Protein 3TMK (pdb70)

GO terms:
  GO:0004798 dTMP kinase activity (F, IDA)
  GO:0005634 nucleus (C, IDA)
  GO:0005737 cytoplasm (C, IDA)
  GO:0004550 nucleoside diphosphate kinase activity (F, IDA)
  GO:0006227 dUDP biosynthetic process (P, IDA)
  GO:0006233 dTDP biosynthetic process (P, IDA)
  GO:0006235 dTTP biosynthetic process (P, IDA)
  GO:0120136 dUMP kinase activity (F, IDA)
  GO:0004798 dTMP kinase activity (F, IGI)
  GO:0006233 dTDP biosynthetic process (P, IGI)
  GO:0004798 dTMP kinase activity (F, IMP)
  GO:0004550 nucleoside diphosphate kinase activity (F, IMP)
  GO:0006233 dTDP biosynthetic process (P, IMP)
  GO:0006235 dTTP biosynthetic process (P, IMP)
  GO:0005515 protein binding (F, IPI)

CATH classification: 3.40.50.300

Foldseek 3Di:
DDFFAFEEEEEEFALLCQVVLLVVVQVVQPDLEEEEEPPPLPDPLSVLLVCVWAPVVDDDDLVRSLLSSLVSCVVCQVVVLVSRLVRGYYYYYDDLLLSLLLSQLVVPPPNHSVVSNVSQFPGFDGQAYEYADEPDFLPPVRQPDPPGTDQSDRVSSVSSNVSSCVVVVCVVVVPDPSYHYDYCYPNDSVRVSVVVCVSVVVSRVDGDDSPDTDTD/DAFFAFEEEEAEFAQLCLVVLLVVVQVVQPPQAEEEEPPPLPDPLSVLLVCQFQPPVNDDDLVGSLLSRLVSVVVCQVVVVVSRRVRGYYYYYDDQLLSQLLSQLVVDPPSHSVNSNVSQFPGFDGQAYEYEDEPCLVCSCVPPPQPSTDCRDSVSSVSSNVSSCVVVCCVVVVPPPRYYYHYCYPHDPVVVSVVVCVSPVVSRPDQPDNNDTDTD/DDAFAFEEEEEEFPPLCQVVLLVVVQVVQPDLEEEEEPPPLPDPLNVLLVCVWAPVPDDDDLVRSLLSSLVSQVVCQVVVLVSRLVRGYYYYYDDLLLSLLLSQLVVPPPSHSVNSNVSQWVGWDGQAYEYEDEPARTDQNDRVRSVRSVVVSVVVVVVCVVVVDPRYDYHYCYPHDSVRVSVVVCVSVVVSRVDHHHSPDTDTD/DWAFEEEEEEFAQLCLVVLLVVVQVVQPPQEEEEEPPPLPDPLSVLLVCQFQPPVNDDDLVGSLLSSLVSCVVCQVVVLVSRLVRGYYYYYDDLLLSQLLSQLVVDPPSHSVSSNVSQFPGFDGQAYEYEDEDPLVVSCVDPPQPSTDQRDSVSSVSSNVSSVVVVVCVVVVPDPRYYYHYCYPHDSVVVSVVVCVSPVVSRPDDDPSPDTDTD/DFFAFEEEEEEFALLCLVVLLVVVQVVQPDLEEEEEPVPLPDPLSVLLVCVWQPVVDDDDLVRSLLSSLVSCVVCQVVVLVSRLVRGYYYYYDDLLCSLLLSQLVVPPPSHSVNSNVSQFPGWDGQAYEYADEPCFLPPPSHPDDRGTDQSDRVSSVSSNVSSCVVVVCVVVVPDPSYHYDYCYPHDSVRVSVVVCVSVVVSRVDGDDSPDTDGD/DAFFAFEEEEEEFFQLCLVVLLVVVQVVQPPQEEEEEPPPLPDPLSVLLVCQFQPPVSDDDLVGSLLSSLVSVVVCQVVVLVSRLVRGYYYYYDDLLLSQLLSCLVVDPPSHSVVSNVSQFVGFDGQAYEYEDEPPLPVSLVDPPQVSTDQRDSVSSVSSVVSSCVVVCVVVVVPDPRYHYHYCYPHDSVVVSVVVCVSPVVSRVDGHHSPDTDTD/DFWAFEEEEEEFALQCLVVLLVVVQVVQPDLEEEEEPPPLPDPLSVLLVCVFAPVVNDDDLVRSLLSRLVSCVVCQVVVLVSRLVRGYYYYYDDLLLSQLLSQLVVDPPNHSVVSNVSQFVGWDGQAYEYADEPQFLPPPSHPDPPGTDQSDRVSSVSSNVSSCVVVVCVVVVPDPSYDYHYCYPHDPVRVSVVVCVSVVVSRVDGDPSPDTDTD/DFAFEEEEEEFAQLCLVVLLVVVQVVQPPQEEEEEPPPLPDPLSVLLVCQFQPVVNDDDLVGSLLSRLVSVVVCQVVVLVSRLVRGYYYYYDDLLLSLLLSQLVVDPPSHSVNSNVSQFPGFDGQAYEYEDEPPLVVSCPPPCQVRTDQRDSVSSVSSNVSSCVVVVCVVVVPDPRYHYHYCYPHDPVVVSVVVCVSPVVSRPPDDDSPDTDTD

Nearest PDB structures (foldseek):
  3tmk-assembly4_G  TM=9.838E-01  e=5.000E-41  Saccharomyces cerevisiae
  2tmk-assembly1_B  TM=9.975E-01  e=2.117E-38  Saccharomyces cerevisiae
  3tmk-assembly2_C  TM=9.965E-01  e=6.604E-38  Saccharomyces cerevisiae
  5uiv-assembly1_A-2  TM=9.120E-01  e=4.526E-24  Candida albicans SC5314
  7fgq-assembly1_A-2  TM=9.319E-01  e=2.616E-17  Brugia malayi

Organism: Saccharomyces cerevisiae (strain ATCC 204508 / S288c) (NCBI:txid559292)

Radius of gyration: 52.02 Å; Cα contacts (8 Å, |Δi|>4): 2870; chains: 8; bounding box: 58×91×172 Å

Solvent-accessible surface area: 75178 Å² total; per-residue (Å²): 166,115,22,14,1,24,1,0,0,1,1,0,10,27,22,6,22,14,53,50,6,2,44,38,2,50,140,82,25,88,124,74,4,66,66,26,95,5,22,40,85,100,38,126,3,0,24,10,0,47,62,7,10,79,62,111,76,34,147,30,31,36,23,0,0,1,0,0,30,0,0,0,5,16,47,20,15,102,130,3,81,128,10,2,54,102,26,49,18,3,0,0,1,29,1,1,3,10,8,2,0,19,5,17,11,48,65,39,146,47,5,86,31,99,16,0,51,38,0,0,40,32,0,4,46,6,34,8,2,0,4,1,23,12,128,46,87,19,30,108,99,66,108,112,39,195,79,57,50,57,24,27,53,61,159,26,5,70,108,0,64,110,17,0,58,110,22,1,78,97,20,64,217,148,65,24,166,35,12,41,68,10,77,13,14,137,63,45,94,140,92,8,28,65,54,5,65,137,38,0,92,68,36,43,95,80,99,26,58,42,112,111,26,61,103,39,197,185,36,21,3,16,2,0,0,0,0,0,4,20,75,14,34,12,63,54,7,1,42,37,4,50,137,83,25,87,126,70,6,71,66,27,92,3,22,43,84,101,38,136,3,0,25,10,0,48,59,8,11,73,59,129,81,28,154,25,26,39,23,0,1,0,1,0,27,0,0,1,6,19,50,24,16,114,101,4,85,99,6,0,104,102,20,54,25,3,0,0,3,30,2,0,3,10,7,1,0,17,4,17,10,27,50,37,146,56,5,82,28,82,18,0,39,44,0,0,42,32,0,2,38,4,40,6,2,0,12,1,26,10,119,48,9,64,66,10,18,125,117,107,41,35,42,113,37,83,19,12,61,71,122,25,1,64,70,0,20,80,12,0,91,129,8,3,84,95,34,60,195,181,50,28,171,32,14,43,82,6,78,15,29,146,54,47,96,111,20,9,18,3,19,4,40,55,38,0,42,74,37,42,83,70,47,118,75,162,37,113,32,50,96,40,200,161,12,10,1,23,0,0,0,0,1,0,9,30,180,16,36,13,58,53,7,2,45,38,2,49,142,82,23,90,127,70,3,75,70,23,96,4,21,41,82,98,34,126,4,0,26,9,0,50,63,8,10,76,67,95,80,33,146,29,32,39,22,0,0,0,0,0,27,0,0,0,6,14,47,22,13,98,141,4,78,126,12,1,64,95,26,56,22,3,0,0,2,34,1,0,2,10,8,0,0,17,5,16,18,54,67,37,144,50,5,86,38,85,16,0,16,38,1,0,40,31,0,4,17,6,33,5,1,0,2,1,14,16,132,133,144,62,54,25,50,43,125,71,30,26,77,56,0,41,91,14,0,61,123,2,1,41,73,6,65,169,129,58,24,175,27,23,47,69,9,66,15,27,126,66,41,86,130,88,8,39,64,56,3,71,134,38,0,87,71,37,33,96,79,82,32,76,65,128,114,29,61,107,33,65,17,3,15,0,0,0,1,0,0,3,20,72,13,30,12,63,54,7,2,44,39,4,55,143,83,25,83,132,71,6,67,66,27,88,3,19,47,82,94,38,134,3,0,23,9,0,49,58,8,10,71,69,114,82,27,152,26,25,39,20,0,0,0,0,0,27,0,0,1,6,19,50,26,17,112,106,3,84,98,4,0,47,94,28,46,24,2,0,0,3,27,1,1,3,11,8,1,0,17,4,16,9,49,69,38,146,54,4,86,28,86,19,0,40,47,0,0,41,32,0,3,43,4,33,7,2,0,15,1,20,11,117,33,27,74,51,10,27,82,112,104,37,36,47,111,40,73,20,11,69,74,148,24,3,60,92,0,30,71,12,0,101,126,8,1,80,87,32,58,193,176,52,27,167,31,13,43,84,7,78,16,28,153,54,44,97,114,21,8,23,4,20,4,40,52,39,0,43,72,37,36,93,86,132,38,84,85,112,106,22,47,102,38,156,29,12,1,19,0,0,0,0,0,0,5,24,22,9,25,11,55,53,10,2,45,37,3,48,131,82,27,85,131,74,6,74,67,24,92,4,22,44,86,96,38,130,4,0,25,9,0,51,59,7,10,80,62,109,81,32,156,30,26,38,23,0,1,2,0,0,27,0,0,1,7,16,45,21,16,100,139,2,82,116,10,0,53,95,24,56,19,2,0,0,1,27,1,2,3,10,8,1,0,17,5,16,9,31,24,40,141,51,4,88,30,98,17,0,46,37,1,0,41,32,0,5,42,6,32,6,1,0,5,1,24,10,130,69,26,24,24,106,100,80,73,95,46,110,69,72,44,60,23,23,62,70,164,30,0,67,97,0,51,111,19,0,58,108,19,0,72,102,18,66,216,155,67,20,166,32,12,43,64,9,76,15,31,145,48,41,94,118,25,9,20,3,20,5,40,59,34,0,47,69,36,43,98,78,122,29,58,51,117,108,23,56,103,41,106,67,16,12,3,22,1,0,0,1,0,0,3,20,71,15,34,13,62,53,7,2,43,41,3,51,138,78,22,85,131,51,5,65,62,23,96,4,20,46,82,99,34,133,2,0,26,10,0,51,56,5,10,75,58,120,77,25,149,26,25,39,22,0,0,0,0,0,26,0,0,1,7,14,49,24,15,103,107,6,83,109,6,0,47,85,14,55,23,3,0,0,3,30,1,0,2,9,7,1,0,19,3,17,10,50,69,35,147,53,5,84,25,84,18,0,38,44,1,0,42,32,0,3,40,6,32,7,1,0,2,1,6,11,112,56,15,96,53,9,30,87,117,101,43,30,46,109,37,72,19,10,72,64,150,27,1,61,87,0,29,92,14,0,72,132,7,0,79,96,33,60,194,177,51,26,169,31,14,43,71,8,72,16,30,154,69,45,99,135,89,8,29,61,51,5,70,136,36,0,87,76,38,33,99,84,114,31,85,32,110,132,38,62,101,35,122,32,13,1,23,1,0,0,0,1,0,5,29,26,9,22,12,55,55,8,1,41,38,4,49,133,82,27,86,128,78,5,65,66,22,98,5,22,47,85,93,38,129,4,0,23,11,0,51,68,8,10,80,63,112,80,25,146,30,33,37,20,0,1,1,0,0,30,0,0,0,6,19,44,20,15,112,138,3,78,127,11,2,60,98,26,51,18,2,0,0,1,30,1,1,4,9,8,2,0,17,5,16,10,49,67,36,146,52,4,86,29,101,17,0,50,35,1,0,41,32,0,4,50,7,31,4,2,0,4,1,18,11,118,60,26,16,35,129,69,90,113,109,46,116,74,84,48,56,20,27,65,74,162,32,0,63,117,0,44,112,20,0,57,112,19,0,76,98,19,63,217,151,64,27,168,34,14,45,66,10,80,14,24,145,52,43,94,120,28,10,19,3,21,6,40,56,36,0,46,70,37,40,96,83,109,27,70,72,123,114,24,54,100,40,65,16,2,14,1,0,0,0,0,0,4,20,82,15,35,15,64,56,5,1,47,37,3,53,140,86,23,84,131,70,6,74,66,25,91,4,16,42,81,100,38,142,2,0,25,9,0,53,61,8,10,70,67,122,78,28,150,26,31,38,23,0,0,2,0,0,30,0,0,1,5,20,47,27,16,114,104,4,80,99,5,1,53,96,26,51,24,3,0,0,3,31,1,1,4,9,8,0,0,19,4,15,11,34,15,36,97,53,5,83,31,84,19,0,41,46,1,0,40,31,0,3,47,7,33,8,1,0,12,1,17,11,113,52,9,70,51,10,26,77,56,92,35,41,49,105,36,85,20,11,67,82,125,26,0,67,79,0,27,77,12,0,98,122,8,2,81,90,31,61,192,180,54,26,171,31,12,46,83,8,72,16,26,143,67,44,96,135,90,9,28,61,46,4,72,133,36,0,82,73,35,37,92,92,127,35,90,65,111,112,30,51,95,40

Structure (mmCIF, N/CA/C/O backbone):
data_3TMK
#
_entry.id   3TMK
#
_cell.length_a   72.570
_cell.length_b   87.320
_cell.length_c   155.020
_cell.angle_alpha   90.00
_cell.angle_beta   90.10
_cell.angle_gamma   90.00
#
_symmetry.space_group_name_H-M   'P 1 21 1'
#
loop_
_entity.id
_entity.type
_entity.pdbx_description
1 polymer 'THYMIDYLATE KINASE'
2 non-polymer "P1-(5'-ADENOSYL)P5-(5'-THYMIDYL)PENTAPHOSPHATE"
3 water water
#
loop_
_atom_site.group_PDB
_atom_site.id
_atom_site.type_symbol
_atom_site.label_atom_id
_atom_site.label_alt_id
_atom_site.label_comp_id
_atom_site.label_asym_id
_atom_site.label_entity_id
_atom_site.label_seq_id
_atom_site.pdbx_PDB_ins_code
_atom_site.Cartn_x
_atom_site.Cartn_y
_atom_site.Cartn_z
_atom_site.occupancy
_atom_site.B_iso_or_equiv
_atom_site.auth_seq_id
_atom_site.auth_comp_id
_atom_site.auth_asym_id
_atom_site.auth_atom_id
_atom_site.pdbx_PDB_model_num
ATOM 1 N N . MET A 1 1 ? 27.083 24.916 152.867 1.00 54.71 1 MET A N 1
ATOM 2 C CA . MET A 1 1 ? 25.944 25.883 152.838 1.00 55.07 1 MET A CA 1
ATOM 3 C C . MET A 1 1 ? 24.762 25.384 151.993 1.00 54.17 1 MET A C 1
ATOM 4 O O . MET A 1 1 ? 24.872 24.389 151.265 1.00 54.48 1 MET A O 1
ATOM 9 N N . MET A 1 2 ? 23.633 26.082 152.102 1.00 52.91 2 MET A N 1
ATOM 10 C CA . MET A 1 2 ? 22.426 25.738 151.354 1.00 52.16 2 MET A CA 1
ATOM 11 C C . MET A 1 2 ? 21.918 24.320 151.633 1.00 49.66 2 MET A C 1
ATOM 12 O O . MET A 1 2 ? 22.326 23.668 152.603 1.00 50.78 2 MET A O 1
ATOM 17 N N . GLY A 1 3 ? 21.005 23.863 150.781 1.00 45.77 3 GLY A N 1
ATOM 18 C CA . GLY A 1 3 ? 20.456 22.527 150.910 1.00 40.87 3 GLY A CA 1
ATOM 19 C C . GLY A 1 3 ? 19.071 22.375 150.303 1.00 37.61 3 GLY A C 1
ATOM 20 O O . GLY A 1 3 ? 18.309 23.345 150.171 1.00 38.33 3 GLY A O 1
ATOM 21 N N . ARG A 1 4 ? 18.740 21.139 149.951 1.00 33.40 4 ARG A N 1
ATOM 22 C CA . ARG A 1 4 ? 17.447 20.820 149.365 1.00 30.00 4 ARG A CA 1
ATOM 23 C C . ARG A 1 4 ? 16.777 19.709 150.193 1.00 29.15 4 ARG A C 1
ATOM 24 O O . ARG A 1 4 ? 17.447 19.043 150.998 1.00 27.76 4 ARG A O 1
ATOM 32 N N . GLY A 1 5 ? 15.471 19.498 149.990 1.00 26.68 5 GLY A N 1
ATOM 33 C CA . GLY A 1 5 ? 14.771 18.438 150.706 1.00 23.30 5 GLY A CA 1
ATOM 34 C C . GLY A 1 5 ? 15.354 17.077 150.361 1.00 22.65 5 GLY A C 1
ATOM 35 O O . GLY A 1 5 ? 16.208 16.962 149.488 1.00 23.19 5 GLY A O 1
ATOM 36 N N . LYS A 1 6 ? 14.910 16.029 151.041 1.00 21.75 6 LYS A N 1
ATOM 37 C CA . LYS A 1 6 ? 15.414 14.687 150.769 1.00 19.90 6 LYS A CA 1
ATOM 38 C C . LYS A 1 6 ? 14.314 13.847 150.135 1.00 19.25 6 LYS A C 1
ATOM 39 O O . LYS A 1 6 ? 13.126 14.025 150.425 1.00 20.51 6 LYS A O 1
ATOM 45 N N . LEU A 1 7 ? 14.711 12.918 149.279 1.00 17.38 7 LEU A N 1
ATOM 46 C CA . LEU A 1 7 ? 13.758 12.042 148.632 1.00 17.44 7 LEU A CA 1
ATOM 47 C C . LEU A 1 7 ? 13.866 10.705 149.333 1.00 15.64 7 LEU A C 1
ATOM 48 O O . LEU A 1 7 ? 14.867 10.017 149.189 1.00 16.12 7 LEU A O 1
ATOM 53 N N . ILE A 1 8 ? 12.831 10.340 150.085 1.00 15.46 8 ILE A N 1
ATOM 54 C CA . ILE A 1 8 ? 12.819 9.078 150.807 1.00 13.80 8 ILE A CA 1
ATOM 55 C C . ILE A 1 8 ? 11.946 8.064 150.093 1.00 12.60 8 ILE A C 1
ATOM 56 O O . ILE A 1 8 ? 10.744 8.266 149.939 1.00 13.09 8 ILE A O 1
ATOM 61 N N . LEU A 1 9 ? 12.546 6.958 149.676 1.00 11.36 9 LEU A N 1
ATOM 62 C CA . LEU A 1 9 ? 11.802 5.938 148.967 1.00 11.79 9 LEU A CA 1
ATOM 63 C C . LEU A 1 9 ? 11.595 4.672 149.770 1.00 11.83 9 LEU A C 1
ATOM 64 O O . LEU A 1 9 ? 12.534 4.154 150.365 1.00 12.83 9 LEU A O 1
ATOM 69 N N . ILE A 1 10 ? 10.362 4.178 149.779 1.00 11.83 10 ILE A N 1
ATOM 70 C CA . ILE A 1 10 ? 10.050 2.931 150.457 1.00 12.07 10 ILE A CA 1
ATOM 71 C C . ILE A 1 10 ? 9.612 1.991 149.355 1.00 12.56 10 ILE A C 1
ATOM 72 O O . ILE A 1 10 ? 8.765 2.344 148.533 1.00 11.65 10 ILE A O 1
ATOM 77 N N . GLU A 1 11 ? 10.213 0.806 149.336 1.00 13.13 11 GLU A N 1
ATOM 78 C CA . GLU A 1 11 ? 9.901 -0.201 148.337 1.00 13.81 11 GLU A CA 1
ATOM 79 C C . GLU A 1 11 ? 9.615 -1.492 149.052 1.00 14.69 11 GLU A C 1
ATOM 80 O O . GLU A 1 11 ? 9.776 -1.592 150.272 1.00 16.02 11 GLU A O 1
ATOM 86 N N . GLY A 1 12 ? 9.189 -2.487 148.293 1.00 13.58 12 GLY A N 1
ATOM 87 C CA . GLY A 1 12 ? 8.902 -3.773 148.889 1.00 15.06 12 GLY A CA 1
ATOM 88 C C . GLY A 1 12 ? 7.848 -4.453 148.069 1.00 15.41 12 GLY A C 1
ATOM 89 O O . GLY A 1 12 ? 7.285 -3.841 147.161 1.00 16.55 12 GLY A O 1
ATOM 90 N N . LEU A 1 13 ? 7.582 -5.711 148.381 1.00 16.90 13 LEU A N 1
ATOM 91 C CA . LEU A 1 13 ? 6.578 -6.464 147.666 1.00 16.17 13 LEU A CA 1
ATOM 92 C C . LEU A 1 13 ? 5.206 -5.923 148.028 1.00 16.81 13 LEU A C 1
ATOM 93 O O . LEU A 1 13 ? 5.087 -4.935 148.754 1.00 15.70 13 LEU A O 1
ATOM 98 N N . ASP A 1 14 ? 4.167 -6.543 147.482 1.00 17.65 14 ASP A N 1
ATOM 99 C CA . ASP A 1 14 ? 2.811 -6.114 147.770 1.00 17.96 14 ASP A CA 1
ATOM 100 C C . ASP A 1 14 ? 2.524 -6.637 149.155 1.00 17.26 14 ASP A C 1
ATOM 101 O O . ASP A 1 14 ? 3.215 -7.542 149.613 1.00 17.24 14 ASP A O 1
ATOM 106 N N . ARG A 1 15 ? 1.513 -6.066 149.810 1.00 18.11 15 ARG A N 1
ATOM 107 C CA . ARG A 1 15 ? 1.086 -6.502 151.142 1.00 17.59 15 ARG A CA 1
ATOM 108 C C . ARG A 1 15 ? 2.221 -6.491 152.170 1.00 16.59 15 ARG A C 1
ATOM 109 O O . ARG A 1 15 ? 2.447 -7.485 152.846 1.00 16.54 15 ARG A O 1
ATOM 117 N N . THR A 1 16 ? 2.942 -5.375 152.267 1.00 17.03 16 THR A N 1
ATOM 118 C CA . THR A 1 16 ? 4.019 -5.242 153.251 1.00 16.50 16 THR A CA 1
ATOM 119 C C . THR A 1 16 ? 3.914 -3.916 154.018 1.00 16.29 16 THR A C 1
ATOM 120 O O . THR A 1 16 ? 4.908 -3.439 154.582 1.00 17.96 16 THR A O 1
ATOM 124 N N . GLY A 1 17 ? 2.724 -3.315 154.009 1.00 14.42 17 GLY A N 1
ATOM 125 C CA . GLY A 1 17 ? 2.487 -2.071 154.723 1.00 13.21 17 GLY A CA 1
ATOM 126 C C . GLY A 1 17 ? 3.130 -0.794 154.244 1.00 14.13 17 GLY A C 1
ATOM 127 O O . GLY A 1 17 ? 3.151 0.198 154.985 1.00 14.63 17 GLY A O 1
ATOM 128 N N . LYS A 1 18 ? 3.620 -0.756 153.008 1.00 14.02 18 LYS A N 1
ATOM 129 C CA . LYS A 1 18 ? 4.280 0.469 152.537 1.00 11.53 18 LYS A CA 1
ATOM 130 C C . LYS A 1 18 ? 3.456 1.736 152.531 1.00 11.06 18 LYS A C 1
ATOM 131 O O . LYS A 1 18 ? 3.951 2.796 152.914 1.00 12.18 18 LYS A O 1
ATOM 137 N N . THR A 1 19 ? 2.208 1.665 152.077 1.00 11.80 19 THR A N 1
ATOM 138 C CA . THR A 1 19 ? 1.377 2.871 152.057 1.00 11.08 19 THR A CA 1
ATOM 139 C C . THR A 1 19 ? 1.207 3.350 153.495 1.00 11.11 19 THR A C 1
ATOM 140 O O . THR A 1 19 ? 1.248 4.545 153.767 1.00 9.37 19 THR A O 1
ATOM 144 N N . THR A 1 20 ? 1.011 2.384 154.387 1.00 13.86 20 THR A N 1
ATOM 145 C CA . THR A 1 20 ? 0.808 2.623 155.817 1.00 15.69 20 THR A CA 1
ATOM 146 C C . THR A 1 20 ? 1.980 3.416 156.375 1.00 15.10 20 THR A C 1
ATOM 147 O O . THR A 1 20 ? 1.821 4.524 156.878 1.00 15.90 20 THR A O 1
ATOM 151 N N . GLN A 1 21 ? 3.168 2.841 156.262 1.00 15.83 21 GLN A N 1
ATOM 152 C CA . GLN A 1 21 ? 4.368 3.481 156.767 1.00 14.68 21 GLN A CA 1
ATOM 153 C C . GLN A 1 21 ? 4.645 4.836 156.135 1.00 14.42 21 GLN A C 1
ATOM 154 O O . GLN A 1 21 ? 5.108 5.775 156.809 1.00 12.69 21 GLN A O 1
ATOM 160 N N . CYS A 1 22 ? 4.341 4.959 154.846 1.00 15.23 22 CYS A N 1
ATOM 161 C CA . CYS A 1 22 ? 4.581 6.210 154.124 1.00 15.02 22 CYS A CA 1
ATOM 162 C C . CYS A 1 22 ? 3.707 7.335 154.649 1.00 15.23 22 CYS A C 1
ATOM 163 O O . CYS A 1 22 ? 4.159 8.464 154.810 1.00 16.40 22 CYS A O 1
ATOM 166 N N . ASN A 1 23 ? 2.446 7.027 154.913 1.00 17.13 23 ASN A N 1
ATOM 167 C CA . ASN A 1 23 ? 1.512 8.029 155.435 1.00 18.83 23 ASN A CA 1
ATOM 168 C C . ASN A 1 23 ? 1.981 8.484 156.825 1.00 17.88 23 ASN A C 1
ATOM 169 O O . ASN A 1 23 ? 1.905 9.661 157.180 1.00 19.13 23 ASN A O 1
ATOM 174 N N . ILE A 1 24 ? 2.476 7.530 157.599 1.00 18.77 24 ILE A N 1
ATOM 175 C CA . ILE A 1 24 ? 2.985 7.810 158.934 1.00 17.50 24 ILE A CA 1
ATOM 176 C C . ILE A 1 24 ? 4.184 8.749 158.782 1.00 18.09 24 ILE A C 1
ATOM 177 O O . ILE A 1 24 ? 4.195 9.856 159.316 1.00 19.35 24 ILE A O 1
ATOM 182 N N . LEU A 1 25 ? 5.178 8.324 158.014 1.00 18.80 25 LEU A N 1
ATOM 183 C CA . LEU A 1 25 ? 6.365 9.142 157.830 1.00 19.63 25 LEU A CA 1
ATOM 184 C C . LEU A 1 25 ? 6.012 10.508 157.278 1.00 20.34 25 LEU A C 1
ATOM 185 O O . LEU A 1 25 ? 6.575 11.531 157.689 1.00 21.42 25 LEU A O 1
ATOM 190 N N . TYR A 1 26 ? 5.074 10.535 156.343 1.00 20.03 26 TYR A N 1
ATOM 191 C CA . TYR A 1 26 ? 4.655 11.796 155.756 1.00 18.86 26 TYR A CA 1
ATOM 192 C C . TYR A 1 26 ? 4.007 12.707 156.809 1.00 19.65 26 TYR A C 1
ATOM 193 O O . TYR A 1 26 ? 4.283 13.908 156.862 1.00 18.55 26 TYR A O 1
ATOM 202 N N . LYS A 1 27 ? 3.131 12.144 157.641 1.00 21.96 27 LYS A N 1
ATOM 203 C CA . LYS A 1 27 ? 2.472 12.941 158.689 1.00 23.67 27 LYS A CA 1
ATOM 204 C C . LYS A 1 27 ? 3.536 13.512 159.652 1.00 23.69 27 LYS A C 1
ATOM 205 O O . LYS A 1 27 ? 3.489 14.675 160.046 1.00 23.04 27 LYS A O 1
ATOM 211 N N . LYS A 1 28 ? 4.492 12.654 160.001 1.00 24.82 28 LYS A N 1
ATOM 212 C CA . LYS A 1 28 ? 5.614 12.962 160.878 1.00 24.33 28 LYS A CA 1
ATOM 213 C C . LYS A 1 28 ? 6.463 14.125 160.347 1.00 25.60 28 LYS A C 1
ATOM 214 O O . LYS A 1 28 ? 6.883 15.006 161.116 1.00 25.31 28 LYS A O 1
ATOM 220 N N . LEU A 1 29 ? 6.717 14.133 159.034 1.00 25.75 29 LEU A N 1
ATOM 221 C CA . LEU A 1 29 ? 7.563 15.158 158.405 1.00 24.68 29 LEU A CA 1
ATOM 222 C C . LEU A 1 29 ? 6.848 16.421 157.956 1.00 24.92 29 LEU A C 1
ATOM 223 O O . LEU A 1 29 ? 7.491 17.397 157.548 1.00 25.36 29 LEU A O 1
ATOM 228 N N . GLN A 1 30 ? 5.524 16.418 158.024 1.00 26.10 30 GLN A N 1
ATOM 229 C CA . GLN A 1 30 ? 4.775 17.599 157.612 1.00 27.69 30 GLN A CA 1
ATOM 230 C C . GLN A 1 30 ? 5.146 18.749 158.548 1.00 28.56 30 GLN A C 1
ATOM 231 O O . GLN A 1 30 ? 5.593 18.528 159.679 1.00 28.70 30 GLN A O 1
ATOM 237 N N . PRO A 1 31 ? 4.974 19.996 158.087 1.00 30.08 31 PRO A N 1
ATOM 238 C CA . PRO A 1 31 ? 4.236 20.358 156.874 1.00 30.84 31 PRO A CA 1
ATOM 239 C C . PRO A 1 31 ? 5.152 20.402 155.644 1.00 31.16 31 PRO A C 1
ATOM 240 O O . PRO A 1 31 ? 4.685 20.307 154.511 1.00 32.16 31 PRO A O 1
ATOM 244 N N . ASN A 1 32 ? 6.451 20.551 155.893 1.00 31.44 32 ASN A N 1
ATOM 245 C CA . ASN A 1 32 ? 7.468 20.627 154.845 1.00 30.64 32 ASN A CA 1
ATOM 246 C C . ASN A 1 32 ? 7.763 19.267 154.218 1.00 29.31 32 ASN A C 1
ATOM 247 O O . ASN A 1 32 ? 8.911 18.824 154.187 1.00 28.99 32 ASN A O 1
ATOM 252 N N . CYS A 1 33 ? 6.731 18.612 153.711 1.00 26.58 33 CYS A N 1
ATOM 253 C CA . CYS A 1 33 ? 6.899 17.293 153.134 1.00 25.02 33 CYS A CA 1
ATOM 254 C C . CYS A 1 33 ? 5.815 17.033 152.108 1.00 24.79 33 CYS A C 1
ATOM 255 O O . CYS A 1 33 ? 4.729 17.617 152.174 1.00 25.37 33 CYS A O 1
ATOM 258 N N . LYS A 1 34 ? 6.122 16.161 151.154 1.00 23.75 34 LYS A N 1
ATOM 259 C CA . LYS A 1 34 ? 5.162 15.785 150.123 1.00 22.25 34 LYS A CA 1
ATOM 260 C C . LYS A 1 34 ? 5.123 14.281 150.133 1.00 20.16 34 LYS A C 1
ATOM 261 O O . LYS A 1 34 ? 6.076 13.632 150.582 1.00 20.69 34 LYS A O 1
ATOM 267 N N . LEU A 1 35 ? 4.018 13.724 149.660 1.00 17.87 35 LEU A N 1
ATOM 268 C CA . LEU A 1 35 ? 3.884 12.285 149.601 1.00 17.57 35 LEU A CA 1
ATOM 269 C C . LEU A 1 35 ? 3.602 11.939 148.147 1.00 17.38 35 LEU A C 1
ATOM 270 O O . LEU A 1 35 ? 2.884 12.664 147.463 1.00 17.20 35 LEU A O 1
ATOM 275 N N . LEU A 1 36 ? 4.173 10.844 147.667 1.00 18.22 36 LEU A N 1
ATOM 276 C CA . LEU A 1 36 ? 3.951 10.431 146.283 1.00 17.75 36 LEU A CA 1
ATOM 277 C C . LEU A 1 36 ? 3.913 8.923 146.215 1.00 16.08 36 LEU A C 1
ATOM 278 O O . LEU A 1 36 ? 4.674 8.246 146.880 1.00 15.66 36 LEU A O 1
ATOM 283 N N . LYS A 1 37 ? 3.011 8.397 145.400 1.00 17.22 37 LYS A N 1
ATOM 284 C CA . LYS A 1 37 ? 2.847 6.962 145.269 1.00 16.12 37 LYS A CA 1
ATOM 285 C C . LYS A 1 37 ? 2.801 6.568 143.799 1.00 15.83 37 LYS A C 1
ATOM 286 O O . LYS A 1 37 ? 2.090 7.176 143.023 1.00 15.12 37 LYS A O 1
ATOM 292 N N . PHE A 1 38 ? 3.568 5.553 143.433 1.00 16.21 38 PHE A N 1
ATOM 293 C CA . PHE A 1 38 ? 3.601 5.055 142.065 1.00 13.95 38 PHE A CA 1
ATOM 294 C C . PHE A 1 38 ? 3.062 3.637 142.144 1.00 13.48 38 PHE A C 1
ATOM 295 O O . PHE A 1 38 ? 3.388 2.910 143.074 1.00 12.11 38 PHE A O 1
ATOM 303 N N . PRO A 1 39 ? 2.229 3.225 141.167 1.00 13.44 39 PRO A N 1
ATOM 304 C CA . PRO A 1 39 ? 1.792 4.091 140.069 1.00 13.41 39 PRO A CA 1
ATOM 305 C C . PRO A 1 39 ? 0.929 5.237 140.520 1.00 14.27 39 PRO A C 1
ATOM 306 O O . PRO A 1 39 ? 0.158 5.106 141.463 1.00 16.13 39 PRO A O 1
ATOM 310 N N . GLU A 1 40 ? 1.076 6.371 139.853 1.00 13.77 40 GLU A N 1
ATOM 311 C CA . GLU A 1 40 ? 0.286 7.555 140.138 1.00 15.71 40 GLU A CA 1
ATOM 312 C C . GLU A 1 40 ? -0.910 7.482 139.170 1.00 16.42 40 GLU A C 1
ATOM 313 O O . GLU A 1 40 ? -0.870 8.033 138.056 1.00 16.78 40 GLU A O 1
ATOM 319 N N . ARG A 1 41 ? -1.953 6.782 139.617 1.00 14.73 41 ARG A N 1
ATOM 320 C CA . ARG A 1 41 ? -3.169 6.523 138.844 1.00 12.98 41 ARG A CA 1
ATOM 321 C C . ARG A 1 41 ? -4.087 7.676 138.452 1.00 12.25 41 ARG A C 1
ATOM 322 O O . ARG A 1 41 ? -5.073 7.455 137.745 1.00 12.50 41 ARG A O 1
ATOM 330 N N . SER A 1 42 ? -3.773 8.894 138.877 1.00 11.00 42 SER A N 1
ATOM 331 C CA . SER A 1 42 ? -4.630 10.031 138.573 1.00 11.75 42 SER A CA 1
ATOM 332 C C . SER A 1 42 ? -4.456 10.660 137.182 1.00 11.92 42 SER A C 1
ATOM 333 O O . SER A 1 42 ? -5.285 11.462 136.753 1.00 11.42 42 SER A O 1
ATOM 336 N N . THR A 1 43 ? -3.382 10.317 136.480 1.00 13.40 43 THR A N 1
ATOM 337 C CA . THR A 1 43 ? -3.158 10.881 135.138 1.00 12.44 43 THR A CA 1
ATOM 338 C C . THR A 1 43 ? -3.707 9.910 134.107 1.00 12.10 43 THR A C 1
ATOM 339 O O . THR A 1 43 ? -4.074 8.787 134.435 1.00 13.12 43 THR A O 1
ATOM 343 N N . ARG A 1 44 ? -3.767 10.325 132.855 1.00 13.37 44 ARG A N 1
ATOM 344 C CA . ARG A 1 44 ? -4.290 9.418 131.836 1.00 13.40 44 ARG A CA 1
ATOM 345 C C . ARG A 1 44 ? -3.438 8.173 131.712 1.00 11.33 44 ARG A C 1
ATOM 346 O O . ARG A 1 44 ? -3.965 7.078 131.599 1.00 12.02 44 ARG A O 1
ATOM 354 N N . ILE A 1 45 ? -2.119 8.335 131.709 1.00 11.73 45 ILE A N 1
ATOM 355 C CA . ILE A 1 45 ? -1.245 7.169 131.637 1.00 11.14 45 ILE A CA 1
ATOM 356 C C . ILE A 1 45 ? -1.485 6.361 132.902 1.00 11.00 45 ILE A C 1
ATOM 357 O O . ILE A 1 45 ? -1.523 5.133 132.862 1.00 12.84 45 ILE A O 1
ATOM 362 N N . GLY A 1 46 ? -1.654 7.060 134.024 1.00 12.04 46 GLY A N 1
ATOM 363 C CA . GLY A 1 46 ? -1.889 6.371 135.283 1.00 11.57 46 GLY A CA 1
ATOM 364 C C . GLY A 1 46 ? -3.175 5.567 135.238 1.00 11.31 46 GLY A C 1
ATOM 365 O O . GLY A 1 46 ? -3.231 4.448 135.742 1.00 11.91 46 GLY A O 1
ATOM 366 N N . GLY A 1 47 ? -4.213 6.143 134.624 1.00 12.54 47 GLY A N 1
ATOM 367 C CA . GLY A 1 47 ? -5.489 5.447 134.509 1.00 10.32 47 GLY A CA 1
ATOM 368 C C . GLY A 1 47 ? -5.351 4.140 133.759 1.00 10.37 47 GLY A C 1
ATOM 369 O O . GLY A 1 47 ? -5.967 3.115 134.108 1.00 10.39 47 GLY A O 1
ATOM 370 N N . LEU A 1 48 ? -4.526 4.162 132.716 1.00 9.21 48 LEU A N 1
ATOM 371 C CA . LEU A 1 48 ? -4.288 2.959 131.924 1.00 9.47 48 LEU A CA 1
ATOM 372 C C . LEU A 1 48 ? -3.610 1.869 132.775 1.00 10.66 48 LEU A C 1
ATOM 373 O O . LEU A 1 48 ? -3.937 0.672 132.687 1.00 9.62 48 LEU A O 1
ATOM 378 N N . ILE A 1 49 ? -2.642 2.281 133.588 1.00 11.98 49 ILE A N 1
ATOM 379 C CA . ILE A 1 49 ? -1.947 1.325 134.454 1.00 12.03 49 ILE A CA 1
ATOM 380 C C . ILE A 1 49 ? -2.981 0.772 135.455 1.00 12.46 49 ILE A C 1
ATOM 381 O O . ILE A 1 49 ? -3.034 -0.422 135.726 1.00 15.17 49 ILE A O 1
ATOM 386 N N . ASN A 1 50 ? -3.809 1.675 135.977 1.00 13.23 50 ASN A N 1
ATOM 387 C CA . ASN A 1 50 ? -4.856 1.330 136.926 1.00 12.78 50 ASN A CA 1
ATOM 388 C C . ASN A 1 50 ? -5.774 0.258 136.346 1.00 13.73 50 ASN A C 1
ATOM 389 O O . ASN A 1 50 ? -5.997 -0.791 136.969 1.00 13.30 50 ASN A O 1
ATOM 394 N N . GLU A 1 51 ? -6.298 0.502 135.140 1.00 15.34 51 GLU A N 1
ATOM 395 C CA . GLU A 1 51 ? -7.191 -0.476 134.492 1.00 14.63 51 GLU A CA 1
ATOM 396 C C . GLU A 1 51 ? -6.528 -1.839 134.365 1.00 13.37 51 GLU A C 1
ATOM 397 O O . GLU A 1 51 ? -7.153 -2.880 134.587 1.00 13.06 51 GLU A O 1
ATOM 403 N N . TYR A 1 52 ? -5.253 -1.815 133.994 1.00 13.38 52 TYR A N 1
ATOM 404 C CA . TYR A 1 52 ? -4.461 -3.023 133.820 1.00 11.62 52 TYR A CA 1
ATOM 405 C C . TYR A 1 52 ? -4.360 -3.801 135.130 1.00 12.19 52 TYR A C 1
ATOM 406 O O . TYR A 1 52 ? -4.573 -5.012 135.170 1.00 10.73 52 TYR A O 1
ATOM 415 N N . LEU A 1 53 ? -4.051 -3.083 136.205 1.00 12.31 53 LEU A N 1
ATOM 416 C CA . LEU A 1 53 ? -3.869 -3.702 137.519 1.00 13.73 53 LEU A CA 1
ATOM 417 C C . LEU A 1 53 ? -5.143 -4.221 138.134 1.00 14.75 53 LEU A C 1
ATOM 418 O O . LEU A 1 53 ? -5.184 -5.328 138.655 1.00 14.86 53 LEU A O 1
ATOM 423 N N . THR A 1 54 ? -6.189 -3.410 138.061 1.00 18.03 54 THR A N 1
ATOM 424 C CA . THR A 1 54 ? -7.471 -3.754 138.653 1.00 18.35 54 THR A CA 1
ATOM 425 C C . THR A 1 54 ? -8.315 -4.712 137.831 1.00 20.43 54 THR A C 1
ATOM 426 O O . THR A 1 54 ? -9.146 -5.429 138.384 1.00 20.78 54 THR A O 1
ATOM 430 N N . ASP A 1 55 ? -8.118 -4.730 136.514 1.00 21.62 55 ASP A N 1
ATOM 431 C CA . ASP A 1 55 ? -8.898 -5.629 135.652 1.00 22.87 55 ASP A CA 1
ATOM 432 C C . ASP A 1 55 ? -7.955 -6.568 134.897 1.00 24.69 55 ASP A C 1
ATOM 433 O O . ASP A 1 55 ? -7.316 -6.168 133.922 1.00 24.46 55 ASP A O 1
ATOM 438 N N . ASP A 1 56 ? -7.860 -7.813 135.346 1.00 26.09 56 ASP A N 1
ATOM 439 C CA . ASP A 1 56 ? -6.957 -8.739 134.690 1.00 29.03 56 ASP A CA 1
ATOM 440 C C . ASP A 1 56 ? -7.427 -9.175 133.297 1.00 29.65 56 ASP A C 1
ATOM 441 O O . ASP A 1 56 ? -6.901 -10.134 132.737 1.00 30.34 56 ASP A O 1
ATOM 446 N N . SER A 1 57 ? -8.404 -8.459 132.740 1.00 29.93 57 SER A N 1
ATOM 447 C CA . SER A 1 57 ? -8.905 -8.761 131.401 1.00 29.02 57 SER A CA 1
ATOM 448 C C . SER A 1 57 ? -8.412 -7.691 130.438 1.00 28.59 57 SER A C 1
ATOM 449 O O . SER A 1 57 ? -8.368 -7.896 129.226 1.00 30.24 57 SER A O 1
ATOM 452 N N . PHE A 1 58 ? -8.060 -6.533 130.978 1.00 26.19 58 PHE A N 1
ATOM 453 C CA . PHE A 1 58 ? -7.539 -5.453 130.158 1.00 25.16 58 PHE A CA 1
ATOM 454 C C . PHE A 1 58 ? -6.239 -5.989 129.562 1.00 26.02 58 PHE A C 1
ATOM 455 O O . PHE A 1 58 ? -5.326 -6.374 130.289 1.00 25.64 58 PHE A O 1
ATOM 463 N N . GLN A 1 59 ? -6.165 -6.022 128.237 1.00 26.33 59 GLN A N 1
ATOM 464 C CA . GLN A 1 59 ? -4.990 -6.544 127.534 1.00 25.66 59 GLN A CA 1
ATOM 465 C C . GLN A 1 59 ? -3.928 -5.515 127.222 1.00 23.20 59 GLN A C 1
ATOM 466 O O . GLN A 1 59 ? -4.205 -4.423 126.714 1.00 22.26 59 GLN A O 1
ATOM 472 N N . LEU A 1 60 ? -2.694 -5.892 127.506 1.00 20.71 60 LEU A N 1
ATOM 473 C CA . LEU A 1 60 ? -1.563 -5.014 127.270 1.00 20.43 60 LEU A CA 1
ATOM 474 C C . LEU A 1 60 ? -0.371 -5.934 127.331 1.00 18.97 60 LEU A C 1
ATOM 475 O O . LEU A 1 60 ? -0.324 -6.816 128.184 1.00 19.68 60 LEU A O 1
ATOM 480 N N . SER A 1 61 ? 0.568 -5.764 126.405 1.00 17.52 61 SER A N 1
ATOM 481 C CA . SER A 1 61 ? 1.771 -6.597 126.384 1.00 16.04 61 SER A CA 1
ATOM 482 C C . SER A 1 61 ? 2.698 -6.217 127.544 1.00 14.59 61 SER A C 1
ATOM 483 O O . SER A 1 61 ? 2.661 -5.090 128.038 1.00 14.33 61 SER A O 1
ATOM 486 N N . ASP A 1 62 ? 3.530 -7.157 127.969 1.00 13.30 62 ASP A N 1
ATOM 487 C CA . ASP A 1 62 ? 4.468 -6.891 129.058 1.00 11.68 62 ASP A CA 1
ATOM 488 C C . ASP A 1 62 ? 5.305 -5.639 128.820 1.00 12.51 62 ASP A C 1
ATOM 489 O O . ASP A 1 62 ? 5.488 -4.813 129.730 1.00 11.96 62 ASP A O 1
ATOM 494 N N . GLN A 1 63 ? 5.801 -5.476 127.587 1.00 11.83 63 GLN A N 1
ATOM 495 C CA . GLN A 1 63 ? 6.644 -4.328 127.258 1.00 9.45 63 GLN A CA 1
ATOM 496 C C . GLN A 1 63 ? 5.883 -3.020 127.265 1.00 10.69 63 GLN A C 1
ATOM 497 O O . GLN A 1 63 ? 6.409 -1.987 127.694 1.00 12.77 63 GLN A O 1
ATOM 503 N N . ALA A 1 64 ? 4.637 -3.041 126.790 1.00 13.12 64 ALA A N 1
ATOM 504 C CA . ALA A 1 64 ? 3.835 -1.813 126.759 1.00 11.83 64 ALA A CA 1
ATOM 505 C C . ALA A 1 64 ? 3.467 -1.347 128.172 1.00 11.37 64 ALA A C 1
ATOM 506 O O . ALA A 1 64 ? 3.565 -0.156 128.470 1.00 10.45 64 ALA A O 1
ATOM 508 N N . ILE A 1 65 ? 3.040 -2.268 129.038 1.00 11.88 65 ILE A N 1
ATOM 509 C CA . ILE A 1 65 ? 2.685 -1.873 130.407 1.00 12.96 65 ILE A CA 1
ATOM 510 C C . ILE A 1 65 ? 3.956 -1.399 131.129 1.00 13.29 65 ILE A C 1
ATOM 511 O O . ILE A 1 65 ? 3.941 -0.388 131.848 1.00 15.23 65 ILE A O 1
ATOM 516 N N . HIS A 1 66 ? 5.059 -2.105 130.903 1.00 12.45 66 HIS A N 1
ATOM 517 C CA . HIS A 1 66 ? 6.319 -1.718 131.507 1.00 13.36 66 HIS A CA 1
ATOM 518 C C . HIS A 1 66 ? 6.669 -0.266 131.206 1.00 14.42 66 HIS A C 1
ATOM 519 O O . HIS A 1 66 ? 7.006 0.506 132.117 1.00 15.87 66 HIS A O 1
ATOM 526 N N . LEU A 1 67 ? 6.582 0.116 129.927 1.00 13.52 67 LEU A N 1
ATOM 527 C CA . LEU A 1 67 ? 6.933 1.466 129.525 1.00 11.45 67 LEU A CA 1
ATOM 528 C C . LEU A 1 67 ? 5.944 2.476 130.042 1.00 11.28 67 LEU A C 1
ATOM 529 O O . LEU A 1 67 ? 6.283 3.641 130.229 1.00 10.45 67 LEU A O 1
ATOM 534 N N . LEU A 1 68 ? 4.713 2.043 130.290 1.00 11.51 68 LEU A N 1
ATOM 535 C CA . LEU A 1 68 ? 3.723 2.975 130.817 1.00 10.78 68 LEU A CA 1
ATOM 536 C C . LEU A 1 68 ? 4.102 3.303 132.268 1.00 9.69 68 LEU A C 1
ATOM 537 O O . LEU A 1 68 ? 4.010 4.453 132.697 1.00 9.66 68 LEU A O 1
ATOM 542 N N . PHE A 1 69 ? 4.499 2.277 133.019 1.00 10.40 69 PHE A N 1
ATOM 543 C CA . PHE A 1 69 ? 4.891 2.476 134.426 1.00 10.24 69 PHE A CA 1
ATOM 544 C C . PHE A 1 69 ? 6.021 3.489 134.486 1.00 11.56 69 PHE A C 1
ATOM 545 O O . PHE A 1 69 ? 6.018 4.382 135.339 1.00 10.74 69 PHE A O 1
ATOM 553 N N . SER A 1 70 ? 6.978 3.358 133.563 1.00 11.35 70 SER A N 1
ATOM 554 C CA . SER A 1 70 ? 8.100 4.289 133.503 1.00 10.71 70 SER A CA 1
ATOM 555 C C . SER A 1 70 ? 7.716 5.705 133.000 1.00 10.83 70 SER A C 1
ATOM 556 O O . SER A 1 70 ? 8.278 6.709 133.457 1.00 11.69 70 SER A O 1
ATOM 559 N N . ALA A 1 71 ? 6.765 5.809 132.065 1.00 11.25 71 ALA A N 1
ATOM 560 C CA . ALA A 1 71 ? 6.356 7.131 131.578 1.00 9.62 71 ALA A CA 1
ATOM 561 C C . ALA A 1 71 ? 5.607 7.848 132.710 1.00 10.33 71 ALA A C 1
ATOM 562 O O . ALA A 1 71 ? 5.634 9.074 132.825 1.00 9.30 71 ALA A O 1
ATOM 564 N N . ASN A 1 72 ? 4.915 7.061 133.525 1.00 11.53 72 ASN A N 1
ATOM 565 C CA . ASN A 1 72 ? 4.168 7.584 134.678 1.00 11.86 72 ASN A CA 1
ATOM 566 C C . ASN A 1 72 ? 5.152 8.350 135.613 1.00 11.27 72 ASN A C 1
ATOM 567 O O . ASN A 1 72 ? 4.827 9.400 136.149 1.00 13.54 72 ASN A O 1
ATOM 572 N N . ARG A 1 73 ? 6.362 7.842 135.799 1.00 12.02 73 ARG A N 1
ATOM 573 C CA . ARG A 1 73 ? 7.314 8.580 136.634 1.00 11.67 73 ARG A CA 1
ATOM 574 C C . ARG A 1 73 ? 7.844 9.812 135.901 1.00 12.15 73 ARG A C 1
ATOM 575 O O . ARG A 1 73 ? 7.981 10.888 136.497 1.00 11.05 73 ARG A O 1
ATOM 583 N N . TRP A 1 74 ? 8.135 9.670 134.602 1.00 11.85 74 TRP A N 1
ATOM 584 C CA . TRP A 1 74 ? 8.680 10.795 133.831 1.00 10.50 74 TRP A CA 1
ATOM 585 C C . TRP A 1 74 ? 7.712 11.938 133.743 1.00 12.17 74 TRP A C 1
ATOM 586 O O . TRP A 1 74 ? 8.113 13.102 133.604 1.00 12.81 74 TRP A O 1
ATOM 597 N N . GLU A 1 75 ? 6.422 11.636 133.835 1.00 13.19 75 GLU A N 1
ATOM 598 C CA . GLU A 1 75 ? 5.473 12.725 133.717 1.00 14.96 75 GLU A CA 1
ATOM 599 C C . GLU A 1 75 ? 5.367 13.496 135.011 1.00 16.55 75 GLU A C 1
ATOM 600 O O . GLU A 1 75 ? 4.810 14.593 135.041 1.00 15.54 75 GLU A O 1
ATOM 606 N N . ILE A 1 76 ? 5.949 12.940 136.073 1.00 19.09 76 ILE A N 1
ATOM 607 C CA . ILE A 1 76 ? 5.908 13.573 137.389 1.00 20.24 76 ILE A CA 1
ATOM 608 C C . ILE A 1 76 ? 7.264 14.054 137.930 1.00 20.30 76 ILE A C 1
ATOM 609 O O . ILE A 1 76 ? 7.309 14.981 138.724 1.00 21.49 76 ILE A O 1
ATOM 614 N N . VAL A 1 77 ? 8.360 13.445 137.486 1.00 21.08 77 VAL A N 1
ATOM 615 C CA . VAL A 1 77 ? 9.699 13.772 137.978 1.00 20.47 77 VAL A CA 1
ATOM 616 C C . VAL A 1 77 ? 10.143 15.234 138.010 1.00 21.76 77 VAL A C 1
ATOM 617 O O . VAL A 1 77 ? 11.007 15.615 138.813 1.00 20.50 77 VAL A O 1
ATOM 621 N N . ASP A 1 78 ? 9.566 16.071 137.161 1.00 20.77 78 ASP A N 1
ATOM 622 C CA . ASP A 1 78 ? 9.964 17.462 137.178 1.00 22.54 78 ASP A CA 1
ATOM 623 C C . ASP A 1 78 ? 9.393 18.173 138.407 1.00 23.20 78 ASP A C 1
ATOM 624 O O . ASP A 1 78 ? 10.031 19.066 138.958 1.00 22.37 78 ASP A O 1
ATOM 629 N N . LYS A 1 79 ? 8.189 17.796 138.828 1.00 23.20 79 LYS A N 1
ATOM 630 C CA . LYS A 1 79 ? 7.590 18.406 140.023 1.00 23.42 79 LYS A CA 1
ATOM 631 C C . LYS A 1 79 ? 8.386 17.930 141.252 1.00 22.13 79 LYS A C 1
ATOM 632 O O . LYS A 1 79 ? 8.696 18.709 142.153 1.00 22.60 79 LYS A O 1
ATOM 638 N N . ILE A 1 80 ? 8.712 16.642 141.274 1.00 19.79 80 ILE A N 1
ATOM 639 C CA . ILE A 1 80 ? 9.490 16.080 142.351 1.00 18.47 80 ILE A CA 1
ATOM 640 C C . ILE A 1 80 ? 10.726 16.953 142.566 1.00 21.27 80 ILE A C 1
ATOM 641 O O . ILE A 1 80 ? 10.946 17.469 143.670 1.00 20.81 80 ILE A O 1
ATOM 646 N N . LYS A 1 81 ? 11.513 17.140 141.505 1.00 22.19 81 LYS A N 1
ATOM 647 C CA . LYS A 1 81 ? 12.736 17.936 141.573 1.00 24.00 81 LYS A CA 1
ATOM 648 C C . LYS A 1 81 ? 12.517 19.386 141.995 1.00 25.30 81 LYS A C 1
ATOM 649 O O . LYS A 1 81 ? 13.355 19.983 142.673 1.00 25.49 81 LYS A O 1
ATOM 655 N N . LYS A 1 82 ? 11.391 19.954 141.584 1.00 26.41 82 LYS A N 1
ATOM 656 C CA . LYS A 1 82 ? 11.047 21.326 141.931 1.00 27.86 82 LYS A CA 1
ATOM 657 C C . LYS A 1 82 ? 10.791 21.432 143.443 1.00 27.62 82 LYS A C 1
ATOM 658 O O . LYS A 1 82 ? 11.180 22.407 144.102 1.00 27.28 82 LYS A O 1
ATOM 664 N N . ASP A 1 83 ? 10.124 20.418 143.981 1.00 27.25 83 ASP A N 1
ATOM 665 C CA . ASP A 1 83 ? 9.824 20.368 145.400 1.00 26.34 83 ASP A CA 1
ATOM 666 C C . ASP A 1 83 ? 11.113 20.214 146.191 1.00 26.23 83 ASP A C 1
ATOM 667 O O . ASP A 1 83 ? 11.371 20.968 147.125 1.00 27.16 83 ASP A O 1
ATOM 672 N N . LEU A 1 84 ? 11.926 19.239 145.812 1.00 26.27 84 LEU A N 1
ATOM 673 C CA . LEU A 1 84 ? 13.189 19.015 146.503 1.00 26.31 84 LEU A CA 1
ATOM 674 C C . LEU A 1 84 ? 14.010 20.292 146.559 1.00 27.32 84 LEU A C 1
ATOM 675 O O . LEU A 1 84 ? 14.596 20.618 147.597 1.00 27.65 84 LEU A O 1
ATOM 680 N N . LEU A 1 85 ? 14.051 21.021 145.449 1.00 27.60 85 LEU A N 1
ATOM 681 C CA . LEU A 1 85 ? 14.828 22.259 145.405 1.00 28.90 85 LEU A CA 1
ATOM 682 C C . LEU A 1 85 ? 14.199 23.361 146.249 1.00 29.18 85 LEU A C 1
ATOM 683 O O . LEU A 1 85 ? 14.884 24.303 146.658 1.00 29.27 85 LEU A O 1
ATOM 688 N N . GLU A 1 86 ? 12.898 23.246 146.500 1.00 29.71 86 GLU A N 1
ATOM 689 C CA . GLU A 1 86 ? 12.191 24.226 147.311 1.00 29.12 86 GLU A CA 1
ATOM 690 C C . GLU A 1 86 ? 12.433 23.871 148.778 1.00 29.22 86 GLU A C 1
ATOM 691 O O . GLU A 1 86 ? 11.876 24.489 149.694 1.00 29.71 86 GLU A O 1
ATOM 697 N N . GLY A 1 87 ? 13.273 22.861 148.984 1.00 28.25 87 GLY A N 1
ATOM 698 C CA . GLY A 1 87 ? 13.619 22.442 150.326 1.00 28.42 87 GLY A CA 1
ATOM 699 C C . GLY A 1 87 ? 12.677 21.436 150.939 1.00 28.25 87 GLY A C 1
ATOM 700 O O . GLY A 1 87 ? 12.942 20.942 152.041 1.00 29.18 87 GLY A O 1
ATOM 701 N N . LYS A 1 88 ? 11.578 21.129 150.253 1.00 27.45 88 LYS A N 1
ATOM 702 C CA . LYS A 1 88 ? 10.624 20.161 150.792 1.00 25.59 88 LYS A CA 1
ATOM 703 C C . LYS A 1 88 ? 11.199 18.764 150.743 1.00 24.33 88 LYS A C 1
ATOM 704 O O . LYS A 1 88 ? 12.080 18.461 149.940 1.00 23.96 88 LYS A O 1
ATOM 710 N N . ASN A 1 89 ? 10.716 17.918 151.639 1.00 22.52 89 ASN A N 1
ATOM 711 C CA . ASN A 1 89 ? 11.164 16.552 151.670 1.00 20.60 89 ASN A CA 1
ATOM 712 C C . ASN A 1 89 ? 10.073 15.762 150.968 1.00 19.20 89 ASN A C 1
ATOM 713 O O . ASN A 1 89 ? 8.919 16.211 150.900 1.00 17.87 89 ASN A O 1
ATOM 718 N N . ILE A 1 90 ? 10.434 14.606 150.422 1.00 18.61 90 ILE A N 1
ATOM 719 C CA . ILE A 1 90 ? 9.456 13.776 149.717 1.00 17.69 90 ILE A CA 1
ATOM 720 C C . ILE A 1 90 ? 9.536 12.332 150.150 1.00 16.83 90 ILE A C 1
ATOM 721 O O . ILE A 1 90 ? 10.613 11.723 150.176 1.00 18.93 90 ILE A O 1
ATOM 726 N N . VAL A 1 91 ? 8.382 11.792 150.511 1.00 16.72 91 VAL A N 1
ATOM 727 C CA . VAL A 1 91 ? 8.287 10.406 150.913 1.00 15.59 91 VAL A CA 1
ATOM 728 C C . VAL A 1 91 ? 7.592 9.803 149.711 1.00 15.74 91 VAL A C 1
ATOM 729 O O . VAL A 1 91 ? 6.538 10.293 149.296 1.00 15.93 91 VAL A O 1
ATOM 733 N N . MET A 1 92 ? 8.187 8.750 149.165 1.00 16.13 92 MET A N 1
ATOM 734 C CA . MET A 1 92 ? 7.680 8.113 147.963 1.00 14.98 92 MET A CA 1
ATOM 735 C C . MET A 1 92 ? 7.525 6.631 148.168 1.00 14.59 92 MET A C 1
ATOM 736 O O . MET A 1 92 ? 8.418 5.968 148.704 1.00 14.81 92 MET A O 1
ATOM 741 N N . ASP A 1 93 ? 6.381 6.114 147.728 1.00 13.02 93 ASP A N 1
ATOM 742 C CA . ASP A 1 93 ? 6.043 4.700 147.834 1.00 13.44 93 ASP A CA 1
ATOM 743 C C . ASP A 1 93 ? 6.199 4.084 146.430 1.00 13.96 93 ASP A C 1
ATOM 744 O O . ASP A 1 93 ? 5.421 4.397 145.508 1.00 14.81 93 ASP A O 1
ATOM 749 N N . ARG A 1 94 ? 7.203 3.220 146.279 1.00 13.45 94 ARG A N 1
ATOM 750 C CA . ARG A 1 94 ? 7.487 2.562 145.013 1.00 12.15 94 ARG A CA 1
ATOM 751 C C . ARG A 1 94 ? 8.116 3.521 143.993 1.00 12.40 94 ARG A C 1
ATOM 752 O O . ARG A 1 94 ? 7.799 4.718 143.965 1.00 12.51 94 ARG A O 1
ATOM 760 N N . TYR A 1 95 ? 9.005 2.988 143.151 1.00 12.52 95 TYR A N 1
ATOM 761 C CA . TYR A 1 95 ? 9.707 3.797 142.148 1.00 11.41 95 TYR A CA 1
ATOM 762 C C . TYR A 1 95 ? 10.371 2.882 141.099 1.00 11.01 95 TYR A C 1
ATOM 763 O O . TYR A 1 95 ? 9.839 1.829 140.740 1.00 10.08 95 TYR A O 1
ATOM 772 N N . VAL A 1 96 ? 11.544 3.282 140.623 1.00 11.75 96 VAL A N 1
ATOM 773 C CA . VAL A 1 96 ? 12.257 2.497 139.620 1.00 11.44 96 VAL A CA 1
ATOM 774 C C . VAL A 1 96 ? 12.524 1.042 140.018 1.00 12.55 96 VAL A C 1
ATOM 775 O O . VAL A 1 96 ? 12.473 0.143 139.168 1.00 12.86 96 VAL A O 1
ATOM 779 N N . TYR A 1 97 ? 12.815 0.792 141.294 1.00 11.20 97 TYR A N 1
ATOM 780 C CA . TYR A 1 97 ? 13.086 -0.561 141.728 1.00 8.33 97 TYR A CA 1
ATOM 781 C C . TYR A 1 97 ? 11.894 -1.467 141.492 1.00 9.77 97 TYR A C 1
ATOM 782 O O . TYR A 1 97 ? 12.036 -2.599 141.027 1.00 10.74 97 TYR A O 1
ATOM 791 N N . SER A 1 98 ? 10.708 -0.988 141.830 1.00 11.42 98 SER A N 1
ATOM 792 C CA . SER A 1 98 ? 9.496 -1.776 141.606 1.00 11.65 98 SER A CA 1
ATOM 793 C C . SER A 1 98 ? 9.334 -1.945 140.074 1.00 10.92 98 SER A C 1
ATOM 794 O O . SER A 1 98 ? 8.976 -3.016 139.594 1.00 11.16 98 SER A O 1
ATOM 797 N N . GLY A 1 99 ? 9.603 -0.872 139.326 1.00 12.42 99 GLY A N 1
ATOM 798 C CA . GLY A 1 99 ? 9.480 -0.917 137.869 1.00 12.92 99 GLY A CA 1
ATOM 799 C C . GLY A 1 99 ? 10.243 -2.078 137.264 1.00 13.24 99 GLY A C 1
ATOM 800 O O . GLY A 1 99 ? 9.667 -2.920 136.564 1.00 14.13 99 GLY A O 1
ATOM 801 N N . VAL A 1 100 ? 11.543 -2.139 137.550 1.00 13.21 100 VAL A N 1
ATOM 802 C CA . VAL A 1 100 ? 12.401 -3.209 137.045 1.00 12.79 100 VAL A CA 1
ATOM 803 C C . VAL A 1 100 ? 12.059 -4.584 137.584 1.00 14.04 100 VAL A C 1
ATOM 804 O O . VAL A 1 100 ? 11.918 -5.549 136.819 1.00 14.69 100 VAL A O 1
ATOM 808 N N . ALA A 1 101 ? 11.911 -4.682 138.907 1.00 14.77 101 ALA A N 1
ATOM 809 C CA . ALA A 1 101 ? 11.640 -5.968 139.543 1.00 13.13 101 ALA A CA 1
ATOM 810 C C . ALA A 1 101 ? 10.365 -6.684 139.119 1.00 11.49 101 ALA A C 1
ATOM 811 O O . ALA A 1 101 ? 10.370 -7.888 138.857 1.00 10.83 101 ALA A O 1
ATOM 813 N N . TYR A 1 102 ? 9.262 -5.959 139.050 1.00 13.12 102 TYR A N 1
ATOM 814 C CA . TYR A 1 102 ? 8.013 -6.611 138.691 1.00 13.52 102 TYR A CA 1
ATOM 815 C C . TYR A 1 102 ? 7.992 -7.093 137.246 1.00 13.21 102 TYR A C 1
ATOM 816 O O . TYR A 1 102 ? 7.495 -8.198 136.969 1.00 11.64 102 TYR A O 1
ATOM 825 N N . SER A 1 103 ? 8.540 -6.290 136.334 1.00 12.73 103 SER A N 1
ATOM 826 C CA . SER A 1 103 ? 8.558 -6.699 134.931 1.00 12.63 103 SER A CA 1
ATOM 827 C C . SER A 1 103 ? 9.552 -7.823 134.690 1.00 12.45 103 SER A C 1
ATOM 828 O O . SER A 1 103 ? 9.221 -8.821 134.063 1.00 14.16 103 SER A O 1
ATOM 831 N N . ALA A 1 104 ? 10.768 -7.685 135.211 1.00 14.05 104 ALA A N 1
ATOM 832 C CA . ALA A 1 104 ? 11.791 -8.714 135.009 1.00 14.09 104 ALA A CA 1
ATOM 833 C C . ALA A 1 104 ? 11.436 -10.061 135.647 1.00 15.00 104 ALA A C 1
ATOM 834 O O . ALA A 1 104 ? 11.914 -11.123 135.223 1.00 13.11 104 ALA A O 1
ATOM 836 N N . ALA A 1 105 ? 10.583 -10.032 136.664 1.00 16.49 105 ALA A N 1
ATOM 837 C CA . ALA A 1 105 ? 10.179 -11.269 137.325 1.00 16.63 105 ALA A CA 1
ATOM 838 C C . ALA A 1 105 ? 9.343 -12.132 136.381 1.00 17.25 105 ALA A C 1
ATOM 839 O O . ALA A 1 105 ? 9.238 -13.355 136.553 1.00 17.31 105 ALA A O 1
ATOM 841 N N . LYS A 1 106 ? 8.735 -11.486 135.391 1.00 17.51 106 LYS A N 1
ATOM 842 C CA . LYS A 1 106 ? 7.894 -12.196 134.441 1.00 16.62 106 LYS A CA 1
ATOM 843 C C . LYS A 1 106 ? 8.694 -13.159 133.583 1.00 17.06 106 LYS A C 1
ATOM 844 O O . LYS A 1 106 ? 8.162 -14.157 133.109 1.00 16.95 106 LYS A O 1
ATOM 850 N N . GLY A 1 107 ? 9.975 -12.874 133.385 1.00 16.98 107 GLY A N 1
ATOM 851 C CA . GLY A 1 107 ? 10.785 -13.775 132.584 1.00 17.71 107 GLY A CA 1
ATOM 852 C C . GLY A 1 107 ? 10.386 -13.766 131.116 1.00 18.54 107 GLY A C 1
ATOM 853 O O . GLY A 1 107 ? 10.511 -14.779 130.434 1.00 18.06 107 GLY A O 1
ATOM 854 N N . THR A 1 108 ? 9.897 -12.622 130.638 1.00 18.03 108 THR A N 1
ATOM 855 C CA . THR A 1 108 ? 9.490 -12.475 129.246 1.00 16.96 108 THR A CA 1
ATOM 856 C C . THR A 1 108 ? 10.735 -12.236 128.394 1.00 17.57 108 THR A C 1
ATOM 857 O O . THR A 1 108 ? 11.574 -11.387 128.713 1.00 16.07 108 THR A O 1
ATOM 861 N N . ASN A 1 109 ? 10.847 -12.991 127.304 1.00 18.82 109 ASN A N 1
ATOM 862 C CA . ASN A 1 109 ? 11.995 -12.882 126.406 1.00 19.30 109 ASN A CA 1
ATOM 863 C C . ASN A 1 109 ? 12.384 -11.447 126.093 1.00 17.56 109 ASN A C 1
ATOM 864 O O . ASN A 1 109 ? 11.549 -10.639 125.691 1.00 17.90 109 ASN A O 1
ATOM 869 N N . GLY A 1 110 ? 13.657 -11.127 126.298 1.00 16.26 110 GLY A N 1
ATOM 870 C CA . GLY A 1 110 ? 14.152 -9.787 126.019 1.00 15.23 110 GLY A CA 1
ATOM 871 C C . GLY A 1 110 ? 13.932 -8.778 127.144 1.00 17.07 110 GLY A C 1
ATOM 872 O O . GLY A 1 110 ? 14.544 -7.691 127.154 1.00 15.36 110 GLY A O 1
ATOM 873 N N . MET A 1 111 ? 13.062 -9.125 128.095 1.00 17.55 111 MET A N 1
ATOM 874 C CA . MET A 1 111 ? 12.784 -8.222 129.207 1.00 18.01 111 MET A CA 1
ATOM 875 C C . MET A 1 111 ? 13.544 -8.643 130.462 1.00 18.90 111 MET A C 1
ATOM 876 O O . MET A 1 111 ? 12.969 -9.181 131.426 1.00 18.17 111 MET A O 1
ATOM 881 N N . ASP A 1 112 ? 14.854 -8.415 130.417 1.00 18.51 112 ASP A N 1
ATOM 882 C CA . ASP A 1 112 ? 15.732 -8.727 131.531 1.00 17.61 112 ASP A CA 1
ATOM 883 C C . ASP A 1 112 ? 15.992 -7.460 132.336 1.00 15.92 112 ASP A C 1
ATOM 884 O O . ASP A 1 112 ? 15.660 -6.356 131.902 1.00 16.22 112 ASP A O 1
ATOM 889 N N . LEU A 1 113 ? 16.569 -7.617 133.519 1.00 16.17 113 LEU A N 1
ATOM 890 C CA . LEU A 1 113 ? 16.844 -6.469 134.391 1.00 14.48 113 LEU A CA 1
ATOM 891 C C . LEU A 1 113 ? 17.323 -5.246 133.620 1.00 13.34 113 LEU A C 1
ATOM 892 O O . LEU A 1 113 ? 16.793 -4.151 133.764 1.00 12.02 113 LEU A O 1
ATOM 897 N N . ASP A 1 114 ? 18.349 -5.450 132.801 1.00 14.33 114 ASP A N 1
ATOM 898 C CA . ASP A 1 114 ? 18.936 -4.383 132.010 1.00 15.73 114 ASP A CA 1
ATOM 899 C C . ASP A 1 114 ? 17.971 -3.693 131.063 1.00 14.19 114 ASP A C 1
ATOM 900 O O . ASP A 1 114 ? 17.933 -2.465 131.005 1.00 15.26 114 ASP A O 1
ATOM 905 N N . TRP A 1 115 ? 17.206 -4.477 130.307 1.00 13.72 115 TRP A N 1
ATOM 906 C CA . TRP A 1 115 ? 16.237 -3.873 129.399 1.00 12.77 115 TRP A CA 1
ATOM 907 C C . TRP A 1 115 ? 15.220 -3.104 130.239 1.00 10.79 115 TRP A C 1
ATOM 908 O O . TRP A 1 115 ? 14.909 -1.944 129.959 1.00 9.13 115 TRP A O 1
ATOM 919 N N . CYS A 1 116 ? 14.717 -3.746 131.290 1.00 11.40 116 CYS A N 1
ATOM 920 C CA . CYS A 1 116 ? 13.697 -3.117 132.141 1.00 11.94 116 CYS A CA 1
ATOM 921 C C . CYS A 1 116 ? 14.111 -1.810 132.770 1.00 12.13 116 CYS A C 1
ATOM 922 O O . CYS A 1 116 ? 13.271 -0.926 132.983 1.00 12.89 116 CYS A O 1
ATOM 925 N N . LEU A 1 117 ? 15.407 -1.666 133.042 1.00 12.46 117 LEU A N 1
ATOM 926 C CA . LEU A 1 117 ? 15.902 -0.443 133.666 1.00 11.93 117 LEU A CA 1
ATOM 927 C C . LEU A 1 117 ? 16.076 0.742 132.739 1.00 11.45 117 LEU A C 1
ATOM 928 O O . LEU A 1 117 ? 15.870 1.885 133.154 1.00 11.58 117 LEU A O 1
ATOM 933 N N . GLN A 1 118 ? 16.438 0.488 131.479 1.00 10.46 118 GLN A N 1
ATOM 934 C CA . GLN A 1 118 ? 16.689 1.579 130.512 1.00 10.34 118 GLN A CA 1
ATOM 935 C C . GLN A 1 118 ? 15.709 2.748 130.410 1.00 9.86 118 GLN A C 1
ATOM 936 O O . GLN A 1 118 ? 16.123 3.910 130.415 1.00 9.43 118 GLN A O 1
ATOM 942 N N . PRO A 1 119 ? 14.396 2.470 130.302 1.00 10.01 119 PRO A N 1
ATOM 943 C CA . PRO A 1 119 ? 13.436 3.581 130.228 1.00 9.75 119 PRO A CA 1
ATOM 944 C C . PRO A 1 119 ? 13.508 4.533 131.413 1.00 11.89 119 PRO A C 1
ATOM 945 O O . PRO A 1 119 ? 13.144 5.702 131.279 1.00 9.31 119 PRO A O 1
ATOM 949 N N . ASP A 1 120 ? 13.957 4.028 132.572 1.00 11.42 120 ASP A N 1
ATOM 950 C CA . ASP A 1 120 ? 14.041 4.854 133.797 1.00 12.81 120 ASP A CA 1
ATOM 951 C C . ASP A 1 120 ? 15.375 5.562 133.940 1.00 11.77 120 ASP A C 1
ATOM 952 O O . ASP A 1 120 ? 15.525 6.462 134.752 1.00 13.35 120 ASP A O 1
ATOM 957 N N . VAL A 1 121 ? 16.351 5.159 133.140 1.00 11.94 121 VAL A N 1
ATOM 958 C CA . VAL A 1 121 ? 17.661 5.783 133.194 1.00 10.17 121 VAL A CA 1
ATOM 959 C C . VAL A 1 121 ? 17.519 7.276 132.980 1.00 11.55 121 VAL A C 1
ATOM 960 O O . VAL A 1 121 ? 16.835 7.712 132.056 1.00 11.96 121 VAL A O 1
ATOM 964 N N . GLY A 1 122 ? 18.153 8.066 133.855 1.00 10.60 122 GLY A N 1
ATOM 965 C CA . GLY A 1 122 ? 18.055 9.517 133.778 1.00 8.16 122 GLY A CA 1
ATOM 966 C C . GLY A 1 122 ? 17.124 10.106 134.842 1.00 8.85 122 GLY A C 1
ATOM 967 O O . GLY A 1 122 ? 17.057 11.318 135.044 1.00 8.93 122 GLY A O 1
ATOM 968 N N . LEU A 1 123 ? 16.381 9.243 135.518 1.00 11.10 123 LEU A N 1
ATOM 969 C CA . LEU A 1 123 ? 15.466 9.694 136.559 1.00 13.65 123 LEU A CA 1
ATOM 970 C C . LEU A 1 123 ? 16.257 9.892 137.848 1.00 15.37 123 LEU A C 1
ATOM 971 O O . LEU A 1 123 ? 17.227 9.177 138.109 1.00 15.11 123 LEU A O 1
ATOM 976 N N . LEU A 1 124 ? 15.827 10.870 138.640 1.00 17.62 124 LEU A N 1
ATOM 977 C CA . LEU A 1 124 ? 16.426 11.190 139.930 1.00 18.52 124 LEU A CA 1
ATOM 978 C C . LEU A 1 124 ? 16.466 9.953 140.829 1.00 18.08 124 LEU A C 1
ATOM 979 O O . LEU A 1 124 ? 15.482 9.218 140.913 1.00 19.25 124 LEU A O 1
ATOM 984 N N . LYS A 1 125 ? 17.601 9.709 141.488 1.00 17.89 125 LYS A N 1
ATOM 985 C CA . LYS A 1 125 ? 17.731 8.573 142.411 1.00 16.44 125 LYS A CA 1
ATOM 986 C C . LYS A 1 125 ? 17.279 9.063 143.802 1.00 16.38 125 LYS A C 1
ATOM 987 O O . LYS A 1 125 ? 17.552 10.197 144.184 1.00 16.32 125 LYS A O 1
ATOM 993 N N . PRO A 1 126 ? 16.589 8.219 144.571 1.00 15.51 126 PRO A N 1
ATOM 994 C CA . PRO A 1 126 ? 16.172 8.700 145.900 1.00 17.04 126 PRO A CA 1
ATOM 995 C C . PRO A 1 126 ? 17.384 8.789 146.838 1.00 16.24 126 PRO A C 1
ATOM 996 O O . PRO A 1 126 ? 18.335 7.992 146.720 1.00 14.74 126 PRO A O 1
ATOM 1000 N N . ASP A 1 127 ? 17.341 9.738 147.770 1.00 16.82 127 ASP A N 1
ATOM 1001 C CA . ASP A 1 127 ? 18.438 9.923 148.715 1.00 16.13 127 ASP A CA 1
ATOM 1002 C C . ASP A 1 127 ? 18.582 8.724 149.632 1.00 16.30 127 ASP A C 1
ATOM 1003 O O . ASP A 1 127 ? 19.687 8.363 150.024 1.00 17.05 127 ASP A O 1
ATOM 1008 N N . LEU A 1 128 ? 17.464 8.085 149.952 1.00 16.13 128 LEU A N 1
ATOM 1009 C CA . LEU A 1 128 ? 17.481 6.896 150.789 1.00 15.16 128 LEU A CA 1
ATOM 1010 C C . LEU A 1 128 ? 16.384 5.951 150.294 1.00 13.07 128 LEU A C 1
ATOM 1011 O O . LEU A 1 128 ? 15.272 6.369 149.970 1.00 12.86 128 LEU A O 1
ATOM 1016 N N . THR A 1 129 ? 16.717 4.675 150.215 1.00 13.53 129 THR A N 1
ATOM 1017 C CA . THR A 1 129 ? 15.764 3.685 149.765 1.00 14.76 129 THR A CA 1
ATOM 1018 C C . THR A 1 129 ? 15.638 2.598 150.798 1.00 14.23 129 THR A C 1
ATOM 1019 O O . THR A 1 129 ? 16.593 1.856 151.062 1.00 15.59 129 THR A O 1
ATOM 1023 N N . LEU A 1 130 ? 14.443 2.517 151.377 1.00 14.47 130 LEU A N 1
ATOM 1024 C CA . LEU A 1 130 ? 14.138 1.513 152.382 1.00 15.21 130 LEU A CA 1
ATOM 1025 C C . LEU A 1 130 ? 13.396 0.370 151.689 1.00 14.99 130 LEU A C 1
ATOM 1026 O O . LEU A 1 130 ? 12.390 0.591 151.014 1.00 14.29 130 LEU A O 1
ATOM 1031 N N . PHE A 1 131 ? 13.891 -0.847 151.835 1.00 14.71 131 PHE A N 1
ATOM 1032 C CA . PHE A 1 131 ? 13.217 -1.979 151.239 1.00 16.12 131 PHE A CA 1
ATOM 1033 C C . PHE A 1 131 ? 12.580 -2.816 152.345 1.00 17.23 131 PHE A C 1
ATOM 1034 O O . PHE A 1 131 ? 13.277 -3.511 153.086 1.00 15.76 131 PHE A O 1
ATOM 1042 N N . LEU A 1 132 ? 11.257 -2.754 152.453 1.00 18.15 132 LEU A N 1
ATOM 1043 C CA . LEU A 1 132 ? 10.549 -3.522 153.467 1.00 19.14 132 LEU A CA 1
ATOM 1044 C C . LEU A 1 132 ? 10.473 -4.967 153.008 1.00 20.60 132 LEU A C 1
ATOM 1045 O O . LEU A 1 132 ? 9.662 -5.318 152.159 1.00 22.46 132 LEU A O 1
ATOM 1050 N N . SER A 1 133 ? 11.334 -5.800 153.580 1.00 21.51 133 SER A N 1
ATOM 1051 C CA . SER A 1 133 ? 11.409 -7.206 153.227 1.00 22.97 133 SER A CA 1
ATOM 1052 C C . SER A 1 133 ? 10.640 -8.104 154.174 1.00 25.21 133 SER A C 1
ATOM 1053 O O . SER A 1 133 ? 10.509 -7.811 155.358 1.00 26.28 133 SER A O 1
ATOM 1056 N N . THR A 1 134 ? 10.150 -9.219 153.650 1.00 27.42 134 THR A N 1
ATOM 1057 C CA . THR A 1 134 ? 9.370 -10.157 154.445 1.00 29.10 134 THR A CA 1
ATOM 1058 C C . THR A 1 134 ? 9.450 -11.569 153.882 1.00 31.63 134 THR A C 1
ATOM 1059 O O . THR A 1 134 ? 9.675 -11.769 152.686 1.00 32.69 134 THR A O 1
ATOM 1063 N N . GLN A 1 135 ? 9.274 -12.556 154.745 1.00 34.41 135 GLN A N 1
ATOM 1064 C CA . GLN A 1 135 ? 9.301 -13.937 154.295 1.00 37.82 135 GLN A CA 1
ATOM 1065 C C . GLN A 1 135 ? 7.862 -14.467 154.304 1.00 38.49 135 GLN A C 1
ATOM 1066 O O . GLN A 1 135 ? 7.616 -15.676 154.239 1.00 38.46 135 GLN A O 1
ATOM 1072 N N . ASP A 1 136 ? 6.910 -13.540 154.365 1.00 39.94 136 ASP A N 1
ATOM 1073 C CA . ASP A 1 136 ? 5.504 -13.906 154.390 1.00 40.89 136 ASP A CA 1
ATOM 1074 C C . ASP A 1 136 ? 4.804 -13.789 153.040 1.00 41.22 136 ASP A C 1
ATOM 1075 O O . ASP A 1 136 ? 4.257 -12.739 152.681 1.00 40.45 136 ASP A O 1
ATOM 1080 N N . VAL A 1 137 ? 4.835 -14.906 152.315 1.00 41.62 137 VAL A N 1
ATOM 1081 C CA . VAL A 1 137 ? 4.229 -15.068 150.998 1.00 41.69 137 VAL A CA 1
ATOM 1082 C C . VAL A 1 137 ? 3.419 -13.869 150.460 1.00 41.65 137 VAL A C 1
ATOM 1083 O O . VAL A 1 137 ? 3.936 -12.758 150.375 1.00 41.68 137 VAL A O 1
ATOM 1087 N N . ASP A 1 138 ? 2.170 -14.106 150.066 1.00 41.58 138 ASP A N 1
ATOM 1088 C CA . ASP A 1 138 ? 1.280 -13.058 149.529 1.00 41.11 138 ASP A CA 1
ATOM 1089 C C . ASP A 1 138 ? 0.846 -12.172 150.697 1.00 41.65 138 ASP A C 1
ATOM 1090 O O . ASP A 1 138 ? 0.909 -10.938 150.641 1.00 41.79 138 ASP A O 1
ATOM 1095 N N . ASN A 1 139 ? 0.402 -12.847 151.754 1.00 42.74 139 ASN A N 1
ATOM 1096 C CA . ASN A 1 139 ? -0.063 -12.233 153.005 1.00 42.42 139 ASN A CA 1
ATOM 1097 C C . ASN A 1 139 ? -1.484 -11.687 152.937 1.00 40.88 139 ASN A C 1
ATOM 1098 O O . ASN A 1 139 ? -1.704 -10.502 152.657 1.00 39.46 139 ASN A O 1
ATOM 1103 N N . ASN A 1 140 ? -2.441 -12.572 153.207 1.00 40.21 140 ASN A N 1
ATOM 1104 C CA . ASN A 1 140 ? -3.851 -12.221 153.195 1.00 41.10 140 ASN A CA 1
ATOM 1105 C C . ASN A 1 140 ? -4.117 -11.094 154.184 1.00 41.16 140 ASN A C 1
ATOM 1106 O O . ASN A 1 140 ? -4.902 -10.187 153.905 1.00 41.18 140 ASN A O 1
ATOM 1111 N N . ALA A 1 141 ? -3.444 -11.154 155.332 1.00 41.51 141 ALA A N 1
ATOM 1112 C CA . ALA A 1 141 ? -3.614 -10.160 156.388 1.00 40.96 141 ALA A CA 1
ATOM 1113 C C . ALA A 1 141 ? -3.102 -8.758 156.060 1.00 41.00 141 ALA A C 1
ATOM 1114 O O . ALA A 1 141 ? -3.140 -7.868 156.916 1.00 41.04 141 ALA A O 1
ATOM 1116 N N . GLU A 1 142 ? -2.640 -8.555 154.829 1.00 41.67 142 GLU A N 1
ATOM 1117 C CA . GLU A 1 142 ? -2.128 -7.249 154.406 1.00 42.65 142 GLU A CA 1
ATOM 1118 C C . GLU A 1 142 ? -2.726 -6.757 153.088 1.00 43.22 142 GLU A C 1
ATOM 1119 O O . GLU A 1 142 ? -2.163 -5.854 152.452 1.00 44.73 142 GLU A O 1
ATOM 1125 N N . LYS A 1 143 ? -3.842 -7.347 152.664 1.00 42.73 143 LYS A N 1
ATOM 1126 C CA . LYS A 1 143 ? -4.470 -6.928 151.417 1.00 41.68 143 LYS A CA 1
ATOM 1127 C C . LYS A 1 143 ? -4.855 -5.464 151.546 1.00 41.56 143 LYS A C 1
ATOM 1128 O O . LYS A 1 143 ? -5.479 -5.064 152.528 1.00 40.47 143 LYS A O 1
ATOM 1134 N N . SER A 1 144 ? -4.474 -4.669 150.550 1.00 41.90 144 SER A N 1
ATOM 1135 C CA . SER A 1 144 ? -4.784 -3.241 150.541 1.00 41.87 144 SER A CA 1
ATOM 1136 C C . SER A 1 144 ? -6.082 -2.936 149.766 1.00 43.42 144 SER A C 1
ATOM 1137 O O . SER A 1 144 ? -6.245 -1.845 149.203 1.00 43.88 144 SER A O 1
ATOM 1140 N N . GLY A 1 145 ? -7.005 -3.896 149.742 1.00 44.05 145 GLY A N 1
ATOM 1141 C CA . GLY A 1 145 ? -8.254 -3.693 149.029 1.00 44.54 145 GLY A CA 1
ATOM 1142 C C . GLY A 1 145 ? -8.913 -4.976 148.546 1.00 45.90 145 GLY A C 1
ATOM 1143 O O . GLY A 1 145 ? -8.406 -6.087 148.779 1.00 46.51 145 GLY A O 1
ATOM 1144 N N . PHE A 1 146 ? -10.037 -4.807 147.848 1.00 46.29 146 PHE A N 1
ATOM 1145 C CA . PHE A 1 146 ? -10.857 -5.903 147.308 1.00 46.20 146 PHE A CA 1
ATOM 1146 C C . PHE A 1 146 ? -10.330 -6.682 146.108 1.00 46.11 146 PHE A C 1
ATOM 1147 O O . PHE A 1 146 ? -9.473 -6.210 145.359 1.00 46.16 146 PHE A O 1
ATOM 1155 N N . GLY A 1 147 ? -10.895 -7.878 145.939 1.00 45.67 147 GLY A N 1
ATOM 1156 C CA . GLY A 1 147 ? -10.550 -8.765 144.839 1.00 44.80 147 GLY A CA 1
ATOM 1157 C C . GLY A 1 147 ? -9.081 -9.072 144.618 1.00 43.90 147 GLY A C 1
ATOM 1158 O O . GLY A 1 147 ? -8.729 -10.194 144.218 1.00 44.44 147 GLY A O 1
ATOM 1159 N N . ASP A 1 148 ? -8.234 -8.074 144.877 1.00 42.07 148 ASP A N 1
ATOM 1160 C CA . ASP A 1 148 ? -6.781 -8.162 144.711 1.00 40.13 148 ASP A CA 1
ATOM 1161 C C . ASP A 1 148 ? -6.359 -8.095 143.222 1.00 37.94 148 ASP A C 1
ATOM 1162 O O . ASP A 1 148 ? -6.775 -8.896 142.372 1.00 37.30 148 ASP A O 1
ATOM 1167 N N . GLU A 1 149 ? -5.563 -7.074 142.929 1.00 34.96 149 GLU A N 1
ATOM 1168 C CA . GLU A 1 149 ? -5.060 -6.797 141.595 1.00 31.92 149 GLU A CA 1
ATOM 1169 C C . GLU A 1 149 ? -4.245 -7.899 140.897 1.00 30.89 149 GLU A C 1
ATOM 1170 O O . GLU A 1 149 ? -3.864 -8.909 141.493 1.00 30.54 149 GLU A O 1
ATOM 1176 N N . ARG A 1 150 ? -3.992 -7.665 139.612 1.00 29.68 150 ARG A N 1
ATOM 1177 C CA . ARG A 1 150 ? -3.263 -8.555 138.698 1.00 27.67 150 ARG A CA 1
ATOM 1178 C C . ARG A 1 150 ? -2.028 -9.321 139.195 1.00 26.28 150 ARG A C 1
ATOM 1179 O O . ARG A 1 150 ? -1.914 -10.526 138.971 1.00 25.07 150 ARG A O 1
ATOM 1187 N N . TYR A 1 151 ? -1.101 -8.617 139.846 1.00 25.17 151 TYR A N 1
ATOM 1188 C CA . TYR A 1 151 ? 0.143 -9.230 140.334 1.00 24.95 151 TYR A CA 1
ATOM 1189 C C . TYR A 1 151 ? 0.072 -9.974 141.680 1.00 25.26 151 TYR A C 1
ATOM 1190 O O . TYR A 1 151 ? 0.994 -10.721 142.034 1.00 24.87 151 TYR A O 1
ATOM 1199 N N . GLU A 1 152 ? -1.021 -9.774 142.417 1.00 26.68 152 GLU A N 1
ATOM 1200 C CA . GLU A 1 152 ? -1.204 -10.398 143.731 1.00 26.94 152 GLU A CA 1
ATOM 1201 C C . GLU A 1 152 ? -1.500 -11.881 143.712 1.00 27.26 152 GLU A C 1
ATOM 1202 O O . GLU A 1 152 ? -2.622 -12.309 143.988 1.00 27.41 152 GLU A O 1
ATOM 1208 N N . THR A 1 153 ? -0.473 -12.653 143.374 1.00 27.89 153 THR A N 1
ATOM 1209 C CA . THR A 1 153 ? -0.545 -14.107 143.352 1.00 28.67 153 THR A CA 1
ATOM 1210 C C . THR A 1 153 ? 0.682 -14.526 144.156 1.00 28.49 153 THR A C 1
ATOM 1211 O O . THR A 1 153 ? 1.678 -13.800 144.200 1.00 27.96 153 THR A O 1
ATOM 1215 N N . VAL A 1 154 ? 0.606 -15.677 144.811 1.00 28.08 154 VAL A N 1
ATOM 1216 C CA . VAL A 1 154 ? 1.723 -16.151 145.604 1.00 27.68 154 VAL A CA 1
ATOM 1217 C C . VAL A 1 154 ? 2.888 -16.526 144.712 1.00 27.22 154 VAL A C 1
ATOM 1218 O O . VAL A 1 154 ? 4.039 -16.214 145.031 1.00 27.28 154 VAL A O 1
ATOM 1222 N N . LYS A 1 155 ? 2.585 -17.188 143.594 1.00 26.45 155 LYS A N 1
ATOM 1223 C CA . LYS A 1 155 ? 3.607 -17.626 142.643 1.00 25.25 155 LYS A CA 1
ATOM 1224 C C . LYS A 1 155 ? 4.381 -16.469 142.028 1.00 24.03 155 LYS A C 1
ATOM 1225 O O . LYS A 1 155 ? 5.606 -16.491 141.988 1.00 24.92 155 LYS A O 1
ATOM 1231 N N . PHE A 1 156 ? 3.670 -15.460 141.541 1.00 22.15 156 PHE A N 1
ATOM 1232 C CA . PHE A 1 156 ? 4.333 -14.314 140.934 1.00 21.92 156 PHE A CA 1
ATOM 1233 C C . PHE A 1 156 ? 5.054 -13.459 141.966 1.00 22.56 156 PHE A C 1
ATOM 1234 O O . PHE A 1 156 ? 6.183 -13.016 141.737 1.00 22.96 156 PHE A O 1
ATOM 1242 N N . GLN A 1 157 ? 4.379 -13.209 143.088 1.00 23.61 157 GLN A N 1
ATOM 1243 C CA . GLN A 1 157 ? 4.943 -12.406 144.173 1.00 23.71 157 GLN A CA 1
ATOM 1244 C C . GLN A 1 157 ? 6.251 -13.053 144.627 1.00 23.19 157 GLN A C 1
ATOM 1245 O O . GLN A 1 157 ? 7.204 -12.362 145.015 1.00 23.16 157 GLN A O 1
ATOM 1251 N N . GLU A 1 158 ? 6.284 -14.380 144.560 1.00 23.29 158 GLU A N 1
ATOM 1252 C CA . GLU A 1 158 ? 7.459 -15.145 144.932 1.00 25.13 158 GLU A CA 1
ATOM 1253 C C . GLU A 1 158 ? 8.576 -14.853 143.917 1.00 24.93 158 GLU A C 1
ATOM 1254 O O . GLU A 1 158 ? 9.748 -14.765 144.286 1.00 24.39 158 GLU A O 1
ATOM 1260 N N . LYS A 1 159 ? 8.203 -14.671 142.648 1.00 23.46 159 LYS A N 1
ATOM 1261 C CA . LYS A 1 159 ? 9.162 -14.368 141.578 1.00 21.18 159 LYS A CA 1
ATOM 1262 C C . LYS A 1 159 ? 9.761 -12.970 141.746 1.00 19.00 159 LYS A C 1
ATOM 1263 O O . LYS A 1 159 ? 10.978 -12.763 141.627 1.00 18.54 159 LYS A O 1
ATOM 1269 N N . VAL A 1 160 ? 8.891 -11.997 141.976 1.00 17.13 160 VAL A N 1
ATOM 1270 C CA . VAL A 1 160 ? 9.326 -10.621 142.170 1.00 16.23 160 VAL A CA 1
ATOM 1271 C C . VAL A 1 160 ? 10.227 -10.527 143.405 1.00 17.84 160 VAL A C 1
ATOM 1272 O O . VAL A 1 160 ? 11.074 -9.639 143.500 1.00 17.42 160 VAL A O 1
ATOM 1276 N N . LYS A 1 161 ? 10.030 -11.441 144.356 1.00 19.21 161 LYS A N 1
ATOM 1277 C CA . LYS A 1 161 ? 10.847 -11.463 145.563 1.00 22.14 161 LYS A CA 1
ATOM 1278 C C . LYS A 1 161 ? 12.317 -11.641 145.166 1.00 22.18 161 LYS A C 1
ATOM 1279 O O . LYS A 1 161 ? 13.174 -10.823 145.522 1.00 20.89 161 LYS A O 1
ATOM 1285 N N . GLN A 1 162 ? 12.598 -12.709 144.417 1.00 22.73 162 GLN A N 1
ATOM 1286 C CA . GLN A 1 162 ? 13.964 -12.988 143.959 1.00 24.48 162 GLN A CA 1
ATOM 1287 C C . GLN A 1 162 ? 14.525 -11.813 143.190 1.00 23.87 162 GLN A C 1
ATOM 1288 O O . GLN A 1 162 ? 15.599 -11.300 143.509 1.00 24.16 162 GLN A O 1
ATOM 1294 N N . THR A 1 163 ? 13.788 -11.392 142.164 1.00 22.97 163 THR A N 1
ATOM 1295 C CA . THR A 1 163 ? 14.216 -10.277 141.332 1.00 22.01 163 THR A CA 1
ATOM 1296 C C . THR A 1 163 ? 14.540 -9.031 142.143 1.00 21.68 163 THR A C 1
ATOM 1297 O O . THR A 1 163 ? 15.470 -8.292 141.821 1.00 20.86 163 THR A O 1
ATOM 1301 N N . PHE A 1 164 ? 13.752 -8.781 143.182 1.00 21.87 164 PHE A N 1
ATOM 1302 C CA . PHE A 1 164 ? 13.975 -7.609 144.028 1.00 22.09 164 PHE A CA 1
ATOM 1303 C C . PHE A 1 164 ? 15.333 -7.733 144.716 1.00 22.59 164 PHE A C 1
ATOM 1304 O O . PHE A 1 164 ? 16.100 -6.776 144.786 1.00 22.23 164 PHE A O 1
ATOM 1312 N N . MET A 1 165 ? 15.633 -8.928 145.207 1.00 24.71 165 MET A N 1
ATOM 1313 C CA . MET A 1 165 ? 16.907 -9.155 145.882 1.00 26.27 165 MET A CA 1
ATOM 1314 C C . MET A 1 165 ? 18.061 -9.035 144.878 1.00 25.53 165 MET A C 1
ATOM 1315 O O . MET A 1 165 ? 19.010 -8.267 145.088 1.00 25.03 165 MET A O 1
ATOM 1320 N N . LYS A 1 166 ? 17.969 -9.782 143.783 1.00 25.08 166 LYS A N 1
ATOM 1321 C CA . LYS A 1 166 ? 19.006 -9.746 142.763 1.00 25.27 166 LYS A CA 1
ATOM 1322 C C . LYS A 1 166 ? 19.322 -8.328 142.326 1.00 24.09 166 LYS A C 1
ATOM 1323 O O . LYS A 1 166 ? 20.482 -7.942 142.254 1.00 25.46 166 LYS A O 1
ATOM 1329 N N . LEU A 1 167 ? 18.292 -7.547 142.033 1.00 23.27 167 LEU A N 1
ATOM 1330 C CA . LEU A 1 167 ? 18.500 -6.174 141.592 1.00 23.20 167 LEU A CA 1
ATOM 1331 C C . LEU A 1 167 ? 19.130 -5.284 142.660 1.00 24.10 167 LEU A C 1
ATOM 1332 O O . LEU A 1 167 ? 19.995 -4.457 142.362 1.00 23.82 167 LEU A O 1
ATOM 1337 N N . LEU A 1 168 ? 18.689 -5.442 143.908 1.00 24.45 168 LEU A N 1
ATOM 1338 C CA . LEU A 1 168 ? 19.213 -4.618 145.000 1.00 25.37 168 LEU A CA 1
ATOM 1339 C C . LEU A 1 168 ? 20.627 -5.029 145.367 1.00 26.31 168 LEU A C 1
ATOM 1340 O O . LEU A 1 168 ? 21.492 -4.172 145.567 1.00 25.93 168 LEU A O 1
ATOM 1345 N N . ASP A 1 169 ? 20.866 -6.336 145.450 1.00 27.21 169 ASP A N 1
ATOM 1346 C CA . ASP A 1 169 ? 22.202 -6.811 145.780 1.00 29.83 169 ASP A CA 1
ATOM 1347 C C . ASP A 1 169 ? 23.168 -6.218 144.783 1.00 30.48 169 ASP A C 1
ATOM 1348 O O . ASP A 1 169 ? 24.253 -5.759 145.142 1.00 30.09 169 ASP A O 1
ATOM 1353 N N . LYS A 1 170 ? 22.754 -6.230 143.522 1.00 31.42 170 LYS A N 1
ATOM 1354 C CA . LYS A 1 170 ? 23.569 -5.693 142.452 1.00 32.94 170 LYS A CA 1
ATOM 1355 C C . LYS A 1 170 ? 23.958 -4.241 142.725 1.00 32.75 170 LYS A C 1
ATOM 1356 O O . LYS A 1 170 ? 25.132 -3.937 142.939 1.00 32.49 170 LYS A O 1
ATOM 1362 N N . GLU A 1 171 ? 22.974 -3.346 142.730 1.00 33.15 171 GLU A N 1
ATOM 1363 C CA . GLU A 1 171 ? 23.261 -1.943 142.964 1.00 33.52 171 GLU A CA 1
ATOM 1364 C C . GLU A 1 171 ? 23.939 -1.681 144.313 1.00 33.96 171 GLU A C 1
ATOM 1365 O O . GLU A 1 171 ? 24.607 -0.661 144.488 1.00 32.71 171 GLU A O 1
ATOM 1371 N N . ILE A 1 172 ? 23.776 -2.598 145.262 1.00 34.15 172 ILE A N 1
ATOM 1372 C CA . ILE A 1 172 ? 24.400 -2.438 146.571 1.00 35.03 172 ILE A CA 1
ATOM 1373 C C . ILE A 1 172 ? 25.872 -2.792 146.426 1.00 35.83 172 ILE A C 1
ATOM 1374 O O . ILE A 1 172 ? 26.751 -1.941 146.579 1.00 35.77 172 ILE A O 1
ATOM 1379 N N . ARG A 1 173 ? 26.130 -4.059 146.127 1.00 36.97 173 ARG A N 1
ATOM 1380 C CA . ARG A 1 173 ? 27.488 -4.542 145.941 1.00 37.88 173 ARG A CA 1
ATOM 1381 C C . ARG A 1 173 ? 28.172 -3.731 144.832 1.00 37.43 173 ARG A C 1
ATOM 1382 O O . ARG A 1 173 ? 29.372 -3.875 144.589 1.00 37.87 173 ARG A O 1
ATOM 1390 N N . LYS A 1 174 ? 27.394 -2.872 144.178 1.00 36.72 174 LYS A N 1
ATOM 1391 C CA . LYS A 1 174 ? 27.869 -2.019 143.098 1.00 35.52 174 LYS A CA 1
ATOM 1392 C C . LYS A 1 174 ? 28.350 -0.680 143.643 1.00 34.86 174 LYS A C 1
ATOM 1393 O O . LYS A 1 174 ? 28.838 0.163 142.893 1.00 34.53 174 LYS A O 1
ATOM 1399 N N . GLY A 1 175 ? 28.184 -0.472 144.946 1.00 34.74 175 GLY A N 1
ATOM 1400 C CA . GLY A 1 175 ? 28.622 0.778 145.551 1.00 34.69 175 GLY A CA 1
ATOM 1401 C C . GLY A 1 175 ? 27.544 1.711 146.084 1.00 34.18 175 GLY A C 1
ATOM 1402 O O . GLY A 1 175 ? 27.840 2.836 146.501 1.00 33.81 175 GLY A O 1
ATOM 1403 N N . ASP A 1 176 ? 26.291 1.266 146.071 1.00 33.79 176 ASP A N 1
ATOM 1404 C CA . ASP A 1 176 ? 25.208 2.103 146.571 1.00 33.31 176 ASP A CA 1
ATOM 1405 C C . ASP A 1 176 ? 24.846 1.697 147.989 1.00 33.18 176 ASP A C 1
ATOM 1406 O O . ASP A 1 176 ? 24.387 0.577 148.233 1.00 32.54 176 ASP A O 1
ATOM 1411 N N . GLU A 1 177 ? 25.058 2.609 148.929 1.00 34.02 177 GLU A N 1
ATOM 1412 C CA . GLU A 1 177 ? 24.763 2.326 150.327 1.00 34.12 177 GLU A CA 1
ATOM 1413 C C . GLU A 1 177 ? 23.581 3.146 150.842 1.00 32.92 177 GLU A C 1
ATOM 1414 O O . GLU A 1 177 ? 23.385 3.260 152.054 1.00 33.69 177 GLU A O 1
ATOM 1420 N N . SER A 1 178 ? 22.801 3.713 149.920 1.00 29.66 178 SER A N 1
ATOM 1421 C CA . SER A 1 178 ? 21.624 4.500 150.275 1.00 25.86 178 SER A CA 1
ATOM 1422 C C . SER A 1 178 ? 20.439 3.551 150.307 1.00 24.02 178 SER A C 1
ATOM 1423 O O . SER A 1 178 ? 19.300 3.966 150.473 1.00 23.90 178 SER A O 1
ATOM 1426 N N . ILE A 1 179 ? 20.724 2.266 150.158 1.00 22.86 179 ILE A N 1
ATOM 1427 C CA . ILE A 1 179 ? 19.684 1.250 150.162 1.00 22.89 179 ILE A CA 1
ATOM 1428 C C . ILE A 1 179 ? 19.716 0.408 151.443 1.00 23.31 179 ILE A C 1
ATOM 1429 O O . ILE A 1 179 ? 20.726 -0.240 151.739 1.00 23.05 179 ILE A O 1
ATOM 1434 N N . THR A 1 180 ? 18.620 0.408 152.201 1.00 22.68 180 THR A N 1
ATOM 1435 C CA . THR A 1 180 ? 18.582 -0.380 153.430 1.00 21.19 180 THR A CA 1
ATOM 1436 C C . THR A 1 180 ? 17.466 -1.411 153.401 1.00 20.52 180 THR A C 1
ATOM 1437 O O . THR A 1 180 ? 16.318 -1.072 153.145 1.00 20.85 180 THR A O 1
ATOM 1441 N N . ILE A 1 181 ? 17.799 -2.672 153.646 1.00 20.52 181 ILE A N 1
ATOM 1442 C CA . ILE A 1 181 ? 16.780 -3.711 153.686 1.00 22.67 181 ILE A CA 1
ATOM 1443 C C . ILE A 1 181 ? 16.292 -3.821 155.127 1.00 24.02 181 ILE A C 1
ATOM 1444 O O . ILE A 1 181 ? 17.107 -3.923 156.040 1.00 25.64 181 ILE A O 1
ATOM 1449 N N . VAL A 1 182 ? 14.978 -3.802 155.330 1.00 23.45 182 VAL A N 1
ATOM 1450 C CA . VAL A 1 182 ? 14.398 -3.896 156.666 1.00 22.53 182 VAL A CA 1
ATOM 1451 C C . VAL A 1 182 ? 13.465 -5.091 156.753 1.00 23.02 182 VAL A C 1
ATOM 1452 O O . VAL A 1 182 ? 12.450 -5.138 156.052 1.00 24.19 182 VAL A O 1
ATOM 1456 N N . ASP A 1 183 ? 13.790 -6.054 157.608 1.00 22.74 183 ASP A N 1
ATOM 1457 C CA . ASP A 1 183 ? 12.923 -7.207 157.744 1.00 23.88 183 ASP A CA 1
ATOM 1458 C C . ASP A 1 183 ? 11.722 -6.776 158.550 1.00 24.20 183 ASP A C 1
ATOM 1459 O O . ASP A 1 183 ? 11.863 -6.230 159.647 1.00 25.51 183 ASP A O 1
ATOM 1464 N N . VAL A 1 184 ? 10.535 -7.002 157.998 1.00 23.71 184 VAL A N 1
ATOM 1465 C CA . VAL A 1 184 ? 9.313 -6.613 158.672 1.00 21.93 184 VAL A CA 1
ATOM 1466 C C . VAL A 1 184 ? 8.458 -7.821 158.949 1.00 22.88 184 VAL A C 1
ATOM 1467 O O . VAL A 1 184 ? 7.293 -7.682 159.313 1.00 24.36 184 VAL A O 1
ATOM 1471 N N . THR A 1 185 ? 9.027 -9.007 158.775 1.00 22.87 185 THR A N 1
ATOM 1472 C CA . THR A 1 185 ? 8.282 -10.229 159.036 1.00 24.32 185 THR A CA 1
ATOM 1473 C C . THR A 1 185 ? 7.729 -10.235 160.463 1.00 25.44 185 THR A C 1
ATOM 1474 O O . THR A 1 185 ? 8.470 -10.099 161.429 1.00 25.43 185 THR A O 1
ATOM 1478 N N . ASN A 1 186 ? 6.413 -10.372 160.578 1.00 27.79 186 ASN A N 1
ATOM 1479 C CA . ASN A 1 186 ? 5.723 -10.412 161.871 1.00 29.24 186 ASN A CA 1
ATOM 1480 C C . ASN A 1 186 ? 5.773 -9.135 162.705 1.00 28.82 186 ASN A C 1
ATOM 1481 O O . ASN A 1 186 ? 5.455 -9.165 163.901 1.00 30.88 186 ASN A O 1
ATOM 1486 N N . LYS A 1 187 ? 6.151 -8.011 162.107 1.00 25.95 187 LYS A N 1
ATOM 1487 C CA . LYS A 1 187 ? 6.224 -6.792 162.882 1.00 23.04 187 LYS A CA 1
ATOM 1488 C C . LYS A 1 187 ? 4.992 -5.940 162.694 1.00 23.70 187 LYS A C 1
ATOM 1489 O O . LYS A 1 187 ? 4.510 -5.769 161.582 1.00 23.97 187 LYS A O 1
ATOM 1495 N N . GLY A 1 188 ? 4.487 -5.407 163.799 1.00 23.48 188 GLY A N 1
ATOM 1496 C CA . GLY A 1 188 ? 3.310 -4.567 163.765 1.00 20.73 188 GLY A CA 1
ATOM 1497 C C . GLY A 1 188 ? 3.674 -3.198 163.255 1.00 20.21 188 GLY A C 1
ATOM 1498 O O . GLY A 1 188 ? 4.852 -2.873 163.119 1.00 20.27 188 GLY A O 1
ATOM 1499 N N . ILE A 1 189 ? 2.649 -2.392 162.996 1.00 20.92 189 ILE A N 1
ATOM 1500 C CA . ILE A 1 189 ? 2.792 -1.043 162.455 1.00 21.90 189 ILE A CA 1
ATOM 1501 C C . ILE A 1 189 ? 3.695 -0.085 163.233 1.00 23.62 189 ILE A C 1
ATOM 1502 O O . ILE A 1 189 ? 4.506 0.654 162.646 1.00 22.47 189 ILE A O 1
ATOM 1507 N N . GLN A 1 190 ? 3.542 -0.080 164.555 1.00 23.12 190 GLN A N 1
ATOM 1508 C CA . GLN A 1 190 ? 4.347 0.795 165.402 1.00 23.25 190 GLN A CA 1
ATOM 1509 C C . GLN A 1 190 ? 5.792 0.316 165.388 1.00 20.21 190 GLN A C 1
ATOM 1510 O O . GLN A 1 190 ? 6.710 1.108 165.317 1.00 20.02 190 GLN A O 1
ATOM 1516 N N . GLU A 1 191 ? 5.981 -0.992 165.431 1.00 18.90 191 GLU A N 1
ATOM 1517 C CA . GLU A 1 191 ? 7.314 -1.547 165.409 1.00 19.46 191 GLU A CA 1
ATOM 1518 C C . GLU A 1 191 ? 8.002 -1.183 164.101 1.00 20.65 191 GLU A C 1
ATOM 1519 O O . GLU A 1 191 ? 9.076 -0.579 164.103 1.00 19.60 191 GLU A O 1
ATOM 1525 N N . VAL A 1 192 ? 7.381 -1.541 162.979 1.00 19.32 192 VAL A N 1
ATOM 1526 C CA . VAL A 1 192 ? 7.984 -1.238 161.692 1.00 16.68 192 VAL A CA 1
ATOM 1527 C C . VAL A 1 192 ? 8.230 0.258 161.611 1.00 16.68 192 VAL A C 1
ATOM 1528 O O . VAL A 1 192 ? 9.247 0.696 161.085 1.00 17.60 192 VAL A O 1
ATOM 1532 N N . GLU A 1 193 ? 7.329 1.055 162.169 1.00 16.00 193 GLU A N 1
ATOM 1533 C CA . GLU A 1 193 ? 7.508 2.500 162.120 1.00 16.44 193 GLU A CA 1
ATOM 1534 C C . GLU A 1 193 ? 8.762 2.973 162.844 1.00 17.65 193 GLU A C 1
ATOM 1535 O O . GLU A 1 193 ? 9.429 3.931 162.426 1.00 17.42 193 GLU A O 1
ATOM 1541 N N . ALA A 1 194 ? 9.054 2.314 163.960 1.00 17.59 194 ALA A N 1
ATOM 1542 C CA . ALA A 1 194 ? 10.206 2.660 164.777 1.00 17.57 194 ALA A CA 1
ATOM 1543 C C . ALA A 1 194 ? 11.484 2.306 164.020 1.00 17.40 194 ALA A C 1
ATOM 1544 O O . ALA A 1 194 ? 12.451 3.076 164.020 1.00 16.54 194 ALA A O 1
ATOM 1546 N N . LEU A 1 195 ? 11.459 1.133 163.378 1.00 18.36 195 LEU A N 1
ATOM 1547 C CA . LEU A 1 195 ? 12.575 0.613 162.585 1.00 18.94 195 LEU A CA 1
ATOM 1548 C C . LEU A 1 195 ? 12.897 1.548 161.421 1.00 18.41 195 LEU A C 1
ATOM 1549 O O . LEU A 1 195 ? 14.056 1.769 161.087 1.00 20.75 195 LEU A O 1
ATOM 1554 N N . ILE A 1 196 ? 11.864 2.124 160.828 1.00 18.49 196 ILE A N 1
ATOM 1555 C CA . ILE A 1 196 ? 12.041 3.029 159.702 1.00 17.99 196 ILE A CA 1
ATOM 1556 C C . ILE A 1 196 ? 12.606 4.387 160.104 1.00 19.31 196 ILE A C 1
ATOM 1557 O O . ILE A 1 196 ? 13.493 4.918 159.424 1.00 18.29 196 ILE A O 1
ATOM 1562 N N . TRP A 1 197 ? 12.093 4.963 161.194 1.00 18.62 197 TRP A N 1
ATOM 1563 C CA . TRP A 1 197 ? 12.595 6.256 161.645 1.00 17.27 197 TRP A CA 1
ATOM 1564 C C . TRP A 1 197 ? 14.069 6.128 162.077 1.00 17.32 197 TRP A C 1
ATOM 1565 O O . TRP A 1 197 ? 14.845 7.061 161.927 1.00 16.11 197 TRP A O 1
ATOM 1576 N N . GLN A 1 198 ? 14.464 4.968 162.595 1.00 18.09 198 GLN A N 1
ATOM 1577 C CA . GLN A 1 198 ? 15.853 4.780 163.012 1.00 19.49 198 GLN A CA 1
ATOM 1578 C C . GLN A 1 198 ? 16.770 4.967 161.793 1.00 20.76 198 GLN A C 1
ATOM 1579 O O . GLN A 1 198 ? 17.908 5.434 161.915 1.00 18.99 198 GLN A O 1
ATOM 1585 N N . ILE A 1 199 ? 16.260 4.602 160.616 1.00 18.82 199 ILE A N 1
ATOM 1586 C CA . ILE A 1 199 ? 17.033 4.722 159.386 1.00 18.37 199 ILE A CA 1
ATOM 1587 C C . ILE A 1 199 ? 16.878 6.095 158.750 1.00 17.39 199 ILE A C 1
ATOM 1588 O O . ILE A 1 199 ? 17.853 6.719 158.348 1.00 19.64 199 ILE A O 1
ATOM 1593 N N . VAL A 1 200 ? 15.652 6.585 158.699 1.00 16.86 200 VAL A N 1
ATOM 1594 C CA . VAL A 1 200 ? 15.379 7.869 158.087 1.00 15.71 200 VAL A CA 1
ATOM 1595 C C . VAL A 1 200 ? 15.863 9.075 158.849 1.00 16.64 200 VAL A C 1
ATOM 1596 O O . VAL A 1 200 ? 16.415 9.990 158.253 1.00 16.42 200 VAL A O 1
ATOM 1600 N N . GLU A 1 201 ? 15.653 9.110 160.162 1.00 17.21 201 GLU A N 1
ATOM 1601 C CA . GLU A 1 201 ? 16.036 10.299 160.920 1.00 17.44 201 GLU A CA 1
ATOM 1602 C C . GLU A 1 201 ? 17.430 10.835 160.604 1.00 17.33 201 GLU A C 1
ATOM 1603 O O . GLU A 1 201 ? 17.607 12.025 160.343 1.00 15.98 201 GLU A O 1
ATOM 1609 N N . PRO A 1 202 ? 18.436 9.961 160.609 1.00 18.48 202 PRO A N 1
ATOM 1610 C CA . PRO A 1 202 ? 19.818 10.421 160.413 1.00 20.08 202 PRO A CA 1
ATOM 1611 C C . PRO A 1 202 ? 20.004 11.077 159.033 1.00 22.34 202 PRO A C 1
ATOM 1612 O O . PRO A 1 202 ? 20.706 12.094 158.891 1.00 23.25 202 PRO A O 1
ATOM 1616 N N . VAL A 1 203 ? 19.359 10.502 158.023 1.00 21.86 203 VAL A N 1
ATOM 1617 C CA . VAL A 1 203 ? 19.459 11.028 156.673 1.00 22.64 203 VAL A CA 1
ATOM 1618 C C . VAL A 1 203 ? 18.884 12.430 156.577 1.00 23.06 203 VAL A C 1
ATOM 1619 O O . VAL A 1 203 ? 19.423 13.277 155.871 1.00 23.34 203 VAL A O 1
ATOM 1623 N N . LEU A 1 204 ? 17.800 12.691 157.300 1.00 24.25 204 LEU A N 1
ATOM 1624 C CA . LEU A 1 204 ? 17.185 14.012 157.250 1.00 25.86 204 LEU A CA 1
ATOM 1625 C C . LEU A 1 204 ? 18.077 15.123 157.784 1.00 28.19 204 LEU A C 1
ATOM 1626 O O . LEU A 1 204 ? 17.942 16.280 157.375 1.00 28.48 204 LEU A O 1
ATOM 1631 N N . SER A 1 205 ? 18.980 14.782 158.706 1.00 29.58 205 SER A N 1
ATOM 1632 C CA . SER A 1 205 ? 19.876 15.780 159.303 1.00 31.39 205 SER A CA 1
ATOM 1633 C C . SER A 1 205 ? 21.111 16.014 158.440 1.00 32.51 205 SER A C 1
ATOM 1634 O O . SER A 1 205 ? 21.686 17.108 158.438 1.00 32.03 205 SER A O 1
ATOM 1637 N N . THR A 1 206 ? 21.512 14.972 157.716 1.00 32.65 206 THR A N 1
ATOM 1638 C CA . THR A 1 206 ? 22.669 15.032 156.839 1.00 34.41 206 THR A CA 1
ATOM 1639 C C . THR A 1 206 ? 22.450 16.111 155.781 1.00 35.91 206 THR A C 1
ATOM 1640 O O . THR A 1 206 ? 21.349 16.244 155.239 1.00 37.62 206 THR A O 1
ATOM 1644 N N . HIS A 1 207 ? 23.503 16.878 155.500 1.00 36.68 207 HIS A N 1
ATOM 1645 C CA . HIS A 1 207 ? 23.452 17.974 154.527 1.00 37.14 207 HIS A CA 1
ATOM 1646 C C . HIS A 1 207 ? 23.656 17.517 153.082 1.00 36.86 207 HIS A C 1
ATOM 1647 O O . HIS A 1 207 ? 24.466 16.625 152.796 1.00 35.51 207 HIS A O 1
ATOM 1654 N N . ILE A 1 208 ? 22.913 18.143 152.175 1.00 37.38 208 ILE A N 1
ATOM 1655 C CA . ILE A 1 208 ? 22.989 17.823 150.750 1.00 38.18 208 ILE A CA 1
ATOM 1656 C C . ILE A 1 208 ? 23.041 19.125 149.953 1.00 39.93 208 ILE A C 1
ATOM 1657 O O . ILE A 1 208 ? 22.206 20.021 150.157 1.00 40.76 208 ILE A O 1
ATOM 1662 N N . ASP A 1 209 ? 24.016 19.239 149.052 1.00 41.06 209 ASP A N 1
ATOM 1663 C CA . ASP A 1 209 ? 24.122 20.442 148.234 1.00 41.76 209 ASP A CA 1
ATOM 1664 C C . ASP A 1 209 ? 22.907 20.609 147.329 1.00 41.83 209 ASP A C 1
ATOM 1665 O O . ASP A 1 209 ? 22.661 19.814 146.421 1.00 42.19 209 ASP A O 1
ATOM 1670 N N . HIS A 1 210 ? 22.134 21.643 147.625 1.00 42.21 210 HIS A N 1
ATOM 1671 C CA . HIS A 1 210 ? 20.924 21.979 146.897 1.00 43.32 210 HIS A CA 1
ATOM 1672 C C . HIS A 1 210 ? 21.035 21.684 145.400 1.00 43.25 210 HIS A C 1
ATOM 1673 O O . HIS A 1 210 ? 20.049 21.339 144.744 1.00 44.19 210 HIS A O 1
ATOM 1680 N N . ASP A 1 211 ? 22.248 21.801 144.873 1.00 41.85 211 ASP A N 1
ATOM 1681 C CA . ASP A 1 211 ? 22.518 21.586 143.451 1.00 40.88 211 ASP A CA 1
ATOM 1682 C C . ASP A 1 211 ? 23.055 20.190 143.125 1.00 39.34 211 ASP A C 1
ATOM 1683 O O . ASP A 1 211 ? 23.551 19.973 142.022 1.00 39.54 211 ASP A O 1
ATOM 1688 N N . LYS A 1 212 ? 22.966 19.245 144.057 1.00 36.40 212 LYS A N 1
ATOM 1689 C CA . LYS A 1 212 ? 23.516 17.916 143.802 1.00 33.79 212 LYS A CA 1
ATOM 1690 C C . LYS A 1 212 ? 22.530 16.750 143.801 1.00 32.16 212 LYS A C 1
ATOM 1691 O O . LYS A 1 212 ? 21.812 16.519 144.783 1.00 31.35 212 LYS A O 1
ATOM 1697 N N . PHE A 1 213 ? 22.531 16.000 142.699 1.00 29.79 213 PHE A N 1
ATOM 1698 C CA . PHE A 1 213 ? 21.651 14.853 142.541 1.00 27.37 213 PHE A CA 1
ATOM 1699 C C . PHE A 1 213 ? 22.360 13.656 141.944 1.00 26.93 213 PHE A C 1
ATOM 1700 O O . PHE A 1 213 ? 23.431 13.770 141.345 1.00 27.06 213 PHE A O 1
ATOM 1708 N N . SER A 1 214 ? 21.721 12.506 142.106 1.00 25.33 214 SER A N 1
ATOM 1709 C CA . SER A 1 214 ? 22.201 11.244 141.577 1.00 25.01 214 SER A CA 1
ATOM 1710 C C . SER A 1 214 ? 21.108 10.773 140.611 1.00 22.60 214 SER A C 1
ATOM 1711 O O . SER A 1 214 ? 19.925 11.081 140.795 1.00 23.12 214 SER A O 1
ATOM 1714 N N . PHE A 1 215 ? 21.482 10.015 139.594 1.00 20.76 215 PHE A N 1
ATOM 1715 C CA . PHE A 1 215 ? 20.483 9.557 138.631 1.00 17.61 215 PHE A CA 1
ATOM 1716 C C . PHE A 1 215 ? 20.641 8.109 138.298 1.00 16.73 215 PHE A C 1
ATOM 1717 O O . PHE A 1 215 ? 21.701 7.524 138.519 1.00 16.35 215 PHE A O 1
ATOM 1725 N N . PHE A 1 216 ? 19.573 7.530 137.757 1.00 17.22 216 PHE A N 1
ATOM 1726 C CA . PHE A 1 216 ? 19.588 6.130 137.345 1.00 16.40 216 PHE A CA 1
ATOM 1727 C C . PHE A 1 216 ? 20.264 5.972 135.969 1.00 15.46 216 PHE A C 1
ATOM 1728 O O . PHE A 1 216 ? 20.308 6.970 135.225 1.00 12.75 216 PHE A O 1
ATOM 1737 N N . MET B 1 1 ? 10.841 -18.904 96.392 1.00 23.64 1 MET B N 1
ATOM 1738 C CA . MET B 1 1 ? 10.198 -20.098 97.025 1.00 23.26 1 MET B CA 1
ATOM 1739 C C . MET B 1 1 ? 9.222 -19.618 98.097 1.00 22.81 1 MET B C 1
ATOM 1740 O O . MET B 1 1 ? 9.238 -18.452 98.466 1.00 22.90 1 MET B O 1
ATOM 1745 N N . MET B 1 2 ? 8.366 -20.518 98.570 1.00 23.43 2 MET B N 1
ATOM 1746 C CA . MET B 1 2 ? 7.387 -20.202 99.612 1.00 24.57 2 MET B CA 1
ATOM 1747 C C . MET B 1 2 ? 8.119 -19.926 100.939 1.00 23.96 2 MET B C 1
ATOM 1748 O O . MET B 1 2 ? 9.095 -20.596 101.255 1.00 26.14 2 MET B O 1
ATOM 1753 N N . GLY B 1 3 ? 7.661 -18.948 101.710 1.00 21.91 3 GLY B N 1
ATOM 1754 C CA . GLY B 1 3 ? 8.321 -18.658 102.970 1.00 21.03 3 GLY B CA 1
ATOM 1755 C C . GLY B 1 3 ? 7.586 -17.560 103.710 1.00 20.93 3 GLY B C 1
ATOM 1756 O O . GLY B 1 3 ? 6.403 -17.346 103.459 1.00 22.07 3 GLY B O 1
ATOM 1757 N N . ARG B 1 4 ? 8.262 -16.852 104.615 1.00 20.50 4 ARG B N 1
ATOM 1758 C CA . ARG B 1 4 ? 7.586 -15.787 105.349 1.00 19.61 4 ARG B CA 1
ATOM 1759 C C . ARG B 1 4 ? 7.540 -14.483 104.557 1.00 19.53 4 ARG B C 1
ATOM 1760 O O . ARG B 1 4 ? 8.384 -14.229 103.693 1.00 19.70 4 ARG B O 1
ATOM 1768 N N . GLY B 1 5 ? 6.537 -13.664 104.863 1.00 18.33 5 GLY B N 1
ATOM 1769 C CA . GLY B 1 5 ? 6.397 -12.385 104.214 1.00 16.47 5 GLY B CA 1
ATOM 1770 C C . GLY B 1 5 ? 7.565 -11.520 104.613 1.00 16.12 5 GLY B C 1
ATOM 1771 O O . GLY B 1 5 ? 8.372 -11.899 105.462 1.00 16.96 5 GLY B O 1
ATOM 1772 N N . LYS B 1 6 ? 7.662 -10.353 103.999 1.00 15.39 6 LYS B N 1
ATOM 1773 C CA . LYS B 1 6 ? 8.748 -9.429 104.280 1.00 16.63 6 LYS B CA 1
ATOM 1774 C C . LYS B 1 6 ? 8.187 -8.166 104.921 1.00 16.47 6 LYS B C 1
ATOM 1775 O O . LYS B 1 6 ? 7.116 -7.692 104.541 1.00 14.80 6 LYS B O 1
ATOM 1781 N N . LEU B 1 7 ? 8.915 -7.618 105.886 1.00 15.04 7 LEU B N 1
ATOM 1782 C CA . LEU B 1 7 ? 8.483 -6.406 106.563 1.00 14.94 7 LEU B CA 1
ATOM 1783 C C . LEU B 1 7 ? 9.186 -5.231 105.906 1.00 15.48 7 LEU B C 1
ATOM 1784 O O . LEU B 1 7 ? 10.381 -5.043 106.089 1.00 13.59 7 LEU B O 1
ATOM 1789 N N . ILE B 1 8 ? 8.432 -4.429 105.157 1.00 15.37 8 ILE B N 1
ATOM 1790 C CA . ILE B 1 8 ? 8.991 -3.286 104.441 1.00 15.23 8 ILE B CA 1
ATOM 1791 C C . ILE B 1 8 ? 8.624 -1.976 105.093 1.00 14.26 8 ILE B C 1
ATOM 1792 O O . ILE B 1 8 ? 7.440 -1.632 105.227 1.00 12.37 8 ILE B O 1
ATOM 1797 N N . LEU B 1 9 ? 9.651 -1.210 105.431 1.00 13.07 9 LEU B N 1
ATOM 1798 C CA . LEU B 1 9 ? 9.443 0.054 106.102 1.00 11.82 9 LEU B CA 1
ATOM 1799 C C . LEU B 1 9 ? 9.789 1.285 105.305 1.00 10.48 9 LEU B C 1
ATOM 1800 O O . LEU B 1 9 ? 10.831 1.358 104.676 1.00 11.33 9 LEU B O 1
ATOM 1805 N N . ILE B 1 10 ? 8.910 2.272 105.359 1.00 10.87 10 ILE B N 1
ATOM 1806 C CA . ILE B 1 10 ? 9.151 3.530 104.688 1.00 10.99 10 ILE B CA 1
ATOM 1807 C C . ILE B 1 10 ? 9.232 4.585 105.791 1.00 10.81 10 ILE B C 1
ATOM 1808 O O . ILE B 1 10 ? 8.301 4.723 106.583 1.00 9.54 10 ILE B O 1
ATOM 1813 N N . GLU B 1 11 ? 10.341 5.317 105.826 1.00 10.71 11 GLU B N 1
ATOM 1814 C CA . GLU B 1 11 ? 10.576 6.375 106.812 1.00 11.55 11 GLU B CA 1
ATOM 1815 C C . GLU B 1 11 ? 10.822 7.709 106.134 1.00 12.99 11 GLU B C 1
ATOM 1816 O O . GLU B 1 11 ? 11.071 7.775 104.932 1.00 13.94 11 GLU B O 1
ATOM 1822 N N . GLY B 1 12 ? 10.767 8.782 106.912 1.00 13.04 12 GLY B N 1
ATOM 1823 C CA . GLY B 1 12 ? 11.004 10.092 106.362 1.00 12.63 12 GLY B CA 1
ATOM 1824 C C . GLY B 1 12 ? 10.421 11.162 107.249 1.00 14.44 12 GLY B C 1
ATOM 1825 O O . GLY B 1 12 ? 9.770 10.863 108.246 1.00 15.09 12 GLY B O 1
ATOM 1826 N N . LEU B 1 13 ? 10.673 12.416 106.905 1.00 13.58 13 LEU B N 1
ATOM 1827 C CA . LEU B 1 13 ? 10.138 13.533 107.651 1.00 14.14 13 LEU B CA 1
ATOM 1828 C C . LEU B 1 13 ? 8.640 13.628 107.352 1.00 16.07 13 LEU B C 1
ATOM 1829 O O . LEU B 1 13 ? 8.059 12.756 106.687 1.00 15.61 13 LEU B O 1
ATOM 1834 N N . ASP B 1 14 ? 8.010 14.681 107.856 1.00 17.13 14 ASP B N 1
ATOM 1835 C CA . ASP B 1 14 ? 6.593 14.881 107.629 1.00 17.94 14 ASP B CA 1
ATOM 1836 C C . ASP B 1 14 ? 6.419 15.415 106.208 1.00 18.74 14 ASP B C 1
ATOM 1837 O O . ASP B 1 14 ? 7.265 16.152 105.704 1.00 18.50 14 ASP B O 1
ATOM 1842 N N . ARG B 1 15 ? 5.326 15.022 105.563 1.00 19.09 15 ARG B N 1
ATOM 1843 C CA . ARG B 1 15 ? 5.037 15.459 104.201 1.00 19.01 15 ARG B CA 1
ATOM 1844 C C . ARG B 1 15 ? 6.142 15.071 103.227 1.00 18.69 15 ARG B C 1
ATOM 1845 O O . ARG B 1 15 ? 6.762 15.930 102.610 1.00 18.63 15 ARG B O 1
ATOM 1853 N N . THR B 1 16 ? 6.399 13.775 103.117 1.00 18.06 16 THR B N 1
ATOM 1854 C CA . THR B 1 16 ? 7.400 13.277 102.183 1.00 17.43 16 THR B CA 1
ATOM 1855 C C . THR B 1 16 ? 6.770 12.128 101.392 1.00 16.67 16 THR B C 1
ATOM 1856 O O . THR B 1 16 ? 7.472 11.236 100.909 1.00 17.64 16 THR B O 1
ATOM 1860 N N . GLY B 1 17 ? 5.434 12.163 101.301 1.00 16.99 17 GLY B N 1
ATOM 1861 C CA . GLY B 1 17 ? 4.665 11.165 100.567 1.00 15.49 17 GLY B CA 1
ATOM 1862 C C . GLY B 1 17 ? 4.691 9.733 101.053 1.00 14.93 17 GLY B C 1
ATOM 1863 O O . GLY B 1 17 ? 4.388 8.830 100.289 1.00 14.13 17 GLY B O 1
ATOM 1864 N N . LYS B 1 18 ? 5.024 9.510 102.322 1.00 15.29 18 LYS B N 1
ATOM 1865 C CA . LYS B 1 18 ? 5.091 8.151 102.856 1.00 14.28 18 LYS B CA 1
ATOM 1866 C C . LYS B 1 18 ? 3.755 7.439 102.837 1.00 13.85 18 LYS B C 1
ATOM 1867 O O . LYS B 1 18 ? 3.666 6.306 102.379 1.00 14.67 18 LYS B O 1
ATOM 1873 N N . THR B 1 19 ? 2.718 8.091 103.346 1.00 14.12 19 THR B N 1
ATOM 1874 C CA . THR B 1 19 ? 1.398 7.472 103.374 1.00 15.15 19 THR B CA 1
ATOM 1875 C C . THR B 1 19 ? 1.054 7.053 101.949 1.00 14.49 19 THR B C 1
ATOM 1876 O O . THR B 1 19 ? 0.706 5.894 101.684 1.00 13.90 19 THR B O 1
ATOM 1880 N N . THR B 1 20 ? 1.177 8.021 101.046 1.00 15.59 20 THR B N 1
ATOM 1881 C CA . THR B 1 20 ? 0.919 7.852 99.615 1.00 16.24 20 THR B CA 1
ATOM 1882 C C . THR B 1 20 ? 1.614 6.622 99.035 1.00 14.73 20 THR B C 1
ATOM 1883 O O . THR B 1 20 ? 0.987 5.711 98.490 1.00 13.55 20 THR B O 1
ATOM 1887 N N . GLN B 1 21 ? 2.932 6.607 99.169 1.00 14.63 21 GLN B N 1
ATOM 1888 C CA . GLN B 1 21 ? 3.746 5.530 98.647 1.00 15.04 21 GLN B CA 1
ATOM 1889 C C . GLN B 1 21 ? 3.435 4.182 99.273 1.00 16.23 21 GLN B C 1
ATOM 1890 O O . GLN B 1 21 ? 3.438 3.147 98.584 1.00 15.13 21 GLN B O 1
ATOM 1896 N N . CYS B 1 22 ? 3.161 4.191 100.580 1.00 16.06 22 CYS B N 1
ATOM 1897 C CA . CYS B 1 22 ? 2.841 2.963 101.304 1.00 14.59 22 CYS B CA 1
ATOM 1898 C C . CYS B 1 22 ? 1.541 2.330 100.790 1.00 14.66 22 CYS B C 1
ATOM 1899 O O . CYS B 1 22 ? 1.436 1.116 100.647 1.00 14.37 22 CYS B O 1
ATOM 1902 N N . ASN B 1 23 ? 0.548 3.159 100.518 1.00 15.83 23 ASN B N 1
ATOM 1903 C CA . ASN B 1 23 ? -0.720 2.661 99.993 1.00 17.35 23 ASN B CA 1
ATOM 1904 C C . ASN B 1 23 ? -0.493 2.096 98.586 1.00 16.47 23 ASN B C 1
ATOM 1905 O O . ASN B 1 23 ? -0.971 1.015 98.257 1.00 17.89 23 ASN B O 1
ATOM 1910 N N . ILE B 1 24 ? 0.247 2.834 97.761 1.00 16.57 24 ILE B N 1
ATOM 1911 C CA . ILE B 1 24 ? 0.537 2.382 96.402 1.00 15.19 24 ILE B CA 1
ATOM 1912 C C . ILE B 1 24 ? 1.212 1.026 96.496 1.00 16.18 24 ILE B C 1
ATOM 1913 O O . ILE B 1 24 ? 0.763 0.036 95.909 1.00 15.19 24 ILE B O 1
ATOM 1918 N N . LEU B 1 25 ? 2.291 0.967 97.265 1.00 15.27 25 LEU B N 1
ATOM 1919 C CA . LEU B 1 25 ? 3.021 -0.287 97.398 1.00 14.79 25 LEU B CA 1
ATOM 1920 C C . LEU B 1 25 ? 2.126 -1.399 97.919 1.00 15.71 25 LEU B C 1
ATOM 1921 O O . LEU B 1 25 ? 2.164 -2.551 97.450 1.00 15.20 25 LEU B O 1
ATOM 1926 N N . TYR B 1 26 ? 1.321 -1.048 98.913 1.00 16.26 26 TYR B N 1
ATOM 1927 C CA . TYR B 1 26 ? 0.396 -1.985 99.541 1.00 15.90 26 TYR B CA 1
ATOM 1928 C C . TYR B 1 26 ? -0.603 -2.562 98.532 1.00 16.34 26 TYR B C 1
ATOM 1929 O O . TYR B 1 26 ? -0.857 -3.768 98.506 1.00 17.19 26 TYR B O 1
ATOM 1938 N N . LYS B 1 27 ? -1.197 -1.684 97.727 1.00 17.86 27 LYS B N 1
ATOM 1939 C CA . LYS B 1 27 ? -2.155 -2.126 96.718 1.00 18.02 27 LYS B CA 1
ATOM 1940 C C . LYS B 1 27 ? -1.426 -3.082 95.754 1.00 18.67 27 LYS B C 1
ATOM 1941 O O . LYS B 1 27 ? -1.944 -4.132 95.383 1.00 17.74 27 LYS B O 1
ATOM 1947 N N . LYS B 1 28 ? -0.193 -2.732 95.401 1.00 19.19 28 LYS B N 1
ATOM 1948 C CA . LYS B 1 28 ? 0.632 -3.550 94.508 1.00 20.08 28 LYS B CA 1
ATOM 1949 C C . LYS B 1 28 ? 0.804 -4.983 95.013 1.00 20.73 28 LYS B C 1
ATOM 1950 O O . LYS B 1 28 ? 0.733 -5.949 94.239 1.00 19.38 28 LYS B O 1
ATOM 1956 N N . LEU B 1 29 ? 1.038 -5.133 96.317 1.00 21.35 29 LEU B N 1
ATOM 1957 C CA . LEU B 1 29 ? 1.289 -6.461 96.871 1.00 21.36 29 LEU B CA 1
ATOM 1958 C C . LEU B 1 29 ? 0.081 -7.262 97.311 1.00 21.33 29 LEU B C 1
ATOM 1959 O O . LEU B 1 29 ? 0.214 -8.423 97.692 1.00 19.68 29 LEU B O 1
ATOM 1964 N N . GLN B 1 30 ? -1.099 -6.658 97.243 1.00 23.25 30 GLN B N 1
ATOM 1965 C CA . GLN B 1 30 ? -2.323 -7.357 97.640 1.00 24.91 30 GLN B CA 1
ATOM 1966 C C . GLN B 1 30 ? -2.601 -8.511 96.678 1.00 25.54 30 GLN B C 1
ATOM 1967 O O . GLN B 1 30 ? -2.222 -8.457 95.512 1.00 25.46 30 GLN B O 1
ATOM 1973 N N . PRO B 1 31 ? -3.255 -9.581 97.158 1.00 26.02 31 PRO B N 1
ATOM 1974 C CA . PRO B 1 31 ? -4.025 -9.647 98.405 1.00 26.11 31 PRO B CA 1
ATOM 1975 C C . PRO B 1 31 ? -3.159 -9.938 99.637 1.00 26.41 31 PRO B C 1
ATOM 1976 O O . PRO B 1 31 ? -3.441 -9.451 100.733 1.00 26.66 31 PRO B O 1
ATOM 1980 N N . ASN B 1 32 ? -2.108 -10.732 99.435 1.00 27.00 32 ASN B N 1
ATOM 1981 C CA . ASN B 1 32 ? -1.193 -11.152 100.500 1.00 26.77 32 ASN B CA 1
ATOM 1982 C C . ASN B 1 32 ? -0.268 -10.064 101.093 1.00 24.57 32 ASN B C 1
ATOM 1983 O O . ASN B 1 32 ? 0.960 -10.216 101.133 1.00 23.56 32 ASN B O 1
ATOM 1988 N N . CYS B 1 33 ? -0.854 -8.971 101.560 1.00 21.54 33 CYS B N 1
ATOM 1989 C CA . CYS B 1 33 ? -0.054 -7.899 102.134 1.00 20.72 33 CYS B CA 1
ATOM 1990 C C . CYS B 1 33 ? -0.896 -7.087 103.106 1.00 21.36 33 CYS B C 1
ATOM 1991 O O . CYS B 1 33 ? -2.102 -6.934 102.908 1.00 21.78 33 CYS B O 1
ATOM 1994 N N . LYS B 1 34 ? -0.255 -6.576 104.156 1.00 19.68 34 LYS B N 1
ATOM 1995 C CA . LYS B 1 34 ? -0.924 -5.761 105.160 1.00 18.68 34 LYS B CA 1
ATOM 1996 C C . LYS B 1 34 ? -0.275 -4.381 105.170 1.00 17.35 34 LYS B C 1
ATOM 1997 O O . LYS B 1 34 ? 0.872 -4.229 104.775 1.00 16.23 34 LYS B O 1
ATOM 2003 N N . LEU B 1 35 ? -1.015 -3.374 105.613 1.00 16.36 35 LEU B N 1
ATOM 2004 C CA . LEU B 1 35 ? -0.501 -2.014 105.675 1.00 16.82 35 LEU B CA 1
ATOM 2005 C C . LEU B 1 35 ? -0.574 -1.568 107.133 1.00 17.89 35 LEU B C 1
ATOM 2006 O O . LEU B 1 35 ? -1.615 -1.717 107.775 1.00 18.97 35 LEU B O 1
ATOM 2011 N N . LEU B 1 36 ? 0.514 -1.018 107.660 1.00 17.72 36 LEU B N 1
ATOM 2012 C CA . LEU B 1 36 ? 0.509 -0.582 109.051 1.00 17.06 36 LEU B CA 1
ATOM 2013 C C . LEU B 1 36 ? 1.133 0.784 109.115 1.00 15.41 36 LEU B C 1
ATOM 2014 O O . LEU B 1 36 ? 2.064 1.063 108.384 1.00 16.16 36 LEU B O 1
ATOM 2019 N N . LYS B 1 37 ? 0.602 1.647 109.967 1.00 13.66 37 LYS B N 1
ATOM 2020 C CA . LYS B 1 37 ? 1.128 2.979 110.100 1.00 13.14 37 LYS B CA 1
ATOM 2021 C C . LYS B 1 37 ? 1.324 3.316 111.569 1.00 13.92 37 LYS B C 1
ATOM 2022 O O . LYS B 1 37 ? 0.471 2.985 112.394 1.00 13.59 37 LYS B O 1
ATOM 2028 N N . PHE B 1 38 ? 2.451 3.955 111.890 1.00 13.49 38 PHE B N 1
ATOM 2029 C CA . PHE B 1 38 ? 2.774 4.361 113.268 1.00 11.57 38 PHE B CA 1
ATOM 2030 C C . PHE B 1 38 ? 2.967 5.858 113.287 1.00 12.37 38 PHE B C 1
ATOM 2031 O O . PHE B 1 38 ? 3.578 6.415 112.382 1.00 12.42 38 PHE B O 1
ATOM 2039 N N . PRO B 1 39 ? 2.451 6.538 114.331 1.00 13.54 39 PRO B N 1
ATOM 2040 C CA . PRO B 1 39 ? 1.659 5.956 115.423 1.00 12.50 39 PRO B CA 1
ATOM 2041 C C . PRO B 1 39 ? 0.304 5.370 115.015 1.00 13.94 39 PRO B C 1
ATOM 2042 O O . PRO B 1 39 ? -0.405 5.925 114.167 1.00 13.28 39 PRO B O 1
ATOM 2046 N N . GLU B 1 40 ? -0.023 4.236 115.615 1.00 13.24 40 GLU B N 1
ATOM 2047 C CA . GLU B 1 40 ? -1.287 3.560 115.408 1.00 14.25 40 GLU B CA 1
ATOM 2048 C C . GLU B 1 40 ? -2.234 4.244 116.421 1.00 15.25 40 GLU B C 1
ATOM 2049 O O . GLU B 1 40 ? -2.361 3.819 117.573 1.00 14.77 40 GLU B O 1
ATOM 2055 N N . ARG B 1 41 ? -2.881 5.318 115.981 1.00 13.38 41 ARG B N 1
ATOM 2056 C CA . ARG B 1 41 ? -3.733 6.115 116.844 1.00 13.38 41 ARG B CA 1
ATOM 2057 C C . ARG B 1 41 ? -5.058 5.538 117.321 1.00 14.62 41 ARG B C 1
ATOM 2058 O O . ARG B 1 41 ? -5.726 6.159 118.149 1.00 14.94 41 ARG B O 1
ATOM 2066 N N . SER B 1 42 ? -5.432 4.356 116.848 1.00 15.68 42 SER B N 1
ATOM 2067 C CA . SER B 1 42 ? -6.716 3.770 117.243 1.00 16.39 42 SER B CA 1
ATOM 2068 C C . SER B 1 42 ? -6.767 3.147 118.649 1.00 16.45 42 SER B C 1
ATOM 2069 O O . SER B 1 42 ? -7.858 2.948 119.199 1.00 16.87 42 SER B O 1
ATOM 2072 N N . THR B 1 43 ? -5.607 2.831 119.223 1.00 17.13 43 THR B N 1
ATOM 2073 C CA . THR B 1 43 ? -5.559 2.283 120.591 1.00 15.97 43 THR B CA 1
ATOM 2074 C C . THR B 1 43 ? -5.577 3.432 121.631 1.00 15.69 43 THR B C 1
ATOM 2075 O O . THR B 1 43 ? -5.430 4.615 121.269 1.00 15.44 43 THR B O 1
ATOM 2079 N N . ARG B 1 44 ? -5.768 3.081 122.912 1.00 14.79 44 ARG B N 1
ATOM 2080 C CA . ARG B 1 44 ? -5.802 4.073 124.012 1.00 14.27 44 ARG B CA 1
ATOM 2081 C C . ARG B 1 44 ? -4.489 4.799 124.060 1.00 10.95 44 ARG B C 1
ATOM 2082 O O . ARG B 1 44 ? -4.434 6.014 124.177 1.00 10.25 44 ARG B O 1
ATOM 2090 N N . ILE B 1 45 ? -3.414 4.032 123.999 1.00 11.00 45 ILE B N 1
ATOM 2091 C CA . ILE B 1 45 ? -2.102 4.637 123.992 1.00 12.20 45 ILE B CA 1
ATOM 2092 C C . ILE B 1 45 ? -2.041 5.495 122.726 1.00 13.37 45 ILE B C 1
ATOM 2093 O O . ILE B 1 45 ? -1.518 6.611 122.741 1.00 13.32 45 ILE B O 1
ATOM 2098 N N . GLY B 1 46 ? -2.612 4.971 121.638 1.00 14.75 46 GLY B N 1
ATOM 2099 C CA . GLY B 1 46 ? -2.604 5.683 120.378 1.00 14.04 46 GLY B CA 1
ATOM 2100 C C . GLY B 1 46 ? -3.360 6.971 120.490 1.00 12.30 46 GLY B C 1
ATOM 2101 O O . GLY B 1 46 ? -2.967 7.988 119.937 1.00 14.12 46 GLY B O 1
ATOM 2102 N N . GLY B 1 47 ? -4.456 6.929 121.225 1.00 12.37 47 GLY B N 1
ATOM 2103 C CA . GLY B 1 47 ? -5.252 8.128 121.389 1.00 12.27 47 GLY B CA 1
ATOM 2104 C C . GLY B 1 47 ? -4.551 9.238 122.128 1.00 13.44 47 GLY B C 1
ATOM 2105 O O . GLY B 1 47 ? -4.733 10.418 121.805 1.00 13.11 47 GLY B O 1
ATOM 2106 N N . LEU B 1 48 ? -3.756 8.880 123.138 1.00 12.85 48 LEU B N 1
ATOM 2107 C CA . LEU B 1 48 ? -3.039 9.892 123.902 1.00 11.32 48 LEU B CA 1
ATOM 2108 C C . LEU B 1 48 ? -1.995 10.527 123.004 1.00 11.76 48 LEU B C 1
ATOM 2109 O O . LEU B 1 48 ? -1.803 11.741 123.030 1.00 12.11 48 LEU B O 1
ATOM 2114 N N . ILE B 1 49 ? -1.317 9.693 122.214 1.00 14.04 49 ILE B N 1
ATOM 2115 C CA . ILE B 1 49 ? -0.302 10.156 121.256 1.00 13.92 49 ILE B CA 1
ATOM 2116 C C . ILE B 1 49 ? -0.949 11.150 120.275 1.00 14.76 49 ILE B C 1
ATOM 2117 O O . ILE B 1 49 ? -0.372 12.204 119.955 1.00 17.09 49 ILE B O 1
ATOM 2122 N N . ASN B 1 50 ? -2.152 10.820 119.801 1.00 15.23 50 ASN B N 1
ATOM 2123 C CA . ASN B 1 50 ? -2.842 11.704 118.879 1.00 15.25 50 ASN B CA 1
ATOM 2124 C C . ASN B 1 50 ? -3.127 13.044 119.517 1.00 15.70 50 ASN B C 1
ATOM 2125 O O . ASN B 1 50 ? -2.889 14.100 118.913 1.00 16.60 50 ASN B O 1
ATOM 2130 N N . GLU B 1 51 ? -3.658 13.015 120.734 1.00 16.31 51 GLU B N 1
ATOM 2131 C CA . GLU B 1 51 ? -3.947 14.264 121.458 1.00 17.25 51 GLU B CA 1
ATOM 2132 C C . GLU B 1 51 ? -2.678 15.110 121.613 1.00 16.18 51 GLU B C 1
ATOM 2133 O O . GLU B 1 51 ? -2.719 16.338 121.518 1.00 17.80 51 GLU B O 1
ATOM 2139 N N . TYR B 1 52 ? -1.556 14.440 121.861 1.00 15.14 52 TYR B N 1
ATOM 2140 C CA . TYR B 1 52 ? -0.276 15.116 122.026 1.00 14.29 52 TYR B CA 1
ATOM 2141 C C . TYR B 1 52 ? 0.130 15.827 120.714 1.00 14.77 52 TYR B C 1
ATOM 2142 O O . TYR B 1 52 ? 0.578 16.980 120.704 1.00 14.47 52 TYR B O 1
ATOM 2151 N N . LEU B 1 53 ? -0.039 15.124 119.601 1.00 15.04 53 LEU B N 1
ATOM 2152 C CA . LEU B 1 53 ? 0.312 15.662 118.286 1.00 14.12 53 LEU B CA 1
ATOM 2153 C C . LEU B 1 53 ? -0.626 16.759 117.785 1.00 15.60 53 LEU B C 1
ATOM 2154 O O . LEU B 1 53 ? -0.194 17.741 117.170 1.00 14.76 53 LEU B O 1
ATOM 2159 N N . THR B 1 54 ? -1.908 16.601 118.073 1.00 16.62 54 THR B N 1
ATOM 2160 C CA . THR B 1 54 ? -2.912 17.546 117.619 1.00 17.69 54 THR B CA 1
ATOM 2161 C C . THR B 1 54 ? -3.397 18.642 118.593 1.00 21.27 54 THR B C 1
ATOM 2162 O O . THR B 1 54 ? -4.014 19.616 118.154 1.00 22.22 54 THR B O 1
ATOM 2166 N N . ASP B 1 55 ? -3.111 18.515 119.892 1.00 22.17 55 ASP B N 1
ATOM 2167 C CA . ASP B 1 55 ? -3.571 19.510 120.873 1.00 23.64 55 ASP B CA 1
ATOM 2168 C C . ASP B 1 55 ? -2.474 20.090 121.776 1.00 24.97 55 ASP B C 1
ATOM 2169 O O . ASP B 1 55 ? -1.965 19.403 122.663 1.00 25.68 55 ASP B O 1
ATOM 2174 N N . ASP B 1 56 ? -2.136 21.361 121.571 1.00 26.91 56 ASP B N 1
ATOM 2175 C CA . ASP B 1 56 ? -1.086 22.019 122.351 1.00 29.02 56 ASP B CA 1
ATOM 2176 C C . ASP B 1 56 ? -1.403 22.125 123.846 1.00 28.66 56 ASP B C 1
ATOM 2177 O O . ASP B 1 56 ? -0.507 22.382 124.660 1.00 30.05 56 ASP B O 1
ATOM 2182 N N . SER B 1 57 ? -2.674 21.929 124.199 1.00 27.40 57 SER B N 1
ATOM 2183 C CA . SER B 1 57 ? -3.093 21.973 125.599 1.00 26.46 57 SER B CA 1
ATOM 2184 C C . SER B 1 57 ? -2.620 20.695 126.277 1.00 25.36 57 SER B C 1
ATOM 2185 O O . SER B 1 57 ? -2.352 20.679 127.478 1.00 25.57 57 SER B O 1
ATOM 2188 N N . PHE B 1 58 ? -2.507 19.621 125.498 1.00 24.22 58 PHE B N 1
ATOM 2189 C CA . PHE B 1 58 ? -2.049 18.344 126.027 1.00 23.39 58 PHE B CA 1
ATOM 2190 C C . PHE B 1 58 ? -0.565 18.389 126.384 1.00 23.90 58 PHE B C 1
ATOM 2191 O O . PHE B 1 58 ? 0.292 18.362 125.503 1.00 24.27 58 PHE B O 1
ATOM 2199 N N . GLN B 1 59 ? -0.272 18.470 127.681 1.00 24.71 59 GLN B N 1
ATOM 2200 C CA . GLN B 1 59 ? 1.106 18.515 128.176 1.00 24.03 59 GLN B CA 1
ATOM 2201 C C . GLN B 1 59 ? 1.572 17.142 128.622 1.00 22.00 59 GLN B C 1
ATOM 2202 O O . GLN B 1 59 ? 0.883 16.451 129.373 1.00 22.16 59 GLN B O 1
ATOM 2208 N N . LEU B 1 60 ? 2.743 16.747 128.150 1.00 19.75 60 LEU B N 1
ATOM 2209 C CA . LEU B 1 60 ? 3.332 15.467 128.507 1.00 18.01 60 LEU B CA 1
ATOM 2210 C C . LEU B 1 60 ? 4.827 15.662 128.317 1.00 17.60 60 LEU B C 1
ATOM 2211 O O . LEU B 1 60 ? 5.256 16.268 127.333 1.00 17.68 60 LEU B O 1
ATOM 2216 N N . SER B 1 61 ? 5.615 15.184 129.275 1.00 16.49 61 SER B N 1
ATOM 2217 C CA . SER B 1 61 ? 7.058 15.329 129.203 1.00 15.84 61 SER B CA 1
ATOM 2218 C C . SER B 1 61 ? 7.624 14.603 127.979 1.00 15.17 61 SER B C 1
ATOM 2219 O O . SER B 1 61 ? 7.049 13.619 127.510 1.00 15.89 61 SER B O 1
ATOM 2222 N N . ASP B 1 62 ? 8.751 15.103 127.469 1.00 14.77 62 ASP B N 1
ATOM 2223 C CA . ASP B 1 62 ? 9.409 14.506 126.319 1.00 13.35 62 ASP B CA 1
ATOM 2224 C C . ASP B 1 62 ? 9.668 13.013 126.521 1.00 13.52 62 ASP B C 1
ATOM 2225 O O . ASP B 1 62 ? 9.461 12.206 125.603 1.00 13.27 62 ASP B O 1
ATOM 2230 N N . GLN B 1 63 ? 10.110 12.636 127.722 1.00 11.98 63 GLN B N 1
ATOM 2231 C CA . GLN B 1 63 ? 10.421 11.232 127.994 1.00 10.48 63 GLN B CA 1
ATOM 2232 C C . GLN B 1 63 ? 9.168 10.394 128.022 1.00 10.97 63 GLN B C 1
ATOM 2233 O O . GLN B 1 63 ? 9.160 9.251 127.557 1.00 10.27 63 GLN B O 1
ATOM 2239 N N . ALA B 1 64 ? 8.106 10.964 128.581 1.00 10.27 64 ALA B N 1
ATOM 2240 C CA . ALA B 1 64 ? 6.835 10.251 128.669 1.00 10.78 64 ALA B CA 1
ATOM 2241 C C . ALA B 1 64 ? 6.232 9.954 127.281 1.00 10.63 64 ALA B C 1
ATOM 2242 O O . ALA B 1 64 ? 5.925 8.806 126.968 1.00 11.99 64 ALA B O 1
ATOM 2244 N N . ILE B 1 65 ? 6.047 10.985 126.464 1.00 10.96 65 ILE B N 1
ATOM 2245 C CA . ILE B 1 65 ? 5.471 10.782 125.132 1.00 12.67 65 ILE B CA 1
ATOM 2246 C C . ILE B 1 65 ? 6.393 9.845 124.360 1.00 13.84 65 ILE B C 1
ATOM 2247 O O . ILE B 1 65 ? 5.924 8.949 123.640 1.00 15.27 65 ILE B O 1
ATOM 2252 N N . HIS B 1 66 ? 7.704 10.017 124.539 1.00 12.75 66 HIS B N 1
ATOM 2253 C CA . HIS B 1 66 ? 8.647 9.146 123.865 1.00 12.78 66 HIS B CA 1
ATOM 2254 C C . HIS B 1 66 ? 8.418 7.662 124.156 1.00 12.33 66 HIS B C 1
ATOM 2255 O O . HIS B 1 66 ? 8.571 6.814 123.268 1.00 12.83 66 HIS B O 1
ATOM 2262 N N . LEU B 1 67 ? 8.068 7.342 125.403 1.00 12.67 67 LEU B N 1
ATOM 2263 C CA . LEU B 1 67 ? 7.832 5.955 125.804 1.00 11.30 67 LEU B CA 1
ATOM 2264 C C . LEU B 1 67 ? 6.453 5.469 125.344 1.00 10.37 67 LEU B C 1
ATOM 2265 O O . LEU B 1 67 ? 6.256 4.268 125.158 1.00 10.00 67 LEU B O 1
ATOM 2270 N N . LEU B 1 68 ? 5.497 6.389 125.179 1.00 10.18 68 LEU B N 1
ATOM 2271 C CA . LEU B 1 68 ? 4.165 6.011 124.684 1.00 10.59 68 LEU B CA 1
ATOM 2272 C C . LEU B 1 68 ? 4.327 5.562 123.217 1.00 10.41 68 LEU B C 1
ATOM 2273 O O . LEU B 1 68 ? 3.758 4.550 122.791 1.00 11.32 68 LEU B O 1
ATOM 2278 N N . PHE B 1 69 ? 5.110 6.322 122.457 1.00 10.26 69 PHE B N 1
ATOM 2279 C CA . PHE B 1 69 ? 5.370 5.991 121.057 1.00 9.76 69 PHE B CA 1
ATOM 2280 C C . PHE B 1 69 ? 5.929 4.579 120.937 1.00 9.60 69 PHE B C 1
ATOM 2281 O O . PHE B 1 69 ? 5.528 3.799 120.073 1.00 11.10 69 PHE B O 1
ATOM 2289 N N . SER B 1 70 ? 6.858 4.238 121.819 1.00 8.98 70 SER B N 1
ATOM 2290 C CA . SER B 1 70 ? 7.458 2.921 121.793 1.00 7.10 70 SER B CA 1
ATOM 2291 C C . SER B 1 70 ? 6.474 1.851 122.221 1.00 8.37 70 SER B C 1
ATOM 2292 O O . SER B 1 70 ? 6.386 0.791 121.609 1.00 9.17 70 SER B O 1
ATOM 2295 N N . ALA B 1 71 ? 5.714 2.127 123.276 1.00 10.62 71 ALA B N 1
ATOM 2296 C CA . ALA B 1 71 ? 4.726 1.155 123.769 1.00 10.54 71 ALA B CA 1
ATOM 2297 C C . ALA B 1 71 ? 3.690 0.861 122.677 1.00 9.55 71 ALA B C 1
ATOM 2298 O O . ALA B 1 71 ? 3.199 -0.255 122.559 1.00 9.45 71 ALA B O 1
ATOM 2300 N N . ASN B 1 72 ? 3.373 1.879 121.890 1.00 11.50 72 ASN B N 1
ATOM 2301 C CA . ASN B 1 72 ? 2.402 1.759 120.797 1.00 13.80 72 ASN B CA 1
ATOM 2302 C C . ASN B 1 72 ? 2.855 0.703 119.757 1.00 14.61 72 ASN B C 1
ATOM 2303 O O . ASN B 1 72 ? 2.030 0.033 119.148 1.00 14.86 72 ASN B O 1
ATOM 2308 N N . ARG B 1 73 ? 4.166 0.534 119.575 1.00 15.05 73 ARG B N 1
ATOM 2309 C CA . ARG B 1 73 ? 4.655 -0.479 118.649 1.00 14.61 73 ARG B CA 1
ATOM 2310 C C . ARG B 1 73 ? 4.597 -1.834 119.325 1.00 16.02 73 ARG B C 1
ATOM 2311 O O . ARG B 1 73 ? 4.236 -2.849 118.703 1.00 15.71 73 ARG B O 1
ATOM 2319 N N . TRP B 1 74 ? 4.943 -1.854 120.614 1.00 14.18 74 TRP B N 1
ATOM 2320 C CA . TRP B 1 74 ? 4.950 -3.089 121.379 1.00 13.35 74 TRP B CA 1
ATOM 2321 C C . TRP B 1 74 ? 3.553 -3.703 121.502 1.00 14.15 74 TRP B C 1
ATOM 2322 O O . TRP B 1 74 ? 3.429 -4.927 121.648 1.00 15.31 74 TRP B O 1
ATOM 2333 N N . GLU B 1 75 ? 2.499 -2.886 121.452 1.00 14.12 75 GLU B N 1
ATOM 2334 C CA . GLU B 1 75 ? 1.161 -3.452 121.552 1.00 16.05 75 GLU B CA 1
ATOM 2335 C C . GLU B 1 75 ? 0.694 -4.065 120.229 1.00 18.68 75 GLU B C 1
ATOM 2336 O O . GLU B 1 75 ? -0.357 -4.702 120.160 1.00 18.71 75 GLU B O 1
ATOM 2342 N N . ILE B 1 76 ? 1.504 -3.919 119.185 1.00 19.15 76 ILE B N 1
ATOM 2343 C CA . ILE B 1 76 ? 1.144 -4.442 117.869 1.00 19.40 76 ILE B CA 1
ATOM 2344 C C . ILE B 1 76 ? 2.114 -5.471 117.291 1.00 18.63 76 ILE B C 1
ATOM 2345 O O . ILE B 1 76 ? 1.742 -6.291 116.451 1.00 19.86 76 ILE B O 1
ATOM 2350 N N . VAL B 1 77 ? 3.354 -5.463 117.760 1.00 17.59 77 VAL B N 1
ATOM 2351 C CA . VAL B 1 77 ? 4.355 -6.367 117.215 1.00 15.77 77 VAL B CA 1
ATOM 2352 C C . VAL B 1 77 ? 4.044 -7.859 117.156 1.00 18.68 77 VAL B C 1
ATOM 2353 O O . VAL B 1 77 ? 4.547 -8.553 116.270 1.00 18.98 77 VAL B O 1
ATOM 2357 N N . ASP B 1 78 ? 3.243 -8.391 118.070 1.00 17.45 78 ASP B N 1
ATOM 2358 C CA . ASP B 1 78 ? 2.956 -9.815 117.984 1.00 18.01 78 ASP B CA 1
ATOM 2359 C C . ASP B 1 78 ? 2.154 -10.110 116.721 1.00 18.30 78 ASP B C 1
ATOM 2360 O O . ASP B 1 78 ? 2.296 -11.186 116.134 1.00 16.94 78 ASP B O 1
ATOM 2365 N N . LYS B 1 79 ? 1.298 -9.159 116.335 1.00 19.73 79 LYS B N 1
ATOM 2366 C CA . LYS B 1 79 ? 0.455 -9.280 115.144 1.00 20.24 79 LYS B CA 1
ATOM 2367 C C . LYS B 1 79 ? 1.361 -9.272 113.927 1.00 20.78 79 LYS B C 1
ATOM 2368 O O . LYS B 1 79 ? 1.247 -10.128 113.040 1.00 21.34 79 LYS B O 1
ATOM 2374 N N . ILE B 1 80 ? 2.258 -8.289 113.884 1.00 19.82 80 ILE B N 1
ATOM 2375 C CA . ILE B 1 80 ? 3.195 -8.172 112.780 1.00 17.81 80 ILE B CA 1
ATOM 2376 C C . ILE B 1 80 ? 3.879 -9.508 112.569 1.00 18.78 80 ILE B C 1
ATOM 2377 O O . ILE B 1 80 ? 3.823 -10.078 111.493 1.00 18.93 80 ILE B O 1
ATOM 2382 N N . LYS B 1 81 ? 4.504 -10.032 113.611 1.00 19.70 81 LYS B N 1
ATOM 2383 C CA . LYS B 1 81 ? 5.198 -11.302 113.499 1.00 20.71 81 LYS B CA 1
ATOM 2384 C C . LYS B 1 81 ? 4.308 -12.434 113.031 1.00 20.85 81 LYS B C 1
ATOM 2385 O O . LYS B 1 81 ? 4.704 -13.240 112.190 1.00 20.85 81 LYS B O 1
ATOM 2391 N N . LYS B 1 82 ? 3.107 -12.518 113.582 1.00 21.74 82 LYS B N 1
ATOM 2392 C CA . LYS B 1 82 ? 2.181 -13.584 113.189 1.00 21.24 82 LYS B CA 1
ATOM 2393 C C . LYS B 1 82 ? 1.795 -13.490 111.700 1.00 19.36 82 LYS B C 1
ATOM 2394 O O . LYS B 1 82 ? 1.745 -14.498 110.998 1.00 18.45 82 LYS B O 1
ATOM 2400 N N . ASP B 1 83 ? 1.521 -12.280 111.228 1.00 18.49 83 ASP B N 1
ATOM 2401 C CA . ASP B 1 83 ? 1.139 -12.070 109.829 1.00 17.95 83 ASP B CA 1
ATOM 2402 C C . ASP B 1 83 ? 2.266 -12.508 108.888 1.00 17.65 83 ASP B C 1
ATOM 2403 O O . ASP B 1 83 ? 2.033 -13.256 107.942 1.00 17.57 83 ASP B O 1
ATOM 2408 N N . LEU B 1 84 ? 3.486 -12.060 109.171 1.00 17.10 84 LEU B N 1
ATOM 2409 C CA . LEU B 1 84 ? 4.637 -12.424 108.373 1.00 17.30 84 LEU B CA 1
ATOM 2410 C C . LEU B 1 84 ? 4.796 -13.944 108.304 1.00 17.59 84 LEU B C 1
ATOM 2411 O O . LEU B 1 84 ? 5.009 -14.512 107.236 1.00 17.79 84 LEU B O 1
ATOM 2416 N N . LEU B 1 85 ? 4.680 -14.616 109.442 1.00 19.52 85 LEU B N 1
ATOM 2417 C CA . LEU B 1 85 ? 4.827 -16.064 109.465 1.00 19.28 85 LEU B CA 1
ATOM 2418 C C . LEU B 1 85 ? 3.731 -16.762 108.676 1.00 20.33 85 LEU B C 1
ATOM 2419 O O . LEU B 1 85 ? 3.898 -17.894 108.232 1.00 18.65 85 LEU B O 1
ATOM 2424 N N . GLU B 1 86 ? 2.606 -16.081 108.499 1.00 22.08 86 GLU B N 1
ATOM 2425 C CA . GLU B 1 86 ? 1.514 -16.647 107.727 1.00 24.02 86 GLU B CA 1
ATOM 2426 C C . GLU B 1 86 ? 1.833 -16.425 106.258 1.00 25.18 86 GLU B C 1
ATOM 2427 O O . GLU B 1 86 ? 1.102 -16.879 105.373 1.00 26.15 86 GLU B O 1
ATOM 2433 N N . GLY B 1 87 ? 2.928 -15.717 106.000 1.00 24.47 87 GLY B N 1
ATOM 2434 C CA . GLY B 1 87 ? 3.329 -15.477 104.628 1.00 22.60 87 GLY B CA 1
ATOM 2435 C C . GLY B 1 87 ? 2.938 -14.126 104.068 1.00 21.78 87 GLY B C 1
ATOM 2436 O O . GLY B 1 87 ? 3.221 -13.842 102.906 1.00 19.87 87 GLY B O 1
ATOM 2437 N N . LYS B 1 88 ? 2.305 -13.284 104.881 1.00 19.53 88 LYS B N 1
ATOM 2438 C CA . LYS B 1 88 ? 1.904 -11.964 104.417 1.00 18.26 88 LYS B CA 1
ATOM 2439 C C . LYS B 1 88 ? 2.982 -10.895 104.492 1.00 18.02 88 LYS B C 1
ATOM 2440 O O . LYS B 1 88 ? 3.647 -10.735 105.515 1.00 17.55 88 LYS B O 1
ATOM 2446 N N . ASN B 1 89 ? 3.165 -10.160 103.403 1.00 16.08 89 ASN B N 1
ATOM 2447 C CA . ASN B 1 89 ? 4.135 -9.081 103.428 1.00 17.66 89 ASN B CA 1
ATOM 2448 C C . ASN B 1 89 ? 3.449 -7.994 104.246 1.00 16.90 89 ASN B C 1
ATOM 2449 O O . ASN B 1 89 ? 2.235 -8.023 104.437 1.00 17.93 89 ASN B O 1
ATOM 2454 N N . ILE B 1 90 ? 4.224 -7.036 104.725 1.00 15.79 90 ILE B N 1
ATOM 2455 C CA . ILE B 1 90 ? 3.660 -5.942 105.489 1.00 13.87 90 ILE B CA 1
ATOM 2456 C C . ILE B 1 90 ? 4.392 -4.683 105.076 1.00 12.67 90 ILE B C 1
ATOM 2457 O O . ILE B 1 90 ? 5.623 -4.654 105.023 1.00 12.31 90 ILE B O 1
ATOM 2462 N N . VAL B 1 91 ? 3.626 -3.656 104.738 1.00 12.05 91 VAL B N 1
ATOM 2463 C CA . VAL B 1 91 ? 4.188 -2.375 104.372 1.00 12.10 91 VAL B CA 1
ATOM 2464 C C . VAL B 1 91 ? 3.906 -1.512 105.611 1.00 13.85 91 VAL B C 1
ATOM 2465 O O . VAL B 1 91 ? 2.758 -1.378 106.064 1.00 13.53 91 VAL B O 1
ATOM 2469 N N . MET B 1 92 ? 4.955 -0.932 106.164 1.00 14.01 92 MET B N 1
ATOM 2470 C CA . MET B 1 92 ? 4.805 -0.154 107.362 1.00 13.09 92 MET B CA 1
ATOM 2471 C C . MET B 1 92 ? 5.312 1.259 107.165 1.00 12.23 92 MET B C 1
ATOM 2472 O O . MET B 1 92 ? 6.380 1.477 106.588 1.00 13.24 92 MET B O 1
ATOM 2477 N N . ASP B 1 93 ? 4.521 2.216 107.630 1.00 10.30 93 ASP B N 1
ATOM 2478 C CA . ASP B 1 93 ? 4.831 3.625 107.514 1.00 10.99 93 ASP B CA 1
ATOM 2479 C C . ASP B 1 93 ? 5.297 4.142 108.864 1.00 12.91 93 ASP B C 1
ATOM 2480 O O . ASP B 1 93 ? 4.486 4.296 109.779 1.00 14.31 93 ASP B O 1
ATOM 2485 N N . ARG B 1 94 ? 6.596 4.418 108.974 1.00 12.25 94 ARG B N 1
ATOM 2486 C CA . ARG B 1 94 ? 7.215 4.917 110.213 1.00 10.31 94 ARG B CA 1
ATOM 2487 C C . ARG B 1 94 ? 7.369 3.790 111.212 1.00 9.27 94 ARG B C 1
ATOM 2488 O O . ARG B 1 94 ? 6.584 2.855 111.208 1.00 10.79 94 ARG B O 1
ATOM 2496 N N . TYR B 1 95 ? 8.382 3.872 112.074 1.00 10.17 95 TYR B N 1
ATOM 2497 C CA . TYR B 1 95 ? 8.637 2.810 113.050 1.00 7.69 95 TYR B CA 1
ATOM 2498 C C . TYR B 1 95 ? 9.692 3.297 114.064 1.00 9.28 95 TYR B C 1
ATOM 2499 O O . TYR B 1 95 ? 9.659 4.449 114.483 1.00 7.38 95 TYR B O 1
ATOM 2508 N N . VAL B 1 96 ? 10.618 2.414 114.432 1.00 8.97 96 VAL B N 1
ATOM 2509 C CA . VAL B 1 96 ? 11.662 2.729 115.403 1.00 10.09 96 VAL B CA 1
ATOM 2510 C C . VAL B 1 96 ? 12.574 3.901 115.072 1.00 12.71 96 VAL B C 1
ATOM 2511 O O . VAL B 1 96 ? 12.958 4.673 115.968 1.00 12.91 96 VAL B O 1
ATOM 2515 N N . TYR B 1 97 ? 12.931 4.051 113.795 1.00 11.60 97 TYR B N 1
ATOM 2516 C CA . TYR B 1 97 ? 13.809 5.144 113.412 1.00 10.24 97 TYR B CA 1
ATOM 2517 C C . TYR B 1 97 ? 13.098 6.467 113.622 1.00 11.43 97 TYR B C 1
ATOM 2518 O O . TYR B 1 97 ? 13.704 7.453 114.058 1.00 11.86 97 TYR B O 1
ATOM 2527 N N . SER B 1 98 ? 11.806 6.512 113.303 1.00 11.23 98 SER B N 1
ATOM 2528 C CA . SER B 1 98 ? 11.060 7.742 113.529 1.00 11.41 98 SER B CA 1
ATOM 2529 C C . SER B 1 98 ? 11.034 8.003 115.055 1.00 11.94 98 SER B C 1
ATOM 2530 O O . SER B 1 98 ? 11.138 9.143 115.493 1.00 10.86 98 SER B O 1
ATOM 2533 N N . GLY B 1 99 ? 10.880 6.938 115.851 1.00 12.37 99 GLY B N 1
ATOM 2534 C CA . GLY B 1 99 ? 10.858 7.099 117.308 1.00 13.75 99 GLY B CA 1
ATOM 2535 C C . GLY B 1 99 ? 12.120 7.754 117.863 1.00 12.34 99 GLY B C 1
ATOM 2536 O O . GLY B 1 99 ? 12.080 8.751 118.584 1.00 12.12 99 GLY B O 1
ATOM 2537 N N . VAL B 1 100 ? 13.260 7.184 117.513 1.00 12.33 100 VAL B N 1
ATOM 2538 C CA . VAL B 1 100 ? 14.534 7.709 117.960 1.00 12.79 100 VAL B CA 1
ATOM 2539 C C . VAL B 1 100 ? 14.816 9.127 117.447 1.00 14.90 100 VAL B C 1
ATOM 2540 O O . VAL B 1 100 ? 15.046 10.059 118.238 1.00 16.61 100 VAL B O 1
ATOM 2544 N N . ALA B 1 101 ? 14.793 9.300 116.126 1.00 15.71 101 ALA B N 1
ATOM 2545 C CA . ALA B 1 101 ? 15.104 10.588 115.515 1.00 14.82 101 ALA B CA 1
ATOM 2546 C C . ALA B 1 101 ? 14.260 11.772 115.972 1.00 15.04 101 ALA B C 1
ATOM 2547 O O . ALA B 1 101 ? 14.772 12.866 116.221 1.00 14.07 101 ALA B O 1
ATOM 2549 N N . TYR B 1 102 ? 12.956 11.571 116.084 1.00 15.52 102 TYR B N 1
ATOM 2550 C CA . TYR B 1 102 ? 12.102 12.679 116.489 1.00 15.23 102 TYR B CA 1
ATOM 2551 C C . TYR B 1 102 ? 12.351 13.147 117.901 1.00 14.08 102 TYR B C 1
ATOM 2552 O O . TYR B 1 102 ? 12.459 14.344 118.141 1.00 14.00 102 TYR B O 1
ATOM 2561 N N . SER B 1 103 ? 12.484 12.204 118.829 1.00 13.96 103 SER B N 1
ATOM 2562 C CA . SER B 1 103 ? 12.719 12.560 120.233 1.00 13.41 103 SER B CA 1
ATOM 2563 C C . SER B 1 103 ? 14.121 13.074 120.486 1.00 11.93 103 SER B C 1
ATOM 2564 O O . SER B 1 103 ? 14.279 14.073 121.174 1.00 13.22 103 SER B O 1
ATOM 2567 N N . ALA B 1 104 ? 15.133 1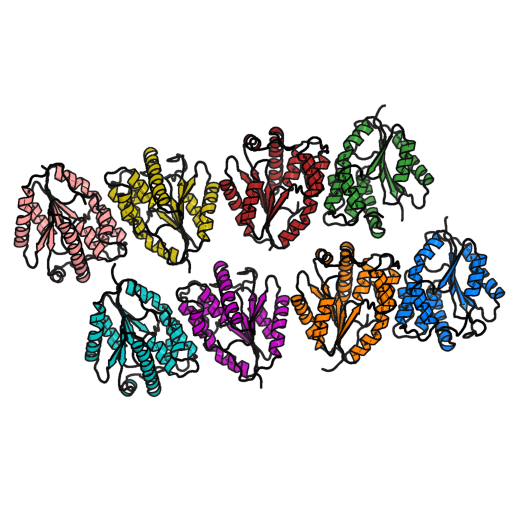2.408 119.924 1.00 12.79 104 ALA B N 1
ATOM 2568 C CA . ALA B 1 104 ? 16.519 12.837 120.098 1.00 12.45 104 ALA B CA 1
ATOM 2569 C C . ALA B 1 104 ? 16.790 14.174 119.418 1.00 14.07 104 ALA B C 1
ATOM 2570 O O . ALA B 1 104 ? 17.722 14.884 119.764 1.00 16.45 104 ALA B O 1
ATOM 2572 N N . ALA B 1 105 ? 15.966 14.538 118.453 1.00 14.54 105 ALA B N 1
ATOM 2573 C CA . ALA B 1 105 ? 16.134 15.802 117.761 1.00 14.59 105 ALA B CA 1
ATOM 2574 C C . ALA B 1 105 ? 15.869 16.965 118.714 1.00 15.88 105 ALA B C 1
ATOM 2575 O O . ALA B 1 105 ? 16.411 18.063 118.536 1.00 14.79 105 ALA B O 1
ATOM 2577 N N . LYS B 1 106 ? 15.027 16.712 119.719 1.00 16.42 106 LYS B N 1
ATOM 2578 C CA . LYS B 1 106 ? 14.642 17.718 120.714 1.00 15.39 106 LYS B CA 1
ATOM 2579 C C . LYS B 1 106 ? 15.813 18.306 121.503 1.00 15.12 106 LYS B C 1
ATOM 2580 O O . LYS B 1 106 ? 15.738 19.442 121.967 1.00 14.76 106 LYS B O 1
ATOM 2586 N N . GLY B 1 107 ? 16.890 17.533 121.644 1.00 15.64 107 GLY B N 1
ATOM 2587 C CA . GLY B 1 107 ? 18.056 18.010 122.375 1.00 17.44 107 GLY B CA 1
ATOM 2588 C C . GLY B 1 107 ? 17.810 18.044 123.876 1.00 18.35 107 GLY B C 1
ATOM 2589 O O . GLY B 1 107 ? 18.447 18.808 124.610 1.00 19.92 107 GLY B O 1
ATOM 2590 N N . THR B 1 108 ? 16.884 17.206 124.332 1.00 18.14 108 THR B N 1
ATOM 2591 C CA . THR B 1 108 ? 16.539 17.141 125.743 1.00 18.06 108 THR B CA 1
ATOM 2592 C C . THR B 1 108 ? 17.587 16.367 126.518 1.00 17.11 108 THR B C 1
ATOM 2593 O O . THR B 1 108 ? 17.948 15.254 126.146 1.00 16.39 108 THR B O 1
ATOM 2597 N N . ASN B 1 109 ? 18.063 16.973 127.599 1.00 18.13 109 ASN B N 1
ATOM 2598 C CA . ASN B 1 109 ? 19.069 16.366 128.467 1.00 19.65 109 ASN B CA 1
ATOM 2599 C C . ASN B 1 109 ? 18.864 14.879 128.718 1.00 17.90 109 ASN B C 1
ATOM 2600 O O . ASN B 1 109 ? 17.809 14.474 129.196 1.00 19.01 109 ASN B O 1
ATOM 2605 N N . GLY B 1 110 ? 19.874 14.070 128.418 1.00 15.53 110 GLY B N 1
ATOM 2606 C CA . GLY B 1 110 ? 19.753 12.642 128.631 1.00 13.70 110 GLY B CA 1
ATOM 2607 C C . GLY B 1 110 ? 18.976 11.868 127.579 1.00 14.42 110 GLY B C 1
ATOM 2608 O O . GLY B 1 110 ? 19.008 10.645 127.567 1.00 14.98 110 GLY B O 1
ATOM 2609 N N . MET B 1 111 ? 18.261 12.560 126.700 1.00 15.06 111 MET B N 1
ATOM 2610 C CA . MET B 1 111 ? 17.495 11.867 125.667 1.00 15.67 111 MET B CA 1
ATOM 2611 C C . MET B 1 111 ? 18.260 11.875 124.359 1.00 16.68 111 MET B C 1
ATOM 2612 O O . MET B 1 111 ? 17.903 12.612 123.426 1.00 16.73 111 MET B O 1
ATOM 2617 N N . ASP B 1 112 ? 19.309 11.059 124.305 1.00 17.02 112 ASP B N 1
ATOM 2618 C CA . ASP B 1 112 ? 20.150 10.966 123.118 1.00 17.31 112 ASP B CA 1
ATOM 2619 C C . ASP B 1 112 ? 19.764 9.761 122.265 1.00 16.41 112 ASP B C 1
ATOM 2620 O O . ASP B 1 112 ? 18.894 8.974 122.641 1.00 17.26 112 ASP B O 1
ATOM 2625 N N . LEU B 1 113 ? 20.420 9.623 121.116 1.00 16.17 113 LEU B N 1
ATOM 2626 C CA . LEU B 1 113 ? 20.124 8.539 120.204 1.00 14.61 113 LEU B CA 1
ATOM 2627 C C . LEU B 1 113 ? 20.054 7.210 120.920 1.00 14.19 113 LEU B C 1
ATOM 2628 O O . LEU B 1 113 ? 19.114 6.451 120.741 1.00 12.80 113 LEU B O 1
ATOM 2633 N N . ASP B 1 114 ? 21.044 6.925 121.752 1.00 14.93 114 ASP B N 1
ATOM 2634 C CA . ASP B 1 114 ? 21.057 5.645 122.452 1.00 15.20 114 ASP B CA 1
ATOM 2635 C C . ASP B 1 114 ? 19.964 5.471 123.497 1.00 13.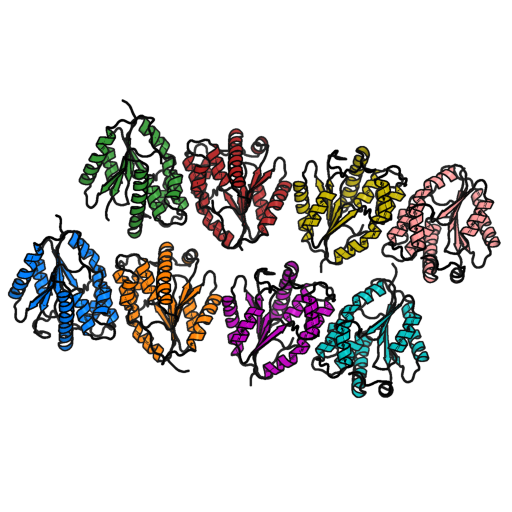42 114 ASP B C 1
ATOM 2636 O O . ASP B 1 114 ? 19.378 4.389 123.605 1.00 12.96 114 ASP B O 1
ATOM 2641 N N . TRP B 1 115 ? 19.695 6.525 124.265 1.00 14.02 115 TRP B N 1
ATOM 2642 C CA . TRP B 1 115 ? 18.652 6.446 125.290 1.00 14.33 115 TRP B CA 1
ATOM 2643 C C . TRP B 1 115 ? 17.329 6.219 124.582 1.00 13.37 115 TRP B C 1
ATOM 2644 O O . TRP B 1 115 ? 16.576 5.305 124.920 1.00 11.36 115 TRP B O 1
ATOM 2655 N N . CYS B 1 116 ? 17.082 7.062 123.577 1.00 13.23 116 CYS B N 1
ATOM 2656 C CA . CYS B 1 116 ? 15.859 7.009 122.777 1.00 12.09 116 CYS B CA 1
ATOM 2657 C C . CYS B 1 116 ? 15.580 5.649 122.166 1.00 10.46 116 CYS B C 1
ATOM 2658 O O . CYS B 1 116 ? 14.436 5.246 122.055 1.00 12.64 116 CYS B O 1
ATOM 2661 N N . LEU B 1 117 ? 16.625 4.925 121.801 1.00 11.43 117 LEU B N 1
ATOM 2662 C CA . LEU B 1 117 ? 16.467 3.609 121.213 1.00 11.78 117 LEU B CA 1
ATOM 2663 C C . LEU B 1 117 ? 16.123 2.455 122.160 1.00 12.58 117 LEU B C 1
ATOM 2664 O O . LEU B 1 117 ? 15.445 1.492 121.767 1.00 10.54 117 LEU B O 1
ATOM 2669 N N . GLN B 1 118 ? 16.594 2.533 123.406 1.00 11.58 118 GLN B N 1
ATOM 2670 C CA . GLN B 1 118 ? 16.374 1.447 124.355 1.00 9.49 118 GLN B CA 1
ATOM 2671 C C . GLN B 1 118 ? 14.989 0.804 124.482 1.00 8.96 118 GLN B C 1
ATOM 2672 O O . GLN B 1 118 ? 14.878 -0.424 124.442 1.00 7.92 118 GLN B O 1
ATOM 2678 N N . PRO B 1 119 ? 13.921 1.606 124.680 1.00 8.19 119 PRO B N 1
ATOM 2679 C CA . PRO B 1 119 ? 12.564 1.028 124.776 1.00 8.83 119 PRO B CA 1
ATOM 2680 C C . PRO B 1 119 ? 12.148 0.127 123.600 1.00 11.04 119 PRO B C 1
ATOM 2681 O O . PRO B 1 119 ? 11.387 -0.843 123.798 1.00 10.09 119 PRO B O 1
ATOM 2685 N N . ASP B 1 120 ? 12.656 0.457 122.400 1.00 11.75 120 ASP B N 1
ATOM 2686 C CA . ASP B 1 120 ? 12.402 -0.286 121.149 1.00 10.61 120 ASP B CA 1
ATOM 2687 C C . ASP B 1 120 ? 13.310 -1.514 120.981 1.00 11.46 120 ASP B C 1
ATOM 2688 O O . ASP B 1 120 ? 13.077 -2.384 120.125 1.00 12.85 120 ASP B O 1
ATOM 2693 N N . VAL B 1 121 ? 14.349 -1.613 121.806 1.00 12.19 121 VAL B N 1
ATOM 2694 C CA . VAL B 1 121 ? 15.240 -2.760 121.702 1.00 10.07 121 VAL B CA 1
ATOM 2695 C C . VAL B 1 121 ? 14.422 -4.021 121.903 1.00 10.70 121 VAL B C 1
ATOM 2696 O O . VAL B 1 121 ? 13.563 -4.067 122.761 1.00 13.54 121 VAL B O 1
ATOM 2700 N N . GLY B 1 122 ? 14.683 -5.042 121.096 1.00 11.15 122 GLY B N 1
ATOM 2701 C CA . GLY B 1 122 ? 13.927 -6.277 121.183 1.00 10.46 122 GLY B CA 1
ATOM 2702 C C . GLY B 1 122 ? 12.876 -6.377 120.087 1.00 11.29 122 GLY B C 1
ATOM 2703 O O . GLY B 1 122 ? 12.379 -7.470 119.792 1.00 9.56 122 GLY B O 1
ATOM 2704 N N . LEU B 1 123 ? 12.534 -5.238 119.484 1.00 12.36 123 LEU B N 1
ATOM 2705 C CA . LEU B 1 123 ? 11.514 -5.202 118.418 1.00 13.18 123 LEU B CA 1
ATOM 2706 C C . LEU B 1 123 ? 12.041 -5.743 117.088 1.00 13.85 123 LEU B C 1
ATOM 2707 O O . LEU B 1 123 ? 13.216 -5.604 116.771 1.00 14.63 123 LEU B O 1
ATOM 2712 N N . LEU B 1 124 ? 11.144 -6.352 116.319 1.00 15.44 124 LEU B N 1
ATOM 2713 C CA . LEU B 1 124 ? 11.452 -6.884 114.986 1.00 15.99 124 LEU B CA 1
ATOM 2714 C C . LEU B 1 124 ? 12.042 -5.779 114.101 1.00 14.79 124 LEU B C 1
ATOM 2715 O O . LEU B 1 124 ? 11.508 -4.669 114.043 1.00 15.55 124 LEU B O 1
ATOM 2720 N N . LYS B 1 125 ? 13.145 -6.082 113.428 1.00 15.68 125 LYS B N 1
ATOM 2721 C CA . LYS B 1 125 ? 13.772 -5.136 112.501 1.00 15.71 125 LYS B CA 1
ATOM 2722 C C . LYS B 1 125 ? 13.056 -5.364 111.135 1.00 14.53 125 LYS B C 1
ATOM 2723 O O . LYS B 1 125 ? 12.780 -6.513 110.758 1.00 13.00 125 LYS B O 1
ATOM 2729 N N . PRO B 1 126 ? 12.757 -4.292 110.382 1.00 14.51 126 PRO B N 1
ATOM 2730 C CA . PRO B 1 126 ? 12.234 -4.511 109.016 1.00 14.79 126 PRO B CA 1
ATOM 2731 C C . PRO B 1 126 ? 13.253 -5.185 108.104 1.00 14.66 126 PRO B C 1
ATOM 2732 O O . PRO B 1 126 ? 14.455 -4.974 108.234 1.00 14.85 126 PRO B O 1
ATOM 2736 N N . ASP B 1 127 ? 12.767 -5.999 107.177 1.00 15.24 127 ASP B N 1
ATOM 2737 C CA . ASP B 1 127 ? 13.652 -6.673 106.241 1.00 14.52 127 ASP B CA 1
ATOM 2738 C C . ASP B 1 127 ? 14.233 -5.617 105.306 1.00 12.73 127 ASP B C 1
ATOM 2739 O O . ASP B 1 127 ? 15.313 -5.783 104.761 1.00 13.20 127 ASP B O 1
ATOM 2744 N N . LEU B 1 128 ? 13.515 -4.516 105.140 1.00 13.15 128 LEU B N 1
ATOM 2745 C CA . LEU B 1 128 ? 13.988 -3.455 104.275 1.00 12.78 128 LEU B CA 1
ATOM 2746 C C . LEU B 1 128 ? 13.470 -2.134 104.745 1.00 10.87 128 LEU B C 1
ATOM 2747 O O . LEU B 1 128 ? 12.282 -1.993 105.021 1.00 12.56 128 LEU B O 1
ATOM 2752 N N . THR B 1 129 ? 14.357 -1.156 104.814 1.00 8.94 129 THR B N 1
ATOM 2753 C CA . THR B 1 129 ? 13.978 0.178 105.221 1.00 9.91 129 THR B CA 1
ATOM 2754 C C . THR B 1 129 ? 14.341 1.198 104.155 1.00 10.75 129 THR B C 1
ATOM 2755 O O . THR B 1 129 ? 15.503 1.310 103.782 1.00 12.36 129 THR B O 1
ATOM 2759 N N . LEU B 1 130 ? 13.345 1.945 103.684 1.00 11.64 130 LEU B N 1
ATOM 2760 C CA . LEU B 1 130 ? 13.555 2.976 102.686 1.00 13.11 130 LEU B CA 1
ATOM 2761 C C . LEU B 1 130 ? 13.312 4.310 103.352 1.00 11.75 130 LEU B C 1
ATOM 2762 O O . LEU B 1 130 ? 12.264 4.526 103.943 1.00 14.36 130 LEU B O 1
ATOM 2767 N N . PHE B 1 131 ? 14.277 5.206 103.252 1.00 10.90 131 PHE B N 1
ATOM 2768 C CA . PHE B 1 131 ? 14.161 6.529 103.830 1.00 10.85 131 PHE B CA 1
ATOM 2769 C C . PHE B 1 131 ? 13.949 7.531 102.698 1.00 13.56 131 PHE B C 1
ATOM 2770 O O . PHE B 1 131 ? 14.843 7.743 101.864 1.00 12.37 131 PHE B O 1
ATOM 2778 N N . LEU B 1 132 ? 12.772 8.152 102.670 1.00 13.69 132 LEU B N 1
ATOM 2779 C CA . LEU B 1 132 ? 12.462 9.135 101.643 1.00 15.18 132 LEU B CA 1
ATOM 2780 C C . LEU B 1 132 ? 13.046 10.438 102.109 1.00 16.10 132 LEU B C 1
ATOM 2781 O O . LEU B 1 132 ? 12.560 11.062 103.049 1.00 18.51 132 LEU B O 1
ATOM 2786 N N . SER B 1 133 ? 14.109 10.845 101.443 1.00 18.63 133 SER B N 1
ATOM 2787 C CA . SER B 1 133 ? 14.804 12.067 101.786 1.00 21.36 133 SER B CA 1
ATOM 2788 C C . SER B 1 133 ? 14.550 13.185 100.783 1.00 24.29 133 SER B C 1
ATOM 2789 O O . SER B 1 133 ? 14.543 12.965 99.561 1.00 24.19 133 SER B O 1
ATOM 2792 N N . THR B 1 134 ? 14.329 14.387 101.298 1.00 26.72 134 THR B N 1
ATOM 2793 C CA . THR B 1 134 ? 14.106 15.529 100.432 1.00 32.04 134 THR B CA 1
ATOM 2794 C C . THR B 1 134 ? 15.090 16.606 100.822 1.00 34.64 134 THR B C 1
ATOM 2795 O O . THR B 1 134 ? 15.503 16.702 101.975 1.00 35.29 134 THR B O 1
ATOM 2799 N N . GLN B 1 135 ? 15.475 17.430 99.869 1.00 37.57 135 GLN B N 1
ATOM 2800 C CA . GLN B 1 135 ? 16.411 18.468 100.216 1.00 40.62 135 GLN B CA 1
ATOM 2801 C C . GLN B 1 135 ? 15.677 19.769 100.489 1.00 41.73 135 GLN B C 1
ATOM 2802 O O . GLN B 1 135 ? 16.214 20.684 101.112 1.00 41.72 135 GLN B O 1
ATOM 2808 N N . ASP B 1 136 ? 14.426 19.818 100.044 1.00 43.72 136 ASP B N 1
ATOM 2809 C CA . ASP B 1 136 ? 13.577 20.988 100.210 1.00 45.38 136 ASP B CA 1
ATOM 2810 C C . ASP B 1 136 ? 12.650 20.823 101.413 1.00 46.24 136 ASP B C 1
ATOM 2811 O O . ASP B 1 136 ? 11.483 20.468 101.257 1.00 46.19 136 ASP B O 1
ATOM 2816 N N . VAL B 1 137 ? 13.166 21.065 102.617 1.00 46.99 137 VAL B N 1
ATOM 2817 C CA . VAL B 1 137 ? 12.328 20.945 103.806 1.00 47.53 137 VAL B CA 1
ATOM 2818 C C . VAL B 1 137 ? 11.464 22.207 103.875 1.00 47.90 137 VAL B C 1
ATOM 2819 O O . VAL B 1 137 ? 10.443 22.237 104.570 1.00 48.04 137 VAL B O 1
ATOM 2823 N N . ASP B 1 138 ? 11.868 23.235 103.124 1.00 48.11 138 ASP B N 1
ATOM 2824 C CA . ASP B 1 138 ? 11.145 24.509 103.082 1.00 48.11 138 ASP B CA 1
ATOM 2825 C C . ASP B 1 138 ? 9.773 24.383 102.406 1.00 48.01 138 ASP B C 1
ATOM 2826 O O . ASP B 1 138 ? 8.783 24.969 102.864 1.00 47.68 138 ASP B O 1
ATOM 2828 N N . ASN B 1 139 ? 9.714 23.625 101.317 1.00 47.56 139 ASN B N 1
ATOM 2829 C CA . ASN B 1 139 ? 8.455 23.441 100.614 1.00 47.56 139 ASN B CA 1
ATOM 2830 C C . ASN B 1 139 ? 7.619 22.369 101.314 1.00 48.08 139 ASN B C 1
ATOM 2831 O O . ASN B 1 139 ? 6.411 22.270 101.085 1.00 48.80 139 ASN B O 1
ATOM 2836 N N . ASN B 1 140 ? 8.267 21.567 102.165 1.00 48.18 140 ASN B N 1
ATOM 2837 C CA . ASN B 1 140 ? 7.588 20.506 102.925 1.00 46.77 140 ASN B CA 1
ATOM 2838 C C . ASN B 1 140 ? 6.548 21.170 103.812 1.00 45.75 140 ASN B C 1
ATOM 2839 O O . ASN B 1 140 ? 5.446 20.653 104.009 1.00 45.04 140 ASN B O 1
ATOM 2844 N N . ALA B 1 141 ? 6.927 22.328 104.338 1.00 45.37 141 ALA B N 1
ATOM 2845 C CA . ALA B 1 141 ? 6.070 23.114 105.203 1.00 45.75 141 ALA B CA 1
ATOM 2846 C C . ALA B 1 141 ? 5.048 23.922 104.389 1.00 46.23 141 ALA B C 1
ATOM 2847 O O . ALA B 1 141 ? 4.526 24.943 104.868 1.00 46.73 141 ALA B O 1
ATOM 2849 N N . GLU B 1 142 ? 4.760 23.466 103.169 1.00 45.72 142 GLU B N 1
ATOM 2850 C CA . GLU B 1 142 ? 3.804 24.158 102.298 1.00 46.03 142 GLU B CA 1
ATOM 2851 C C . GLU B 1 142 ? 2.538 23.342 102.152 1.00 45.05 142 GLU B C 1
ATOM 2852 O O . GLU B 1 142 ? 1.440 23.888 101.971 1.00 44.77 142 GLU B O 1
ATOM 2858 N N . LYS B 1 143 ? 2.707 22.027 102.221 1.00 43.70 143 LYS B N 1
ATOM 2859 C CA . LYS B 1 143 ? 1.588 21.111 102.108 1.00 42.09 143 LYS B CA 1
ATOM 2860 C C . LYS B 1 143 ? 0.437 21.661 102.952 1.00 40.87 143 LYS B C 1
ATOM 2861 O O . LYS B 1 143 ? 0.660 22.426 103.901 1.00 40.62 143 LYS B O 1
ATOM 2867 N N . SER B 1 144 ? -0.790 21.289 102.598 1.00 39.27 144 SER B N 1
ATOM 2868 C CA . SER B 1 144 ? -1.955 21.771 103.324 1.00 38.00 144 SER B CA 1
ATOM 2869 C C . SER B 1 144 ? -2.043 21.137 104.709 1.00 37.12 144 SER B C 1
ATOM 2870 O O . SER B 1 144 ? -1.777 19.942 104.874 1.00 36.45 144 SER B O 1
ATOM 2873 N N . GLY B 1 145 ? -2.422 21.948 105.697 1.00 35.51 145 GLY B N 1
ATOM 2874 C CA . GLY B 1 145 ? -2.558 21.466 107.061 1.00 33.67 145 GLY B CA 1
ATOM 2875 C C . GLY B 1 145 ? -1.233 21.442 107.792 1.00 32.42 145 GLY B C 1
ATOM 2876 O O . GLY B 1 145 ? -1.176 21.107 108.977 1.00 31.43 145 GLY B O 1
ATOM 2877 N N . PHE B 1 146 ? -0.159 21.802 107.093 1.00 30.86 146 PHE B N 1
ATOM 2878 C CA . PHE B 1 146 ? 1.148 21.786 107.729 1.00 28.19 146 PHE B CA 1
ATOM 2879 C C . PHE B 1 146 ? 1.289 22.857 108.787 1.00 27.86 146 PHE B C 1
ATOM 2880 O O . PHE B 1 146 ? 1.270 24.060 108.490 1.00 26.94 146 PHE B O 1
ATOM 2888 N N . GLY B 1 147 ? 1.460 22.396 110.025 1.00 27.62 147 GLY B N 1
ATOM 2889 C CA . GLY B 1 147 ? 1.605 23.295 111.155 1.00 24.92 147 GLY B CA 1
ATOM 2890 C C . GLY B 1 147 ? 0.608 22.874 112.216 1.00 24.57 147 GLY B C 1
ATOM 2891 O O . GLY B 1 147 ? 0.783 23.167 113.388 1.00 24.54 147 GLY B O 1
ATOM 2892 N N . ASP B 1 148 ? -0.443 22.175 111.793 1.00 23.76 148 ASP B N 1
ATOM 2893 C CA . ASP B 1 148 ? -1.479 21.717 112.707 1.00 22.47 148 ASP B CA 1
ATOM 2894 C C . ASP B 1 148 ? -0.977 20.722 113.751 1.00 21.90 148 ASP B C 1
ATOM 2895 O O . ASP B 1 148 ? -1.614 20.546 114.792 1.00 21.36 148 ASP B O 1
ATOM 2900 N N . GLU B 1 149 ? 0.133 20.043 113.474 1.00 20.51 149 GLU B N 1
ATOM 2901 C CA . GLU B 1 149 ? 0.641 19.077 114.441 1.00 19.54 149 GLU B CA 1
ATOM 2902 C C . GLU B 1 149 ? 1.843 19.671 115.159 1.00 19.33 149 GLU B C 1
ATOM 2903 O O . GLU B 1 149 ? 2.440 20.655 114.705 1.00 18.32 149 GLU B O 1
ATOM 2909 N N . ARG B 1 150 ? 2.186 19.065 116.286 1.00 19.47 150 ARG B N 1
ATOM 2910 C CA . ARG B 1 150 ? 3.257 19.568 117.128 1.00 19.32 150 ARG B CA 1
ATOM 2911 C C . ARG B 1 150 ? 4.625 19.686 116.491 1.00 18.34 150 ARG B C 1
ATOM 2912 O O . ARG B 1 150 ? 5.270 20.721 116.579 1.00 17.28 150 ARG B O 1
ATOM 2920 N N . TYR B 1 151 ? 5.068 18.621 115.851 1.00 18.56 151 TYR B N 1
ATOM 2921 C CA . TYR B 1 151 ? 6.391 18.609 115.255 1.00 18.09 151 TYR B CA 1
ATOM 2922 C C . TYR B 1 151 ? 6.475 19.290 113.893 1.00 19.79 151 TYR B C 1
ATOM 2923 O O . TYR B 1 151 ? 7.523 19.259 113.230 1.00 20.42 151 TYR B O 1
ATOM 2932 N N . GLU B 1 152 ? 5.384 19.930 113.495 1.00 19.00 152 GLU B N 1
ATOM 2933 C CA . GLU B 1 152 ? 5.327 20.594 112.207 1.00 19.80 152 GLU B CA 1
ATOM 2934 C C . GLU B 1 152 ? 5.759 22.049 112.157 1.00 19.27 152 GLU B C 1
ATOM 2935 O O . GLU B 1 152 ? 4.929 22.946 112.066 1.00 21.45 152 GLU B O 1
ATOM 2941 N N . THR B 1 153 ? 7.069 22.266 112.219 1.00 20.74 153 THR B N 1
ATOM 2942 C CA . THR B 1 153 ? 7.676 23.599 112.120 1.00 22.23 153 THR B CA 1
ATOM 2943 C C . THR B 1 153 ? 8.910 23.374 111.249 1.00 22.58 153 THR B C 1
ATOM 2944 O O . THR B 1 153 ? 9.576 22.337 111.359 1.00 22.40 153 THR B O 1
ATOM 2948 N N . VAL B 1 154 ? 9.222 24.331 110.385 1.00 23.42 154 VAL B N 1
ATOM 2949 C CA . VAL B 1 154 ? 10.390 24.170 109.537 1.00 22.85 154 VAL B CA 1
ATOM 2950 C C . VAL B 1 154 ? 11.640 23.967 110.387 1.00 21.84 154 VAL B C 1
ATOM 2951 O O . VAL B 1 154 ? 12.413 23.045 110.142 1.00 22.54 154 VAL B O 1
ATOM 2955 N N . LYS B 1 155 ? 11.828 24.798 111.405 1.00 22.08 155 LYS B N 1
ATOM 2956 C CA . LYS B 1 155 ? 13.006 24.670 112.252 1.00 22.05 155 LYS B CA 1
ATOM 2957 C C . LYS B 1 155 ? 13.162 23.314 112.935 1.00 20.73 155 LYS B C 1
ATOM 2958 O O . LYS B 1 155 ? 14.275 22.806 113.013 1.00 21.59 155 LYS B O 1
ATOM 2964 N N . PHE B 1 156 ? 12.076 22.717 113.422 1.00 18.99 156 PHE B N 1
ATOM 2965 C CA . PHE B 1 156 ? 12.190 21.414 114.087 1.00 17.93 156 PHE B CA 1
ATOM 2966 C C . PHE B 1 156 ? 12.394 20.300 113.071 1.00 18.49 156 PHE B C 1
ATOM 2967 O O . PHE B 1 156 ? 13.133 19.343 113.320 1.00 17.49 156 PHE B O 1
ATOM 2975 N N . GLN B 1 157 ? 11.729 20.409 111.921 1.00 19.29 157 GLN B N 1
ATOM 2976 C CA . GLN B 1 157 ? 11.898 19.382 110.897 1.00 19.95 157 GLN B CA 1
ATOM 2977 C C . GLN B 1 157 ? 13.387 19.404 110.518 1.00 20.85 157 GLN B C 1
ATOM 2978 O O . GLN B 1 157 ? 13.993 18.368 110.244 1.00 20.85 157 GLN B O 1
ATOM 2984 N N . GLU B 1 158 ? 13.979 20.593 110.536 1.00 22.28 158 GLU B N 1
ATOM 2985 C CA . GLU B 1 158 ? 15.403 20.730 110.246 1.00 23.63 158 GLU B CA 1
ATOM 2986 C C . GLU B 1 158 ? 16.204 19.836 111.200 1.00 22.92 158 GLU B C 1
ATOM 2987 O O . GLU B 1 158 ? 17.066 19.052 110.784 1.00 21.35 158 GLU B O 1
ATOM 2993 N N . LYS B 1 159 ? 15.904 19.959 112.487 1.00 23.00 159 LYS B N 1
ATOM 2994 C CA . LYS B 1 159 ? 16.587 19.173 113.509 1.00 21.80 159 LYS B CA 1
ATOM 2995 C C . LYS B 1 159 ? 16.350 17.677 113.312 1.00 20.40 159 LYS B C 1
ATOM 2996 O O . LYS B 1 159 ? 17.289 16.880 113.380 1.00 20.76 159 LYS B O 1
ATOM 3002 N N . VAL B 1 160 ? 15.102 17.290 113.059 1.00 18.44 160 VAL B N 1
ATOM 3003 C CA . VAL B 1 160 ? 14.787 15.886 112.846 1.00 15.88 160 VAL B CA 1
ATOM 3004 C C . VAL B 1 160 ? 15.615 15.349 111.664 1.00 16.35 160 VAL B C 1
ATOM 3005 O O . VAL B 1 160 ? 16.092 14.210 111.674 1.00 15.10 160 VAL B O 1
ATOM 3009 N N . LYS B 1 161 ? 15.783 16.177 110.637 1.00 18.15 161 LYS B N 1
ATOM 3010 C CA . LYS B 1 161 ? 16.553 15.773 109.458 1.00 19.60 161 LYS B CA 1
ATOM 3011 C C . LYS B 1 161 ? 17.980 15.376 109.854 1.00 19.10 161 LYS B C 1
ATOM 3012 O O . LYS B 1 161 ? 18.445 14.274 109.549 1.00 17.72 161 LYS B O 1
ATOM 3018 N N . GLN B 1 162 ? 18.666 16.285 110.537 1.00 19.39 162 GLN B N 1
ATOM 3019 C CA . GLN B 1 162 ? 20.022 16.030 110.996 1.00 21.27 162 GLN B CA 1
ATOM 3020 C C . GLN B 1 162 ? 20.116 14.769 111.839 1.00 20.62 162 GLN B C 1
ATOM 3021 O O . GLN B 1 162 ? 21.073 14.005 111.723 1.00 20.59 162 GLN B O 1
ATOM 3027 N N . THR B 1 163 ? 19.106 14.545 112.677 1.00 19.50 163 THR B N 1
ATOM 3028 C CA . THR B 1 163 ? 19.077 13.389 113.570 1.00 17.21 163 THR B CA 1
ATOM 3029 C C . THR B 1 163 ? 18.912 12.098 112.818 1.00 15.78 163 THR B C 1
ATOM 3030 O O . THR B 1 163 ? 19.582 11.097 113.107 1.00 14.29 163 THR B O 1
ATOM 3034 N N . PHE B 1 164 ? 17.995 12.124 111.856 1.00 14.86 164 PHE B N 1
ATOM 3035 C CA . PHE B 1 164 ? 17.719 10.958 111.025 1.00 13.67 164 PHE B CA 1
ATOM 3036 C C . PHE B 1 164 ? 19.012 10.568 110.280 1.00 13.95 164 PHE B C 1
ATOM 3037 O O . PHE B 1 164 ? 19.360 9.387 110.184 1.00 13.26 164 PHE B O 1
ATOM 3045 N N . MET B 1 165 ? 19.730 11.572 109.775 1.00 16.95 165 MET B N 1
ATOM 3046 C CA . MET B 1 165 ? 20.997 11.351 109.051 1.00 18.85 165 MET B CA 1
ATOM 3047 C C . MET B 1 165 ? 22.018 10.642 109.939 1.00 18.33 165 MET B C 1
ATOM 3048 O O . MET B 1 165 ? 22.613 9.638 109.536 1.00 17.59 165 MET B O 1
ATOM 3053 N N . LYS B 1 166 ? 22.206 11.185 111.149 1.00 17.76 166 LYS B N 1
ATOM 3054 C CA . LYS B 1 166 ? 23.126 10.640 112.158 1.00 16.43 166 LYS B CA 1
ATOM 3055 C C . LYS B 1 166 ? 22.771 9.196 112.437 1.00 14.42 166 LYS B C 1
ATOM 3056 O O . LYS B 1 166 ? 23.612 8.309 112.425 1.00 15.85 166 LYS B O 1
ATOM 3062 N N . LEU B 1 167 ? 21.495 8.979 112.704 1.00 13.40 167 LEU B N 1
ATOM 3063 C CA . LEU B 1 167 ? 21.002 7.660 113.041 1.00 13.79 167 LEU B CA 1
ATOM 3064 C C . LEU B 1 167 ? 21.128 6.622 111.911 1.00 14.51 167 LEU B C 1
ATOM 3065 O O . LEU B 1 167 ? 21.511 5.465 112.155 1.00 14.79 167 LEU B O 1
ATOM 3070 N N . LEU B 1 168 ? 20.790 7.000 110.682 1.00 13.91 168 LEU B N 1
ATOM 3071 C CA . LEU B 1 168 ? 20.917 6.032 109.580 1.00 14.48 168 LEU B CA 1
ATOM 3072 C C . LEU B 1 168 ? 22.397 5.780 109.259 1.00 12.51 168 LEU B C 1
ATOM 3073 O O . LEU B 1 168 ? 22.809 4.646 109.026 1.00 13.70 168 LEU B O 1
ATOM 3078 N N . ASP B 1 169 ? 23.190 6.847 109.270 1.00 13.39 169 ASP B N 1
ATOM 3079 C CA . ASP B 1 169 ? 24.629 6.746 109.029 1.00 14.09 169 ASP B CA 1
ATOM 3080 C C . ASP B 1 169 ? 25.242 5.717 109.988 1.00 14.73 169 ASP B C 1
ATOM 3081 O O . ASP B 1 169 ? 25.969 4.802 109.582 1.00 13.87 169 ASP B O 1
ATOM 3086 N N . LYS B 1 170 ? 24.935 5.871 111.273 1.00 15.54 170 LYS B N 1
ATOM 3087 C CA . LYS B 1 170 ? 25.434 4.967 112.303 1.00 15.33 170 LYS B CA 1
ATOM 3088 C C . LYS B 1 170 ? 25.044 3.527 111.984 1.00 14.49 170 LYS B C 1
ATOM 3089 O O . LYS B 1 170 ? 25.890 2.632 111.943 1.00 13.68 170 LYS B O 1
ATOM 3095 N N . GLU B 1 171 ? 23.755 3.301 111.746 1.00 14.56 171 GLU B N 1
ATOM 3096 C CA . GLU B 1 171 ? 23.257 1.963 111.445 1.00 13.67 171 GLU B CA 1
ATOM 3097 C C . GLU B 1 171 ? 23.811 1.402 110.141 1.00 13.02 171 GLU B C 1
ATOM 3098 O O . GLU B 1 171 ? 24.125 0.221 110.053 1.00 11.53 171 GLU B O 1
ATOM 3104 N N . ILE B 1 172 ? 23.918 2.239 109.120 1.00 13.27 172 ILE B N 1
ATOM 3105 C CA . ILE B 1 172 ? 24.443 1.732 107.858 1.00 14.72 172 ILE B CA 1
ATOM 3106 C C . ILE B 1 172 ? 25.931 1.375 108.018 1.00 15.35 172 ILE B C 1
ATOM 3107 O O . ILE B 1 172 ? 26.348 0.250 107.731 1.00 14.66 172 ILE B O 1
ATOM 3112 N N . ARG B 1 173 ? 26.720 2.336 108.493 1.00 15.30 173 ARG B N 1
ATOM 3113 C CA . ARG B 1 173 ? 28.147 2.117 108.645 1.00 14.90 173 ARG B CA 1
ATOM 3114 C C . ARG B 1 173 ? 28.438 0.977 109.600 1.00 15.37 173 ARG B C 1
ATOM 3115 O O . ARG B 1 173 ? 29.437 0.292 109.450 1.00 15.00 173 ARG B O 1
ATOM 3123 N N . LYS B 1 174 ? 27.558 0.756 110.573 1.00 16.42 174 LYS B N 1
ATOM 3124 C CA . LYS B 1 174 ? 27.745 -0.343 111.508 1.00 18.01 174 LYS B CA 1
ATOM 3125 C C . LYS B 1 174 ? 27.630 -1.655 110.746 1.00 18.39 174 LYS B C 1
ATOM 3126 O O . LYS B 1 174 ? 28.106 -2.705 111.197 1.00 17.62 174 LYS B O 1
ATOM 3132 N N . GLY B 1 175 ? 26.975 -1.594 109.587 1.00 19.14 175 GLY B N 1
ATOM 3133 C CA . GLY B 1 175 ? 26.830 -2.786 108.761 1.00 18.32 175 GLY B CA 1
ATOM 3134 C C . GLY B 1 175 ? 25.416 -3.161 108.345 1.00 19.34 175 GLY B C 1
ATOM 3135 O O . GLY B 1 175 ? 25.209 -4.228 107.756 1.00 20.13 175 GLY B O 1
ATOM 3136 N N . ASP B 1 176 ? 24.432 -2.322 108.648 1.00 17.99 176 ASP B N 1
ATOM 3137 C CA . ASP B 1 176 ? 23.070 -2.665 108.253 1.00 18.82 176 ASP B CA 1
ATOM 3138 C C . ASP B 1 176 ? 22.910 -2.372 106.764 1.00 17.85 176 ASP B C 1
ATOM 3139 O O . ASP B 1 176 ? 22.846 -1.215 106.352 1.00 15.76 176 ASP B O 1
ATOM 3144 N N . GLU B 1 177 ? 22.848 -3.423 105.962 1.00 19.19 177 GLU B N 1
ATOM 3145 C CA . GLU B 1 177 ? 22.704 -3.250 104.520 1.00 21.31 177 GLU B CA 1
ATOM 3146 C C . GLU B 1 177 ? 21.242 -3.170 104.042 1.00 21.66 177 GLU B C 1
ATOM 3147 O O . GLU B 1 177 ? 20.977 -2.911 102.867 1.00 22.56 177 GLU B O 1
ATOM 3153 N N . SER B 1 178 ? 20.300 -3.376 104.955 1.00 19.97 178 SER B N 1
ATOM 3154 C CA . SER B 1 178 ? 18.878 -3.348 104.618 1.00 18.97 178 SER B CA 1
ATOM 3155 C C . SER B 1 178 ? 18.266 -1.948 104.588 1.00 17.90 178 SER B C 1
ATOM 3156 O O . SER B 1 178 ? 17.048 -1.796 104.453 1.00 17.75 178 SER B O 1
ATOM 3159 N N . ILE B 1 179 ? 19.103 -0.929 104.702 1.00 16.53 179 ILE B N 1
ATOM 3160 C CA . ILE B 1 179 ? 18.637 0.441 104.728 1.00 15.41 179 ILE B CA 1
ATOM 3161 C C . ILE B 1 179 ? 19.012 1.178 103.453 1.00 16.83 179 ILE B C 1
ATOM 3162 O O . ILE B 1 179 ? 20.193 1.280 103.127 1.00 16.44 179 ILE B O 1
ATOM 3167 N N . THR B 1 180 ? 18.024 1.729 102.754 1.00 15.34 180 THR B N 1
ATOM 3168 C CA . THR B 1 180 ? 18.311 2.454 101.525 1.00 14.18 180 THR B CA 1
ATOM 3169 C C . THR B 1 180 ? 17.740 3.850 101.581 1.00 14.21 180 THR B C 1
ATOM 3170 O O . THR B 1 180 ? 16.593 4.036 101.950 1.00 14.92 180 THR B O 1
ATOM 3174 N N . ILE B 1 181 ? 18.544 4.840 101.234 1.00 13.82 181 ILE B N 1
ATOM 3175 C CA . ILE B 1 181 ? 18.074 6.210 101.229 1.00 15.27 181 ILE B CA 1
ATOM 3176 C C . ILE B 1 181 ? 17.594 6.552 99.824 1.00 18.25 181 ILE B C 1
ATOM 3177 O O . ILE B 1 181 ? 18.309 6.328 98.858 1.00 19.47 181 ILE B O 1
ATOM 3182 N N . VAL B 1 182 ? 16.388 7.092 99.711 1.00 18.14 182 VAL B N 1
ATOM 3183 C CA . VAL B 1 182 ? 15.834 7.431 98.417 1.00 17.05 182 VAL B CA 1
ATOM 3184 C C . VAL B 1 182 ? 15.606 8.911 98.322 1.00 17.83 182 VAL B C 1
ATOM 3185 O O . VAL B 1 182 ? 14.805 9.462 99.060 1.00 18.93 182 VAL B O 1
ATOM 3189 N N . ASP B 1 183 ? 16.318 9.558 97.413 1.00 18.17 183 ASP B N 1
ATOM 3190 C CA . ASP B 1 183 ? 16.162 10.983 97.213 1.00 20.65 183 ASP B CA 1
ATOM 3191 C C . ASP B 1 183 ? 14.869 11.236 96.456 1.00 21.64 183 ASP B C 1
ATOM 3192 O O . ASP B 1 183 ? 14.761 10.888 95.278 1.00 22.86 183 ASP B O 1
ATOM 3197 N N . VAL B 1 184 ? 13.900 11.851 97.129 1.00 21.51 184 VAL B N 1
ATOM 3198 C CA . VAL B 1 184 ? 12.609 12.144 96.523 1.00 20.36 184 VAL B CA 1
ATOM 3199 C C . VAL B 1 184 ? 12.443 13.635 96.250 1.00 21.16 184 VAL B C 1
ATOM 3200 O O . VAL B 1 184 ? 11.356 14.100 95.922 1.00 21.31 184 VAL B O 1
ATOM 3204 N N . THR B 1 185 ? 13.522 14.391 96.367 1.00 22.18 185 THR B N 1
ATOM 3205 C CA . THR B 1 185 ? 13.432 15.820 96.124 1.00 24.44 185 THR B CA 1
ATOM 3206 C C . THR B 1 185 ? 12.833 16.124 94.752 1.00 26.29 185 THR B C 1
ATOM 3207 O O . THR B 1 185 ? 13.305 15.623 93.729 1.00 27.66 185 THR B O 1
ATOM 3211 N N . ASN B 1 186 ? 11.783 16.941 94.752 1.00 28.38 186 ASN B N 1
ATOM 3212 C CA . ASN B 1 186 ? 11.071 17.365 93.540 1.00 28.97 186 ASN B CA 1
ATOM 3213 C C . ASN B 1 186 ? 10.649 16.280 92.555 1.00 27.84 186 ASN B C 1
ATOM 3214 O O . ASN B 1 186 ? 10.570 16.533 91.348 1.00 28.21 186 ASN B O 1
ATOM 3219 N N . LYS B 1 187 ? 10.377 15.084 93.063 1.00 25.22 187 LYS B N 1
ATOM 3220 C CA . LYS B 1 187 ? 9.951 13.987 92.218 1.00 24.05 187 LYS B CA 1
ATOM 3221 C C . LYS B 1 187 ? 8.468 13.689 92.481 1.00 24.89 187 LYS B C 1
ATOM 3222 O O . LYS B 1 187 ? 7.987 13.767 93.621 1.00 26.56 187 LYS B O 1
ATOM 3228 N N . GLY B 1 188 ? 7.742 13.359 91.420 1.00 23.07 188 GLY B N 1
ATOM 3229 C CA . GLY B 1 188 ? 6.326 13.084 91.553 1.00 20.81 188 GLY B CA 1
ATOM 3230 C C . GLY B 1 188 ? 6.018 11.718 92.098 1.00 18.78 188 GLY B C 1
ATOM 3231 O O . GLY B 1 188 ? 6.912 10.891 92.256 1.00 18.30 188 GLY B O 1
ATOM 3232 N N . ILE B 1 189 ? 4.738 11.479 92.362 1.00 18.47 189 ILE B N 1
ATOM 3233 C CA . ILE B 1 189 ? 4.298 10.214 92.930 1.00 18.21 189 ILE B CA 1
ATOM 3234 C C . ILE B 1 189 ? 4.714 9.003 92.115 1.00 19.23 189 ILE B C 1
ATOM 3235 O O . ILE B 1 189 ? 5.211 8.000 92.663 1.00 20.03 189 ILE B O 1
ATOM 3240 N N . GLN B 1 190 ? 4.514 9.079 90.804 1.00 21.05 190 GLN B N 1
ATOM 3241 C CA . GLN B 1 190 ? 4.861 7.953 89.945 1.00 21.55 190 GLN B CA 1
ATOM 3242 C C . GLN B 1 190 ? 6.347 7.689 89.846 1.00 18.69 190 GLN B C 1
ATOM 3243 O O . GLN B 1 190 ? 6.757 6.540 89.792 1.00 18.87 190 GLN B O 1
ATOM 3249 N N . GLU B 1 191 ? 7.154 8.740 89.806 1.00 18.00 191 GLU B N 1
ATOM 3250 C CA . GLU B 1 191 ? 8.589 8.527 89.727 1.00 19.19 191 GLU B CA 1
ATOM 3251 C C . GLU B 1 191 ? 9.035 7.906 91.050 1.00 19.29 191 GLU B C 1
ATOM 3252 O O . GLU B 1 191 ? 9.659 6.843 91.062 1.00 19.84 191 GLU B O 1
ATOM 3258 N N . VAL B 1 192 ? 8.710 8.562 92.165 1.00 17.96 192 VAL B N 1
ATOM 3259 C CA . VAL B 1 192 ? 9.070 8.022 93.477 1.00 16.79 192 VAL B CA 1
ATOM 3260 C C . VAL B 1 192 ? 8.556 6.580 93.563 1.00 15.78 192 VAL B C 1
ATOM 3261 O O . VAL B 1 192 ? 9.253 5.670 94.034 1.00 15.74 192 VAL B O 1
ATOM 3265 N N . GLU B 1 193 ? 7.337 6.350 93.088 1.00 14.36 193 GLU B N 1
ATOM 3266 C CA . GLU B 1 193 ? 6.823 4.987 93.120 1.00 14.32 193 GLU B CA 1
ATOM 3267 C C . GLU B 1 193 ? 7.758 4.031 92.389 1.00 13.29 193 GLU B C 1
ATOM 3268 O O . GLU B 1 193 ? 7.952 2.898 92.824 1.00 14.49 193 GLU B O 1
ATOM 3274 N N . ALA B 1 194 ? 8.322 4.489 91.272 1.00 12.98 194 ALA B N 1
ATOM 3275 C CA . ALA B 1 194 ? 9.218 3.659 90.456 1.00 13.89 194 ALA B CA 1
ATOM 3276 C C . ALA B 1 194 ? 10.528 3.427 91.193 1.00 13.30 194 ALA B C 1
ATOM 3277 O O . ALA B 1 194 ? 11.048 2.318 91.224 1.00 14.55 194 ALA B O 1
ATOM 3279 N N . LEU B 1 195 ? 11.057 4.485 91.791 1.00 14.96 195 LEU B N 1
ATOM 3280 C CA . LEU B 1 195 ? 12.302 4.366 92.547 1.00 16.50 195 LEU B CA 1
ATOM 3281 C C . LEU B 1 195 ? 12.151 3.375 93.698 1.00 15.03 195 LEU B C 1
ATOM 3282 O O . LEU B 1 195 ? 13.066 2.612 93.966 1.00 14.22 195 LEU B O 1
ATOM 3287 N N . ILE B 1 196 ? 10.989 3.363 94.352 1.00 15.95 196 ILE B N 1
ATOM 3288 C CA . ILE B 1 196 ? 10.770 2.456 95.485 1.00 15.98 196 ILE B CA 1
ATOM 3289 C C . ILE B 1 196 ? 10.651 1.007 95.071 1.00 17.65 196 ILE B C 1
ATOM 3290 O O . ILE B 1 196 ? 11.140 0.107 95.772 1.00 18.84 196 ILE B O 1
ATOM 3295 N N . TRP B 1 197 ? 10.006 0.769 93.931 1.00 17.21 197 TRP B N 1
ATOM 3296 C CA . TRP B 1 197 ? 9.837 -0.589 93.428 1.00 14.77 197 TRP B CA 1
ATOM 3297 C C . TRP B 1 197 ? 11.178 -1.219 93.070 1.00 13.85 197 TRP B C 1
ATOM 3298 O O . TRP B 1 197 ? 11.410 -2.405 93.311 1.00 12.27 197 TRP B O 1
ATOM 3309 N N . GLN B 1 198 ? 12.058 -0.404 92.492 1.00 16.09 198 GLN B N 1
ATOM 3310 C CA . GLN B 1 198 ? 13.392 -0.837 92.078 1.00 16.46 198 GLN B CA 1
ATOM 3311 C C . GLN B 1 198 ? 14.164 -1.440 93.268 1.00 15.92 198 GLN B C 1
ATOM 3312 O O . GLN B 1 198 ? 14.931 -2.401 93.126 1.00 15.59 198 GLN B O 1
ATOM 3318 N N . ILE B 1 199 ? 13.936 -0.878 94.446 1.00 15.43 199 ILE B N 1
ATOM 3319 C CA . ILE B 1 199 ? 14.585 -1.357 95.668 1.00 14.83 199 ILE B CA 1
ATOM 3320 C C . ILE B 1 199 ? 13.816 -2.524 96.287 1.00 13.65 199 ILE B C 1
ATOM 3321 O O . ILE B 1 199 ? 14.394 -3.551 96.677 1.00 12.13 199 ILE B O 1
ATOM 3326 N N . VAL B 1 200 ? 12.498 -2.383 96.333 1.00 13.46 200 VAL B N 1
ATOM 3327 C CA . VAL B 1 200 ? 11.649 -3.402 96.933 1.00 13.47 200 VAL B CA 1
ATOM 3328 C C . VAL B 1 200 ? 11.538 -4.719 96.188 1.00 15.83 200 VAL B C 1
ATOM 3329 O O . VAL B 1 200 ? 11.646 -5.790 96.784 1.00 15.91 200 VAL B O 1
ATOM 3333 N N . GLU B 1 201 ? 11.318 -4.653 94.880 1.00 16.37 201 GLU B N 1
ATOM 3334 C CA . GLU B 1 201 ? 11.140 -5.874 94.114 1.00 15.41 201 GLU B CA 1
ATOM 3335 C C . GLU B 1 201 ? 12.150 -6.966 94.406 1.00 14.27 201 GLU B C 1
ATOM 3336 O O . GLU B 1 201 ? 11.784 -8.095 94.708 1.00 15.26 201 GLU B O 1
ATOM 3342 N N . PRO B 1 202 ? 13.440 -6.665 94.269 1.00 13.93 202 PRO B N 1
ATOM 3343 C CA . PRO B 1 202 ? 14.424 -7.722 94.506 1.00 15.12 202 PRO B CA 1
ATOM 3344 C C . PRO B 1 202 ? 14.308 -8.396 95.885 1.00 17.41 202 PRO B C 1
ATOM 3345 O O . PRO B 1 202 ? 14.494 -9.609 96.007 1.00 17.84 202 PRO B O 1
ATOM 3349 N N . VAL B 1 203 ? 14.008 -7.610 96.920 1.00 17.73 203 VAL B N 1
ATOM 3350 C CA . VAL B 1 203 ? 13.896 -8.156 98.269 1.00 18.61 203 VAL B CA 1
ATOM 3351 C C . VAL B 1 203 ? 12.767 -9.160 98.397 1.00 19.29 203 VAL B C 1
ATOM 3352 O O . VAL B 1 203 ? 12.901 -10.157 99.105 1.00 18.46 203 VAL B O 1
ATOM 3356 N N . LEU B 1 204 ? 11.658 -8.907 97.703 1.00 20.60 204 LEU B N 1
ATOM 3357 C CA . LEU B 1 204 ? 10.509 -9.799 97.760 1.00 21.36 204 LEU B CA 1
ATOM 3358 C C . LEU B 1 204 ? 10.817 -11.199 97.284 1.00 23.31 204 LEU B C 1
ATOM 3359 O O . LEU B 1 204 ? 10.219 -12.172 97.753 1.00 22.80 204 LEU B O 1
ATOM 3364 N N . SER B 1 205 ? 11.754 -11.305 96.346 1.00 26.62 205 SER B N 1
ATOM 3365 C CA . SER B 1 205 ? 12.125 -12.604 95.770 1.00 30.72 205 SER B CA 1
ATOM 3366 C C . SER B 1 205 ? 13.154 -13.389 96.574 1.00 33.06 205 SER B C 1
ATOM 3367 O O . SER B 1 205 ? 13.163 -14.617 96.531 1.00 34.46 205 SER B O 1
ATOM 3370 N N . THR B 1 206 ? 14.022 -12.689 97.295 1.00 35.93 206 THR B N 1
ATOM 3371 C CA . THR B 1 206 ? 15.043 -13.351 98.101 1.00 38.92 206 THR B CA 1
ATOM 3372 C C . THR B 1 206 ? 14.424 -14.105 99.261 1.00 40.94 206 THR B C 1
ATOM 3373 O O . THR B 1 206 ? 13.253 -13.916 99.591 1.00 42.20 206 THR B O 1
ATOM 3377 N N . HIS B 1 207 ? 15.231 -14.955 99.883 1.00 42.98 207 HIS B N 1
ATOM 3378 C CA . HIS B 1 207 ? 14.792 -15.729 101.035 1.00 45.47 207 HIS B CA 1
ATOM 3379 C C . HIS B 1 207 ? 15.982 -16.067 101.927 1.00 45.99 207 HIS B C 1
ATOM 3380 O O . HIS B 1 207 ? 16.331 -17.236 102.104 1.00 46.05 207 HIS B O 1
ATOM 3387 N N . ILE B 1 208 ? 16.591 -15.026 102.488 1.00 46.93 208 ILE B N 1
ATOM 3388 C CA . ILE B 1 208 ? 17.752 -15.176 103.358 1.00 48.17 208 ILE B CA 1
ATOM 3389 C C . ILE B 1 208 ? 17.562 -16.214 104.489 1.00 48.75 208 ILE B C 1
ATOM 3390 O O . ILE B 1 208 ? 16.436 -16.493 104.931 1.00 49.26 208 ILE B O 1
ATOM 3395 N N . ASP B 1 209 ? 18.697 -16.776 104.918 1.00 48.64 209 ASP B N 1
ATOM 3396 C CA . ASP B 1 209 ? 18.829 -17.786 105.976 1.00 47.56 209 ASP B CA 1
ATOM 3397 C C . ASP B 1 209 ? 17.588 -18.258 106.717 1.00 45.55 209 ASP B C 1
ATOM 3398 O O . ASP B 1 209 ? 17.112 -17.598 107.646 1.00 44.93 209 ASP B O 1
ATOM 3403 N N . HIS B 1 210 ? 17.110 -19.433 106.323 1.00 43.34 210 HIS B N 1
ATOM 3404 C CA . HIS B 1 210 ? 15.935 -20.058 106.916 1.00 41.54 210 HIS B CA 1
ATOM 3405 C C . HIS B 1 210 ? 14.854 -19.081 107.380 1.00 38.45 210 HIS B C 1
ATOM 3406 O O . HIS B 1 210 ? 14.144 -19.343 108.352 1.00 39.08 210 HIS B O 1
ATOM 3413 N N . ASP B 1 211 ? 14.739 -17.955 106.682 1.00 35.04 211 ASP B N 1
ATOM 3414 C CA . ASP B 1 211 ? 13.717 -16.959 106.981 1.00 33.09 211 ASP B CA 1
ATOM 3415 C C . ASP B 1 211 ? 13.796 -16.340 108.386 1.00 32.79 211 ASP B C 1
ATOM 3416 O O . ASP B 1 211 ? 12.841 -15.688 108.835 1.00 32.36 211 ASP B O 1
ATOM 3421 N N . LYS B 1 212 ? 14.924 -16.535 109.074 1.00 31.89 212 LYS B N 1
ATOM 3422 C CA . LYS B 1 212 ? 15.129 -15.992 110.427 1.00 29.68 212 LYS B CA 1
ATOM 3423 C C . LYS B 1 212 ? 14.747 -14.504 110.555 1.00 27.57 212 LYS B C 1
ATOM 3424 O O . LYS B 1 212 ? 14.665 -13.772 109.558 1.00 26.27 212 LYS B O 1
ATOM 3430 N N . PHE B 1 213 ? 14.533 -14.060 111.792 1.00 24.40 213 PHE B N 1
ATOM 3431 C CA . PHE B 1 213 ? 14.170 -12.669 112.065 1.00 22.51 213 PHE B CA 1
ATOM 3432 C C . PHE B 1 213 ? 15.326 -11.869 112.652 1.00 21.06 213 PHE B C 1
ATOM 3433 O O . PHE B 1 213 ? 16.237 -12.413 113.263 1.00 21.10 213 PHE B O 1
ATOM 3441 N N . SER B 1 214 ? 15.278 -10.564 112.455 1.00 18.88 214 SER B N 1
ATOM 3442 C CA . SER B 1 214 ? 16.298 -9.698 112.989 1.00 20.02 214 SER B CA 1
ATOM 3443 C C . SER B 1 214 ? 15.592 -8.774 113.996 1.00 17.84 214 SER B C 1
ATOM 3444 O O . SER B 1 214 ? 14.398 -8.498 113.870 1.00 17.19 214 SER B O 1
ATOM 3447 N N . PHE B 1 215 ? 16.321 -8.293 114.996 1.00 17.22 215 PHE B N 1
ATOM 3448 C CA . PHE B 1 215 ? 15.706 -7.465 116.020 1.00 15.40 215 PHE B CA 1
ATOM 3449 C C . PHE B 1 215 ? 16.562 -6.275 116.347 1.00 16.08 215 PHE B C 1
ATOM 3450 O O . PHE B 1 215 ? 17.770 -6.290 116.124 1.00 17.79 215 PHE B O 1
ATOM 3458 N N . PHE B 1 216 ? 15.921 -5.230 116.857 1.00 14.49 216 PHE B N 1
ATOM 3459 C CA . PHE B 1 216 ? 16.609 -4.016 117.250 1.00 13.28 216 PHE B CA 1
ATOM 3460 C C . PHE B 1 216 ? 17.326 -4.284 118.590 1.00 12.87 216 PHE B C 1
ATOM 3461 O O . PHE B 1 216 ? 17.019 -5.312 119.225 1.00 11.20 216 PHE B O 1
ATOM 3470 N N . MET C 1 1 ? 35.731 68.735 136.143 1.00 39.90 1 MET C N 1
ATOM 3471 C CA . MET C 1 1 ? 34.742 69.818 135.871 1.00 39.87 1 MET C CA 1
ATOM 3472 C C . MET C 1 1 ? 33.508 69.274 135.156 1.00 40.25 1 MET C C 1
ATOM 3473 O O . MET C 1 1 ? 33.189 68.086 135.256 1.00 40.91 1 MET C O 1
ATOM 3478 N N . MET C 1 2 ? 32.821 70.155 134.436 1.00 40.37 2 MET C N 1
ATOM 3479 C CA . MET C 1 2 ? 31.628 69.781 133.683 1.00 39.94 2 MET C CA 1
ATOM 3480 C C . MET C 1 2 ? 31.938 68.918 132.449 1.00 39.69 2 MET C C 1
ATOM 3481 O O . MET C 1 2 ? 32.384 69.422 131.404 1.00 39.86 2 MET C O 1
ATOM 3486 N N . GLY C 1 3 ? 31.720 67.615 132.611 1.00 37.93 3 GLY C N 1
ATOM 3487 C CA . GLY C 1 3 ? 31.893 66.631 131.562 1.00 34.91 3 GLY C CA 1
ATOM 3488 C C . GLY C 1 3 ? 30.488 66.302 131.070 1.00 32.12 3 GLY C C 1
ATOM 3489 O O . GLY C 1 3 ? 29.602 67.152 131.116 1.00 31.61 3 GLY C O 1
ATOM 3490 N N . ARG C 1 4 ? 30.266 65.069 130.636 1.00 29.14 4 ARG C N 1
ATOM 3491 C CA . ARG C 1 4 ? 28.963 64.669 130.119 1.00 26.05 4 ARG C CA 1
ATOM 3492 C C . ARG C 1 4 ? 28.318 63.589 130.988 1.00 25.60 4 ARG C C 1
ATOM 3493 O O . ARG C 1 4 ? 28.976 63.027 131.882 1.00 25.83 4 ARG C O 1
ATOM 3501 N N . GLY C 1 5 ? 27.045 63.294 130.729 1.00 22.28 5 GLY C N 1
ATOM 3502 C CA . GLY C 1 5 ? 26.366 62.260 131.489 1.00 19.73 5 GLY C CA 1
ATOM 3503 C C . GLY C 1 5 ? 26.942 60.900 131.148 1.00 18.74 5 GLY C C 1
ATOM 3504 O O . GLY C 1 5 ? 27.765 60.789 130.242 1.00 19.79 5 GLY C O 1
ATOM 3505 N N . LYS C 1 6 ? 26.521 59.859 131.858 1.00 17.37 6 LYS C N 1
ATOM 3506 C CA . LYS C 1 6 ? 27.020 58.518 131.590 1.00 17.08 6 LYS C CA 1
ATOM 3507 C C . LYS C 1 6 ? 25.919 57.650 130.993 1.00 17.27 6 LYS C C 1
ATOM 3508 O O . LYS C 1 6 ? 24.720 57.818 131.276 1.00 16.24 6 LYS C O 1
ATOM 3514 N N . LEU C 1 7 ? 26.334 56.718 130.156 1.00 16.52 7 LEU C N 1
ATOM 3515 C CA . LEU C 1 7 ? 25.379 55.821 129.560 1.00 17.26 7 LEU C CA 1
ATOM 3516 C C . LEU C 1 7 ? 25.566 54.481 130.246 1.00 15.82 7 LEU C C 1
ATOM 3517 O O . LEU C 1 7 ? 26.616 53.840 130.119 1.00 14.14 7 LEU C O 1
ATOM 3522 N N . ILE C 1 8 ? 24.537 54.077 130.990 1.00 15.12 8 ILE C N 1
ATOM 3523 C CA . ILE C 1 8 ? 24.551 52.817 131.706 1.00 14.35 8 ILE C CA 1
ATOM 3524 C C . ILE C 1 8 ? 23.724 51.775 130.977 1.00 12.61 8 ILE C C 1
ATOM 3525 O O . ILE C 1 8 ? 22.515 51.929 130.839 1.00 11.69 8 ILE C O 1
ATOM 3530 N N . LEU C 1 9 ? 24.376 50.699 130.550 1.00 11.56 9 LEU C N 1
ATOM 3531 C CA . LEU C 1 9 ? 23.688 49.642 129.837 1.00 12.19 9 LEU C CA 1
ATOM 3532 C C . LEU C 1 9 ? 23.491 48.389 130.676 1.00 11.53 9 LEU C C 1
ATOM 3533 O O . LEU C 1 9 ? 24.427 47.892 131.294 1.00 11.39 9 LEU C O 1
ATOM 3538 N N . ILE C 1 10 ? 22.269 47.872 130.678 1.00 11.20 10 ILE C N 1
ATOM 3539 C CA . ILE C 1 10 ? 21.954 46.632 131.391 1.00 10.79 10 ILE C CA 1
ATOM 3540 C C . ILE C 1 10 ? 21.547 45.626 130.316 1.00 11.94 10 ILE C C 1
ATOM 3541 O O . ILE C 1 10 ? 20.638 45.895 129.514 1.00 11.20 10 ILE C O 1
ATOM 3546 N N . GLU C 1 11 ? 22.216 44.480 130.306 1.00 11.21 11 GLU C N 1
ATOM 3547 C CA . GLU C 1 11 ? 21.955 43.439 129.324 1.00 12.69 11 GLU C CA 1
ATOM 3548 C C . GLU C 1 11 ? 21.691 42.094 129.983 1.00 13.27 11 GLU C C 1
ATOM 3549 O O . GLU C 1 11 ? 21.854 41.945 131.191 1.00 14.84 11 GLU C O 1
ATOM 3555 N N . GLY C 1 12 ? 21.273 41.113 129.190 1.00 13.74 12 GLY C N 1
ATOM 3556 C CA . GLY C 1 12 ? 21.013 39.795 129.736 1.00 13.89 12 GLY C CA 1
ATOM 3557 C C . GLY C 1 12 ? 19.969 39.061 128.923 1.00 14.59 12 GLY C C 1
ATOM 3558 O O . GLY C 1 12 ? 19.378 39.631 128.019 1.00 15.02 12 GLY C O 1
ATOM 3559 N N . LEU C 1 13 ? 19.759 37.790 129.230 1.00 15.28 13 LEU C N 1
ATOM 3560 C CA . LEU C 1 13 ? 18.770 36.988 128.548 1.00 15.25 13 LEU C CA 1
ATOM 3561 C C . LEU C 1 13 ? 17.399 37.511 128.941 1.00 16.02 13 LEU C C 1
ATOM 3562 O O . LEU C 1 13 ? 17.287 38.499 129.666 1.00 14.94 13 LEU C O 1
ATOM 3567 N N . ASP C 1 14 ? 16.354 36.876 128.427 1.00 17.95 14 ASP C N 1
ATOM 3568 C CA . ASP C 1 14 ? 14.995 37.300 128.750 1.00 19.50 14 ASP C CA 1
ATOM 3569 C C . ASP C 1 14 ? 14.703 36.856 130.179 1.00 19.75 14 ASP C C 1
ATOM 3570 O O . ASP C 1 14 ? 15.425 36.028 130.729 1.00 17.90 14 ASP C O 1
ATOM 3575 N N . ARG C 1 15 ? 13.652 37.407 130.777 1.00 19.67 15 ARG C N 1
ATOM 3576 C CA . ARG C 1 15 ? 13.267 36.995 132.110 1.00 20.15 15 ARG C CA 1
ATOM 3577 C C . ARG C 1 15 ? 14.424 37.066 133.108 1.00 19.66 15 ARG C C 1
ATOM 3578 O O . ARG C 1 15 ? 14.724 36.088 133.782 1.00 19.58 15 ARG C O 1
ATOM 3586 N N . THR C 1 16 ? 15.095 38.206 133.182 1.00 19.00 16 THR C N 1
ATOM 3587 C CA . THR C 1 16 ? 16.172 38.370 134.153 1.00 19.14 16 THR C CA 1
ATOM 3588 C C . THR C 1 16 ? 15.980 39.693 134.907 1.00 18.23 16 THR C C 1
ATOM 3589 O O . THR C 1 16 ? 16.920 40.214 135.488 1.00 19.64 16 THR C O 1
ATOM 3593 N N . GLY C 1 17 ? 14.766 40.238 134.879 1.00 17.25 17 GLY C N 1
ATOM 3594 C CA . GLY C 1 17 ? 14.479 41.477 135.590 1.00 16.22 17 GLY C CA 1
ATOM 3595 C C . GLY C 1 17 ? 15.153 42.755 135.129 1.00 16.18 17 GLY C C 1
ATOM 3596 O O . GLY C 1 17 ? 15.264 43.723 135.892 1.00 16.36 17 GLY C O 1
ATOM 3597 N N . LYS C 1 18 ? 15.582 42.799 133.873 1.00 15.61 18 LYS C N 1
ATOM 3598 C CA . LYS C 1 18 ? 16.248 43.996 133.358 1.00 13.14 18 LYS C CA 1
ATOM 3599 C C . LYS C 1 18 ? 15.404 45.247 133.390 1.00 12.46 18 LYS C C 1
ATOM 3600 O O . LYS C 1 18 ? 15.885 46.315 133.794 1.00 10.90 18 LYS C O 1
ATOM 3606 N N . THR C 1 19 ? 14.150 45.136 132.947 1.00 11.35 19 THR C N 1
ATOM 3607 C CA . THR C 1 19 ? 13.282 46.306 132.925 1.00 12.95 19 THR C CA 1
ATOM 3608 C C . THR C 1 19 ? 13.037 46.783 134.358 1.00 11.97 19 THR C C 1
ATOM 3609 O O . THR C 1 19 ? 12.977 47.983 134.637 1.00 10.63 19 THR C O 1
ATOM 3613 N N . THR C 1 20 ? 12.898 45.813 135.249 1.00 12.69 20 THR C N 1
ATOM 3614 C CA . THR C 1 20 ? 12.672 46.105 136.657 1.00 15.37 20 THR C CA 1
ATOM 3615 C C . THR C 1 20 ? 13.848 46.912 137.215 1.00 14.31 20 THR C C 1
ATOM 3616 O O . THR C 1 20 ? 13.662 47.989 137.750 1.00 13.62 20 THR C O 1
ATOM 3620 N N . GLN C 1 21 ? 15.063 46.400 137.055 1.00 15.23 21 GLN C N 1
ATOM 3621 C CA . GLN C 1 21 ? 16.234 47.090 137.580 1.00 14.61 21 GLN C CA 1
ATOM 3622 C C . GLN C 1 21 ? 16.527 48.444 136.935 1.00 15.79 21 GLN C C 1
ATOM 3623 O O . GLN C 1 21 ? 17.046 49.362 137.591 1.00 14.77 21 GLN C O 1
ATOM 3629 N N . CYS C 1 22 ? 16.179 48.602 135.659 1.00 15.86 22 CYS C N 1
ATOM 3630 C CA . CYS C 1 22 ? 16.430 49.874 134.985 1.00 14.44 22 CYS C CA 1
ATOM 3631 C C . CYS C 1 22 ? 15.501 50.947 135.510 1.00 15.52 22 CYS C C 1
ATOM 3632 O O . CYS C 1 22 ? 15.889 52.110 135.669 1.00 15.96 22 CYS C O 1
ATOM 3635 N N . ASN C 1 23 ? 14.255 50.566 135.754 1.00 15.84 23 ASN C N 1
ATOM 3636 C CA . ASN C 1 23 ? 13.282 51.527 136.259 1.00 18.27 23 ASN C CA 1
ATOM 3637 C C . ASN C 1 23 ? 13.703 52.002 137.640 1.00 17.44 23 ASN C C 1
ATOM 3638 O O . ASN C 1 23 ? 13.546 53.168 137.974 1.00 17.74 23 ASN C O 1
ATOM 3643 N N . ILE C 1 24 ? 14.230 51.076 138.436 1.00 18.44 24 ILE C N 1
ATOM 3644 C CA . ILE C 1 24 ? 14.707 51.395 139.779 1.00 17.14 24 ILE C CA 1
ATOM 3645 C C . ILE C 1 24 ? 15.876 52.369 139.619 1.00 18.11 24 ILE C C 1
ATOM 3646 O O . ILE C 1 24 ? 15.831 53.501 140.098 1.00 19.62 24 ILE C O 1
ATOM 3651 N N . LEU C 1 25 ? 16.909 51.938 138.905 1.00 17.70 25 LEU C N 1
ATOM 3652 C CA . LEU C 1 25 ? 18.074 52.773 138.689 1.00 17.94 25 LEU C CA 1
ATOM 3653 C C . LEU C 1 25 ? 17.672 54.130 138.145 1.00 19.13 25 LEU C C 1
ATOM 3654 O O . LEU C 1 25 ? 18.163 55.174 138.576 1.00 20.28 25 LEU C O 1
ATOM 3659 N N . TYR C 1 26 ? 16.766 54.112 137.184 1.00 20.01 26 TYR C N 1
ATOM 3660 C CA . TYR C 1 26 ? 16.284 55.333 136.568 1.00 20.28 26 TYR C CA 1
ATOM 3661 C C . TYR C 1 26 ? 15.645 56.263 137.604 1.00 20.08 26 TYR C C 1
ATOM 3662 O O . TYR C 1 26 ? 15.946 57.452 137.653 1.00 19.70 26 TYR C O 1
ATOM 3671 N N . LYS C 1 27 ? 14.752 55.727 138.435 1.00 21.57 27 LYS C N 1
ATOM 3672 C CA . LYS C 1 27 ? 14.095 56.567 139.438 1.00 22.69 27 LYS C CA 1
ATOM 3673 C C . LYS C 1 27 ? 15.152 57.121 140.394 1.00 22.83 27 LYS C C 1
ATOM 3674 O O . LYS C 1 27 ? 15.136 58.300 140.734 1.00 21.95 27 LYS C O 1
ATOM 3680 N N . LYS C 1 28 ? 16.087 56.258 140.785 1.00 23.38 28 LYS C N 1
ATOM 3681 C CA . LYS C 1 28 ? 17.186 56.605 141.675 1.00 23.07 28 LYS C CA 1
ATOM 3682 C C . LYS C 1 28 ? 18.016 57.767 141.120 1.00 24.16 28 LYS C C 1
ATOM 3683 O O . LYS C 1 28 ? 18.415 58.667 141.860 1.00 24.71 28 LYS C O 1
ATOM 3689 N N . LEU C 1 29 ? 18.261 57.766 139.810 1.00 23.86 29 LEU C N 1
ATOM 3690 C CA . LEU C 1 29 ? 19.089 58.802 139.184 1.00 23.46 29 LEU C CA 1
ATOM 3691 C C . LEU C 1 29 ? 18.359 60.066 138.734 1.00 24.20 29 LEU C C 1
ATOM 3692 O O . LEU C 1 29 ? 18.987 61.070 138.366 1.00 22.86 29 LEU C O 1
ATOM 3697 N N . GLN C 1 30 ? 17.035 60.036 138.759 1.00 25.28 30 GLN C N 1
ATOM 3698 C CA . GLN C 1 30 ? 16.296 61.212 138.346 1.00 27.59 30 GLN C CA 1
ATOM 3699 C C . GLN C 1 30 ? 16.588 62.357 139.312 1.00 29.71 30 GLN C C 1
ATOM 3700 O O . GLN C 1 30 ? 16.989 62.140 140.470 1.00 31.52 30 GLN C O 1
ATOM 3706 N N . PRO C 1 31 ? 16.396 63.600 138.854 1.00 30.60 31 PRO C N 1
ATOM 3707 C CA . PRO C 1 31 ? 15.713 63.975 137.613 1.00 30.63 31 PRO C CA 1
ATOM 3708 C C . PRO C 1 31 ? 16.643 63.989 136.403 1.00 30.56 31 PRO C C 1
ATOM 3709 O O . PRO C 1 31 ? 16.192 63.871 135.256 1.00 32.18 31 PRO C O 1
ATOM 3713 N N . ASN C 1 32 ? 17.933 64.148 136.665 1.00 28.94 32 ASN C N 1
ATOM 3714 C CA . ASN C 1 32 ? 18.931 64.192 135.608 1.00 27.92 32 ASN C CA 1
ATOM 3715 C C . ASN C 1 32 ? 19.256 62.818 135.018 1.00 26.82 32 ASN C C 1
ATOM 3716 O O . ASN C 1 32 ? 20.408 62.387 134.992 1.00 26.58 32 ASN C O 1
ATOM 3721 N N . CYS C 1 33 ? 18.234 62.140 134.523 1.00 24.61 33 CYS C N 1
ATOM 3722 C CA . CYS C 1 33 ? 18.420 60.820 133.963 1.00 23.16 33 CYS C CA 1
ATOM 3723 C C . CYS C 1 33 ? 17.309 60.472 132.979 1.00 22.99 33 CYS C C 1
ATOM 3724 O O . CYS C 1 33 ? 16.147 60.860 133.162 1.00 22.49 33 CYS C O 1
ATOM 3727 N N . LYS C 1 34 ? 17.682 59.731 131.937 1.00 21.83 34 LYS C N 1
ATOM 3728 C CA . LYS C 1 34 ? 16.739 59.293 130.913 1.00 19.91 34 LYS C CA 1
ATOM 3729 C C . LYS C 1 34 ? 16.728 57.784 130.899 1.00 18.43 34 LYS C C 1
ATOM 3730 O O . LYS C 1 34 ? 17.716 57.154 131.244 1.00 18.47 34 LYS C O 1
ATOM 3736 N N . LEU C 1 35 ? 15.600 57.200 130.522 1.00 16.86 35 LEU C N 1
ATOM 3737 C CA . LEU C 1 35 ? 15.470 55.757 130.457 1.00 16.52 35 LEU C CA 1
ATOM 3738 C C . LEU C 1 35 ? 15.235 55.377 128.998 1.00 17.26 35 LEU C C 1
ATOM 3739 O O . LEU C 1 35 ? 14.427 56.006 128.319 1.00 17.30 35 LEU C O 1
ATOM 3744 N N . LEU C 1 36 ? 15.923 54.342 128.520 1.00 17.81 36 LEU C N 1
ATOM 3745 C CA . LEU C 1 36 ? 15.778 53.902 127.132 1.00 16.03 36 LEU C CA 1
ATOM 3746 C C . LEU C 1 36 ? 15.783 52.384 127.036 1.00 14.70 36 LEU C C 1
ATOM 3747 O O . LEU C 1 36 ? 16.627 51.711 127.602 1.00 14.13 36 LEU C O 1
ATOM 3752 N N . LYS C 1 37 ? 14.819 51.835 126.319 1.00 14.77 37 LYS C N 1
ATOM 3753 C CA . LYS C 1 37 ? 14.742 50.390 126.166 1.00 14.70 37 LYS C CA 1
ATOM 3754 C C . LYS C 1 37 ? 14.767 50.014 124.687 1.00 14.58 37 LYS C C 1
ATOM 3755 O O . LYS C 1 37 ? 14.138 50.673 123.880 1.00 14.24 37 LYS C O 1
ATOM 3761 N N . PHE C 1 38 ? 15.506 48.964 124.351 1.00 13.59 38 PHE C N 1
ATOM 3762 C CA . PHE C 1 38 ? 15.583 48.474 122.988 1.00 12.23 38 PHE C CA 1
ATOM 3763 C C . PHE C 1 38 ? 15.123 47.029 123.039 1.00 13.20 38 PHE C C 1
ATOM 3764 O O . PHE C 1 38 ? 15.492 46.294 123.952 1.00 12.37 38 PHE C O 1
ATOM 3772 N N . PRO C 1 39 ? 14.326 46.595 122.046 1.00 12.92 39 PRO C N 1
ATOM 3773 C CA . PRO C 1 39 ? 13.847 47.464 120.967 1.00 12.99 39 PRO C CA 1
ATOM 3774 C C . PRO C 1 39 ? 12.941 48.592 121.414 1.00 12.88 39 PRO C C 1
ATOM 3775 O O . PRO C 1 39 ? 12.132 48.422 122.327 1.00 14.76 39 PRO C O 1
ATOM 3779 N N . GLU C 1 40 ? 13.087 49.743 120.773 1.00 10.94 40 GLU C N 1
ATOM 3780 C CA . GLU C 1 40 ? 12.251 50.883 121.047 1.00 13.21 40 GLU C CA 1
ATOM 3781 C C . GLU C 1 40 ? 11.085 50.748 120.051 1.00 14.69 40 GLU C C 1
ATOM 3782 O O . GLU C 1 40 ? 11.166 51.205 118.909 1.00 15.74 40 GLU C O 1
ATOM 3788 N N . ARG C 1 41 ? 10.018 50.093 120.523 1.00 14.61 41 ARG C N 1
ATOM 3789 C CA . ARG C 1 41 ? 8.797 49.774 119.774 1.00 13.52 41 ARG C CA 1
ATOM 3790 C C . ARG C 1 41 ? 7.868 50.912 119.337 1.00 12.96 41 ARG C C 1
ATOM 3791 O O . ARG C 1 41 ? 6.887 50.692 118.618 1.00 12.57 41 ARG C O 1
ATOM 3799 N N . SER C 1 42 ? 8.195 52.125 119.753 1.00 12.43 42 SER C N 1
ATOM 3800 C CA . SER C 1 42 ? 7.394 53.303 119.457 1.00 12.57 42 SER C CA 1
ATOM 3801 C C . SER C 1 42 ? 7.536 53.885 118.038 1.00 13.06 42 SER C C 1
ATOM 3802 O O . SER C 1 42 ? 6.638 54.591 117.558 1.00 12.22 42 SER C O 1
ATOM 3805 N N . THR C 1 43 ? 8.662 53.607 117.384 1.00 12.06 43 THR C N 1
ATOM 3806 C CA . THR C 1 43 ? 8.907 54.109 116.024 1.00 13.19 43 THR C CA 1
ATOM 3807 C C . THR C 1 43 ? 8.304 53.174 114.967 1.00 13.08 43 THR C C 1
ATOM 3808 O O . THR C 1 43 ? 7.838 52.071 115.283 1.00 13.44 43 THR C O 1
ATOM 3812 N N . ARG C 1 44 ? 8.326 53.592 113.706 1.00 14.28 44 ARG C N 1
ATOM 3813 C CA . ARG C 1 44 ? 7.789 52.735 112.648 1.00 14.06 44 ARG C CA 1
ATOM 3814 C C . ARG C 1 44 ? 8.645 51.496 112.553 1.00 11.65 44 ARG C C 1
ATOM 3815 O O . ARG C 1 44 ? 8.136 50.374 112.442 1.00 12.41 44 ARG C O 1
ATOM 3823 N N . ILE C 1 45 ? 9.957 51.695 112.587 1.00 11.09 45 ILE C N 1
ATOM 3824 C CA . ILE C 1 45 ? 10.869 50.553 112.543 1.00 10.19 45 ILE C CA 1
ATOM 3825 C C . ILE C 1 45 ? 10.579 49.724 113.788 1.00 10.36 45 ILE C C 1
ATOM 3826 O O . ILE C 1 45 ? 10.520 48.493 113.738 1.00 11.25 45 ILE C O 1
ATOM 3831 N N . GLY C 1 46 ? 10.376 50.425 114.907 1.00 12.03 46 GLY C N 1
ATOM 3832 C CA . GLY C 1 46 ? 10.085 49.744 116.158 1.00 10.99 46 GLY C CA 1
ATOM 3833 C C . GLY C 1 46 ? 8.804 48.936 116.095 1.00 9.62 46 GLY C C 1
ATOM 3834 O O . GLY C 1 46 ? 8.752 47.832 116.642 1.00 10.85 46 GLY C O 1
ATOM 3835 N N . GLY C 1 47 ? 7.773 49.489 115.440 1.00 11.32 47 GLY C N 1
ATOM 3836 C CA . GLY C 1 47 ? 6.495 48.793 115.302 1.00 8.55 47 GLY C CA 1
ATOM 3837 C C . GLY C 1 47 ? 6.658 47.483 114.562 1.00 8.77 47 GLY C C 1
ATOM 3838 O O . GLY C 1 47 ? 6.037 46.464 114.911 1.00 7.38 47 GLY C O 1
ATOM 3839 N N . LEU C 1 48 ? 7.509 47.491 113.533 1.00 10.19 48 LEU C N 1
ATOM 3840 C CA . LEU C 1 48 ? 7.764 46.274 112.762 1.00 10.38 48 LEU C CA 1
ATOM 3841 C C . LEU C 1 48 ? 8.423 45.196 113.625 1.00 10.87 48 LEU C C 1
ATOM 3842 O O . LEU C 1 48 ? 8.076 44.005 113.541 1.00 11.48 48 LEU C O 1
ATOM 3847 N N . ILE C 1 49 ? 9.389 45.607 114.446 1.00 11.79 49 ILE C N 1
ATOM 3848 C CA . ILE C 1 49 ? 10.084 44.667 115.342 1.00 11.34 49 ILE C CA 1
ATOM 3849 C C . ILE C 1 49 ? 9.059 44.067 116.320 1.00 11.04 49 ILE C C 1
ATOM 3850 O O . ILE C 1 49 ? 8.998 42.850 116.528 1.00 11.70 49 ILE C O 1
ATOM 3855 N N . ASN C 1 50 ? 8.254 44.953 116.904 1.00 11.61 50 ASN C N 1
ATOM 3856 C CA . ASN C 1 50 ? 7.191 44.584 117.842 1.00 12.31 50 ASN C CA 1
ATOM 3857 C C . ASN C 1 50 ? 6.320 43.500 117.191 1.00 13.49 50 ASN C C 1
ATOM 3858 O O . ASN C 1 50 ? 6.138 42.403 117.744 1.00 13.96 50 ASN C O 1
ATOM 3863 N N . GLU C 1 51 ? 5.803 43.790 115.996 1.00 15.23 51 GLU C N 1
ATOM 3864 C CA . GLU C 1 51 ? 4.973 42.824 115.270 1.00 14.76 51 GLU C CA 1
ATOM 3865 C C . GLU C 1 51 ? 5.682 41.493 115.144 1.00 13.64 51 GLU C C 1
ATOM 3866 O O . GLU C 1 51 ? 5.097 40.445 115.372 1.00 15.35 51 GLU C O 1
ATOM 3872 N N . TYR C 1 52 ? 6.954 41.539 114.775 1.00 12.98 52 TYR C N 1
ATOM 3873 C CA . TYR C 1 52 ? 7.738 40.319 114.617 1.00 12.79 52 TYR C CA 1
ATOM 3874 C C . TYR C 1 52 ? 7.839 39.535 115.920 1.00 12.68 52 TYR C C 1
ATOM 3875 O O . TYR C 1 52 ? 7.716 38.310 115.942 1.00 12.57 52 TYR C O 1
ATOM 3884 N N . LEU C 1 53 ? 8.075 40.267 117.004 1.00 13.88 53 LEU C N 1
ATOM 3885 C CA . LEU C 1 53 ? 8.259 39.668 118.324 1.00 14.35 53 LEU C CA 1
ATOM 3886 C C . LEU C 1 53 ? 6.982 39.108 118.926 1.00 15.49 53 LEU C C 1
ATOM 3887 O O . LEU C 1 53 ? 6.960 37.983 119.435 1.00 16.85 53 LEU C O 1
ATOM 3892 N N . THR C 1 54 ? 5.914 39.893 118.848 1.00 16.76 54 THR C N 1
ATOM 3893 C CA . THR C 1 54 ? 4.647 39.502 119.427 1.00 17.44 54 THR C CA 1
ATOM 3894 C C . THR C 1 54 ? 3.811 38.539 118.608 1.00 19.38 54 THR C C 1
ATOM 3895 O O . THR C 1 54 ? 2.953 37.849 119.155 1.00 20.57 54 THR C O 1
ATOM 3899 N N . ASP C 1 55 ? 4.059 38.477 117.307 1.00 20.42 55 ASP C N 1
ATOM 3900 C CA . ASP C 1 55 ? 3.309 37.576 116.436 1.00 22.22 55 ASP C CA 1
ATOM 3901 C C . ASP C 1 55 ? 4.259 36.631 115.689 1.00 25.02 55 ASP C C 1
ATOM 3902 O O . ASP C 1 55 ? 4.903 37.034 114.721 1.00 23.96 55 ASP C O 1
ATOM 3907 N N . ASP C 1 56 ? 4.344 35.385 116.158 1.00 27.67 56 ASP C N 1
ATOM 3908 C CA . ASP C 1 56 ? 5.177 34.340 115.547 1.00 30.81 56 ASP C CA 1
ATOM 3909 C C . ASP C 1 56 ? 4.824 34.070 114.086 1.00 30.51 56 ASP C C 1
ATOM 3910 O O . ASP C 1 56 ? 5.487 33.261 113.434 1.00 30.18 56 ASP C O 1
ATOM 3915 N N . SER C 1 57 ? 3.758 34.694 113.594 1.00 30.25 57 SER C N 1
ATOM 3916 C CA . SER C 1 57 ? 3.311 34.487 112.216 1.00 29.77 57 SER C CA 1
ATOM 3917 C C . SER C 1 57 ? 3.793 35.578 111.274 1.00 28.71 57 SER C C 1
ATOM 3918 O O . SER C 1 57 ? 3.833 35.391 110.068 1.00 29.90 57 SER C O 1
ATOM 3921 N N . PHE C 1 58 ? 4.153 36.723 111.826 1.00 26.44 58 PHE C N 1
ATOM 3922 C CA . PHE C 1 58 ? 4.654 37.818 111.017 1.00 25.21 58 PHE C CA 1
ATOM 3923 C C . PHE C 1 58 ? 5.964 37.322 110.429 1.00 25.64 58 PHE C C 1
ATOM 3924 O O . PHE C 1 58 ? 6.878 36.951 111.167 1.00 25.93 58 PHE C O 1
ATOM 3932 N N . GLN C 1 59 ? 6.050 37.310 109.101 1.00 25.46 59 GLN C N 1
ATOM 3933 C CA . GLN C 1 59 ? 7.230 36.804 108.406 1.00 24.98 59 GLN C CA 1
ATOM 3934 C C . GLN C 1 59 ? 8.305 37.825 108.048 1.00 23.08 59 GLN C C 1
ATOM 3935 O O . GLN C 1 59 ? 8.037 38.885 107.460 1.00 20.84 59 GLN C O 1
ATOM 3941 N N . LEU C 1 60 ? 9.536 37.480 108.416 1.00 21.15 60 LEU C N 1
ATOM 3942 C CA . LEU C 1 60 ? 10.690 38.333 108.178 1.00 20.09 60 LEU C CA 1
ATOM 3943 C C . LEU C 1 60 ? 11.924 37.451 108.270 1.00 18.97 60 LEU C C 1
ATOM 3944 O O . LEU C 1 60 ? 12.043 36.651 109.203 1.00 19.17 60 LEU C O 1
ATOM 3949 N N . SER C 1 61 ? 12.816 37.568 107.287 1.00 15.57 61 SER C N 1
ATOM 3950 C CA . SER C 1 61 ? 14.051 36.791 107.267 1.00 13.91 61 SER C CA 1
ATOM 3951 C C . SER C 1 61 ? 14.936 37.190 108.456 1.00 13.20 61 SER C C 1
ATOM 3952 O O . SER C 1 61 ? 14.861 38.317 108.947 1.00 12.30 61 SER C O 1
ATOM 3955 N N . ASP C 1 62 ? 15.781 36.268 108.899 1.00 12.48 62 ASP C N 1
ATOM 3956 C CA . ASP C 1 62 ? 16.665 36.551 110.017 1.00 12.91 62 ASP C CA 1
ATOM 3957 C C . ASP C 1 62 ? 17.479 37.804 109.752 1.00 13.73 62 ASP C C 1
ATOM 3958 O O . ASP C 1 62 ? 17.629 38.650 110.649 1.00 14.22 62 ASP C O 1
ATOM 3963 N N . GLN C 1 63 ? 17.991 37.936 108.521 1.00 12.82 63 GLN C N 1
ATOM 3964 C CA . GLN C 1 63 ? 18.823 39.094 108.139 1.00 11.58 63 GLN C CA 1
ATOM 3965 C C . GLN C 1 63 ? 18.042 40.385 108.184 1.00 11.35 63 GLN C C 1
ATOM 3966 O O . GLN C 1 63 ? 18.525 41.409 108.673 1.00 11.52 63 GLN C O 1
ATOM 3972 N N . ALA C 1 64 ? 16.815 40.348 107.676 1.00 12.88 64 ALA C N 1
ATOM 3973 C CA . ALA C 1 64 ? 15.980 41.553 107.675 1.00 10.89 64 ALA C CA 1
ATOM 3974 C C . ALA C 1 64 ? 15.677 42.010 109.106 1.00 9.58 64 ALA C C 1
ATOM 3975 O O . ALA C 1 64 ? 15.872 43.174 109.435 1.00 8.10 64 ALA C O 1
ATOM 3977 N N . ILE C 1 65 ? 15.197 41.101 109.954 1.00 9.86 65 ILE C N 1
ATOM 3978 C CA . ILE C 1 65 ? 14.867 41.526 111.319 1.00 10.07 65 ILE C CA 1
ATOM 3979 C C . ILE C 1 65 ? 16.114 42.054 112.041 1.00 10.54 65 ILE C C 1
ATOM 3980 O O . ILE C 1 65 ? 16.066 43.103 112.677 1.00 11.00 65 ILE C O 1
ATOM 3985 N N . HIS C 1 66 ? 17.233 41.355 111.887 1.00 11.43 66 HIS C N 1
ATOM 3986 C CA . HIS C 1 66 ? 18.496 41.771 112.500 1.00 11.29 66 HIS C CA 1
ATOM 3987 C C . HIS C 1 66 ? 18.844 43.214 112.189 1.00 12.18 66 HIS C C 1
ATOM 3988 O O . HIS C 1 66 ? 19.210 43.991 113.085 1.00 12.36 66 HIS C O 1
ATOM 3995 N N . LEU C 1 67 ? 18.721 43.584 110.910 1.00 11.44 67 LEU C N 1
ATOM 3996 C CA . LEU C 1 67 ? 19.066 44.924 110.468 1.00 8.57 67 LEU C CA 1
ATOM 3997 C C . LEU C 1 67 ? 18.052 45.934 110.944 1.00 9.00 67 LEU C C 1
ATOM 3998 O O . LEU C 1 67 ? 18.371 47.105 111.071 1.00 9.47 67 LEU C O 1
ATOM 4003 N N . LEU C 1 68 ? 16.827 45.499 111.219 1.00 9.27 68 LEU C N 1
ATOM 4004 C CA . LEU C 1 68 ? 15.815 46.438 111.711 1.00 8.43 68 LEU C CA 1
ATOM 4005 C C . LEU C 1 68 ? 16.166 46.771 113.154 1.00 8.03 68 LEU C C 1
ATOM 4006 O O . LEU C 1 68 ? 16.058 47.920 113.573 1.00 8.67 68 LEU C O 1
ATOM 4011 N N . PHE C 1 69 ? 16.563 45.741 113.904 1.00 8.66 69 PHE C N 1
ATOM 4012 C CA . PHE C 1 69 ? 16.966 45.888 115.320 1.00 10.03 69 PHE C CA 1
ATOM 4013 C C . PHE C 1 69 ? 18.095 46.901 115.368 1.00 9.56 69 PHE C C 1
ATOM 4014 O O . PHE C 1 69 ? 18.128 47.772 116.238 1.00 10.57 69 PHE C O 1
ATOM 4022 N N . SER C 1 70 ? 19.008 46.802 114.404 1.00 11.26 70 SER C N 1
ATOM 4023 C CA . SER C 1 70 ? 20.132 47.727 114.343 1.00 10.87 70 SER C CA 1
ATOM 4024 C C . SER C 1 70 ? 19.735 49.142 113.920 1.00 9.72 70 SER C C 1
ATOM 4025 O O . SER C 1 70 ? 20.266 50.110 114.457 1.00 10.46 70 SER C O 1
ATOM 4028 N N . ALA C 1 71 ? 18.805 49.284 112.974 1.00 10.46 71 ALA C N 1
ATOM 4029 C CA . ALA C 1 71 ? 18.381 50.628 112.531 1.00 10.85 71 ALA C CA 1
ATOM 4030 C C . ALA C 1 71 ? 17.585 51.339 113.633 1.00 9.21 71 ALA C C 1
ATOM 4031 O O . ALA C 1 71 ? 17.561 52.562 113.712 1.00 9.91 71 ALA C O 1
ATOM 4033 N N . ASN C 1 72 ? 16.911 50.551 114.457 1.00 9.97 72 ASN C N 1
ATOM 4034 C CA . ASN C 1 72 ? 16.124 51.062 115.574 1.00 9.32 72 ASN C CA 1
ATOM 4035 C C . ASN C 1 72 ? 17.089 51.831 116.513 1.00 9.95 72 ASN C C 1
ATOM 4036 O O . ASN C 1 72 ? 16.743 52.881 117.052 1.00 11.54 72 ASN C O 1
ATOM 4041 N N . ARG C 1 73 ? 18.309 51.333 116.677 1.00 8.81 73 ARG C N 1
ATOM 4042 C CA . ARG C 1 73 ? 19.297 52.031 117.518 1.00 10.95 73 ARG C CA 1
ATOM 4043 C C . ARG C 1 73 ? 19.843 53.274 116.806 1.00 10.83 73 ARG C C 1
ATOM 4044 O O . ARG C 1 73 ? 19.984 54.349 117.405 1.00 11.19 73 ARG C O 1
ATOM 4052 N N . TRP C 1 74 ? 20.152 53.131 115.514 1.00 11.42 74 TRP C N 1
ATOM 4053 C CA . TRP C 1 74 ? 20.686 54.246 114.727 1.00 9.41 74 TRP C CA 1
ATOM 4054 C C . TRP C 1 74 ? 19.691 55.395 114.615 1.00 10.68 74 TRP C C 1
ATOM 4055 O O . TRP C 1 74 ? 20.086 56.552 114.473 1.00 10.82 74 TRP C O 1
ATOM 4066 N N . GLU C 1 75 ? 18.393 55.091 114.684 1.00 11.76 75 GLU C N 1
ATOM 4067 C CA . GLU C 1 75 ? 17.403 56.159 114.560 1.00 13.89 75 GLU C CA 1
ATOM 4068 C C . GLU C 1 75 ? 17.254 56.935 115.858 1.00 15.98 75 GLU C C 1
ATOM 4069 O O . GLU C 1 75 ? 16.620 57.997 115.880 1.00 15.91 75 GLU C O 1
ATOM 4075 N N . ILE C 1 76 ? 17.849 56.413 116.933 1.00 16.54 76 ILE C N 1
ATOM 4076 C CA . ILE C 1 76 ? 17.769 57.080 118.234 1.00 17.16 76 ILE C CA 1
ATOM 4077 C C . ILE C 1 76 ? 19.126 57.605 118.755 1.00 17.01 76 ILE C C 1
ATOM 4078 O O . ILE C 1 76 ? 19.165 58.604 119.471 1.00 17.21 76 ILE C O 1
ATOM 4083 N N . VAL C 1 77 ? 20.227 56.969 118.355 1.00 16.60 77 VAL C N 1
ATOM 4084 C CA . VAL C 1 77 ? 21.561 57.342 118.836 1.00 16.80 77 VAL C CA 1
ATOM 4085 C C . VAL C 1 77 ? 21.967 58.826 118.877 1.00 18.21 77 VAL C C 1
ATOM 4086 O O . VAL C 1 77 ? 22.773 59.212 119.720 1.00 18.36 77 VAL C O 1
ATOM 4090 N N . ASP C 1 78 ? 21.420 59.672 118.008 1.00 18.10 78 ASP C N 1
ATOM 4091 C CA . ASP C 1 78 ? 21.781 61.082 118.066 1.00 19.20 78 ASP C CA 1
ATOM 4092 C C . ASP C 1 78 ? 21.110 61.776 119.256 1.00 19.87 78 ASP C C 1
ATOM 4093 O O . ASP C 1 78 ? 21.639 62.730 119.811 1.00 18.96 78 ASP C O 1
ATOM 4098 N N . LYS C 1 79 ? 19.932 61.307 119.645 1.00 21.30 79 LYS C N 1
ATOM 4099 C CA . LYS C 1 79 ? 19.253 61.896 120.791 1.00 22.16 79 LYS C CA 1
ATOM 4100 C C . LYS C 1 79 ? 20.014 61.462 122.051 1.00 20.79 79 LYS C C 1
ATOM 4101 O O . LYS C 1 79 ? 20.182 62.244 122.982 1.00 22.19 79 LYS C O 1
ATOM 4107 N N . ILE C 1 80 ? 20.467 60.210 122.061 1.00 19.22 80 ILE C N 1
ATOM 4108 C CA . ILE C 1 80 ? 21.239 59.664 123.166 1.00 18.70 80 ILE C CA 1
ATOM 4109 C C . ILE C 1 80 ? 22.452 60.567 123.392 1.00 21.56 80 ILE C C 1
ATOM 4110 O O . ILE C 1 80 ? 22.667 61.092 124.493 1.00 22.65 80 ILE C O 1
ATOM 4115 N N . LYS C 1 81 ? 23.226 60.755 122.328 1.00 21.52 81 LYS C N 1
ATOM 4116 C CA . LYS C 1 81 ? 24.423 61.582 122.326 1.00 21.90 81 LYS C CA 1
ATOM 4117 C C . LYS C 1 81 ? 24.167 63.004 122.794 1.00 22.52 81 LYS C C 1
ATOM 4118 O O . LYS C 1 81 ? 24.953 63.581 123.537 1.00 22.98 81 LYS C O 1
ATOM 4124 N N . LYS C 1 82 ? 23.077 63.584 122.323 1.00 22.14 82 LYS C N 1
ATOM 4125 C CA . LYS C 1 82 ? 22.731 64.941 122.687 1.00 23.41 82 LYS C CA 1
ATOM 4126 C C . LYS C 1 82 ? 22.387 65.055 124.175 1.00 23.69 82 LYS C C 1
ATOM 4127 O O . LYS C 1 82 ? 22.698 66.053 124.818 1.00 24.54 82 LYS C O 1
ATOM 4133 N N . ASP C 1 83 ? 21.746 64.028 124.722 1.00 23.51 83 ASP C N 1
ATOM 4134 C CA . ASP C 1 83 ? 21.381 64.031 126.129 1.00 23.34 83 ASP C CA 1
ATOM 4135 C C . ASP C 1 83 ? 22.627 63.910 126.991 1.00 23.36 83 ASP C C 1
ATOM 4136 O O . ASP C 1 83 ? 22.827 64.701 127.907 1.00 24.08 83 ASP C O 1
ATOM 4141 N N . LEU C 1 84 ? 23.470 62.937 126.685 1.00 22.43 84 LEU C N 1
ATOM 4142 C CA . LEU C 1 84 ? 24.703 62.749 127.426 1.00 22.94 84 LEU C CA 1
ATOM 4143 C C . LEU C 1 84 ? 25.514 64.038 127.442 1.00 24.41 84 LEU C C 1
ATOM 4144 O O . LEU C 1 84 ? 26.076 64.418 128.475 1.00 24.57 84 LEU C O 1
ATOM 4149 N N . LEU C 1 85 ? 25.576 64.719 126.306 1.00 23.40 85 LEU C N 1
ATOM 4150 C CA . LEU C 1 85 ? 26.330 65.964 126.237 1.00 25.59 85 LEU C CA 1
ATOM 4151 C C . LEU C 1 85 ? 25.688 67.091 127.044 1.00 26.04 85 LEU C C 1
ATOM 4152 O O . LEU C 1 85 ? 26.331 68.086 127.361 1.00 25.88 85 LEU C O 1
ATOM 4157 N N . GLU C 1 86 ? 24.411 66.942 127.360 1.00 27.57 86 GLU C N 1
ATOM 4158 C CA . GLU C 1 86 ? 23.717 67.947 128.143 1.00 27.71 86 GLU C CA 1
ATOM 4159 C C . GLU C 1 86 ? 23.932 67.634 129.621 1.00 27.56 86 GLU C C 1
ATOM 4160 O O . GLU C 1 86 ? 23.361 68.278 130.495 1.00 27.26 86 GLU C O 1
ATOM 4166 N N . GLY C 1 87 ? 24.751 66.624 129.885 1.00 26.87 87 GLY C N 1
ATOM 4167 C CA . GLY C 1 87 ? 25.040 66.251 131.250 1.00 26.98 87 GLY C CA 1
ATOM 4168 C C . GLY C 1 87 ? 24.137 65.168 131.805 1.00 27.36 87 GLY C C 1
ATOM 4169 O O . GLY C 1 87 ? 24.402 64.637 132.886 1.00 29.26 87 GLY C O 1
ATOM 4170 N N . LYS C 1 88 ? 23.080 64.822 131.079 1.00 26.06 88 LYS C N 1
ATOM 4171 C CA . LYS C 1 88 ? 22.155 63.792 131.549 1.00 24.62 88 LYS C CA 1
ATOM 4172 C C . LYS C 1 88 ? 22.716 62.371 131.508 1.00 24.37 88 LYS C C 1
ATOM 4173 O O . LYS C 1 88 ? 23.461 62.012 130.590 1.00 25.79 88 LYS C O 1
ATOM 4179 N N . ASN C 1 89 ? 22.362 61.565 132.509 1.00 22.07 89 ASN C N 1
ATOM 4180 C CA . ASN C 1 89 ? 22.795 60.175 132.544 1.00 19.66 89 ASN C CA 1
ATOM 4181 C C . ASN C 1 89 ? 21.705 59.385 131.827 1.00 17.62 89 ASN C C 1
ATOM 4182 O O . ASN C 1 89 ? 20.557 59.833 131.732 1.00 15.81 89 ASN C O 1
ATOM 4187 N N . ILE C 1 90 ? 22.047 58.206 131.336 1.00 15.37 90 ILE C N 1
ATOM 4188 C CA . ILE C 1 90 ? 21.055 57.429 130.638 1.00 13.98 90 ILE C CA 1
ATOM 4189 C C . ILE C 1 90 ? 21.158 55.981 131.035 1.00 13.93 90 ILE C C 1
ATOM 4190 O O . ILE C 1 90 ? 22.237 55.396 130.995 1.00 14.30 90 ILE C O 1
ATOM 4195 N N . VAL C 1 91 ? 20.021 55.422 131.444 1.00 12.90 91 VAL C N 1
ATOM 4196 C CA . VAL C 1 91 ? 19.922 54.020 131.829 1.00 12.73 91 VAL C CA 1
ATOM 4197 C C . VAL C 1 91 ? 19.278 53.405 130.605 1.00 13.63 91 VAL C C 1
ATOM 4198 O O . VAL C 1 91 ? 18.243 53.891 130.134 1.00 13.29 91 VAL C O 1
ATOM 4202 N N . MET C 1 92 ? 19.880 52.345 130.091 1.00 13.63 92 MET C N 1
ATOM 4203 C CA . MET C 1 92 ? 19.366 51.745 128.883 1.00 12.87 92 MET C CA 1
ATOM 4204 C C . MET C 1 92 ? 19.335 50.247 129.024 1.00 12.70 92 MET C C 1
ATOM 4205 O O . MET C 1 92 ? 20.289 49.631 129.491 1.00 13.95 92 MET C O 1
ATOM 4210 N N . ASP C 1 93 ? 18.205 49.668 128.639 1.00 12.22 93 ASP C N 1
ATOM 4211 C CA . ASP C 1 93 ? 17.985 48.222 128.703 1.00 12.81 93 ASP C CA 1
ATOM 4212 C C . ASP C 1 93 ? 18.173 47.613 127.297 1.00 13.55 93 ASP C C 1
ATOM 4213 O O . ASP C 1 93 ? 17.429 47.939 126.364 1.00 14.03 93 ASP C O 1
ATOM 4218 N N . ARG C 1 94 ? 19.168 46.738 127.166 1.00 13.53 94 ARG C N 1
ATOM 4219 C CA . ARG C 1 94 ? 19.503 46.079 125.903 1.00 12.43 94 ARG C CA 1
ATOM 4220 C C . ARG C 1 94 ? 20.144 47.052 124.907 1.00 12.16 94 ARG C C 1
ATOM 4221 O O . ARG C 1 94 ? 19.891 48.260 124.954 1.00 12.84 94 ARG C O 1
ATOM 4229 N N . TYR C 1 95 ? 20.983 46.521 124.013 1.00 11.89 95 TYR C N 1
ATOM 4230 C CA . TYR C 1 95 ? 21.678 47.347 123.026 1.00 10.74 95 TYR C CA 1
ATOM 4231 C C . TYR C 1 95 ? 22.391 46.466 122.002 1.00 11.08 95 TYR C C 1
ATOM 4232 O O . TYR C 1 95 ? 21.899 45.404 121.630 1.00 11.39 95 TYR C O 1
ATOM 4241 N N . VAL C 1 96 ? 23.562 46.910 121.560 1.00 13.37 96 VAL C N 1
ATOM 4242 C CA . VAL C 1 96 ? 24.341 46.166 120.568 1.00 11.81 96 VAL C CA 1
ATOM 4243 C C . VAL C 1 96 ? 24.591 44.729 120.981 1.00 12.90 96 VAL C C 1
ATOM 4244 O O . VAL C 1 96 ? 24.451 43.828 120.155 1.00 12.91 96 VAL C O 1
ATOM 4248 N N . TYR C 1 97 ? 24.940 44.486 122.249 1.00 11.49 97 TYR C N 1
ATOM 4249 C CA . TYR C 1 97 ? 25.200 43.113 122.675 1.00 10.07 97 TYR C CA 1
ATOM 4250 C C . TYR C 1 97 ? 24.007 42.177 122.462 1.00 10.22 97 TYR C C 1
ATOM 4251 O O . TYR C 1 97 ? 24.169 41.038 122.034 1.00 10.21 97 TYR C O 1
ATOM 4260 N N . SER C 1 98 ? 22.808 42.640 122.776 1.00 10.82 98 SER C N 1
ATOM 4261 C CA . SER C 1 98 ? 21.614 41.812 122.557 1.00 12.07 98 SER C CA 1
ATOM 4262 C C . SER C 1 98 ? 21.408 41.632 121.029 1.00 10.65 98 SER C C 1
ATOM 4263 O O . SER C 1 98 ? 20.999 40.573 120.568 1.00 11.71 98 SER C O 1
ATOM 4266 N N . GLY C 1 99 ? 21.702 42.683 120.266 1.00 11.74 99 GLY C N 1
ATOM 4267 C CA . GLY C 1 99 ? 21.568 42.626 118.815 1.00 12.48 99 GLY C CA 1
ATOM 4268 C C . GLY C 1 99 ? 22.390 41.503 118.210 1.00 13.68 99 GLY C C 1
ATOM 4269 O O . GLY C 1 99 ? 21.870 40.662 117.469 1.00 14.34 99 GLY C O 1
ATOM 4270 N N . VAL C 1 100 ? 23.682 41.473 118.534 1.00 14.33 100 VAL C N 1
ATOM 4271 C CA . VAL C 1 100 ? 24.575 40.439 118.025 1.00 12.63 100 VAL C CA 1
ATOM 4272 C C . VAL C 1 100 ? 24.267 39.059 118.583 1.00 13.50 100 VAL C C 1
ATOM 4273 O O . VAL C 1 100 ? 24.193 38.081 117.836 1.00 14.71 100 VAL C O 1
ATOM 4277 N N . ALA C 1 101 ? 24.064 38.976 119.896 1.00 14.36 101 ALA C N 1
ATOM 4278 C CA . ALA C 1 101 ? 23.783 37.704 120.566 1.00 13.41 101 ALA C CA 1
ATOM 4279 C C . ALA C 1 101 ? 22.557 36.926 120.106 1.00 13.38 101 ALA C C 1
ATOM 4280 O O . ALA C 1 101 ? 22.609 35.714 119.852 1.00 13.06 101 ALA C O 1
ATOM 4282 N N . TYR C 1 102 ? 21.427 37.606 120.020 1.00 13.56 102 TYR C N 1
ATOM 4283 C CA . TYR C 1 102 ? 20.236 36.886 119.633 1.00 13.33 102 TYR C CA 1
ATOM 4284 C C . TYR C 1 102 ? 20.263 36.424 118.178 1.00 13.62 102 TYR C C 1
ATOM 4285 O O . TYR C 1 102 ? 19.815 35.323 117.876 1.00 13.66 102 TYR C O 1
ATOM 4294 N N . SER C 1 103 ? 20.812 37.242 117.284 1.00 12.28 103 SER C N 1
ATOM 4295 C CA . SER C 1 103 ? 20.863 36.859 115.885 1.00 13.15 103 SER C CA 1
ATOM 4296 C C . SER C 1 103 ? 21.871 35.768 115.628 1.00 13.15 103 SER C C 1
ATOM 4297 O O . SER C 1 103 ? 21.561 34.764 114.987 1.00 14.14 103 SER C O 1
ATOM 4300 N N . ALA C 1 104 ? 23.081 35.934 116.144 1.00 14.02 104 ALA C N 1
ATOM 4301 C CA . ALA C 1 104 ? 24.098 34.921 115.915 1.00 13.38 104 ALA C CA 1
ATOM 4302 C C . ALA C 1 104 ? 23.730 33.591 116.548 1.00 13.68 104 ALA C C 1
ATOM 4303 O O . ALA C 1 104 ? 24.175 32.539 116.110 1.00 14.12 104 ALA C O 1
ATOM 4305 N N . ALA C 1 105 ? 22.901 33.610 117.577 1.00 15.54 105 ALA C N 1
ATOM 4306 C CA . ALA C 1 105 ? 22.537 32.352 118.213 1.00 15.65 105 ALA C CA 1
ATOM 4307 C C . ALA C 1 105 ? 21.724 31.477 117.269 1.00 16.72 105 ALA C C 1
ATOM 4308 O O . ALA C 1 105 ? 21.645 30.262 117.446 1.00 16.49 105 ALA C O 1
ATOM 4310 N N . LYS C 1 106 ? 21.109 32.101 116.269 1.00 17.22 106 LYS C N 1
ATOM 4311 C CA . LYS C 1 106 ? 20.288 31.377 115.301 1.00 16.61 106 LYS C CA 1
ATOM 4312 C C . LYS C 1 106 ? 21.070 30.407 114.434 1.00 17.25 106 LYS C C 1
ATOM 4313 O O . LYS C 1 106 ? 20.508 29.467 113.882 1.00 18.78 106 LYS C O 1
ATOM 4319 N N . GLY C 1 107 ? 22.370 30.622 114.303 1.00 17.74 107 GLY C N 1
ATOM 4320 C CA . GLY C 1 107 ? 23.149 29.712 113.496 1.00 17.67 107 GLY C CA 1
ATOM 4321 C C . GLY C 1 107 ? 22.721 29.760 112.038 1.00 18.85 107 GLY C C 1
ATOM 4322 O O . GLY C 1 107 ? 22.788 28.764 111.330 1.00 18.28 107 GLY C O 1
ATOM 4323 N N . THR C 1 108 ? 22.258 30.923 111.594 1.00 19.76 108 THR C N 1
ATOM 4324 C CA . THR C 1 108 ? 21.849 31.095 110.205 1.00 18.24 108 THR C CA 1
ATOM 4325 C C . THR C 1 108 ? 23.095 31.355 109.359 1.00 18.14 108 THR C C 1
ATOM 4326 O O . THR C 1 108 ? 23.935 32.203 109.680 1.00 17.41 108 THR C O 1
ATOM 4330 N N . ASN C 1 109 ? 23.205 30.591 108.283 1.00 18.51 109 ASN C N 1
ATOM 4331 C CA . ASN C 1 109 ? 24.317 30.696 107.345 1.00 19.26 109 ASN C CA 1
ATOM 4332 C C . ASN C 1 109 ? 24.705 32.135 107.052 1.00 17.69 109 ASN C C 1
ATOM 4333 O O . ASN C 1 109 ? 23.877 32.933 106.640 1.00 17.59 109 ASN C O 1
ATOM 4338 N N . GLY C 1 110 ? 25.972 32.459 107.262 1.00 17.45 110 GLY C N 1
ATOM 4339 C CA . GLY C 1 110 ? 26.457 33.798 106.990 1.00 17.05 110 GLY C CA 1
ATOM 4340 C C . GLY C 1 110 ? 26.187 34.817 108.077 1.00 18.41 110 GLY C C 1
ATOM 4341 O O . GLY C 1 110 ? 26.735 35.935 108.048 1.00 18.04 110 GLY C O 1
ATOM 4342 N N . MET C 1 111 ? 25.340 34.449 109.037 1.00 18.81 111 MET C N 1
ATOM 4343 C CA . MET C 1 111 ? 25.034 35.366 110.126 1.00 18.15 111 MET C CA 1
ATOM 4344 C C . MET C 1 111 ? 25.836 35.006 111.375 1.00 19.21 111 MET C C 1
ATOM 4345 O O . MET C 1 111 ? 25.283 34.531 112.377 1.00 19.61 111 MET C O 1
ATOM 4350 N N . ASP C 1 112 ? 27.143 35.218 111.315 1.00 18.45 112 ASP C N 1
ATOM 4351 C CA . ASP C 1 112 ? 27.967 34.924 112.467 1.00 17.84 112 ASP C CA 1
ATOM 4352 C C . ASP C 1 112 ? 28.161 36.170 113.327 1.00 18.14 112 ASP C C 1
ATOM 4353 O O . ASP C 1 112 ? 27.616 37.229 113.012 1.00 19.44 112 ASP C O 1
ATOM 4358 N N . LEU C 1 113 ? 28.893 36.035 114.432 1.00 17.91 113 LEU C N 1
ATOM 4359 C CA . LEU C 1 113 ? 29.138 37.165 115.325 1.00 17.21 113 LEU C CA 1
ATOM 4360 C C . LEU C 1 113 ? 29.569 38.397 114.549 1.00 16.18 113 LEU C C 1
ATOM 4361 O O . LEU C 1 113 ? 29.017 39.485 114.695 1.00 16.37 113 LEU C O 1
ATOM 4366 N N . ASP C 1 114 ? 30.593 38.211 113.731 1.00 17.25 114 ASP C N 1
ATOM 4367 C CA . ASP C 1 114 ? 31.164 39.289 112.931 1.00 17.55 114 ASP C CA 1
ATOM 4368 C C . ASP C 1 114 ? 30.199 39.976 111.987 1.00 15.61 114 ASP C C 1
ATOM 4369 O O . ASP C 1 114 ? 30.208 41.203 111.876 1.00 14.81 114 ASP C O 1
ATOM 4374 N N . TRP C 1 115 ? 29.385 39.186 111.291 1.00 13.95 115 TRP C N 1
ATOM 4375 C CA . TRP C 1 115 ? 28.409 39.751 110.353 1.00 14.36 115 TRP C CA 1
ATOM 4376 C C . TRP C 1 115 ? 27.379 40.515 111.155 1.00 12.09 115 TRP C C 1
ATOM 4377 O O . TRP C 1 115 ? 27.012 41.649 110.836 1.00 10.51 115 TRP C O 1
ATOM 4388 N N . CYS C 1 116 ? 26.926 39.873 112.222 1.00 12.73 116 CYS C N 1
ATOM 4389 C CA . CYS C 1 116 ? 25.921 40.463 113.093 1.00 13.22 116 CYS C CA 1
ATOM 4390 C C . CYS C 1 116 ? 26.330 41.786 113.709 1.00 12.88 116 CYS C C 1
ATOM 4391 O O . CYS C 1 116 ? 25.494 42.674 113.879 1.00 13.02 116 CYS C O 1
ATOM 4394 N N . LEU C 1 117 ? 27.619 41.942 114.002 1.00 12.15 117 LEU C N 1
ATOM 4395 C CA . LEU C 1 117 ? 28.101 43.173 114.613 1.00 10.92 117 LEU C CA 1
ATOM 4396 C C . LEU C 1 117 ? 28.216 44.378 113.690 1.00 11.30 117 LEU C C 1
ATOM 4397 O O . LEU C 1 117 ? 27.902 45.500 114.096 1.00 9.04 117 LEU C O 1
ATOM 4402 N N . GLN C 1 118 ? 28.658 44.149 112.449 1.00 10.60 118 GLN C N 1
ATOM 4403 C CA . GLN C 1 118 ? 28.888 45.239 111.475 1.00 9.35 118 GLN C CA 1
ATOM 4404 C C . GLN C 1 118 ? 27.875 46.374 111.350 1.00 9.12 118 GLN C C 1
ATOM 4405 O O . GLN C 1 118 ? 28.259 47.553 111.338 1.00 9.01 118 GLN C O 1
ATOM 4411 N N . PRO C 1 119 ? 26.571 46.058 111.245 1.00 9.94 119 PRO C N 1
ATOM 4412 C CA . PRO C 1 119 ? 25.608 47.173 111.131 1.00 11.68 119 PRO C CA 1
ATOM 4413 C C . PRO C 1 119 ? 25.646 48.143 112.318 1.00 11.68 119 PRO C C 1
ATOM 4414 O O . PRO C 1 119 ? 25.355 49.335 112.163 1.00 11.27 119 PRO C O 1
ATOM 4418 N N . ASP C 1 120 ? 26.038 47.628 113.491 1.00 13.21 120 ASP C N 1
ATOM 4419 C CA . ASP C 1 120 ? 26.099 48.432 114.728 1.00 13.07 120 ASP C CA 1
ATOM 4420 C C . ASP C 1 120 ? 27.426 49.186 114.895 1.00 13.33 120 ASP C C 1
ATOM 4421 O O . ASP C 1 120 ? 27.533 50.111 115.698 1.00 13.34 120 ASP C O 1
ATOM 4426 N N . VAL C 1 121 ? 28.438 48.791 114.132 1.00 13.89 121 VAL C N 1
ATOM 4427 C CA . VAL C 1 121 ? 29.733 49.454 114.203 1.00 11.30 121 VAL C CA 1
ATOM 4428 C C . VAL C 1 121 ? 29.535 50.950 113.971 1.00 11.61 121 VAL C C 1
ATOM 4429 O O . VAL C 1 121 ? 28.837 51.355 113.037 1.00 12.84 121 VAL C O 1
ATOM 4433 N N . GLY C 1 122 ? 30.131 51.773 114.839 1.00 11.60 122 GLY C N 1
ATOM 4434 C CA . GLY C 1 122 ? 29.978 53.213 114.741 1.00 9.47 122 GLY C CA 1
ATOM 4435 C C . GLY C 1 122 ? 29.050 53.735 115.828 1.00 10.66 122 GLY C C 1
ATOM 4436 O O . GLY C 1 122 ? 28.973 54.930 116.094 1.00 10.46 122 GLY C O 1
ATOM 4437 N N . LEU C 1 123 ? 28.309 52.829 116.450 1.00 11.53 123 LEU C N 1
ATOM 4438 C CA . LEU C 1 123 ? 27.387 53.211 117.523 1.00 13.21 123 LEU C CA 1
ATOM 4439 C C . LEU C 1 123 ? 28.173 53.500 118.801 1.00 13.85 123 LEU C C 1
ATOM 4440 O O . LEU C 1 123 ? 29.125 52.782 119.117 1.00 11.96 123 LEU C O 1
ATOM 4445 N N . LEU C 1 124 ? 27.777 54.551 119.514 1.00 15.45 124 LEU C N 1
ATOM 4446 C CA . LEU C 1 124 ? 28.396 54.904 120.794 1.00 17.18 124 LEU C CA 1
ATOM 4447 C C . LEU C 1 124 ? 28.392 53.678 121.701 1.00 16.21 124 LEU C C 1
ATOM 4448 O O . LEU C 1 124 ? 27.420 52.921 121.724 1.00 17.17 124 LEU C O 1
ATOM 4453 N N . LYS C 1 125 ? 29.471 53.481 122.449 1.00 15.24 125 LYS C N 1
ATOM 4454 C CA . LYS C 1 125 ? 29.554 52.362 123.391 1.00 14.26 125 LYS C CA 1
ATOM 4455 C C . LYS C 1 125 ? 29.003 52.869 124.732 1.00 14.93 125 LYS C C 1
ATOM 4456 O O . LYS C 1 125 ? 29.161 54.045 125.076 1.00 14.43 125 LYS C O 1
ATOM 4462 N N . PRO C 1 126 ? 28.349 52.002 125.511 1.00 15.35 126 PRO C N 1
ATOM 4463 C CA . PRO C 1 126 ? 27.938 52.535 126.820 1.00 16.55 126 PRO C CA 1
ATOM 4464 C C . PRO C 1 126 ? 29.160 52.651 127.748 1.00 16.00 126 PRO C C 1
ATOM 4465 O O . PRO C 1 126 ? 30.155 51.927 127.585 1.00 14.71 126 PRO C O 1
ATOM 4469 N N . ASP C 1 127 ? 29.081 53.567 128.707 1.00 16.09 127 ASP C N 1
ATOM 4470 C CA . ASP C 1 127 ? 30.165 53.781 129.665 1.00 16.78 127 ASP C CA 1
ATOM 4471 C C . ASP C 1 127 ? 30.350 52.595 130.622 1.00 17.67 127 ASP C C 1
ATOM 4472 O O . ASP C 1 127 ? 31.465 52.302 131.075 1.00 19.16 127 ASP C O 1
ATOM 4477 N N . LEU C 1 128 ? 29.248 51.909 130.920 1.00 17.29 128 LEU C N 1
ATOM 4478 C CA . LEU C 1 128 ? 29.277 50.716 131.759 1.00 14.98 128 LEU C CA 1
ATOM 4479 C C . LEU C 1 128 ? 28.243 49.759 131.178 1.00 13.05 128 LEU C C 1
ATOM 4480 O O . LEU C 1 128 ? 27.187 50.165 130.700 1.00 10.60 128 LEU C O 1
ATOM 4485 N N . THR C 1 129 ? 28.580 48.491 131.187 1.00 12.85 129 THR C N 1
ATOM 4486 C CA . THR C 1 129 ? 27.696 47.468 130.691 1.00 14.36 129 THR C CA 1
ATOM 4487 C C . THR C 1 129 ? 27.605 46.383 131.734 1.00 15.84 129 THR C C 1
ATOM 4488 O O . THR C 1 129 ? 28.605 45.707 132.035 1.00 16.88 129 THR C O 1
ATOM 4492 N N . LEU C 1 130 ? 26.402 46.224 132.279 1.00 15.72 130 LEU C N 1
ATOM 4493 C CA . LEU C 1 130 ? 26.137 45.224 133.296 1.00 16.28 130 LEU C CA 1
ATOM 4494 C C . LEU C 1 130 ? 25.402 44.087 132.613 1.00 15.95 130 LEU C C 1
ATOM 4495 O O . LEU C 1 130 ? 24.342 44.300 132.036 1.00 16.88 130 LEU C O 1
ATOM 4500 N N . PHE C 1 131 ? 25.959 42.890 132.652 1.00 14.98 131 PHE C N 1
ATOM 4501 C CA . PHE C 1 131 ? 25.287 41.755 132.057 1.00 16.45 131 PHE C CA 1
ATOM 4502 C C . PHE C 1 131 ? 24.693 40.918 133.205 1.00 18.22 131 PHE C C 1
ATOM 4503 O O . PHE C 1 131 ? 25.433 40.323 133.992 1.00 18.91 131 PHE C O 1
ATOM 4511 N N . LEU C 1 132 ? 23.364 40.885 133.300 1.00 18.42 132 LEU C N 1
ATOM 4512 C CA . LEU C 1 132 ? 22.684 40.122 134.346 1.00 18.55 132 LEU C CA 1
ATOM 4513 C C . LEU C 1 132 ? 22.626 38.668 133.925 1.00 19.82 132 LEU C C 1
ATOM 4514 O O . LEU C 1 132 ? 21.829 38.276 133.074 1.00 21.07 132 LEU C O 1
ATOM 4519 N N . SER C 1 133 ? 23.480 37.868 134.547 1.00 20.55 133 SER C N 1
ATOM 4520 C CA . SER C 1 133 ? 23.585 36.455 134.236 1.00 22.72 133 SER C CA 1
ATOM 4521 C C . SER C 1 133 ? 22.864 35.511 135.194 1.00 25.22 133 SER C C 1
ATOM 4522 O O . SER C 1 133 ? 22.834 35.732 136.403 1.00 25.25 133 SER C O 1
ATOM 4525 N N . THR C 1 134 ? 22.297 34.444 134.643 1.00 27.50 134 THR C N 1
ATOM 4526 C CA . THR C 1 134 ? 21.577 33.462 135.448 1.00 31.35 134 THR C CA 1
ATOM 4527 C C . THR C 1 134 ? 21.771 32.058 134.895 1.00 33.30 134 THR C C 1
ATOM 4528 O O . THR C 1 134 ? 22.082 31.883 133.723 1.00 33.80 134 THR C O 1
ATOM 4532 N N . GLN C 1 135 ? 21.580 31.053 135.738 1.00 35.79 135 GLN C N 1
ATOM 4533 C CA . GLN C 1 135 ? 21.766 29.673 135.308 1.00 38.94 135 GLN C CA 1
ATOM 4534 C C . GLN C 1 135 ? 20.505 29.050 134.695 1.00 41.18 135 GLN C C 1
ATOM 4535 O O . GLN C 1 135 ? 20.574 28.024 134.008 1.00 40.90 135 GLN C O 1
ATOM 4541 N N . ASP C 1 136 ? 19.363 29.694 134.927 1.00 43.27 136 ASP C N 1
ATOM 4542 C CA . ASP C 1 136 ? 18.075 29.223 134.427 1.00 45.58 136 ASP C CA 1
ATOM 4543 C C . ASP C 1 136 ? 17.774 29.606 132.977 1.00 46.31 136 ASP C C 1
ATOM 4544 O O . ASP C 1 136 ? 17.013 28.917 132.289 1.00 46.54 136 ASP C O 1
ATOM 4549 N N . ASP C 1 148 ? 3.610 34.931 125.789 1.00 16.57 148 ASP C N 1
ATOM 4550 C CA . ASP C 1 148 ? 4.996 34.592 125.439 1.00 19.70 148 ASP C CA 1
ATOM 4551 C C . ASP C 1 148 ? 5.408 35.184 124.079 1.00 16.20 148 ASP C C 1
ATOM 4552 O O . ASP C 1 148 ? 4.766 34.919 123.054 1.00 19.53 148 ASP C O 1
ATOM 4557 N N . GLU C 1 149 ? 6.723 36.006 124.060 1.00 39.64 149 GLU C N 1
ATOM 4558 C CA . GLU C 1 149 ? 6.932 36.459 122.690 1.00 39.53 149 GLU C CA 1
ATOM 4559 C C . GLU C 1 149 ? 7.655 35.392 121.839 1.00 40.22 149 GLU C C 1
ATOM 4560 O O . GLU C 1 149 ? 7.631 34.196 122.174 1.00 40.46 149 GLU C O 1
ATOM 4566 N N . ARG C 1 150 ? 8.308 35.831 120.758 1.00 39.69 150 ARG C N 1
ATOM 4567 C CA . ARG C 1 150 ? 8.998 34.937 119.815 1.00 39.40 150 ARG C CA 1
ATOM 4568 C C . ARG C 1 150 ? 10.247 34.159 120.251 1.00 39.86 150 ARG C C 1
ATOM 4569 O O . ARG C 1 150 ? 10.293 32.933 120.116 1.00 39.87 150 ARG C O 1
ATOM 4577 N N . TYR C 1 151 ? 11.265 34.866 120.739 1.00 40.29 151 TYR C N 1
ATOM 4578 C CA . TYR C 1 151 ? 12.515 34.223 121.178 1.00 41.08 151 TYR C CA 1
ATOM 4579 C C . TYR C 1 151 ? 12.433 33.531 122.549 1.00 42.86 151 TYR C C 1
ATOM 4580 O O . TYR C 1 151 ? 13.383 32.856 122.971 1.00 42.47 151 TYR C O 1
ATOM 4589 N N . GLU C 1 152 ? 11.302 33.715 123.234 1.00 44.73 152 GLU C N 1
ATOM 4590 C CA . GLU C 1 152 ? 11.059 33.118 124.549 1.00 46.69 152 GLU C CA 1
ATOM 4591 C C . GLU C 1 152 ? 11.112 31.589 124.436 1.00 46.40 152 GLU C C 1
ATOM 4592 O O . GLU C 1 152 ? 10.101 30.899 124.621 1.00 45.10 152 GLU C O 1
ATOM 4598 N N . THR C 1 153 ? 12.307 31.084 124.121 1.00 46.76 153 THR C N 1
ATOM 4599 C CA . THR C 1 153 ? 12.550 29.653 123.954 1.00 46.74 153 THR C CA 1
ATOM 4600 C C . THR C 1 153 ? 13.523 29.121 124.987 1.00 46.82 153 THR C C 1
ATOM 4601 O O . THR C 1 153 ? 14.675 29.576 125.064 1.00 46.75 153 THR C O 1
ATOM 4605 N N . VAL C 1 154 ? 13.059 28.154 125.776 1.00 46.22 154 VAL C N 1
ATOM 4606 C CA . VAL C 1 154 ? 13.913 27.531 126.778 1.00 45.43 154 VAL C CA 1
ATOM 4607 C C . VAL C 1 154 ? 15.092 26.965 125.983 1.00 44.27 154 VAL C C 1
ATOM 4608 O O . VAL C 1 154 ? 16.254 27.217 126.292 1.00 43.75 154 VAL C O 1
ATOM 4612 N N . LYS C 1 155 ? 14.763 26.236 124.922 1.00 42.79 155 LYS C N 1
ATOM 4613 C CA . LYS C 1 155 ? 15.747 25.630 124.043 1.00 40.82 155 LYS C CA 1
ATOM 4614 C C . LYS C 1 155 ? 16.651 26.649 123.355 1.00 39.36 155 LYS C C 1
ATOM 4615 O O . LYS C 1 155 ? 17.784 26.331 123.008 1.00 39.72 155 LYS C O 1
ATOM 4621 N N . PHE C 1 156 ? 16.163 27.870 123.161 1.00 36.57 156 PHE C N 1
ATOM 4622 C CA . PHE C 1 156 ? 16.953 28.893 122.472 1.00 35.35 156 PHE C CA 1
ATOM 4623 C C . PHE C 1 156 ? 17.789 29.825 123.361 1.00 35.26 156 PHE C C 1
ATOM 4624 O O . PHE C 1 156 ? 18.964 30.086 123.053 1.00 34.50 156 PHE C O 1
ATOM 4632 N N . GLN C 1 157 ? 17.201 30.341 124.444 1.00 34.29 157 GLN C N 1
ATOM 4633 C CA . GLN C 1 157 ? 17.949 31.239 125.327 1.00 33.43 157 GLN C CA 1
ATOM 4634 C C . GLN C 1 157 ? 19.292 30.566 125.640 1.00 33.22 157 GLN C C 1
ATOM 4635 O O . GLN C 1 157 ? 20.349 31.213 125.739 1.00 31.58 157 GLN C O 1
ATOM 4641 N N . GLU C 1 158 ? 19.243 29.248 125.768 1.00 33.60 158 GLU C N 1
ATOM 4642 C CA . GLU C 1 158 ? 20.438 28.471 126.056 1.00 34.46 158 GLU C CA 1
ATOM 4643 C C . GLU C 1 158 ? 21.581 28.845 125.120 1.00 33.14 158 GLU C C 1
ATOM 4644 O O . GLU C 1 158 ? 22.734 28.873 125.535 1.00 33.28 158 GLU C O 1
ATOM 4650 N N . LYS C 1 159 ? 21.257 29.153 123.864 1.00 32.63 159 LYS C N 1
ATOM 4651 C CA . LYS C 1 159 ? 22.274 29.489 122.858 1.00 29.69 159 LYS C CA 1
ATOM 4652 C C . LYS C 1 159 ? 22.743 30.954 122.801 1.00 27.19 159 LYS C C 1
ATOM 4653 O O . LYS C 1 159 ? 23.902 31.238 122.465 1.00 23.90 159 LYS C O 1
ATOM 4659 N N . VAL C 1 160 ? 21.862 31.891 123.125 1.00 24.69 160 VAL C N 1
ATOM 4660 C CA . VAL C 1 160 ? 22.281 33.278 123.095 1.00 23.64 160 VAL C CA 1
ATOM 4661 C C . VAL C 1 160 ? 23.162 33.583 124.326 1.00 25.19 160 VAL C C 1
ATOM 4662 O O . VAL C 1 160 ? 23.795 34.643 124.423 1.00 24.97 160 VAL C O 1
ATOM 4666 N N . LYS C 1 161 ? 23.236 32.630 125.251 1.00 26.12 161 LYS C N 1
ATOM 4667 C CA . LYS C 1 161 ? 24.087 32.790 126.430 1.00 27.53 161 LYS C CA 1
ATOM 4668 C C . LYS C 1 161 ? 25.566 32.830 126.014 1.00 27.33 161 LYS C C 1
ATOM 4669 O O . LYS C 1 161 ? 26.262 33.837 126.209 1.00 27.17 161 LYS C O 1
ATOM 4675 N N . GLN C 1 162 ? 26.034 31.734 125.423 1.00 27.61 162 GLN C N 1
ATOM 4676 C CA . GLN C 1 162 ? 27.422 31.616 124.971 1.00 26.90 162 GLN C CA 1
ATOM 4677 C C . GLN C 1 162 ? 27.812 32.780 124.080 1.00 26.84 162 GLN C C 1
ATOM 4678 O O . GLN C 1 162 ? 28.850 33.432 124.297 1.00 26.34 162 GLN C O 1
ATOM 4684 N N . THR C 1 163 ? 26.966 33.034 123.079 1.00 24.91 163 THR C N 1
ATOM 4685 C CA . THR C 1 163 ? 27.192 34.112 122.132 1.00 23.17 163 THR C CA 1
ATOM 4686 C C . THR C 1 163 ? 27.463 35.391 122.914 1.00 22.50 163 THR C C 1
ATOM 4687 O O . THR C 1 163 ? 28.407 36.134 122.626 1.00 21.05 163 THR C O 1
ATOM 4691 N N . PHE C 1 164 ? 26.619 35.624 123.917 1.00 22.42 164 PHE C N 1
ATOM 4692 C CA . PHE C 1 164 ? 26.716 36.786 124.796 1.00 22.45 164 PHE C CA 1
ATOM 4693 C C . PHE C 1 164 ? 28.100 36.846 125.456 1.00 24.07 164 PHE C C 1
ATOM 4694 O O . PHE C 1 164 ? 28.739 37.905 125.487 1.00 25.08 164 PHE C O 1
ATOM 4702 N N . MET C 1 165 ? 28.561 35.713 125.981 1.00 25.54 165 MET C N 1
ATOM 4703 C CA . MET C 1 165 ? 29.862 35.672 126.656 1.00 27.47 165 MET C CA 1
ATOM 4704 C C . MET C 1 165 ? 30.987 35.894 125.651 1.00 27.63 165 MET C C 1
ATOM 4705 O O . MET C 1 165 ? 31.880 36.739 125.871 1.00 26.27 165 MET C O 1
ATOM 4710 N N . LYS C 1 166 ? 30.912 35.150 124.545 1.00 27.08 166 LYS C N 1
ATOM 4711 C CA . LYS C 1 166 ? 31.867 35.246 123.442 1.00 27.42 166 LYS C CA 1
ATOM 4712 C C . LYS C 1 166 ? 32.109 36.699 123.036 1.00 26.75 166 LYS C C 1
ATOM 4713 O O . LYS C 1 166 ? 33.248 37.170 122.985 1.00 27.74 166 LYS C O 1
ATOM 4719 N N . LEU C 1 167 ? 31.033 37.415 122.743 1.00 25.53 167 LEU C N 1
ATOM 4720 C CA . LEU C 1 167 ? 31.159 38.805 122.337 1.00 25.61 167 LEU C CA 1
ATOM 4721 C C . LEU C 1 167 ? 31.732 39.706 123.438 1.00 26.62 167 LEU C C 1
ATOM 4722 O O . LEU C 1 167 ? 32.550 40.598 123.163 1.00 25.17 167 LEU C O 1
ATOM 4727 N N . LEU C 1 168 ? 31.289 39.479 124.677 1.00 28.11 168 LEU C N 1
ATOM 4728 C CA . LEU C 1 168 ? 31.738 40.272 125.822 1.00 28.62 168 LEU C CA 1
ATOM 4729 C C . LEU C 1 168 ? 33.239 40.068 125.996 1.00 29.76 168 LEU C C 1
ATOM 4730 O O . LEU C 1 168 ? 34.013 41.029 126.106 1.00 28.33 168 LEU C O 1
ATOM 4735 N N . ASP C 1 169 ? 33.647 38.808 125.991 1.00 30.60 169 ASP C N 1
ATOM 4736 C CA . ASP C 1 169 ? 35.052 38.491 126.113 1.00 32.83 169 ASP C CA 1
ATOM 4737 C C . ASP C 1 169 ? 35.794 39.265 125.031 1.00 33.84 169 ASP C C 1
ATOM 4738 O O . ASP C 1 169 ? 36.782 39.954 125.305 1.00 34.57 169 ASP C O 1
ATOM 4743 N N . LYS C 1 170 ? 35.300 39.167 123.801 1.00 34.73 170 LYS C N 1
ATOM 4744 C CA . LYS C 1 170 ? 35.907 39.879 122.679 1.00 35.24 170 LYS C CA 1
ATOM 4745 C C . LYS C 1 170 ? 36.095 41.363 123.011 1.00 35.06 170 LYS C C 1
ATOM 4746 O O . LYS C 1 170 ? 37.215 41.896 122.906 1.00 35.00 170 LYS C O 1
ATOM 4752 N N . GLU C 1 171 ? 35.021 42.035 123.417 1.00 34.32 171 GLU C N 1
ATOM 4753 C CA . GLU C 1 171 ? 35.130 43.449 123.760 1.00 34.39 171 GLU C CA 1
ATOM 4754 C C . GLU C 1 171 ? 36.141 43.643 124.917 1.00 35.00 171 GLU C C 1
ATOM 4755 O O . GLU C 1 171 ? 36.796 44.688 125.026 1.00 34.81 171 GLU C O 1
ATOM 4761 N N . ILE C 1 172 ? 36.266 42.628 125.767 1.00 34.16 172 ILE C N 1
ATOM 4762 C CA . ILE C 1 172 ? 37.187 42.672 126.897 1.00 34.63 172 ILE C CA 1
ATOM 4763 C C . ILE C 1 172 ? 38.627 42.638 126.383 1.00 34.62 172 ILE C C 1
ATOM 4764 O O . ILE C 1 172 ? 39.463 43.479 126.745 1.00 34.26 172 ILE C O 1
ATOM 4769 N N . ARG C 1 173 ? 38.904 41.657 125.529 1.00 35.07 173 ARG C N 1
ATOM 4770 C CA . ARG C 1 173 ? 40.223 41.495 124.939 1.00 35.00 173 ARG C CA 1
ATOM 4771 C C . ARG C 1 173 ? 40.602 42.739 124.174 1.00 34.21 173 ARG C C 1
ATOM 4772 O O . ARG C 1 173 ? 41.770 43.071 124.076 1.00 35.24 173 ARG C O 1
ATOM 4780 N N . LYS C 1 174 ? 39.618 43.429 123.619 1.00 34.67 174 LYS C N 1
ATOM 4781 C CA . LYS C 1 174 ? 39.909 44.644 122.869 1.00 34.76 174 LYS C CA 1
ATOM 4782 C C . LYS C 1 174 ? 40.368 45.756 123.802 1.00 34.90 174 LYS C C 1
ATOM 4783 O O . LYS C 1 174 ? 40.709 46.853 123.347 1.00 35.09 174 LYS C O 1
ATOM 4789 N N . GLY C 1 175 ? 40.372 45.479 125.107 1.00 34.67 175 GLY C N 1
ATOM 4790 C CA . GLY C 1 175 ? 40.776 46.496 126.066 1.00 33.78 175 GLY C CA 1
ATOM 4791 C C . GLY C 1 175 ? 39.609 47.303 126.604 1.00 33.80 175 GLY C C 1
ATOM 4792 O O . GLY C 1 175 ? 39.770 48.462 127.002 1.00 32.28 175 GLY C O 1
ATOM 4793 N N . ASP C 1 176 ? 38.425 46.689 126.602 1.00 33.78 176 ASP C N 1
ATOM 4794 C CA . ASP C 1 176 ? 37.217 47.330 127.109 1.00 33.19 176 ASP C CA 1
ATOM 4795 C C . ASP C 1 176 ? 37.014 46.868 128.539 1.00 31.53 176 ASP C C 1
ATOM 4796 O O . ASP C 1 176 ? 36.707 45.701 128.786 1.00 30.54 176 ASP C O 1
ATOM 4801 N N . GLU C 1 177 ? 37.187 47.800 129.471 1.00 31.32 177 GLU C N 1
ATOM 4802 C CA . GLU C 1 177 ? 37.064 47.514 130.901 1.00 30.13 177 GLU C CA 1
ATOM 4803 C C . GLU C 1 177 ? 35.807 48.113 131.548 1.00 28.24 177 GLU C C 1
ATOM 4804 O O . GLU C 1 177 ? 35.830 48.479 132.729 1.00 27.42 177 GLU C O 1
ATOM 4810 N N . SER C 1 178 ? 34.721 48.207 130.777 1.00 24.77 178 SER C N 1
ATOM 4811 C CA . SER C 1 178 ? 33.456 48.749 131.262 1.00 21.28 178 SER C CA 1
ATOM 4812 C C . SER C 1 178 ? 32.410 47.638 131.405 1.00 19.74 178 SER C C 1
ATOM 4813 O O . SER C 1 178 ? 31.244 47.897 131.723 1.00 19.64 178 SER C O 1
ATOM 4816 N N . ILE C 1 179 ? 32.824 46.401 131.185 1.00 18.82 179 ILE C N 1
ATOM 4817 C CA . ILE C 1 179 ? 31.890 45.291 131.257 1.00 18.99 179 ILE C CA 1
ATOM 4818 C C . ILE C 1 179 ? 31.924 44.462 132.547 1.00 20.92 179 ILE C C 1
ATOM 4819 O O . ILE C 1 179 ? 32.959 43.871 132.882 1.00 21.67 179 ILE C O 1
ATOM 4824 N N . THR C 1 180 ? 30.790 44.401 133.256 1.00 19.84 180 THR C N 1
ATOM 4825 C CA . THR C 1 180 ? 30.705 43.611 134.490 1.00 18.55 180 THR C CA 1
ATOM 4826 C C . THR C 1 180 ? 29.573 42.589 134.420 1.00 18.46 180 THR C C 1
ATOM 4827 O O . THR C 1 180 ? 28.421 42.950 134.174 1.00 19.25 180 THR C O 1
ATOM 4831 N N . ILE C 1 181 ? 29.901 41.315 134.614 1.00 17.93 181 ILE C N 1
ATOM 4832 C CA . ILE C 1 181 ? 28.898 40.262 134.602 1.00 20.13 181 ILE C CA 1
ATOM 4833 C C . ILE C 1 181 ? 28.370 40.139 136.021 1.00 22.28 181 ILE C C 1
ATOM 4834 O O . ILE C 1 181 ? 29.152 39.922 136.949 1.00 24.33 181 ILE C O 1
ATOM 4839 N N . VAL C 1 182 ? 27.062 40.281 136.199 1.00 22.31 182 VAL C N 1
ATOM 4840 C CA . VAL C 1 182 ? 26.460 40.176 137.522 1.00 22.05 182 VAL C CA 1
ATOM 4841 C C . VAL C 1 182 ? 25.625 38.917 137.586 1.00 23.11 182 VAL C C 1
ATOM 4842 O O . VAL C 1 182 ? 24.647 38.792 136.848 1.00 24.16 182 VAL C O 1
ATOM 4846 N N . ASP C 1 183 ? 25.988 37.976 138.450 1.00 23.73 183 ASP C N 1
ATOM 4847 C CA . ASP C 1 183 ? 25.184 36.765 138.554 1.00 24.62 183 ASP C CA 1
ATOM 4848 C C . ASP C 1 183 ? 23.990 37.072 139.422 1.00 25.02 183 ASP C C 1
ATOM 4849 O O . ASP C 1 183 ? 24.144 37.440 140.592 1.00 25.37 183 ASP C O 1
ATOM 4854 N N . VAL C 1 184 ? 22.798 36.918 138.854 1.00 23.35 184 VAL C N 1
ATOM 4855 C CA . VAL C 1 184 ? 21.576 37.209 139.576 1.00 21.46 184 VAL C CA 1
ATOM 4856 C C . VAL C 1 184 ? 20.776 35.949 139.834 1.00 22.46 184 VAL C C 1
ATOM 4857 O O . VAL C 1 184 ? 19.579 36.035 140.089 1.00 22.86 184 VAL C O 1
ATOM 4861 N N . THR C 1 185 ? 21.430 34.787 139.771 1.00 23.34 185 THR C N 1
ATOM 4862 C CA . THR C 1 185 ? 20.753 33.511 140.009 1.00 25.60 185 THR C CA 1
ATOM 4863 C C . THR C 1 185 ? 20.068 33.532 141.379 1.00 27.09 185 THR C C 1
ATOM 4864 O O . THR C 1 185 ? 20.703 33.793 142.397 1.00 28.29 185 THR C O 1
ATOM 4868 N N . ASN C 1 186 ? 18.769 33.269 141.388 1.00 28.15 186 ASN C N 1
ATOM 4869 C CA . ASN C 1 186 ? 17.983 33.220 142.613 1.00 30.01 186 ASN C CA 1
ATOM 4870 C C . ASN C 1 186 ? 18.115 34.428 143.550 1.00 28.79 186 ASN C C 1
ATOM 4871 O O . ASN C 1 186 ? 18.124 34.275 144.774 1.00 30.59 186 ASN C O 1
ATOM 4876 N N . LYS C 1 187 ? 18.200 35.624 142.978 1.00 25.85 187 LYS C N 1
ATOM 4877 C CA . LYS C 1 187 ? 18.300 36.834 143.768 1.00 22.90 187 LYS C CA 1
ATOM 4878 C C . LYS C 1 187 ? 17.012 37.622 143.646 1.00 22.60 187 LYS C C 1
ATOM 4879 O O . LYS C 1 187 ? 16.351 37.594 142.604 1.00 24.01 187 LYS C O 1
ATOM 4885 N N . GLY C 1 188 ? 16.667 38.339 144.707 1.00 20.80 188 GLY C N 1
ATOM 4886 C CA . GLY C 1 188 ? 15.469 39.141 144.709 1.00 19.49 188 GLY C CA 1
ATOM 4887 C C . GLY C 1 188 ? 15.773 40.494 144.124 1.00 19.67 188 GLY C C 1
ATOM 4888 O O . GLY C 1 188 ? 16.927 40.816 143.873 1.00 21.34 188 GLY C O 1
ATOM 4889 N N . ILE C 1 189 ? 14.731 41.296 143.942 1.00 19.36 189 ILE C N 1
ATOM 4890 C CA . ILE C 1 189 ? 14.812 42.624 143.340 1.00 19.23 189 ILE C CA 1
ATOM 4891 C C . ILE C 1 189 ? 15.637 43.644 144.110 1.00 20.22 189 ILE C C 1
ATOM 4892 O O . ILE C 1 189 ? 16.247 44.538 143.520 1.00 19.91 189 ILE C O 1
ATOM 4897 N N . GLN C 1 190 ? 15.654 43.517 145.433 1.00 20.66 190 GLN C N 1
ATOM 4898 C CA . GLN C 1 190 ? 16.409 44.447 146.272 1.00 19.54 190 GLN C CA 1
ATOM 4899 C C . GLN C 1 190 ? 17.873 44.021 146.296 1.00 15.90 190 GLN C C 1
ATOM 4900 O O . GLN C 1 190 ? 18.764 44.850 146.283 1.00 16.07 190 GLN C O 1
ATOM 4906 N N . GLU C 1 191 ? 18.094 42.717 146.305 1.00 14.09 191 GLU C N 1
ATOM 4907 C CA . GLU C 1 191 ? 19.420 42.133 146.298 1.00 16.76 191 GLU C CA 1
ATOM 4908 C C . GLU C 1 191 ? 20.168 42.516 145.010 1.00 18.67 191 GLU C C 1
ATOM 4909 O O . GLU C 1 191 ? 21.302 43.030 145.048 1.00 18.46 191 GLU C O 1
ATOM 4915 N N . VAL C 1 192 ? 19.534 42.248 143.865 1.00 18.43 192 VAL C N 1
ATOM 4916 C CA . VAL C 1 192 ? 20.151 42.569 142.583 1.00 16.32 192 VAL C CA 1
ATOM 4917 C C . VAL C 1 192 ? 20.253 44.075 142.493 1.00 15.29 192 VAL C C 1
ATOM 4918 O O . VAL C 1 192 ? 21.202 44.593 141.913 1.00 17.33 192 VAL C O 1
ATOM 4922 N N . GLU C 1 193 ? 19.302 44.799 143.075 1.00 14.58 193 GLU C N 1
ATOM 4923 C CA . GLU C 1 193 ? 19.384 46.259 143.012 1.00 14.03 193 GLU C CA 1
ATOM 4924 C C . GLU C 1 193 ? 20.591 46.787 143.794 1.00 15.38 193 GLU C C 1
ATOM 4925 O O . GLU C 1 193 ? 21.200 47.809 143.438 1.00 15.35 193 GLU C O 1
ATOM 4931 N N . ALA C 1 194 ? 20.935 46.080 144.864 1.00 14.43 194 ALA C N 1
ATOM 4932 C CA . ALA C 1 194 ? 22.066 46.473 145.694 1.00 13.51 194 ALA C CA 1
ATOM 4933 C C . ALA C 1 194 ? 23.358 46.142 144.939 1.00 12.15 194 ALA C C 1
ATOM 4934 O O . ALA C 1 194 ? 24.321 46.918 144.945 1.00 12.25 194 ALA C O 1
ATOM 4936 N N . LEU C 1 195 ? 23.359 44.985 144.285 1.00 11.79 195 LEU C N 1
ATOM 4937 C CA . LEU C 1 195 ? 24.517 44.533 143.522 1.00 13.03 195 LEU C CA 1
ATOM 4938 C C . LEU C 1 195 ? 24.836 45.451 142.339 1.00 13.16 195 LEU C C 1
ATOM 4939 O O . LEU C 1 195 ? 26.000 45.622 141.968 1.00 14.03 195 LEU C O 1
ATOM 4944 N N . ILE C 1 196 ? 23.792 46.065 141.792 1.00 11.70 196 ILE C N 1
ATOM 4945 C CA . ILE C 1 196 ? 23.901 46.970 140.661 1.00 11.10 196 ILE C CA 1
ATOM 4946 C C . ILE C 1 196 ? 24.365 48.347 141.096 1.00 11.57 196 ILE C C 1
ATOM 4947 O O . ILE C 1 196 ? 25.187 48.971 140.418 1.00 12.51 196 ILE C O 1
ATOM 4952 N N . TRP C 1 197 ? 23.846 48.848 142.216 1.00 12.94 197 TRP C N 1
ATOM 4953 C CA . TRP C 1 197 ? 24.295 50.167 142.666 1.00 13.70 197 TRP C CA 1
ATOM 4954 C C . TRP C 1 197 ? 25.804 50.106 142.992 1.00 13.84 197 TRP C C 1
ATOM 4955 O O . TRP C 1 197 ? 26.551 51.073 142.770 1.00 15.09 197 TRP C O 1
ATOM 4966 N N . GLN C 1 198 ? 26.248 48.955 143.490 1.00 15.26 198 GLN C N 1
ATOM 4967 C CA . GLN C 1 198 ? 27.644 48.757 143.871 1.00 15.89 198 GLN C CA 1
ATOM 4968 C C . GLN C 1 198 ? 28.570 49.029 142.696 1.00 17.79 198 GLN C C 1
ATOM 4969 O O . GLN C 1 198 ? 29.635 49.649 142.864 1.00 16.57 198 GLN C O 1
ATOM 4975 N N . ILE C 1 199 ? 28.153 48.569 141.510 1.00 17.38 199 ILE C N 1
ATOM 4976 C CA . ILE C 1 199 ? 28.926 48.737 140.275 1.00 15.46 199 ILE C CA 1
ATOM 4977 C C . ILE C 1 199 ? 28.719 50.106 139.629 1.00 15.77 199 ILE C C 1
ATOM 4978 O O . ILE C 1 199 ? 29.676 50.758 139.212 1.00 16.71 199 ILE C O 1
ATOM 4983 N N . VAL C 1 200 ? 27.472 50.557 139.592 1.00 15.24 200 VAL C N 1
ATOM 4984 C CA . VAL C 1 200 ? 27.128 51.824 138.981 1.00 13.96 200 VAL C CA 1
ATOM 4985 C C . VAL C 1 200 ? 27.544 53.074 139.728 1.00 16.13 200 VAL C C 1
ATOM 4986 O O . VAL C 1 200 ? 28.037 54.047 139.122 1.00 15.10 200 VAL C O 1
ATOM 4990 N N . GLU C 1 201 ? 27.346 53.085 141.043 1.00 15.33 201 GLU C N 1
ATOM 4991 C CA . GLU C 1 201 ? 27.664 54.302 141.783 1.00 14.73 201 GLU C CA 1
ATOM 4992 C C . GLU C 1 201 ? 29.045 54.905 141.522 1.00 12.56 201 GLU C C 1
ATOM 4993 O O . GLU C 1 201 ? 29.189 56.110 141.284 1.00 12.71 201 GLU C O 1
ATOM 4999 N N . PRO C 1 202 ? 30.088 54.079 141.565 1.00 12.03 202 PRO C N 1
ATOM 5000 C CA . PRO C 1 202 ? 31.380 54.714 141.326 1.00 13.54 202 PRO C CA 1
ATOM 5001 C C . PRO C 1 202 ? 31.447 55.364 139.932 1.00 17.14 202 PRO C C 1
ATOM 5002 O O . PRO C 1 202 ? 31.922 56.509 139.788 1.00 17.55 202 PRO C O 1
ATOM 5006 N N . VAL C 1 203 ? 30.962 54.645 138.917 1.00 16.54 203 VAL C N 1
ATOM 5007 C CA . VAL C 1 203 ? 30.969 55.157 137.546 1.00 18.35 203 VAL C CA 1
ATOM 5008 C C . VAL C 1 203 ? 30.300 56.524 137.435 1.00 20.73 203 VAL C C 1
ATOM 5009 O O . VAL C 1 203 ? 30.848 57.439 136.812 1.00 21.52 203 VAL C O 1
ATOM 5013 N N . LEU C 1 204 ? 29.125 56.663 138.048 1.00 21.51 204 LEU C N 1
ATOM 5014 C CA . LEU C 1 204 ? 28.389 57.923 138.021 1.00 23.38 204 LEU C CA 1
ATOM 5015 C C . LEU C 1 204 ? 29.228 59.085 138.528 1.00 24.17 204 LEU C C 1
ATOM 5016 O O . LEU C 1 204 ? 29.036 60.226 138.117 1.00 24.91 204 LEU C O 1
ATOM 5021 N N . SER C 1 205 ? 30.154 58.796 139.436 1.00 26.30 205 SER C N 1
ATOM 5022 C CA . SER C 1 205 ? 30.982 59.851 140.019 1.00 27.74 205 SER C CA 1
ATOM 5023 C C . SER C 1 205 ? 32.241 60.196 139.222 1.00 28.45 205 SER C C 1
ATOM 5024 O O . SER C 1 205 ? 32.814 61.270 139.409 1.00 28.95 205 SER C O 1
ATOM 5027 N N . THR C 1 206 ? 32.668 59.290 138.343 1.00 27.94 206 THR C N 1
ATOM 5028 C CA . THR C 1 206 ? 33.843 59.521 137.509 1.00 29.04 206 THR C CA 1
ATOM 5029 C C . THR C 1 206 ? 33.564 60.580 136.434 1.00 29.68 206 THR C C 1
ATOM 5030 O O . THR C 1 206 ? 32.446 60.663 135.917 1.00 30.03 206 THR C O 1
ATOM 5034 N N . HIS C 1 207 ? 34.573 61.385 136.097 1.00 29.59 207 HIS C N 1
ATOM 5035 C CA . HIS C 1 207 ? 34.403 62.443 135.092 1.00 29.34 207 HIS C CA 1
ATOM 5036 C C . HIS C 1 207 ? 34.757 61.998 133.688 1.00 28.92 207 HIS C C 1
ATOM 5037 O O . HIS C 1 207 ? 35.736 61.289 133.468 1.00 28.49 207 HIS C O 1
ATOM 5044 N N . ILE C 1 208 ? 33.950 62.449 132.736 1.00 28.94 208 ILE C N 1
ATOM 5045 C CA . ILE C 1 208 ? 34.148 62.123 131.328 1.00 28.40 208 ILE C CA 1
ATOM 5046 C C . ILE C 1 208 ? 34.025 63.399 130.509 1.00 27.66 208 ILE C C 1
ATOM 5047 O O . ILE C 1 208 ? 33.042 64.142 130.628 1.00 25.89 208 ILE C O 1
ATOM 5052 N N . ASP C 1 209 ? 35.043 63.680 129.700 1.00 29.25 209 ASP C N 1
ATOM 5053 C CA . ASP C 1 209 ? 35.003 64.874 128.863 1.00 28.96 209 ASP C CA 1
ATOM 5054 C C . ASP C 1 209 ? 33.812 64.729 127.928 1.00 27.51 209 ASP C C 1
ATOM 5055 O O . ASP C 1 209 ? 33.496 63.624 127.488 1.00 26.96 209 ASP C O 1
ATOM 5060 N N . HIS C 1 210 ? 33.146 65.837 127.636 1.00 27.93 210 HIS C N 1
ATOM 5061 C CA . HIS C 1 210 ? 31.999 65.799 126.736 1.00 28.63 210 HIS C CA 1
ATOM 5062 C C . HIS C 1 210 ? 32.388 65.123 125.426 1.00 28.03 210 HIS C C 1
ATOM 5063 O O . HIS C 1 210 ? 31.605 64.353 124.855 1.00 27.62 210 HIS C O 1
ATOM 5070 N N . ASP C 1 211 ? 33.613 65.409 124.977 1.00 28.28 211 ASP C N 1
ATOM 5071 C CA . ASP C 1 211 ? 34.151 64.890 123.711 1.00 27.36 211 ASP C CA 1
ATOM 5072 C C . ASP C 1 211 ? 34.772 63.500 123.754 1.00 25.77 211 ASP C C 1
ATOM 5073 O O . ASP C 1 211 ? 35.328 63.034 122.762 1.00 24.99 211 ASP C O 1
ATOM 5078 N N . LYS C 1 212 ? 34.690 62.828 124.892 1.00 23.62 212 LYS C N 1
ATOM 5079 C CA . LYS C 1 212 ? 35.270 61.507 124.974 1.00 21.18 212 LYS C CA 1
ATOM 5080 C C . LYS C 1 212 ? 34.184 60.450 124.840 1.00 20.35 212 LYS C C 1
ATOM 5081 O O . LYS C 1 212 ? 33.274 60.372 125.671 1.00 20.26 212 LYS C O 1
ATOM 5087 N N . PHE C 1 213 ? 34.277 59.647 123.782 1.00 18.66 213 PHE C N 1
ATOM 5088 C CA . PHE C 1 213 ? 33.317 58.570 123.533 1.00 18.60 213 PHE C CA 1
ATOM 5089 C C . PHE C 1 213 ? 34.080 57.383 122.982 1.00 18.48 213 PHE C C 1
ATOM 5090 O O . PHE C 1 213 ? 35.185 57.528 122.467 1.00 19.79 213 PHE C O 1
ATOM 5098 N N . SER C 1 214 ? 33.472 56.211 123.085 1.00 19.04 214 SER C N 1
ATOM 5099 C CA . SER C 1 214 ? 34.048 54.979 122.582 1.00 18.46 214 SER C CA 1
ATOM 5100 C C . SER C 1 214 ? 32.965 54.441 121.631 1.00 17.54 214 SER C C 1
ATOM 5101 O O . SER C 1 214 ? 31.789 54.753 121.816 1.00 19.51 214 SER C O 1
ATOM 5104 N N . PHE C 1 215 ? 33.340 53.647 120.631 1.00 15.74 215 PHE C N 1
ATOM 5105 C CA . PHE C 1 215 ? 32.365 53.130 119.656 1.00 15.18 215 PHE C CA 1
ATOM 5106 C C . PHE C 1 215 ? 32.606 51.677 119.320 1.00 13.75 215 PHE C C 1
ATOM 5107 O O . PHE C 1 215 ? 33.736 51.196 119.392 1.00 15.11 215 PHE C O 1
ATOM 5115 N N . PHE C 1 216 ? 31.541 50.980 118.930 1.00 13.10 216 PHE C N 1
ATOM 5116 C CA . PHE C 1 216 ? 31.657 49.584 118.517 1.00 12.54 216 PHE C CA 1
ATOM 5117 C C . PHE C 1 216 ? 32.288 49.547 117.102 1.00 13.12 216 PHE C C 1
ATOM 5118 O O . PHE C 1 216 ? 32.312 50.620 116.449 1.00 10.71 216 PHE C O 1
ATOM 5127 N N . GLY D 1 3 ? 21.287 23.992 83.698 1.00 34.38 3 GLY D N 1
ATOM 5128 C CA . GLY D 1 3 ? 21.940 24.985 84.619 1.00 31.73 3 GLY D CA 1
ATOM 5129 C C . GLY D 1 3 ? 20.945 25.736 85.489 1.00 30.66 3 GLY D C 1
ATOM 5130 O O . GLY D 1 3 ? 20.131 25.126 86.186 1.00 32.65 3 GLY D O 1
ATOM 5131 N N . ARG D 1 4 ? 21.017 27.061 85.455 1.00 27.45 4 ARG D N 1
ATOM 5132 C CA . ARG D 1 4 ? 20.130 27.920 86.220 1.00 24.91 4 ARG D CA 1
ATOM 5133 C C . ARG D 1 4 ? 20.023 29.242 85.471 1.00 23.42 4 ARG D C 1
ATOM 5134 O O . ARG D 1 4 ? 20.874 29.558 84.646 1.00 23.98 4 ARG D O 1
ATOM 5142 N N . GLY D 1 5 ? 18.972 30.004 85.735 1.00 20.87 5 GLY D N 1
ATOM 5143 C CA . GLY D 1 5 ? 18.830 31.279 85.068 1.00 18.95 5 GLY D CA 1
ATOM 5144 C C . GLY D 1 5 ? 19.981 32.181 85.458 1.00 18.60 5 GLY D C 1
ATOM 5145 O O . GLY D 1 5 ? 20.836 31.803 86.270 1.00 20.09 5 GLY D O 1
ATOM 5146 N N . LYS D 1 6 ? 20.016 33.374 84.889 1.00 17.85 6 LYS D N 1
ATOM 5147 C CA . LYS D 1 6 ? 21.087 34.311 85.184 1.00 18.67 6 LYS D CA 1
ATOM 5148 C C . LYS D 1 6 ? 20.494 35.557 85.800 1.00 18.07 6 LYS D C 1
ATOM 5149 O O . LYS D 1 6 ? 19.417 36.008 85.399 1.00 17.32 6 LYS D O 1
ATOM 5155 N N . LEU D 1 7 ? 21.216 36.115 86.763 1.00 16.86 7 LEU D N 1
ATOM 5156 C CA . LEU D 1 7 ? 20.783 37.325 87.438 1.00 15.61 7 LEU D CA 1
ATOM 5157 C C . LEU D 1 7 ? 21.491 38.464 86.743 1.00 15.38 7 LEU D C 1
ATOM 5158 O O . LEU D 1 7 ? 22.718 38.558 86.809 1.00 15.54 7 LEU D O 1
ATOM 5163 N N . ILE D 1 8 ? 20.718 39.326 86.085 1.00 14.58 8 ILE D N 1
ATOM 5164 C CA . ILE D 1 8 ? 21.271 40.468 85.367 1.00 14.61 8 ILE D CA 1
ATOM 5165 C C . ILE D 1 8 ? 20.875 41.767 86.052 1.00 13.79 8 ILE D C 1
ATOM 5166 O O . ILE D 1 8 ? 19.686 42.062 86.228 1.00 14.14 8 ILE D O 1
ATOM 5171 N N . LEU D 1 9 ? 21.884 42.552 86.417 1.00 12.09 9 LEU D N 1
ATOM 5172 C CA . LEU D 1 9 ? 21.654 43.797 87.103 1.00 10.36 9 LEU D CA 1
ATOM 5173 C C . LEU D 1 9 ? 22.052 45.047 86.325 1.00 9.39 9 LEU D C 1
ATOM 5174 O O . LEU D 1 9 ? 23.121 45.127 85.715 1.00 9.48 9 LEU D O 1
ATOM 5179 N N . ILE D 1 10 ? 21.180 46.036 86.363 1.00 8.47 10 ILE D N 1
ATOM 5180 C CA . ILE D 1 10 ? 21.450 47.300 85.715 1.00 11.67 10 ILE D CA 1
ATOM 5181 C C . ILE D 1 10 ? 21.540 48.333 86.809 1.00 10.07 10 ILE D C 1
ATOM 5182 O O . ILE D 1 10 ? 20.640 48.441 87.634 1.00 13.38 10 ILE D O 1
ATOM 5187 N N . GLU D 1 11 ? 22.618 49.093 86.802 1.00 11.24 11 GLU D N 1
ATOM 5188 C CA . GLU D 1 11 ? 22.838 50.115 87.810 1.00 11.73 11 GLU D CA 1
ATOM 5189 C C . GLU D 1 11 ? 23.049 51.441 87.141 1.00 13.28 11 GLU D C 1
ATOM 5190 O O . GLU D 1 11 ? 23.275 51.504 85.930 1.00 15.92 11 GLU D O 1
ATOM 5196 N N . GLY D 1 12 ? 22.977 52.509 87.918 1.00 12.76 12 GLY D N 1
ATOM 5197 C CA . GLY D 1 12 ? 23.189 53.815 87.349 1.00 12.44 12 GLY D CA 1
ATOM 5198 C C . GLY D 1 12 ? 22.622 54.888 88.234 1.00 13.35 12 GLY D C 1
ATOM 5199 O O . GLY D 1 12 ? 21.965 54.600 89.229 1.00 13.16 12 GLY D O 1
ATOM 5200 N N . LEU D 1 13 ? 22.895 56.129 87.864 1.00 14.08 13 LEU D N 1
ATOM 5201 C CA . LEU D 1 13 ? 22.410 57.278 88.587 1.00 14.42 13 LEU D CA 1
ATOM 5202 C C . LEU D 1 13 ? 20.919 57.414 88.329 1.00 15.97 13 LEU D C 1
ATOM 5203 O O . LEU D 1 13 ? 20.318 56.595 87.615 1.00 14.89 13 LEU D O 1
ATOM 5208 N N . ASP D 1 14 ? 20.314 58.435 88.919 1.00 16.74 14 ASP D N 1
ATOM 5209 C CA . ASP D 1 14 ? 18.896 58.640 88.723 1.00 19.42 14 ASP D CA 1
ATOM 5210 C C . ASP D 1 14 ? 18.674 59.228 87.330 1.00 19.76 14 ASP D C 1
ATOM 5211 O O . ASP D 1 14 ? 19.490 60.018 86.841 1.00 20.96 14 ASP D O 1
ATOM 5216 N N . ARG D 1 15 ? 17.584 58.814 86.689 1.00 19.45 15 ARG D N 1
ATOM 5217 C CA . ARG D 1 15 ? 17.264 59.287 85.357 1.00 19.04 15 ARG D CA 1
ATOM 5218 C C . ARG D 1 15 ? 18.358 58.889 84.375 1.00 18.90 15 ARG D C 1
ATOM 5219 O O . ARG D 1 15 ? 19.003 59.745 83.777 1.00 19.55 15 ARG D O 1
ATOM 5227 N N . THR D 1 16 ? 18.593 57.591 84.239 1.00 18.32 16 THR D N 1
ATOM 5228 C CA . THR D 1 16 ? 19.579 57.125 83.270 1.00 18.36 16 THR D CA 1
ATOM 5229 C C . THR D 1 16 ? 18.973 55.973 82.478 1.00 16.68 16 THR D C 1
ATOM 5230 O O . THR D 1 16 ? 19.688 55.101 81.984 1.00 18.16 16 THR D O 1
ATOM 5234 N N . GLY D 1 17 ? 17.642 55.978 82.400 1.00 16.92 17 GLY D N 1
ATOM 5235 C CA . GLY D 1 17 ? 16.889 54.976 81.653 1.00 15.71 17 GLY D CA 1
ATOM 5236 C C . GLY D 1 17 ? 16.914 53.542 82.127 1.00 16.16 17 GLY D C 1
ATOM 5237 O O . GLY D 1 17 ? 16.603 52.620 81.353 1.00 14.61 17 GLY D O 1
ATOM 5238 N N . LYS D 1 18 ? 17.241 53.336 83.400 1.00 14.71 18 LYS D N 1
ATOM 5239 C CA . LYS D 1 18 ? 17.318 51.987 83.928 1.00 13.38 18 LYS D CA 1
ATOM 5240 C C . LYS D 1 18 ? 15.989 51.265 83.888 1.00 12.88 18 LYS D C 1
ATOM 5241 O O . LYS D 1 18 ? 15.917 50.114 83.453 1.00 14.71 18 LYS D O 1
ATOM 5247 N N . THR D 1 19 ? 14.929 51.909 84.358 1.00 12.17 19 THR D N 1
ATOM 5248 C CA . THR D 1 19 ? 13.636 51.228 84.335 1.00 13.23 19 THR D CA 1
ATOM 5249 C C . THR D 1 19 ? 13.273 50.896 82.881 1.00 12.83 19 THR D C 1
ATOM 5250 O O . THR D 1 19 ? 12.856 49.773 82.571 1.00 12.48 19 THR D O 1
ATOM 5254 N N . THR D 1 20 ? 13.452 51.887 82.004 1.00 13.76 20 THR D N 1
ATOM 5255 C CA . THR D 1 20 ? 13.166 51.746 80.569 1.00 15.07 20 THR D CA 1
ATOM 5256 C C . THR D 1 20 ? 13.832 50.498 79.991 1.00 14.47 20 THR D C 1
ATOM 5257 O O . THR D 1 20 ? 13.175 49.594 79.455 1.00 14.31 20 THR D O 1
ATOM 5261 N N . GLN D 1 21 ? 15.154 50.454 80.115 1.00 15.24 21 GLN D N 1
ATOM 5262 C CA . GLN D 1 21 ? 15.931 49.334 79.592 1.00 14.08 21 GLN D CA 1
ATOM 5263 C C . GLN D 1 21 ? 15.600 47.999 80.245 1.00 15.10 21 GLN D C 1
ATOM 5264 O O . GLN D 1 21 ? 15.582 46.951 79.569 1.00 15.79 21 GLN D O 1
ATOM 5270 N N . CYS D 1 22 ? 15.329 48.015 81.552 1.00 14.23 22 CYS D N 1
ATOM 5271 C CA . CYS D 1 22 ? 15.046 46.767 82.252 1.00 14.04 22 CYS D CA 1
ATOM 5272 C C . CYS D 1 22 ? 13.751 46.154 81.749 1.00 13.38 22 CYS D C 1
ATOM 5273 O O . CYS D 1 22 ? 13.634 44.940 81.618 1.00 13.71 22 CYS D O 1
ATOM 5276 N N . ASN D 1 23 ? 12.764 46.998 81.478 1.00 15.02 23 ASN D N 1
ATOM 5277 C CA . ASN D 1 23 ? 11.494 46.494 80.960 1.00 16.29 23 ASN D CA 1
ATOM 5278 C C . ASN D 1 23 ? 11.740 45.928 79.553 1.00 15.67 23 ASN D C 1
ATOM 5279 O O . ASN D 1 23 ? 11.283 44.833 79.214 1.00 16.29 23 ASN D O 1
ATOM 5284 N N . ILE D 1 24 ? 12.489 46.675 78.747 1.00 15.46 24 ILE D N 1
ATOM 5285 C CA . ILE D 1 24 ? 12.813 46.229 77.399 1.00 14.74 24 ILE D CA 1
ATOM 5286 C C . ILE D 1 24 ? 13.491 44.866 77.480 1.00 15.43 24 ILE D C 1
ATOM 5287 O O . ILE D 1 24 ? 13.039 43.884 76.878 1.00 15.55 24 ILE D O 1
ATOM 5292 N N . LEU D 1 25 ? 14.565 44.784 78.257 1.00 15.88 25 LEU D N 1
ATOM 5293 C CA . LEU D 1 25 ? 15.292 43.518 78.366 1.00 15.77 25 LEU D CA 1
ATOM 5294 C C . LEU D 1 25 ? 14.430 42.379 78.898 1.00 16.15 25 LEU D C 1
ATOM 5295 O O . LEU D 1 25 ? 14.544 41.227 78.457 1.00 16.98 25 LEU D O 1
ATOM 5300 N N . TYR D 1 26 ? 13.565 42.711 79.851 1.00 16.25 26 TYR D N 1
ATOM 5301 C CA . TYR D 1 26 ? 12.657 41.748 80.473 1.00 16.78 26 TYR D CA 1
ATOM 5302 C C . TYR D 1 26 ? 11.650 41.192 79.464 1.00 17.09 26 TYR D C 1
ATOM 5303 O O . TYR D 1 26 ? 11.415 39.979 79.407 1.00 15.91 26 TYR D O 1
ATOM 5312 N N . LYS D 1 27 ? 11.041 42.083 78.683 1.00 18.40 27 LYS D N 1
ATOM 5313 C CA . LYS D 1 27 ? 10.071 41.645 77.685 1.00 20.44 27 LYS D CA 1
ATOM 5314 C C . LYS D 1 27 ? 10.776 40.726 76.692 1.00 21.49 27 LYS D C 1
ATOM 5315 O O . LYS D 1 27 ? 10.220 39.707 76.287 1.00 21.60 27 LYS D O 1
ATOM 5321 N N . LYS D 1 28 ? 12.023 41.062 76.347 1.00 22.47 28 LYS D N 1
ATOM 5322 C CA . LYS D 1 28 ? 12.838 40.250 75.426 1.00 21.74 28 LYS D CA 1
ATOM 5323 C C . LYS D 1 28 ? 13.023 38.834 75.960 1.00 21.43 28 LYS D C 1
ATOM 5324 O O . LYS D 1 28 ? 12.868 37.855 75.237 1.00 19.87 28 LYS D O 1
ATOM 5330 N N . LEU D 1 29 ? 13.364 38.726 77.241 1.00 21.77 29 LEU D N 1
ATOM 5331 C CA . LEU D 1 29 ? 13.619 37.421 77.842 1.00 21.66 29 LEU D CA 1
ATOM 5332 C C . LEU D 1 29 ? 12.407 36.580 78.251 1.00 21.99 29 LEU D C 1
ATOM 5333 O O . LEU D 1 29 ? 12.550 35.394 78.560 1.00 20.32 29 LEU D O 1
ATOM 5338 N N . GLN D 1 30 ? 11.216 37.172 78.255 1.00 24.37 30 GLN D N 1
ATOM 5339 C CA . GLN D 1 30 ? 10.016 36.411 78.625 1.00 26.38 30 GLN D CA 1
ATOM 5340 C C . GLN D 1 30 ? 9.741 35.295 77.611 1.00 27.83 30 GLN D C 1
ATOM 5341 O O . GLN D 1 30 ? 10.126 35.395 76.445 1.00 28.65 30 GLN D O 1
ATOM 5347 N N . PRO D 1 31 ? 9.063 34.217 78.042 1.00 28.57 31 PRO D N 1
ATOM 5348 C CA . PRO D 1 31 ? 8.317 34.145 79.304 1.00 28.13 31 PRO D CA 1
ATOM 5349 C C . PRO D 1 31 ? 9.187 33.808 80.514 1.00 28.22 31 PRO D C 1
ATOM 5350 O O . PRO D 1 31 ? 8.880 34.214 81.630 1.00 28.39 31 PRO D O 1
ATOM 5354 N N . ASN D 1 32 ? 10.274 33.080 80.284 1.00 27.73 32 ASN D N 1
ATOM 5355 C CA . ASN D 1 32 ? 11.187 32.635 81.351 1.00 26.94 32 ASN D CA 1
ATOM 5356 C C . ASN D 1 32 ? 12.102 33.703 82.000 1.00 26.10 32 ASN D C 1
ATOM 5357 O O . ASN D 1 32 ? 13.311 33.501 82.139 1.00 25.92 32 ASN D O 1
ATOM 5362 N N . CYS D 1 33 ? 11.524 34.823 82.416 1.00 24.16 33 CYS D N 1
ATOM 5363 C CA . CYS D 1 33 ? 12.297 35.891 83.026 1.00 22.52 33 CYS D CA 1
ATOM 5364 C C . CYS D 1 33 ? 11.435 36.699 83.996 1.00 23.37 33 CYS D C 1
ATOM 5365 O O . CYS D 1 33 ? 10.249 36.929 83.737 1.00 23.65 33 CYS D O 1
ATOM 5368 N N . LYS D 1 34 ? 12.041 37.121 85.112 1.00 21.27 34 LYS D N 1
ATOM 5369 C CA . LYS D 1 34 ? 11.358 37.926 86.127 1.00 19.63 34 LYS D CA 1
ATOM 5370 C C . LYS D 1 34 ? 11.986 39.307 86.153 1.00 17.63 34 LYS D C 1
ATOM 5371 O O . LYS D 1 34 ? 13.145 39.458 85.811 1.00 18.09 34 LYS D O 1
ATOM 5377 N N . LEU D 1 35 ? 11.215 40.316 86.532 1.00 15.48 35 LEU D N 1
ATOM 5378 C CA . LEU D 1 35 ? 11.723 41.673 86.621 1.00 16.09 35 LEU D CA 1
ATOM 5379 C C . LEU D 1 35 ? 11.662 42.116 88.099 1.00 18.74 35 LEU D C 1
ATOM 5380 O O . LEU D 1 35 ? 10.624 41.966 88.756 1.00 19.47 35 LEU D O 1
ATOM 5385 N N . LEU D 1 36 ? 12.761 42.659 88.615 1.00 19.07 36 LEU D N 1
ATOM 5386 C CA . LEU D 1 36 ? 12.807 43.100 90.005 1.00 18.82 36 LEU D CA 1
ATOM 5387 C C . LEU D 1 36 ? 13.416 44.485 90.083 1.00 16.88 36 LEU D C 1
ATOM 5388 O O . LEU D 1 36 ? 14.359 44.789 89.357 1.00 17.16 36 LEU D O 1
ATOM 5393 N N . LYS D 1 37 ? 12.873 45.336 90.945 1.00 15.47 37 LYS D N 1
ATOM 5394 C CA . LYS D 1 37 ? 13.399 46.683 91.095 1.00 13.76 37 LYS D CA 1
ATOM 5395 C C . LYS D 1 37 ? 13.574 47.074 92.567 1.00 14.40 37 LYS D C 1
ATOM 5396 O O . LYS D 1 37 ? 12.668 46.866 93.388 1.00 13.73 37 LYS D O 1
ATOM 5402 N N . PHE D 1 38 ? 14.740 47.627 92.898 1.00 13.57 38 PHE D N 1
ATOM 5403 C CA . PHE D 1 38 ? 15.031 48.038 94.269 1.00 12.59 38 PHE D CA 1
ATOM 5404 C C . PHE D 1 38 ? 15.178 49.532 94.282 1.00 11.95 38 PHE D C 1
ATOM 5405 O O . PHE D 1 38 ? 15.759 50.106 93.359 1.00 13.47 38 PHE D O 1
ATOM 5413 N N . PRO D 1 39 ? 14.643 50.200 95.324 1.00 13.12 39 PRO D N 1
ATOM 5414 C CA . PRO D 1 39 ? 13.867 49.569 96.402 1.00 12.69 39 PRO D CA 1
ATOM 5415 C C . PRO D 1 39 ? 12.521 48.969 96.004 1.00 13.77 39 PRO D C 1
ATOM 5416 O O . PRO D 1 39 ? 11.788 49.525 95.178 1.00 12.96 39 PRO D O 1
ATOM 5420 N N . GLU D 1 40 ? 12.212 47.822 96.588 1.00 13.13 40 GLU D N 1
ATOM 5421 C CA . GLU D 1 40 ? 10.929 47.165 96.363 1.00 15.07 40 GLU D CA 1
ATOM 5422 C C . GLU D 1 40 ? 10.029 47.835 97.398 1.00 15.43 40 GLU D C 1
ATOM 5423 O O . GLU D 1 40 ? 9.977 47.417 98.553 1.00 17.13 40 GLU D O 1
ATOM 5429 N N . ARG D 1 41 ? 9.347 48.888 96.961 1.00 13.83 41 ARG D N 1
ATOM 5430 C CA . ARG D 1 41 ? 8.491 49.707 97.796 1.00 12.08 41 ARG D CA 1
ATOM 5431 C C . ARG D 1 41 ? 7.175 49.140 98.283 1.00 12.68 41 ARG D C 1
ATOM 5432 O O . ARG D 1 41 ? 6.471 49.787 99.053 1.00 12.23 41 ARG D O 1
ATOM 5440 N N . SER D 1 42 ? 6.854 47.930 97.864 1.00 13.49 42 SER D N 1
ATOM 5441 C CA . SER D 1 42 ? 5.597 47.318 98.233 1.00 14.70 42 SER D CA 1
ATOM 5442 C C . SER D 1 42 ? 5.568 46.693 99.612 1.00 15.03 42 SER D C 1
ATOM 5443 O O . SER D 1 42 ? 4.494 46.438 100.142 1.00 16.73 42 SER D O 1
ATOM 5446 N N . THR D 1 43 ? 6.730 46.422 100.194 1.00 16.54 43 THR D N 1
ATOM 5447 C CA . THR D 1 43 ? 6.783 45.828 101.535 1.00 15.33 43 THR D CA 1
ATOM 5448 C C . THR D 1 43 ? 6.643 46.935 102.599 1.00 14.96 43 THR D C 1
ATOM 5449 O O . THR D 1 43 ? 6.681 48.126 102.260 1.00 15.84 43 THR D O 1
ATOM 5453 N N . ARG D 1 44 ? 6.464 46.567 103.873 1.00 14.23 44 ARG D N 1
ATOM 5454 C CA . ARG D 1 44 ? 6.337 47.602 104.912 1.00 13.88 44 ARG D CA 1
ATOM 5455 C C . ARG D 1 44 ? 7.670 48.313 104.983 1.00 10.14 44 ARG D C 1
ATOM 5456 O O . ARG D 1 44 ? 7.732 49.534 105.104 1.00 9.26 44 ARG D O 1
ATOM 5464 N N . ILE D 1 45 ? 8.747 47.543 104.904 1.00 10.50 45 ILE D N 1
ATOM 5465 C CA . ILE D 1 45 ? 10.061 48.165 104.891 1.00 10.26 45 ILE D CA 1
ATOM 5466 C C . ILE D 1 45 ? 10.114 49.064 103.656 1.00 11.27 45 ILE D C 1
ATOM 5467 O O . ILE D 1 45 ? 10.535 50.225 103.743 1.00 11.39 45 ILE D O 1
ATOM 5472 N N . GLY D 1 46 ? 9.622 48.548 102.521 1.00 12.92 46 GLY D N 1
ATOM 5473 C CA . GLY D 1 46 ? 9.645 49.317 101.280 1.00 11.60 46 GLY D CA 1
ATOM 5474 C C . GLY D 1 46 ? 8.878 50.599 101.413 1.00 11.65 46 GLY D C 1
ATOM 5475 O O . GLY D 1 46 ? 9.238 51.645 100.874 1.00 12.51 46 GLY D O 1
ATOM 5476 N N . GLY D 1 47 ? 7.792 50.519 102.162 1.00 12.72 47 GLY D N 1
ATOM 5477 C CA . GLY D 1 47 ? 6.978 51.701 102.379 1.00 12.68 47 GLY D CA 1
ATOM 5478 C C . GLY D 1 47 ? 7.686 52.789 103.150 1.00 12.36 47 GLY D C 1
ATOM 5479 O O . GLY D 1 47 ? 7.550 53.973 102.839 1.00 12.17 47 GLY D O 1
ATOM 5480 N N . LEU D 1 48 ? 8.441 52.408 104.174 1.00 11.90 48 LEU D N 1
ATOM 5481 C CA . LEU D 1 48 ? 9.162 53.410 104.948 1.00 10.07 48 LEU D CA 1
ATOM 5482 C C . LEU D 1 48 ? 10.198 54.085 104.051 1.00 9.47 48 LEU D C 1
ATOM 5483 O O . LEU D 1 48 ? 10.357 55.305 104.081 1.00 9.68 48 LEU D O 1
ATOM 5488 N N . ILE D 1 49 ? 10.910 53.279 103.254 1.00 11.22 49 ILE D N 1
ATOM 5489 C CA . ILE D 1 49 ? 11.926 53.801 102.325 1.00 10.61 49 ILE D CA 1
ATOM 5490 C C . ILE D 1 49 ? 11.241 54.764 101.350 1.00 11.68 49 ILE D C 1
ATOM 5491 O O . ILE D 1 49 ? 11.762 55.845 101.049 1.00 12.15 49 ILE D O 1
ATOM 5496 N N . ASN D 1 50 ? 10.060 54.374 100.867 1.00 13.19 50 ASN D N 1
ATOM 5497 C CA . ASN D 1 50 ? 9.326 55.233 99.957 1.00 13.36 50 ASN D CA 1
ATOM 5498 C C . ASN D 1 50 ? 9.063 56.605 100.565 1.00 14.27 50 ASN D C 1
ATOM 5499 O O . ASN D 1 50 ? 9.343 57.645 99.931 1.00 14.28 50 ASN D O 1
ATOM 5504 N N . GLU D 1 51 ? 8.524 56.622 101.790 1.00 14.66 51 GLU D N 1
ATOM 5505 C CA . GLU D 1 51 ? 8.247 57.895 102.479 1.00 14.96 51 GLU D CA 1
ATOM 5506 C C . GLU D 1 51 ? 9.514 58.711 102.679 1.00 13.19 51 GLU D C 1
ATOM 5507 O O . GLU D 1 51 ? 9.505 59.935 102.579 1.00 14.10 51 GLU D O 1
ATOM 5513 N N . TYR D 1 52 ? 10.601 58.016 103.004 1.00 14.34 52 TYR D N 1
ATOM 5514 C CA . TYR D 1 52 ? 11.876 58.676 103.201 1.00 13.04 52 TYR D CA 1
ATOM 5515 C C . TYR D 1 52 ? 12.299 59.423 101.921 1.00 13.17 52 TYR D C 1
ATOM 5516 O O . TYR D 1 52 ? 12.715 60.589 101.976 1.00 13.55 52 TYR D O 1
ATOM 5525 N N . LEU D 1 53 ? 12.182 58.752 100.771 1.00 13.28 53 LEU D N 1
ATOM 5526 C CA . LEU D 1 53 ? 12.581 59.346 99.488 1.00 14.05 53 LEU D CA 1
ATOM 5527 C C . LEU D 1 53 ? 11.626 60.424 98.951 1.00 15.84 53 LEU D C 1
ATOM 5528 O O . LEU D 1 53 ? 12.037 61.340 98.240 1.00 16.91 53 LEU D O 1
ATOM 5533 N N . THR D 1 54 ? 10.361 60.343 99.316 1.00 17.40 54 THR D N 1
ATOM 5534 C CA . THR D 1 54 ? 9.383 61.298 98.815 1.00 18.73 54 THR D CA 1
ATOM 5535 C C . THR D 1 54 ? 8.914 62.379 99.766 1.00 20.67 54 THR D C 1
ATOM 5536 O O . THR D 1 54 ? 8.309 63.356 99.322 1.00 20.89 54 THR D O 1
ATOM 5540 N N . ASP D 1 55 ? 9.173 62.224 101.062 1.00 21.52 55 ASP D N 1
ATOM 5541 C CA . ASP D 1 55 ? 8.712 63.218 102.039 1.00 21.58 55 ASP D CA 1
ATOM 5542 C C . ASP D 1 55 ? 9.824 63.683 102.982 1.00 22.65 55 ASP D C 1
ATOM 5543 O O . ASP D 1 55 ? 10.299 62.924 103.828 1.00 22.09 55 ASP D O 1
ATOM 5548 N N . ASP D 1 56 ? 10.226 64.942 102.839 1.00 23.72 56 ASP D N 1
ATOM 5549 C CA . ASP D 1 56 ? 11.294 65.495 103.661 1.00 24.91 56 ASP D CA 1
ATOM 5550 C C . ASP D 1 56 ? 10.922 65.627 105.122 1.00 24.85 56 ASP D C 1
ATOM 5551 O O . ASP D 1 56 ? 11.772 65.947 105.952 1.00 24.18 56 ASP D O 1
ATOM 5556 N N . SER D 1 57 ? 9.651 65.391 105.428 1.00 24.27 57 SER D N 1
ATOM 5557 C CA . SER D 1 57 ? 9.165 65.451 106.796 1.00 23.27 57 SER D CA 1
ATOM 5558 C C . SER D 1 57 ? 9.502 64.117 107.483 1.00 22.73 57 SER D C 1
ATOM 5559 O O . SER D 1 57 ? 9.524 64.017 108.708 1.00 22.60 57 SER D O 1
ATOM 5562 N N . PHE D 1 58 ? 9.773 63.088 106.686 1.00 21.45 58 PHE D N 1
ATOM 5563 C CA . PHE D 1 58 ? 10.144 61.793 107.231 1.00 19.45 58 PHE D CA 1
ATOM 5564 C C . PHE D 1 58 ? 11.600 61.865 107.640 1.00 21.50 58 PHE D C 1
ATOM 5565 O O . PHE D 1 58 ? 12.494 61.864 106.788 1.00 21.52 58 PHE D O 1
ATOM 5573 N N . GLN D 1 59 ? 11.825 61.923 108.954 1.00 22.23 59 GLN D N 1
ATOM 5574 C CA . GLN D 1 59 ? 13.170 61.998 109.535 1.00 21.03 59 GLN D CA 1
ATOM 5575 C C . GLN D 1 59 ? 13.733 60.626 109.869 1.00 18.56 59 GLN D C 1
ATOM 5576 O O . GLN D 1 59 ? 13.111 59.852 110.586 1.00 17.05 59 GLN D O 1
ATOM 5582 N N . LEU D 1 60 ? 14.900 60.313 109.329 1.00 16.39 60 LEU D N 1
ATOM 5583 C CA . LEU D 1 60 ? 15.558 59.048 109.625 1.00 14.56 60 LEU D CA 1
ATOM 5584 C C . LEU D 1 60 ? 17.054 59.266 109.442 1.00 14.88 60 LEU D C 1
ATOM 5585 O O . LEU D 1 60 ? 17.474 59.894 108.468 1.00 12.16 60 LEU D O 1
ATOM 5590 N N . SER D 1 61 ? 17.857 58.779 110.390 1.00 13.18 61 SER D N 1
ATOM 5591 C CA . SER D 1 61 ? 19.303 58.935 110.289 1.00 12.15 61 SER D CA 1
ATOM 5592 C C . SER D 1 61 ? 19.875 58.184 109.075 1.00 12.01 61 SER D C 1
ATOM 5593 O O . SER D 1 61 ? 19.319 57.179 108.618 1.00 11.19 61 SER D O 1
ATOM 5596 N N . ASP D 1 62 ? 20.984 58.703 108.552 1.00 12.85 62 ASP D N 1
ATOM 5597 C CA . ASP D 1 62 ? 21.651 58.086 107.414 1.00 12.97 62 ASP D CA 1
ATOM 5598 C C . ASP D 1 62 ? 21.890 56.601 107.617 1.00 12.98 62 ASP D C 1
ATOM 5599 O O . ASP D 1 62 ? 21.655 55.798 106.703 1.00 15.80 62 ASP D O 1
ATOM 5604 N N . GLN D 1 63 ? 22.345 56.212 108.809 1.00 12.17 63 GLN D N 1
ATOM 5605 C CA . GLN D 1 63 ? 22.613 54.799 109.061 1.00 11.18 63 GLN D CA 1
ATOM 5606 C C . GLN D 1 63 ? 21.336 53.952 109.072 1.00 10.49 63 GLN D C 1
ATOM 5607 O O . GLN D 1 63 ? 21.309 52.816 108.571 1.00 10.26 63 GLN D O 1
ATOM 5613 N N . ALA D 1 64 ? 20.272 54.503 109.635 1.00 9.84 64 ALA D N 1
ATOM 5614 C CA . ALA D 1 64 ? 19.027 53.757 109.703 1.00 10.64 64 ALA D CA 1
ATOM 5615 C C . ALA D 1 64 ? 18.415 53.521 108.308 1.00 10.64 64 ALA D C 1
ATOM 5616 O O . ALA D 1 64 ? 18.063 52.385 107.974 1.00 11.46 64 ALA D O 1
ATOM 5618 N N . ILE D 1 65 ? 18.287 54.573 107.496 1.00 12.62 65 ILE D N 1
ATOM 5619 C CA . ILE D 1 65 ? 17.689 54.393 106.158 1.00 12.68 65 ILE D CA 1
ATOM 5620 C C . ILE D 1 65 ? 18.576 53.452 105.348 1.00 13.37 65 ILE D C 1
ATOM 5621 O O . ILE D 1 65 ? 18.082 52.607 104.595 1.00 14.24 65 ILE D O 1
ATOM 5626 N N . HIS D 1 66 ? 19.888 53.555 105.548 1.00 12.70 66 HIS D N 1
ATOM 5627 C CA . HIS D 1 66 ? 20.817 52.678 104.849 1.00 12.42 66 HIS D CA 1
ATOM 5628 C C . HIS D 1 66 ? 20.579 51.195 105.171 1.00 12.68 66 HIS D C 1
ATOM 5629 O O . HIS D 1 66 ? 20.633 50.330 104.282 1.00 12.34 66 HIS D O 1
ATOM 5636 N N . LEU D 1 67 ? 20.305 50.893 106.442 1.00 12.54 67 LEU D N 1
ATOM 5637 C CA . LEU D 1 67 ? 20.045 49.515 106.869 1.00 9.66 67 LEU D CA 1
ATOM 5638 C C . LEU D 1 67 ? 18.700 48.998 106.359 1.00 9.31 67 LEU D C 1
ATOM 5639 O O . LEU D 1 67 ? 18.547 47.799 106.136 1.00 8.51 67 LEU D O 1
ATOM 5644 N N . LEU D 1 68 ? 17.718 49.888 106.202 1.00 9.45 68 LEU D N 1
ATOM 5645 C CA . LEU D 1 68 ? 16.399 49.493 105.666 1.00 10.22 68 LEU D CA 1
ATOM 5646 C C . LEU D 1 68 ? 16.552 49.098 104.177 1.00 11.28 68 LEU D C 1
ATOM 5647 O O . LEU D 1 68 ? 15.942 48.117 103.703 1.00 12.22 68 LEU D O 1
ATOM 5652 N N . PHE D 1 69 ? 17.359 49.871 103.448 1.00 9.18 69 PHE D N 1
ATOM 5653 C CA . PHE D 1 69 ? 17.616 49.581 102.038 1.00 9.66 69 PHE D CA 1
ATOM 5654 C C . PHE D 1 69 ? 18.164 48.177 101.915 1.00 9.05 69 PHE D C 1
ATOM 5655 O O . PHE D 1 69 ? 17.785 47.434 101.022 1.00 8.50 69 PHE D O 1
ATOM 5663 N N . SER D 1 70 ? 19.070 47.806 102.819 1.00 9.64 70 SER D N 1
ATOM 5664 C CA . SER D 1 70 ? 19.653 46.477 102.752 1.00 8.01 70 SER D CA 1
ATOM 5665 C C . SER D 1 70 ? 18.666 45.393 103.143 1.00 9.64 70 SER D C 1
ATOM 5666 O O . SER D 1 70 ? 18.605 44.325 102.511 1.00 9.90 70 SER D O 1
ATOM 5669 N N . ALA D 1 71 ? 17.896 45.671 104.195 1.00 11.09 71 ALA D N 1
ATOM 5670 C CA . ALA D 1 71 ? 16.902 44.723 104.707 1.00 10.95 71 ALA D CA 1
ATOM 5671 C C . ALA D 1 71 ? 15.905 44.415 103.593 1.00 9.55 71 ALA D C 1
ATOM 5672 O O . ALA D 1 71 ? 15.479 43.288 103.418 1.00 9.89 71 ALA D O 1
ATOM 5674 N N . ASN D 1 72 ? 15.554 45.456 102.855 1.00 11.40 72 ASN D N 1
ATOM 5675 C CA . ASN D 1 72 ? 14.623 45.358 101.734 1.00 14.54 72 ASN D CA 1
ATOM 5676 C C . ASN D 1 72 ? 15.092 44.288 100.717 1.00 15.40 72 ASN D C 1
ATOM 5677 O O . ASN D 1 72 ? 14.282 43.541 100.166 1.00 15.57 72 ASN D O 1
ATOM 5682 N N . ARG D 1 73 ? 16.404 44.202 100.491 1.00 16.51 73 ARG D N 1
ATOM 5683 C CA . ARG D 1 73 ? 16.934 43.196 99.584 1.00 16.14 73 ARG D CA 1
ATOM 5684 C C . ARG D 1 73 ? 16.807 41.851 100.268 1.00 17.13 73 ARG D C 1
ATOM 5685 O O . ARG D 1 73 ? 16.244 40.889 99.702 1.00 18.20 73 ARG D O 1
ATOM 5693 N N . TRP D 1 74 ? 17.324 41.793 101.496 1.00 15.35 74 TRP D N 1
ATOM 5694 C CA . TRP D 1 74 ? 17.297 40.573 102.300 1.00 13.42 74 TRP D CA 1
ATOM 5695 C C . TRP D 1 74 ? 15.924 39.927 102.387 1.00 14.02 74 TRP D C 1
ATOM 5696 O O . TRP D 1 74 ? 15.825 38.702 102.451 1.00 15.67 74 TRP D O 1
ATOM 5707 N N . GLU D 1 75 ? 14.854 40.725 102.373 1.00 15.22 75 GLU D N 1
ATOM 5708 C CA . GLU D 1 75 ? 13.526 40.137 102.478 1.00 16.74 75 GLU D CA 1
ATOM 5709 C C . GLU D 1 75 ? 13.032 39.526 101.174 1.00 19.96 75 GLU D C 1
ATOM 5710 O O . GLU D 1 75 ? 12.017 38.827 101.153 1.00 20.49 75 GLU D O 1
ATOM 5716 N N . ILE D 1 76 ? 13.785 39.740 100.097 1.00 20.92 76 ILE D N 1
ATOM 5717 C CA . ILE D 1 76 ? 13.411 39.234 98.781 1.00 20.79 76 ILE D CA 1
ATOM 5718 C C . ILE D 1 76 ? 14.381 38.173 98.210 1.00 21.19 76 ILE D C 1
ATOM 5719 O O . ILE D 1 76 ? 13.991 37.292 97.428 1.00 22.90 76 ILE D O 1
ATOM 5724 N N . VAL D 1 77 ? 15.637 38.233 98.632 1.00 19.33 77 VAL D N 1
ATOM 5725 C CA . VAL D 1 77 ? 16.657 37.335 98.123 1.00 17.93 77 VAL D CA 1
ATOM 5726 C C . VAL D 1 77 ? 16.340 35.851 98.053 1.00 19.00 77 VAL D C 1
ATOM 5727 O O . VAL D 1 77 ? 16.845 35.164 97.169 1.00 19.40 77 VAL D O 1
ATOM 5731 N N . ASP D 1 78 ? 15.514 35.327 98.945 1.00 19.24 78 ASP D N 1
ATOM 5732 C CA . ASP D 1 78 ? 15.228 33.901 98.878 1.00 19.19 78 ASP D CA 1
ATOM 5733 C C . ASP D 1 78 ? 14.448 33.569 97.619 1.00 19.36 78 ASP D C 1
ATOM 5734 O O . ASP D 1 78 ? 14.599 32.477 97.046 1.00 19.22 78 ASP D O 1
ATOM 5739 N N . LYS D 1 79 ? 13.605 34.512 97.207 1.00 19.98 79 LYS D N 1
ATOM 5740 C CA . LYS D 1 79 ? 12.768 34.359 96.022 1.00 21.62 79 LYS D CA 1
ATOM 5741 C C . LYS D 1 79 ? 13.662 34.380 94.793 1.00 21.27 79 LYS D C 1
ATOM 5742 O O . LYS D 1 79 ? 13.524 33.551 93.887 1.00 20.18 79 LYS D O 1
ATOM 5748 N N . ILE D 1 80 ? 14.572 35.351 94.766 1.00 21.08 80 ILE D N 1
ATOM 5749 C CA . ILE D 1 80 ? 15.500 35.475 93.662 1.00 19.91 80 ILE D CA 1
ATOM 5750 C C . ILE D 1 80 ? 16.172 34.135 93.458 1.00 19.93 80 ILE D C 1
ATOM 5751 O O . ILE D 1 80 ? 16.070 33.544 92.392 1.00 20.40 80 ILE D O 1
ATOM 5756 N N . LYS D 1 81 ? 16.832 33.630 94.491 1.00 20.29 81 LYS D N 1
ATOM 5757 C CA . LYS D 1 81 ? 17.521 32.355 94.370 1.00 21.33 81 LYS D CA 1
ATOM 5758 C C . LYS D 1 81 ? 16.637 31.213 93.887 1.00 22.07 81 LYS D C 1
ATOM 5759 O O . LYS D 1 81 ? 17.067 30.408 93.061 1.00 22.67 81 LYS D O 1
ATOM 5765 N N . LYS D 1 82 ? 15.409 31.130 94.402 1.00 22.99 82 LYS D N 1
ATOM 5766 C CA . LYS D 1 82 ? 14.475 30.064 93.997 1.00 23.00 82 LYS D CA 1
ATOM 5767 C C . LYS D 1 82 ? 14.147 30.146 92.506 1.00 21.89 82 LYS D C 1
ATOM 5768 O O . LYS D 1 82 ? 14.135 29.126 91.811 1.00 21.20 82 LYS D O 1
ATOM 5774 N N . ASP D 1 83 ? 13.860 31.360 92.036 1.00 20.49 83 ASP D N 1
ATOM 5775 C CA . ASP D 1 83 ? 13.553 31.604 90.627 1.00 21.26 83 ASP D CA 1
ATOM 5776 C C . ASP D 1 83 ? 14.710 31.131 89.743 1.00 20.98 83 ASP D C 1
ATOM 5777 O O . ASP D 1 83 ? 14.521 30.330 88.828 1.00 20.30 83 ASP D O 1
ATOM 5782 N N . LEU D 1 84 ? 15.910 31.630 90.042 1.00 20.91 84 LEU D N 1
ATOM 5783 C CA . LEU D 1 84 ? 17.109 31.269 89.308 1.00 21.25 84 LEU D CA 1
ATOM 5784 C C . LEU D 1 84 ? 17.290 29.758 89.248 1.00 22.08 84 LEU D C 1
ATOM 5785 O O . LEU D 1 84 ? 17.623 29.206 88.192 1.00 22.58 84 LEU D O 1
ATOM 5790 N N . LEU D 1 85 ? 17.070 29.082 90.375 1.00 23.09 85 LEU D N 1
ATOM 5791 C CA . LEU D 1 85 ? 17.220 27.628 90.418 1.00 23.69 85 LEU D CA 1
ATOM 5792 C C . LEU D 1 85 ? 16.145 26.917 89.603 1.00 24.29 85 LEU D C 1
ATOM 5793 O O . LEU D 1 85 ? 16.316 25.774 89.192 1.00 24.19 85 LEU D O 1
ATOM 5798 N N . GLU D 1 86 ? 15.035 27.605 89.376 1.00 26.02 86 GLU D N 1
ATOM 5799 C CA . GLU D 1 86 ? 13.946 27.061 88.583 1.00 26.79 86 GLU D CA 1
ATOM 5800 C C . GLU D 1 86 ? 14.286 27.329 87.111 1.00 27.78 86 GLU D C 1
ATOM 5801 O O . GLU D 1 86 ? 13.519 26.981 86.203 1.00 28.86 86 GLU D O 1
ATOM 5807 N N . GLY D 1 87 ? 15.433 27.967 86.881 1.00 25.90 87 GLY D N 1
ATOM 5808 C CA . GLY D 1 87 ? 15.855 28.247 85.525 1.00 24.28 87 GLY D CA 1
ATOM 5809 C C . GLY D 1 87 ? 15.429 29.586 84.957 1.00 23.61 87 GLY D C 1
ATOM 5810 O O . GLY D 1 87 ? 15.761 29.898 83.814 1.00 23.44 87 GLY D O 1
ATOM 5811 N N . LYS D 1 88 ? 14.712 30.390 85.733 1.00 21.22 88 LYS D N 1
ATOM 5812 C CA . LYS D 1 88 ? 14.278 31.690 85.241 1.00 20.95 88 LYS D CA 1
ATOM 5813 C C . LYS D 1 88 ? 15.358 32.757 85.301 1.00 20.84 88 LYS D C 1
ATOM 5814 O O . LYS D 1 88 ? 16.146 32.803 86.244 1.00 21.53 88 LYS D O 1
ATOM 5820 N N . ASN D 1 89 ? 15.406 33.613 84.288 1.00 18.84 89 ASN D N 1
ATOM 5821 C CA . ASN D 1 89 ? 16.384 34.685 84.296 1.00 18.68 89 ASN D CA 1
ATOM 5822 C C . ASN D 1 89 ? 15.743 35.814 85.073 1.00 17.68 89 ASN D C 1
ATOM 5823 O O . ASN D 1 89 ? 14.520 35.877 85.205 1.00 16.60 89 ASN D O 1
ATOM 5828 N N . ILE D 1 90 ? 16.570 36.717 85.572 1.00 15.55 90 ILE D N 1
ATOM 5829 C CA . ILE D 1 90 ? 16.055 37.828 86.341 1.00 15.07 90 ILE D CA 1
ATOM 5830 C C . ILE D 1 90 ? 16.718 39.121 85.936 1.00 13.05 90 ILE D C 1
ATOM 5831 O O . ILE D 1 90 ? 17.946 39.205 85.885 1.00 14.20 90 ILE D O 1
ATOM 5836 N N . VAL D 1 91 ? 15.910 40.130 85.645 1.00 12.04 91 VAL D N 1
ATOM 5837 C CA . VAL D 1 91 ? 16.444 41.425 85.296 1.00 12.29 91 VAL D CA 1
ATOM 5838 C C . VAL D 1 91 ? 16.150 42.205 86.572 1.00 13.93 91 VAL D C 1
ATOM 5839 O O . VAL D 1 91 ? 15.034 42.174 87.082 1.00 13.51 91 VAL D O 1
ATOM 5843 N N . MET D 1 92 ? 17.158 42.897 87.089 1.00 14.85 92 MET D N 1
ATOM 5844 C CA . MET D 1 92 ? 17.009 43.628 88.333 1.00 13.37 92 MET D CA 1
ATOM 5845 C C . MET D 1 92 ? 17.477 45.045 88.156 1.00 13.81 92 MET D C 1
ATOM 5846 O O . MET D 1 92 ? 18.555 45.282 87.619 1.00 15.52 92 MET D O 1
ATOM 5851 N N . ASP D 1 93 ? 16.655 45.995 88.583 1.00 11.78 93 ASP D N 1
ATOM 5852 C CA . ASP D 1 93 ? 17.002 47.400 88.481 1.00 11.77 93 ASP D CA 1
ATOM 5853 C C . ASP D 1 93 ? 17.481 47.884 89.859 1.00 13.18 93 ASP D C 1
ATOM 5854 O O . ASP D 1 93 ? 16.677 48.022 90.785 1.00 13.09 93 ASP D O 1
ATOM 5859 N N . ARG D 1 94 ? 18.783 48.144 89.979 1.00 12.31 94 ARG D N 1
ATOM 5860 C CA . ARG D 1 94 ? 19.402 48.604 91.240 1.00 10.71 94 ARG D CA 1
ATOM 5861 C C . ARG D 1 94 ? 19.604 47.457 92.221 1.00 10.57 94 ARG D C 1
ATOM 5862 O O . ARG D 1 94 ? 18.824 46.514 92.261 1.00 9.20 94 ARG D O 1
ATOM 5870 N N . TYR D 1 95 ? 20.659 47.532 93.026 1.00 11.33 95 TYR D N 1
ATOM 5871 C CA . TYR D 1 95 ? 20.926 46.460 93.978 1.00 9.53 95 TYR D CA 1
ATOM 5872 C C . TYR D 1 95 ? 21.966 46.938 95.029 1.00 9.33 95 TYR D C 1
ATOM 5873 O O . TYR D 1 95 ? 21.900 48.082 95.483 1.00 9.47 95 TYR D O 1
ATOM 5882 N N . VAL D 1 96 ? 22.911 46.073 95.395 1.00 8.53 96 VAL D N 1
ATOM 5883 C CA . VAL D 1 96 ? 23.924 46.399 96.401 1.00 10.30 96 VAL D CA 1
ATOM 5884 C C . VAL D 1 96 ? 24.798 47.613 96.100 1.00 11.08 96 VAL D C 1
ATOM 5885 O O . VAL D 1 96 ? 25.116 48.397 96.990 1.00 11.67 96 VAL D O 1
ATOM 5889 N N . TYR D 1 97 ? 25.189 47.782 94.839 1.00 12.27 97 TYR D N 1
ATOM 5890 C CA . TYR D 1 97 ? 26.028 48.922 94.468 1.00 9.83 97 TYR D CA 1
ATOM 5891 C C . TYR D 1 97 ? 25.316 50.248 94.658 1.00 9.90 97 TYR D C 1
ATOM 5892 O O . TYR D 1 97 ? 25.935 51.230 95.037 1.00 9.89 97 TYR D O 1
ATOM 5901 N N . SER D 1 98 ? 24.019 50.298 94.365 1.00 11.04 98 SER D N 1
ATOM 5902 C CA . SER D 1 98 ? 23.271 51.540 94.577 1.00 11.94 98 SER D CA 1
ATOM 5903 C C . SER D 1 98 ? 23.271 51.791 96.103 1.00 12.63 98 SER D C 1
ATOM 5904 O O . SER D 1 98 ? 23.416 52.931 96.561 1.00 13.59 98 SER D O 1
ATOM 5907 N N . GLY D 1 99 ? 23.100 50.706 96.867 1.00 12.63 99 GLY D N 1
ATOM 5908 C CA . GLY D 1 99 ? 23.089 50.788 98.330 1.00 14.03 99 GLY D CA 1
ATOM 5909 C C . GLY D 1 99 ? 24.348 51.405 98.908 1.00 12.06 99 GLY D C 1
ATOM 5910 O O . GLY D 1 99 ? 24.303 52.371 99.676 1.00 10.98 99 GLY D O 1
ATOM 5911 N N . VAL D 1 100 ? 25.487 50.860 98.514 1.00 11.76 100 VAL D N 1
ATOM 5912 C CA . VAL D 1 100 ? 26.773 51.366 98.986 1.00 12.23 100 VAL D CA 1
ATOM 5913 C C . VAL D 1 100 ? 27.070 52.783 98.507 1.00 13.70 100 VAL D C 1
ATOM 5914 O O . VAL D 1 100 ? 27.361 53.687 99.309 1.00 15.07 100 VAL D O 1
ATOM 5918 N N . ALA D 1 101 ? 26.974 52.990 97.191 1.00 14.64 101 ALA D N 1
ATOM 5919 C CA . ALA D 1 101 ? 27.278 54.288 96.596 1.00 12.78 101 ALA D CA 1
ATOM 5920 C C . ALA D 1 101 ? 26.441 55.483 97.065 1.00 12.93 101 ALA D C 1
ATOM 5921 O O . ALA D 1 101 ? 26.977 56.566 97.306 1.00 12.48 101 ALA D O 1
ATOM 5923 N N . TYR D 1 102 ? 25.131 55.313 97.205 1.00 13.45 102 TYR D N 1
ATOM 5924 C CA . TYR D 1 102 ? 24.310 56.462 97.618 1.00 14.00 102 TYR D CA 1
ATOM 5925 C C . TYR D 1 102 ? 24.540 56.872 99.067 1.00 13.20 102 TYR D C 1
ATOM 5926 O O . TYR D 1 102 ? 24.598 58.059 99.384 1.00 12.49 102 TYR D O 1
ATOM 5935 N N . SER D 1 103 ? 24.659 55.886 99.948 1.00 11.30 103 SER D N 1
ATOM 5936 C CA . SER D 1 103 ? 24.902 56.187 101.358 1.00 11.75 103 SER D CA 1
ATOM 5937 C C . SER D 1 103 ? 26.334 56.694 101.557 1.00 10.94 103 SER D C 1
ATOM 5938 O O . SER D 1 103 ? 26.544 57.699 102.233 1.00 11.21 103 SER D O 1
ATOM 5941 N N . ALA D 1 104 ? 27.313 56.021 100.943 1.00 11.48 104 ALA D N 1
ATOM 5942 C CA . ALA D 1 104 ? 28.702 56.444 101.074 1.00 11.96 104 ALA D CA 1
ATOM 5943 C C . ALA D 1 104 ? 28.952 57.829 100.469 1.00 13.64 104 ALA D C 1
ATOM 5944 O O . ALA D 1 104 ? 29.861 58.553 100.888 1.00 15.35 104 ALA D O 1
ATOM 5946 N N . ALA D 1 105 ? 28.138 58.230 99.502 1.00 14.69 105 ALA D N 1
ATOM 5947 C CA . ALA D 1 105 ? 28.313 59.537 98.862 1.00 13.93 105 ALA D CA 1
ATOM 5948 C C . ALA D 1 105 ? 28.024 60.689 99.807 1.00 15.02 105 ALA D C 1
ATOM 5949 O O . ALA D 1 105 ? 28.458 61.823 99.571 1.00 12.87 105 ALA D O 1
ATOM 5951 N N . LYS D 1 106 ? 27.287 60.390 100.879 1.00 14.31 106 LYS D N 1
ATOM 5952 C CA . LYS D 1 106 ? 26.885 61.397 101.861 1.00 13.34 106 LYS D CA 1
ATOM 5953 C C . LYS D 1 106 ? 28.034 61.961 102.673 1.00 12.00 106 LYS D C 1
ATOM 5954 O O . LYS D 1 106 ? 27.956 63.076 103.176 1.00 10.34 106 LYS D O 1
ATOM 5960 N N . GLY D 1 107 ? 29.114 61.198 102.764 1.00 13.16 107 GLY D N 1
ATOM 5961 C CA . GLY D 1 107 ? 30.268 61.643 103.525 1.00 15.93 107 GLY D CA 1
ATOM 5962 C C . GLY D 1 107 ? 29.933 61.734 105.004 1.00 16.17 107 GLY D C 1
ATOM 5963 O O . GLY D 1 107 ? 30.367 62.655 105.692 1.00 16.11 107 GLY D O 1
ATOM 5964 N N . THR D 1 108 ? 29.144 60.780 105.490 1.00 16.37 108 THR D N 1
ATOM 5965 C CA . THR D 1 108 ? 28.753 60.763 106.894 1.00 16.13 108 THR D CA 1
ATOM 5966 C C . THR D 1 108 ? 29.760 59.945 107.664 1.00 16.18 108 THR D C 1
ATOM 5967 O O . THR D 1 108 ? 30.068 58.807 107.297 1.00 15.73 108 THR D O 1
ATOM 5971 N N . ASN D 1 109 ? 30.270 60.544 108.734 1.00 17.15 109 ASN D N 1
ATOM 5972 C CA . ASN D 1 109 ? 31.259 59.914 109.592 1.00 17.11 109 ASN D CA 1
ATOM 5973 C C . ASN D 1 109 ? 31.035 58.439 109.773 1.00 14.86 109 ASN D C 1
ATOM 5974 O O . ASN D 1 109 ? 29.945 58.021 110.141 1.00 16.70 109 ASN D O 1
ATOM 5979 N N . GLY D 1 110 ? 32.064 57.644 109.515 1.00 13.15 110 GLY D N 1
ATOM 5980 C CA . GLY D 1 110 ? 31.942 56.211 109.680 1.00 12.03 110 GLY D CA 1
ATOM 5981 C C . GLY D 1 110 ? 31.151 55.467 108.616 1.00 13.48 110 GLY D C 1
ATOM 5982 O O . GLY D 1 110 ? 31.192 54.234 108.549 1.00 12.88 110 GLY D O 1
ATOM 5983 N N . MET D 1 111 ? 30.430 56.196 107.773 1.00 14.43 111 MET D N 1
ATOM 5984 C CA . MET D 1 111 ? 29.648 55.536 106.736 1.00 14.53 111 MET D CA 1
ATOM 5985 C C . MET D 1 111 ? 30.428 55.541 105.416 1.00 16.16 111 MET D C 1
ATOM 5986 O O . MET D 1 111 ? 30.053 56.217 104.453 1.00 16.51 111 MET D O 1
ATOM 5991 N N . ASP D 1 112 ? 31.526 54.790 105.386 1.00 16.43 112 ASP D N 1
ATOM 5992 C CA . ASP D 1 112 ? 32.363 54.720 104.196 1.00 15.23 112 ASP D CA 1
ATOM 5993 C C . ASP D 1 112 ? 31.984 53.522 103.343 1.00 14.08 112 ASP D C 1
ATOM 5994 O O . ASP D 1 112 ? 31.131 52.724 103.722 1.00 12.60 112 ASP D O 1
ATOM 5999 N N . LEU D 1 113 ? 32.624 53.399 102.187 1.00 14.49 113 LEU D N 1
ATOM 6000 C CA . LEU D 1 113 ? 32.332 52.303 101.281 1.00 12.29 113 LEU D CA 1
ATOM 6001 C C . LEU D 1 113 ? 32.270 50.950 101.960 1.00 10.99 113 LEU D C 1
ATOM 6002 O O . LEU D 1 113 ? 31.341 50.185 101.737 1.00 10.43 113 LEU D O 1
ATOM 6007 N N . ASP D 1 114 ? 33.267 50.633 102.778 1.00 11.46 114 ASP D N 1
ATOM 6008 C CA . ASP D 1 114 ? 33.298 49.332 103.433 1.00 13.09 114 ASP D CA 1
ATOM 6009 C C . ASP D 1 114 ? 32.213 49.124 104.490 1.00 11.40 114 ASP D C 1
ATOM 6010 O O . ASP D 1 114 ? 31.668 48.022 104.614 1.00 11.34 114 ASP D O 1
ATOM 6015 N N . TRP D 1 115 ? 31.893 50.177 105.242 1.00 11.89 115 TRP D N 1
ATOM 6016 C CA . TRP D 1 115 ? 30.858 50.068 106.277 1.00 12.87 115 TRP D CA 1
ATOM 6017 C C . TRP D 1 115 ? 29.514 49.850 105.577 1.00 12.08 115 TRP D C 1
ATOM 6018 O O . TRP D 1 115 ? 28.766 48.924 105.893 1.00 11.08 115 TRP D O 1
ATOM 6029 N N . CYS D 1 116 ? 29.243 50.705 104.593 1.00 13.24 116 CYS D N 1
ATOM 6030 C CA . CYS D 1 116 ? 28.013 50.644 103.818 1.00 11.51 116 CYS D CA 1
ATOM 6031 C C . CYS D 1 116 ? 27.788 49.292 103.158 1.00 9.97 116 CYS D C 1
ATOM 6032 O O . CYS D 1 116 ? 26.645 48.883 102.976 1.00 10.33 116 CYS D O 1
ATOM 6035 N N . LEU D 1 117 ? 28.864 48.584 102.814 1.00 9.84 117 LEU D N 1
ATOM 6036 C CA . LEU D 1 117 ? 28.738 47.279 102.169 1.00 10.02 117 LEU D CA 1
ATOM 6037 C C . LEU D 1 117 ? 28.365 46.118 103.085 1.00 11.79 117 LEU D C 1
ATOM 6038 O O . LEU D 1 117 ? 27.672 45.191 102.657 1.00 9.60 117 LEU D O 1
ATOM 6043 N N . GLN D 1 118 ? 28.823 46.173 104.341 1.00 11.02 118 GLN D N 1
ATOM 6044 C CA . GLN D 1 118 ? 28.608 45.092 105.298 1.00 10.10 118 GLN D CA 1
ATOM 6045 C C . GLN D 1 118 ? 27.224 44.489 105.464 1.00 9.38 118 GLN D C 1
ATOM 6046 O O . GLN D 1 118 ? 27.098 43.276 105.502 1.00 9.75 118 GLN D O 1
ATOM 6052 N N . PRO D 1 119 ? 26.168 45.316 105.599 1.00 9.24 119 PRO D N 1
ATOM 6053 C CA . PRO D 1 119 ? 24.819 44.741 105.698 1.00 9.10 119 PRO D CA 1
ATOM 6054 C C . PRO D 1 119 ? 24.436 43.822 104.523 1.00 11.38 119 PRO D C 1
ATOM 6055 O O . PRO D 1 119 ? 23.703 42.833 104.705 1.00 9.95 119 PRO D O 1
ATOM 6059 N N . ASP D 1 120 ? 24.932 44.151 103.323 1.00 11.27 120 ASP D N 1
ATOM 6060 C CA . ASP D 1 120 ? 24.641 43.364 102.114 1.00 10.85 120 ASP D CA 1
ATOM 6061 C C . ASP D 1 120 ? 25.512 42.123 101.925 1.00 11.49 120 ASP D C 1
ATOM 6062 O O . ASP D 1 120 ? 25.236 41.288 101.062 1.00 12.51 120 ASP D O 1
ATOM 6067 N N . VAL D 1 121 ? 26.554 41.986 102.741 1.00 11.46 121 VAL D N 1
ATOM 6068 C CA . VAL D 1 121 ? 27.446 40.835 102.638 1.00 10.93 121 VAL D CA 1
ATOM 6069 C C . VAL D 1 121 ? 26.654 39.557 102.836 1.00 11.98 121 VAL D C 1
ATOM 6070 O O . VAL D 1 121 ? 25.827 39.471 103.742 1.00 14.03 121 VAL D O 1
ATOM 6074 N N . GLY D 1 122 ? 26.906 38.560 101.993 1.00 12.10 122 GLY D N 1
ATOM 6075 C CA . GLY D 1 122 ? 26.176 37.305 102.072 1.00 9.61 122 GLY D CA 1
ATOM 6076 C C . GLY D 1 122 ? 25.092 37.253 101.000 1.00 11.06 122 GLY D C 1
ATOM 6077 O O . GLY D 1 122 ? 24.543 36.195 100.692 1.00 10.53 122 GLY D O 1
ATOM 6078 N N . LEU D 1 123 ? 24.779 38.406 100.423 1.00 11.01 123 LEU D N 1
ATOM 6079 C CA . LEU D 1 123 ? 23.756 38.476 99.378 1.00 12.27 123 LEU D CA 1
ATOM 6080 C C . LEU D 1 123 ? 24.314 37.969 98.047 1.00 13.52 123 LEU D C 1
ATOM 6081 O O . LEU D 1 123 ? 25.485 38.201 97.728 1.00 13.82 123 LEU D O 1
ATOM 6086 N N . LEU D 1 124 ? 23.455 37.291 97.290 1.00 15.21 124 LEU D N 1
ATOM 6087 C CA . LEU D 1 124 ? 23.761 36.771 95.945 1.00 16.18 124 LEU D CA 1
ATOM 6088 C C . LEU D 1 124 ? 24.342 37.870 95.042 1.00 15.57 124 LEU D C 1
ATOM 6089 O O . LEU D 1 124 ? 23.790 38.966 94.976 1.00 15.67 124 LEU D O 1
ATOM 6094 N N . LYS D 1 125 ? 25.443 37.588 94.350 1.00 16.35 125 LYS D N 1
ATOM 6095 C CA . LYS D 1 125 ? 26.033 38.565 93.412 1.00 14.90 125 LYS D CA 1
ATOM 6096 C C . LYS D 1 125 ? 25.405 38.393 91.997 1.00 14.19 125 LYS D C 1
ATOM 6097 O O . LYS D 1 125 ? 25.198 37.282 91.529 1.00 12.65 125 LYS D O 1
ATOM 6103 N N . PRO D 1 126 ? 25.118 39.493 91.292 1.00 14.16 126 PRO D N 1
ATOM 6104 C CA . PRO D 1 126 ? 24.545 39.242 89.961 1.00 14.98 126 PRO D CA 1
ATOM 6105 C C . PRO D 1 126 ? 25.556 38.559 89.053 1.00 16.11 126 PRO D C 1
ATOM 6106 O O . PRO D 1 126 ? 26.771 38.747 89.213 1.00 16.90 126 PRO D O 1
ATOM 6110 N N . ASP D 1 127 ? 25.060 37.777 88.095 1.00 16.33 127 ASP D N 1
ATOM 6111 C CA . ASP D 1 127 ? 25.937 37.108 87.141 1.00 15.72 127 ASP D CA 1
ATOM 6112 C C . ASP D 1 127 ? 26.527 38.143 86.184 1.00 13.98 127 ASP D C 1
ATOM 6113 O O . ASP D 1 127 ? 27.601 37.939 85.618 1.00 14.66 127 ASP D O 1
ATOM 6118 N N . LEU D 1 128 ? 25.842 39.266 86.027 1.00 13.03 128 LEU D N 1
ATOM 6119 C CA . LEU D 1 128 ? 26.336 40.326 85.177 1.00 11.64 128 LEU D CA 1
ATOM 6120 C C . LEU D 1 128 ? 25.774 41.632 85.675 1.00 11.45 128 LEU D C 1
ATOM 6121 O O . LEU D 1 128 ? 24.597 41.721 86.008 1.00 13.52 128 LEU D O 1
ATOM 6126 N N . THR D 1 129 ? 26.625 42.648 85.723 1.00 11.05 129 THR D N 1
ATOM 6127 C CA . THR D 1 129 ? 26.224 43.958 86.167 1.00 11.41 129 THR D CA 1
ATOM 6128 C C . THR D 1 129 ? 26.617 45.008 85.161 1.00 13.59 129 THR D C 1
ATOM 6129 O O . THR D 1 129 ? 27.797 45.144 84.836 1.00 15.76 129 THR D O 1
ATOM 6133 N N . LEU D 1 130 ? 25.619 45.766 84.703 1.00 14.21 130 LEU D N 1
ATOM 6134 C CA . LEU D 1 130 ? 25.810 46.832 83.741 1.00 14.07 130 LEU D CA 1
ATOM 6135 C C . LEU D 1 130 ? 25.559 48.185 84.373 1.00 13.87 130 LEU D C 1
ATOM 6136 O O . LEU D 1 130 ? 24.454 48.468 84.841 1.00 14.43 130 LEU D O 1
ATOM 6141 N N . PHE D 1 131 ? 26.575 49.036 84.367 1.00 12.70 131 PHE D N 1
ATOM 6142 C CA . PHE D 1 131 ? 26.433 50.369 84.922 1.00 13.33 131 PHE D CA 1
ATOM 6143 C C . PHE D 1 131 ? 26.221 51.327 83.765 1.00 14.42 131 PHE D C 1
ATOM 6144 O O . PHE D 1 131 ? 27.100 51.438 82.904 1.00 15.16 131 PHE D O 1
ATOM 6152 N N . LEU D 1 132 ? 25.074 52.012 83.741 1.00 13.29 132 LEU D N 1
ATOM 6153 C CA . LEU D 1 132 ? 24.769 52.957 82.672 1.00 14.88 132 LEU D CA 1
ATOM 6154 C C . LEU D 1 132 ? 25.341 54.271 83.096 1.00 17.27 132 LEU D C 1
ATOM 6155 O O . LEU D 1 132 ? 24.811 54.946 83.969 1.00 19.05 132 LEU D O 1
ATOM 6160 N N . SER D 1 133 ? 26.445 54.631 82.466 1.00 20.80 133 SER D N 1
ATOM 6161 C CA . SER D 1 133 ? 27.149 55.855 82.778 1.00 22.60 133 SER D CA 1
ATOM 6162 C C . SER D 1 133 ? 26.810 56.974 81.821 1.00 25.56 133 SER D C 1
ATOM 6163 O O . SER D 1 133 ? 26.693 56.750 80.617 1.00 25.58 133 SER D O 1
ATOM 6166 N N . THR D 1 134 ? 26.677 58.181 82.352 1.00 27.70 134 THR D N 1
ATOM 6167 C CA . THR D 1 134 ? 26.350 59.336 81.534 1.00 32.43 134 THR D CA 1
ATOM 6168 C C . THR D 1 134 ? 27.289 60.501 81.842 1.00 34.79 134 THR D C 1
ATOM 6169 O O . THR D 1 134 ? 27.866 60.577 82.928 1.00 35.37 134 THR D O 1
ATOM 6173 N N . GLN D 1 135 ? 27.416 61.421 80.890 1.00 37.46 135 GLN D N 1
ATOM 6174 C CA . GLN D 1 135 ? 28.283 62.577 81.067 1.00 40.02 135 GLN D CA 1
ATOM 6175 C C . GLN D 1 135 ? 27.530 63.898 81.155 1.00 41.07 135 GLN D C 1
ATOM 6176 O O . GLN D 1 135 ? 28.128 64.976 81.034 1.00 42.34 135 GLN D O 1
ATOM 6182 N N . ASP D 1 136 ? 26.220 63.821 81.369 1.00 41.32 136 ASP D N 1
ATOM 6183 C CA . ASP D 1 136 ? 25.414 65.035 81.484 1.00 41.73 136 ASP D CA 1
ATOM 6184 C C . ASP D 1 136 ? 24.401 64.942 82.622 1.00 41.41 136 ASP D C 1
ATOM 6185 O O . ASP D 1 136 ? 23.202 64.786 82.377 1.00 41.34 136 ASP D O 1
ATOM 6187 N N . VAL D 1 137 ? 24.885 65.033 83.862 1.00 41.09 137 VAL D N 1
ATOM 6188 C CA . VAL D 1 137 ? 24.001 64.981 85.024 1.00 39.68 137 VAL D CA 1
ATOM 6189 C C . VAL D 1 137 ? 22.987 66.120 84.878 1.00 39.19 137 VAL D C 1
ATOM 6190 O O . VAL D 1 137 ? 21.913 66.083 85.478 1.00 38.89 137 VAL D O 1
ATOM 6194 N N . ASP D 1 138 ? 23.338 67.130 84.078 1.00 39.09 138 ASP D N 1
ATOM 6195 C CA . ASP D 1 138 ? 22.444 68.266 83.820 1.00 38.94 138 ASP D CA 1
ATOM 6196 C C . ASP D 1 138 ? 21.263 67.755 82.978 1.00 38.37 138 ASP D C 1
ATOM 6197 O O . ASP D 1 138 ? 20.127 68.214 83.119 1.00 38.00 138 ASP D O 1
ATOM 6199 N N . ASN D 1 139 ? 21.548 66.791 82.108 1.00 37.55 139 ASN D N 1
ATOM 6200 C CA . ASN D 1 139 ? 20.523 66.197 81.266 1.00 37.60 139 ASN D CA 1
ATOM 6201 C C . ASN D 1 139 ? 19.595 65.358 82.141 1.00 37.44 139 ASN D C 1
ATOM 6202 O O . ASN D 1 139 ? 18.373 65.463 82.043 1.00 37.45 139 ASN D O 1
ATOM 6204 N N . ASN D 1 140 ? 20.184 64.520 82.993 1.00 36.76 140 ASN D N 1
ATOM 6205 C CA . ASN D 1 140 ? 19.416 63.665 83.908 1.00 35.09 140 ASN D CA 1
ATOM 6206 C C . ASN D 1 140 ? 18.403 64.510 84.679 1.00 33.92 140 ASN D C 1
ATOM 6207 O O . ASN D 1 140 ? 17.207 64.187 84.737 1.00 33.66 140 ASN D O 1
ATOM 6212 N N . ALA D 1 141 ? 18.905 65.594 85.260 1.00 32.11 141 ALA D N 1
ATOM 6213 C CA . ALA D 1 141 ? 18.100 66.515 86.049 1.00 32.60 141 ALA D CA 1
ATOM 6214 C C . ALA D 1 141 ? 17.051 67.259 85.224 1.00 32.76 141 ALA D C 1
ATOM 6215 O O . ALA D 1 141 ? 16.216 67.996 85.773 1.00 31.65 141 ALA D O 1
ATOM 6217 N N . GLU D 1 142 ? 17.093 67.081 83.907 1.00 34.05 142 GLU D N 1
ATOM 6218 C CA . GLU D 1 142 ? 16.132 67.759 83.042 1.00 34.72 142 GLU D CA 1
ATOM 6219 C C . GLU D 1 142 ? 14.924 66.866 82.823 1.00 34.06 142 GLU D C 1
ATOM 6220 O O . GLU D 1 142 ? 13.921 67.302 82.261 1.00 35.35 142 GLU D O 1
ATOM 6222 N N . LYS D 1 143 ? 15.015 65.620 83.281 1.00 32.79 143 LYS D N 1
ATOM 6223 C CA . LYS D 1 143 ? 13.911 64.684 83.113 1.00 31.91 143 LYS D CA 1
ATOM 6224 C C . LYS D 1 143 ? 12.673 65.105 83.911 1.00 31.68 143 LYS D C 1
ATOM 6225 O O . LYS D 1 143 ? 12.738 65.971 84.780 1.00 31.41 143 LYS D O 1
ATOM 6231 N N . SER D 1 144 ? 11.541 64.486 83.599 1.00 32.24 144 SER D N 1
ATOM 6232 C CA . SER D 1 144 ? 10.276 64.813 84.257 1.00 33.06 144 SER D CA 1
ATOM 6233 C C . SER D 1 144 ? 10.244 64.407 85.732 1.00 32.93 144 SER D C 1
ATOM 6234 O O . SER D 1 144 ? 10.650 63.299 86.081 1.00 32.84 144 SER D O 1
ATOM 6237 N N . GLY D 1 145 ? 9.766 65.317 86.584 1.00 32.36 145 GLY D N 1
ATOM 6238 C CA . GLY D 1 145 ? 9.651 65.044 88.012 1.00 30.70 145 GLY D CA 1
ATOM 6239 C C . GLY D 1 145 ? 10.929 65.101 88.827 1.00 29.53 145 GLY D C 1
ATOM 6240 O O . GLY D 1 145 ? 10.891 64.959 90.051 1.00 29.53 145 GLY D O 1
ATOM 6241 N N . PHE D 1 146 ? 12.061 65.321 88.162 1.00 27.85 146 PHE D N 1
ATOM 6242 C CA . PHE D 1 146 ? 13.345 65.377 88.859 1.00 25.82 146 PHE D CA 1
ATOM 6243 C C . PHE D 1 146 ? 13.430 66.436 89.952 1.00 24.45 146 PHE D C 1
ATOM 6244 O O . PHE D 1 146 ? 13.356 67.642 89.687 1.00 23.66 146 PHE D O 1
ATOM 6252 N N . GLY D 1 147 ? 13.618 65.967 91.181 1.00 22.88 147 GLY D N 1
ATOM 6253 C CA . GLY D 1 147 ? 13.703 66.865 92.315 1.00 21.49 147 GLY D CA 1
ATOM 6254 C C . GLY D 1 147 ? 12.587 66.496 93.275 1.00 22.32 147 GLY D C 1
ATOM 6255 O O . GLY D 1 147 ? 12.474 67.043 94.365 1.00 21.21 147 GLY D O 1
ATOM 6256 N N . ASP D 1 148 ? 11.754 65.552 92.849 1.00 22.22 148 ASP D N 1
ATOM 6257 C CA . ASP D 1 148 ? 10.640 65.094 93.651 1.00 21.25 148 ASP D CA 1
ATOM 6258 C C . ASP D 1 148 ? 11.140 64.171 94.759 1.00 21.20 148 ASP D C 1
ATOM 6259 O O . ASP D 1 148 ? 10.476 64.022 95.783 1.00 20.60 148 ASP D O 1
ATOM 6264 N N . GLU D 1 149 ? 12.288 63.530 94.544 1.00 18.46 149 GLU D N 1
ATOM 6265 C CA . GLU D 1 149 ? 12.831 62.642 95.559 1.00 17.65 149 GLU D CA 1
ATOM 6266 C C . GLU D 1 149 ? 14.006 63.285 96.275 1.00 18.38 149 GLU D C 1
ATOM 6267 O O . GLU D 1 149 ? 14.557 64.302 95.833 1.00 16.52 149 GLU D O 1
ATOM 6273 N N . ARG D 1 150 ? 14.367 62.683 97.401 1.00 19.17 150 ARG D N 1
ATOM 6274 C CA . ARG D 1 150 ? 15.417 63.208 98.261 1.00 19.05 150 ARG D CA 1
ATOM 6275 C C . ARG D 1 150 ? 16.771 63.367 97.620 1.00 17.84 150 ARG D C 1
ATOM 6276 O O . ARG D 1 150 ? 17.399 64.410 97.748 1.00 17.70 150 ARG D O 1
ATOM 6284 N N . TYR D 1 151 ? 17.223 62.336 96.924 1.00 17.03 151 TYR D N 1
ATOM 6285 C CA . TYR D 1 151 ? 18.551 62.377 96.333 1.00 17.43 151 TYR D CA 1
ATOM 6286 C C . TYR D 1 151 ? 18.648 63.091 94.989 1.00 18.67 151 TYR D C 1
ATOM 6287 O O . TYR D 1 151 ? 19.732 63.185 94.396 1.00 17.59 151 TYR D O 1
ATOM 6296 N N . GLU D 1 152 ? 17.522 63.623 94.533 1.00 17.58 152 GLU D N 1
ATOM 6297 C CA . GLU D 1 152 ? 17.473 64.288 93.248 1.00 19.29 152 GLU D CA 1
ATOM 6298 C C . GLU D 1 152 ? 17.908 65.748 93.180 1.00 19.38 152 GLU D C 1
ATOM 6299 O O . GLU D 1 152 ? 17.089 66.653 93.053 1.00 19.80 152 GLU D O 1
ATOM 6305 N N . THR D 1 153 ? 19.216 65.961 93.285 1.00 20.17 153 THR D N 1
ATOM 6306 C CA . THR D 1 153 ? 19.811 67.285 93.157 1.00 21.25 153 THR D CA 1
ATOM 6307 C C . THR D 1 153 ? 21.088 67.047 92.368 1.00 21.05 153 THR D C 1
ATOM 6308 O O . THR D 1 153 ? 21.754 66.022 92.541 1.00 19.42 153 THR D O 1
ATOM 6312 N N . VAL D 1 154 ? 21.417 67.996 91.498 1.00 21.95 154 VAL D N 1
ATOM 6313 C CA . VAL D 1 154 ? 22.600 67.900 90.664 1.00 21.97 154 VAL D CA 1
ATOM 6314 C C . VAL D 1 154 ? 23.826 67.693 91.523 1.00 20.99 154 VAL D C 1
ATOM 6315 O O . VAL D 1 154 ? 24.614 66.780 91.300 1.00 19.43 154 VAL D O 1
ATOM 6319 N N . LYS D 1 155 ? 23.974 68.554 92.518 1.00 21.11 155 LYS D N 1
ATOM 6320 C CA . LYS D 1 155 ? 25.100 68.490 93.431 1.00 21.00 155 LYS D CA 1
ATOM 6321 C C . LYS D 1 155 ? 25.282 67.111 94.077 1.00 19.41 155 LYS D C 1
ATOM 6322 O O . LYS D 1 155 ? 26.393 66.591 94.100 1.00 20.57 155 LYS D O 1
ATOM 6328 N N . PHE D 1 156 ? 24.208 66.502 94.590 1.00 18.81 156 PHE D N 1
ATOM 6329 C CA . PHE D 1 156 ? 24.334 65.174 95.212 1.00 16.43 156 PHE D CA 1
ATOM 6330 C C . PHE D 1 156 ? 24.556 64.071 94.186 1.00 17.04 156 PHE D C 1
ATOM 6331 O O . PHE D 1 156 ? 25.300 63.123 94.427 1.00 16.81 156 PHE D O 1
ATOM 6339 N N . GLN D 1 157 ? 23.895 64.180 93.039 1.00 17.51 157 GLN D N 1
ATOM 6340 C CA . GLN D 1 157 ? 24.068 63.176 91.996 1.00 17.60 157 GLN D CA 1
ATOM 6341 C C . GLN D 1 157 ? 25.543 63.168 91.575 1.00 18.49 157 GLN D C 1
ATOM 6342 O O . GLN D 1 157 ? 26.102 62.128 91.206 1.00 17.37 157 GLN D O 1
ATOM 6348 N N . GLU D 1 158 ? 26.174 64.336 91.654 1.00 20.26 158 GLU D N 1
ATOM 6349 C CA . GLU D 1 158 ? 27.588 64.460 91.317 1.00 22.31 158 GLU D CA 1
ATOM 6350 C C . GLU D 1 158 ? 28.407 63.647 92.319 1.00 21.36 158 GLU D C 1
ATOM 6351 O O . GLU D 1 158 ? 29.320 62.915 91.945 1.00 21.08 158 GLU D O 1
ATOM 6357 N N . LYS D 1 159 ? 28.070 63.779 93.598 1.00 20.17 159 LYS D N 1
ATOM 6358 C CA . LYS D 1 159 ? 28.755 63.041 94.651 1.00 18.82 159 LYS D CA 1
ATOM 6359 C C . LYS D 1 159 ? 28.580 61.543 94.440 1.00 17.33 159 LYS D C 1
ATOM 6360 O O . LYS D 1 159 ? 29.552 60.784 94.519 1.00 18.05 159 LYS D O 1
ATOM 6366 N N . VAL D 1 160 ? 27.343 61.108 94.173 1.00 16.17 160 VAL D N 1
ATOM 6367 C CA . VAL D 1 160 ? 27.076 59.686 93.946 1.00 14.19 160 VAL D CA 1
ATOM 6368 C C . VAL D 1 160 ? 27.851 59.157 92.712 1.00 16.25 160 VAL D C 1
ATOM 6369 O O . VAL D 1 160 ? 28.314 58.006 92.702 1.00 15.57 160 VAL D O 1
ATOM 6373 N N . LYS D 1 161 ? 27.989 59.996 91.682 1.00 17.06 161 LYS D N 1
ATOM 6374 C CA . LYS D 1 161 ? 28.726 59.609 90.485 1.00 19.27 161 LYS D CA 1
ATOM 6375 C C . LYS D 1 161 ? 30.134 59.194 90.899 1.00 18.80 161 LYS D C 1
ATOM 6376 O O . LYS D 1 161 ? 30.585 58.079 90.614 1.00 19.00 161 LYS D O 1
ATOM 6382 N N . GLN D 1 162 ? 30.827 60.107 91.567 1.00 18.93 162 GLN D N 1
ATOM 6383 C CA . GLN D 1 162 ? 32.180 59.836 92.032 1.00 19.87 162 GLN D CA 1
ATOM 6384 C C . GLN D 1 162 ? 32.276 58.576 92.886 1.00 18.54 162 GLN D C 1
ATOM 6385 O O . GLN D 1 162 ? 33.217 57.805 92.742 1.00 19.52 162 GLN D O 1
ATOM 6391 N N . THR D 1 163 ? 31.300 58.357 93.767 1.00 18.32 163 THR D N 1
ATOM 6392 C CA . THR D 1 163 ? 31.297 57.184 94.655 1.00 15.74 163 THR D CA 1
ATOM 6393 C C . THR D 1 163 ? 31.118 55.880 93.914 1.00 14.20 163 THR D C 1
ATOM 6394 O O . THR D 1 163 ? 31.739 54.863 94.257 1.00 12.46 163 THR D O 1
ATOM 6398 N N . PHE D 1 164 ? 30.235 55.916 92.917 1.00 13.78 164 PHE D N 1
ATOM 6399 C CA . PHE D 1 164 ? 29.940 54.758 92.066 1.00 14.10 164 PHE D CA 1
ATOM 6400 C C . PHE D 1 164 ? 31.231 54.388 91.322 1.00 14.21 164 PHE D C 1
ATOM 6401 O O . PHE D 1 164 ? 31.589 53.217 91.214 1.00 14.57 164 PHE D O 1
ATOM 6409 N N . MET D 1 165 ? 31.918 55.410 90.812 1.00 17.23 165 MET D N 1
ATOM 6410 C CA . MET D 1 165 ? 33.190 55.256 90.082 1.00 18.93 165 MET D CA 1
ATOM 6411 C C . MET D 1 165 ? 34.212 54.501 90.948 1.00 18.54 165 MET D C 1
ATOM 6412 O O . MET D 1 165 ? 34.781 53.466 90.531 1.00 17.65 165 MET D O 1
ATOM 6417 N N . LYS D 1 166 ? 34.443 55.045 92.151 1.00 17.36 166 LYS D N 1
ATOM 6418 C CA . LYS D 1 166 ? 35.361 54.464 93.130 1.00 14.97 166 LYS D CA 1
ATOM 6419 C C . LYS D 1 166 ? 34.998 53.020 93.390 1.00 13.82 166 LYS D C 1
ATOM 6420 O O . LYS D 1 166 ? 35.830 52.121 93.298 1.00 14.69 166 LYS D O 1
ATOM 6426 N N . LEU D 1 167 ? 33.735 52.803 93.728 1.00 13.54 167 LEU D N 1
ATOM 6427 C CA . LEU D 1 167 ? 33.243 51.469 94.049 1.00 14.18 167 LEU D CA 1
ATOM 6428 C C . LEU D 1 167 ? 33.394 50.414 92.941 1.00 14.91 167 LEU D C 1
ATOM 6429 O O . LEU D 1 167 ? 33.867 49.288 93.193 1.00 14.93 167 LEU D O 1
ATOM 6434 N N . LEU D 1 168 ? 32.983 50.758 91.721 1.00 13.92 168 LEU D N 1
ATOM 6435 C CA . LEU D 1 168 ? 33.091 49.805 90.609 1.00 14.74 168 LEU D CA 1
ATOM 6436 C C . LEU D 1 168 ? 34.554 49.577 90.256 1.00 13.86 168 LEU D C 1
ATOM 6437 O O . LEU D 1 168 ? 34.943 48.464 89.925 1.00 14.06 168 LEU D O 1
ATOM 6442 N N . ASP D 1 169 ? 35.352 50.644 90.341 1.00 16.09 169 ASP D N 1
ATOM 6443 C CA . ASP D 1 169 ? 36.789 50.581 90.066 1.00 16.68 169 ASP D CA 1
ATOM 6444 C C . ASP D 1 169 ? 37.444 49.585 91.010 1.00 17.17 169 ASP D C 1
ATOM 6445 O O . ASP D 1 169 ? 38.265 48.743 90.601 1.00 16.84 169 ASP D O 1
ATOM 6450 N N . LYS D 1 170 ? 37.078 49.686 92.287 1.00 17.10 170 LYS D N 1
ATOM 6451 C CA . LYS D 1 170 ? 37.627 48.791 93.290 1.00 15.99 170 LYS D CA 1
ATOM 6452 C C . LYS D 1 170 ? 37.262 47.360 92.954 1.00 14.81 170 LYS D C 1
ATOM 6453 O O . LYS D 1 170 ? 38.129 46.488 92.919 1.00 15.37 170 LYS D O 1
ATOM 6459 N N . GLU D 1 171 ? 35.979 47.114 92.687 1.00 13.58 171 GLU D N 1
ATOM 6460 C CA . GLU D 1 171 ? 35.507 45.766 92.377 1.00 14.58 171 GLU D CA 1
ATOM 6461 C C . GLU D 1 171 ? 36.050 45.195 91.071 1.00 13.52 171 GLU D C 1
ATOM 6462 O O . GLU D 1 171 ? 36.337 44.009 90.976 1.00 11.90 171 GLU D O 1
ATOM 6468 N N . ILE D 1 172 ? 36.170 46.031 90.050 1.00 14.89 172 ILE D N 1
ATOM 6469 C CA . ILE D 1 172 ? 36.695 45.549 88.780 1.00 14.74 172 ILE D CA 1
ATOM 6470 C C . ILE D 1 172 ? 38.191 45.231 88.919 1.00 14.29 172 ILE D C 1
ATOM 6471 O O . ILE D 1 172 ? 38.636 44.135 88.591 1.00 13.85 172 ILE D O 1
ATOM 6476 N N . ARG D 1 173 ? 38.966 46.199 89.400 1.00 14.31 173 ARG D N 1
ATOM 6477 C CA . ARG D 1 173 ? 40.397 45.988 89.559 1.00 15.16 173 ARG D CA 1
ATOM 6478 C C . ARG D 1 173 ? 40.683 44.826 90.509 1.00 16.78 173 ARG D C 1
ATOM 6479 O O . ARG D 1 173 ? 41.695 44.137 90.366 1.00 18.02 173 ARG D O 1
ATOM 6487 N N . LYS D 1 174 ? 39.788 44.597 91.474 1.00 17.41 174 LYS D N 1
ATOM 6488 C CA . LYS D 1 174 ? 39.956 43.499 92.428 1.00 18.04 174 LYS D CA 1
ATOM 6489 C C . LYS D 1 174 ? 39.830 42.187 91.681 1.00 18.55 174 LYS D C 1
ATOM 6490 O O . LYS D 1 174 ? 40.250 41.135 92.160 1.00 17.14 174 LYS D O 1
ATOM 6496 N N . GLY D 1 175 ? 39.253 42.250 90.486 1.00 19.28 175 GLY D N 1
ATOM 6497 C CA . GLY D 1 175 ? 39.125 41.044 89.681 1.00 18.45 175 GLY D CA 1
ATOM 6498 C C . GLY D 1 175 ? 37.710 40.655 89.300 1.00 18.80 175 GLY D C 1
ATOM 6499 O O . GLY D 1 175 ? 37.480 39.561 88.810 1.00 18.29 175 GLY D O 1
ATOM 6500 N N . ASP D 1 176 ? 36.743 41.530 89.532 1.00 19.60 176 ASP D N 1
ATOM 6501 C CA . ASP D 1 176 ? 35.383 41.169 89.168 1.00 20.84 176 ASP D CA 1
ATOM 6502 C C . ASP D 1 176 ? 35.136 41.499 87.703 1.00 19.45 176 ASP D C 1
ATOM 6503 O O . ASP D 1 176 ? 34.928 42.662 87.354 1.00 18.47 176 ASP D O 1
ATOM 6508 N N . GLU D 1 177 ? 35.147 40.468 86.866 1.00 19.53 177 GLU D N 1
ATOM 6509 C CA . GLU D 1 177 ? 34.944 40.635 85.429 1.00 21.89 177 GLU D CA 1
ATOM 6510 C C . GLU D 1 177 ? 33.486 40.735 84.969 1.00 21.02 177 GLU D C 1
ATOM 6511 O O . GLU D 1 177 ? 33.209 41.059 83.815 1.00 21.22 177 GLU D O 1
ATOM 6517 N N . SER D 1 178 ? 32.554 40.468 85.873 1.00 19.92 178 SER D N 1
ATOM 6518 C CA . SER D 1 178 ? 31.135 40.520 85.550 1.00 16.66 178 SER D CA 1
ATOM 6519 C C . SER D 1 178 ? 30.550 41.936 85.504 1.00 16.72 178 SER D C 1
ATOM 6520 O O . SER D 1 178 ? 29.352 42.104 85.274 1.00 17.35 178 SER D O 1
ATOM 6523 N N . ILE D 1 179 ? 31.387 42.950 85.706 1.00 15.99 179 ILE D N 1
ATOM 6524 C CA . ILE D 1 179 ? 30.942 44.341 85.729 1.00 15.38 179 ILE D CA 1
ATOM 6525 C C . ILE D 1 179 ? 31.293 45.095 84.446 1.00 16.53 179 ILE D C 1
ATOM 6526 O O . ILE D 1 179 ? 32.469 45.224 84.110 1.00 15.78 179 ILE D O 1
ATOM 6531 N N . THR D 1 180 ? 30.293 45.600 83.731 1.00 15.48 180 THR D N 1
ATOM 6532 C CA . THR D 1 180 ? 30.572 46.337 82.498 1.00 13.89 180 THR D CA 1
ATOM 6533 C C . THR D 1 180 ? 29.960 47.715 82.536 1.00 13.26 180 THR D C 1
ATOM 6534 O O . THR D 1 180 ? 28.784 47.876 82.837 1.00 13.79 180 THR D O 1
ATOM 6538 N N . ILE D 1 181 ? 30.773 48.717 82.243 1.00 13.08 181 ILE D N 1
ATOM 6539 C CA . ILE D 1 181 ? 30.306 50.091 82.219 1.00 15.31 181 ILE D CA 1
ATOM 6540 C C . ILE D 1 181 ? 29.853 50.450 80.792 1.00 18.29 181 ILE D C 1
ATOM 6541 O O . ILE D 1 181 ? 30.589 50.246 79.833 1.00 19.83 181 ILE D O 1
ATOM 6546 N N . VAL D 1 182 ? 28.643 50.986 80.668 1.00 18.21 182 VAL D N 1
ATOM 6547 C CA . VAL D 1 182 ? 28.080 51.347 79.383 1.00 17.33 182 VAL D CA 1
ATOM 6548 C C . VAL D 1 182 ? 27.823 52.831 79.307 1.00 18.17 182 VAL D C 1
ATOM 6549 O O . VAL D 1 182 ? 26.999 53.370 80.039 1.00 19.05 182 VAL D O 1
ATOM 6553 N N . ASP D 1 183 ? 28.536 53.497 78.416 1.00 18.46 183 ASP D N 1
ATOM 6554 C CA . ASP D 1 183 ? 28.354 54.920 78.240 1.00 20.81 183 ASP D CA 1
ATOM 6555 C C . ASP D 1 183 ? 27.073 55.132 77.450 1.00 21.70 183 ASP D C 1
ATOM 6556 O O . ASP D 1 183 ? 26.974 54.719 76.287 1.00 23.94 183 ASP D O 1
ATOM 6561 N N . VAL D 1 184 ? 26.095 55.769 78.081 1.00 21.27 184 VAL D N 1
ATOM 6562 C CA . VAL D 1 184 ? 24.816 56.033 77.451 1.00 20.11 184 VAL D CA 1
ATOM 6563 C C . VAL D 1 184 ? 24.632 57.519 77.211 1.00 21.32 184 VAL D C 1
ATOM 6564 O O . VAL D 1 184 ? 23.549 57.973 76.850 1.00 21.16 184 VAL D O 1
ATOM 6568 N N . THR D 1 185 ? 25.696 58.287 77.390 1.00 22.47 185 THR D N 1
ATOM 6569 C CA . THR D 1 185 ? 25.603 59.725 77.195 1.00 25.62 185 THR D CA 1
ATOM 6570 C C . THR D 1 185 ? 25.049 60.056 75.811 1.00 27.57 185 THR D C 1
ATOM 6571 O O . THR D 1 185 ? 25.582 59.612 74.800 1.00 28.18 185 THR D O 1
ATOM 6575 N N . ASN D 1 186 ? 23.959 60.816 75.790 1.00 29.28 186 ASN D N 1
ATOM 6576 C CA . ASN D 1 186 ? 23.294 61.240 74.555 1.00 31.15 186 ASN D CA 1
ATOM 6577 C C . ASN D 1 186 ? 22.831 60.138 73.607 1.00 30.33 186 ASN D C 1
ATOM 6578 O O . ASN D 1 186 ? 22.662 60.382 72.416 1.00 31.93 186 ASN D O 1
ATOM 6583 N N . LYS D 1 187 ? 22.628 58.931 74.120 1.00 28.09 187 LYS D N 1
ATOM 6584 C CA . LYS D 1 187 ? 22.181 57.839 73.284 1.00 25.45 187 LYS D CA 1
ATOM 6585 C C . LYS D 1 187 ? 20.702 57.567 73.529 1.00 25.52 187 LYS D C 1
ATOM 6586 O O . LYS D 1 187 ? 20.206 57.721 74.650 1.00 26.07 187 LYS D O 1
ATOM 6592 N N . GLY D 1 188 ? 20.005 57.164 72.469 1.00 23.70 188 GLY D N 1
ATOM 6593 C CA . GLY D 1 188 ? 18.583 56.882 72.549 1.00 22.04 188 GLY D CA 1
ATOM 6594 C C . GLY D 1 188 ? 18.251 55.517 73.108 1.00 20.13 188 GLY D C 1
ATOM 6595 O O . GLY D 1 188 ? 19.122 54.670 73.262 1.00 21.09 188 GLY D O 1
ATOM 6596 N N . ILE D 1 189 ? 16.975 55.300 73.400 1.00 19.68 189 ILE D N 1
ATOM 6597 C CA . ILE D 1 189 ? 16.534 54.045 73.977 1.00 18.45 189 ILE D CA 1
ATOM 6598 C C . ILE D 1 189 ? 16.936 52.850 73.153 1.00 19.33 189 ILE D C 1
ATOM 6599 O O . ILE D 1 189 ? 17.443 51.866 73.692 1.00 20.76 189 ILE D O 1
ATOM 6604 N N . GLN D 1 190 ? 16.707 52.918 71.845 1.00 20.62 190 GLN D N 1
ATOM 6605 C CA . GLN D 1 190 ? 17.049 51.783 70.989 1.00 21.27 190 GLN D CA 1
ATOM 6606 C C . GLN D 1 190 ? 18.543 51.560 70.880 1.00 18.20 190 GLN D C 1
ATOM 6607 O O . GLN D 1 190 ? 18.991 50.425 70.846 1.00 18.08 190 GLN D O 1
ATOM 6613 N N . GLU D 1 191 ? 19.318 52.633 70.799 1.00 18.15 191 GLU D N 1
ATOM 6614 C CA . GLU D 1 191 ? 20.758 52.438 70.710 1.00 19.72 191 GLU D CA 1
ATOM 6615 C C . GLU D 1 191 ? 21.246 51.813 72.008 1.00 18.59 191 GLU D C 1
ATOM 6616 O O . GLU D 1 191 ? 21.940 50.806 71.976 1.00 19.56 191 GLU D O 1
ATOM 6622 N N . VAL D 1 192 ? 20.881 52.410 73.149 1.00 17.36 192 VAL D N 1
ATOM 6623 C CA . VAL D 1 192 ? 21.300 51.866 74.441 1.00 15.79 192 VAL D CA 1
ATOM 6624 C C . VAL D 1 192 ? 20.829 50.431 74.521 1.00 14.13 192 VAL D C 1
ATOM 6625 O O . VAL D 1 192 ? 21.562 49.547 74.965 1.00 15.88 192 VAL D O 1
ATOM 6629 N N . GLU D 1 193 ? 19.608 50.181 74.055 1.00 13.68 193 GLU D N 1
ATOM 6630 C CA . GLU D 1 193 ? 19.100 48.822 74.086 1.00 13.00 193 GLU D CA 1
ATOM 6631 C C . GLU D 1 193 ? 20.053 47.881 73.368 1.00 14.17 193 GLU D C 1
ATOM 6632 O O . GLU D 1 193 ? 20.293 46.763 73.829 1.00 15.02 193 GLU D O 1
ATOM 6638 N N . ALA D 1 194 ? 20.598 48.336 72.234 1.00 14.19 194 ALA D N 1
ATOM 6639 C CA . ALA D 1 194 ? 21.521 47.506 71.439 1.00 14.83 194 ALA D CA 1
ATOM 6640 C C . ALA D 1 194 ? 22.835 47.283 72.178 1.00 13.89 194 ALA D C 1
ATOM 6641 O O . ALA D 1 194 ? 23.397 46.183 72.170 1.00 13.14 194 ALA D O 1
ATOM 6643 N N . LEU D 1 195 ? 23.328 48.340 72.812 1.00 15.02 195 LEU D N 1
ATOM 6644 C CA . LEU D 1 195 ? 24.576 48.223 73.551 1.00 15.11 195 LEU D CA 1
ATOM 6645 C C . LEU D 1 195 ? 24.389 47.213 74.674 1.00 13.87 195 LEU D C 1
ATOM 6646 O O . LEU D 1 195 ? 25.257 46.370 74.912 1.00 13.74 195 LEU D O 1
ATOM 6651 N N . ILE D 1 196 ? 23.232 47.257 75.332 1.00 14.15 196 ILE D N 1
ATOM 6652 C CA . ILE D 1 196 ? 22.975 46.332 76.438 1.00 13.20 196 ILE D CA 1
ATOM 6653 C C . ILE D 1 196 ? 22.883 44.900 75.990 1.00 13.30 196 ILE D C 1
ATOM 6654 O O . ILE D 1 196 ? 23.441 44.003 76.618 1.00 13.24 196 ILE D O 1
ATOM 6659 N N . TRP D 1 197 ? 22.185 44.674 74.887 1.00 13.47 197 TRP D N 1
ATOM 6660 C CA . TRP D 1 197 ? 22.049 43.317 74.363 1.00 13.30 197 TRP D CA 1
ATOM 6661 C C . TRP D 1 197 ? 23.399 42.701 73.955 1.00 12.32 197 TRP D C 1
ATOM 6662 O O . TRP D 1 197 ? 23.622 41.502 74.117 1.00 11.76 197 TRP D O 1
ATOM 6673 N N . GLN D 1 198 ? 24.291 43.531 73.422 1.00 15.16 198 GLN D N 1
ATOM 6674 C CA . GLN D 1 198 ? 25.628 43.083 72.989 1.00 16.55 198 GLN D CA 1
ATOM 6675 C C . GLN D 1 198 ? 26.414 42.462 74.156 1.00 16.41 198 GLN D C 1
ATOM 6676 O O . GLN D 1 198 ? 27.168 41.500 73.981 1.00 17.23 198 GLN D O 1
ATOM 6682 N N . ILE D 1 199 ? 26.208 43.011 75.353 1.00 16.17 199 ILE D N 1
ATOM 6683 C CA . ILE D 1 199 ? 26.862 42.524 76.572 1.00 14.77 199 ILE D CA 1
ATOM 6684 C C . ILE D 1 199 ? 26.086 41.354 77.188 1.00 13.81 199 ILE D C 1
ATOM 6685 O O . ILE D 1 199 ? 26.664 40.328 77.549 1.00 12.65 199 ILE D O 1
ATOM 6690 N N . VAL D 1 200 ? 24.769 41.496 77.275 1.00 14.27 200 VAL D N 1
ATOM 6691 C CA . VAL D 1 200 ? 23.926 40.457 77.870 1.00 14.27 200 VAL D CA 1
ATOM 6692 C C . VAL D 1 200 ? 23.832 39.133 77.135 1.00 15.47 200 VAL D C 1
ATOM 6693 O O . VAL D 1 200 ? 24.047 38.067 77.714 1.00 15.42 200 VAL D O 1
ATOM 6697 N N . GLU D 1 201 ? 23.494 39.189 75.852 1.00 17.22 201 GLU D N 1
ATOM 6698 C CA . GLU D 1 201 ? 23.316 37.966 75.070 1.00 16.20 201 GLU D CA 1
ATOM 6699 C C . GLU D 1 201 ? 24.363 36.878 75.272 1.00 14.71 201 GLU D C 1
ATOM 6700 O O . GLU D 1 201 ? 24.030 35.709 75.466 1.00 15.65 201 GLU D O 1
ATOM 6706 N N . PRO D 1 202 ? 25.651 37.238 75.200 1.00 14.02 202 PRO D N 1
ATOM 6707 C CA . PRO D 1 202 ? 26.702 36.236 75.421 1.00 14.87 202 PRO D CA 1
ATOM 6708 C C . PRO D 1 202 ? 26.618 35.565 76.807 1.00 16.76 202 PRO D C 1
ATOM 6709 O O . PRO D 1 202 ? 26.884 34.374 76.951 1.00 17.08 202 PRO D O 1
ATOM 6713 N N . VAL D 1 203 ? 26.252 36.340 77.828 1.00 17.92 203 VAL D N 1
ATOM 6714 C CA . VAL D 1 203 ? 26.146 35.789 79.178 1.00 18.07 203 VAL D CA 1
ATOM 6715 C C . VAL D 1 203 ? 25.043 34.746 79.280 1.00 18.47 203 VAL D C 1
ATOM 6716 O O . VAL D 1 203 ? 25.246 33.684 79.870 1.00 19.01 203 VAL D O 1
ATOM 6720 N N . LEU D 1 204 ? 23.884 35.028 78.688 1.00 19.72 204 LEU D N 1
ATOM 6721 C CA . LEU D 1 204 ? 22.760 34.087 78.736 1.00 20.60 204 LEU D CA 1
ATOM 6722 C C . LEU D 1 204 ? 23.092 32.756 78.089 1.00 22.41 204 LEU D C 1
ATOM 6723 O O . LEU D 1 204 ? 22.622 31.706 78.528 1.00 23.30 204 LEU D O 1
ATOM 6728 N N . SER D 1 205 ? 23.917 32.808 77.046 1.00 25.43 205 SER D N 1
ATOM 6729 C CA . SER D 1 205 ? 24.308 31.609 76.303 1.00 28.84 205 SER D CA 1
ATOM 6730 C C . SER D 1 205 ? 25.177 30.674 77.105 1.00 29.84 205 SER D C 1
ATOM 6731 O O . SER D 1 205 ? 25.177 29.473 76.859 1.00 30.70 205 SER D O 1
ATOM 6734 N N . THR D 1 206 ? 25.908 31.220 78.071 1.00 32.55 206 THR D N 1
ATOM 6735 C CA . THR D 1 206 ? 26.807 30.418 78.900 1.00 35.24 206 THR D CA 1
ATOM 6736 C C . THR D 1 206 ? 26.102 29.720 80.064 1.00 37.17 206 THR D C 1
ATOM 6737 O O . THR D 1 206 ? 25.436 30.364 80.873 1.00 39.28 206 THR D O 1
ATOM 6741 N N . HIS D 1 207 ? 26.260 28.399 80.138 1.00 38.31 207 HIS D N 1
ATOM 6742 C CA . HIS D 1 207 ? 25.636 27.595 81.186 1.00 38.95 207 HIS D CA 1
ATOM 6743 C C . HIS D 1 207 ? 26.432 27.639 82.498 1.00 39.37 207 HIS D C 1
ATOM 6744 O O . HIS D 1 207 ? 27.658 27.460 82.513 1.00 38.16 207 HIS D O 1
ATOM 6751 N N . ILE D 1 208 ? 25.728 27.911 83.596 1.00 40.20 208 ILE D N 1
ATOM 6752 C CA . ILE D 1 208 ? 26.358 27.955 84.910 1.00 40.78 208 ILE D CA 1
ATOM 6753 C C . ILE D 1 208 ? 25.791 26.823 85.752 1.00 41.74 208 ILE D C 1
ATOM 6754 O O . ILE D 1 208 ? 24.609 26.478 85.633 1.00 41.84 208 ILE D O 1
ATOM 6759 N N . ASP D 1 209 ? 26.633 26.237 86.595 1.00 42.48 209 ASP D N 1
ATOM 6760 C CA . ASP D 1 209 ? 26.191 25.144 87.453 1.00 43.00 209 ASP D CA 1
ATOM 6761 C C . ASP D 1 209 ? 24.912 25.546 88.172 1.00 42.81 209 ASP D C 1
ATOM 6762 O O . ASP D 1 209 ? 24.840 26.626 88.784 1.00 42.68 209 ASP D O 1
ATOM 6767 N N . HIS D 1 210 ? 23.906 24.680 88.087 1.00 41.96 210 HIS D N 1
ATOM 6768 C CA . HIS D 1 210 ? 22.622 24.924 88.733 1.00 42.80 210 HIS D CA 1
ATOM 6769 C C . HIS D 1 210 ? 22.865 25.376 90.176 1.00 42.16 210 HIS D C 1
ATOM 6770 O O . HIS D 1 210 ? 22.067 26.118 90.750 1.00 42.68 210 HIS D O 1
ATOM 6777 N N . ASP D 1 211 ? 23.988 24.951 90.746 1.00 41.47 211 ASP D N 1
ATOM 6778 C CA . ASP D 1 211 ? 24.308 25.287 92.123 1.00 40.28 211 ASP D CA 1
ATOM 6779 C C . ASP D 1 211 ? 25.571 26.117 92.316 1.00 39.24 211 ASP D C 1
ATOM 6780 O O . ASP D 1 211 ? 26.115 26.173 93.424 1.00 39.91 211 ASP D O 1
ATOM 6785 N N . LYS D 1 212 ? 26.042 26.763 91.256 1.00 36.47 212 LYS D N 1
ATOM 6786 C CA . LYS D 1 212 ? 27.240 27.575 91.373 1.00 34.59 212 LYS D CA 1
ATOM 6787 C C . LYS D 1 212 ? 26.831 29.037 91.529 1.00 32.93 212 LYS D C 1
ATOM 6788 O O . LYS D 1 212 ? 26.324 29.653 90.587 1.00 32.46 212 LYS D O 1
ATOM 6794 N N . PHE D 1 213 ? 27.037 29.585 92.726 1.00 30.95 213 PHE D N 1
ATOM 6795 C CA . PHE D 1 213 ? 26.677 30.971 93.009 1.00 28.95 213 PHE D CA 1
ATOM 6796 C C . PHE D 1 213 ? 27.833 31.749 93.580 1.00 27.78 213 PHE D C 1
ATOM 6797 O O . PHE D 1 213 ? 28.850 31.189 93.979 1.00 27.94 213 PHE D O 1
ATOM 6805 N N . SER D 1 214 ? 27.660 33.057 93.609 1.00 26.41 214 SER D N 1
ATOM 6806 C CA . SER D 1 214 ? 28.676 33.943 94.119 1.00 26.04 214 SER D CA 1
ATOM 6807 C C . SER D 1 214 ? 27.928 34.940 95.004 1.00 24.37 214 SER D C 1
ATOM 6808 O O . SER D 1 214 ? 26.760 35.258 94.734 1.00 24.71 214 SER D O 1
ATOM 6811 N N . PHE D 1 215 ? 28.604 35.426 96.049 1.00 22.51 215 PHE D N 1
ATOM 6812 C CA . PHE D 1 215 ? 27.998 36.331 97.035 1.00 18.84 215 PHE D CA 1
ATOM 6813 C C . PHE D 1 215 ? 28.849 37.542 97.353 1.00 17.56 215 PHE D C 1
ATOM 6814 O O . PHE D 1 215 ? 30.061 37.533 97.140 1.00 18.86 215 PHE D O 1
ATOM 6822 N N . PHE D 1 216 ? 28.206 38.587 97.864 1.00 16.03 216 PHE D N 1
ATOM 6823 C CA . PHE D 1 216 ? 28.898 39.813 98.244 1.00 14.24 216 PHE D CA 1
ATOM 6824 C C . PHE D 1 216 ? 29.639 39.591 99.595 1.00 14.15 216 PHE D C 1
ATOM 6825 O O . PHE D 1 216 ? 29.321 38.600 100.280 1.00 11.70 216 PHE D O 1
ATOM 6834 N N . MET E 1 2 ? 0.643 -20.802 73.199 1.00 46.83 2 MET E N 1
ATOM 6835 C CA . MET E 1 2 ? 2.140 -20.742 73.164 1.00 46.79 2 MET E CA 1
ATOM 6836 C C . MET E 1 2 ? 2.617 -19.308 72.903 1.00 45.31 2 MET E C 1
ATOM 6837 O O . MET E 1 2 ? 2.117 -18.640 71.989 1.00 46.20 2 MET E O 1
ATOM 6842 N N . GLY E 1 3 ? 3.588 -18.841 73.693 1.00 42.42 3 GLY E N 1
ATOM 6843 C CA . GLY E 1 3 ? 4.071 -17.479 73.523 1.00 38.76 3 GLY E CA 1
ATOM 6844 C C . GLY E 1 3 ? 5.443 -17.304 72.900 1.00 35.39 3 GLY E C 1
ATOM 6845 O O . GLY E 1 3 ? 6.165 -18.272 72.671 1.00 36.29 3 GLY E O 1
ATOM 6846 N N . ARG E 1 4 ? 5.801 -16.053 72.635 1.00 31.40 4 ARG E N 1
ATOM 6847 C CA . ARG E 1 4 ? 7.090 -15.712 72.031 1.00 29.32 4 ARG E CA 1
ATOM 6848 C C . ARG E 1 4 ? 7.716 -14.576 72.840 1.00 28.29 4 ARG E C 1
ATOM 6849 O O . ARG E 1 4 ? 7.041 -13.962 73.676 1.00 28.27 4 ARG E O 1
ATOM 6857 N N . GLY E 1 5 ? 8.992 -14.285 72.591 1.00 26.24 5 GLY E N 1
ATOM 6858 C CA . GLY E 1 5 ? 9.642 -13.195 73.306 1.00 22.61 5 GLY E CA 1
ATOM 6859 C C . GLY E 1 5 ? 9.045 -11.854 72.911 1.00 21.47 5 GLY E C 1
ATOM 6860 O O . GLY E 1 5 ? 8.241 -11.783 71.986 1.00 21.20 5 GLY E O 1
ATOM 6861 N N . LYS E 1 6 ? 9.416 -10.787 73.609 1.00 19.95 6 LYS E N 1
ATOM 6862 C CA . LYS E 1 6 ? 8.895 -9.464 73.290 1.00 19.58 6 LYS E CA 1
ATOM 6863 C C . LYS E 1 6 ? 9.990 -8.606 72.677 1.00 20.20 6 LYS E C 1
ATOM 6864 O O . LYS E 1 6 ? 11.183 -8.757 72.981 1.00 19.52 6 LYS E O 1
ATOM 6870 N N . LEU E 1 7 ? 9.569 -7.697 71.813 1.00 18.86 7 LEU E N 1
ATOM 6871 C CA . LEU E 1 7 ? 10.490 -6.802 71.168 1.00 17.48 7 LEU E CA 1
ATOM 6872 C C . LEU E 1 7 ? 10.287 -5.474 71.876 1.00 16.65 7 LEU E C 1
ATOM 6873 O O . LEU E 1 7 ? 9.202 -4.874 71.802 1.00 15.74 7 LEU E O 1
ATOM 6878 N N . ILE E 1 8 ? 11.327 -5.027 72.576 1.00 14.87 8 ILE E N 1
ATOM 6879 C CA . ILE E 1 8 ? 11.261 -3.773 73.312 1.00 14.35 8 ILE E CA 1
ATOM 6880 C C . ILE E 1 8 ? 12.119 -2.727 72.612 1.00 12.28 8 ILE E C 1
ATOM 6881 O O . ILE E 1 8 ? 13.333 -2.902 72.453 1.00 12.47 8 ILE E O 1
ATOM 6886 N N . LEU E 1 9 ? 11.488 -1.631 72.209 1.00 12.47 9 LEU E N 1
ATOM 6887 C CA . LEU E 1 9 ? 12.210 -0.582 71.503 1.00 12.95 9 LEU E CA 1
ATOM 6888 C C . LEU E 1 9 ? 12.342 0.694 72.290 1.00 13.06 9 LEU E C 1
ATOM 6889 O O . LEU E 1 9 ? 11.358 1.171 72.875 1.00 14.85 9 LEU E O 1
ATOM 6894 N N . ILE E 1 10 ? 13.565 1.234 72.306 1.00 12.76 10 ILE E N 1
ATOM 6895 C CA . ILE E 1 10 ? 13.868 2.508 72.967 1.00 10.68 10 ILE E CA 1
ATOM 6896 C C . ILE E 1 10 ? 14.288 3.455 71.858 1.00 11.39 10 ILE E C 1
ATOM 6897 O O . ILE E 1 10 ? 15.200 3.146 71.081 1.00 10.76 10 ILE E O 1
ATOM 6902 N N . GLU E 1 11 ? 13.609 4.596 71.794 1.00 11.23 11 GLU E N 1
ATOM 6903 C CA . GLU E 1 11 ? 13.848 5.617 70.797 1.00 12.25 11 GLU E CA 1
ATOM 6904 C C . GLU E 1 11 ? 14.130 6.923 71.487 1.00 13.51 11 GLU E C 1
ATOM 6905 O O . GLU E 1 11 ? 13.973 7.032 72.693 1.00 14.98 11 GLU E O 1
ATOM 6911 N N . GLY E 1 12 ? 14.531 7.921 70.721 1.00 12.36 12 GLY E N 1
ATOM 6912 C CA . GLY E 1 12 ? 14.817 9.208 71.307 1.00 13.48 12 GLY E CA 1
ATOM 6913 C C . GLY E 1 12 ? 15.872 9.940 70.506 1.00 14.60 12 GLY E C 1
ATOM 6914 O O . GLY E 1 12 ? 16.455 9.372 69.581 1.00 15.07 12 GLY E O 1
ATOM 6915 N N . LEU E 1 13 ? 16.128 11.194 70.859 1.00 15.33 13 LEU E N 1
ATOM 6916 C CA . LEU E 1 13 ? 17.122 11.987 70.157 1.00 15.50 13 LEU E CA 1
ATOM 6917 C C . LEU E 1 13 ? 18.526 11.493 70.478 1.00 15.39 13 LEU E C 1
ATOM 6918 O O . LEU E 1 13 ? 18.695 10.518 71.203 1.00 15.17 13 LEU E O 1
ATOM 6923 N N . ASP E 1 14 ? 19.534 12.143 69.909 1.00 16.68 14 ASP E N 1
ATOM 6924 C CA . ASP E 1 14 ? 20.916 11.745 70.143 1.00 17.12 14 ASP E CA 1
ATOM 6925 C C . ASP E 1 14 ? 21.255 12.226 71.546 1.00 16.93 14 ASP E C 1
ATOM 6926 O O . ASP E 1 14 ? 20.636 13.165 72.034 1.00 17.04 14 ASP E O 1
ATOM 6931 N N . ARG E 1 15 ? 22.233 11.586 72.184 1.00 17.51 15 ARG E N 1
ATOM 6932 C CA . ARG E 1 15 ? 22.663 11.995 73.512 1.00 18.38 15 ARG E CA 1
ATOM 6933 C C . ARG E 1 15 ? 21.532 11.963 74.528 1.00 17.06 15 ARG E C 1
ATOM 6934 O O . ARG E 1 15 ? 21.274 12.945 75.198 1.00 17.70 15 ARG E O 1
ATOM 6942 N N . THR E 1 16 ? 20.848 10.836 74.622 1.00 17.07 16 THR E N 1
ATOM 6943 C CA . THR E 1 16 ? 19.760 10.709 75.579 1.00 18.13 16 THR E CA 1
ATOM 6944 C C . THR E 1 16 ? 19.934 9.423 76.381 1.00 17.66 16 THR E C 1
ATOM 6945 O O . THR E 1 16 ? 18.987 8.949 77.007 1.00 20.86 16 THR E O 1
ATOM 6949 N N . GLY E 1 17 ? 21.139 8.856 76.343 1.00 15.98 17 GLY E N 1
ATOM 6950 C CA . GLY E 1 17 ? 21.428 7.647 77.096 1.00 13.33 17 GLY E CA 1
ATOM 6951 C C . GLY E 1 17 ? 20.719 6.361 76.713 1.00 14.81 17 GLY E C 1
ATOM 6952 O O . GLY E 1 17 ? 20.615 5.441 77.543 1.00 13.48 17 GLY E O 1
ATOM 6953 N N . LYS E 1 18 ? 20.260 6.246 75.465 1.00 13.71 18 LYS E N 1
ATOM 6954 C CA . LYS E 1 18 ? 19.562 5.027 75.073 1.00 12.59 18 LYS E CA 1
ATOM 6955 C C . LYS E 1 18 ? 20.455 3.800 75.068 1.00 12.45 18 LYS E C 1
ATOM 6956 O O . LYS E 1 18 ? 20.047 2.711 75.491 1.00 11.93 18 LYS E O 1
ATOM 6962 N N . THR E 1 19 ? 21.679 3.955 74.570 1.00 12.36 19 THR E N 1
ATOM 6963 C CA . THR E 1 19 ? 22.585 2.816 74.530 1.00 12.70 19 THR E CA 1
ATOM 6964 C C . THR E 1 19 ? 22.774 2.314 75.970 1.00 12.78 19 THR E C 1
ATOM 6965 O O . THR E 1 19 ? 22.783 1.114 76.236 1.00 12.32 19 THR E O 1
ATOM 6969 N N . THR E 1 20 ? 22.903 3.269 76.886 1.00 14.09 20 THR E N 1
ATOM 6970 C CA . THR E 1 20 ? 23.092 2.986 78.307 1.00 15.10 20 THR E CA 1
ATOM 6971 C C . THR E 1 20 ? 21.923 2.194 78.862 1.00 14.39 20 THR E C 1
ATOM 6972 O O . THR E 1 20 ? 22.092 1.103 79.412 1.00 15.26 20 THR E O 1
ATOM 6976 N N . GLN E 1 21 ? 20.726 2.736 78.703 1.00 15.11 21 GLN E N 1
ATOM 6977 C CA . GLN E 1 21 ? 19.548 2.072 79.222 1.00 14.81 21 GLN E CA 1
ATOM 6978 C C . GLN E 1 21 ? 19.339 0.702 78.600 1.00 15.69 21 GLN E C 1
ATOM 6979 O O . GLN E 1 21 ? 18.972 -0.255 79.293 1.00 16.89 21 GLN E O 1
ATOM 6985 N N . CYS E 1 22 ? 19.609 0.584 77.297 1.00 17.13 22 CYS E N 1
ATOM 6986 C CA . CYS E 1 22 ? 19.440 -0.700 76.600 1.00 16.27 22 CYS E CA 1
ATOM 6987 C C . CYS E 1 22 ? 20.394 -1.768 77.113 1.00 16.11 22 CYS E C 1
ATOM 6988 O O . CYS E 1 22 ? 20.027 -2.933 77.225 1.00 15.14 22 CYS E O 1
ATOM 6991 N N . ASN E 1 23 ? 21.628 -1.375 77.416 1.00 17.97 23 ASN E N 1
ATOM 6992 C CA . ASN E 1 23 ? 22.606 -2.340 77.924 1.00 18.79 23 ASN E CA 1
ATOM 6993 C C . ASN E 1 23 ? 22.158 -2.832 79.292 1.00 18.07 23 ASN E C 1
ATOM 6994 O O . ASN E 1 23 ? 22.292 -4.012 79.619 1.00 17.17 23 ASN E O 1
ATOM 6999 N N . ILE E 1 24 ? 21.631 -1.906 80.082 1.00 18.97 24 ILE E N 1
ATOM 7000 C CA . ILE E 1 24 ? 21.132 -2.235 81.411 1.00 19.74 24 ILE E CA 1
ATOM 7001 C C . ILE E 1 24 ? 19.976 -3.234 81.267 1.00 20.02 24 ILE E C 1
ATOM 7002 O O . ILE E 1 24 ? 20.031 -4.353 81.788 1.00 20.19 24 ILE E O 1
ATOM 7007 N N . LEU E 1 25 ? 18.939 -2.835 80.529 1.00 20.61 25 LEU E N 1
ATOM 7008 C CA . LEU E 1 25 ? 17.774 -3.695 80.338 1.00 20.14 25 LEU E CA 1
ATOM 7009 C C . LEU E 1 25 ? 18.187 -5.048 79.798 1.00 21.09 25 LEU E C 1
ATOM 7010 O O . LEU E 1 25 ? 17.713 -6.098 80.246 1.00 20.98 25 LEU E O 1
ATOM 7015 N N . TYR E 1 26 ? 19.083 -5.027 78.826 1.00 20.01 26 TYR E N 1
ATOM 7016 C CA . TYR E 1 26 ? 19.551 -6.264 78.243 1.00 20.44 26 TYR E CA 1
ATOM 7017 C C . TYR E 1 26 ? 20.220 -7.175 79.291 1.00 20.67 26 TYR E C 1
ATOM 7018 O O . TYR E 1 26 ? 19.937 -8.386 79.358 1.00 19.56 26 TYR E O 1
ATOM 7027 N N . LYS E 1 27 ? 21.111 -6.599 80.101 1.00 21.37 27 LYS E N 1
ATOM 7028 C CA . LYS E 1 27 ? 21.803 -7.384 81.126 1.00 22.36 27 LYS E CA 1
ATOM 7029 C C . LYS E 1 27 ? 20.750 -7.967 82.054 1.00 21.30 27 LYS E C 1
ATOM 7030 O O . LYS E 1 27 ? 20.757 -9.154 82.353 1.00 20.90 27 LYS E O 1
ATOM 7036 N N . LYS E 1 28 ? 19.831 -7.106 82.475 1.00 22.42 28 LYS E N 1
ATOM 7037 C CA . LYS E 1 28 ? 18.707 -7.471 83.348 1.00 24.39 28 LYS E CA 1
ATOM 7038 C C . LYS E 1 28 ? 17.874 -8.647 82.782 1.00 24.89 28 LYS E C 1
ATOM 7039 O O . LYS E 1 28 ? 17.451 -9.543 83.519 1.00 24.67 28 LYS E O 1
ATOM 7045 N N . LEU E 1 29 ? 17.643 -8.642 81.472 1.00 24.22 29 LEU E N 1
ATOM 7046 C CA . LEU E 1 29 ? 16.837 -9.680 80.846 1.00 23.84 29 LEU E CA 1
ATOM 7047 C C . LEU E 1 29 ? 17.600 -10.925 80.415 1.00 24.37 29 LEU E C 1
ATOM 7048 O O . LEU E 1 29 ? 16.997 -11.929 80.038 1.00 23.36 29 LEU E O 1
ATOM 7053 N N . GLN E 1 30 ? 18.923 -10.874 80.467 1.00 26.42 30 GLN E N 1
ATOM 7054 C CA . GLN E 1 30 ? 19.712 -12.042 80.083 1.00 28.83 30 GLN E CA 1
ATOM 7055 C C . GLN E 1 30 ? 19.437 -13.174 81.066 1.00 30.17 30 GLN E C 1
ATOM 7056 O O . GLN E 1 30 ? 19.011 -12.928 82.201 1.00 31.06 30 GLN E O 1
ATOM 7062 N N . PRO E 1 31 ? 19.665 -14.432 80.648 1.00 30.65 31 PRO E N 1
ATOM 7063 C CA . PRO E 1 31 ? 20.254 -14.856 79.372 1.00 31.07 31 PRO E CA 1
ATOM 7064 C C . PRO E 1 31 ? 19.299 -14.877 78.170 1.00 30.96 31 PRO E C 1
ATOM 7065 O O . PRO E 1 31 ? 19.747 -14.758 77.035 1.00 32.29 31 PRO E O 1
ATOM 7069 N N . ASN E 1 32 ? 18.000 -15.035 78.418 1.00 30.13 32 ASN E N 1
ATOM 7070 C CA . ASN E 1 32 ? 17.007 -15.103 77.338 1.00 29.97 32 ASN E CA 1
ATOM 7071 C C . ASN E 1 32 ? 16.667 -13.762 76.686 1.00 28.26 32 ASN E C 1
ATOM 7072 O O . ASN E 1 32 ? 15.495 -13.389 76.585 1.00 27.37 32 ASN E O 1
ATOM 7077 N N . CYS E 1 33 ? 17.692 -13.049 76.231 1.00 26.22 33 CYS E N 1
ATOM 7078 C CA . CYS E 1 33 ? 17.498 -11.738 75.632 1.00 25.25 33 CYS E CA 1
ATOM 7079 C C . CYS E 1 33 ? 18.602 -11.431 74.652 1.00 24.26 33 CYS E C 1
ATOM 7080 O O . CYS E 1 33 ? 19.732 -11.891 74.819 1.00 25.06 33 CYS E O 1
ATOM 7083 N N . LYS E 1 34 ? 18.254 -10.652 73.630 1.00 23.43 34 LYS E N 1
ATOM 7084 C CA . LYS E 1 34 ? 19.198 -10.221 72.603 1.00 21.00 34 LYS E CA 1
ATOM 7085 C C . LYS E 1 34 ? 19.214 -8.709 72.605 1.00 19.48 34 LYS E C 1
ATOM 7086 O O . LYS E 1 34 ? 18.235 -8.067 72.979 1.00 18.93 34 LYS E O 1
ATOM 7092 N N . LEU E 1 35 ? 20.339 -8.138 72.207 1.00 17.49 35 LEU E N 1
ATOM 7093 C CA . LEU E 1 35 ? 20.462 -6.692 72.146 1.00 17.95 35 LEU E CA 1
ATOM 7094 C C . LEU E 1 35 ? 20.691 -6.341 70.683 1.00 17.38 35 LEU E C 1
ATOM 7095 O O . LEU E 1 35 ? 21.414 -7.054 69.986 1.00 17.27 35 LEU E O 1
ATOM 7100 N N . LEU E 1 36 ? 20.089 -5.251 70.224 1.00 17.99 36 LEU E N 1
ATOM 7101 C CA . LEU E 1 36 ? 20.225 -4.845 68.827 1.00 17.64 36 LEU E CA 1
ATOM 7102 C C . LEU E 1 36 ? 20.206 -3.344 68.715 1.00 16.72 36 LEU E C 1
ATOM 7103 O O . LEU E 1 36 ? 19.350 -2.684 69.288 1.00 17.65 36 LEU E O 1
ATOM 7108 N N . LYS E 1 37 ? 21.165 -2.807 67.971 1.00 17.59 37 LYS E N 1
ATOM 7109 C CA . LYS E 1 37 ? 21.293 -1.364 67.773 1.00 16.69 37 LYS E CA 1
ATOM 7110 C C . LYS E 1 37 ? 21.254 -1.023 66.285 1.00 15.71 37 LYS E C 1
ATOM 7111 O O . LYS E 1 37 ? 21.919 -1.680 65.484 1.00 14.51 37 LYS E O 1
ATOM 7117 N N . PHE E 1 38 ? 20.467 -0.008 65.928 1.00 16.18 38 PHE E N 1
ATOM 7118 C CA . PHE E 1 38 ? 20.367 0.457 64.540 1.00 14.70 38 PHE E CA 1
ATOM 7119 C C . PHE E 1 38 ? 20.831 1.911 64.561 1.00 13.32 38 PHE E C 1
ATOM 7120 O O . PHE E 1 38 ? 20.505 2.649 65.500 1.00 12.51 38 PHE E O 1
ATOM 7128 N N . PRO E 1 39 ? 21.606 2.340 63.537 1.00 12.40 39 PRO E N 1
ATOM 7129 C CA . PRO E 1 39 ? 22.135 1.460 62.491 1.00 13.56 39 PRO E CA 1
ATOM 7130 C C . PRO E 1 39 ? 22.986 0.312 62.993 1.00 13.96 39 PRO E C 1
ATOM 7131 O O . PRO E 1 39 ? 23.702 0.439 63.990 1.00 15.05 39 PRO E O 1
ATOM 7135 N N . GLU E 1 40 ? 22.900 -0.820 62.311 1.00 13.78 40 GLU E N 1
ATOM 7136 C CA . GLU E 1 40 ? 23.725 -1.965 62.647 1.00 14.79 40 GLU E CA 1
ATOM 7137 C C . GLU E 1 40 ? 24.879 -1.841 61.653 1.00 15.57 40 GLU E C 1
ATOM 7138 O O . GLU E 1 40 ? 24.788 -2.328 60.517 1.00 16.75 40 GLU E O 1
ATOM 7144 N N . ARG E 1 41 ? 25.946 -1.171 62.100 1.00 13.98 41 ARG E N 1
ATOM 7145 C CA . ARG E 1 41 ? 27.120 -0.840 61.290 1.00 12.99 41 ARG E CA 1
ATOM 7146 C C . ARG E 1 41 ? 28.100 -1.914 60.892 1.00 12.05 41 ARG E C 1
ATOM 7147 O O . ARG E 1 41 ? 29.071 -1.639 60.198 1.00 13.89 41 ARG E O 1
ATOM 7155 N N . SER E 1 42 ? 27.815 -3.140 61.290 1.00 12.66 42 SER E N 1
ATOM 7156 C CA . SER E 1 42 ? 28.680 -4.274 61.018 1.00 13.39 42 SER E CA 1
ATOM 7157 C C . SER E 1 42 ? 28.533 -4.920 59.652 1.00 13.84 42 SER E C 1
ATOM 7158 O O . SER E 1 42 ? 29.396 -5.711 59.248 1.00 13.43 42 SER E O 1
ATOM 7161 N N . THR E 1 43 ? 27.441 -4.618 58.952 1.00 14.16 43 THR E N 1
ATOM 7162 C CA . THR E 1 43 ? 27.208 -5.193 57.621 1.00 12.77 43 THR E CA 1
ATOM 7163 C C . THR E 1 43 ? 27.781 -4.239 56.585 1.00 12.32 43 THR E C 1
ATOM 7164 O O . THR E 1 43 ? 28.194 -3.131 56.925 1.00 13.45 43 THR E O 1
ATOM 7168 N N . ARG E 1 44 ? 27.785 -4.636 55.317 1.00 11.99 44 ARG E N 1
ATOM 7169 C CA . ARG E 1 44 ? 28.299 -3.738 54.280 1.00 12.08 44 ARG E CA 1
ATOM 7170 C C . ARG E 1 44 ? 27.411 -2.504 54.160 1.00 9.73 44 ARG E C 1
ATOM 7171 O O . ARG E 1 44 ? 27.903 -1.381 54.059 1.00 10.61 44 ARG E O 1
ATOM 7179 N N . ILE E 1 45 ? 26.099 -2.699 54.177 1.00 9.19 45 ILE E N 1
ATOM 7180 C CA . ILE E 1 45 ? 25.196 -1.552 54.113 1.00 8.83 45 ILE E CA 1
ATOM 7181 C C . ILE E 1 45 ? 25.431 -0.729 55.376 1.00 9.48 45 ILE E C 1
ATOM 7182 O O . ILE E 1 45 ? 25.440 0.505 55.332 1.00 11.65 45 ILE E O 1
ATOM 7187 N N . GLY E 1 46 ? 25.616 -1.415 56.505 1.00 10.77 46 GLY E N 1
ATOM 7188 C CA . GLY E 1 46 ? 25.861 -0.714 57.758 1.00 9.22 46 GLY E CA 1
ATOM 7189 C C . GLY E 1 46 ? 27.145 0.106 57.704 1.00 8.50 46 GLY E C 1
ATOM 7190 O O . GLY E 1 46 ? 27.200 1.222 58.235 1.00 9.67 46 GLY E O 1
ATOM 7191 N N . GLY E 1 47 ? 28.183 -0.443 57.067 1.00 11.38 47 GLY E N 1
ATOM 7192 C CA . GLY E 1 47 ? 29.442 0.286 56.928 1.00 10.45 47 GLY E CA 1
ATOM 7193 C C . GLY E 1 47 ? 29.260 1.587 56.157 1.00 11.60 47 GLY E C 1
ATOM 7194 O O . GLY E 1 47 ? 29.871 2.621 56.481 1.00 12.86 47 GLY E O 1
ATOM 7195 N N . LEU E 1 48 ? 28.410 1.557 55.133 1.00 10.82 48 LEU E N 1
ATOM 7196 C CA . LEU E 1 48 ? 28.154 2.759 54.345 1.00 11.54 48 LEU E CA 1
ATOM 7197 C C . LEU E 1 48 ? 27.464 3.834 55.200 1.00 11.63 48 LEU E C 1
ATOM 7198 O O . LEU E 1 48 ? 27.808 5.027 55.128 1.00 12.38 48 LEU E O 1
ATOM 7203 N N . ILE E 1 49 ? 26.477 3.418 55.999 1.00 12.70 49 ILE E N 1
ATOM 7204 C CA . ILE E 1 49 ? 25.766 4.340 56.908 1.00 12.83 49 ILE E CA 1
ATOM 7205 C C . ILE E 1 49 ? 26.823 4.912 57.895 1.00 12.74 49 ILE E C 1
ATOM 7206 O O . ILE E 1 49 ? 26.883 6.125 58.156 1.00 12.62 49 ILE E O 1
ATOM 7211 N N . ASN E 1 50 ? 27.667 4.019 58.418 1.00 13.08 50 ASN E N 1
ATOM 7212 C CA . ASN E 1 50 ? 28.738 4.396 59.353 1.00 13.22 50 ASN E CA 1
ATOM 7213 C C . ASN E 1 50 ? 29.638 5.483 58.760 1.00 13.29 50 ASN E C 1
ATOM 7214 O O . ASN E 1 50 ? 29.907 6.512 59.395 1.00 13.73 50 ASN E O 1
ATOM 7219 N N . GLU E 1 51 ? 30.097 5.277 57.525 1.00 14.53 51 GLU E N 1
ATOM 7220 C CA . GLU E 1 51 ? 30.939 6.285 56.882 1.00 14.67 51 GLU E CA 1
ATOM 7221 C C . GLU E 1 51 ? 30.202 7.599 56.769 1.00 13.29 51 GLU E C 1
ATOM 7222 O O . GLU E 1 51 ? 30.760 8.664 57.052 1.00 12.60 51 GLU E O 1
ATOM 7228 N N . TYR E 1 52 ? 28.945 7.522 56.337 1.00 14.01 52 TYR E N 1
ATOM 7229 C CA . TYR E 1 52 ? 28.128 8.716 56.178 1.00 13.41 52 TYR E CA 1
ATOM 7230 C C . TYR E 1 52 ? 28.004 9.491 57.503 1.00 13.89 52 TYR E C 1
ATOM 7231 O O . TYR E 1 52 ? 28.177 10.720 57.541 1.00 13.57 52 TYR E O 1
ATOM 7240 N N . LEU E 1 53 ? 27.730 8.767 58.587 1.00 14.64 53 LEU E N 1
ATOM 7241 C CA . LEU E 1 53 ? 27.574 9.383 59.910 1.00 15.93 53 LEU E CA 1
ATOM 7242 C C . LEU E 1 53 ? 28.879 9.913 60.503 1.00 16.05 53 LEU E C 1
ATOM 7243 O O . LEU E 1 53 ? 28.925 11.025 61.027 1.00 16.47 53 LEU E O 1
ATOM 7248 N N . THR E 1 54 ? 29.944 9.124 60.414 1.00 18.29 54 THR E N 1
ATOM 7249 C CA . THR E 1 54 ? 31.225 9.538 60.986 1.00 19.30 54 THR E CA 1
ATOM 7250 C C . THR E 1 54 ? 32.050 10.499 60.142 1.00 21.14 54 THR E C 1
ATOM 7251 O O . THR E 1 54 ? 32.903 11.212 60.663 1.00 21.96 54 THR E O 1
ATOM 7255 N N . ASP E 1 55 ? 31.794 10.534 58.842 1.00 22.17 55 ASP E N 1
ATOM 7256 C CA . ASP E 1 55 ? 32.547 11.410 57.946 1.00 24.79 55 ASP E CA 1
ATOM 7257 C C . ASP E 1 55 ? 31.589 12.347 57.221 1.00 26.35 55 ASP E C 1
ATOM 7258 O O . ASP E 1 55 ? 30.949 11.960 56.251 1.00 26.54 55 ASP E O 1
ATOM 7263 N N . ASP E 1 56 ? 31.492 13.581 57.694 1.00 29.75 56 ASP E N 1
ATOM 7264 C CA . ASP E 1 56 ? 30.589 14.540 57.075 1.00 31.92 56 ASP E CA 1
ATOM 7265 C C . ASP E 1 56 ? 31.010 14.957 55.664 1.00 31.50 56 ASP E C 1
ATOM 7266 O O . ASP E 1 56 ? 30.412 15.854 55.074 1.00 31.87 56 ASP E O 1
ATOM 7271 N N . SER E 1 57 ? 32.035 14.301 55.128 1.00 31.42 57 SER E N 1
ATOM 7272 C CA . SER E 1 57 ? 32.504 14.590 53.773 1.00 30.93 57 SER E CA 1
ATOM 7273 C C . SER E 1 57 ? 32.028 13.503 52.805 1.00 30.57 57 SER E C 1
ATOM 7274 O O . SER E 1 57 ? 32.014 13.700 51.589 1.00 31.61 57 SER E O 1
ATOM 7277 N N . PHE E 1 58 ? 31.644 12.353 53.352 1.00 27.59 58 PHE E N 1
ATOM 7278 C CA . PHE E 1 58 ? 31.132 11.259 52.547 1.00 26.01 58 PHE E CA 1
ATOM 7279 C C . PHE E 1 58 ? 29.835 11.778 51.928 1.00 25.71 58 PHE E C 1
ATOM 7280 O O . PHE E 1 58 ? 28.944 12.237 52.638 1.00 25.47 58 PHE E O 1
ATOM 7288 N N . GLN E 1 59 ? 29.735 11.706 50.604 1.00 26.04 59 GLN E N 1
ATOM 7289 C CA . GLN E 1 59 ? 28.566 12.209 49.883 1.00 25.48 59 GLN E CA 1
ATOM 7290 C C . GLN E 1 59 ? 27.510 11.179 49.570 1.00 23.57 59 GLN E C 1
ATOM 7291 O O . GLN E 1 59 ? 27.780 10.095 49.035 1.00 22.00 59 GLN E O 1
ATOM 7297 N N . LEU E 1 60 ? 26.283 11.541 49.893 1.00 22.41 60 LEU E N 1
ATOM 7298 C CA . LEU E 1 60 ? 25.158 10.667 49.626 1.00 21.53 60 LEU E CA 1
ATOM 7299 C C . LEU E 1 60 ? 23.938 11.533 49.745 1.00 19.67 60 LEU E C 1
ATOM 7300 O O . LEU E 1 60 ? 23.850 12.351 50.655 1.00 20.60 60 LEU E O 1
ATOM 7305 N N . SER E 1 61 ? 23.012 11.381 48.807 1.00 17.23 61 SER E N 1
ATOM 7306 C CA . SER E 1 61 ? 21.790 12.165 48.829 1.00 15.45 61 SER E CA 1
ATOM 7307 C C . SER E 1 61 ? 20.922 11.744 50.016 1.00 13.96 61 SER E C 1
ATOM 7308 O O . SER E 1 61 ? 21.008 10.610 50.499 1.00 11.94 61 SER E O 1
ATOM 7311 N N . ASP E 1 62 ? 20.067 12.662 50.454 1.00 13.94 62 ASP E N 1
ATOM 7312 C CA . ASP E 1 62 ? 19.162 12.381 51.565 1.00 14.15 62 ASP E CA 1
ATOM 7313 C C . ASP E 1 62 ? 18.355 11.104 51.315 1.00 14.87 62 ASP E C 1
ATOM 7314 O O . ASP E 1 62 ? 18.257 10.249 52.204 1.00 14.18 62 ASP E O 1
ATOM 7319 N N . GLN E 1 63 ? 17.798 10.962 50.104 1.00 13.78 63 GLN E N 1
ATOM 7320 C CA . GLN E 1 63 ? 16.993 9.790 49.749 1.00 9.53 63 GLN E CA 1
ATOM 7321 C C . GLN E 1 63 ? 17.799 8.488 49.760 1.00 10.44 63 GLN E C 1
ATOM 7322 O O . GLN E 1 63 ? 17.335 7.435 50.245 1.00 9.55 63 GLN E O 1
ATOM 7328 N N . ALA E 1 64 ? 19.007 8.548 49.206 1.00 10.34 64 ALA E N 1
ATOM 7329 C CA . ALA E 1 64 ? 19.879 7.375 49.159 1.00 10.77 64 ALA E CA 1
ATOM 7330 C C . ALA E 1 64 ? 20.222 6.895 50.581 1.00 10.68 64 ALA E C 1
ATOM 7331 O O . ALA E 1 64 ? 20.075 5.713 50.889 1.00 9.17 64 ALA E O 1
ATOM 7333 N N . ILE E 1 65 ? 20.685 7.806 51.441 1.00 11.13 65 ILE E N 1
ATOM 7334 C CA . ILE E 1 65 ? 21.029 7.389 52.805 1.00 12.35 65 ILE E CA 1
ATOM 7335 C C . ILE E 1 65 ? 19.788 6.862 53.532 1.00 12.26 65 ILE E C 1
ATOM 7336 O O . ILE E 1 65 ? 19.851 5.813 54.174 1.00 14.49 65 ILE E O 1
ATOM 7341 N N . HIS E 1 66 ? 18.659 7.563 53.392 1.00 12.56 66 HIS E N 1
ATOM 7342 C CA . HIS E 1 66 ? 17.402 7.139 54.013 1.00 13.20 66 HIS E CA 1
ATOM 7343 C C . HIS E 1 6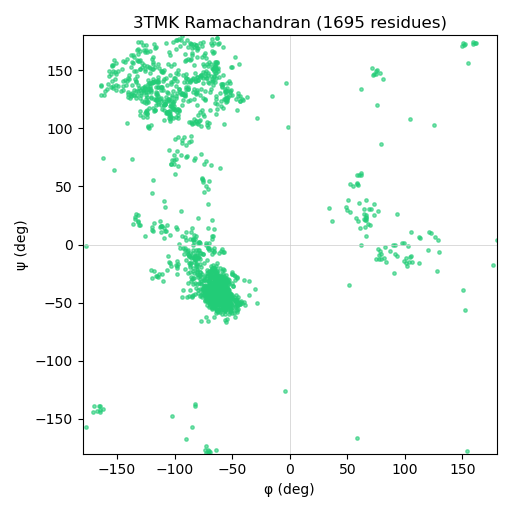6 ? 17.049 5.689 53.686 1.00 14.02 66 HIS E C 1
ATOM 7344 O O . HIS E 1 66 ? 16.641 4.926 54.561 1.00 14.88 66 HIS E O 1
ATOM 7351 N N . LEU E 1 67 ? 17.213 5.304 52.420 1.00 12.15 67 LEU E N 1
ATOM 7352 C CA . LEU E 1 67 ? 16.884 3.962 52.003 1.00 10.58 67 LEU E CA 1
ATOM 7353 C C . LEU E 1 67 ? 17.907 2.973 52.544 1.00 9.95 67 LEU E C 1
ATOM 7354 O O . LEU E 1 67 ? 17.588 1.811 52.773 1.00 9.13 67 LEU E O 1
ATOM 7359 N N . LEU E 1 68 ? 19.131 3.432 52.785 1.00 9.97 68 LEU E N 1
ATOM 7360 C CA . LEU E 1 68 ? 20.150 2.542 53.324 1.00 8.62 68 LEU E CA 1
ATOM 7361 C C . LEU E 1 68 ? 19.788 2.199 54.781 1.00 9.33 68 LEU E C 1
ATOM 7362 O O . LEU E 1 68 ? 19.908 1.054 55.200 1.00 9.33 68 LEU E O 1
ATOM 7367 N N . PHE E 1 69 ? 19.359 3.204 55.545 1.00 8.98 69 PHE E N 1
ATOM 7368 C CA . PHE E 1 69 ? 18.959 2.980 56.938 1.00 9.03 69 PHE E CA 1
ATOM 7369 C C . PHE E 1 69 ? 17.879 1.907 56.946 1.00 10.46 69 PHE E C 1
ATOM 7370 O O . PHE E 1 69 ? 17.960 0.929 57.689 1.00 9.60 69 PHE E O 1
ATOM 7378 N N . SER E 1 70 ? 16.880 2.080 56.081 1.00 10.26 70 SER E N 1
ATOM 7379 C CA . SER E 1 70 ? 15.787 1.121 55.961 1.00 10.36 70 SER E CA 1
ATOM 7380 C C . SER E 1 70 ? 16.200 -0.279 55.512 1.00 10.91 70 SER E C 1
ATOM 7381 O O . SER E 1 70 ? 15.671 -1.279 56.006 1.00 12.98 70 SER E O 1
ATOM 7384 N N . ALA E 1 71 ? 17.143 -0.373 54.576 1.00 10.98 71 ALA E N 1
ATOM 7385 C CA . ALA E 1 71 ? 17.596 -1.682 54.096 1.00 10.42 71 ALA E CA 1
ATOM 7386 C C . ALA E 1 71 ? 18.362 -2.411 55.209 1.00 9.95 71 ALA E C 1
ATOM 7387 O O . ALA E 1 71 ? 18.308 -3.633 55.332 1.00 9.72 71 ALA E O 1
ATOM 7389 N N . ASN E 1 72 ? 19.083 -1.636 56.006 1.00 11.54 72 ASN E N 1
ATOM 7390 C CA . ASN E 1 72 ? 19.854 -2.145 57.140 1.00 10.30 72 ASN E CA 1
ATOM 7391 C C . ASN E 1 72 ? 18.915 -2.921 58.087 1.00 11.44 72 ASN E C 1
ATOM 7392 O O . ASN E 1 72 ? 19.306 -3.943 58.655 1.00 12.49 72 ASN E O 1
ATOM 7397 N N . ARG E 1 73 ? 17.672 -2.459 58.246 1.00 10.83 73 ARG E N 1
ATOM 7398 C CA . ARG E 1 73 ? 16.721 -3.185 59.097 1.00 10.73 73 ARG E CA 1
ATOM 7399 C C . ARG E 1 73 ? 16.203 -4.418 58.380 1.00 10.32 73 ARG E C 1
ATOM 7400 O O . ARG E 1 73 ? 16.142 -5.508 58.949 1.00 8.74 73 ARG E O 1
ATOM 7408 N N . TRP E 1 74 ? 15.842 -4.262 57.108 1.00 10.96 74 TRP E N 1
ATOM 7409 C CA . TRP E 1 74 ? 15.313 -5.413 56.356 1.00 10.08 74 TRP E CA 1
ATOM 7410 C C . TRP E 1 74 ? 16.326 -6.547 56.298 1.00 11.27 74 TRP E C 1
ATOM 7411 O O . TRP E 1 74 ? 15.951 -7.723 56.241 1.00 12.06 74 TRP E O 1
ATOM 7422 N N . GLU E 1 75 ? 17.614 -6.210 56.328 1.00 12.59 75 GLU E N 1
ATOM 7423 C CA . GLU E 1 75 ? 18.615 -7.259 56.238 1.00 14.67 75 GLU E CA 1
ATOM 7424 C C . GLU E 1 75 ? 18.723 -8.029 57.518 1.00 16.16 75 GLU E C 1
ATOM 7425 O O . GLU E 1 75 ? 19.248 -9.141 57.527 1.00 14.62 75 GLU E O 1
ATOM 7431 N N . ILE E 1 76 ? 18.179 -7.462 58.592 1.00 17.22 76 ILE E N 1
ATOM 7432 C CA . ILE E 1 76 ? 18.238 -8.118 59.892 1.00 19.69 76 ILE E CA 1
ATOM 7433 C C . ILE E 1 76 ? 16.892 -8.642 60.443 1.00 20.51 76 ILE E C 1
ATOM 7434 O O . ILE E 1 76 ? 16.875 -9.601 61.215 1.00 21.43 76 ILE E O 1
ATOM 7439 N N . VAL E 1 77 ? 15.771 -8.048 60.028 1.00 20.94 77 VAL E N 1
ATOM 7440 C CA . VAL E 1 77 ? 14.455 -8.443 60.556 1.00 19.93 77 VAL E CA 1
ATOM 7441 C C . VAL E 1 77 ? 14.080 -9.920 60.608 1.00 20.95 77 VAL E C 1
ATOM 7442 O O . VAL E 1 77 ? 13.265 -10.318 61.438 1.00 19.67 77 VAL E O 1
ATOM 7446 N N . ASP E 1 78 ? 14.657 -10.747 59.743 1.00 20.70 78 ASP E N 1
ATOM 7447 C CA . ASP E 1 78 ? 14.307 -12.161 59.786 1.00 21.59 78 ASP E CA 1
ATOM 7448 C C . ASP E 1 78 ? 14.944 -12.859 60.983 1.00 21.36 78 ASP E C 1
ATOM 7449 O O . ASP E 1 78 ? 14.391 -13.824 61.513 1.00 19.46 78 ASP E O 1
ATOM 7454 N N . LYS E 1 79 ? 16.113 -12.388 61.401 1.00 21.63 79 LYS E N 1
ATOM 7455 C CA . LYS E 1 79 ? 16.765 -12.992 62.552 1.00 23.14 79 LYS E CA 1
ATOM 7456 C C . LYS E 1 79 ? 16.003 -12.521 63.795 1.00 21.41 79 LYS E C 1
ATOM 7457 O O . LYS E 1 79 ? 15.833 -13.270 64.752 1.00 22.19 79 LYS E O 1
ATOM 7463 N N . ILE E 1 80 ? 15.539 -11.275 63.755 1.00 20.08 80 ILE E N 1
ATOM 7464 C CA . ILE E 1 80 ? 14.774 -10.699 64.845 1.00 19.60 80 ILE E CA 1
ATOM 7465 C C . ILE E 1 80 ? 13.563 -11.590 65.099 1.00 21.84 80 ILE E C 1
ATOM 7466 O O . ILE E 1 80 ? 13.367 -12.093 66.213 1.00 22.61 80 ILE E O 1
ATOM 7471 N N . LYS E 1 81 ? 12.766 -11.797 64.054 1.00 22.19 81 LYS E N 1
ATOM 7472 C CA . LYS E 1 81 ? 11.564 -12.619 64.128 1.00 23.20 81 LYS E CA 1
ATOM 7473 C C . LYS E 1 81 ? 11.838 -14.062 64.569 1.00 24.25 81 LYS E C 1
ATOM 7474 O O . LYS E 1 81 ? 11.058 -14.645 65.319 1.00 25.26 81 LYS E O 1
ATOM 7480 N N . LYS E 1 82 ? 12.943 -14.638 64.109 1.00 25.40 82 LYS E N 1
ATOM 7481 C CA . LYS E 1 82 ? 13.286 -16.009 64.465 1.00 26.18 82 LYS E CA 1
ATOM 7482 C C . LYS E 1 82 ? 13.627 -16.120 65.953 1.00 26.53 82 LYS E C 1
ATOM 7483 O O . LYS E 1 82 ? 13.340 -17.134 66.591 1.00 27.15 82 LYS E O 1
ATOM 7489 N N . ASP E 1 83 ? 14.247 -15.073 66.491 1.00 25.43 83 ASP E N 1
ATOM 7490 C CA . ASP E 1 83 ? 14.613 -15.026 67.896 1.00 24.35 83 ASP E CA 1
ATOM 7491 C C . ASP E 1 83 ? 13.343 -14.913 68.738 1.00 24.35 83 ASP E C 1
ATOM 7492 O O . ASP E 1 83 ? 13.121 -15.700 69.663 1.00 25.57 83 ASP E O 1
ATOM 7497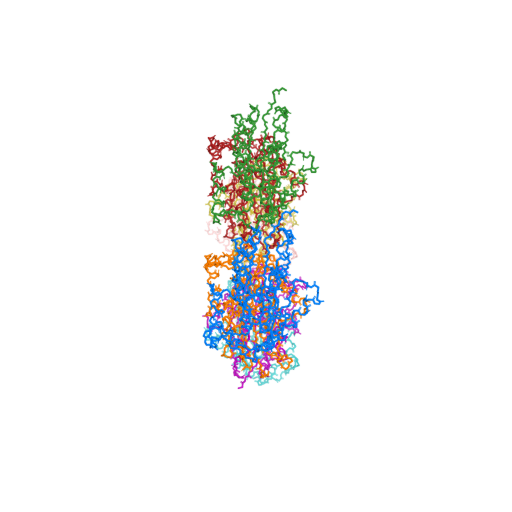 N N . LEU E 1 84 ? 12.510 -13.931 68.417 1.00 23.31 84 LEU E N 1
ATOM 7498 C CA . LEU E 1 84 ? 11.258 -13.739 69.138 1.00 23.87 84 LEU E CA 1
ATOM 7499 C C . LEU E 1 84 ? 10.455 -15.039 69.163 1.00 25.84 84 LEU E C 1
ATOM 7500 O O . LEU E 1 84 ? 9.839 -15.384 70.177 1.00 27.25 84 LEU E O 1
ATOM 7505 N N . LEU E 1 85 ? 10.465 -15.763 68.049 1.00 26.67 85 LEU E N 1
ATOM 7506 C CA . LEU E 1 85 ? 9.730 -17.024 67.965 1.00 28.05 85 LEU E CA 1
ATOM 7507 C C . LEU E 1 85 ? 10.362 -18.100 68.844 1.00 29.01 85 LEU E C 1
ATOM 7508 O O . LEU E 1 85 ? 9.692 -19.032 69.310 1.00 28.27 85 LEU E O 1
ATOM 7513 N N . GLU E 1 86 ? 11.664 -17.974 69.059 1.00 29.50 86 GLU E N 1
ATOM 7514 C CA . GLU E 1 86 ? 12.373 -18.930 69.888 1.00 30.35 86 GLU E CA 1
ATOM 7515 C C . GLU E 1 86 ? 12.112 -18.618 71.354 1.00 30.16 86 GLU E C 1
ATOM 7516 O O . GLU E 1 86 ? 12.649 -19.279 72.245 1.00 31.26 86 GLU E O 1
ATOM 7522 N N . GLY E 1 87 ? 11.281 -17.607 71.595 1.00 29.23 87 GLY E N 1
ATOM 7523 C CA . GLY E 1 87 ? 10.948 -17.224 72.956 1.00 28.69 87 GLY E CA 1
ATOM 7524 C C . GLY E 1 87 ? 11.867 -16.186 73.572 1.00 28.63 87 GLY E C 1
ATOM 7525 O O . GLY E 1 87 ? 11.663 -15.787 74.724 1.00 28.48 87 GLY E O 1
ATOM 7526 N N . LYS E 1 88 ? 12.874 -15.736 72.823 1.00 28.35 88 LYS E N 1
ATOM 7527 C CA . LYS E 1 88 ? 13.807 -14.736 73.343 1.00 26.51 88 LYS E CA 1
ATOM 7528 C C . LYS E 1 88 ? 13.246 -13.329 73.251 1.00 25.24 88 LYS E C 1
ATOM 7529 O O . LYS E 1 88 ? 12.527 -12.982 72.308 1.00 25.98 88 LYS E O 1
ATOM 7535 N N . ASN E 1 89 ? 13.565 -12.523 74.253 1.00 22.86 89 ASN E N 1
ATOM 7536 C CA . ASN E 1 89 ? 13.129 -11.154 74.273 1.00 20.67 89 ASN E CA 1
ATOM 7537 C C . ASN E 1 89 ? 14.195 -10.351 73.541 1.00 19.76 89 ASN E C 1
ATOM 7538 O O . ASN E 1 89 ? 15.325 -10.811 73.384 1.00 19.06 89 ASN E O 1
ATOM 7543 N N . ILE E 1 90 ? 13.845 -9.160 73.075 1.00 19.11 90 ILE E N 1
ATOM 7544 C CA . ILE E 1 90 ? 14.817 -8.357 72.338 1.00 18.44 90 ILE E CA 1
ATOM 7545 C C . ILE E 1 90 ? 14.774 -6.893 72.711 1.00 17.74 90 ILE E C 1
ATOM 7546 O O . ILE E 1 90 ? 13.718 -6.255 72.678 1.00 19.89 90 ILE E O 1
ATOM 7551 N N . VAL E 1 91 ? 15.925 -6.360 73.093 1.00 16.85 91 VAL E N 1
ATOM 7552 C CA . VAL E 1 91 ? 15.996 -4.957 73.438 1.00 15.32 91 VAL E CA 1
ATOM 7553 C C . VAL E 1 91 ? 16.618 -4.316 72.207 1.00 15.38 91 VAL E C 1
ATOM 7554 O O . VAL E 1 91 ? 17.678 -4.745 71.740 1.00 15.62 91 VAL E O 1
ATOM 7558 N N . MET E 1 92 ? 15.953 -3.293 71.684 1.00 14.44 92 MET E N 1
ATOM 7559 C CA . MET E 1 92 ? 16.404 -2.640 70.467 1.00 13.86 92 MET E CA 1
ATOM 7560 C C . MET E 1 92 ? 16.527 -1.144 70.675 1.00 12.48 92 MET E C 1
ATOM 7561 O O . MET E 1 92 ? 15.628 -0.508 71.232 1.00 12.14 92 MET E O 1
ATOM 7566 N N . ASP E 1 93 ? 17.653 -0.592 70.229 1.00 10.95 93 ASP E N 1
ATOM 7567 C CA . ASP E 1 93 ? 17.938 0.838 70.330 1.00 12.68 93 ASP E CA 1
ATOM 7568 C C . ASP E 1 93 ? 17.761 1.441 68.930 1.00 13.29 93 ASP E C 1
ATOM 7569 O O . ASP E 1 93 ? 18.577 1.189 68.039 1.00 14.60 93 ASP E O 1
ATOM 7574 N N . ARG E 1 94 ? 16.693 2.222 68.754 1.00 12.93 94 ARG E N 1
ATOM 7575 C CA . ARG E 1 94 ? 16.344 2.861 67.476 1.00 11.71 94 ARG E CA 1
ATOM 7576 C C . ARG E 1 94 ? 15.766 1.855 66.478 1.00 11.84 94 ARG E C 1
ATOM 7577 O O . ARG E 1 94 ? 16.128 0.665 66.484 1.00 11.74 94 ARG E O 1
ATOM 7585 N N . TYR E 1 95 ? 14.875 2.345 65.614 1.00 9.92 95 TYR E N 1
ATOM 7586 C CA . TYR E 1 95 ? 14.214 1.495 64.625 1.00 9.51 95 TYR E CA 1
ATOM 7587 C C . TYR E 1 95 ? 13.520 2.391 63.606 1.00 10.55 95 TYR E C 1
ATOM 7588 O O . TYR E 1 95 ? 14.037 3.461 63.261 1.00 9.36 95 TYR E O 1
ATOM 7597 N N . VAL E 1 96 ? 12.341 1.963 63.143 1.00 11.38 96 VAL E N 1
ATOM 7598 C CA . VAL E 1 96 ? 11.586 2.735 62.155 1.00 11.42 96 VAL E CA 1
ATOM 7599 C C . VAL E 1 96 ? 11.334 4.174 62.563 1.00 12.73 96 VAL E C 1
ATOM 7600 O O . VAL E 1 96 ? 11.411 5.069 61.721 1.00 12.43 96 VAL E O 1
ATOM 7604 N N . TYR E 1 97 ? 11.031 4.411 63.845 1.00 12.11 97 TYR E N 1
ATOM 7605 C CA . TYR E 1 97 ? 10.760 5.767 64.316 1.00 10.16 97 TYR E CA 1
ATOM 7606 C C . TYR E 1 97 ? 11.921 6.732 64.098 1.00 9.68 97 TYR E C 1
ATOM 7607 O O . TYR E 1 97 ? 11.725 7.883 63.698 1.00 9.77 97 TYR E O 1
ATOM 7616 N N . SER E 1 98 ? 13.140 6.282 64.365 1.00 10.41 98 SER E N 1
ATOM 7617 C CA . SER E 1 98 ? 14.297 7.144 64.117 1.00 11.02 98 SER E CA 1
ATOM 7618 C C . SER E 1 98 ? 14.439 7.308 62.584 1.00 10.96 98 SER E C 1
ATOM 7619 O O . SER E 1 98 ? 14.737 8.390 62.093 1.00 12.46 98 SER E O 1
ATOM 7622 N N . GLY E 1 99 ? 14.209 6.229 61.843 1.00 11.31 99 GLY E N 1
ATOM 7623 C CA . GLY E 1 99 ? 14.308 6.294 60.389 1.00 11.32 99 GLY E CA 1
ATOM 7624 C C . GLY E 1 99 ? 13.484 7.425 59.795 1.00 12.10 99 GLY E C 1
ATOM 7625 O O . GLY E 1 99 ? 14.011 8.291 59.097 1.00 12.25 99 GLY E O 1
ATOM 7626 N N . VAL E 1 100 ? 12.183 7.430 60.082 1.00 12.49 100 VAL E N 1
ATOM 7627 C CA . VAL E 1 100 ? 11.286 8.460 59.566 1.00 12.89 100 VAL E CA 1
ATOM 7628 C C . VAL E 1 100 ? 11.565 9.840 60.126 1.00 13.89 100 VAL E C 1
ATOM 7629 O O . VAL E 1 100 ? 11.604 10.809 59.377 1.00 15.20 100 VAL E O 1
ATOM 7633 N N . ALA E 1 101 ? 11.774 9.941 61.441 1.00 14.06 101 ALA E N 1
ATOM 7634 C CA . ALA E 1 101 ? 12.002 11.246 62.052 1.00 12.85 101 ALA E CA 1
ATOM 7635 C C . ALA E 1 101 ? 13.252 11.989 61.603 1.00 12.42 101 ALA E C 1
ATOM 7636 O O . ALA E 1 101 ? 13.225 13.205 61.358 1.00 11.85 101 ALA E O 1
ATOM 7638 N N . TYR E 1 102 ? 14.356 11.271 61.496 1.00 12.94 102 TYR E N 1
ATOM 7639 C CA . TYR E 1 102 ? 15.594 11.934 61.125 1.00 13.96 102 TYR E CA 1
ATOM 7640 C C . TYR E 1 102 ? 15.634 12.444 59.676 1.00 13.10 102 TYR E C 1
ATOM 7641 O O . TYR E 1 102 ? 16.133 13.533 59.425 1.00 13.91 102 TYR E O 1
ATOM 7650 N N . SER E 1 103 ? 15.113 11.665 58.735 1.00 12.81 103 SER E N 1
ATOM 7651 C CA . SER E 1 103 ? 15.086 12.077 57.322 1.00 12.97 103 SER E CA 1
ATOM 7652 C C . SER E 1 103 ? 14.027 13.134 57.104 1.00 12.87 103 SER E C 1
ATOM 7653 O O . SER E 1 103 ? 14.257 14.121 56.407 1.00 14.38 103 SER E O 1
ATOM 7656 N N . ALA E 1 104 ? 12.861 12.927 57.704 1.00 14.48 104 ALA E N 1
ATOM 7657 C CA . ALA E 1 104 ? 11.754 13.870 57.567 1.00 14.29 104 ALA E CA 1
ATOM 7658 C C . ALA E 1 104 ? 12.113 15.247 58.110 1.00 15.48 104 ALA E C 1
ATOM 7659 O O . ALA E 1 104 ? 11.653 16.269 57.593 1.00 13.81 104 ALA E O 1
ATOM 7661 N N . ALA E 1 105 ? 12.949 15.279 59.148 1.00 16.96 105 ALA E N 1
ATOM 7662 C CA . ALA E 1 105 ? 13.356 16.541 59.769 1.00 17.29 105 ALA E CA 1
ATOM 7663 C C . ALA E 1 105 ? 14.164 17.436 58.837 1.00 17.41 105 ALA E C 1
ATOM 7664 O O . ALA E 1 105 ? 14.266 18.639 59.059 1.00 18.42 105 ALA E O 1
ATOM 7666 N N . LYS E 1 106 ? 14.747 16.853 57.799 1.00 18.05 106 LYS E N 1
ATOM 7667 C CA . LYS E 1 106 ? 15.556 17.617 56.856 1.00 17.37 106 LYS E CA 1
ATOM 7668 C C . LYS E 1 106 ? 14.717 18.620 56.047 1.00 17.86 106 LYS E C 1
ATOM 7669 O O . LYS E 1 106 ? 15.182 19.701 55.706 1.00 18.10 106 LYS E O 1
ATOM 7675 N N . GLY E 1 107 ? 13.469 18.279 55.763 1.00 18.30 107 GLY E N 1
ATOM 7676 C CA . GLY E 1 107 ? 12.631 19.196 55.009 1.00 19.15 107 GLY E CA 1
ATOM 7677 C C . GLY E 1 107 ? 12.995 19.173 53.534 1.00 20.13 107 GLY E C 1
ATOM 7678 O O . GLY E 1 107 ? 12.841 20.174 52.825 1.00 20.00 107 GLY E O 1
ATOM 7679 N N . THR E 1 108 ? 13.485 18.020 53.085 1.00 19.33 108 THR E N 1
ATOM 7680 C CA . THR E 1 108 ? 13.884 17.832 51.713 1.00 18.32 108 THR E CA 1
ATOM 7681 C C . THR E 1 108 ? 12.642 17.559 50.888 1.00 18.67 108 THR E C 1
ATOM 7682 O O . THR E 1 108 ? 11.789 16.741 51.261 1.00 18.53 108 THR E O 1
ATOM 7686 N N . ASN E 1 109 ? 12.556 18.255 49.762 1.00 19.46 109 ASN E N 1
ATOM 7687 C CA . ASN E 1 109 ? 11.443 18.142 48.831 1.00 20.43 109 ASN E CA 1
ATOM 7688 C C . ASN E 1 109 ? 11.009 16.696 48.584 1.00 18.77 109 ASN E C 1
ATOM 7689 O O . ASN E 1 109 ? 11.820 15.857 48.199 1.00 18.79 109 ASN E O 1
ATOM 7694 N N . GLY E 1 110 ? 9.732 16.407 48.836 1.00 18.00 110 GLY E N 1
ATOM 7695 C CA . GLY E 1 110 ? 9.198 15.070 48.621 1.00 15.69 110 GLY E CA 1
ATOM 7696 C C . GLY E 1 110 ? 9.520 14.028 49.677 1.00 15.68 110 GLY E C 1
ATOM 7697 O O . GLY E 1 110 ? 9.013 12.896 49.628 1.00 12.99 110 GLY E O 1
ATOM 7698 N N . MET E 1 111 ? 10.361 14.412 50.638 1.00 16.71 111 MET E N 1
ATOM 7699 C CA . MET E 1 111 ? 10.758 13.510 51.716 1.00 16.68 111 MET E CA 1
ATOM 7700 C C . MET E 1 111 ? 9.958 13.798 52.969 1.00 18.42 111 MET E C 1
ATOM 7701 O O . MET E 1 111 ? 10.521 14.149 54.011 1.00 18.19 111 MET E O 1
ATOM 7706 N N . ASP E 1 112 ? 8.639 13.655 52.870 1.00 17.48 112 ASP E N 1
ATOM 7707 C CA . ASP E 1 112 ? 7.803 13.898 54.027 1.00 16.83 112 ASP E CA 1
ATOM 7708 C C . ASP E 1 112 ? 7.615 12.628 54.851 1.00 15.70 112 ASP E C 1
ATOM 7709 O O . ASP E 1 112 ? 8.101 11.551 54.486 1.00 16.08 112 ASP E O 1
ATOM 7714 N N . LEU E 1 113 ? 6.932 12.755 55.982 1.00 16.31 113 LEU E N 1
ATOM 7715 C CA . LEU E 1 113 ? 6.723 11.614 56.860 1.00 16.07 113 LEU E CA 1
ATOM 7716 C C . LEU E 1 113 ? 6.271 10.386 56.111 1.00 14.97 113 LEU E C 1
ATOM 7717 O O . LEU E 1 113 ? 6.814 9.298 56.281 1.00 13.48 113 LEU E O 1
ATOM 7722 N N . ASP E 1 114 ? 5.264 10.569 55.272 1.00 15.53 114 ASP E N 1
ATOM 7723 C CA . ASP E 1 114 ? 4.708 9.462 54.502 1.00 17.23 114 ASP E CA 1
ATOM 7724 C C . ASP E 1 114 ? 5.701 8.750 53.595 1.00 14.74 114 ASP E C 1
ATOM 7725 O O . ASP E 1 114 ? 5.768 7.518 53.573 1.00 13.34 114 ASP E O 1
ATOM 7730 N N . TRP E 1 115 ? 6.450 9.533 52.828 1.00 14.61 115 TRP E N 1
ATOM 7731 C CA . TRP E 1 115 ? 7.451 8.967 51.931 1.00 13.98 115 TRP E CA 1
ATOM 7732 C C . TRP E 1 115 ? 8.516 8.246 52.769 1.00 12.32 115 TRP E C 1
ATOM 7733 O O . TRP E 1 115 ? 8.864 7.097 52.506 1.00 9.76 115 TRP E O 1
ATOM 7744 N N . CYS E 1 116 ? 9.020 8.924 53.796 1.00 11.92 116 CYS E N 1
ATOM 7745 C CA . CYS E 1 116 ? 10.058 8.329 54.649 1.00 12.49 116 CYS E CA 1
ATOM 7746 C C . CYS E 1 116 ? 9.640 7.011 55.275 1.00 12.16 116 CYS E C 1
ATOM 7747 O O . CYS E 1 116 ? 10.460 6.124 55.469 1.00 12.93 116 CYS E O 1
ATOM 7750 N N . LEU E 1 117 ? 8.349 6.870 55.553 1.00 13.18 117 LEU E N 1
ATOM 7751 C CA . LEU E 1 117 ? 7.827 5.657 56.169 1.00 12.76 117 LEU E CA 1
ATOM 7752 C C . LEU E 1 117 ? 7.729 4.411 55.273 1.00 13.57 117 LEU E C 1
ATOM 7753 O O . LEU E 1 117 ? 8.038 3.300 55.708 1.00 11.86 117 LEU E O 1
ATOM 7758 N N . GLN E 1 118 ? 7.305 4.603 54.020 1.00 12.60 118 GLN E N 1
ATOM 7759 C CA . GLN E 1 118 ? 7.104 3.494 53.070 1.00 10.43 118 GLN E CA 1
ATOM 7760 C C . GLN E 1 118 ? 8.148 2.395 52.941 1.00 9.71 118 GLN E C 1
ATOM 7761 O O . GLN E 1 118 ? 7.803 1.214 52.888 1.00 10.70 118 GLN E O 1
ATOM 7767 N N . PRO E 1 119 ? 9.438 2.746 52.878 1.00 10.19 119 PRO E N 1
ATOM 7768 C CA . PRO E 1 119 ? 10.432 1.662 52.775 1.00 10.09 119 PRO E CA 1
ATOM 7769 C C . PRO E 1 119 ? 10.368 0.688 53.953 1.00 11.05 119 PRO E C 1
ATOM 7770 O O . PRO E 1 119 ? 10.703 -0.491 53.816 1.00 9.07 119 PRO E O 1
ATOM 7774 N N . ASP E 1 120 ? 9.924 1.202 55.107 1.00 11.72 120 ASP E N 1
ATOM 7775 C CA . ASP E 1 120 ? 9.838 0.411 56.340 1.00 11.41 120 ASP E CA 1
ATOM 7776 C C . ASP E 1 120 ? 8.546 -0.359 56.500 1.00 11.93 120 ASP E C 1
ATOM 7777 O O . ASP E 1 120 ? 8.464 -1.274 57.319 1.00 10.87 120 ASP E O 1
ATOM 7782 N N . VAL E 1 121 ? 7.541 0.006 55.712 1.00 12.00 121 VAL E N 1
ATOM 7783 C CA . VAL E 1 121 ? 6.247 -0.658 55.746 1.00 10.07 121 VAL E CA 1
ATOM 7784 C C . VAL E 1 121 ? 6.448 -2.150 55.517 1.00 10.44 121 VAL E C 1
ATOM 7785 O O . VAL E 1 121 ? 7.136 -2.567 54.571 1.00 12.67 121 VAL E O 1
ATOM 7789 N N . GLY E 1 122 ? 5.873 -2.961 56.406 1.00 9.80 122 GLY E N 1
ATOM 7790 C CA . GLY E 1 122 ? 6.027 -4.413 56.330 1.00 8.12 122 GLY E CA 1
ATOM 7791 C C . GLY E 1 122 ? 6.985 -4.938 57.405 1.00 9.93 122 GLY E C 1
ATOM 7792 O O . GLY E 1 122 ? 7.126 -6.140 57.623 1.00 10.41 122 GLY E O 1
ATOM 7793 N N . LEU E 1 123 ? 7.667 -4.023 58.073 1.00 10.48 123 LEU E N 1
ATOM 7794 C CA . LEU E 1 123 ? 8.592 -4.399 59.127 1.00 13.61 123 LEU E CA 1
ATOM 7795 C C . LEU E 1 123 ? 7.801 -4.666 60.416 1.00 14.96 123 LEU E C 1
ATOM 7796 O O . LEU E 1 123 ? 6.786 -4.023 60.682 1.00 15.46 123 LEU E O 1
ATOM 7801 N N . LEU E 1 124 ? 8.259 -5.640 61.191 1.00 16.79 124 LEU E N 1
ATOM 7802 C CA . LEU E 1 124 ? 7.646 -5.980 62.478 1.00 17.50 124 LEU E CA 1
ATOM 7803 C C . LEU E 1 124 ? 7.567 -4.733 63.352 1.00 16.70 124 LEU E C 1
ATOM 7804 O O . LEU E 1 124 ? 8.511 -3.949 63.381 1.00 17.56 124 LEU E O 1
ATOM 7809 N N . LYS E 1 125 ? 6.458 -4.545 64.063 1.00 15.44 125 LYS E N 1
ATOM 7810 C CA . LYS E 1 125 ? 6.339 -3.408 64.982 1.00 15.18 125 LYS E CA 1
ATOM 7811 C C . LYS E 1 125 ? 6.857 -3.876 66.372 1.00 14.84 125 LYS E C 1
ATOM 7812 O O . LYS E 1 125 ? 6.654 -5.019 66.773 1.00 13.18 125 LYS E O 1
ATOM 7818 N N . PRO E 1 126 ? 7.544 -3.005 67.113 1.00 15.29 126 PRO E N 1
ATOM 7819 C CA . PRO E 1 126 ? 7.943 -3.473 68.456 1.00 16.70 126 PRO E CA 1
ATOM 7820 C C . PRO E 1 126 ? 6.715 -3.670 69.349 1.00 16.25 126 PRO E C 1
ATOM 7821 O O . PRO E 1 126 ? 5.701 -2.988 69.169 1.00 14.77 126 PRO E O 1
ATOM 7825 N N . ASP E 1 127 ? 6.800 -4.588 70.308 1.00 16.66 127 ASP E N 1
ATOM 7826 C CA . ASP E 1 127 ? 5.691 -4.812 71.245 1.00 16.45 127 ASP E CA 1
ATOM 7827 C C . ASP E 1 127 ? 5.536 -3.633 72.214 1.00 17.16 127 ASP E C 1
ATOM 7828 O O . ASP E 1 127 ? 4.446 -3.363 72.738 1.00 17.74 127 ASP E O 1
ATOM 7833 N N . LEU E 1 128 ? 6.634 -2.915 72.435 1.00 17.93 128 LEU E N 1
ATOM 7834 C CA . LEU E 1 128 ? 6.625 -1.737 73.291 1.00 16.55 128 LEU E CA 1
ATOM 7835 C C . LEU E 1 128 ? 7.677 -0.762 72.756 1.00 14.98 128 LEU E C 1
ATOM 7836 O O . LEU E 1 128 ? 8.793 -1.154 72.372 1.00 13.47 128 LEU E O 1
ATOM 7841 N N . THR E 1 129 ? 7.295 0.502 72.699 1.00 13.79 129 THR E N 1
ATOM 7842 C CA . THR E 1 129 ? 8.181 1.548 72.243 1.00 14.53 129 THR E CA 1
ATOM 7843 C C . THR E 1 129 ? 8.281 2.640 73.298 1.00 15.36 129 THR E C 1
ATOM 7844 O O . THR E 1 129 ? 7.301 3.335 73.583 1.00 16.99 129 THR E O 1
ATOM 7848 N N . LEU E 1 130 ? 9.472 2.778 73.875 1.00 15.43 130 LEU E N 1
ATOM 7849 C CA . LEU E 1 130 ? 9.728 3.779 74.893 1.00 15.75 130 LEU E CA 1
ATOM 7850 C C . LEU E 1 130 ? 10.443 4.921 74.210 1.00 15.94 130 LEU E C 1
ATOM 7851 O O . LEU E 1 130 ? 11.480 4.709 73.598 1.00 17.57 130 LEU E O 1
ATOM 7856 N N . PHE E 1 131 ? 9.904 6.125 74.291 1.00 15.34 131 PHE E N 1
ATOM 7857 C CA . PHE E 1 131 ? 10.581 7.252 73.702 1.00 15.51 131 PHE E CA 1
ATOM 7858 C C . PHE E 1 131 ? 11.166 8.087 74.839 1.00 17.33 131 PHE E C 1
ATOM 7859 O O . PHE E 1 131 ? 10.424 8.676 75.634 1.00 17.08 131 PHE E O 1
ATOM 7867 N N . LEU E 1 132 ? 12.495 8.144 74.918 1.00 17.82 132 LEU E N 1
ATOM 7868 C CA . LEU E 1 132 ? 13.163 8.925 75.954 1.00 17.07 132 LEU E CA 1
ATOM 7869 C C . LEU E 1 132 ? 13.210 10.351 75.465 1.00 19.01 132 LEU E C 1
ATOM 7870 O O . LEU E 1 132 ? 14.004 10.707 74.602 1.00 19.81 132 LEU E O 1
ATOM 7875 N N . SER E 1 133 ? 12.339 11.170 76.034 1.00 21.35 133 SER E N 1
ATOM 7876 C CA . SER E 1 133 ? 12.224 12.567 75.671 1.00 22.70 133 SER E CA 1
ATOM 7877 C C . SER E 1 133 ? 12.982 13.498 76.608 1.00 24.97 133 SER E C 1
ATOM 7878 O O . SER E 1 133 ? 13.074 13.244 77.807 1.00 25.85 133 SER E O 1
ATOM 7881 N N . THR E 1 134 ? 13.511 14.589 76.064 1.00 27.18 134 THR E N 1
ATOM 7882 C CA . THR E 1 134 ? 14.266 15.536 76.869 1.00 29.69 134 THR E CA 1
ATOM 7883 C C . THR E 1 134 ? 14.209 16.973 76.369 1.00 31.47 134 THR E C 1
ATOM 7884 O O . THR E 1 134 ? 13.969 17.239 75.185 1.00 32.41 134 THR E O 1
ATOM 7888 N N . GLN E 1 135 ? 14.437 17.902 77.292 1.00 32.93 135 GLN E N 1
ATOM 7889 C CA . GLN E 1 135 ? 14.437 19.317 76.967 1.00 34.40 135 GLN E CA 1
ATOM 7890 C C . GLN E 1 135 ? 15.897 19.724 76.783 1.00 34.82 135 GLN E C 1
ATOM 7891 O O . GLN E 1 135 ? 16.208 20.752 76.178 1.00 33.60 135 GLN E O 1
ATOM 7897 N N . ASP E 1 136 ? 16.786 18.887 77.306 1.00 36.54 136 ASP E N 1
ATOM 7898 C CA . ASP E 1 136 ? 18.228 19.088 77.201 1.00 38.08 136 ASP E CA 1
ATOM 7899 C C . ASP E 1 136 ? 18.699 18.555 75.826 1.00 38.99 136 ASP E C 1
ATOM 7900 O O . ASP E 1 136 ? 19.326 17.491 75.743 1.00 39.29 136 ASP E O 1
ATOM 7905 N N . VAL E 1 137 ? 18.397 19.305 74.762 1.00 39.58 137 VAL E N 1
ATOM 7906 C CA . VAL E 1 137 ? 18.742 18.932 73.381 1.00 39.57 137 VAL E CA 1
ATOM 7907 C C . VAL E 1 137 ? 20.232 19.058 72.997 1.00 39.99 137 VAL E C 1
ATOM 7908 O O . VAL E 1 137 ? 20.860 20.092 73.241 1.00 39.80 137 VAL E O 1
ATOM 7912 N N . ASP E 1 138 ? 20.766 18.000 72.374 1.00 41.02 138 ASP E N 1
ATOM 7913 C CA . ASP E 1 138 ? 22.170 17.914 71.954 1.00 41.27 138 ASP E CA 1
ATOM 7914 C C . ASP E 1 138 ? 23.057 18.067 73.186 1.00 42.67 138 ASP E C 1
ATOM 7915 O O . ASP E 1 138 ? 23.983 18.889 73.208 1.00 41.75 138 ASP E O 1
ATOM 7920 N N . ASN E 1 139 ? 22.761 17.263 74.210 1.00 44.14 139 ASN E N 1
ATOM 7921 C CA . ASN E 1 139 ? 23.491 17.297 75.481 1.00 45.04 139 ASN E CA 1
ATOM 7922 C C . ASN E 1 139 ? 24.991 17.068 75.367 1.00 45.39 139 ASN E C 1
ATOM 7923 O O . ASN E 1 139 ? 25.442 15.931 75.202 1.00 44.65 139 ASN E O 1
ATOM 7928 N N . ASN E 1 140 ? 25.757 18.154 75.474 1.00 46.27 140 ASN E N 1
ATOM 7929 C CA . ASN E 1 140 ? 27.213 18.078 75.389 1.00 46.86 140 ASN E CA 1
ATOM 7930 C C . ASN E 1 140 ? 27.733 17.028 76.373 1.00 46.75 140 ASN E C 1
ATOM 7931 O O . ASN E 1 140 ? 28.614 16.234 76.040 1.00 46.59 140 ASN E O 1
ATOM 7936 N N . ALA E 1 141 ? 27.160 17.028 77.578 1.00 45.99 141 ALA E N 1
ATOM 7937 C CA . ALA E 1 141 ? 27.526 16.101 78.649 1.00 45.43 141 ALA E CA 1
ATOM 7938 C C . ALA E 1 141 ? 27.186 14.630 78.381 1.00 45.41 141 ALA E C 1
ATOM 7939 O O . ALA E 1 141 ? 27.842 13.726 78.910 1.00 45.36 141 ALA E O 1
ATOM 7941 N N . GLU E 1 142 ? 26.160 14.387 77.573 1.00 44.95 142 GLU E N 1
ATOM 7942 C CA . GLU E 1 142 ? 25.754 13.022 77.265 1.00 44.79 142 GLU E CA 1
ATOM 7943 C C . GLU E 1 142 ? 26.196 12.594 75.870 1.00 44.97 142 GLU E C 1
ATOM 7944 O O . GLU E 1 142 ? 25.806 11.527 75.380 1.00 45.62 142 GLU E O 1
ATOM 7950 N N . LYS E 1 143 ? 27.001 13.431 75.225 1.00 43.88 143 LYS E N 1
ATOM 7951 C CA . LYS E 1 143 ? 27.482 13.116 73.893 1.00 43.27 143 LYS E CA 1
ATOM 7952 C C . LYS E 1 143 ? 28.085 11.721 73.917 1.00 42.43 143 LYS E C 1
ATOM 7953 O O . LYS E 1 143 ? 28.897 11.407 74.787 1.00 41.87 143 LYS E O 1
ATOM 7959 N N . SER E 1 144 ? 27.666 10.866 72.989 1.00 41.57 144 SER E N 1
ATOM 7960 C CA . SER E 1 144 ? 28.233 9.522 72.926 1.00 41.24 144 SER E CA 1
ATOM 7961 C C . SER E 1 144 ? 29.667 9.708 72.409 1.00 43.17 144 SER E C 1
ATOM 7962 O O . SER E 1 144 ? 30.203 8.878 71.661 1.00 43.18 144 SER E O 1
ATOM 7965 N N . GLY E 1 145 ? 30.257 10.830 72.831 1.00 45.39 145 GLY E N 1
ATOM 7966 C CA . GLY E 1 145 ? 31.612 11.228 72.474 1.00 46.05 145 GLY E CA 1
ATOM 7967 C C . GLY E 1 145 ? 32.525 10.184 71.870 1.00 46.54 145 GLY E C 1
ATOM 7968 O O . GLY E 1 145 ? 32.708 9.092 72.416 1.00 46.78 145 GLY E O 1
ATOM 7969 N N . PHE E 1 146 ? 33.106 10.545 70.728 1.00 47.15 146 PHE E N 1
ATOM 7970 C CA . PHE E 1 146 ? 34.029 9.684 69.986 1.00 46.79 146 PHE E CA 1
ATOM 7971 C C . PHE E 1 146 ? 34.542 10.458 68.769 1.00 46.62 146 PHE E C 1
ATOM 7972 O O . PHE E 1 146 ? 35.359 9.954 67.989 1.00 46.76 146 PHE E O 1
ATOM 7974 N N . GLY E 1 147 ? 34.047 11.689 68.629 1.00 45.92 147 GLY E N 1
ATOM 7975 C CA . GLY E 1 147 ? 34.431 12.547 67.521 1.00 45.25 147 GLY E CA 1
ATOM 7976 C C . GLY E 1 147 ? 33.333 13.522 67.110 1.00 44.38 147 GLY E C 1
ATOM 7977 O O . GLY E 1 147 ? 33.621 14.680 66.790 1.00 45.09 147 GLY E O 1
ATOM 7978 N N . ASP E 1 148 ? 32.081 13.056 67.119 1.00 42.42 148 ASP E N 1
ATOM 7979 C CA . ASP E 1 148 ? 30.919 13.876 66.740 1.00 40.28 148 ASP E CA 1
ATOM 7980 C C . ASP E 1 148 ? 30.379 13.532 65.341 1.00 37.61 148 ASP E C 1
ATOM 7981 O O . ASP E 1 148 ? 30.984 13.857 64.316 1.00 36.48 148 ASP E O 1
ATOM 7986 N N . GLU E 1 149 ? 29.223 12.883 65.314 1.00 34.20 149 GLU E N 1
ATOM 7987 C CA . GLU E 1 149 ? 28.616 12.482 64.064 1.00 31.25 149 GLU E CA 1
ATOM 7988 C C . GLU E 1 149 ? 27.852 13.600 63.331 1.00 30.13 149 GLU E C 1
ATOM 7989 O O . GLU E 1 149 ? 27.582 14.679 63.893 1.00 29.45 149 GLU E O 1
ATOM 7995 N N . ARG E 1 150 ? 27.521 13.321 62.069 1.00 27.89 150 ARG E N 1
ATOM 7996 C CA . ARG E 1 150 ? 26.840 14.257 61.169 1.00 25.72 150 ARG E CA 1
ATOM 7997 C C . ARG E 1 150 ? 25.590 14.997 61.671 1.00 24.05 150 ARG E C 1
ATOM 7998 O O . ARG E 1 150 ? 25.452 16.202 61.464 1.00 22.22 150 ARG E O 1
ATOM 8006 N N . TYR E 1 151 ? 24.681 14.285 62.330 1.00 24.27 151 TYR E N 1
ATOM 8007 C CA . TYR E 1 151 ? 23.431 14.891 62.803 1.00 24.23 151 TYR E CA 1
ATOM 8008 C C . TYR E 1 151 ? 23.512 15.604 64.156 1.00 24.72 151 TYR E C 1
ATOM 8009 O O . TYR E 1 151 ? 22.590 16.327 64.552 1.00 24.49 151 TYR E O 1
ATOM 8018 N N . GLU E 1 152 ? 24.622 15.404 64.853 1.00 26.02 152 GLU E N 1
ATOM 8019 C CA . GLU E 1 152 ? 24.832 16.007 66.164 1.00 27.29 152 GLU E CA 1
ATOM 8020 C C . GLU E 1 152 ? 25.013 17.525 66.193 1.00 27.09 152 GLU E C 1
ATOM 8021 O O . GLU E 1 152 ? 26.107 18.022 66.474 1.00 26.88 152 GLU E O 1
ATOM 8027 N N . THR E 1 153 ? 23.948 18.258 65.878 1.00 27.38 153 THR E N 1
ATOM 8028 C CA . THR E 1 153 ? 23.981 19.712 65.956 1.00 27.63 153 THR E CA 1
ATOM 8029 C C . THR E 1 153 ? 22.706 20.113 66.674 1.00 27.71 153 THR E C 1
ATOM 8030 O O . THR E 1 153 ? 21.698 19.413 66.592 1.00 28.40 153 THR E O 1
ATOM 8034 N N . VAL E 1 154 ? 22.757 21.217 67.406 1.00 28.07 154 VAL E N 1
ATOM 8035 C CA . VAL E 1 154 ? 21.590 21.667 68.144 1.00 27.98 154 VAL E CA 1
ATOM 8036 C C . VAL E 1 154 ? 20.436 22.003 67.210 1.00 27.88 154 VAL E C 1
ATOM 8037 O O . VAL E 1 154 ? 19.300 21.605 67.456 1.00 27.75 154 VAL E O 1
ATOM 8041 N N . LYS E 1 155 ? 20.737 22.729 66.134 1.00 27.97 155 LYS E N 1
ATOM 8042 C CA . LYS E 1 155 ? 19.722 23.147 65.169 1.00 26.88 155 LYS E CA 1
ATOM 8043 C C . LYS E 1 155 ? 18.954 21.978 64.576 1.00 25.29 155 LYS E C 1
ATOM 8044 O O . LYS E 1 155 ? 17.715 21.971 64.556 1.00 25.64 155 LYS E O 1
ATOM 8050 N N . PHE E 1 156 ? 19.692 20.991 64.082 1.00 23.22 156 PHE E N 1
ATOM 8051 C CA . PHE E 1 156 ? 19.069 19.821 63.482 1.00 22.08 156 PHE E CA 1
ATOM 8052 C C . PHE E 1 156 ? 18.397 18.942 64.524 1.00 22.33 156 PHE E C 1
ATOM 8053 O O . PHE E 1 156 ? 17.264 18.494 64.328 1.00 23.27 156 PHE E O 1
ATOM 8061 N N . GLN E 1 157 ? 19.089 18.692 65.635 1.00 23.06 157 GLN E N 1
ATOM 8062 C CA . GLN E 1 157 ? 18.525 17.862 66.691 1.00 22.38 157 GLN E CA 1
ATOM 8063 C C . GLN E 1 157 ? 17.204 18.488 67.106 1.00 22.93 157 GLN E C 1
ATOM 8064 O O . GLN E 1 157 ? 16.232 17.789 67.386 1.00 21.59 157 GLN E O 1
ATOM 8070 N N . GLU E 1 158 ? 17.181 19.817 67.126 1.00 24.34 158 GLU E N 1
ATOM 8071 C CA . GLU E 1 158 ? 15.977 20.554 67.467 1.00 26.89 158 GLU E CA 1
ATOM 8072 C C . GLU E 1 158 ? 14.880 20.164 66.480 1.00 26.81 158 GLU E C 1
ATOM 8073 O O . GLU E 1 158 ? 13.743 19.927 66.877 1.00 27.56 158 GLU E O 1
ATOM 8079 N N . LYS E 1 159 ? 15.238 20.079 65.198 1.00 26.03 159 LYS E N 1
ATOM 8080 C CA . LYS E 1 159 ? 14.299 19.718 64.132 1.00 24.68 159 LYS E CA 1
ATOM 8081 C C . LYS E 1 159 ? 13.757 18.279 64.269 1.00 21.27 159 LYS E C 1
ATOM 8082 O O . LYS E 1 159 ? 12.550 18.027 64.114 1.00 20.84 159 LYS E O 1
ATOM 8088 N N . VAL E 1 160 ? 14.649 17.330 64.520 1.00 18.06 160 VAL E N 1
ATOM 8089 C CA . VAL E 1 160 ? 14.226 15.946 64.673 1.00 18.24 160 VAL E CA 1
ATOM 8090 C C . VAL E 1 160 ? 13.313 15.842 65.897 1.00 20.11 160 VAL E C 1
ATOM 8091 O O . VAL E 1 160 ? 12.481 14.939 66.000 1.00 19.34 160 VAL E O 1
ATOM 8095 N N . LYS E 1 161 ? 13.473 16.777 66.830 1.00 21.28 161 LYS E N 1
ATOM 8096 C CA . LYS E 1 161 ? 12.653 16.787 68.028 1.00 23.09 161 LYS E CA 1
ATOM 8097 C C . LYS E 1 161 ? 11.175 16.935 67.670 1.00 22.68 161 LYS E C 1
ATOM 8098 O O . LYS E 1 161 ? 10.372 16.077 68.021 1.00 22.33 161 LYS E O 1
ATOM 8104 N N . GLN E 1 162 ? 10.824 18.012 66.962 1.00 23.24 162 GLN E N 1
ATOM 8105 C CA . GLN E 1 162 ? 9.432 18.237 66.553 1.00 24.66 162 GLN E CA 1
ATOM 8106 C C . GLN E 1 162 ? 8.928 17.079 65.730 1.00 23.37 162 GLN E C 1
ATOM 8107 O O . GLN E 1 162 ? 7.819 16.595 65.940 1.00 24.73 162 GLN E O 1
ATOM 8113 N N . THR E 1 163 ? 9.742 16.639 64.774 1.00 23.35 163 THR E N 1
ATOM 8114 C CA . THR E 1 163 ? 9.344 15.545 63.897 1.00 21.82 163 THR E CA 1
ATOM 8115 C C . THR E 1 163 ? 9.064 14.258 64.653 1.00 21.10 163 THR E C 1
ATOM 8116 O O . THR E 1 163 ? 8.147 13.509 64.304 1.00 21.06 163 THR E O 1
ATOM 8120 N N . PHE E 1 164 ? 9.854 13.995 65.692 1.00 21.67 164 PHE E N 1
ATOM 8121 C CA . PHE E 1 164 ? 9.660 12.784 66.497 1.00 19.98 164 PHE E CA 1
ATOM 8122 C C . PHE E 1 164 ? 8.279 12.834 67.159 1.00 20.37 164 PHE E C 1
ATOM 8123 O O . PHE E 1 164 ? 7.549 11.839 67.163 1.00 20.60 164 PHE E O 1
ATOM 8131 N N . MET E 1 165 ? 7.927 14.004 67.695 1.00 22.49 165 MET E N 1
ATOM 8132 C CA . MET E 1 165 ? 6.636 14.212 68.366 1.00 24.12 165 MET E CA 1
ATOM 8133 C C . MET E 1 165 ? 5.470 14.092 67.368 1.00 23.51 165 MET E C 1
ATOM 8134 O O . MET E 1 165 ? 4.539 13.303 67.576 1.00 22.76 165 MET E O 1
ATOM 8139 N N . LYS E 1 166 ? 5.532 14.865 66.288 1.00 23.32 166 LYS E N 1
ATOM 8140 C CA . LYS E 1 166 ? 4.520 14.801 65.237 1.00 23.89 166 LYS E CA 1
ATOM 8141 C C . LYS E 1 166 ? 4.217 13.348 64.871 1.00 23.44 166 LYS E C 1
ATOM 8142 O O . LYS E 1 166 ? 3.077 12.890 64.937 1.00 23.49 166 LYS E O 1
ATOM 8148 N N . LEU E 1 167 ? 5.251 12.626 64.466 1.00 22.74 167 LEU E N 1
ATOM 8149 C CA . LEU E 1 167 ? 5.086 11.240 64.075 1.00 23.25 167 LEU E CA 1
ATOM 8150 C C . LEU E 1 167 ? 4.526 10.353 65.183 1.00 24.37 167 LEU E C 1
ATOM 8151 O O . LEU E 1 167 ? 3.714 9.448 64.930 1.00 22.79 167 LEU E O 1
ATOM 8156 N N . LEU E 1 168 ? 4.981 10.589 66.417 1.00 25.44 168 LEU E N 1
ATOM 8157 C CA . LEU E 1 168 ? 4.536 9.767 67.535 1.00 25.69 168 LEU E CA 1
ATOM 8158 C C . LEU E 1 168 ? 3.096 10.089 67.906 1.00 26.84 168 LEU E C 1
ATOM 8159 O O . LEU E 1 168 ? 2.273 9.180 68.089 1.00 25.61 168 LEU E O 1
ATOM 8164 N N . ASP E 1 169 ? 2.786 11.379 67.999 1.00 28.86 169 ASP E N 1
ATOM 8165 C CA . ASP E 1 169 ? 1.425 11.783 68.342 1.00 31.41 169 ASP E CA 1
ATOM 8166 C C . ASP E 1 169 ? 0.484 11.156 67.332 1.00 32.27 169 ASP E C 1
ATOM 8167 O O . ASP E 1 169 ? -0.563 10.612 67.688 1.00 32.66 169 ASP E O 1
ATOM 8172 N N . LYS E 1 170 ? 0.868 11.235 66.064 1.00 32.80 170 LYS E N 1
ATOM 8173 C CA . LYS E 1 170 ? 0.057 10.675 65.008 1.00 33.27 170 LYS E CA 1
ATOM 8174 C C . LYS E 1 170 ? -0.241 9.207 65.278 1.00 33.63 170 LYS E C 1
ATOM 8175 O O . LYS E 1 170 ? -1.395 8.827 65.472 1.00 34.42 170 LYS E O 1
ATOM 8181 N N . GLU E 1 171 ? 0.799 8.383 65.296 1.00 33.55 171 GLU E N 1
ATOM 8182 C CA . GLU E 1 171 ? 0.630 6.960 65.528 1.00 33.73 171 GLU E CA 1
ATOM 8183 C C . GLU E 1 171 ? -0.114 6.677 66.833 1.00 33.61 171 GLU E C 1
ATOM 8184 O O . GLU E 1 171 ? -0.817 5.674 66.945 1.00 31.64 171 GLU E O 1
ATOM 8190 N N . ILE E 1 172 ? 0.043 7.555 67.821 1.00 34.18 172 ILE E N 1
ATOM 8191 C CA . ILE E 1 172 ? -0.644 7.361 69.095 1.00 35.16 172 ILE E CA 1
ATOM 8192 C C . ILE E 1 172 ? -2.119 7.659 68.895 1.00 36.38 172 ILE E C 1
ATOM 8193 O O . ILE E 1 172 ? -2.970 6.778 69.064 1.00 35.71 172 ILE E O 1
ATOM 8198 N N . ARG E 1 173 ? -2.404 8.908 68.526 1.00 38.11 173 ARG E N 1
ATOM 8199 C CA . ARG E 1 173 ? -3.765 9.379 68.280 1.00 39.29 173 ARG E CA 1
ATOM 8200 C C . ARG E 1 173 ? -4.440 8.572 67.166 1.00 38.93 173 ARG E C 1
ATOM 8201 O O . ARG E 1 173 ? -5.626 8.748 66.878 1.00 40.54 173 ARG E O 1
ATOM 8209 N N . LYS E 1 174 ? -3.664 7.687 66.553 1.00 38.13 174 LYS E N 1
ATOM 8210 C CA . LYS E 1 174 ? -4.116 6.813 65.480 1.00 36.43 174 LYS E CA 1
ATOM 8211 C C . LYS E 1 174 ? -4.494 5.451 66.075 1.00 36.01 174 LYS E C 1
ATOM 8212 O O . LYS E 1 174 ? -4.867 4.526 65.345 1.00 35.73 174 LYS E O 1
ATOM 8218 N N . GLY E 1 175 ? -4.356 5.327 67.399 1.00 35.54 175 GLY E N 1
ATOM 8219 C CA . GLY E 1 175 ? -4.697 4.088 68.089 1.00 34.24 175 GLY E CA 1
ATOM 8220 C C . GLY E 1 175 ? -3.563 3.189 68.580 1.00 33.75 175 GLY E C 1
ATOM 8221 O O . GLY E 1 175 ? -3.793 2.034 68.976 1.00 33.78 175 GLY E O 1
ATOM 8222 N N . ASP E 1 176 ? -2.330 3.683 68.558 1.00 32.89 176 ASP E N 1
ATOM 8223 C CA . ASP E 1 176 ? -1.226 2.853 69.033 1.00 31.71 176 ASP E CA 1
ATOM 8224 C C . ASP E 1 176 ? -0.907 3.234 70.467 1.00 31.50 176 ASP E C 1
ATOM 8225 O O . ASP E 1 176 ? -0.468 4.360 70.743 1.00 30.61 176 ASP E O 1
ATOM 8230 N N . GLU E 1 177 ? -1.142 2.295 71.378 1.00 32.31 177 GLU E N 1
ATOM 8231 C CA . GLU E 1 177 ? -0.885 2.541 72.795 1.00 33.06 177 GLU E CA 1
ATOM 8232 C C . GLU E 1 177 ? 0.319 1.764 73.310 1.00 30.86 177 GLU E C 1
ATOM 8233 O O . GLU E 1 177 ? 0.508 1.645 74.524 1.00 31.67 177 GLU E O 1
ATOM 8239 N N . SER E 1 178 ? 1.118 1.235 72.384 1.00 27.69 178 SER E N 1
ATOM 8240 C CA . SER E 1 178 ? 2.322 0.471 72.721 1.00 24.22 178 SER E CA 1
ATOM 8241 C C . SER E 1 178 ? 3.478 1.457 72.804 1.00 22.23 178 SER E C 1
ATOM 8242 O O . SER E 1 178 ? 4.636 1.078 73.004 1.00 20.85 178 SER E O 1
ATOM 8245 N N . ILE E 1 179 ? 3.137 2.727 72.644 1.00 21.03 179 ILE E N 1
ATOM 8246 C CA . ILE E 1 179 ? 4.106 3.798 72.660 1.00 20.22 179 ILE E CA 1
ATOM 8247 C C . ILE E 1 179 ? 4.005 4.647 73.922 1.00 20.67 179 ILE E C 1
ATOM 8248 O O . ILE E 1 179 ? 2.961 5.245 74.188 1.00 19.65 179 ILE E O 1
ATOM 8253 N N . THR E 1 180 ? 5.104 4.715 74.678 1.00 20.78 180 THR E N 1
ATOM 8254 C CA . THR E 1 180 ? 5.133 5.489 75.913 1.00 19.32 180 THR E CA 1
ATOM 8255 C C . THR E 1 180 ? 6.268 6.503 75.908 1.00 18.92 180 THR E C 1
ATOM 8256 O O . THR E 1 180 ? 7.417 6.147 75.699 1.00 19.45 180 THR E O 1
ATOM 8260 N N . ILE E 1 181 ? 5.943 7.767 76.139 1.00 18.83 181 ILE E N 1
ATOM 8261 C CA . ILE E 1 181 ? 6.952 8.812 76.183 1.00 20.71 181 ILE E CA 1
ATOM 8262 C C . ILE E 1 181 ? 7.433 8.950 77.621 1.00 22.31 181 ILE E C 1
ATOM 8263 O O . ILE E 1 181 ? 6.629 9.110 78.543 1.00 23.32 181 ILE E O 1
ATOM 8268 N N . VAL E 1 182 ? 8.742 8.887 77.818 1.00 22.91 182 VAL E N 1
ATOM 8269 C CA . VAL E 1 182 ? 9.300 9.016 79.153 1.00 22.00 182 VAL E CA 1
ATOM 8270 C C . VAL E 1 182 ? 10.179 10.250 79.214 1.00 23.94 182 VAL E C 1
ATOM 8271 O O . VAL E 1 182 ? 11.190 10.318 78.520 1.00 23.05 182 VAL E O 1
ATOM 8275 N N . ASP E 1 183 ? 9.799 11.232 80.031 1.00 24.50 183 ASP E N 1
ATOM 8276 C CA . ASP E 1 183 ? 10.615 12.428 80.162 1.00 25.18 183 ASP E CA 1
ATOM 8277 C C . ASP E 1 183 ? 11.839 12.050 80.986 1.00 24.84 183 ASP E C 1
ATOM 8278 O O . ASP E 1 183 ? 11.702 11.519 82.086 1.00 24.95 183 ASP E O 1
ATOM 8283 N N . VAL E 1 184 ? 13.030 12.302 80.448 1.00 23.39 184 VAL E N 1
ATOM 8284 C CA . VAL E 1 184 ? 14.261 11.962 81.152 1.00 21.88 184 VAL E CA 1
ATOM 8285 C C . VAL E 1 184 ? 15.094 13.202 81.409 1.00 21.83 184 VAL E C 1
ATOM 8286 O O . VAL E 1 184 ? 16.281 13.102 81.732 1.00 22.91 184 VAL E O 1
ATOM 8290 N N . THR E 1 185 ? 14.482 14.370 81.266 1.00 21.46 185 THR E N 1
ATOM 8291 C CA . THR E 1 185 ? 15.190 15.615 81.508 1.00 23.73 185 THR E CA 1
ATOM 8292 C C . THR E 1 185 ? 15.753 15.640 82.933 1.00 25.51 185 THR E C 1
ATOM 8293 O O . THR E 1 185 ? 15.025 15.432 83.898 1.00 24.24 185 THR E O 1
ATOM 8297 N N . ASN E 1 186 ? 17.056 15.871 83.053 1.00 27.25 186 ASN E N 1
ATOM 8298 C CA . ASN E 1 186 ? 17.715 15.952 84.352 1.00 28.77 186 ASN E CA 1
ATOM 8299 C C . ASN E 1 186 ? 17.770 14.671 85.172 1.00 28.49 186 ASN E C 1
ATOM 8300 O O . ASN E 1 186 ? 18.184 14.697 86.335 1.00 30.62 186 ASN E O 1
ATOM 8305 N N . LYS E 1 187 ? 17.363 13.551 84.600 1.00 26.40 187 LYS E N 1
ATOM 8306 C CA . LYS E 1 187 ? 17.383 12.330 85.375 1.00 23.51 187 LYS E CA 1
ATOM 8307 C C . LYS E 1 187 ? 18.665 11.530 85.207 1.00 23.79 187 LYS E C 1
ATOM 8308 O O . LYS E 1 187 ? 19.275 11.511 84.142 1.00 24.86 187 LYS E O 1
ATOM 8314 N N . GLY E 1 188 ? 19.073 10.870 86.280 1.00 22.41 188 GLY E N 1
ATOM 8315 C CA . GLY E 1 188 ? 20.279 10.078 86.232 1.00 20.41 188 GLY E CA 1
ATOM 8316 C C . GLY E 1 188 ? 19.963 8.703 85.710 1.00 20.24 188 GLY E C 1
ATOM 8317 O O . GLY E 1 188 ? 18.803 8.337 85.561 1.00 19.46 188 GLY E O 1
ATOM 8318 N N . ILE E 1 189 ? 21.014 7.933 85.472 1.00 19.83 189 ILE E N 1
ATOM 8319 C CA . ILE E 1 189 ? 20.909 6.598 84.928 1.00 20.78 189 ILE E CA 1
ATOM 8320 C C . ILE E 1 189 ? 20.020 5.643 85.714 1.00 22.54 189 ILE E C 1
ATOM 8321 O O . ILE E 1 189 ? 19.193 4.918 85.140 1.00 20.89 189 ILE E O 1
ATOM 8326 N N . GLN E 1 190 ? 20.200 5.638 87.029 1.00 22.61 190 GLN E N 1
ATOM 8327 C CA . GLN E 1 190 ? 19.428 4.771 87.915 1.00 22.79 190 GLN E CA 1
ATOM 8328 C C . GLN E 1 190 ? 17.951 5.172 87.894 1.00 20.30 190 GLN E C 1
ATOM 8329 O O . GLN E 1 190 ? 17.059 4.330 87.873 1.00 20.28 190 GLN E O 1
ATOM 8335 N N . GLU E 1 191 ? 17.717 6.474 87.898 1.00 19.41 191 GLU E N 1
ATOM 8336 C CA . GLU E 1 191 ? 16.380 7.021 87.880 1.00 19.85 191 GLU E CA 1
ATOM 8337 C C . GLU E 1 191 ? 15.669 6.650 86.573 1.00 20.64 191 GLU E C 1
ATOM 8338 O O . GLU E 1 191 ? 14.552 6.121 86.583 1.00 19.86 191 GLU E O 1
ATOM 8344 N N . VAL E 1 192 ? 16.321 6.926 85.444 1.00 20.07 192 VAL E N 1
ATOM 8345 C CA . VAL E 1 192 ? 15.721 6.613 84.153 1.00 18.01 192 VAL E CA 1
ATOM 8346 C C . VAL E 1 192 ? 15.536 5.106 84.075 1.00 17.28 192 VAL E C 1
ATOM 8347 O O . VAL E 1 192 ? 14.544 4.621 83.548 1.00 18.40 192 VAL E O 1
ATOM 8351 N N . GLU E 1 193 ? 16.467 4.351 84.629 1.00 15.37 193 GLU E N 1
ATOM 8352 C CA . GLU E 1 193 ? 16.320 2.913 84.597 1.00 14.89 193 GLU E CA 1
ATOM 8353 C C . GLU E 1 193 ? 15.081 2.469 85.372 1.00 15.56 193 GLU E C 1
ATOM 8354 O O . GLU E 1 193 ? 14.383 1.533 84.982 1.00 15.36 193 GLU E O 1
ATOM 8360 N N . ALA E 1 194 ? 14.814 3.140 86.481 1.00 15.91 194 ALA E N 1
ATOM 8361 C CA . ALA E 1 194 ? 13.655 2.797 87.300 1.00 16.60 194 ALA E CA 1
ATOM 8362 C C . ALA E 1 194 ? 12.366 3.042 86.514 1.00 16.50 194 ALA E C 1
ATOM 8363 O O . ALA E 1 194 ? 11.461 2.204 86.495 1.00 15.94 194 ALA E O 1
ATOM 8365 N N . LEU E 1 195 ? 12.307 4.207 85.879 1.00 16.54 195 LEU E N 1
ATOM 8366 C CA . LEU E 1 195 ? 11.162 4.625 85.082 1.00 18.06 195 LEU E CA 1
ATOM 8367 C C . LEU E 1 195 ? 10.896 3.671 83.921 1.00 17.31 195 LEU E C 1
ATOM 8368 O O . LEU E 1 195 ? 9.755 3.360 83.612 1.00 18.46 195 LEU E O 1
ATOM 8373 N N . ILE E 1 196 ? 11.960 3.190 83.295 1.00 17.35 196 ILE E N 1
ATOM 8374 C CA . ILE E 1 196 ? 11.808 2.289 82.170 1.00 17.04 196 ILE E CA 1
ATOM 8375 C C . ILE E 1 196 ? 11.286 0.923 82.585 1.00 19.19 196 ILE E C 1
ATOM 8376 O O . ILE E 1 196 ? 10.405 0.372 81.918 1.00 18.84 196 ILE E O 1
ATOM 8381 N N . TRP E 1 197 ? 11.817 0.369 83.680 1.00 18.43 197 TRP E N 1
ATOM 8382 C CA . TRP E 1 197 ? 11.375 -0.941 84.132 1.00 16.89 197 TRP E CA 1
ATOM 8383 C C . TRP E 1 197 ? 9.900 -0.881 84.538 1.00 16.62 197 TRP E C 1
ATOM 8384 O O . TRP E 1 197 ? 9.176 -1.864 84.398 1.00 18.03 197 TRP E O 1
ATOM 8395 N N . GLN E 1 198 ? 9.454 0.277 85.020 1.00 17.39 198 GLN E N 1
ATOM 8396 C CA . GLN E 1 198 ? 8.064 0.453 85.438 1.00 18.70 198 GLN E CA 1
ATOM 8397 C C . GLN E 1 198 ? 7.122 0.292 84.245 1.00 20.48 198 GLN E C 1
ATOM 8398 O O . GLN E 1 198 ? 5.961 -0.096 84.403 1.00 21.02 198 GLN E O 1
ATOM 8404 N N . ILE E 1 199 ? 7.619 0.610 83.053 1.00 19.16 199 ILE E N 1
ATOM 8405 C CA . ILE E 1 199 ? 6.820 0.488 81.844 1.00 17.73 199 ILE E CA 1
ATOM 8406 C C . ILE E 1 199 ? 7.036 -0.872 81.214 1.00 17.74 199 ILE E C 1
ATOM 8407 O O . ILE E 1 199 ? 6.092 -1.510 80.752 1.00 17.50 199 ILE E O 1
ATOM 8412 N N . VAL E 1 200 ? 8.284 -1.334 81.241 1.00 17.01 200 VAL E N 1
ATOM 8413 C CA . VAL E 1 200 ? 8.660 -2.606 80.641 1.00 16.08 200 VAL E CA 1
ATOM 8414 C C . VAL E 1 200 ? 8.171 -3.848 81.351 1.00 18.10 200 VAL E C 1
ATOM 8415 O O . VAL E 1 200 ? 7.671 -4.783 80.719 1.00 18.00 200 VAL E O 1
ATOM 8419 N N . GLU E 1 201 ? 8.330 -3.880 82.672 1.00 19.38 201 GLU E N 1
ATOM 8420 C CA . GLU E 1 201 ? 7.954 -5.062 83.433 1.00 18.11 201 GLU E CA 1
ATOM 8421 C C . GLU E 1 201 ? 6.607 -5.662 83.053 1.00 18.28 201 GLU E C 1
ATOM 8422 O O . GLU E 1 201 ? 6.514 -6.849 82.745 1.00 16.95 201 GLU E O 1
ATOM 8428 N N . PRO E 1 202 ? 5.539 -4.852 83.108 1.00 18.88 202 PRO E N 1
ATOM 8429 C CA . PRO E 1 202 ? 4.198 -5.396 82.902 1.00 20.11 202 PRO E CA 1
ATOM 8430 C C . PRO E 1 202 ? 4.082 -6.090 81.549 1.00 22.97 202 PRO E C 1
ATOM 8431 O O . PRO E 1 202 ? 3.523 -7.195 81.455 1.00 23.70 202 PRO E O 1
ATOM 8435 N N . VAL E 1 203 ? 4.631 -5.452 80.509 1.00 22.74 203 VAL E N 1
ATOM 8436 C CA . VAL E 1 203 ? 4.589 -6.002 79.154 1.00 21.11 203 VAL E CA 1
ATOM 8437 C C . VAL E 1 203 ? 5.255 -7.370 79.051 1.00 22.41 203 VAL E C 1
ATOM 8438 O O . VAL E 1 203 ? 4.806 -8.216 78.281 1.00 23.82 203 VAL E O 1
ATOM 8442 N N . LEU E 1 204 ? 6.314 -7.608 79.820 1.00 23.52 204 LEU E N 1
ATOM 8443 C CA . LEU E 1 204 ? 7.002 -8.900 79.768 1.00 25.81 204 LEU E CA 1
ATOM 8444 C C . LEU E 1 204 ? 6.174 -10.017 80.361 1.00 28.13 204 LEU E C 1
ATOM 8445 O O . LEU E 1 204 ? 6.306 -11.177 79.969 1.00 29.16 204 LEU E O 1
ATOM 8450 N N . SER E 1 205 ? 5.347 -9.681 81.340 1.00 30.68 205 SER E N 1
ATOM 8451 C CA . SER E 1 205 ? 4.529 -10.698 81.987 1.00 32.47 205 SER E CA 1
ATOM 8452 C C . SER E 1 205 ? 3.356 -11.052 81.090 1.00 32.64 205 SER E C 1
ATOM 8453 O O . SER E 1 205 ? 2.919 -12.202 81.055 1.00 33.99 205 SER E O 1
ATOM 8456 N N . THR E 1 206 ? 2.860 -10.057 80.358 1.00 33.80 206 THR E N 1
ATOM 8457 C CA . THR E 1 206 ? 1.745 -10.251 79.440 1.00 34.83 206 THR E CA 1
ATOM 8458 C C . THR E 1 206 ? 2.046 -11.442 78.518 1.00 37.10 206 THR E C 1
ATOM 8459 O O . THR E 1 206 ? 3.211 -11.763 78.258 1.00 36.59 206 THR E O 1
ATOM 8463 N N . HIS E 1 207 ? 1.003 -12.111 78.034 1.00 38.56 207 HIS E N 1
ATOM 8464 C CA . HIS E 1 207 ? 1.215 -13.251 77.154 1.00 39.95 207 HIS E CA 1
ATOM 8465 C C . HIS E 1 207 ? 0.935 -12.859 75.722 1.00 40.54 207 HIS E C 1
ATOM 8466 O O . HIS E 1 207 ? -0.028 -12.142 75.450 1.00 40.72 207 HIS E O 1
ATOM 8473 N N . ILE E 1 208 ? 1.776 -13.322 74.802 1.00 41.01 208 ILE E N 1
ATOM 8474 C CA . ILE E 1 208 ? 1.572 -13.018 73.387 1.00 41.55 208 ILE E CA 1
ATOM 8475 C C . ILE E 1 208 ? 1.620 -14.312 72.589 1.00 42.24 208 ILE E C 1
ATOM 8476 O O . ILE E 1 208 ? 2.556 -15.111 72.721 1.00 41.06 208 ILE E O 1
ATOM 8481 N N . ASP E 1 209 ? 0.590 -14.514 71.773 1.00 43.33 209 ASP E N 1
ATOM 8482 C CA . ASP E 1 209 ? 0.480 -15.702 70.938 1.00 44.77 209 ASP E CA 1
ATOM 8483 C C . ASP E 1 209 ? 1.650 -15.862 69.948 1.00 44.22 209 ASP E C 1
ATOM 8484 O O . ASP E 1 209 ? 1.878 -15.008 69.085 1.00 43.70 209 ASP E O 1
ATOM 8489 N N . HIS E 1 210 ? 2.383 -16.965 70.095 1.00 44.35 210 HIS E N 1
ATOM 8490 C CA . HIS E 1 210 ? 3.533 -17.288 69.252 1.00 45.24 210 HIS E CA 1
ATOM 8491 C C . HIS E 1 210 ? 3.429 -16.746 67.823 1.00 45.57 210 HIS E C 1
ATOM 8492 O O . HIS E 1 210 ? 4.424 -16.294 67.244 1.00 45.61 210 HIS E O 1
ATOM 8499 N N . ASP E 1 211 ? 2.224 -16.794 67.260 1.00 45.11 211 ASP E N 1
ATOM 8500 C CA . ASP E 1 211 ? 1.995 -16.332 65.894 1.00 44.17 211 ASP E CA 1
ATOM 8501 C C . ASP E 1 211 ? 1.417 -14.929 65.804 1.00 42.73 211 ASP E C 1
ATOM 8502 O O . ASP E 1 211 ? 0.929 -14.535 64.748 1.00 43.39 211 ASP E O 1
ATOM 8507 N N . LYS E 1 212 ? 1.460 -14.169 66.890 1.00 40.28 212 LYS E N 1
ATOM 8508 C CA . LYS E 1 212 ? 0.899 -12.828 66.845 1.00 37.54 212 LYS E CA 1
ATOM 8509 C C . LYS E 1 212 ? 1.988 -11.775 66.638 1.00 34.87 212 LYS E C 1
ATOM 8510 O O . LYS E 1 212 ? 2.983 -11.765 67.356 1.00 34.05 212 LYS E O 1
ATOM 8516 N N . PHE E 1 213 ? 1.794 -10.911 65.640 1.00 30.83 213 PHE E N 1
ATOM 8517 C CA . PHE E 1 213 ? 2.737 -9.833 65.309 1.00 27.23 213 PHE E CA 1
ATOM 8518 C C . PHE E 1 213 ? 1.984 -8.712 64.632 1.00 25.84 213 PHE E C 1
ATOM 8519 O O . PHE E 1 213 ? 0.948 -8.936 64.008 1.00 25.00 213 PHE E O 1
ATOM 8527 N N . SER E 1 214 ? 2.518 -7.505 64.739 1.00 24.23 214 SER E N 1
ATOM 8528 C CA . SER E 1 214 ? 1.925 -6.346 64.094 1.00 24.47 214 SER E CA 1
ATOM 8529 C C . SER E 1 214 ? 3.066 -5.754 63.283 1.00 22.94 214 SER E C 1
ATOM 8530 O O . SER E 1 214 ? 4.233 -5.971 63.620 1.00 23.80 214 SER E O 1
ATOM 8533 N N . PHE E 1 215 ? 2.748 -5.025 62.218 1.00 20.80 215 PHE E N 1
ATOM 8534 C CA . PHE E 1 215 ? 3.796 -4.450 61.372 1.00 18.75 215 PHE E CA 1
ATOM 8535 C C . PHE E 1 215 ? 3.473 -3.026 60.968 1.00 18.18 215 PHE E C 1
ATOM 8536 O O . PHE E 1 215 ? 2.326 -2.591 61.074 1.00 17.58 215 PHE E O 1
ATOM 8544 N N . PHE E 1 216 ? 4.486 -2.297 60.508 1.00 16.55 216 PHE E N 1
ATOM 8545 C CA . PHE E 1 216 ? 4.270 -0.930 60.047 1.00 15.49 216 PHE E CA 1
ATOM 8546 C C . PHE E 1 216 ? 3.622 -0.973 58.643 1.00 14.78 216 PHE E C 1
ATOM 8547 O O . PHE E 1 216 ? 3.634 -2.063 58.044 1.00 13.33 216 PHE E O 1
ATOM 8556 N N . MET F 1 1 ? 12.530 31.138 27.882 1.00 22.47 1 MET F N 1
ATOM 8557 C CA . MET F 1 1 ? 13.969 30.774 27.804 1.00 21.47 1 MET F CA 1
ATOM 8558 C C . MET F 1 1 ? 14.170 29.438 27.082 1.00 20.91 1 MET F C 1
ATOM 8559 O O . MET F 1 1 ? 13.223 28.843 26.589 1.00 19.10 1 MET F O 1
ATOM 8564 N N . MET F 1 2 ? 15.405 28.960 27.021 1.00 21.46 2 MET F N 1
ATOM 8565 C CA . MET F 1 2 ? 15.672 27.702 26.341 1.00 22.13 2 MET F CA 1
ATOM 8566 C C . MET F 1 2 ? 14.960 26.533 27.033 1.00 22.95 2 MET F C 1
ATOM 8567 O O . MET F 1 2 ? 14.603 26.621 28.211 1.00 22.99 2 MET F O 1
ATOM 8572 N N . GLY F 1 3 ? 14.737 25.453 26.285 1.00 21.32 3 GLY F N 1
ATOM 8573 C CA . GLY F 1 3 ? 14.079 24.293 26.848 1.00 21.25 3 GLY F CA 1
ATOM 8574 C C . GLY F 1 3 ? 15.112 23.345 27.429 1.00 21.76 3 GLY F C 1
ATOM 8575 O O . GLY F 1 3 ? 16.282 23.695 27.564 1.00 22.07 3 GLY F O 1
ATOM 8576 N N . ARG F 1 4 ? 14.698 22.132 27.750 1.00 20.14 4 ARG F N 1
ATOM 8577 C CA . ARG F 1 4 ? 15.622 21.184 28.315 1.00 20.25 4 ARG F CA 1
ATOM 8578 C C . ARG F 1 4 ? 15.749 19.941 27.455 1.00 20.79 4 ARG F C 1
ATOM 8579 O O . ARG F 1 4 ? 14.873 19.654 26.650 1.00 22.04 4 ARG F O 1
ATOM 8587 N N . GLY F 1 5 ? 16.843 19.209 27.625 1.00 19.87 5 GLY F N 1
ATOM 8588 C CA . GLY F 1 5 ? 17.038 17.987 26.873 1.00 16.91 5 GLY F CA 1
ATOM 8589 C C . GLY F 1 5 ? 15.942 17.024 27.267 1.00 16.86 5 GLY F C 1
ATOM 8590 O O . GLY F 1 5 ? 15.125 17.323 28.150 1.00 16.51 5 GLY F O 1
ATOM 8591 N N . LYS F 1 6 ? 15.941 15.859 26.638 1.00 15.45 6 LYS F N 1
ATOM 8592 C CA . LYS F 1 6 ? 14.915 14.856 26.885 1.00 17.18 6 LYS F CA 1
ATOM 8593 C C . LYS F 1 6 ? 15.512 13.613 27.525 1.00 15.13 6 LYS F C 1
ATOM 8594 O O . LYS F 1 6 ? 16.590 13.174 27.133 1.00 14.86 6 LYS F O 1
ATOM 8600 N N . LEU F 1 7 ? 14.791 13.040 28.485 1.00 14.90 7 LEU F N 1
ATOM 8601 C CA . LEU F 1 7 ? 15.226 11.822 29.152 1.00 13.39 7 LEU F CA 1
ATOM 8602 C C . LEU F 1 7 ? 14.516 10.680 28.468 1.00 11.69 7 LEU F C 1
ATOM 8603 O O . LEU F 1 7 ? 13.302 10.588 28.511 1.00 10.90 7 LEU F O 1
ATOM 8608 N N . ILE F 1 8 ? 15.289 9.802 27.849 1.00 11.05 8 ILE F N 1
ATOM 8609 C CA . ILE F 1 8 ? 14.742 8.676 27.119 1.00 13.33 8 ILE F CA 1
ATOM 8610 C C . ILE F 1 8 ? 15.143 7.360 27.761 1.00 12.11 8 ILE F C 1
ATOM 8611 O O . ILE F 1 8 ? 16.326 7.060 27.912 1.00 13.68 8 ILE F O 1
ATOM 8616 N N . LEU F 1 9 ? 14.141 6.562 28.097 1.00 11.00 9 LEU F N 1
ATOM 8617 C CA . LEU F 1 9 ? 14.360 5.298 28.755 1.00 9.36 9 LEU F CA 1
ATOM 8618 C C . LEU F 1 9 ? 14.050 4.071 27.919 1.00 9.74 9 LEU F C 1
ATOM 8619 O O . LEU F 1 9 ? 13.007 3.995 27.257 1.00 9.41 9 LEU F O 1
ATOM 8624 N N . ILE F 1 10 ? 14.947 3.094 27.975 1.00 9.09 10 ILE F N 1
ATOM 8625 C CA . ILE F 1 10 ? 14.725 1.854 27.278 1.00 10.94 10 ILE F CA 1
ATOM 8626 C C . ILE F 1 10 ? 14.623 0.804 28.362 1.00 11.07 10 ILE F C 1
ATOM 8627 O O . ILE F 1 10 ? 15.462 0.753 29.246 1.00 11.77 10 ILE F O 1
ATOM 8632 N N . GLU F 1 11 ? 13.595 -0.029 28.296 1.00 10.93 11 GLU F N 1
ATOM 8633 C CA . GLU F 1 11 ? 13.400 -1.064 29.291 1.00 10.42 11 GLU F CA 1
ATOM 8634 C C . GLU F 1 11 ? 13.173 -2.392 28.617 1.00 12.41 11 GLU F C 1
ATOM 8635 O O . GLU F 1 11 ? 12.924 -2.447 27.410 1.00 13.70 11 GLU F O 1
ATOM 8641 N N . GLY F 1 12 ? 13.250 -3.465 29.392 1.00 11.63 12 GLY F N 1
ATOM 8642 C CA . GLY F 1 12 ? 13.008 -4.782 28.845 1.00 13.71 12 GLY F CA 1
ATOM 8643 C C . GLY F 1 12 ? 13.574 -5.849 29.756 1.00 15.36 12 GLY F C 1
ATOM 8644 O O . GLY F 1 12 ? 14.240 -5.532 30.738 1.00 16.46 12 GLY F O 1
ATOM 8645 N N . LEU F 1 13 ? 13.303 -7.109 29.445 1.00 15.01 13 LEU F N 1
ATOM 8646 C CA . LEU F 1 13 ? 13.832 -8.198 30.235 1.00 16.47 13 LEU F CA 1
ATOM 8647 C C . LEU F 1 13 ? 15.310 -8.284 29.876 1.00 17.85 13 LEU F C 1
ATOM 8648 O O . LEU F 1 13 ? 15.820 -7.464 29.099 1.00 17.14 13 LEU F O 1
ATOM 8653 N N . ASP F 1 14 ? 15.995 -9.271 30.453 1.00 20.13 14 ASP F N 1
ATOM 8654 C CA . ASP F 1 14 ? 17.419 -9.470 30.181 1.00 21.06 14 ASP F CA 1
ATOM 8655 C C . ASP F 1 14 ? 17.629 -10.032 28.767 1.00 21.16 14 ASP F C 1
ATOM 8656 O O . ASP F 1 14 ? 16.826 -10.844 28.277 1.00 20.17 14 ASP F O 1
ATOM 8661 N N . ARG F 1 15 ? 18.706 -9.593 28.118 1.00 21.10 15 ARG F N 1
ATOM 8662 C CA . ARG F 1 15 ? 19.027 -10.044 26.765 1.00 19.11 15 ARG F CA 1
ATOM 8663 C C . ARG F 1 15 ? 17.941 -9.650 25.786 1.00 18.62 15 ARG F C 1
ATOM 8664 O O . ARG F 1 15 ? 17.294 -10.504 25.194 1.00 18.02 15 ARG F O 1
ATOM 8672 N N . THR F 1 16 ? 17.725 -8.353 25.641 1.00 17.98 16 THR F N 1
ATOM 8673 C CA . THR F 1 16 ? 16.725 -7.853 24.708 1.00 18.58 16 THR F CA 1
ATOM 8674 C C . THR F 1 16 ? 17.350 -6.700 23.918 1.00 16.56 16 THR F C 1
ATOM 8675 O O . THR F 1 16 ? 16.645 -5.839 23.397 1.00 17.34 16 THR F O 1
ATOM 8679 N N . GLY F 1 17 ? 18.684 -6.687 23.869 1.00 16.39 17 GLY F N 1
ATOM 8680 C CA . GLY F 1 17 ? 19.417 -5.674 23.121 1.00 15.49 17 GLY F CA 1
ATOM 8681 C C . GLY F 1 17 ? 19.373 -4.246 23.615 1.00 15.83 17 GLY F C 1
ATOM 8682 O O . GLY F 1 17 ? 19.724 -3.323 22.872 1.00 17.26 17 GLY F O 1
ATOM 8683 N N . LYS F 1 18 ? 18.987 -4.048 24.874 1.00 15.68 18 LYS F N 1
ATOM 8684 C CA . LYS F 1 18 ? 18.892 -2.696 25.424 1.00 14.07 18 LYS F CA 1
ATOM 8685 C C . LYS F 1 18 ? 20.210 -1.942 25.415 1.00 13.70 18 LYS F C 1
ATOM 8686 O O . LYS F 1 18 ? 20.258 -0.772 25.017 1.00 14.38 18 LYS F O 1
ATOM 8692 N N . THR F 1 19 ? 21.279 -2.588 25.875 1.00 13.80 19 THR F N 1
ATOM 8693 C CA . THR F 1 19 ? 22.580 -1.910 25.916 1.00 13.80 19 THR F CA 1
ATOM 8694 C C . THR F 1 19 ? 22.981 -1.543 24.494 1.00 12.93 19 THR F C 1
ATOM 8695 O O . THR F 1 19 ? 23.403 -0.404 24.203 1.00 12.24 19 THR F O 1
ATOM 8699 N N . THR F 1 20 ? 22.841 -2.538 23.625 1.00 13.88 20 THR F N 1
ATOM 8700 C CA . THR F 1 20 ? 23.136 -2.410 22.204 1.00 14.35 20 THR F CA 1
ATOM 8701 C C . THR F 1 20 ? 22.412 -1.205 21.601 1.00 13.37 20 THR F C 1
ATOM 8702 O O . THR F 1 20 ? 23.043 -0.297 21.050 1.00 14.02 20 THR F O 1
ATOM 8706 N N . GLN F 1 21 ? 21.087 -1.192 21.728 1.00 12.85 21 GLN F N 1
ATOM 8707 C CA . GLN F 1 21 ? 20.289 -0.098 21.186 1.00 12.41 21 GLN F CA 1
ATOM 8708 C C . GLN F 1 21 ? 20.566 1.245 21.844 1.00 14.54 21 GLN F C 1
ATOM 8709 O O . GLN F 1 21 ? 20.542 2.300 21.190 1.00 15.15 21 GLN F O 1
ATOM 8715 N N . CYS F 1 22 ? 20.830 1.220 23.148 1.00 14.72 22 CYS F N 1
ATOM 8716 C CA . CYS F 1 22 ? 21.093 2.463 23.871 1.00 15.04 22 CYS F CA 1
ATOM 8717 C C . CYS F 1 22 ? 22.382 3.109 23.387 1.00 14.38 22 CYS F C 1
ATOM 8718 O O . CYS F 1 22 ? 22.466 4.322 23.264 1.00 15.61 22 CYS F O 1
ATOM 8721 N N . ASN F 1 23 ? 23.392 2.294 23.117 1.00 17.00 23 ASN F N 1
ATOM 8722 C CA . ASN F 1 23 ? 24.667 2.819 22.623 1.00 18.33 23 ASN F CA 1
ATOM 8723 C C . ASN F 1 23 ? 24.468 3.419 21.214 1.00 17.80 23 ASN F C 1
ATOM 8724 O O . ASN F 1 23 ? 24.921 4.531 20.912 1.00 18.86 23 ASN F O 1
ATOM 8729 N N . ILE F 1 24 ? 23.775 2.673 20.358 1.00 17.83 24 ILE F N 1
ATOM 8730 C CA . ILE F 1 24 ? 23.480 3.143 19.005 1.00 15.91 24 ILE F CA 1
ATOM 8731 C C . ILE F 1 24 ? 22.754 4.483 19.075 1.00 16.02 24 ILE F C 1
ATOM 8732 O O . ILE F 1 24 ? 23.110 5.440 18.378 1.00 16.19 24 ILE F O 1
ATOM 8737 N N . LEU F 1 25 ? 21.730 4.557 19.917 1.00 15.41 25 LEU F N 1
ATOM 8738 C CA . LEU F 1 25 ? 20.955 5.776 20.017 1.00 16.15 25 LEU F CA 1
ATOM 8739 C C . LEU F 1 25 ? 21.816 6.916 20.525 1.00 17.56 25 LEU F C 1
ATOM 8740 O O . LEU F 1 25 ? 21.778 8.055 20.012 1.00 17.40 25 LEU F O 1
ATOM 8745 N N . TYR F 1 26 ? 22.594 6.585 21.550 1.00 17.65 26 TYR F N 1
ATOM 8746 C CA . TYR F 1 26 ? 23.512 7.512 22.204 1.00 17.40 26 TYR F CA 1
ATOM 8747 C C . TYR F 1 26 ? 24.499 8.129 21.204 1.00 18.03 26 TYR F C 1
ATOM 8748 O O . TYR F 1 26 ? 24.689 9.352 21.146 1.00 16.75 26 TYR F O 1
ATOM 8757 N N .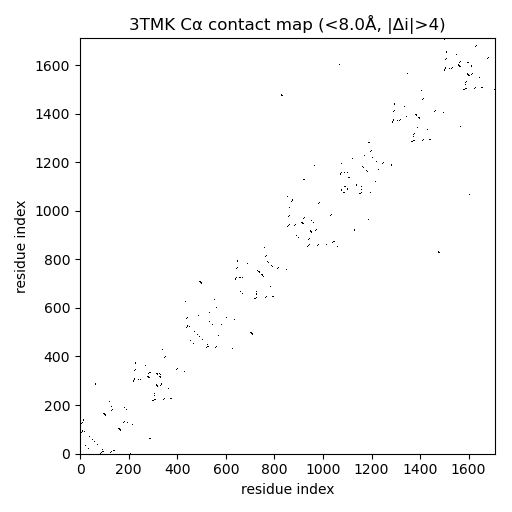 LYS F 1 27 ? 25.150 7.264 20.432 1.00 19.89 27 LYS F N 1
ATOM 8758 C CA . LYS F 1 27 ? 26.102 7.747 19.442 1.00 21.16 27 LYS F CA 1
ATOM 8759 C C . LYS F 1 27 ? 25.386 8.671 18.438 1.00 21.20 27 LYS F C 1
ATOM 8760 O O . LYS F 1 27 ? 25.932 9.697 18.032 1.00 22.02 27 LYS F O 1
ATOM 8766 N N . LYS F 1 28 ? 24.149 8.315 18.093 1.00 21.16 28 LYS F N 1
ATOM 8767 C CA . LYS F 1 28 ? 23.302 9.077 17.169 1.00 20.68 28 LYS F CA 1
ATOM 8768 C C . LYS F 1 28 ? 23.074 10.505 17.656 1.00 20.77 28 LYS F C 1
ATOM 8769 O O . LYS F 1 28 ? 23.104 11.464 16.878 1.00 19.99 28 LYS F O 1
ATOM 8775 N N . LEU F 1 29 ? 22.815 10.637 18.956 1.00 20.39 29 LEU F N 1
ATOM 8776 C CA . LEU F 1 29 ? 22.515 11.938 19.548 1.00 20.03 29 LEU F CA 1
ATOM 8777 C C . LEU F 1 29 ? 23.711 12.759 19.998 1.00 21.45 29 LEU F C 1
ATOM 8778 O O . LEU F 1 29 ? 23.553 13.915 20.391 1.00 20.29 29 LEU F O 1
ATOM 8783 N N . GLN F 1 30 ? 24.909 12.182 19.954 1.00 22.74 30 GLN F N 1
ATOM 8784 C CA . GLN F 1 30 ? 26.082 12.949 20.368 1.00 24.72 30 GLN F CA 1
ATOM 8785 C C . GLN F 1 30 ? 26.317 14.084 19.368 1.00 25.20 30 GLN F C 1
ATOM 8786 O O . GLN F 1 30 ? 25.937 13.978 18.200 1.00 24.84 30 GLN F O 1
ATOM 8792 N N . PRO F 1 31 ? 26.929 15.197 19.819 1.00 26.04 31 PRO F N 1
ATOM 8793 C CA . PRO F 1 31 ? 27.660 15.282 21.086 1.00 25.68 31 PRO F CA 1
ATOM 8794 C C . PRO F 1 31 ? 26.770 15.605 22.305 1.00 26.42 31 PRO F C 1
ATOM 8795 O O . PRO F 1 31 ? 27.085 15.209 23.425 1.00 27.69 31 PRO F O 1
ATOM 8799 N N . ASN F 1 32 ? 25.664 16.310 22.069 1.00 25.90 32 ASN F N 1
ATOM 8800 C CA . ASN F 1 32 ? 24.726 16.736 23.118 1.00 25.62 32 ASN F CA 1
ATOM 8801 C C . ASN F 1 32 ? 23.848 15.649 23.782 1.00 24.03 32 ASN F C 1
ATOM 8802 O O . ASN F 1 32 ? 22.644 15.820 23.943 1.00 23.70 32 ASN F O 1
ATOM 8807 N N . CYS F 1 33 ? 24.449 14.542 24.190 1.00 23.14 33 CYS F N 1
ATOM 8808 C CA . CYS F 1 33 ? 23.689 13.461 24.809 1.00 21.80 33 CYS F CA 1
ATOM 8809 C C . CYS F 1 33 ? 24.533 12.655 25.822 1.00 21.96 33 CYS F C 1
ATOM 8810 O O . CYS F 1 33 ? 25.737 12.475 25.649 1.00 21.17 33 CYS F O 1
ATOM 8813 N N . LYS F 1 34 ? 23.882 12.170 26.874 1.00 21.09 34 LYS F N 1
ATOM 8814 C CA . LYS F 1 34 ? 24.542 11.362 27.891 1.00 21.01 34 LYS F CA 1
ATOM 8815 C C . LYS F 1 34 ? 23.945 9.964 27.837 1.00 19.97 34 LYS F C 1
ATOM 8816 O O . LYS F 1 34 ? 22.819 9.780 27.382 1.00 19.99 34 LYS F O 1
ATOM 8822 N N . LEU F 1 35 ? 24.707 8.980 28.290 1.00 17.51 35 LEU F N 1
ATOM 8823 C CA . LEU F 1 35 ? 24.239 7.610 28.324 1.00 17.15 35 LEU F CA 1
ATOM 8824 C C . LEU F 1 35 ? 24.296 7.164 29.794 1.00 17.61 35 LEU F C 1
ATOM 8825 O O . LEU F 1 35 ? 25.301 7.377 30.463 1.00 17.46 35 LEU F O 1
ATOM 8830 N N . LEU F 1 36 ? 23.235 6.544 30.294 1.00 17.56 36 LEU F N 1
ATOM 8831 C CA . LEU F 1 36 ? 23.225 6.089 31.682 1.00 16.39 36 LEU F CA 1
ATOM 8832 C C . LEU F 1 36 ? 22.634 4.708 31.757 1.00 14.97 36 LEU F C 1
ATOM 8833 O O . LEU F 1 36 ? 21.641 4.424 31.102 1.00 15.54 36 LEU F O 1
ATOM 8838 N N . LYS F 1 37 ? 23.246 3.839 32.546 1.00 13.32 37 LYS F N 1
ATOM 8839 C CA . LYS F 1 37 ? 22.740 2.487 32.701 1.00 14.17 37 LYS F CA 1
ATOM 8840 C C . LYS F 1 37 ? 22.521 2.138 34.186 1.00 15.22 37 LYS F C 1
ATOM 8841 O O . LYS F 1 37 ? 23.348 2.466 35.041 1.00 15.17 37 LYS F O 1
ATOM 8847 N N . PHE F 1 38 ? 21.392 1.496 34.486 1.00 15.24 38 PHE F N 1
ATOM 8848 C CA . PHE F 1 38 ? 21.055 1.108 35.859 1.00 13.47 38 PHE F CA 1
ATOM 8849 C C . PHE F 1 38 ? 20.881 -0.395 35.886 1.00 13.96 38 PHE F C 1
ATOM 8850 O O . PHE F 1 38 ? 20.254 -0.963 34.994 1.00 14.52 38 PHE F O 1
ATOM 8858 N N . PRO F 1 39 ? 21.430 -1.068 36.914 1.00 13.94 39 PRO F N 1
ATOM 8859 C CA . PRO F 1 39 ? 22.173 -0.428 38.016 1.00 14.19 39 PRO F CA 1
ATOM 8860 C C . PRO F 1 39 ? 23.503 0.181 37.597 1.00 14.79 39 PRO F C 1
ATOM 8861 O O . PRO F 1 39 ? 24.188 -0.336 36.711 1.00 15.13 39 PRO F O 1
ATOM 8865 N N . GLU F 1 40 ? 23.843 1.290 38.237 1.00 14.32 40 GLU F N 1
ATOM 8866 C CA . GLU F 1 40 ? 25.092 1.989 38.003 1.00 15.26 40 GLU F CA 1
ATOM 8867 C C . GLU F 1 40 ? 26.089 1.369 38.989 1.00 16.11 40 GLU F C 1
ATOM 8868 O O . GLU F 1 40 ? 26.308 1.881 40.093 1.00 16.93 40 GLU F O 1
ATOM 8874 N N . ARG F 1 41 ? 26.693 0.266 38.559 1.00 15.64 41 ARG F N 1
ATOM 8875 C CA . ARG F 1 41 ? 27.601 -0.528 39.367 1.00 14.96 41 ARG F CA 1
ATOM 8876 C C . ARG F 1 41 ? 28.893 0.067 39.904 1.00 15.95 41 ARG F C 1
ATOM 8877 O O . ARG F 1 41 ? 29.571 -0.583 40.705 1.00 16.00 41 ARG F O 1
ATOM 8885 N N . SER F 1 42 ? 29.228 1.279 39.492 1.00 15.04 42 SER F N 1
ATOM 8886 C CA . SER F 1 42 ? 30.480 1.906 39.922 1.00 17.34 42 SER F CA 1
ATOM 8887 C C . SER F 1 42 ? 30.480 2.561 41.301 1.00 16.55 42 SER F C 1
ATOM 8888 O O . SER F 1 42 ? 31.537 2.852 41.831 1.00 16.47 42 SER F O 1
ATOM 8891 N N . THR F 1 43 ? 29.306 2.828 41.864 1.00 17.39 43 THR F N 1
ATOM 8892 C CA . THR F 1 43 ? 29.225 3.433 43.187 1.00 16.43 43 THR F CA 1
ATOM 8893 C C . THR F 1 43 ? 29.314 2.298 44.221 1.00 15.53 43 THR F C 1
ATOM 8894 O O . THR F 1 43 ? 29.153 1.123 43.867 1.00 16.22 43 THR F O 1
ATOM 8898 N N . ARG F 1 44 ? 29.576 2.634 45.489 1.00 14.71 44 ARG F N 1
ATOM 8899 C CA . ARG F 1 44 ? 29.669 1.600 46.533 1.00 13.09 44 ARG F CA 1
ATOM 8900 C C . ARG F 1 44 ? 28.374 0.826 46.534 1.00 10.53 44 ARG F C 1
ATOM 8901 O O . ARG F 1 44 ? 28.361 -0.410 46.597 1.00 10.27 44 ARG F O 1
ATOM 8909 N N . ILE F 1 45 ? 27.279 1.576 46.485 1.00 10.53 45 ILE F N 1
ATOM 8910 C CA . ILE F 1 45 ? 25.961 0.968 46.469 1.00 10.52 45 ILE F CA 1
ATOM 8911 C C . ILE F 1 45 ? 25.899 0.073 45.251 1.00 10.74 45 ILE F C 1
ATOM 8912 O O . ILE F 1 45 ? 25.504 -1.089 45.341 1.00 11.28 45 ILE F O 1
ATOM 8917 N N . GLY F 1 46 ? 26.348 0.611 44.117 1.00 13.15 46 GLY F N 1
ATOM 8918 C CA . GLY F 1 46 ? 26.351 -0.154 42.874 1.00 12.82 46 GLY F CA 1
ATOM 8919 C C . GLY F 1 46 ? 27.169 -1.418 43.015 1.00 11.95 46 GLY F C 1
ATOM 8920 O O . GLY F 1 46 ? 26.809 -2.469 42.506 1.00 12.04 46 GLY F O 1
ATOM 8921 N N . GLY F 1 47 ? 28.286 -1.313 43.726 1.00 12.02 47 GLY F N 1
ATOM 8922 C CA . GLY F 1 47 ? 29.129 -2.477 43.923 1.00 11.60 47 GLY F CA 1
ATOM 8923 C C . GLY F 1 47 ? 28.434 -3.582 44.677 1.00 10.73 47 GLY F C 1
ATOM 8924 O O . GLY F 1 47 ? 28.574 -4.763 44.343 1.00 11.60 47 GLY F O 1
ATOM 8925 N N . LEU F 1 48 ? 27.679 -3.214 45.708 1.00 11.83 48 LEU F N 1
ATOM 8926 C CA . LEU F 1 48 ? 26.965 -4.224 46.489 1.00 10.45 48 LEU F CA 1
ATOM 8927 C C . LEU F 1 48 ? 25.968 -4.948 45.585 1.00 9.45 48 LEU F C 1
ATOM 8928 O O . LEU F 1 48 ? 25.866 -6.170 45.632 1.00 9.27 48 LEU F O 1
ATOM 8933 N N . ILE F 1 49 ? 25.247 -4.175 44.761 1.00 11.77 49 ILE F N 1
ATOM 8934 C CA . ILE F 1 49 ? 24.242 -4.711 43.806 1.00 11.76 49 ILE F CA 1
ATOM 8935 C C . ILE F 1 49 ? 24.956 -5.653 42.829 1.00 12.64 49 ILE F C 1
ATOM 8936 O O . ILE F 1 49 ? 24.440 -6.715 42.467 1.00 13.19 49 ILE F O 1
ATOM 8941 N N . ASN F 1 50 ? 26.160 -5.268 42.417 1.00 14.50 50 ASN F N 1
ATOM 8942 C CA . ASN F 1 50 ? 26.911 -6.094 41.490 1.00 15.84 50 ASN F CA 1
ATOM 8943 C C . ASN F 1 50 ? 27.200 -7.452 42.090 1.00 14.82 50 ASN F C 1
ATOM 8944 O O . ASN F 1 50 ? 26.980 -8.475 41.448 1.00 15.88 50 ASN F O 1
ATOM 8949 N N . GLU F 1 51 ? 27.692 -7.473 43.326 1.00 16.17 51 GLU F N 1
ATOM 8950 C CA . GLU F 1 51 ? 27.978 -8.741 44.003 1.00 15.94 51 GLU F CA 1
ATOM 8951 C C . GLU F 1 51 ? 26.700 -9.557 44.141 1.00 14.28 51 GLU F C 1
ATOM 8952 O O . GLU F 1 51 ? 26.705 -10.776 43.988 1.00 15.68 51 GLU F O 1
ATOM 8958 N N . TYR F 1 52 ? 25.603 -8.877 44.450 1.00 13.79 52 TYR F N 1
ATOM 8959 C CA . TYR F 1 52 ? 24.327 -9.563 44.610 1.00 13.34 52 TYR F CA 1
ATOM 8960 C C . TYR F 1 52 ? 23.972 -10.309 43.319 1.00 14.33 52 TYR F C 1
ATOM 8961 O O . TYR F 1 52 ? 23.639 -11.501 43.343 1.00 14.55 52 TYR F O 1
ATOM 8970 N N . LEU F 1 53 ? 24.068 -9.599 42.193 1.00 14.98 53 LEU F N 1
ATOM 8971 C CA . LEU F 1 53 ? 23.711 -10.162 40.886 1.00 15.77 53 LEU F CA 1
ATOM 8972 C C . LEU F 1 53 ? 24.663 -11.223 40.362 1.00 15.71 53 LEU F C 1
ATOM 8973 O O . LEU F 1 53 ? 24.251 -12.193 39.721 1.00 14.58 53 LEU F O 1
ATOM 8978 N N . THR F 1 54 ? 25.942 -11.064 40.657 1.00 17.17 54 THR F N 1
ATOM 8979 C CA . THR F 1 54 ? 26.907 -12.019 40.161 1.00 17.89 54 THR F CA 1
ATOM 8980 C C . THR F 1 54 ? 27.353 -13.118 41.120 1.00 20.39 54 THR F C 1
ATOM 8981 O O . THR F 1 54 ? 27.872 -14.142 40.673 1.00 21.02 54 THR F O 1
ATOM 8985 N N . ASP F 1 55 ? 27.121 -12.939 42.421 1.00 21.32 55 ASP F N 1
ATOM 8986 C CA . ASP F 1 55 ? 27.568 -13.912 43.413 1.00 21.89 55 ASP F CA 1
ATOM 8987 C C . ASP F 1 55 ? 26.478 -14.475 44.322 1.00 22.91 55 ASP F C 1
ATOM 8988 O O . ASP F 1 55 ? 25.962 -13.774 45.197 1.00 21.40 55 ASP F O 1
ATOM 8993 N N . ASP F 1 56 ? 26.164 -15.753 44.118 1.00 24.94 56 ASP F N 1
ATOM 8994 C CA . ASP F 1 56 ? 25.151 -16.486 44.889 1.00 27.34 56 ASP F CA 1
ATOM 8995 C C . ASP F 1 56 ? 25.427 -16.583 46.395 1.00 27.46 56 ASP F C 1
ATOM 8996 O O . ASP F 1 56 ? 24.516 -16.867 47.178 1.00 28.14 56 ASP F O 1
ATOM 9001 N N . SER F 1 57 ? 26.685 -16.393 46.788 1.00 26.85 57 SER F N 1
ATOM 9002 C CA . SER F 1 57 ? 27.062 -16.461 48.199 1.00 26.46 57 SER F CA 1
ATOM 9003 C C . SER F 1 57 ? 26.658 -15.154 48.887 1.00 25.68 57 SER F C 1
ATOM 9004 O O . SER F 1 57 ? 26.454 -15.108 50.097 1.00 25.87 57 SER F O 1
ATOM 9007 N N . PHE F 1 58 ? 26.539 -14.089 48.102 1.00 24.68 58 PHE F N 1
ATOM 9008 C CA . PHE F 1 58 ? 26.140 -12.804 48.643 1.00 23.03 58 PHE F CA 1
ATOM 9009 C C . PHE F 1 58 ? 24.672 -12.878 48.999 1.00 24.17 58 PHE F C 1
ATOM 9010 O O . PHE F 1 58 ? 23.808 -12.858 48.127 1.00 24.31 58 PHE F O 1
ATOM 9018 N N . GLN F 1 59 ? 24.393 -12.965 50.293 1.00 24.60 59 GLN F N 1
ATOM 9019 C CA . GLN F 1 59 ? 23.019 -13.048 50.763 1.00 24.92 59 GLN F CA 1
ATOM 9020 C C . GLN F 1 59 ? 22.470 -11.678 51.177 1.00 22.02 59 GLN F C 1
ATOM 9021 O O . GLN F 1 59 ? 23.129 -10.901 51.871 1.00 21.04 59 GLN F O 1
ATOM 9027 N N . LEU F 1 60 ? 21.260 -11.378 50.722 1.00 18.57 60 LEU F N 1
ATOM 9028 C CA . LEU F 1 60 ? 20.619 -10.111 51.040 1.00 16.51 60 LEU F CA 1
ATOM 9029 C C . LEU F 1 60 ? 19.130 -10.290 50.835 1.00 16.35 60 LEU F C 1
ATOM 9030 O O . LEU F 1 60 ? 18.700 -10.856 49.826 1.00 15.70 60 LEU F O 1
ATOM 9035 N N . SER F 1 61 ? 18.349 -9.815 51.800 1.00 15.43 61 SER F N 1
ATOM 9036 C CA . SER F 1 61 ? 16.899 -9.943 51.740 1.00 14.26 61 SER F CA 1
ATOM 9037 C C . SER F 1 61 ? 16.323 -9.198 50.537 1.00 13.07 61 SER F C 1
ATOM 9038 O O . SER F 1 61 ? 16.880 -8.194 50.081 1.00 12.51 61 SER F O 1
ATOM 9041 N N . ASP F 1 62 ? 15.218 -9.725 50.023 1.00 12.47 62 ASP F N 1
ATOM 9042 C CA . ASP F 1 62 ? 14.535 -9.154 48.872 1.00 12.51 62 ASP F CA 1
ATOM 9043 C C . ASP F 1 62 ? 14.235 -7.670 49.106 1.00 12.08 62 ASP F C 1
ATOM 9044 O O . ASP F 1 62 ? 14.416 -6.836 48.210 1.00 12.65 62 ASP F O 1
ATOM 9049 N N . GLN F 1 63 ? 13.798 -7.335 50.319 1.00 10.06 63 GLN F N 1
ATOM 9050 C CA . GLN F 1 63 ? 13.479 -5.957 50.648 1.00 9.63 63 GLN F CA 1
ATOM 9051 C C . GLN F 1 63 ? 14.725 -5.080 50.645 1.00 10.18 63 GLN F C 1
ATOM 9052 O O . GLN F 1 63 ? 14.706 -3.923 50.186 1.00 10.60 63 GLN F O 1
ATOM 9058 N N . ALA F 1 64 ? 15.818 -5.634 51.153 1.00 9.27 64 ALA F N 1
ATOM 9059 C CA . ALA F 1 64 ? 17.058 -4.880 51.218 1.00 9.97 64 ALA F CA 1
ATOM 9060 C C . ALA F 1 64 ? 17.668 -4.629 49.831 1.00 9.11 64 ALA F C 1
ATOM 9061 O O . ALA F 1 64 ? 18.030 -3.506 49.512 1.00 9.93 64 ALA F O 1
ATOM 9063 N N . ILE F 1 65 ? 17.799 -5.664 49.013 1.00 9.33 65 ILE F N 1
ATOM 9064 C CA . ILE F 1 65 ? 18.372 -5.457 47.689 1.00 11.12 65 ILE F CA 1
ATOM 9065 C C . ILE F 1 65 ? 17.461 -4.494 46.922 1.00 11.43 65 ILE F C 1
ATOM 9066 O O . ILE F 1 65 ? 17.930 -3.574 46.256 1.00 10.95 65 ILE F O 1
ATOM 9071 N N . HIS F 1 66 ? 16.150 -4.660 47.065 1.00 11.60 66 HIS F N 1
ATOM 9072 C CA . HIS F 1 66 ? 15.246 -3.766 46.375 1.00 11.01 66 HIS F CA 1
ATOM 9073 C C . HIS F 1 66 ? 15.532 -2.303 46.670 1.00 11.76 66 HIS F C 1
ATOM 9074 O O . HIS F 1 66 ? 15.558 -1.453 45.757 1.00 11.77 66 HIS F O 1
ATOM 9081 N N . LEU F 1 67 ? 15.748 -2.008 47.955 1.00 12.55 67 LEU F N 1
ATOM 9082 C CA . LEU F 1 67 ? 16.019 -0.647 48.423 1.00 10.30 67 LEU F CA 1
ATOM 9083 C C . LEU F 1 67 ? 17.352 -0.088 47.924 1.00 9.32 67 LEU F C 1
ATOM 9084 O O . LEU F 1 67 ? 17.458 1.115 47.678 1.00 9.44 67 LEU F O 1
ATOM 9089 N N . LEU F 1 68 ? 18.356 -0.956 47.776 1.00 8.56 68 LEU F N 1
ATOM 9090 C CA . LEU F 1 68 ? 19.673 -0.566 47.250 1.00 9.28 68 LEU F CA 1
ATOM 9091 C C . LEU F 1 68 ? 19.507 -0.122 45.772 1.00 10.07 68 LEU F C 1
ATOM 9092 O O . LEU F 1 68 ? 20.093 0.882 45.332 1.00 10.60 68 LEU F O 1
ATOM 9097 N N . PHE F 1 69 ? 18.741 -0.908 45.013 1.00 8.38 69 PHE F N 1
ATOM 9098 C CA . PHE F 1 69 ? 18.464 -0.601 43.616 1.00 9.33 69 PHE F CA 1
ATOM 9099 C C . PHE F 1 69 ? 17.891 0.809 43.516 1.00 10.09 69 PHE F C 1
ATOM 9100 O O . PHE F 1 69 ? 18.308 1.597 42.667 1.00 10.63 69 PHE F O 1
ATOM 9108 N N . SER F 1 70 ? 16.942 1.129 44.404 1.00 10.61 70 SER F N 1
ATOM 9109 C CA . SER F 1 70 ? 16.333 2.450 44.397 1.00 9.22 70 SER F CA 1
ATOM 9110 C C . SER F 1 70 ? 17.309 3.538 44.832 1.00 9.31 70 SER F C 1
ATOM 9111 O O . SER F 1 70 ? 17.368 4.613 44.230 1.00 7.61 70 SER F O 1
ATOM 9114 N N . ALA F 1 71 ? 18.078 3.262 45.882 1.00 10.21 71 ALA F N 1
ATOM 9115 C CA . ALA F 1 71 ? 19.055 4.247 46.377 1.00 10.80 71 ALA F CA 1
ATOM 9116 C C . ALA F 1 71 ? 20.051 4.614 45.270 1.00 8.78 71 ALA F C 1
ATOM 9117 O O . ALA F 1 71 ? 20.460 5.764 45.118 1.00 8.35 71 ALA F O 1
ATOM 9119 N N . ASN F 1 72 ? 20.441 3.601 44.516 1.00 11.06 72 ASN F N 1
ATOM 9120 C CA . ASN F 1 72 ? 21.362 3.763 43.408 1.00 12.12 72 ASN F CA 1
ATOM 9121 C C . ASN F 1 72 ? 20.875 4.802 42.355 1.00 13.46 72 ASN F C 1
ATOM 9122 O O . ASN F 1 72 ? 21.683 5.535 41.781 1.00 10.59 72 ASN F O 1
ATOM 9127 N N . ARG F 1 73 ? 19.565 4.882 42.116 1.00 13.36 73 ARG F N 1
ATOM 9128 C CA . ARG F 1 73 ? 19.052 5.881 41.189 1.00 12.95 73 ARG F CA 1
ATOM 9129 C C . ARG F 1 73 ? 19.080 7.227 41.894 1.00 13.96 73 ARG F C 1
ATOM 9130 O O . ARG F 1 73 ? 19.452 8.256 41.305 1.00 14.36 73 ARG F O 1
ATOM 9138 N N . TRP F 1 74 ? 18.682 7.226 43.165 1.00 13.18 74 TRP F N 1
ATOM 9139 C CA . TRP F 1 74 ? 18.655 8.456 43.945 1.00 12.18 74 TRP F CA 1
ATOM 9140 C C . TRP F 1 74 ? 20.041 9.088 44.082 1.00 13.60 74 TRP F C 1
ATOM 9141 O O . TRP F 1 74 ? 20.154 10.306 44.233 1.00 14.52 74 TRP F O 1
ATOM 9152 N N . GLU F 1 75 ? 21.104 8.287 44.031 1.00 14.97 75 GLU F N 1
ATOM 9153 C CA . GLU F 1 75 ? 22.429 8.896 44.182 1.00 17.72 75 GLU F CA 1
ATOM 9154 C C . GLU F 1 75 ? 22.921 9.554 42.900 1.00 19.27 75 GLU F C 1
ATOM 9155 O O . GLU F 1 75 ? 23.955 10.221 42.907 1.00 18.92 75 GLU F O 1
ATOM 9161 N N . ILE F 1 76 ? 22.142 9.403 41.821 1.00 19.62 76 ILE F N 1
ATOM 9162 C CA . ILE F 1 76 ? 22.481 9.947 40.498 1.00 19.33 76 ILE F CA 1
ATOM 9163 C C . ILE F 1 76 ? 21.465 10.969 39.931 1.00 19.46 76 ILE F C 1
ATOM 9164 O O . ILE F 1 76 ? 21.823 11.868 39.174 1.00 20.78 76 ILE F O 1
ATOM 9169 N N . VAL F 1 77 ? 20.202 10.849 40.316 1.00 18.46 77 VAL F N 1
ATOM 9170 C CA . VAL F 1 77 ? 19.168 11.746 39.811 1.00 17.39 77 VAL F CA 1
ATOM 9171 C C . VAL F 1 77 ? 19.467 13.240 39.778 1.00 19.08 77 VAL F C 1
ATOM 9172 O O . VAL F 1 77 ? 18.900 13.962 38.949 1.00 20.07 77 VAL F O 1
ATOM 9176 N N . ASP F 1 78 ? 20.329 13.743 40.656 1.00 19.19 78 ASP F N 1
ATOM 9177 C CA . ASP F 1 78 ? 20.584 15.178 40.624 1.00 19.17 78 ASP F CA 1
ATOM 9178 C C . ASP F 1 78 ? 21.428 15.522 39.418 1.00 18.29 78 ASP F C 1
ATOM 9179 O O . ASP F 1 78 ? 21.314 16.615 38.868 1.00 17.03 78 ASP F O 1
ATOM 9184 N N . LYS F 1 79 ? 22.273 14.574 39.021 1.00 18.40 79 LYS F N 1
ATOM 9185 C CA . LYS F 1 79 ? 23.141 14.728 37.853 1.00 20.46 79 LYS F CA 1
ATOM 9186 C C . LYS F 1 79 ? 22.242 14.728 36.608 1.00 19.58 79 LYS F C 1
ATOM 9187 O O . LYS F 1 79 ? 22.376 15.569 35.726 1.00 18.93 79 LYS F O 1
ATOM 9193 N N . ILE F 1 80 ? 21.336 13.758 36.545 1.00 19.98 80 ILE F N 1
ATOM 9194 C CA . ILE F 1 80 ? 20.409 13.655 35.428 1.00 19.95 80 ILE F CA 1
ATOM 9195 C C . ILE F 1 80 ? 19.649 14.965 35.231 1.00 20.32 80 ILE F C 1
ATOM 9196 O O . ILE F 1 80 ? 19.626 15.523 34.129 1.00 19.89 80 ILE F O 1
ATOM 9201 N N . LYS F 1 81 ? 19.036 15.468 36.298 1.00 20.27 81 LYS F N 1
ATOM 9202 C CA . LYS F 1 81 ? 18.287 16.707 36.192 1.00 20.18 81 LYS F CA 1
ATOM 9203 C C . LYS F 1 81 ? 19.156 17.874 35.749 1.00 20.96 81 LYS F C 1
ATOM 9204 O O . LYS F 1 81 ? 18.718 18.716 34.969 1.00 22.00 81 LYS F O 1
ATOM 9210 N N . LYS F 1 82 ? 20.387 17.940 36.242 1.00 21.45 82 LYS F N 1
ATOM 9211 C CA . LYS F 1 82 ? 21.283 19.037 35.863 1.00 21.96 82 LYS F CA 1
ATOM 9212 C C . LYS F 1 82 ? 21.650 18.986 34.363 1.00 21.09 82 LYS F C 1
ATOM 9213 O O . LYS F 1 82 ? 21.677 20.016 33.683 1.00 19.41 82 LYS F O 1
ATOM 9219 N N . ASP F 1 83 ? 21.951 17.791 33.862 1.00 20.10 83 ASP F N 1
ATOM 9220 C CA . ASP F 1 83 ? 22.301 17.632 32.458 1.00 19.82 83 ASP F CA 1
ATOM 9221 C C . ASP F 1 83 ? 21.123 18.070 31.575 1.00 19.29 83 ASP F C 1
ATOM 9222 O O . ASP F 1 83 ? 21.282 18.896 30.682 1.00 18.41 83 ASP F O 1
ATOM 9227 N N . LEU F 1 84 ? 19.940 17.533 31.852 1.00 19.02 84 LEU F N 1
ATOM 9228 C CA . LEU F 1 84 ? 18.759 17.895 31.093 1.00 21.12 84 LEU F CA 1
ATOM 9229 C C . LEU F 1 84 ? 18.572 19.412 31.063 1.00 22.08 84 LEU F C 1
ATOM 9230 O O . LEU F 1 84 ? 18.294 20.001 30.002 1.00 21.56 84 LEU F O 1
ATOM 9235 N N . LEU F 1 85 ? 18.719 20.046 32.227 1.00 22.53 85 LEU F N 1
ATOM 9236 C CA . LEU F 1 85 ? 18.570 21.503 32.335 1.00 23.28 85 LEU F CA 1
ATOM 9237 C C . LEU F 1 85 ? 19.655 22.246 31.561 1.00 23.44 85 LEU F C 1
ATOM 9238 O O . LEU F 1 85 ? 19.507 23.425 31.230 1.00 24.30 85 LEU F O 1
ATOM 9243 N N . GLU F 1 86 ? 20.748 21.548 31.281 1.00 24.17 86 GLU F N 1
ATOM 9244 C CA . GLU F 1 86 ? 21.843 22.117 30.510 1.00 24.78 86 GLU F CA 1
ATOM 9245 C C . GLU F 1 86 ? 21.477 21.979 29.020 1.00 25.04 86 GLU F C 1
ATOM 9246 O O . GLU F 1 86 ? 22.121 22.564 28.155 1.00 25.58 86 GLU F O 1
ATOM 9252 N N . GLY F 1 87 ? 20.431 21.209 28.732 1.00 24.25 87 GLY F N 1
ATOM 9253 C CA . GLY F 1 87 ? 20.009 21.028 27.359 1.00 22.12 87 GLY F CA 1
ATOM 9254 C C . GLY F 1 87 ? 20.426 19.698 26.779 1.00 22.11 87 GLY F C 1
ATOM 9255 O O . GLY F 1 87 ? 20.102 19.395 25.632 1.00 21.84 87 GLY F O 1
ATOM 9256 N N . LYS F 1 88 ? 21.130 18.888 27.559 1.00 20.61 88 LYS F N 1
ATOM 9257 C CA . LYS F 1 88 ? 21.586 17.597 27.068 1.00 19.97 88 LYS F CA 1
ATOM 9258 C C . LYS F 1 88 ? 20.528 16.511 27.125 1.00 19.43 88 LYS F C 1
ATOM 9259 O O . LYS F 1 88 ? 19.757 16.433 28.069 1.00 19.17 88 LYS F O 1
ATOM 9265 N N . ASN F 1 89 ? 20.492 15.668 26.105 1.00 18.29 89 ASN F N 1
ATOM 9266 C CA . ASN F 1 89 ? 19.538 14.583 26.097 1.00 17.92 89 ASN F CA 1
ATOM 9267 C C . ASN F 1 89 ? 20.174 13.462 26.881 1.00 15.97 89 ASN F C 1
ATOM 9268 O O . ASN F 1 89 ? 21.383 13.470 27.096 1.00 15.61 89 ASN F O 1
ATOM 9273 N N . ILE F 1 90 ? 19.371 12.500 27.314 1.00 14.02 90 ILE F N 1
ATOM 9274 C CA . ILE F 1 90 ? 19.925 11.385 28.071 1.00 14.34 90 ILE F CA 1
ATOM 9275 C C . ILE F 1 90 ? 19.280 10.080 27.675 1.00 12.46 90 ILE F C 1
ATOM 9276 O O . ILE F 1 90 ? 18.065 9.948 27.700 1.00 14.10 90 ILE F O 1
ATOM 9281 N N . VAL F 1 91 ? 20.095 9.103 27.316 1.00 11.23 91 VAL F N 1
ATOM 9282 C CA . VAL F 1 91 ? 19.575 7.798 26.965 1.00 11.19 91 VAL F CA 1
ATOM 9283 C C . VAL F 1 91 ? 19.857 7.006 28.223 1.00 12.99 91 VAL F C 1
ATOM 9284 O O . VAL F 1 91 ? 20.963 7.041 28.733 1.00 11.93 91 VAL F O 1
ATOM 9288 N N . MET F 1 92 ? 18.863 6.282 28.705 1.00 13.32 92 MET F N 1
ATOM 9289 C CA . MET F 1 92 ? 19.020 5.534 29.926 1.00 13.71 92 MET F CA 1
ATOM 9290 C C . MET F 1 92 ? 18.562 4.118 29.733 1.00 13.61 92 MET F C 1
ATOM 9291 O O . MET F 1 92 ? 17.497 3.895 29.178 1.00 15.92 92 MET F O 1
ATOM 9296 N N . ASP F 1 93 ? 19.370 3.167 30.190 1.00 10.48 93 ASP F N 1
ATOM 9297 C CA . ASP F 1 93 ? 19.051 1.758 30.080 1.00 11.88 93 ASP F CA 1
ATOM 9298 C C . ASP F 1 93 ? 18.571 1.251 31.442 1.00 13.44 93 ASP F C 1
ATOM 9299 O O . ASP F 1 93 ? 19.372 1.121 32.370 1.00 15.22 93 ASP F O 1
ATOM 9304 N N . ARG F 1 94 ? 17.281 0.936 31.548 1.00 12.21 94 ARG F N 1
ATOM 9305 C CA . ARG F 1 94 ? 16.673 0.460 32.808 1.00 11.36 94 ARG F CA 1
ATOM 9306 C C . ARG F 1 94 ? 16.474 1.597 33.810 1.00 9.62 94 ARG F C 1
ATOM 9307 O O . ARG F 1 94 ? 17.269 2.536 33.866 1.00 9.41 94 ARG F O 1
ATOM 9315 N N . TYR F 1 95 ? 15.407 1.514 34.604 1.00 9.70 95 TYR F N 1
ATOM 9316 C CA . TYR F 1 95 ? 15.089 2.571 35.574 1.00 8.30 95 TYR F CA 1
ATOM 9317 C C . TYR F 1 95 ? 14.049 2.076 36.610 1.00 9.18 95 TYR F C 1
ATOM 9318 O O . TYR F 1 95 ? 14.116 0.931 37.054 1.00 8.04 95 TYR F O 1
ATOM 9327 N N . VAL F 1 96 ? 13.087 2.924 36.964 1.00 8.21 96 VAL F N 1
ATOM 9328 C CA . VAL F 1 96 ? 12.069 2.572 37.960 1.00 9.39 96 VAL F CA 1
ATOM 9329 C C . VAL F 1 96 ? 11.213 1.359 37.628 1.00 12.36 96 VAL F C 1
ATOM 9330 O O . VAL F 1 96 ? 10.871 0.572 38.518 1.00 12.39 96 VAL F O 1
ATOM 9334 N N . TYR F 1 97 ? 10.856 1.200 36.350 1.00 11.00 97 TYR F N 1
ATOM 9335 C CA . TYR F 1 97 ? 10.019 0.069 35.948 1.00 9.63 97 TYR F CA 1
ATOM 9336 C C . TYR F 1 97 ? 10.735 -1.254 36.172 1.00 10.94 97 TYR F C 1
ATOM 9337 O O . TYR F 1 97 ? 10.137 -2.246 36.605 1.00 10.31 97 TYR F O 1
ATOM 9346 N N . SER F 1 98 ? 12.023 -1.275 35.852 1.00 11.16 98 SER F N 1
ATOM 9347 C CA . SER F 1 98 ? 12.837 -2.461 36.072 1.00 10.39 98 SER F CA 1
ATOM 9348 C C . SER F 1 98 ? 12.845 -2.749 37.602 1.00 11.33 98 SER F C 1
ATOM 9349 O O . SER F 1 98 ? 12.634 -3.887 38.027 1.00 11.42 98 SER F O 1
ATOM 9352 N N . GLY F 1 99 ? 13.076 -1.701 38.406 1.00 11.34 99 GLY F N 1
ATOM 9353 C CA . GLY F 1 99 ? 13.086 -1.835 39.863 1.00 13.09 99 GLY F CA 1
ATOM 9354 C C . GLY F 1 99 ? 11.824 -2.479 40.407 1.00 11.63 99 GLY F C 1
ATOM 9355 O O . GLY F 1 99 ? 11.882 -3.471 41.115 1.00 11.05 99 GLY F O 1
ATOM 9356 N N . VAL F 1 100 ? 10.675 -1.915 40.052 1.00 13.43 100 VAL F N 1
ATOM 9357 C CA . VAL F 1 100 ? 9.376 -2.429 40.487 1.00 13.01 100 VAL F CA 1
ATOM 9358 C C . VAL F 1 100 ? 9.095 -3.853 39.982 1.00 14.05 100 VAL F C 1
ATOM 9359 O O . VAL F 1 100 ? 8.839 -4.773 40.782 1.00 15.62 100 VAL F O 1
ATOM 9363 N N . ALA F 1 101 ? 9.169 -4.043 38.662 1.00 13.82 101 ALA F N 1
ATOM 9364 C CA . ALA F 1 101 ? 8.887 -5.344 38.048 1.00 12.91 101 ALA F CA 1
ATOM 9365 C C . ALA F 1 101 ? 9.723 -6.534 38.535 1.00 11.68 101 ALA F C 1
ATOM 9366 O O . ALA F 1 101 ? 9.178 -7.582 38.869 1.00 11.06 101 ALA F O 1
ATOM 9368 N N . TYR F 1 102 ? 11.037 -6.381 38.589 1.00 11.57 102 TYR F N 1
ATOM 9369 C CA . TYR F 1 102 ? 11.895 -7.486 39.021 1.00 12.78 102 TYR F CA 1
ATOM 9370 C C . TYR F 1 102 ? 11.669 -7.926 40.478 1.00 13.42 102 TYR F C 1
ATOM 9371 O O . TYR F 1 102 ? 11.679 -9.130 40.785 1.00 13.37 102 TYR F O 1
ATOM 9380 N N . SER F 1 103 ? 11.448 -6.964 41.372 1.00 11.85 103 SER F N 1
ATOM 9381 C CA . SER F 1 103 ? 11.223 -7.303 42.778 1.00 12.58 103 SER F CA 1
ATOM 9382 C C . SER F 1 103 ? 9.806 -7.805 42.985 1.00 12.09 103 SER F C 1
ATOM 9383 O O . SER F 1 103 ? 9.602 -8.801 43.675 1.00 12.77 103 SER F O 1
ATOM 9386 N N . ALA F 1 104 ? 8.827 -7.134 42.383 1.00 11.36 104 ALA F N 1
ATOM 9387 C CA . ALA F 1 104 ? 7.448 -7.579 42.532 1.00 11.59 104 ALA F CA 1
ATOM 9388 C C . ALA F 1 104 ? 7.220 -8.963 41.893 1.00 13.23 104 ALA F C 1
ATOM 9389 O O . ALA F 1 104 ? 6.308 -9.696 42.278 1.00 12.33 104 ALA F O 1
ATOM 9391 N N . ALA F 1 105 ? 8.067 -9.330 40.933 1.00 14.38 105 ALA F N 1
ATOM 9392 C CA . ALA F 1 105 ? 7.948 -10.618 40.261 1.00 15.27 105 ALA F CA 1
ATOM 9393 C C . ALA F 1 105 ? 8.250 -11.778 41.218 1.00 15.62 105 ALA F C 1
ATOM 9394 O O . ALA F 1 105 ? 7.817 -12.917 40.996 1.00 15.76 105 ALA F O 1
ATOM 9396 N N . LYS F 1 106 ? 8.993 -11.477 42.284 1.00 15.08 106 LYS F N 1
ATOM 9397 C CA . LYS F 1 106 ? 9.398 -12.484 43.266 1.00 14.26 106 LYS F CA 1
ATOM 9398 C C . LYS F 1 106 ? 8.234 -13.064 44.028 1.00 12.99 106 LYS F C 1
ATOM 9399 O O . LYS F 1 106 ? 8.276 -14.203 44.447 1.00 15.43 106 LYS F O 1
ATOM 9405 N N . GLY F 1 107 ? 7.179 -12.291 44.199 1.00 13.21 107 GLY F N 1
ATOM 9406 C CA . GLY F 1 107 ? 6.028 -12.817 44.908 1.00 15.06 107 GLY F CA 1
ATOM 9407 C C . GLY F 1 107 ? 6.299 -12.934 46.398 1.00 15.90 107 GLY F C 1
ATOM 9408 O O . GLY F 1 107 ? 5.819 -13.853 47.071 1.00 15.69 107 GLY F O 1
ATOM 9409 N N . THR F 1 108 ? 7.073 -11.980 46.904 1.00 16.29 108 THR F N 1
ATOM 9410 C CA . THR F 1 108 ? 7.447 -11.934 48.309 1.00 16.70 108 THR F CA 1
ATOM 9411 C C . THR F 1 108 ? 6.400 -11.159 49.085 1.00 16.65 108 THR F C 1
ATOM 9412 O O . THR F 1 108 ? 5.949 -10.084 48.674 1.00 15.15 108 THR F O 1
ATOM 9416 N N . ASN F 1 109 ? 6.014 -11.741 50.207 1.00 17.64 109 ASN F N 1
ATOM 9417 C CA . ASN F 1 109 ? 5.012 -11.172 51.098 1.00 19.00 109 ASN F CA 1
ATOM 9418 C C . ASN F 1 109 ? 5.180 -9.673 51.320 1.00 17.75 109 ASN F C 1
ATOM 9419 O O . ASN F 1 109 ? 6.236 -9.230 51.754 1.00 18.97 109 ASN F O 1
ATOM 9424 N N . GLY F 1 110 ? 4.137 -8.898 51.034 1.00 14.82 110 GLY F N 1
ATOM 9425 C CA . GLY F 1 110 ? 4.204 -7.460 51.216 1.00 13.17 110 GLY F CA 1
ATOM 9426 C C . GLY F 1 110 ? 4.963 -6.686 50.145 1.00 14.22 110 GLY F C 1
ATOM 9427 O O . GLY F 1 110 ? 4.925 -5.451 50.124 1.00 13.60 110 GLY F O 1
ATOM 9428 N N . MET F 1 111 ? 5.653 -7.387 49.248 1.00 13.56 111 MET F N 1
ATOM 9429 C CA . MET F 1 111 ? 6.406 -6.702 48.205 1.00 13.35 111 MET F CA 1
ATOM 9430 C C . MET F 1 111 ? 5.638 -6.759 46.897 1.00 14.95 111 MET F C 1
ATOM 9431 O O . MET F 1 111 ? 5.990 -7.502 45.968 1.00 14.52 111 MET F O 1
ATOM 9436 N N . ASP F 1 112 ? 4.571 -5.976 46.848 1.00 15.32 112 ASP F N 1
ATOM 9437 C CA . ASP F 1 112 ? 3.732 -5.920 45.678 1.00 14.30 112 ASP F CA 1
ATOM 9438 C C . ASP F 1 112 ? 4.112 -4.730 44.826 1.00 13.80 112 ASP F C 1
ATOM 9439 O O . ASP F 1 112 ? 4.971 -3.930 45.205 1.00 12.36 112 ASP F O 1
ATOM 9444 N N . LEU F 1 113 ? 3.459 -4.609 43.674 1.00 14.36 113 LEU F N 1
ATOM 9445 C CA . LEU F 1 113 ? 3.751 -3.519 42.760 1.00 13.04 113 LEU F CA 1
ATOM 9446 C C . LEU F 1 113 ? 3.847 -2.184 43.463 1.00 12.03 113 LEU F C 1
ATOM 9447 O O . LEU F 1 113 ? 4.840 -1.470 43.303 1.00 10.74 113 LEU F O 1
ATOM 9452 N N . ASP F 1 114 ? 2.818 -1.842 44.238 1.00 11.65 114 ASP F N 1
ATOM 9453 C CA . ASP F 1 114 ? 2.805 -0.555 44.923 1.00 12.55 114 ASP F CA 1
ATOM 9454 C C . ASP F 1 114 ? 3.898 -0.378 45.989 1.00 10.81 114 ASP F C 1
ATOM 9455 O O . ASP F 1 114 ? 4.485 0.704 46.095 1.00 9.03 114 ASP F O 1
ATOM 9460 N N . TRP F 1 115 ? 4.171 -1.417 46.776 1.00 11.58 115 TRP F N 1
ATOM 9461 C CA . TRP F 1 115 ? 5.212 -1.277 47.795 1.00 11.53 115 TRP F CA 1
ATOM 9462 C C . TRP F 1 115 ? 6.527 -1.047 47.073 1.00 11.78 115 TRP F C 1
ATOM 9463 O O . TRP F 1 115 ? 7.257 -0.105 47.390 1.00 11.43 115 TRP F O 1
ATOM 9474 N N . CYS F 1 116 ? 6.817 -1.900 46.087 1.00 11.48 116 CYS F N 1
ATOM 9475 C CA . CYS F 1 116 ? 8.060 -1.794 45.324 1.00 11.71 116 CYS F CA 1
ATOM 9476 C C . CYS F 1 116 ? 8.277 -0.439 44.674 1.00 10.17 116 CYS F C 1
ATOM 9477 O O . CYS F 1 116 ? 9.410 -0.019 44.465 1.00 12.18 116 CYS F O 1
ATOM 9480 N N . LEU F 1 117 ? 7.197 0.267 44.384 1.00 11.50 117 LEU F N 1
ATOM 9481 C CA . LEU F 1 117 ? 7.305 1.564 43.749 1.00 10.73 117 LEU F CA 1
ATOM 9482 C C . LEU F 1 117 ? 7.643 2.693 44.701 1.00 12.24 117 LEU F C 1
ATOM 9483 O O . LEU F 1 117 ? 8.327 3.660 44.332 1.00 10.99 117 LEU F O 1
ATOM 9488 N N . GLN F 1 118 ? 7.147 2.587 45.929 1.00 11.18 118 GLN F N 1
ATOM 9489 C CA . GLN F 1 118 ? 7.340 3.669 46.906 1.00 10.84 118 GLN F CA 1
ATOM 9490 C C . GLN F 1 118 ? 8.711 4.334 47.015 1.00 9.17 118 GLN F C 1
ATOM 9491 O O . GLN F 1 118 ? 8.821 5.560 47.002 1.00 8.95 118 GLN F O 1
ATOM 9497 N N . PRO F 1 119 ? 9.773 3.539 47.160 1.00 8.84 119 PRO F N 1
ATOM 9498 C CA . PRO F 1 119 ? 11.120 4.129 47.264 1.00 9.19 119 PRO F CA 1
ATOM 9499 C C . PRO F 1 119 ? 11.506 5.056 46.099 1.00 9.50 119 PRO F C 1
ATOM 9500 O O . PRO F 1 119 ? 12.307 5.985 46.273 1.00 6.54 119 PRO F O 1
ATOM 9504 N N . ASP F 1 120 ? 10.949 4.792 44.914 1.00 9.93 120 ASP F N 1
ATOM 9505 C CA . ASP F 1 120 ? 11.255 5.592 43.711 1.00 10.52 120 ASP F CA 1
ATOM 9506 C C . ASP F 1 120 ? 10.352 6.814 43.547 1.00 11.29 120 ASP F C 1
ATOM 9507 O O . ASP F 1 120 ? 10.581 7.676 42.687 1.00 11.69 120 ASP F O 1
ATOM 9512 N N . VAL F 1 121 ? 9.322 6.901 44.383 1.00 11.36 121 VAL F N 1
ATOM 9513 C CA . VAL F 1 121 ? 8.393 8.016 44.280 1.00 10.41 121 VAL F CA 1
ATOM 9514 C C . VAL F 1 121 ? 9.177 9.292 44.465 1.00 10.25 121 VAL F C 1
ATOM 9515 O O . VAL F 1 121 ? 10.031 9.376 45.334 1.00 13.53 121 VAL F O 1
ATOM 9519 N N . GLY F 1 122 ? 8.891 10.286 43.634 1.00 8.70 122 GLY F N 1
ATOM 9520 C CA . GLY F 1 122 ? 9.616 11.535 43.702 1.00 7.43 122 GLY F CA 1
ATOM 9521 C C . GLY F 1 122 ? 10.697 11.572 42.634 1.00 8.22 122 GLY F C 1
ATOM 9522 O O . GLY F 1 122 ? 11.251 12.626 42.351 1.00 8.82 122 GLY F O 1
ATOM 9523 N N . LEU F 1 123 ? 11.007 10.428 42.033 1.00 9.20 123 LEU F N 1
ATOM 9524 C CA . LEU F 1 123 ? 12.048 10.396 40.986 1.00 12.46 123 LEU F CA 1
ATOM 9525 C C . LEU F 1 123 ? 11.505 10.949 39.664 1.00 13.64 123 LEU F C 1
ATOM 9526 O O . LEU F 1 123 ? 10.318 10.793 39.352 1.00 14.60 123 LEU F O 1
ATOM 9531 N N . LEU F 1 124 ? 12.377 11.611 38.912 1.00 14.96 124 LEU F N 1
ATOM 9532 C CA . LEU F 1 124 ? 12.039 12.163 37.588 1.00 15.91 124 LEU F CA 1
ATOM 9533 C C . LEU F 1 124 ? 11.508 11.066 36.659 1.00 14.68 124 LEU F C 1
ATOM 9534 O O . LEU F 1 124 ? 12.122 10.007 36.549 1.00 14.58 124 LEU F O 1
ATOM 9539 N N . LYS F 1 125 ? 10.390 11.314 35.980 1.00 13.76 125 LYS F N 1
ATOM 9540 C CA . LYS F 1 125 ? 9.859 10.335 35.010 1.00 13.28 125 LYS F CA 1
ATOM 9541 C C . LYS F 1 125 ? 10.558 10.581 33.663 1.00 10.70 125 LYS F C 1
ATOM 9542 O O . LYS F 1 125 ? 10.762 11.723 33.265 1.00 10.90 125 LYS F O 1
ATOM 9548 N N . PRO F 1 126 ? 10.893 9.522 32.929 1.00 10.97 126 PRO F N 1
ATOM 9549 C CA . PRO F 1 126 ? 11.473 9.789 31.604 1.00 12.04 126 PRO F CA 1
ATOM 9550 C C . PRO F 1 126 ? 10.448 10.477 30.677 1.00 13.11 126 PRO F C 1
ATOM 9551 O O . PRO F 1 126 ? 9.240 10.310 30.834 1.00 12.48 126 PRO F O 1
ATOM 9555 N N . ASP F 1 127 ? 10.936 11.260 29.720 1.00 14.13 127 ASP F N 1
ATOM 9556 C CA . ASP F 1 127 ? 10.059 11.939 28.785 1.00 13.51 127 ASP F CA 1
ATOM 9557 C C . ASP F 1 127 ? 9.492 10.908 27.831 1.00 13.24 127 ASP F C 1
ATOM 9558 O O . ASP F 1 127 ? 8.449 11.114 27.240 1.00 15.70 127 ASP F O 1
ATOM 9563 N N . LEU F 1 128 ? 10.174 9.780 27.708 1.00 12.92 128 LEU F N 1
ATOM 9564 C CA . LEU F 1 128 ? 9.722 8.705 26.842 1.00 13.08 128 LEU F CA 1
ATOM 9565 C C . LEU F 1 128 ? 10.291 7.396 27.357 1.00 11.43 128 LEU F C 1
ATOM 9566 O O . LEU F 1 128 ? 11.423 7.334 27.813 1.00 11.55 128 LEU F O 1
ATOM 9571 N N . THR F 1 129 ? 9.486 6.350 27.310 1.00 11.56 129 THR F N 1
ATOM 9572 C CA . THR F 1 129 ? 9.911 5.031 27.755 1.00 10.80 129 THR F CA 1
ATOM 9573 C C . THR F 1 129 ? 9.574 4.014 26.672 1.00 11.83 129 THR F C 1
ATOM 9574 O O . THR F 1 129 ? 8.418 3.924 26.238 1.00 12.30 129 THR F O 1
ATOM 9578 N N . LEU F 1 130 ? 10.578 3.251 26.244 1.00 11.74 130 LEU F N 1
ATOM 9579 C CA . LEU F 1 130 ? 10.372 2.229 25.234 1.00 13.78 130 LEU F CA 1
ATOM 9580 C C . LEU F 1 130 ? 10.625 0.900 25.866 1.00 13.43 130 LEU F C 1
ATOM 9581 O O . LEU F 1 130 ? 11.706 0.652 26.379 1.00 16.39 130 LEU F O 1
ATOM 9586 N N . PHE F 1 131 ? 9.629 0.036 25.847 1.00 11.55 131 PHE F N 1
ATOM 9587 C CA . PHE F 1 131 ? 9.795 -1.277 26.405 1.00 11.85 131 PHE F CA 1
ATOM 9588 C C . PHE F 1 131 ? 10.027 -2.224 25.245 1.00 13.92 131 PHE F C 1
ATOM 9589 O O . PHE F 1 131 ? 9.148 -2.388 24.395 1.00 15.58 131 PHE F O 1
ATOM 9597 N N . LEU F 1 132 ? 11.205 -2.840 25.203 1.00 14.47 132 LEU F N 1
ATOM 9598 C CA . LEU F 1 132 ? 11.541 -3.784 24.145 1.00 15.61 132 LEU F CA 1
ATOM 9599 C C . LEU F 1 132 ? 11.019 -5.128 24.573 1.00 17.25 132 LEU F C 1
ATOM 9600 O O . LEU F 1 132 ? 11.575 -5.771 25.461 1.00 18.88 132 LEU F O 1
ATOM 9605 N N . SER F 1 133 ? 9.929 -5.537 23.938 1.00 18.97 133 SER F N 1
ATOM 9606 C CA . SER F 1 133 ? 9.272 -6.791 24.234 1.00 21.06 133 SER F CA 1
ATOM 9607 C C . SER F 1 133 ? 9.589 -7.894 23.233 1.00 25.22 133 SER F C 1
ATOM 9608 O O . SER F 1 133 ? 9.643 -7.668 22.018 1.00 25.33 133 SER F O 1
ATOM 9611 N N . THR F 1 134 ? 9.764 -9.099 23.755 1.00 27.64 134 THR F N 1
ATOM 9612 C CA . THR F 1 134 ? 10.076 -10.259 22.938 1.00 32.58 134 THR F CA 1
ATOM 9613 C C . THR F 1 134 ? 9.070 -11.364 23.217 1.00 35.44 134 THR F C 1
ATOM 9614 O O . THR F 1 134 ? 8.539 -11.476 24.326 1.00 36.39 134 THR F O 1
ATOM 9618 N N . GLN F 1 135 ? 8.805 -12.177 22.202 1.00 38.41 135 GLN F N 1
ATOM 9619 C CA . GLN F 1 135 ? 7.873 -13.280 22.350 1.00 40.54 135 GLN F CA 1
ATOM 9620 C C . GLN F 1 135 ? 8.621 -14.612 22.345 1.00 41.62 135 GLN F C 1
ATOM 9621 O O . GLN F 1 135 ? 8.145 -15.600 21.789 1.00 42.44 135 GLN F O 1
ATOM 9627 N N . ASP F 1 136 ? 9.800 -14.629 22.961 1.00 43.51 136 ASP F N 1
ATOM 9628 C CA . ASP F 1 136 ? 10.599 -15.847 23.055 1.00 45.43 136 ASP F CA 1
ATOM 9629 C C . ASP F 1 136 ? 11.653 -15.732 24.156 1.00 45.91 136 ASP F C 1
ATOM 9630 O O . ASP F 1 136 ? 12.844 -15.557 23.875 1.00 45.79 136 ASP F O 1
ATOM 9635 N N . VAL F 1 137 ? 11.203 -15.824 25.407 1.00 46.51 137 VAL F N 1
ATOM 9636 C CA . VAL F 1 137 ? 12.085 -15.752 26.572 1.00 47.08 137 VAL F CA 1
ATOM 9637 C C . VAL F 1 137 ? 13.146 -16.853 26.446 1.00 47.72 137 VAL F C 1
ATOM 9638 O O . VAL F 1 137 ? 14.221 -16.767 27.046 1.00 47.74 137 VAL F O 1
ATOM 9642 N N . ASP F 1 138 ? 12.833 -17.879 25.655 1.00 48.15 138 ASP F N 1
ATOM 9643 C CA . ASP F 1 138 ? 13.741 -19.005 25.419 1.00 48.20 138 ASP F CA 1
ATOM 9644 C C . ASP F 1 138 ? 14.958 -18.605 24.586 1.00 47.87 138 ASP F C 1
ATOM 9645 O O . ASP F 1 138 ? 16.073 -19.086 24.813 1.00 46.95 138 ASP F O 1
ATOM 9650 N N . ASN F 1 139 ? 14.725 -17.737 23.606 1.00 47.80 139 ASN F N 1
ATOM 9651 C CA . ASN F 1 139 ? 15.789 -17.243 22.743 1.00 47.91 139 ASN F CA 1
ATOM 9652 C C . ASN F 1 139 ? 16.824 -16.601 23.656 1.00 48.10 139 ASN F C 1
ATOM 9653 O O . ASN F 1 139 ? 18.006 -16.958 23.614 1.00 47.35 139 ASN F O 1
ATOM 9655 N N . ASN F 1 140 ? 16.353 -15.658 24.480 1.00 47.85 140 ASN F N 1
ATOM 9656 C CA . ASN F 1 140 ? 17.186 -14.930 25.447 1.00 46.77 140 ASN F CA 1
ATOM 9657 C C . ASN F 1 140 ? 18.032 -15.903 26.288 1.00 46.82 140 ASN F C 1
ATOM 9658 O O . ASN F 1 140 ? 19.255 -15.762 26.389 1.00 46.04 140 ASN F O 1
ATOM 9663 N N . ALA F 1 141 ? 17.361 -16.890 26.877 1.00 46.89 141 ALA F N 1
ATOM 9664 C CA . ALA F 1 141 ? 17.996 -17.894 27.727 1.00 47.12 141 ALA F CA 1
ATOM 9665 C C . ALA F 1 141 ? 18.979 -18.835 27.003 1.00 47.77 141 ALA F C 1
ATOM 9666 O O . ALA F 1 141 ? 19.388 -19.875 27.550 1.00 47.57 141 ALA F O 1
ATOM 9668 N N . GLU F 1 142 ? 19.356 -18.469 25.779 1.00 47.93 142 GLU F N 1
ATOM 9669 C CA . GLU F 1 142 ? 20.292 -19.267 24.980 1.00 47.35 142 GLU F CA 1
ATOM 9670 C C . GLU F 1 142 ? 21.448 -18.370 24.537 1.00 46.45 142 GLU F C 1
ATOM 9671 O O . GLU F 1 142 ? 22.302 -18.770 23.745 1.00 46.56 142 GLU F O 1
ATOM 9673 N N . LYS F 1 143 ? 21.454 -17.151 25.066 1.00 45.13 143 LYS F N 1
ATOM 9674 C CA . LYS F 1 143 ? 22.472 -16.157 24.758 1.00 43.65 143 LYS F CA 1
ATOM 9675 C C . LYS F 1 143 ? 23.812 -16.446 25.448 1.00 43.48 143 LYS F C 1
ATOM 9676 O O . LYS F 1 143 ? 23.941 -17.361 26.266 1.00 43.20 143 LYS F O 1
ATOM 9682 N N . SER F 1 144 ? 24.813 -15.649 25.108 1.00 43.28 144 SER F N 1
ATOM 9683 C CA . SER F 1 144 ? 26.140 -15.814 25.674 1.00 42.47 144 SER F CA 1
ATOM 9684 C C . SER F 1 144 ? 26.165 -15.437 27.148 1.00 41.93 144 SER F C 1
ATOM 9685 O O . SER F 1 144 ? 25.659 -14.380 27.538 1.00 42.01 144 SER F O 1
ATOM 9688 N N . GLY F 1 145 ? 26.751 -16.314 27.959 1.00 41.45 145 GLY F N 1
ATOM 9689 C CA . GLY F 1 145 ? 26.869 -16.067 29.390 1.00 39.31 145 GLY F CA 1
ATOM 9690 C C . GLY F 1 145 ? 25.565 -15.929 30.158 1.00 38.00 145 GLY F C 1
ATOM 9691 O O . GLY F 1 145 ? 25.571 -15.727 31.378 1.00 37.38 145 GLY F O 1
ATOM 9692 N N . PHE F 1 146 ? 24.441 -16.038 29.458 1.00 36.37 146 PHE F N 1
ATOM 9693 C CA . PHE F 1 146 ? 23.155 -15.911 30.123 1.00 34.63 146 PHE F CA 1
ATOM 9694 C C . PHE F 1 146 ? 22.958 -17.025 31.145 1.00 33.98 146 PHE F C 1
ATOM 9695 O O . PHE F 1 146 ? 22.883 -18.205 30.796 1.00 33.98 146 PHE F O 1
ATOM 9703 N N . GLY F 1 147 ? 22.858 -16.631 32.410 1.00 33.15 147 GLY F N 1
ATOM 9704 C CA . GLY F 1 147 ? 22.672 -17.593 33.477 1.00 32.54 147 GLY F CA 1
ATOM 9705 C C . GLY F 1 147 ? 23.710 -17.279 34.531 1.00 32.81 147 GLY F C 1
ATOM 9706 O O . GLY F 1 147 ? 23.723 -17.866 35.616 1.00 33.01 147 GLY F O 1
ATOM 9707 N N . ASP F 1 148 ? 24.593 -16.343 34.190 1.00 30.46 148 ASP F N 1
ATOM 9708 C CA . ASP F 1 148 ? 25.646 -15.914 35.087 1.00 29.43 148 ASP F CA 1
ATOM 9709 C C . ASP F 1 148 ? 25.072 -15.060 36.218 1.00 29.11 148 ASP F C 1
ATOM 9710 O O . ASP F 1 148 ? 25.534 -15.137 37.360 1.00 29.99 148 ASP F O 1
ATOM 9715 N N . GLU F 1 149 ? 24.067 -14.244 35.914 1.00 26.32 149 GLU F N 1
ATOM 9716 C CA . GLU F 1 149 ? 23.497 -13.402 36.946 1.00 23.26 149 GLU F CA 1
ATOM 9717 C C . GLU F 1 149 ? 22.332 -14.088 37.666 1.00 23.56 149 GLU F C 1
ATOM 9718 O O . GLU F 1 149 ? 21.784 -15.080 37.186 1.00 23.17 149 GLU F O 1
ATOM 9724 N N . ARG F 1 150 ? 21.970 -13.547 38.826 1.00 22.51 150 ARG F N 1
ATOM 9725 C CA . ARG F 1 150 ? 20.916 -14.099 39.670 1.00 21.67 150 ARG F CA 1
ATOM 9726 C C . ARG F 1 150 ? 19.545 -14.266 39.057 1.00 19.92 150 ARG F C 1
ATOM 9727 O O . ARG F 1 150 ? 18.898 -15.289 39.233 1.00 19.88 150 ARG F O 1
ATOM 9735 N N . TYR F 1 151 ? 19.089 -13.240 38.360 1.00 19.64 151 TYR F N 1
ATOM 9736 C CA . TYR F 1 151 ? 17.757 -13.259 37.782 1.00 18.15 151 TYR F CA 1
ATOM 9737 C C . TYR F 1 151 ? 17.662 -13.954 36.428 1.00 19.73 151 TYR F C 1
ATOM 9738 O O . TYR F 1 151 ? 16.591 -13.985 35.804 1.00 18.83 151 TYR F O 1
ATOM 9747 N N . GLU F 1 152 ? 18.773 -14.534 35.991 1.00 18.85 152 GLU F N 1
ATOM 9748 C CA . GLU F 1 152 ? 18.815 -15.203 34.699 1.00 19.43 152 GLU F CA 1
ATOM 9749 C C . GLU F 1 152 ? 18.446 -16.675 34.660 1.00 19.20 152 GLU F C 1
ATOM 9750 O O . GLU F 1 152 ? 19.312 -17.541 34.568 1.00 20.00 152 GLU F O 1
ATOM 9756 N N . THR F 1 153 ? 17.147 -16.941 34.748 1.00 19.85 153 THR F N 1
ATOM 9757 C CA . THR F 1 153 ? 16.601 -18.287 34.631 1.00 21.02 153 THR F CA 1
ATOM 9758 C C . THR F 1 153 ? 15.312 -18.071 33.841 1.00 21.77 153 THR F C 1
ATOM 9759 O O . THR F 1 153 ? 14.603 -17.082 34.039 1.00 22.16 153 THR F O 1
ATOM 9763 N N . VAL F 1 154 ? 15.022 -18.981 32.925 1.00 21.83 154 VAL F N 1
ATOM 9764 C CA . VAL F 1 154 ? 13.834 -18.846 32.107 1.00 21.09 154 VAL F CA 1
ATOM 9765 C C . VAL F 1 154 ? 12.598 -18.653 32.954 1.00 19.03 154 VAL F C 1
ATOM 9766 O O . VAL F 1 154 ? 11.837 -17.729 32.744 1.00 18.78 154 VAL F O 1
ATOM 9770 N N . LYS F 1 155 ? 12.410 -19.540 33.917 1.00 19.33 155 LYS F N 1
ATOM 9771 C CA . LYS F 1 155 ? 11.256 -19.486 34.794 1.00 19.63 155 LYS F CA 1
ATOM 9772 C C . LYS F 1 155 ? 11.066 -18.123 35.451 1.00 18.56 155 LYS F C 1
ATOM 9773 O O . LYS F 1 155 ? 9.946 -17.603 35.481 1.00 17.71 155 LYS F O 1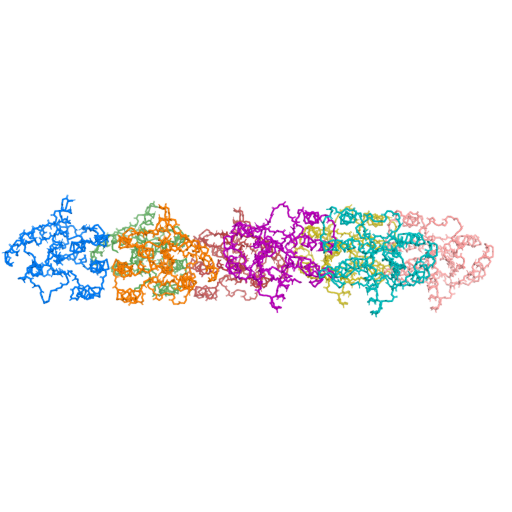
ATOM 9779 N N . PHE F 1 156 ? 12.144 -17.520 35.955 1.00 17.89 156 PHE F N 1
ATOM 9780 C CA . PHE F 1 156 ? 12.008 -16.202 36.591 1.00 17.08 156 PHE F CA 1
ATOM 9781 C C . PHE F 1 156 ? 11.773 -15.081 35.577 1.00 17.16 156 PHE F C 1
ATOM 9782 O O . PHE F 1 156 ? 10.972 -14.173 35.826 1.00 18.09 156 PHE F O 1
ATOM 9790 N N . GLN F 1 157 ? 12.473 -15.139 34.439 1.00 17.53 157 GLN F N 1
ATOM 9791 C CA . GLN F 1 157 ? 12.301 -14.133 33.395 1.00 17.24 157 GLN F CA 1
ATOM 9792 C C . GLN F 1 157 ? 10.833 -14.164 32.984 1.00 16.88 157 GLN F C 1
ATOM 9793 O O . GLN F 1 157 ? 10.257 -13.155 32.635 1.00 17.25 157 GLN F O 1
ATOM 9799 N N . GLU F 1 158 ? 10.224 -15.336 33.042 1.00 19.11 158 GLU F N 1
ATOM 9800 C CA . GLU F 1 158 ? 8.812 -15.455 32.713 1.00 20.72 158 GLU F CA 1
ATOM 9801 C C . GLU F 1 158 ? 8.009 -14.592 33.680 1.00 21.41 158 GLU F C 1
ATOM 9802 O O . GLU F 1 158 ? 7.191 -13.776 33.258 1.00 21.03 158 GLU F O 1
ATOM 9808 N N . LYS F 1 159 ? 8.252 -14.769 34.983 1.00 20.82 159 LYS F N 1
ATOM 9809 C CA . LYS F 1 159 ? 7.551 -13.997 36.013 1.00 18.89 159 LYS F CA 1
ATOM 9810 C C . LYS F 1 159 ? 7.741 -12.502 35.825 1.00 16.58 159 LYS F C 1
ATOM 9811 O O . LYS F 1 159 ? 6.792 -11.722 35.929 1.00 16.10 159 LYS F O 1
ATOM 9817 N N . VAL F 1 160 ? 8.977 -12.091 35.568 1.00 15.61 160 VAL F N 1
ATOM 9818 C CA . VAL F 1 160 ? 9.253 -10.678 35.372 1.00 15.21 160 VAL F CA 1
ATOM 9819 C C . VAL F 1 160 ? 8.483 -10.150 34.154 1.00 16.59 160 VAL F C 1
ATOM 9820 O O . VAL F 1 160 ? 8.041 -9.007 34.151 1.00 17.26 160 VAL F O 1
ATOM 9824 N N . LYS F 1 161 ? 8.309 -10.980 33.122 1.00 17.00 161 LYS F N 1
ATOM 9825 C CA . LYS F 1 161 ? 7.576 -10.533 31.931 1.00 17.99 161 LYS F CA 1
ATOM 9826 C C . LYS F 1 161 ? 6.142 -10.182 32.317 1.00 16.12 161 LYS F C 1
ATOM 9827 O O . LYS F 1 161 ? 5.664 -9.102 32.016 1.00 14.89 161 LYS F O 1
ATOM 9833 N N . GLN F 1 162 ? 5.463 -11.094 33.003 1.00 16.82 162 GLN F N 1
ATOM 9834 C CA . GLN F 1 162 ? 4.085 -10.854 33.433 1.00 18.88 162 GLN F CA 1
ATOM 9835 C C . GLN F 1 162 ? 3.945 -9.628 34.315 1.00 17.83 162 GLN F C 1
ATOM 9836 O O . GLN F 1 162 ? 2.942 -8.935 34.275 1.00 18.28 162 GLN F O 1
ATOM 9842 N N . THR F 1 163 ? 4.963 -9.367 35.129 1.00 18.44 163 THR F N 1
ATOM 9843 C CA . THR F 1 163 ? 4.953 -8.222 36.042 1.00 16.35 163 THR F CA 1
ATOM 9844 C C . THR F 1 163 ? 5.104 -6.908 35.298 1.00 14.38 163 THR F C 1
ATOM 9845 O O . THR F 1 163 ? 4.420 -5.923 35.595 1.00 14.40 163 THR F O 1
ATOM 9849 N N . PHE F 1 164 ? 6.036 -6.895 34.352 1.00 14.31 164 PHE F N 1
ATOM 9850 C CA . PHE F 1 164 ? 6.295 -5.725 33.513 1.00 13.34 164 PHE F CA 1
ATOM 9851 C C . PHE F 1 164 ? 4.995 -5.351 32.757 1.00 12.89 164 PHE F C 1
ATOM 9852 O O . PHE F 1 164 ? 4.620 -4.191 32.650 1.00 11.74 164 PHE F O 1
ATOM 9860 N N . MET F 1 165 ? 4.308 -6.356 32.237 1.00 16.01 165 MET F N 1
ATOM 9861 C CA . MET F 1 165 ? 3.080 -6.115 31.487 1.00 18.06 165 MET F CA 1
ATOM 9862 C C . MET F 1 165 ? 2.017 -5.464 32.362 1.00 17.51 165 MET F C 1
ATOM 9863 O O . MET F 1 165 ? 1.402 -4.472 31.968 1.00 17.69 165 MET F O 1
ATOM 9868 N N . LYS F 1 166 ? 1.820 -6.032 33.557 1.00 17.43 166 LYS F N 1
ATOM 9869 C CA . LYS F 1 166 ? 0.857 -5.529 34.548 1.00 16.90 166 LYS F CA 1
ATOM 9870 C C . LYS F 1 166 ? 1.193 -4.071 34.828 1.00 15.70 166 LYS F C 1
ATOM 9871 O O . LYS F 1 166 ? 0.344 -3.176 34.756 1.00 16.45 166 LYS F O 1
ATOM 9877 N N . LEU F 1 167 ? 2.458 -3.845 35.160 1.00 14.58 167 LEU F N 1
ATOM 9878 C CA . LEU F 1 167 ? 2.947 -2.518 35.499 1.00 14.86 167 LEU F CA 1
ATOM 9879 C C . LEU F 1 167 ? 2.799 -1.457 34.403 1.00 13.39 167 LEU F C 1
ATOM 9880 O O . LEU F 1 167 ? 2.380 -0.327 34.668 1.00 14.22 167 LEU F O 1
ATOM 9885 N N . LEU F 1 168 ? 3.166 -1.802 33.174 1.00 13.68 168 LEU F N 1
ATOM 9886 C CA . LEU F 1 168 ? 3.058 -0.832 32.090 1.00 12.96 168 LEU F CA 1
ATOM 9887 C C . LEU F 1 168 ? 1.593 -0.626 31.726 1.00 11.07 168 LEU F C 1
ATOM 9888 O O . LEU F 1 168 ? 1.185 0.481 31.417 1.00 11.02 168 LEU F O 1
ATOM 9893 N N . ASP F 1 169 ? 0.806 -1.696 31.794 1.00 12.87 169 ASP F N 1
ATOM 9894 C CA . ASP F 1 169 ? -0.619 -1.606 31.493 1.00 14.97 169 ASP F CA 1
ATOM 9895 C C . ASP F 1 169 ? -1.247 -0.600 32.451 1.00 16.10 169 ASP F C 1
ATOM 9896 O O . ASP F 1 169 ? -2.028 0.283 32.058 1.00 16.12 169 ASP F O 1
ATOM 9901 N N . LYS F 1 170 ? -0.895 -0.737 33.724 1.00 16.08 170 LYS F N 1
ATOM 9902 C CA . LYS F 1 170 ? -1.400 0.153 34.757 1.00 16.28 170 LYS F CA 1
ATOM 9903 C C . LYS F 1 170 ? -1.074 1.613 34.434 1.00 15.63 170 LYS F C 1
ATOM 9904 O O . LYS F 1 170 ? -1.952 2.477 34.414 1.00 17.72 170 LYS F O 1
ATOM 9910 N N . GLU F 1 171 ? 0.196 1.886 34.174 1.00 15.28 171 GLU F N 1
ATOM 9911 C CA . GLU F 1 171 ? 0.648 3.234 33.851 1.00 16.19 171 GLU F CA 1
ATOM 9912 C C . GLU F 1 171 ? 0.038 3.771 32.564 1.00 15.08 171 GLU F C 1
ATOM 9913 O O . GLU F 1 171 ? -0.375 4.926 32.488 1.00 13.40 171 GLU F O 1
ATOM 9919 N N . ILE F 1 172 ? 0.027 2.945 31.531 1.00 15.34 172 ILE F N 1
ATOM 9920 C CA . ILE F 1 172 ? -0.546 3.387 30.269 1.00 14.93 172 ILE F CA 1
ATOM 9921 C C . ILE F 1 172 ? -2.050 3.699 30.427 1.00 14.57 172 ILE F C 1
ATOM 9922 O O . ILE F 1 172 ? -2.494 4.821 30.152 1.00 13.05 172 ILE F O 1
ATOM 9927 N N . ARG F 1 173 ? -2.826 2.709 30.880 1.00 13.76 173 ARG F N 1
ATOM 9928 C CA . ARG F 1 173 ? -4.262 2.900 31.044 1.00 14.49 173 ARG F CA 1
ATOM 9929 C C . ARG F 1 173 ? -4.560 4.068 31.965 1.00 16.00 173 ARG F C 1
ATOM 9930 O O . ARG F 1 173 ? -5.557 4.759 31.799 1.00 17.91 173 ARG F O 1
ATOM 9938 N N . LYS F 1 174 ? -3.694 4.296 32.946 1.00 16.40 174 LYS F N 1
ATOM 9939 C CA . LYS F 1 174 ? -3.906 5.397 33.876 1.00 16.54 174 LYS F CA 1
ATOM 9940 C C . LYS F 1 174 ? -3.803 6.715 33.128 1.00 17.85 174 LYS F C 1
ATOM 9941 O O . LYS F 1 174 ? -4.331 7.746 33.562 1.00 16.07 174 LYS F O 1
ATOM 9947 N N . GLY F 1 175 ? -3.122 6.687 31.987 1.00 18.31 175 GLY F N 1
ATOM 9948 C CA . GLY F 1 175 ? -3.000 7.906 31.210 1.00 18.18 175 GLY F CA 1
ATOM 9949 C C . GLY F 1 175 ? -1.594 8.296 30.804 1.00 19.00 175 GLY F C 1
ATOM 9950 O O . GLY F 1 175 ? -1.403 9.356 30.220 1.00 19.50 175 GLY F O 1
ATOM 9951 N N . ASP F 1 176 ? -0.600 7.470 31.106 1.00 18.00 176 ASP F N 1
ATOM 9952 C CA . ASP F 1 176 ? 0.749 7.829 30.710 1.00 18.99 176 ASP F CA 1
ATOM 9953 C C . ASP F 1 176 ? 0.927 7.497 29.240 1.00 18.27 176 ASP F C 1
ATOM 9954 O O . ASP F 1 176 ? 0.968 6.326 28.871 1.00 16.95 176 ASP F O 1
ATOM 9959 N N . GLU F 1 177 ? 1.051 8.532 28.417 1.00 18.30 177 GLU F N 1
ATOM 9960 C CA . GLU F 1 177 ? 1.199 8.352 26.980 1.00 19.70 177 GLU F CA 1
ATOM 9961 C C . GLU F 1 177 ? 2.620 8.294 26.472 1.00 19.98 177 GLU F C 1
ATOM 9962 O O . GLU F 1 177 ? 2.842 8.077 25.275 1.00 19.96 177 GLU F O 1
ATOM 9968 N N . SER F 1 178 ? 3.584 8.475 27.370 1.00 18.58 178 SER F N 1
ATOM 9969 C CA . SER F 1 178 ? 4.994 8.471 26.985 1.00 18.26 178 SER F CA 1
ATOM 9970 C C . SER F 1 178 ? 5.597 7.070 26.911 1.00 17.31 178 SER F C 1
ATOM 9971 O O . SER F 1 178 ? 6.785 6.911 26.651 1.00 18.95 178 SER F O 1
ATOM 9974 N N . ILE F 1 179 ? 4.773 6.057 27.120 1.00 15.99 179 ILE F N 1
ATOM 9975 C CA . ILE F 1 179 ? 5.245 4.691 27.142 1.00 15.88 179 ILE F CA 1
ATOM 9976 C C . ILE F 1 179 ? 4.929 3.948 25.854 1.00 17.09 179 ILE F C 1
ATOM 9977 O O . ILE F 1 179 ? 3.773 3.855 25.476 1.00 16.98 179 ILE F O 1
ATOM 9982 N N . THR F 1 180 ? 5.938 3.400 25.184 1.00 16.07 180 THR F N 1
ATOM 9983 C CA . THR F 1 180 ? 5.656 2.642 23.968 1.00 14.82 180 THR F CA 1
ATOM 9984 C C . THR F 1 180 ? 6.259 1.275 24.055 1.00 15.31 180 THR F C 1
ATOM 9985 O O . THR F 1 180 ? 7.420 1.119 24.439 1.00 15.34 180 THR F O 1
ATOM 9989 N N . ILE F 1 181 ? 5.467 0.274 23.700 1.00 14.80 181 ILE F N 1
ATOM 9990 C CA . ILE F 1 181 ? 5.947 -1.091 23.704 1.00 16.93 181 ILE F CA 1
ATOM 9991 C C . ILE F 1 181 ? 6.444 -1.429 22.299 1.00 18.12 181 ILE F C 1
ATOM 9992 O O . ILE F 1 181 ? 5.750 -1.193 21.318 1.00 20.14 181 ILE F O 1
ATOM 9997 N N . VAL F 1 182 ? 7.650 -1.964 22.201 1.00 17.46 182 VAL F N 1
ATOM 9998 C CA . VAL F 1 182 ? 8.212 -2.295 20.911 1.00 17.32 182 VAL F CA 1
ATOM 9999 C C . VAL F 1 182 ? 8.485 -3.769 20.805 1.00 19.18 182 VAL F C 1
ATOM 10000 O O . VAL F 1 182 ? 9.285 -4.325 21.554 1.00 18.99 182 VAL F O 1
ATOM 10004 N N . ASP F 1 183 ? 7.807 -4.415 19.871 1.00 20.17 183 ASP F N 1
ATOM 10005 C CA . ASP F 1 183 ? 8.006 -5.835 19.686 1.00 22.83 183 ASP F CA 1
ATOM 10006 C C . ASP F 1 183 ? 9.295 -6.057 18.919 1.00 23.14 183 ASP F C 1
ATOM 10007 O O . ASP F 1 183 ? 9.401 -5.679 17.757 1.00 23.78 183 ASP F O 1
ATOM 10012 N N . VAL F 1 184 ? 10.279 -6.668 19.563 1.00 22.35 184 VAL F N 1
ATOM 10013 C CA . VAL F 1 184 ? 11.541 -6.917 18.891 1.00 21.16 184 VAL F CA 1
ATOM 10014 C C . VAL F 1 184 ? 11.769 -8.409 18.639 1.00 22.56 184 VAL F C 1
ATOM 10015 O O . VAL F 1 184 ? 12.887 -8.831 18.348 1.00 21.57 184 VAL F O 1
ATOM 10019 N N . THR F 1 185 ? 10.713 -9.209 18.740 1.00 23.77 185 THR F N 1
ATOM 10020 C CA . THR F 1 185 ? 10.849 -10.646 18.514 1.00 26.58 185 THR F CA 1
ATOM 10021 C C . THR F 1 185 ? 11.502 -10.929 17.180 1.00 27.62 185 THR F C 1
ATOM 10022 O O . THR F 1 185 ? 11.051 -10.448 16.141 1.00 28.31 185 THR F O 1
ATOM 10026 N N . ASN F 1 186 ? 12.565 -11.721 17.222 1.00 29.38 186 ASN F N 1
ATOM 10027 C CA . ASN F 1 186 ? 13.303 -12.103 16.030 1.00 30.04 186 ASN F CA 1
ATOM 10028 C C . ASN F 1 186 ? 13.681 -10.955 15.104 1.00 29.05 186 ASN F C 1
ATOM 10029 O O . ASN F 1 186 ? 13.732 -11.149 13.894 1.00 31.42 186 ASN F O 1
ATOM 10034 N N . LYS F 1 187 ? 13.935 -9.768 15.647 1.00 26.74 187 LYS F N 1
ATOM 10035 C CA . LYS F 1 187 ? 14.331 -8.631 14.822 1.00 24.78 187 LYS F CA 1
ATOM 10036 C C . LYS F 1 187 ? 15.798 -8.302 15.090 1.00 25.44 187 LYS F C 1
ATOM 10037 O O . LYS F 1 187 ? 16.251 -8.356 16.231 1.00 26.58 187 LYS F O 1
ATOM 10043 N N . GLY F 1 188 ? 16.539 -7.960 14.038 1.00 23.77 188 GLY F N 1
ATOM 10044 C CA . GLY F 1 188 ? 17.956 -7.655 14.182 1.00 21.13 188 GLY F CA 1
ATOM 10045 C C . GLY F 1 188 ? 18.269 -6.269 14.690 1.00 20.44 188 GLY F C 1
ATOM 10046 O O . GLY F 1 188 ? 17.400 -5.407 14.747 1.00 21.91 188 GLY F O 1
ATOM 10047 N N . ILE F 1 189 ? 19.528 -6.037 15.036 1.00 19.31 189 ILE F N 1
ATOM 10048 C CA . ILE F 1 189 ? 19.938 -4.740 15.571 1.00 18.12 189 ILE F CA 1
ATOM 10049 C C . ILE F 1 189 ? 19.549 -3.545 14.710 1.00 19.08 189 ILE F C 1
ATOM 10050 O O . ILE F 1 189 ? 19.035 -2.543 15.217 1.00 18.13 189 ILE F O 1
ATOM 10055 N N . GLN F 1 190 ? 19.798 -3.630 13.409 1.00 19.13 190 GLN F N 1
ATOM 10056 C CA . GLN F 1 190 ? 19.461 -2.502 12.547 1.00 20.33 190 GLN F CA 1
ATOM 10057 C C . GLN F 1 190 ? 17.960 -2.285 12.378 1.00 18.30 190 GLN F C 1
ATOM 10058 O O . GLN F 1 190 ? 17.509 -1.151 12.246 1.00 18.70 190 GLN F O 1
ATOM 10064 N N . GLU F 1 191 ? 17.180 -3.355 12.375 1.00 17.07 191 GLU F N 1
ATOM 10065 C CA . GLU F 1 191 ? 15.747 -3.160 12.252 1.00 18.84 191 GLU F CA 1
ATOM 10066 C C . GLU F 1 191 ? 15.182 -2.571 13.544 1.00 17.95 191 GLU F C 1
ATOM 10067 O O . GLU F 1 191 ? 14.426 -1.607 13.504 1.00 18.93 191 GLU F O 1
ATOM 10073 N N . VAL F 1 192 ? 15.534 -3.158 14.690 1.00 16.75 192 VAL F N 1
ATOM 10074 C CA . VAL F 1 192 ? 15.034 -2.644 15.960 1.00 14.98 192 VAL F CA 1
ATOM 10075 C C . VAL F 1 192 ? 15.499 -1.206 16.081 1.00 14.12 192 VAL F C 1
ATOM 10076 O O . VAL F 1 192 ? 14.755 -0.328 16.534 1.00 13.90 192 VAL F O 1
ATOM 10080 N N . GLU F 1 193 ? 16.730 -0.945 15.654 1.00 13.81 193 GLU F N 1
ATOM 10081 C CA . GLU F 1 193 ? 17.220 0.421 15.705 1.00 14.02 193 GLU F CA 1
ATOM 10082 C C . GLU F 1 193 ? 16.271 1.355 14.956 1.00 14.68 193 GLU F C 1
ATOM 10083 O O . GLU F 1 193 ? 15.952 2.452 15.431 1.00 16.10 193 GLU F O 1
ATOM 10089 N N . ALA F 1 194 ? 15.837 0.926 13.767 1.00 14.35 194 ALA F N 1
ATOM 10090 C CA . ALA F 1 194 ? 14.921 1.724 12.947 1.00 14.65 194 ALA F CA 1
ATOM 10091 C C . ALA F 1 194 ? 13.576 1.913 13.670 1.00 14.06 194 ALA F C 1
ATOM 10092 O O . ALA F 1 194 ? 12.978 2.987 13.651 1.00 12.76 194 ALA F O 1
ATOM 10094 N N . LEU F 1 195 ? 13.096 0.845 14.295 1.00 15.18 195 LEU F N 1
ATOM 10095 C CA . LEU F 1 195 ? 11.842 0.906 15.030 1.00 14.93 195 LEU F CA 1
ATOM 10096 C C . LEU F 1 195 ? 11.941 1.938 16.159 1.00 14.07 195 LEU F C 1
ATOM 10097 O O . LEU F 1 195 ? 11.037 2.745 16.356 1.00 11.71 195 LEU F O 1
ATOM 10102 N N . ILE F 1 196 ? 13.067 1.941 16.870 1.00 14.59 196 ILE F N 1
ATOM 10103 C CA . ILE F 1 196 ? 13.257 2.888 17.978 1.00 13.51 196 ILE F CA 1
ATOM 10104 C C . ILE F 1 196 ? 13.372 4.338 17.540 1.00 13.90 196 ILE F C 1
ATOM 10105 O O . ILE F 1 196 ? 12.853 5.237 18.201 1.00 13.77 196 ILE F O 1
ATOM 10110 N N . TRP F 1 197 ? 14.060 4.574 16.422 1.00 14.42 197 TRP F N 1
ATOM 10111 C CA . TRP F 1 197 ? 14.215 5.937 15.911 1.00 12.94 197 TRP F CA 1
ATOM 10112 C C . TRP F 1 197 ? 12.857 6.533 15.543 1.00 12.14 197 TRP F C 1
ATOM 10113 O O . TRP F 1 197 ? 12.595 7.735 15.723 1.00 11.76 197 TRP F O 1
ATOM 10124 N N . GLN F 1 198 ? 11.992 5.669 15.031 1.00 14.81 198 GLN F N 1
ATOM 10125 C CA . GLN F 1 198 ? 10.655 6.080 14.604 1.00 16.63 198 GLN F CA 1
ATOM 10126 C C . GLN F 1 198 ? 9.867 6.701 15.748 1.00 16.45 198 GLN F C 1
ATOM 10127 O O . GLN F 1 198 ? 9.071 7.621 15.537 1.00 17.48 198 GLN F O 1
ATOM 10133 N N . ILE F 1 199 ? 10.100 6.197 16.961 1.00 15.66 199 ILE F N 1
ATOM 10134 C CA . ILE F 1 199 ? 9.408 6.704 18.152 1.00 14.64 199 ILE F CA 1
ATOM 10135 C C . ILE F 1 199 ? 10.173 7.853 18.771 1.00 14.26 199 ILE F C 1
ATOM 10136 O O . ILE F 1 199 ? 9.609 8.886 19.117 1.00 13.49 199 ILE F O 1
ATOM 10141 N N . VAL F 1 200 ? 11.479 7.676 18.879 1.00 15.18 200 VAL F N 1
ATOM 10142 C CA . VAL F 1 200 ? 12.335 8.688 19.486 1.00 14.78 200 VAL F CA 1
ATOM 10143 C C . VAL F 1 200 ? 12.439 10.022 18.742 1.00 15.92 200 VAL F C 1
ATOM 10144 O O . VAL F 1 200 ? 12.274 11.092 19.342 1.00 13.56 200 VAL F O 1
ATOM 10148 N N . GLU F 1 201 ? 12.695 9.972 17.434 1.00 16.54 201 GLU F N 1
ATOM 10149 C CA . GLU F 1 201 ? 12.887 11.208 16.673 1.00 16.18 201 GLU F CA 1
ATOM 10150 C C . GLU F 1 201 ? 11.834 12.289 16.856 1.00 15.39 201 GLU F C 1
ATOM 10151 O O . GLU F 1 201 ? 12.159 13.464 17.042 1.00 16.10 201 GLU F O 1
ATOM 10157 N N . PRO F 1 202 ? 10.553 11.923 16.796 1.00 14.68 202 PRO F N 1
ATOM 10158 C CA . PRO F 1 202 ? 9.582 13.011 16.940 1.00 15.04 202 PRO F CA 1
ATOM 10159 C C . PRO F 1 202 ? 9.666 13.680 18.324 1.00 17.52 202 PRO F C 1
ATOM 10160 O O . PRO F 1 202 ? 9.494 14.895 18.450 1.00 17.81 202 PRO F O 1
ATOM 10164 N N . VAL F 1 203 ? 9.937 12.893 19.362 1.00 17.47 203 VAL F N 1
ATOM 10165 C CA . VAL F 1 203 ? 10.032 13.456 20.701 1.00 17.45 203 VAL F CA 1
ATOM 10166 C C . VAL F 1 203 ? 11.175 14.458 20.852 1.00 18.07 203 VAL F C 1
ATOM 10167 O O . VAL F 1 203 ? 11.035 15.479 21.510 1.00 17.72 203 VAL F O 1
ATOM 10171 N N . LEU F 1 204 ? 12.307 14.177 20.228 1.00 18.60 204 LEU F N 1
ATOM 10172 C CA . LEU F 1 204 ? 13.444 15.075 20.323 1.00 19.88 204 LEU F CA 1
ATOM 10173 C C . LEU F 1 204 ? 13.187 16.474 19.794 1.00 21.68 204 LEU F C 1
ATOM 10174 O O . LEU F 1 204 ? 13.607 17.453 20.401 1.00 22.00 204 LEU F O 1
ATOM 10179 N N . SER F 1 205 ? 12.510 16.577 18.655 1.00 23.87 205 SER F N 1
ATOM 10180 C CA . SER F 1 205 ? 12.241 17.885 18.036 1.00 24.94 205 SER F CA 1
ATOM 10181 C C . SER F 1 205 ? 11.217 18.712 18.785 1.00 25.27 205 SER F C 1
ATOM 10182 O O . SER F 1 205 ? 11.068 19.903 18.523 1.00 24.67 205 SER F O 1
ATOM 10185 N N . THR F 1 206 ? 10.509 18.082 19.715 1.00 26.64 206 THR F N 1
ATOM 10186 C CA . THR F 1 206 ? 9.496 18.792 20.486 1.00 27.13 206 THR F CA 1
ATOM 10187 C C . THR F 1 206 ? 10.091 19.470 21.705 1.00 27.40 206 THR F C 1
ATOM 10188 O O . THR F 1 206 ? 10.710 18.824 22.552 1.00 29.85 206 THR F O 1
ATOM 10192 N N . HIS F 1 207 ? 9.876 20.772 21.799 1.00 25.96 207 HIS F N 1
ATOM 10193 C CA . HIS F 1 207 ? 10.376 21.570 22.903 1.00 25.78 207 HIS F CA 1
ATOM 10194 C C . HIS F 1 207 ? 9.681 21.312 24.253 1.00 26.46 207 HIS F C 1
ATOM 10195 O O . HIS F 1 207 ? 8.453 21.134 24.328 1.00 25.02 207 HIS F O 1
ATOM 10202 N N . ILE F 1 208 ? 10.481 21.273 25.317 1.00 25.93 208 ILE F N 1
ATOM 10203 C CA . ILE F 1 208 ? 9.950 21.104 26.669 1.00 25.76 208 ILE F CA 1
ATOM 10204 C C . ILE F 1 208 ? 10.447 22.259 27.531 1.00 25.25 208 ILE F C 1
ATOM 10205 O O . ILE F 1 208 ? 11.658 22.476 27.651 1.00 23.20 208 ILE F O 1
ATOM 10210 N N . ASP F 1 209 ? 9.504 23.008 28.100 1.00 26.13 209 ASP F N 1
ATOM 10211 C CA . ASP F 1 209 ? 9.806 24.137 28.976 1.00 26.95 209 ASP F CA 1
ATOM 10212 C C . ASP F 1 209 ? 10.893 23.753 29.959 1.00 26.73 209 ASP F C 1
ATOM 10213 O O . ASP F 1 209 ? 10.784 22.727 30.629 1.00 25.49 209 ASP F O 1
ATOM 10218 N N . HIS F 1 210 ? 11.916 24.593 30.059 1.00 27.12 210 HIS F N 1
ATOM 10219 C CA . HIS F 1 210 ? 13.053 24.351 30.942 1.00 29.36 210 HIS F CA 1
ATOM 10220 C C . HIS F 1 210 ? 12.778 23.657 32.278 1.00 30.47 210 HIS F C 1
ATOM 10221 O O . HIS F 1 210 ? 13.521 22.756 32.691 1.00 29.52 210 HIS F O 1
ATOM 10228 N N . ASP F 1 211 ? 11.721 24.069 32.963 1.00 30.87 211 ASP F N 1
ATOM 10229 C CA . ASP F 1 211 ? 11.452 23.473 34.255 1.00 32.41 211 ASP F CA 1
ATOM 10230 C C . ASP F 1 211 ? 10.117 22.762 34.362 1.00 31.13 211 ASP F C 1
ATOM 10231 O O . ASP F 1 211 ? 9.396 22.912 35.348 1.00 32.94 211 ASP F O 1
ATOM 10236 N N . LYS F 1 212 ? 9.786 21.983 33.343 1.00 28.53 212 LYS F N 1
ATOM 10237 C CA . LYS F 1 212 ? 8.556 21.227 33.377 1.00 25.05 212 LYS F CA 1
ATOM 10238 C C . LYS F 1 212 ? 9.021 19.793 33.548 1.00 22.38 212 LYS F C 1
ATOM 10239 O O . LYS F 1 212 ? 9.782 19.282 32.725 1.00 20.02 212 LYS F O 1
ATOM 10245 N N . PHE F 1 213 ? 8.597 19.165 34.648 1.00 20.90 213 PHE F N 1
ATOM 10246 C CA . PHE F 1 213 ? 8.968 17.786 34.939 1.00 20.73 213 PHE F CA 1
ATOM 10247 C C . PHE F 1 213 ? 7.808 16.945 35.446 1.00 20.05 213 PHE F C 1
ATOM 10248 O O . PHE F 1 213 ? 6.816 17.464 35.955 1.00 21.12 213 PHE F O 1
ATOM 10256 N N . SER F 1 214 ? 7.938 15.638 35.277 1.00 20.26 214 SER F N 1
ATOM 10257 C CA . SER F 1 214 ? 6.943 14.692 35.743 1.00 19.23 214 SER F CA 1
ATOM 10258 C C . SER F 1 214 ? 7.713 13.798 36.701 1.00 17.91 214 SER F C 1
ATOM 10259 O O . SER F 1 214 ? 8.916 13.564 36.499 1.00 16.43 214 SER F O 1
ATOM 10262 N N . PHE F 1 215 ? 7.016 13.317 37.735 1.00 16.67 215 PHE F N 1
ATOM 10263 C CA . PHE F 1 215 ? 7.619 12.493 38.787 1.00 15.94 215 PHE F CA 1
ATOM 10264 C C . PHE F 1 215 ? 6.882 11.225 39.099 1.00 15.19 215 PHE F C 1
ATOM 10265 O O . PHE F 1 215 ? 5.664 11.144 38.940 1.00 17.53 215 PHE F O 1
ATOM 10273 N N . PHE F 1 216 ? 7.620 10.220 39.550 1.00 16.10 216 PHE F N 1
ATOM 10274 C CA . PHE F 1 216 ? 6.991 8.968 39.916 1.00 15.10 216 PHE F CA 1
ATOM 10275 C C . PHE F 1 216 ? 6.293 9.162 41.275 1.00 14.98 216 PHE F C 1
ATOM 10276 O O . PHE F 1 216 ? 6.580 10.178 41.944 1.00 12.99 216 PHE F O 1
ATOM 10285 N N . MET G 1 2 ? 15.299 22.534 54.056 1.00 36.92 2 MET G N 1
ATOM 10286 C CA . MET G 1 2 ? 14.015 23.265 53.924 1.00 37.32 2 MET G CA 1
ATOM 10287 C C . MET G 1 2 ? 14.242 24.775 53.825 1.00 36.47 2 MET G C 1
ATOM 10288 O O . MET G 1 2 ? 13.453 25.491 53.190 1.00 36.58 2 MET G O 1
ATOM 10293 N N . GLY G 1 3 ? 15.306 25.258 54.466 1.00 35.25 3 GLY G N 1
ATOM 10294 C CA . GLY G 1 3 ? 15.633 26.671 54.401 1.00 32.44 3 GLY G CA 1
ATOM 10295 C C . GLY G 1 3 ? 16.998 26.866 53.756 1.00 30.34 3 GLY G C 1
ATOM 10296 O O . GLY G 1 3 ? 17.721 25.902 53.516 1.00 31.03 3 GLY G O 1
ATOM 10297 N N . ARG G 1 4 ? 17.364 28.114 53.487 1.00 28.28 4 ARG G N 1
ATOM 10298 C CA . ARG G 1 4 ? 18.651 28.430 52.855 1.00 26.84 4 ARG G CA 1
ATOM 10299 C C . ARG G 1 4 ? 19.336 29.554 53.641 1.00 26.43 4 ARG G C 1
ATOM 10300 O O . ARG G 1 4 ? 18.675 30.235 54.436 1.00 27.26 4 ARG G O 1
ATOM 10308 N N . GLY G 1 5 ? 20.638 29.763 53.428 1.00 24.39 5 GLY G N 1
ATOM 10309 C CA . GLY G 1 5 ? 21.329 30.834 54.137 1.00 21.11 5 GLY G CA 1
ATOM 10310 C C . GLY G 1 5 ? 20.750 32.192 53.772 1.00 20.97 5 GLY G C 1
ATOM 10311 O O . GLY G 1 5 ? 19.905 32.292 52.888 1.00 21.53 5 GLY G O 1
ATOM 10312 N N . LYS G 1 6 ? 21.174 33.247 54.458 1.00 19.14 6 LYS G N 1
ATOM 10313 C CA . LYS G 1 6 ? 20.685 34.581 54.148 1.00 17.78 6 LYS G CA 1
ATOM 10314 C C . LYS G 1 6 ? 21.828 35.398 53.573 1.00 18.52 6 LYS G C 1
ATOM 10315 O O . LYS G 1 6 ? 23.008 35.208 53.905 1.00 18.24 6 LYS G O 1
ATOM 10321 N N . LEU G 1 7 ? 21.452 36.320 52.705 1.00 17.80 7 LEU G N 1
ATOM 10322 C CA . LEU G 1 7 ? 22.401 37.190 52.061 1.00 16.67 7 LEU G CA 1
ATOM 10323 C C . LEU G 1 7 ? 22.247 38.511 52.767 1.00 16.05 7 LEU G C 1
ATOM 10324 O O . LEU G 1 7 ? 21.191 39.149 52.694 1.00 16.05 7 LEU G O 1
ATOM 10329 N N . ILE G 1 8 ? 23.303 38.915 53.461 1.00 16.27 8 ILE G N 1
ATOM 10330 C CA . ILE G 1 8 ? 23.290 40.163 54.194 1.00 14.50 8 ILE G CA 1
ATOM 10331 C C . ILE G 1 8 ? 24.189 41.180 53.509 1.00 12.76 8 ILE G C 1
ATOM 10332 O O . ILE G 1 8 ? 25.394 40.969 53.364 1.00 12.98 8 ILE G O 1
ATOM 10337 N N . LEU G 1 9 ? 23.604 42.293 53.097 1.00 11.31 9 LEU G N 1
ATOM 10338 C CA . LEU G 1 9 ? 24.366 43.319 52.424 1.00 11.97 9 LEU G CA 1
ATOM 10339 C C . LEU G 1 9 ? 24.512 44.598 53.242 1.00 12.53 9 LEU G C 1
ATOM 10340 O O . LEU G 1 9 ? 23.538 45.098 53.833 1.00 13.08 9 LEU G O 1
ATOM 10345 N N . ILE G 1 10 ? 25.743 45.115 53.253 1.00 11.95 10 ILE G N 1
ATOM 10346 C CA . ILE G 1 10 ? 26.112 46.357 53.931 1.00 11.56 10 ILE G CA 1
ATOM 10347 C C . ILE G 1 10 ? 26.506 47.316 52.806 1.00 12.51 10 ILE G C 1
ATOM 10348 O O . ILE G 1 10 ? 27.335 46.976 51.969 1.00 12.90 10 ILE G O 1
ATOM 10353 N N . GLU G 1 11 ? 25.914 48.500 52.788 1.00 12.58 11 GLU G N 1
ATOM 10354 C CA . GLU G 1 11 ? 26.219 49.483 51.772 1.00 13.13 11 GLU G CA 1
ATOM 10355 C C . GLU G 1 11 ? 26.474 50.803 52.462 1.00 14.16 11 GLU G C 1
ATOM 10356 O O . GLU G 1 11 ? 26.303 50.916 53.673 1.00 13.45 11 GLU G O 1
ATOM 10362 N N . GLY G 1 12 ? 26.891 51.800 51.698 1.00 13.34 12 GLY G N 1
ATOM 10363 C CA . GLY G 1 12 ? 27.164 53.101 52.275 1.00 13.80 12 GLY G CA 1
ATOM 10364 C C . GLY G 1 12 ? 28.261 53.794 51.492 1.00 14.80 12 GLY G C 1
ATOM 10365 O O . GLY G 1 12 ? 28.890 53.186 50.620 1.00 16.84 12 GLY G O 1
ATOM 10366 N N . LEU G 1 13 ? 28.487 55.069 51.777 1.00 14.48 13 LEU G N 1
ATOM 10367 C CA . LEU G 1 13 ? 29.530 55.809 51.091 1.00 12.75 13 LEU G CA 1
ATOM 10368 C C . LEU G 1 13 ? 30.875 55.204 51.432 1.00 13.24 13 LEU G C 1
ATOM 10369 O O . LEU G 1 13 ? 30.970 54.188 52.118 1.00 12.46 13 LEU G O 1
ATOM 10374 N N . ASP G 1 14 ? 31.924 55.821 50.919 1.00 15.77 14 ASP G N 1
ATOM 10375 C CA . ASP G 1 14 ? 33.274 55.350 51.188 1.00 17.37 14 ASP G CA 1
ATOM 10376 C C . ASP G 1 14 ? 33.594 55.910 52.568 1.00 17.85 14 ASP G C 1
ATOM 10377 O O . ASP G 1 14 ? 32.930 56.844 53.025 1.00 17.81 14 ASP G O 1
ATOM 10382 N N . ARG G 1 15 ? 34.596 55.336 53.225 1.00 18.35 15 ARG G N 1
ATOM 10383 C CA . ARG G 1 15 ? 35.032 55.809 54.532 1.00 19.14 15 ARG G CA 1
ATOM 10384 C C . ARG G 1 15 ? 33.907 55.779 55.555 1.00 18.59 15 ARG G C 1
ATOM 10385 O O . ARG G 1 15 ? 33.638 56.778 56.228 1.00 19.29 15 ARG G O 1
ATOM 10393 N N . THR G 1 16 ? 33.255 54.636 55.674 1.00 17.79 16 THR G N 1
ATOM 10394 C CA . THR G 1 16 ? 32.175 54.508 56.634 1.00 17.50 16 THR G CA 1
ATOM 10395 C C . THR G 1 16 ? 32.291 53.184 57.380 1.00 16.60 16 THR G C 1
ATOM 10396 O O . THR G 1 16 ? 31.327 52.706 57.977 1.00 17.89 16 THR G O 1
ATOM 10400 N N . GLY G 1 17 ? 33.471 52.585 57.325 1.00 15.57 17 GLY G N 1
ATOM 10401 C CA . GLY G 1 17 ? 33.712 51.349 58.045 1.00 15.08 17 GLY G CA 1
ATOM 10402 C C . GLY G 1 17 ? 32.971 50.097 57.632 1.00 16.19 17 GLY G C 1
ATOM 10403 O O . GLY G 1 17 ? 32.803 49.191 58.458 1.00 16.98 17 GLY G O 1
ATOM 10404 N N . LYS G 1 18 ? 32.550 50.012 56.368 1.00 13.95 18 LYS G N 1
ATOM 10405 C CA . LYS G 1 18 ? 31.847 48.825 55.887 1.00 11.78 18 LYS G CA 1
ATOM 10406 C C . LYS G 1 18 ? 32.699 47.561 55.940 1.00 10.53 18 LYS G C 1
ATOM 10407 O O . LYS G 1 18 ? 32.231 46.507 56.358 1.00 10.26 18 LYS G O 1
ATOM 10413 N N . THR G 1 19 ? 33.945 47.645 55.480 1.00 10.27 19 THR G N 1
ATOM 10414 C CA . THR G 1 19 ? 34.790 46.458 55.477 1.00 11.74 19 THR G CA 1
ATOM 10415 C C . THR G 1 19 ? 34.995 45.972 56.922 1.00 11.20 19 THR G C 1
ATOM 10416 O O . THR G 1 19 ? 34.958 44.777 57.203 1.00 10.23 19 THR G O 1
ATOM 10420 N N . THR G 1 20 ? 35.206 46.925 57.824 1.00 13.62 20 THR G N 1
ATOM 10421 C CA . THR G 1 20 ? 35.407 46.625 59.241 1.00 15.28 20 THR G CA 1
ATOM 10422 C C . THR G 1 20 ? 34.219 45.830 59.804 1.00 15.61 20 THR G C 1
ATOM 10423 O O . THR G 1 20 ? 34.380 44.722 60.338 1.00 15.36 20 THR G O 1
ATOM 10427 N N . GLN G 1 21 ? 33.024 46.394 59.668 1.00 15.79 21 GLN G N 1
ATOM 10428 C CA . GLN G 1 21 ? 31.814 45.754 60.175 1.00 16.18 21 GLN G CA 1
ATOM 10429 C C . GLN G 1 21 ? 31.525 44.401 59.550 1.00 15.60 21 GLN G C 1
ATOM 10430 O O . GLN G 1 21 ? 31.084 43.464 60.228 1.00 15.63 21 GLN G O 1
ATOM 10436 N N . CYS G 1 22 ? 31.788 44.281 58.250 1.00 16.56 22 CYS G N 1
ATOM 10437 C CA . CYS G 1 22 ? 31.526 43.025 57.553 1.00 16.85 22 CYS G CA 1
ATOM 10438 C C . CYS G 1 22 ? 32.423 41.910 58.057 1.00 16.99 22 CYS G C 1
ATOM 10439 O O . CYS G 1 22 ? 31.992 40.764 58.176 1.00 16.91 22 CYS G O 1
ATOM 10442 N N . ASN G 1 23 ? 33.678 42.236 58.336 1.00 17.72 23 ASN G N 1
ATOM 10443 C CA . ASN G 1 23 ? 34.586 41.219 58.841 1.00 18.87 23 ASN G CA 1
ATOM 10444 C C . ASN G 1 23 ? 34.180 40.799 60.251 1.00 18.72 23 ASN G C 1
ATOM 10445 O O . ASN G 1 23 ? 34.305 39.628 60.612 1.00 19.27 23 ASN G O 1
ATOM 10450 N N . ILE G 1 24 ? 33.666 41.751 61.027 1.00 18.30 24 ILE G N 1
ATOM 10451 C CA . ILE G 1 24 ? 33.194 41.468 62.377 1.00 17.40 24 ILE G CA 1
ATOM 10452 C C . ILE G 1 24 ? 32.014 40.510 62.224 1.00 18.56 24 ILE G C 1
ATOM 10453 O O . ILE G 1 24 ? 32.016 39.408 62.760 1.00 17.46 24 ILE G O 1
ATOM 10458 N N . LEU G 1 25 ? 31.018 40.927 61.451 1.00 19.57 25 LEU G N 1
ATOM 10459 C CA . LEU G 1 25 ? 29.838 40.105 61.221 1.00 20.20 25 LEU G CA 1
ATOM 10460 C C . LEU G 1 25 ? 30.193 38.727 60.694 1.00 20.60 25 LEU G C 1
ATOM 10461 O O . LEU G 1 25 ? 29.669 37.709 61.140 1.00 21.83 25 LEU G O 1
ATOM 10466 N N . TYR G 1 26 ? 31.080 38.694 59.722 1.00 20.81 26 TYR G N 1
ATOM 10467 C CA . TYR G 1 26 ? 31.507 37.435 59.141 1.00 20.57 26 TYR G CA 1
ATOM 10468 C C . TYR G 1 26 ? 32.142 36.504 60.198 1.00 20.93 26 TYR G C 1
ATOM 10469 O O . TYR G 1 26 ? 31.817 35.311 60.275 1.00 19.63 26 TYR G O 1
ATOM 10478 N N . LYS G 1 27 ? 33.052 37.046 61.005 1.00 21.65 27 LYS G N 1
ATOM 10479 C CA . LYS G 1 27 ? 33.709 36.245 62.041 1.00 22.50 27 LYS G CA 1
ATOM 10480 C C . LYS G 1 27 ? 32.643 35.691 62.976 1.00 22.58 27 LYS G C 1
ATOM 10481 O O . LYS G 1 27 ? 32.638 34.510 63.277 1.00 23.13 27 LYS G O 1
ATOM 10487 N N . LYS G 1 28 ? 31.736 36.566 63.406 1.00 23.67 28 LYS G N 1
ATOM 10488 C CA . LYS G 1 28 ? 30.605 36.235 64.279 1.00 22.63 28 LYS G CA 1
ATOM 10489 C C . LYS G 1 28 ? 29.814 35.038 63.736 1.00 23.96 28 LYS G C 1
ATOM 10490 O O . LYS G 1 28 ? 29.551 34.071 64.454 1.00 23.80 28 LYS G O 1
ATOM 10496 N N . LEU G 1 29 ? 29.426 35.118 62.462 1.00 23.53 29 LEU G N 1
ATOM 10497 C CA . LEU G 1 29 ? 28.627 34.080 61.816 1.00 22.72 29 LEU G CA 1
ATOM 10498 C C . LEU G 1 29 ? 29.380 32.837 61.379 1.00 24.10 29 LEU G C 1
ATOM 10499 O O . LEU G 1 29 ? 28.757 31.832 61.026 1.00 23.28 29 LEU G O 1
ATOM 10504 N N . GLN G 1 30 ? 30.711 32.897 61.383 1.00 25.96 30 GLN G N 1
ATOM 10505 C CA . GLN G 1 30 ? 31.514 31.743 60.981 1.00 28.11 30 GLN G CA 1
ATOM 10506 C C . GLN G 1 30 ? 31.227 30.620 61.975 1.00 29.44 30 GLN G C 1
ATOM 10507 O O . GLN G 1 30 ? 30.901 30.885 63.140 1.00 30.33 30 GLN G O 1
ATOM 10513 N N . PRO G 1 31 ? 31.335 29.353 61.534 1.00 29.81 31 PRO G N 1
ATOM 10514 C CA . PRO G 1 31 ? 31.942 28.924 60.272 1.00 30.17 31 PRO G CA 1
ATOM 10515 C C . PRO G 1 31 ? 30.980 28.893 59.083 1.00 29.71 31 PRO G C 1
ATOM 10516 O O . PRO G 1 31 ? 31.415 28.990 57.942 1.00 29.85 31 PRO G O 1
ATOM 10520 N N . ASN G 1 32 ? 29.684 28.759 59.345 1.00 28.98 32 ASN G N 1
ATOM 10521 C CA . ASN G 1 32 ? 28.696 28.702 58.265 1.00 29.16 32 ASN G CA 1
ATOM 10522 C C . ASN G 1 32 ? 28.386 30.060 57.628 1.00 28.02 32 ASN G C 1
ATOM 10523 O O . ASN G 1 32 ? 27.230 30.485 57.577 1.00 27.72 32 ASN G O 1
ATOM 10528 N N . CYS G 1 33 ? 29.414 30.740 57.138 1.00 26.18 33 CYS G N 1
ATOM 10529 C CA . CYS G 1 33 ? 29.222 32.055 56.553 1.00 24.79 33 CYS G CA 1
ATOM 10530 C C . CYS G 1 33 ? 30.361 32.341 55.608 1.00 24.83 33 CYS G C 1
ATOM 10531 O O . CYS G 1 33 ? 31.486 31.856 55.810 1.00 24.79 33 CYS G O 1
ATOM 10534 N N . LYS G 1 34 ? 30.046 33.125 54.576 1.00 23.74 34 LYS G N 1
ATOM 10535 C CA . LYS G 1 34 ? 31.008 33.528 53.561 1.00 21.28 34 LYS G CA 1
ATOM 10536 C C . LYS G 1 34 ? 31.045 35.031 53.541 1.00 19.17 34 LYS G C 1
ATOM 10537 O O . LYS G 1 34 ? 30.073 35.686 53.910 1.00 18.30 34 LYS G O 1
ATOM 10543 N N . LEU G 1 35 ? 32.178 35.579 53.131 1.00 17.04 35 LEU G N 1
ATOM 10544 C CA . LEU G 1 35 ? 32.322 37.015 53.051 1.00 16.98 35 LEU G CA 1
ATOM 10545 C C . LEU G 1 35 ? 32.611 37.334 51.588 1.00 17.30 35 LEU G C 1
ATOM 10546 O O . LEU G 1 35 ? 33.364 36.622 50.924 1.00 17.40 35 LEU G O 1
ATOM 10551 N N . LEU G 1 36 ? 32.005 38.402 51.094 1.00 17.67 36 LEU G N 1
ATOM 10552 C CA . LEU G 1 36 ? 32.176 38.814 49.706 1.00 16.99 36 LEU G CA 1
ATOM 10553 C C . LEU G 1 36 ? 32.164 40.330 49.615 1.00 15.11 36 LEU G C 1
ATOM 10554 O O . LEU G 1 36 ? 31.312 40.995 50.198 1.00 15.23 36 LEU G O 1
ATOM 10559 N N . LYS G 1 37 ? 33.127 40.877 48.888 1.00 16.31 37 LYS G N 1
ATOM 10560 C CA . LYS G 1 37 ? 33.240 42.325 48.722 1.00 16.84 37 LYS G CA 1
ATOM 10561 C C . LYS G 1 37 ? 33.296 42.674 47.236 1.00 16.18 37 LYS G C 1
ATOM 10562 O O . LYS G 1 37 ? 34.005 42.017 46.476 1.00 16.98 37 LYS G O 1
ATOM 10568 N N . PHE G 1 38 ? 32.548 43.704 46.841 1.00 15.88 38 PHE G N 1
ATOM 10569 C CA . PHE G 1 38 ? 32.505 44.181 45.458 1.00 13.46 38 PHE G CA 1
ATOM 10570 C C . PHE G 1 38 ? 32.999 45.614 45.510 1.00 13.57 38 PHE G C 1
ATOM 10571 O O . PHE G 1 38 ? 32.639 46.359 46.422 1.00 15.10 38 PHE G O 1
ATOM 10579 N N . PRO G 1 39 ? 33.805 46.031 44.523 1.00 12.96 39 PRO G N 1
ATOM 10580 C CA . PRO G 1 39 ? 34.255 45.122 43.465 1.00 13.78 39 PRO G CA 1
ATOM 10581 C C . PRO G 1 39 ? 35.125 43.975 43.945 1.00 14.21 39 PRO G C 1
ATOM 10582 O O . PRO G 1 39 ? 35.869 44.107 44.917 1.00 16.99 39 PRO G O 1
ATOM 10586 N N . GLU G 1 40 ? 35.010 42.846 43.264 1.00 13.11 40 GLU G N 1
ATOM 10587 C CA . GLU G 1 40 ? 35.814 41.653 43.535 1.00 14.00 40 GLU G CA 1
ATOM 10588 C C . GLU G 1 40 ? 36.998 41.800 42.559 1.00 14.23 40 GLU G C 1
ATOM 10589 O O . GLU G 1 40 ? 36.927 41.331 41.415 1.00 13.98 40 GLU G O 1
ATOM 10595 N N . ARG G 1 41 ? 38.065 42.458 43.020 1.00 12.86 41 ARG G N 1
ATOM 10596 C CA . ARG G 1 41 ? 39.254 42.774 42.224 1.00 12.41 41 ARG G CA 1
ATOM 10597 C C . ARG G 1 41 ? 40.165 41.636 41.818 1.00 12.87 41 ARG G C 1
ATOM 10598 O O . ARG G 1 41 ? 41.174 41.854 41.152 1.00 14.07 41 ARG G O 1
ATOM 10606 N N . SER G 1 42 ? 39.788 40.430 42.197 1.00 12.41 42 SER G N 1
ATOM 10607 C CA . SER G 1 42 ? 40.564 39.240 41.932 1.00 13.62 42 SER G CA 1
ATOM 10608 C C . SER G 1 42 ? 40.473 38.685 40.519 1.00 13.55 42 SER G C 1
ATOM 10609 O O . SER G 1 42 ? 41.412 38.055 40.037 1.00 14.94 42 SER G O 1
ATOM 10612 N N . THR G 1 43 ? 39.341 38.900 39.864 1.00 13.33 43 THR G N 1
ATOM 10613 C CA . THR G 1 43 ? 39.139 38.401 38.502 1.00 13.50 43 THR G CA 1
ATOM 10614 C C . THR G 1 43 ? 39.755 39.368 37.477 1.00 13.78 43 THR G C 1
ATOM 10615 O O . THR G 1 43 ? 40.191 40.466 37.830 1.00 14.74 43 THR G O 1
ATOM 10619 N N . ARG G 1 44 ? 39.783 38.987 36.199 1.00 13.79 44 ARG G N 1
ATOM 10620 C CA . ARG G 1 44 ? 40.346 39.888 35.187 1.00 13.63 44 ARG G CA 1
ATOM 10621 C C . ARG G 1 44 ? 39.477 41.115 35.021 1.00 11.39 44 ARG G C 1
ATOM 10622 O O . ARG G 1 44 ? 39.984 42.208 34.813 1.00 10.95 44 ARG G O 1
ATOM 10630 N N . ILE G 1 45 ? 38.166 40.944 35.116 1.00 9.78 45 ILE G N 1
ATOM 10631 C CA . ILE G 1 45 ? 37.283 42.105 35.035 1.00 10.41 45 ILE G CA 1
ATOM 10632 C C . ILE G 1 45 ? 37.527 42.936 36.304 1.00 10.72 45 ILE G C 1
ATOM 10633 O O . ILE G 1 45 ? 37.567 44.158 36.250 1.00 11.15 45 ILE G O 1
ATOM 10638 N N . GLY G 1 46 ? 37.704 42.254 37.442 1.00 11.80 46 GLY G N 1
ATOM 10639 C CA . GLY G 1 46 ? 37.966 42.944 38.702 1.00 11.00 46 GLY G CA 1
ATOM 10640 C C . GLY G 1 46 ? 39.274 43.722 38.640 1.00 10.20 46 GLY G C 1
ATOM 10641 O O . GLY G 1 46 ? 39.383 44.838 39.175 1.00 10.36 46 GLY G O 1
ATOM 10642 N N . GLY G 1 47 ? 40.268 43.138 37.970 1.00 10.93 47 GLY G N 1
ATOM 10643 C CA . GLY G 1 47 ? 41.560 43.790 37.837 1.00 10.65 47 GLY G CA 1
ATOM 10644 C C . GLY G 1 47 ? 41.421 45.102 37.101 1.00 11.24 47 GLY G C 1
ATOM 10645 O O . GLY G 1 47 ? 42.046 46.098 37.478 1.00 11.26 47 GLY G O 1
ATOM 10646 N N . LEU G 1 48 ? 40.595 45.124 36.051 1.00 11.28 48 LEU G N 1
ATOM 10647 C CA . LEU G 1 48 ? 40.379 46.362 35.289 1.00 11.27 48 LEU G CA 1
ATOM 10648 C C . LEU G 1 48 ? 39.724 47.429 36.161 1.00 10.26 48 LEU G C 1
ATOM 10649 O O . LEU G 1 48 ? 40.100 48.593 36.120 1.00 10.26 48 LEU G O 1
ATOM 10654 N N . ILE G 1 49 ? 38.723 47.026 36.938 1.00 12.88 49 ILE G N 1
ATOM 10655 C CA . ILE G 1 49 ? 38.030 47.944 37.860 1.00 12.89 49 ILE G CA 1
ATOM 10656 C C . ILE G 1 49 ? 39.080 48.485 38.867 1.00 13.29 49 ILE G C 1
ATOM 10657 O O . ILE G 1 49 ? 39.149 49.694 39.149 1.00 12.63 49 ILE G O 1
ATOM 10662 N N . ASN G 1 50 ? 39.903 47.565 39.375 1.00 14.04 50 ASN G N 1
ATOM 10663 C CA . ASN G 1 50 ? 40.989 47.897 40.310 1.00 14.48 50 ASN G CA 1
ATOM 10664 C C . ASN G 1 50 ? 41.894 48.977 39.700 1.00 14.22 50 ASN G C 1
ATOM 10665 O O . ASN G 1 50 ? 42.158 50.026 40.318 1.00 12.12 50 ASN G O 1
ATOM 10670 N N . GLU G 1 51 ? 42.350 48.744 38.467 1.00 14.80 51 GLU G N 1
ATOM 10671 C CA . GLU G 1 51 ? 43.204 49.731 37.810 1.00 14.04 51 GLU G CA 1
ATOM 10672 C C . GLU G 1 51 ? 42.498 51.060 37.697 1.00 12.41 51 GLU G C 1
ATOM 10673 O O . GLU G 1 51 ? 43.078 52.117 37.951 1.00 13.27 51 GLU G O 1
ATOM 10679 N N . TYR G 1 52 ? 41.231 51.004 37.313 1.00 12.72 52 TYR G N 1
ATOM 10680 C CA . TYR G 1 52 ? 40.445 52.212 37.145 1.00 11.33 52 TYR G CA 1
ATOM 10681 C C . TYR G 1 52 ? 40.311 53.017 38.439 1.00 11.25 52 TYR G C 1
ATOM 10682 O O . TYR G 1 52 ? 40.409 54.239 38.432 1.00 10.56 52 TYR G O 1
ATOM 10691 N N . LEU G 1 53 ? 40.070 52.323 39.547 1.00 13.09 53 LEU G N 1
ATOM 10692 C CA . LEU G 1 53 ? 39.894 52.984 40.850 1.00 14.70 53 LEU G CA 1
ATOM 10693 C C . LEU G 1 53 ? 41.200 53.471 41.467 1.00 15.83 53 LEU G C 1
ATOM 10694 O O . LEU G 1 53 ? 41.262 54.574 42.014 1.00 15.14 53 LEU G O 1
ATOM 10699 N N . THR G 1 54 ? 42.246 52.656 41.366 1.00 17.36 54 THR G N 1
ATOM 10700 C CA . THR G 1 54 ? 43.524 53.020 41.968 1.00 18.33 54 THR G CA 1
ATOM 10701 C C . THR G 1 54 ? 44.383 53.992 41.166 1.00 20.78 54 THR G C 1
ATOM 10702 O O . THR G 1 54 ? 45.213 54.698 41.742 1.00 21.11 54 THR G O 1
ATOM 10706 N N . ASP G 1 55 ? 44.176 54.047 39.850 1.00 23.14 55 ASP G N 1
ATOM 10707 C CA . ASP G 1 55 ? 44.956 54.933 38.977 1.00 24.18 55 ASP G CA 1
ATOM 10708 C C . ASP G 1 55 ? 44.032 55.859 38.206 1.00 25.06 55 ASP G C 1
ATOM 10709 O O . ASP G 1 55 ? 43.429 55.452 37.221 1.00 25.66 55 ASP G O 1
ATOM 10714 N N . ASP G 1 56 ? 43.924 57.104 38.651 1.00 27.46 56 ASP G N 1
ATOM 10715 C CA . ASP G 1 56 ? 43.055 58.067 37.979 1.00 30.05 56 ASP G CA 1
ATOM 10716 C C . ASP G 1 56 ? 43.532 58.430 36.561 1.00 30.53 56 ASP G C 1
ATOM 10717 O O . ASP G 1 56 ? 42.977 59.327 35.930 1.00 31.17 56 ASP G O 1
ATOM 10722 N N . SER G 1 57 ? 44.561 57.739 36.072 1.00 30.44 57 SER G N 1
ATOM 10723 C CA . SER G 1 57 ? 45.087 57.972 34.722 1.00 31.06 57 SER G CA 1
ATOM 10724 C C . SER G 1 57 ? 44.514 56.936 33.767 1.00 30.28 57 SER G C 1
ATOM 10725 O O . SER G 1 57 ? 44.442 57.151 32.562 1.00 29.49 57 SER G O 1
ATOM 10728 N N . PHE G 1 58 ? 44.140 55.793 34.325 1.00 28.92 58 PHE G N 1
ATOM 10729 C CA . PHE G 1 58 ? 43.542 54.723 33.554 1.00 26.84 58 PHE G CA 1
ATOM 10730 C C . PHE G 1 58 ? 42.271 55.294 32.927 1.00 26.94 58 PHE G C 1
ATOM 10731 O O . PHE G 1 58 ? 41.396 55.792 33.631 1.00 26.27 58 PHE G O 1
ATOM 10739 N N . GLN G 1 59 ? 42.179 55.225 31.604 1.00 26.78 59 GLN G N 1
ATOM 10740 C CA . GLN G 1 59 ? 41.035 55.768 30.870 1.00 26.56 59 GLN G CA 1
ATOM 10741 C C . GLN G 1 59 ? 39.930 54.766 30.584 1.00 24.28 59 GLN G C 1
ATOM 10742 O O . GLN G 1 59 ? 40.165 53.668 30.065 1.00 22.62 59 GLN G O 1
ATOM 10748 N N . LEU G 1 60 ? 38.709 55.162 30.909 1.00 22.56 60 LEU G N 1
ATOM 10749 C CA . LEU G 1 60 ? 37.574 54.291 30.692 1.00 21.24 60 LEU G CA 1
ATOM 10750 C C . LEU G 1 60 ? 36.342 55.168 30.781 1.00 19.77 60 LEU G C 1
ATOM 10751 O O . LEU G 1 60 ? 36.201 55.923 31.737 1.00 19.07 60 LEU G O 1
ATOM 10756 N N . SER G 1 61 ? 35.464 55.092 29.784 1.00 16.70 61 SER G N 1
ATOM 10757 C CA . SER G 1 61 ? 34.237 55.889 29.797 1.00 15.29 61 SER G CA 1
ATOM 10758 C C . SER G 1 61 ? 33.328 55.470 30.961 1.00 13.03 61 SER G C 1
ATOM 10759 O O . SER G 1 61 ? 33.393 54.337 31.446 1.00 11.91 61 SER G O 1
ATOM 10762 N N . ASP G 1 62 ? 32.477 56.398 31.385 1.00 13.23 62 ASP G N 1
ATOM 10763 C CA . ASP G 1 62 ? 31.539 56.151 32.473 1.00 13.04 62 ASP G CA 1
ATOM 10764 C C . ASP G 1 62 ? 30.701 54.900 32.234 1.00 13.02 62 ASP G C 1
ATOM 10765 O O . ASP G 1 62 ? 30.557 54.062 33.122 1.00 13.66 62 ASP G O 1
ATOM 10770 N N . GLN G 1 63 ? 30.166 54.763 31.024 1.00 12.01 63 GLN G N 1
ATOM 10771 C CA . GLN G 1 63 ? 29.334 53.598 30.695 1.00 10.51 63 GLN G CA 1
ATOM 10772 C C . GLN G 1 63 ? 30.148 52.321 30.700 1.00 9.19 63 GLN G C 1
ATOM 10773 O O . GLN G 1 63 ? 29.681 51.282 31.164 1.00 9.05 63 GLN G O 1
ATOM 10779 N N . ALA G 1 64 ? 31.372 52.376 30.180 1.00 10.25 64 ALA G N 1
ATOM 10780 C CA . ALA G 1 64 ? 32.213 51.171 30.168 1.00 10.22 64 ALA G CA 1
ATOM 10781 C C . ALA G 1 64 ? 32.551 50.704 31.586 1.00 10.06 64 ALA G C 1
ATOM 10782 O O . ALA G 1 64 ? 32.392 49.532 31.904 1.00 11.43 64 ALA G O 1
ATOM 10784 N N . ILE G 1 65 ? 33.038 51.605 32.438 1.00 11.15 65 ILE G N 1
ATOM 10785 C CA . ILE G 1 65 ? 33.372 51.165 33.808 1.00 10.95 65 ILE G CA 1
ATOM 10786 C C . ILE G 1 65 ? 32.113 50.645 34.518 1.00 10.81 65 ILE G C 1
ATOM 10787 O O . ILE G 1 65 ? 32.138 49.577 35.114 1.00 10.92 65 ILE G O 1
ATOM 10792 N N . HIS G 1 66 ? 31.009 51.385 34.414 1.00 11.61 66 HIS G N 1
ATOM 10793 C CA . HIS G 1 66 ? 29.749 50.974 35.022 1.00 11.85 66 HIS G CA 1
ATOM 10794 C C . HIS G 1 66 ? 29.375 49.546 34.674 1.00 12.50 66 HIS G C 1
ATOM 10795 O O . HIS G 1 66 ? 28.969 48.770 35.542 1.00 13.31 66 HIS G O 1
ATOM 10802 N N . LEU G 1 67 ? 29.518 49.196 33.394 1.00 12.60 67 LEU G N 1
ATOM 10803 C CA . LEU G 1 67 ? 29.186 47.867 32.926 1.00 9.81 67 LEU G CA 1
ATOM 10804 C C . LEU G 1 67 ? 30.174 46.842 33.461 1.00 9.63 67 LEU G C 1
ATOM 10805 O O . LEU G 1 67 ? 29.811 45.683 33.674 1.00 8.56 67 LEU G O 1
ATOM 10810 N N . LEU G 1 68 ? 31.425 47.253 33.686 1.00 8.68 68 LEU G N 1
ATOM 10811 C CA . LEU G 1 68 ? 32.401 46.298 34.212 1.00 9.25 68 LEU G CA 1
ATOM 10812 C C . LEU G 1 68 ? 32.010 45.951 35.650 1.00 8.80 68 LEU G C 1
ATOM 10813 O O . LEU G 1 68 ? 32.135 44.805 36.068 1.00 9.07 68 LEU G O 1
ATOM 10818 N N . PHE G 1 69 ? 31.538 46.956 36.388 1.00 9.14 69 PHE G N 1
ATOM 10819 C CA . PHE G 1 69 ? 31.145 46.764 37.788 1.00 9.86 69 PHE G CA 1
ATOM 10820 C C . PHE G 1 69 ? 30.016 45.768 37.844 1.00 10.98 69 PHE G C 1
ATOM 10821 O O . PHE G 1 69 ? 29.998 44.877 38.700 1.00 9.43 69 PHE G O 1
ATOM 10829 N N . SER G 1 70 ? 29.070 45.912 36.918 1.00 11.05 70 SER G N 1
ATOM 10830 C CA . SER G 1 70 ? 27.943 44.983 36.867 1.00 11.32 70 SER G CA 1
ATOM 10831 C C . SER G 1 70 ? 28.351 43.583 36.434 1.00 9.21 70 SER G C 1
ATOM 10832 O O . SER G 1 70 ? 27.872 42.597 36.983 1.00 10.46 70 SER G O 1
ATOM 10835 N N . ALA G 1 71 ? 29.229 43.485 35.440 1.00 9.65 71 ALA G N 1
ATOM 10836 C CA . ALA G 1 71 ? 29.690 42.171 34.954 1.00 9.18 71 ALA G CA 1
ATOM 10837 C C . ALA G 1 71 ? 30.459 41.431 36.052 1.00 8.54 71 ALA G C 1
ATOM 10838 O O . ALA G 1 71 ? 30.438 40.205 36.116 1.00 7.07 71 ALA G O 1
ATOM 10840 N N . ASN G 1 72 ? 31.147 42.203 36.896 1.00 9.99 72 ASN G N 1
ATOM 10841 C CA . ASN G 1 72 ? 31.924 41.686 38.033 1.00 10.02 72 ASN G CA 1
ATOM 10842 C C . ASN G 1 72 ? 30.968 40.904 38.964 1.00 9.58 72 ASN G C 1
ATOM 10843 O O . ASN G 1 72 ? 31.327 39.848 39.471 1.00 11.14 72 ASN G O 1
ATOM 10848 N N . ARG G 1 73 ? 29.745 41.404 39.160 1.00 9.26 73 ARG G N 1
ATOM 10849 C CA . ARG G 1 73 ? 28.764 40.688 39.986 1.00 10.46 73 ARG G CA 1
ATOM 10850 C C . ARG G 1 73 ? 28.233 39.442 39.289 1.00 10.18 73 ARG G C 1
ATOM 10851 O O . ARG G 1 73 ? 28.152 38.373 39.894 1.00 9.40 73 ARG G O 1
ATOM 10859 N N . TRP G 1 74 ? 27.873 39.569 38.006 1.00 10.70 74 TRP G N 1
ATOM 10860 C CA . TRP G 1 74 ? 27.332 38.433 37.246 1.00 10.12 74 TRP G CA 1
ATOM 10861 C C . TRP G 1 74 ? 28.311 37.286 37.158 1.00 12.11 74 TRP G C 1
ATOM 10862 O O . TRP G 1 74 ? 27.913 36.125 36.987 1.00 13.25 74 TRP G O 1
ATOM 10873 N N . GLU G 1 75 ? 29.603 37.589 37.248 1.00 13.26 75 GLU G N 1
ATOM 10874 C CA . GLU G 1 75 ? 30.574 36.511 37.148 1.00 14.54 75 GLU G CA 1
ATOM 10875 C C . GLU G 1 75 ? 30.703 35.782 38.459 1.00 15.71 75 GLU G C 1
ATOM 10876 O O . GLU G 1 75 ? 31.321 34.722 38.512 1.00 14.83 75 GLU G O 1
ATOM 10882 N N . ILE G 1 76 ? 30.087 36.326 39.506 1.00 16.12 76 ILE G N 1
ATOM 10883 C CA . ILE G 1 76 ? 30.156 35.707 40.825 1.00 18.88 76 ILE G CA 1
ATOM 10884 C C . ILE G 1 76 ? 28.819 35.201 41.404 1.00 19.48 76 ILE G C 1
ATOM 10885 O O . ILE G 1 76 ? 28.812 34.246 42.188 1.00 20.68 76 ILE G O 1
ATOM 10890 N N . VAL G 1 77 ? 27.698 35.806 40.995 1.00 19.76 77 VAL G N 1
ATOM 10891 C CA . VAL G 1 77 ? 26.377 35.461 41.520 1.00 19.26 77 VAL G CA 1
ATOM 10892 C C . VAL G 1 77 ? 25.946 34.006 41.568 1.00 22.04 77 VAL G C 1
ATOM 10893 O O . VAL G 1 77 ? 25.077 33.658 42.364 1.00 22.04 77 VAL G O 1
ATOM 10897 N N . ASP G 1 78 ? 26.522 33.152 40.728 1.00 22.53 78 ASP G N 1
ATOM 10898 C CA . ASP G 1 78 ? 26.139 31.748 40.747 1.00 23.46 78 ASP G CA 1
ATOM 10899 C C . ASP G 1 78 ? 26.736 31.070 41.981 1.00 23.58 78 ASP G C 1
ATOM 10900 O O . ASP G 1 78 ? 26.135 30.173 42.583 1.00 22.54 78 ASP G O 1
ATOM 10905 N N . LYS G 1 79 ? 27.935 31.495 42.348 1.00 24.04 79 LYS G N 1
ATOM 10906 C CA . LYS G 1 79 ? 28.615 30.931 43.510 1.00 24.63 79 LYS G CA 1
ATOM 10907 C C . LYS G 1 79 ? 27.835 31.354 44.755 1.00 23.09 79 LYS G C 1
ATOM 10908 O O . LYS G 1 79 ? 27.661 30.576 45.694 1.00 23.02 79 LYS G O 1
ATOM 10914 N N . ILE G 1 80 ? 27.367 32.598 44.734 1.00 21.56 80 ILE G N 1
ATOM 10915 C CA . ILE G 1 80 ? 26.592 33.171 45.813 1.00 20.55 80 ILE G CA 1
ATOM 10916 C C . ILE G 1 80 ? 25.336 32.327 46.028 1.00 22.88 80 ILE G C 1
ATOM 10917 O O . ILE G 1 80 ? 25.077 31.828 47.130 1.00 24.12 80 ILE G O 1
ATOM 10922 N N . LYS G 1 81 ? 24.567 32.140 44.965 1.00 24.11 81 LYS G N 1
ATOM 10923 C CA . LYS G 1 81 ? 23.345 31.362 45.044 1.00 24.96 81 LYS G CA 1
ATOM 10924 C C . LYS G 1 81 ? 23.600 29.937 45.496 1.00 25.89 81 LYS G C 1
ATOM 10925 O O . LYS G 1 81 ? 22.804 29.375 46.253 1.00 27.90 81 LYS G O 1
ATOM 10931 N N . LYS G 1 82 ? 24.702 29.350 45.038 1.00 25.12 82 LYS G N 1
ATOM 10932 C CA . LYS G 1 82 ? 25.039 27.977 45.404 1.00 25.80 82 LYS G CA 1
ATOM 10933 C C . LYS G 1 82 ? 25.342 27.877 46.907 1.00 26.16 82 LYS G C 1
ATOM 10934 O O . LYS G 1 82 ? 24.976 26.896 47.574 1.00 26.23 82 LYS G O 1
ATOM 10940 N N . ASP G 1 83 ? 26.004 28.905 47.435 1.00 26.13 83 ASP G N 1
ATOM 10941 C CA . ASP G 1 83 ? 26.349 28.953 48.857 1.00 25.59 83 ASP G CA 1
ATOM 10942 C C . ASP G 1 83 ? 25.065 29.047 49.671 1.00 25.79 83 ASP G C 1
ATOM 10943 O O . ASP G 1 83 ? 24.843 28.265 50.599 1.00 25.98 83 ASP G O 1
ATOM 10948 N N . LEU G 1 84 ? 24.221 30.008 49.314 1.00 24.81 84 LEU G N 1
ATOM 10949 C CA . LEU G 1 84 ? 22.961 30.199 50.002 1.00 24.97 84 LEU G CA 1
ATOM 10950 C C . LEU G 1 84 ? 22.151 28.900 50.033 1.00 26.67 84 LEU G C 1
ATOM 10951 O O . LEU G 1 84 ? 21.589 28.537 51.062 1.00 27.12 84 LEU G O 1
ATOM 10956 N N . LEU G 1 85 ? 22.096 28.186 48.915 1.00 26.61 85 LEU G N 1
ATOM 10957 C CA . LEU G 1 85 ? 21.331 26.947 48.876 1.00 27.29 85 LEU G CA 1
ATOM 10958 C C . LEU G 1 85 ? 21.958 25.868 49.748 1.00 27.36 85 LEU G C 1
ATOM 10959 O O . LEU G 1 85 ? 21.280 24.961 50.222 1.00 27.46 85 LEU G O 1
ATOM 10964 N N . GLU G 1 86 ? 23.264 25.964 49.952 1.00 29.68 86 GLU G N 1
ATOM 10965 C CA . GLU G 1 86 ? 23.963 24.999 50.788 1.00 30.07 86 GLU G CA 1
ATOM 10966 C C . GLU G 1 86 ? 23.698 25.330 52.256 1.00 30.11 86 GLU G C 1
ATOM 10967 O O . GLU G 1 86 ? 24.217 24.667 53.150 1.00 30.78 86 GLU G O 1
ATOM 10973 N N . GLY G 1 87 ? 22.891 26.364 52.491 1.00 29.32 87 GLY G N 1
ATOM 10974 C CA . GLY G 1 87 ? 22.572 26.776 53.847 1.00 28.87 87 GLY G CA 1
ATOM 10975 C C . GLY G 1 87 ? 23.492 27.839 54.433 1.00 28.70 87 GLY G C 1
ATOM 10976 O O . GLY G 1 87 ? 23.211 28.371 55.508 1.00 29.29 87 GLY G O 1
ATOM 10977 N N . LYS G 1 88 ? 24.586 28.168 53.744 1.00 27.82 88 LYS G N 1
ATOM 10978 C CA . LYS G 1 88 ? 25.521 29.171 54.263 1.00 25.11 88 LYS G CA 1
ATOM 10979 C C . LYS G 1 88 ? 24.999 30.595 54.166 1.00 24.28 88 LYS G C 1
ATOM 10980 O O . LYS G 1 88 ? 24.290 30.958 53.228 1.00 23.57 88 LYS G O 1
ATOM 10986 N N . ASN G 1 89 ? 25.348 31.398 55.162 1.00 22.35 89 ASN G N 1
ATOM 10987 C CA . ASN G 1 89 ? 24.937 32.781 55.177 1.00 21.34 89 ASN G CA 1
ATOM 10988 C C . ASN G 1 89 ? 26.043 33.537 54.455 1.00 19.43 89 ASN G C 1
ATOM 10989 O O . ASN G 1 89 ? 27.170 33.049 54.336 1.00 18.76 89 ASN G O 1
ATOM 10994 N N . ILE G 1 90 ? 25.727 34.722 53.962 1.00 18.11 90 ILE G N 1
ATOM 10995 C CA . ILE G 1 90 ? 26.726 35.491 53.245 1.00 17.18 90 ILE G CA 1
ATOM 10996 C C . ILE G 1 90 ? 26.656 36.946 53.646 1.00 15.68 90 ILE G C 1
ATOM 10997 O O . ILE G 1 90 ? 25.581 37.546 53.685 1.00 15.70 90 ILE G O 1
ATOM 11002 N N . VAL G 1 91 ? 27.819 37.486 53.998 1.00 15.40 91 VAL G N 1
ATOM 11003 C CA . VAL G 1 91 ? 27.956 38.893 54.365 1.00 13.26 91 VAL G CA 1
ATOM 11004 C C . VAL G 1 91 ? 28.614 39.507 53.131 1.00 12.72 91 VAL G C 1
ATOM 11005 O O . VAL G 1 91 ? 29.672 39.050 52.693 1.00 11.21 91 VAL G O 1
ATOM 11009 N N . MET G 1 92 ? 27.982 40.541 52.586 1.00 12.19 92 MET G N 1
ATOM 11010 C CA . MET G 1 92 ? 28.452 41.170 51.359 1.00 13.27 92 MET G CA 1
ATOM 11011 C C . MET G 1 92 ? 28.647 42.644 51.550 1.00 12.30 92 MET G C 1
ATOM 11012 O O . MET G 1 92 ? 27.790 43.319 52.111 1.00 14.82 92 MET G O 1
ATOM 11017 N N . ASP G 1 93 ? 29.766 43.158 51.065 1.00 11.02 93 ASP G N 1
ATOM 11018 C CA . ASP G 1 93 ? 30.059 44.586 51.175 1.00 11.92 93 ASP G CA 1
ATOM 11019 C C . ASP G 1 93 ? 29.903 45.223 49.788 1.00 13.32 93 ASP G C 1
ATOM 11020 O O . ASP G 1 93 ? 30.689 44.934 48.888 1.00 14.68 93 ASP G O 1
ATOM 11025 N N . ARG G 1 94 ? 28.903 46.089 49.628 1.00 11.87 94 ARG G N 1
ATOM 11026 C CA . ARG G 1 94 ? 28.621 46.752 48.352 1.00 10.96 94 ARG G CA 1
ATOM 11027 C C . ARG G 1 94 ? 28.014 45.757 47.356 1.00 11.73 94 ARG G C 1
ATOM 11028 O O . ARG G 1 94 ? 28.358 44.563 47.355 1.00 12.37 94 ARG G O 1
ATOM 11036 N N . TYR G 1 95 ? 27.102 46.254 46.518 1.00 10.96 95 TYR G N 1
ATOM 11037 C CA . TYR G 1 95 ? 26.429 45.424 45.519 1.00 8.38 95 TYR G CA 1
ATOM 11038 C C . TYR G 1 95 ? 25.747 46.351 44.486 1.00 8.93 95 TYR G C 1
ATOM 11039 O O . TYR G 1 95 ? 26.288 47.400 44.118 1.00 8.41 95 TYR G O 1
ATOM 11048 N N . VAL G 1 96 ? 24.557 45.968 44.026 1.00 9.87 96 VAL G N 1
ATOM 11049 C CA . VAL G 1 96 ? 23.842 46.756 43.027 1.00 9.62 96 VAL G CA 1
ATOM 11050 C C . VAL G 1 96 ? 23.589 48.197 43.430 1.00 10.99 96 VAL G C 1
ATOM 11051 O O . VAL G 1 96 ? 23.668 49.097 42.580 1.00 11.23 96 VAL G O 1
ATOM 11055 N N . TYR G 1 97 ? 23.305 48.445 44.717 1.00 10.55 97 TYR G N 1
ATOM 11056 C CA . TYR G 1 97 ? 23.036 49.809 45.139 1.00 7.95 97 TYR G CA 1
ATOM 11057 C C . TYR G 1 97 ? 24.216 50.715 44.923 1.00 9.47 97 TYR G C 1
ATOM 11058 O O . TYR G 1 97 ? 24.050 51.847 44.470 1.00 8.07 97 TYR G O 1
ATOM 11067 N N . SER G 1 98 ? 25.414 50.242 45.252 1.00 10.01 98 SER G N 1
ATOM 11068 C CA . SER G 1 98 ? 26.607 51.055 45.015 1.00 12.77 98 SER G CA 1
ATOM 11069 C C . SER G 1 98 ? 26.725 51.223 43.480 1.00 12.27 98 SER G C 1
ATOM 11070 O O . SER G 1 98 ? 26.956 52.323 42.978 1.00 14.55 98 SER G O 1
ATOM 11073 N N . GLY G 1 99 ? 26.545 50.115 42.756 1.00 13.44 99 GLY G N 1
ATOM 11074 C CA . GLY G 1 99 ? 26.605 50.125 41.294 1.00 13.18 99 GLY G CA 1
ATOM 11075 C C . GLY G 1 99 ? 25.798 51.257 40.693 1.00 11.97 99 GLY G C 1
ATOM 11076 O O . GLY G 1 99 ? 26.330 52.074 39.947 1.00 10.86 99 GLY G O 1
ATOM 11077 N N . VAL G 1 100 ? 24.515 51.321 41.028 1.00 12.13 100 VAL G N 1
ATOM 11078 C CA . VAL G 1 100 ? 23.643 52.377 40.513 1.00 12.68 100 VAL G CA 1
ATOM 11079 C C . VAL G 1 100 ? 23.959 53.777 41.056 1.00 13.12 100 VAL G C 1
ATOM 11080 O O . VAL G 1 100 ? 24.079 54.740 40.283 1.00 13.60 100 VAL G O 1
ATOM 11084 N N . ALA G 1 101 ? 24.116 53.899 42.376 1.00 13.40 101 ALA G N 1
ATOM 11085 C CA . ALA G 1 101 ? 24.385 55.205 42.991 1.00 12.74 101 ALA G CA 1
ATOM 11086 C C . ALA G 1 101 ? 25.666 55.945 42.556 1.00 12.54 101 ALA G C 1
ATOM 11087 O O . ALA G 1 101 ? 25.639 57.151 42.270 1.00 13.27 101 ALA G O 1
ATOM 11089 N N . TYR G 1 102 ? 26.790 55.246 42.515 1.00 12.78 102 TYR G N 1
ATOM 11090 C CA . TYR G 1 102 ? 28.023 55.916 42.126 1.00 12.32 102 TYR G CA 1
ATOM 11091 C C . TYR G 1 102 ? 27.997 56.359 40.658 1.00 12.16 102 TYR G C 1
ATOM 11092 O O . TYR G 1 102 ? 28.422 57.456 40.338 1.00 13.05 102 TYR G O 1
ATOM 11101 N N . SER G 1 103 ? 27.493 55.518 39.763 1.00 12.53 103 SER G N 1
ATOM 11102 C CA . SER G 1 103 ? 27.456 55.909 38.348 1.00 13.50 103 SER G CA 1
ATOM 11103 C C . SER G 1 103 ? 26.478 57.037 38.083 1.00 12.40 103 SER G C 1
ATOM 11104 O O . SER G 1 103 ? 26.838 58.028 37.443 1.00 13.67 103 SER G O 1
ATOM 11107 N N . ALA G 1 104 ? 25.254 56.901 38.602 1.00 13.14 104 ALA G N 1
ATOM 11108 C CA . ALA G 1 104 ? 24.213 57.919 38.431 1.00 12.68 104 ALA G CA 1
ATOM 11109 C C . ALA G 1 104 ? 24.604 59.259 39.035 1.00 14.20 104 ALA G C 1
ATOM 11110 O O . ALA G 1 104 ? 24.169 60.300 38.566 1.00 12.58 104 ALA G O 1
ATOM 11112 N N . ALA G 1 105 ? 25.432 59.237 40.081 1.00 16.40 105 ALA G N 1
ATOM 11113 C CA . ALA G 1 105 ? 25.877 60.468 40.732 1.00 15.87 105 ALA G CA 1
ATOM 11114 C C . ALA G 1 105 ? 26.693 61.323 39.770 1.00 16.58 105 ALA G C 1
ATOM 11115 O O . ALA G 1 105 ? 26.815 62.538 39.945 1.00 16.23 105 ALA G O 1
ATOM 11117 N N . LYS G 1 106 ? 27.258 60.675 38.755 1.00 18.07 106 LYS G N 1
ATOM 11118 C CA . LYS G 1 106 ? 28.091 61.351 37.770 1.00 17.56 106 LYS G CA 1
ATOM 11119 C C . LYS G 1 106 ? 27.349 62.359 36.888 1.00 17.54 106 LYS G C 1
ATOM 11120 O O . LYS G 1 106 ? 27.956 63.251 36.304 1.00 18.27 106 LYS G O 1
ATOM 11126 N N . GLY G 1 107 ? 26.036 62.223 36.789 1.00 16.71 107 GLY G N 1
ATOM 11127 C CA . GLY G 1 107 ? 25.285 63.157 35.980 1.00 17.45 107 GLY G CA 1
ATOM 11128 C C . GLY G 1 107 ? 25.642 63.071 34.511 1.00 18.60 107 GLY G C 1
ATOM 11129 O O . GLY G 1 107 ? 25.497 64.050 33.778 1.00 19.81 107 GLY G O 1
ATOM 11130 N N . THR G 1 108 ? 26.111 61.901 34.080 1.00 18.71 108 THR G N 1
ATOM 11131 C CA . THR G 1 108 ? 26.473 61.686 32.690 1.00 17.67 108 THR G CA 1
ATOM 11132 C C . THR G 1 108 ? 25.211 61.482 31.858 1.00 18.19 108 THR G C 1
ATOM 11133 O O . THR G 1 108 ? 24.316 60.713 32.229 1.00 15.95 108 THR G O 1
ATOM 11137 N N . ASN G 1 109 ? 25.161 62.172 30.722 1.00 19.74 109 ASN G N 1
ATOM 11138 C CA . ASN G 1 109 ? 24.030 62.087 29.804 1.00 19.88 109 ASN G CA 1
ATOM 11139 C C . ASN G 1 109 ? 23.596 60.650 29.527 1.00 18.47 109 ASN G C 1
ATOM 11140 O O . ASN G 1 109 ? 24.411 59.807 29.122 1.00 18.38 109 ASN G O 1
ATOM 11145 N N . GLY G 1 110 ? 22.313 60.372 29.753 1.00 17.13 110 GLY G N 1
ATOM 11146 C CA . GLY G 1 110 ? 21.766 59.047 29.513 1.00 15.50 110 GLY G CA 1
ATOM 11147 C C . GLY G 1 110 ? 22.026 57.999 30.572 1.00 15.80 110 GLY G C 1
ATOM 11148 O O . GLY G 1 110 ? 21.476 56.890 30.516 1.00 12.16 110 GLY G O 1
ATOM 11149 N N . MET G 1 111 ? 22.871 58.345 31.543 1.00 17.80 111 MET G N 1
ATOM 11150 C CA . MET G 1 111 ? 23.210 57.423 32.623 1.00 17.91 111 MET G CA 1
ATOM 11151 C C . MET G 1 111 ? 22.451 57.817 33.891 1.00 19.42 111 MET G C 1
ATOM 11152 O O . MET G 1 111 ? 23.055 58.306 34.866 1.00 19.04 111 MET G O 1
ATOM 11157 N N . ASP G 1 112 ? 21.129 57.628 33.864 1.00 18.26 112 ASP G N 1
ATOM 11158 C CA . ASP G 1 112 ? 20.303 57.944 35.022 1.00 18.19 112 ASP G CA 1
ATOM 11159 C C . ASP G 1 112 ? 20.067 56.684 35.828 1.00 17.95 112 ASP G C 1
ATOM 11160 O O . ASP G 1 112 ? 20.519 55.603 35.435 1.00 19.66 112 ASP G O 1
ATOM 11165 N N . LEU G 1 113 ? 19.387 56.811 36.964 1.00 17.39 113 LEU G N 1
ATOM 11166 C CA . LEU G 1 113 ? 19.129 55.650 37.828 1.00 14.86 113 LEU G CA 1
ATOM 11167 C C . LEU G 1 113 ? 18.647 54.443 37.036 1.00 14.67 113 LEU G C 1
ATOM 11168 O O . LEU G 1 113 ? 19.178 53.326 37.150 1.00 13.41 113 LEU G O 1
ATOM 11173 N N . ASP G 1 114 ? 17.625 54.683 36.230 1.00 14.84 114 ASP G N 1
ATOM 11174 C CA . ASP G 1 114 ? 17.026 53.638 35.408 1.00 15.93 114 ASP G CA 1
ATOM 11175 C C . ASP G 1 114 ? 17.996 52.896 34.504 1.00 13.98 114 ASP G C 1
ATOM 11176 O O . ASP G 1 114 ? 18.039 51.657 34.504 1.00 13.84 114 ASP G O 1
ATOM 11181 N N . TRP G 1 115 ? 18.753 53.657 33.716 1.00 14.02 115 TRP G N 1
ATOM 11182 C CA . TRP G 1 115 ? 19.735 53.052 32.815 1.00 12.58 115 TRP G CA 1
ATOM 11183 C C . TRP G 1 115 ? 20.777 52.305 33.666 1.00 11.63 115 TRP G C 1
ATOM 11184 O O . TRP G 1 115 ? 21.099 51.135 33.418 1.00 8.87 115 TRP G O 1
ATOM 11195 N N . CYS G 1 116 ? 21.275 52.990 34.693 1.00 11.33 116 CYS G N 1
ATOM 11196 C CA . CYS G 1 116 ? 22.300 52.414 35.568 1.00 13.18 116 CYS G CA 1
ATOM 11197 C C . CYS G 1 116 ? 21.904 51.083 36.168 1.00 12.26 116 CYS G C 1
ATOM 11198 O O . CYS G 1 116 ? 22.734 50.179 36.302 1.00 12.09 116 CYS G O 1
ATOM 11201 N N . LEU G 1 117 ? 20.624 50.947 36.497 1.00 13.16 117 LEU G N 1
ATOM 11202 C CA . LEU G 1 117 ? 20.138 49.711 37.099 1.00 12.00 117 LEU G CA 1
ATOM 11203 C C . LEU G 1 117 ? 19.995 48.493 36.177 1.00 11.57 117 LEU G C 1
ATOM 11204 O O . LEU G 1 117 ? 20.287 47.376 36.592 1.00 10.62 117 LEU G O 1
ATOM 11209 N N . GLN G 1 118 ? 19.573 48.704 34.928 1.00 11.78 118 GLN G N 1
ATOM 11210 C CA . GLN G 1 118 ? 19.328 47.595 33.965 1.00 9.57 118 GLN G CA 1
ATOM 11211 C C . GLN G 1 118 ? 20.312 46.445 33.861 1.00 8.34 118 GLN G C 1
ATOM 11212 O O . GLN G 1 118 ? 19.914 45.281 33.897 1.00 7.73 118 GLN G O 1
ATOM 11218 N N . PRO G 1 119 ? 21.609 46.737 33.693 1.00 9.71 119 PRO G N 1
ATOM 11219 C CA . PRO G 1 119 ? 22.584 45.626 33.628 1.00 9.99 119 PRO G CA 1
ATOM 11220 C C . PRO G 1 119 ? 22.525 44.646 34.817 1.00 10.33 119 PRO G C 1
ATOM 11221 O O . PRO G 1 119 ? 22.846 43.460 34.668 1.00 7.16 119 PRO G O 1
ATOM 11225 N N . ASP G 1 120 ? 22.115 45.161 35.988 1.00 11.32 120 ASP G N 1
ATOM 11226 C CA . ASP G 1 120 ? 22.030 44.367 37.224 1.00 11.88 120 ASP G CA 1
ATOM 11227 C C . ASP G 1 120 ? 20.689 43.638 37.376 1.00 13.44 120 ASP G C 1
ATOM 11228 O O . ASP G 1 120 ? 20.573 42.694 38.158 1.00 13.88 120 ASP G O 1
ATOM 11233 N N . VAL G 1 121 ? 19.681 44.079 36.625 1.00 13.96 121 VAL G N 1
ATOM 11234 C CA . VAL G 1 121 ? 18.363 43.458 36.670 1.00 11.87 121 VAL G CA 1
ATOM 11235 C C . VAL G 1 121 ? 18.558 41.965 36.491 1.00 11.79 121 VAL G C 1
ATOM 11236 O O . VAL G 1 121 ? 19.301 41.547 35.604 1.00 15.64 121 VAL G O 1
ATOM 11240 N N . GLY G 1 122 ? 17.904 41.161 37.333 1.00 11.12 122 GLY G N 1
ATOM 11241 C CA . GLY G 1 122 ? 18.028 39.713 37.271 1.00 8.60 122 GLY G CA 1
ATOM 11242 C C . GLY G 1 122 ? 18.971 39.165 38.338 1.00 10.41 122 GLY G C 1
ATOM 11243 O O . GLY G 1 122 ? 19.058 37.967 38.569 1.00 9.53 122 GLY G O 1
ATOM 11244 N N . LEU G 1 123 ? 19.705 40.061 38.988 1.00 12.26 123 LEU G N 1
ATOM 11245 C CA . LEU G 1 123 ? 20.624 39.653 40.035 1.00 13.56 123 LEU G CA 1
ATOM 11246 C C . LEU G 1 123 ? 19.826 39.410 41.320 1.00 13.85 123 LEU G C 1
ATOM 11247 O O . LEU G 1 123 ? 18.872 40.125 41.610 1.00 14.12 123 LEU G O 1
ATOM 11252 N N . LEU G 1 124 ? 20.208 38.383 42.069 1.00 16.38 124 LEU G N 1
ATOM 11253 C CA . LEU G 1 124 ? 19.568 38.053 43.349 1.00 17.29 124 LEU G CA 1
ATOM 11254 C C . LEU G 1 124 ? 19.544 39.296 44.230 1.00 16.05 124 LEU G C 1
ATOM 11255 O O . LEU G 1 124 ? 20.520 40.029 44.271 1.00 18.97 124 LEU G O 1
ATOM 11260 N N . LYS G 1 125 ? 18.445 39.531 44.932 1.00 14.47 125 LYS G N 1
ATOM 11261 C CA . LYS G 1 125 ? 18.343 40.681 45.834 1.00 13.73 125 LYS G CA 1
ATOM 11262 C C . LYS G 1 125 ? 18.828 40.226 47.228 1.00 14.01 125 LYS G C 1
ATOM 11263 O O . LYS G 1 125 ? 18.593 39.094 47.631 1.00 14.07 125 LYS G O 1
ATOM 11269 N N . PRO G 1 126 ? 19.516 41.096 47.974 1.00 14.26 126 PRO G N 1
ATOM 11270 C CA . PRO G 1 126 ? 19.944 40.640 49.314 1.00 15.35 126 PRO G CA 1
ATOM 11271 C C . PRO G 1 126 ? 18.739 40.534 50.252 1.00 15.12 126 PRO G C 1
ATOM 11272 O O . PRO G 1 126 ? 17.781 41.297 50.116 1.00 14.70 126 PRO G O 1
ATOM 11276 N N . ASP G 1 127 ? 18.786 39.589 51.189 1.00 16.13 127 ASP G N 1
ATOM 11277 C CA . ASP G 1 127 ? 17.699 39.399 52.155 1.00 15.33 127 ASP G CA 1
ATOM 11278 C C . ASP G 1 127 ? 17.568 40.595 53.115 1.00 16.60 127 ASP G C 1
ATOM 11279 O O . ASP G 1 127 ? 16.474 40.954 53.559 1.00 16.16 127 ASP G O 1
ATOM 11284 N N . LEU G 1 128 ? 18.696 41.216 53.438 1.00 16.99 128 LEU G N 1
ATOM 11285 C CA . LEU G 1 128 ? 18.683 42.407 54.269 1.00 15.71 128 LEU G CA 1
ATOM 11286 C C . LEU G 1 128 ? 19.758 43.324 53.711 1.00 14.28 128 LEU G C 1
ATOM 11287 O O . LEU G 1 128 ? 20.842 42.881 53.339 1.00 14.18 128 LEU G O 1
ATOM 11292 N N . THR G 1 129 ? 19.433 44.598 53.628 1.00 13.57 129 THR G N 1
ATOM 11293 C CA . THR G 1 129 ? 20.351 45.607 53.140 1.00 14.80 129 THR G CA 1
ATOM 11294 C C . THR G 1 129 ? 20.515 46.699 54.195 1.00 15.12 129 THR G C 1
ATOM 11295 O O . THR G 1 129 ? 19.585 47.458 54.466 1.00 15.74 129 THR G O 1
ATOM 11299 N N . LEU G 1 130 ? 21.708 46.780 54.776 1.00 15.63 130 LEU G N 1
ATOM 11300 C CA . LEU G 1 130 ? 22.000 47.779 55.793 1.00 16.72 130 LEU G CA 1
ATOM 11301 C C . LEU G 1 130 ? 22.778 48.897 55.139 1.00 15.77 130 LEU G C 1
ATOM 11302 O O . LEU G 1 130 ? 23.837 48.657 54.585 1.00 16.97 130 LEU G O 1
ATOM 11307 N N . PHE G 1 131 ? 22.280 50.118 55.209 1.00 14.94 131 PHE G N 1
ATOM 11308 C CA . PHE G 1 131 ? 23.006 51.230 54.629 1.00 14.58 131 PHE G CA 1
ATOM 11309 C C . PHE G 1 131 ? 23.596 52.058 55.776 1.00 16.08 131 PHE G C 1
ATOM 11310 O O . PHE G 1 131 ? 22.857 52.664 56.547 1.00 14.98 131 PHE G O 1
ATOM 11318 N N . LEU G 1 132 ? 24.921 52.072 55.899 1.00 16.15 132 LEU G N 1
ATOM 11319 C CA . LEU G 1 132 ? 25.583 52.840 56.958 1.00 16.55 132 LEU G CA 1
ATOM 11320 C C . LEU G 1 132 ? 25.659 54.268 56.490 1.00 17.88 132 LEU G C 1
ATOM 11321 O O . LEU G 1 132 ? 26.440 54.600 55.612 1.00 19.93 132 LEU G O 1
ATOM 11326 N N . SER G 1 133 ? 24.824 55.111 57.085 1.00 20.06 133 SER G N 1
ATOM 11327 C CA . SER G 1 133 ? 24.718 56.512 56.718 1.00 20.97 133 SER G CA 1
ATOM 11328 C C . SER G 1 133 ? 25.490 57.429 57.636 1.00 23.83 133 SER G C 1
ATOM 11329 O O . SER G 1 133 ? 25.620 57.168 58.831 1.00 24.78 133 SER G O 1
ATOM 11332 N N . THR G 1 134 ? 25.997 58.523 57.089 1.00 26.15 134 THR G N 1
ATOM 11333 C CA . THR G 1 134 ? 26.775 59.443 57.902 1.00 28.47 134 THR G CA 1
ATOM 11334 C C . THR G 1 134 ? 26.722 60.877 57.416 1.00 30.19 134 THR G C 1
ATOM 11335 O O . THR G 1 134 ? 26.595 61.147 56.217 1.00 30.79 134 THR G O 1
ATOM 11339 N N . GLN G 1 135 ? 26.821 61.799 58.363 1.00 31.38 135 GLN G N 1
ATOM 11340 C CA . GLN G 1 135 ? 26.780 63.214 58.045 1.00 33.98 135 GLN G CA 1
ATOM 11341 C C . GLN G 1 135 ? 28.184 63.758 57.790 1.00 35.37 135 GLN G C 1
ATOM 11342 O O . GLN G 1 135 ? 28.359 64.931 57.445 1.00 35.60 135 GLN G O 1
ATOM 11348 N N . ASP G 1 136 ? 29.181 62.892 57.959 1.00 37.70 136 ASP G N 1
ATOM 11349 C CA . ASP G 1 136 ? 30.580 63.248 57.730 1.00 39.91 136 ASP G CA 1
ATOM 11350 C C . ASP G 1 136 ? 31.034 62.630 56.406 1.00 40.46 136 ASP G C 1
ATOM 11351 O O . ASP G 1 136 ? 31.682 61.575 56.381 1.00 40.88 136 ASP G O 1
ATOM 11356 N N . VAL G 1 137 ? 30.697 63.294 55.308 1.00 40.31 137 VAL G N 1
ATOM 11357 C CA . VAL G 1 137 ? 31.054 62.798 53.987 1.00 40.32 137 VAL G CA 1
ATOM 11358 C C . VAL G 1 137 ? 32.566 62.818 53.739 1.00 39.47 137 VAL G C 1
ATOM 11359 O O . VAL G 1 137 ? 33.255 63.779 54.099 1.00 38.03 137 VAL G O 1
ATOM 11363 N N . ASP G 1 138 ? 33.076 61.743 53.138 1.00 39.14 138 ASP G N 1
ATOM 11364 C CA . ASP G 1 138 ? 34.501 61.633 52.834 1.00 39.44 138 ASP G CA 1
ATOM 11365 C C . ASP G 1 138 ? 35.327 61.722 54.131 1.00 40.28 138 ASP G C 1
ATOM 11366 O O . ASP G 1 138 ? 36.434 62.277 54.153 1.00 38.65 138 ASP G O 1
ATOM 11371 N N . ASN G 1 139 ? 34.781 61.157 55.207 1.00 42.04 139 ASN G N 1
ATOM 11372 C CA . ASN G 1 139 ? 35.444 61.185 56.506 1.00 42.61 139 ASN G CA 1
ATOM 11373 C C . ASN G 1 139 ? 36.963 61.258 56.389 1.00 43.30 139 ASN G C 1
ATOM 11374 O O . ASN G 1 139 ? 37.620 60.285 56.002 1.00 43.26 139 ASN G O 1
ATOM 11379 N N . ASN G 1 140 ? 37.508 62.423 56.730 1.00 44.22 140 ASN G N 1
ATOM 11380 C CA . ASN G 1 140 ? 38.945 62.668 56.671 1.00 45.30 140 ASN G CA 1
ATOM 11381 C C . ASN G 1 140 ? 39.724 61.464 57.186 1.00 45.44 140 ASN G C 1
ATOM 11382 O O . ASN G 1 140 ? 40.653 60.989 56.531 1.00 46.16 140 ASN G O 1
ATOM 11387 N N . ALA G 1 141 ? 39.350 60.979 58.366 1.00 45.32 141 ALA G N 1
ATOM 11388 C CA . ALA G 1 141 ? 39.991 59.803 58.945 1.00 44.88 141 ALA G CA 1
ATOM 11389 C C . ALA G 1 141 ? 39.288 58.658 58.254 1.00 44.55 141 ALA G C 1
ATOM 11390 O O . ALA G 1 141 ? 39.061 58.705 57.046 1.00 45.12 141 ALA G O 1
ATOM 11392 N N . GLU G 1 142 ? 38.948 57.632 59.022 1.00 43.88 142 GLU G N 1
ATOM 11393 C CA . GLU G 1 142 ? 38.214 56.495 58.489 1.00 43.53 142 GLU G CA 1
ATOM 11394 C C . GLU G 1 142 ? 38.586 56.077 57.068 1.00 44.26 142 GLU G C 1
ATOM 11395 O O . GLU G 1 142 ? 37.796 55.410 56.388 1.00 44.35 142 GLU G O 1
ATOM 11401 N N . LYS G 1 143 ? 39.767 56.464 56.605 1.00 43.73 143 LYS G N 1
ATOM 11402 C CA . LYS G 1 143 ? 40.169 56.099 55.261 1.00 43.57 143 LYS G CA 1
ATOM 11403 C C . LYS G 1 143 ? 40.781 54.702 55.210 1.00 44.85 143 LYS G C 1
ATOM 11404 O O . LYS G 1 143 ? 41.471 54.272 56.141 1.00 44.96 143 LYS G O 1
ATOM 11410 N N . SER G 1 144 ? 40.495 53.991 54.121 1.00 45.42 144 SER G N 1
ATOM 11411 C CA . SER G 1 144 ? 41.016 52.647 53.895 1.00 44.98 144 SER G CA 1
ATOM 11412 C C . SER G 1 144 ? 42.397 52.853 53.257 1.00 46.26 144 SER G C 1
ATOM 11413 O O . SER G 1 144 ? 43.002 51.925 52.700 1.00 47.30 144 SER G O 1
ATOM 11416 N N . GLY G 1 145 ? 42.866 54.099 53.351 1.00 47.05 145 GLY G N 1
ATOM 11417 C CA . GLY G 1 145 ? 44.158 54.527 52.828 1.00 46.94 145 GLY G CA 1
ATOM 11418 C C . GLY G 1 145 ? 45.105 53.528 52.181 1.00 46.51 145 GLY G C 1
ATOM 11419 O O . GLY G 1 145 ? 45.286 52.399 52.649 1.00 45.99 145 GLY G O 1
ATOM 11420 N N . PHE G 1 146 ? 45.717 53.985 51.089 1.00 46.23 146 PHE G N 1
ATOM 11421 C CA . PHE G 1 146 ? 46.690 53.228 50.291 1.00 45.32 146 PHE G CA 1
ATOM 11422 C C . PHE G 1 146 ? 47.104 54.155 49.147 1.00 44.39 146 PHE G C 1
ATOM 11423 O O . PHE G 1 146 ? 47.867 53.775 48.257 1.00 44.25 146 PHE G O 1
ATOM 11425 N N . GLY G 1 147 ? 46.578 55.378 49.204 1.00 43.54 147 GLY G N 1
ATOM 11426 C CA . GLY G 1 147 ? 46.858 56.395 48.207 1.00 42.16 147 GLY G CA 1
ATOM 11427 C C . GLY G 1 147 ? 45.695 57.374 48.104 1.00 41.18 147 GLY G C 1
ATOM 11428 O O . GLY G 1 147 ? 45.861 58.594 48.292 1.00 40.43 147 GLY G O 1
ATOM 11429 N N . ASP G 1 148 ? 44.512 56.820 47.824 1.00 38.89 148 ASP G N 1
ATOM 11430 C CA . ASP G 1 148 ? 43.260 57.572 47.659 1.00 36.39 148 ASP G CA 1
ATOM 11431 C C . ASP G 1 148 ? 42.646 57.220 46.297 1.00 33.83 148 ASP G C 1
ATOM 11432 O O . ASP G 1 148 ? 43.095 57.697 45.253 1.00 33.78 148 ASP G O 1
ATOM 11437 N N . GLU G 1 149 ? 41.618 56.385 46.306 1.00 30.28 149 GLU G N 1
ATOM 11438 C CA . GLU G 1 149 ? 40.991 56.002 45.065 1.00 27.62 149 GLU G CA 1
ATOM 11439 C C . GLU G 1 149 ? 40.258 57.164 44.352 1.00 26.89 149 GLU G C 1
ATOM 11440 O O . GLU G 1 149 ? 40.036 58.243 44.927 1.00 24.54 149 GLU G O 1
ATOM 11446 N N . ARG G 1 150 ? 39.939 56.928 43.075 1.00 26.33 150 ARG G N 1
ATOM 11447 C CA . ARG G 1 150 ? 39.275 57.867 42.153 1.00 24.20 150 ARG G CA 1
ATOM 11448 C C . ARG G 1 150 ? 38.034 58.637 42.649 1.00 22.92 150 ARG G C 1
ATOM 11449 O O . ARG G 1 150 ? 37.885 59.833 42.387 1.00 23.02 150 ARG G O 1
ATOM 11457 N N . TYR G 1 151 ? 37.136 57.951 43.346 1.00 21.67 151 TYR G N 1
ATOM 11458 C CA . TYR G 1 151 ? 35.894 58.570 43.831 1.00 22.81 151 TYR G CA 1
ATOM 11459 C C . TYR G 1 151 ? 35.961 59.291 45.187 1.00 23.71 151 TYR G C 1
ATOM 11460 O O . TYR G 1 151 ? 35.029 59.995 45.590 1.00 23.46 151 TYR G O 1
ATOM 11469 N N . GLU G 1 152 ? 37.070 59.111 45.883 1.00 25.34 152 GLU G N 1
ATOM 11470 C CA . GLU G 1 152 ? 37.244 59.701 47.191 1.00 26.03 152 GLU G CA 1
ATOM 11471 C C . GLU G 1 152 ? 37.503 61.196 47.206 1.00 26.78 152 GLU G C 1
ATOM 11472 O O . GLU G 1 152 ? 38.604 61.647 47.514 1.00 27.05 152 GLU G O 1
ATOM 11478 N N . THR G 1 153 ? 36.484 61.965 46.849 1.00 26.57 153 THR G N 1
ATOM 11479 C CA . THR G 1 153 ? 36.580 63.411 46.893 1.00 25.92 153 THR G CA 1
ATOM 11480 C C . THR G 1 153 ? 35.356 63.856 47.678 1.00 26.74 153 THR G C 1
ATOM 11481 O O . THR G 1 153 ? 34.334 63.163 47.698 1.00 27.66 153 THR G O 1
ATOM 11485 N N . VAL G 1 154 ? 35.446 65.003 48.330 1.00 26.25 154 VAL G N 1
ATOM 11486 C CA . VAL G 1 154 ? 34.314 65.485 49.096 1.00 26.53 154 VAL G CA 1
ATOM 11487 C C . VAL G 1 154 ? 33.124 65.820 48.199 1.00 26.71 154 VAL G C 1
ATOM 11488 O O . VAL G 1 154 ? 31.993 65.409 48.483 1.00 25.59 154 VAL G O 1
ATOM 11492 N N . LYS G 1 155 ? 33.379 66.554 47.114 1.00 26.52 155 LYS G N 1
ATOM 11493 C CA . LYS G 1 155 ? 32.302 66.961 46.205 1.00 26.12 155 LYS G CA 1
ATOM 11494 C C . LYS G 1 155 ? 31.581 65.780 45.558 1.00 24.36 155 LYS G C 1
ATOM 11495 O O . LYS G 1 155 ? 30.360 65.769 45.482 1.00 24.01 155 LYS G O 1
ATOM 11501 N N . PHE G 1 156 ? 32.337 64.787 45.103 1.00 22.36 156 PHE G N 1
ATOM 11502 C CA . PHE G 1 156 ? 31.737 63.620 44.494 1.00 20.47 156 PHE G CA 1
ATOM 11503 C C . PHE G 1 156 ? 31.047 62.746 45.537 1.00 21.38 156 PHE G C 1
ATOM 11504 O O . PHE G 1 156 ? 29.965 62.219 45.292 1.00 21.31 156 PHE G O 1
ATOM 11512 N N . GLN G 1 157 ? 31.661 62.580 46.706 1.00 21.59 157 GLN G N 1
ATOM 11513 C CA . GLN G 1 157 ? 31.044 61.749 47.741 1.00 20.93 157 GLN G CA 1
ATOM 11514 C C . GLN G 1 157 ? 29.734 62.408 48.144 1.00 20.63 157 GLN G C 1
ATOM 11515 O O . GLN G 1 157 ? 28.769 61.736 48.513 1.00 20.82 157 GLN G O 1
ATOM 11521 N N . GLU G 1 158 ? 29.716 63.734 48.068 1.00 21.62 158 GLU G N 1
ATOM 11522 C CA . GLU G 1 158 ? 28.528 64.515 48.391 1.00 23.87 158 GLU G CA 1
ATOM 11523 C C . GLU G 1 158 ? 27.421 64.185 47.390 1.00 24.12 158 GLU G C 1
ATOM 11524 O O . GLU G 1 158 ? 26.264 64.038 47.766 1.00 23.46 158 GLU G O 1
ATOM 11530 N N . LYS G 1 159 ? 27.783 64.065 46.115 1.00 22.70 159 LYS G N 1
ATOM 11531 C CA . LYS G 1 159 ? 26.806 63.746 45.083 1.00 21.08 159 LYS G CA 1
ATOM 11532 C C . LYS G 1 159 ? 26.291 62.324 45.212 1.00 18.69 159 LYS G C 1
ATOM 11533 O O . LYS G 1 159 ? 25.102 62.080 45.017 1.00 20.53 159 LYS G O 1
ATOM 11539 N N . VAL G 1 160 ? 27.175 61.379 45.519 1.00 17.47 160 VAL G N 1
ATOM 11540 C CA . VAL G 1 160 ? 26.771 59.982 45.669 1.00 16.40 160 VAL G CA 1
ATOM 11541 C C . VAL G 1 160 ? 25.848 59.828 46.876 1.00 18.94 160 VAL G C 1
ATOM 11542 O O . VAL G 1 160 ? 25.007 58.911 46.929 1.00 17.50 160 VAL G O 1
ATOM 11546 N N . LYS G 1 161 ? 26.036 60.713 47.859 1.00 19.40 161 LYS G N 1
ATOM 11547 C CA . LYS G 1 161 ? 25.223 60.703 49.064 1.00 21.00 161 LYS G CA 1
ATOM 11548 C C . LYS G 1 161 ? 23.780 60.893 48.634 1.00 19.99 161 LYS G C 1
ATOM 11549 O O . LYS G 1 161 ? 22.938 60.030 48.884 1.00 18.16 161 LYS G O 1
ATOM 11555 N N . GLN G 1 162 ? 23.514 62.023 47.977 1.00 20.70 162 GLN G N 1
ATOM 11556 C CA . GLN G 1 162 ? 22.180 62.360 47.469 1.00 23.32 162 GLN G CA 1
ATOM 11557 C C . GLN G 1 162 ? 21.593 61.217 46.648 1.00 22.19 162 GLN G C 1
ATOM 11558 O O . GLN G 1 162 ? 20.472 60.778 46.871 1.00 23.47 162 GLN G O 1
ATOM 11564 N N . THR G 1 163 ? 22.367 60.736 45.686 1.00 22.49 163 THR G N 1
ATOM 11565 C CA . THR G 1 163 ? 21.911 59.660 44.822 1.00 21.85 163 THR G CA 1
ATOM 11566 C C . THR G 1 163 ? 21.523 58.402 45.582 1.00 21.32 163 THR G C 1
ATOM 11567 O O . THR G 1 163 ? 20.517 57.759 45.269 1.00 19.92 163 THR G O 1
ATOM 11571 N N . PHE G 1 164 ? 22.336 58.045 46.573 1.00 22.16 164 PHE G N 1
ATOM 11572 C CA . PHE G 1 164 ? 22.092 56.853 47.403 1.00 21.79 164 PHE G CA 1
ATOM 11573 C C . PHE G 1 164 ? 20.740 56.988 48.104 1.00 22.30 164 PHE G C 1
ATOM 11574 O O . PHE G 1 164 ? 19.978 56.027 48.186 1.00 22.71 164 PHE G O 1
ATOM 11582 N N . MET G 1 165 ? 20.453 58.185 48.608 1.00 22.24 165 MET G N 1
ATOM 11583 C CA . MET G 1 165 ? 19.193 58.438 49.308 1.00 24.43 165 MET G CA 1
ATOM 11584 C C . MET G 1 165 ? 17.994 58.339 48.352 1.00 23.91 165 MET G C 1
ATOM 11585 O O . MET G 1 165 ? 17.041 57.594 48.602 1.00 23.81 165 MET G O 1
ATOM 11590 N N . LYS G 1 166 ? 18.053 59.079 47.251 1.00 23.94 166 LYS G N 1
ATOM 11591 C CA . LYS G 1 166 ? 16.979 59.048 46.257 1.00 24.92 166 LYS G CA 1
ATOM 11592 C C . LYS G 1 166 ? 16.693 57.608 45.816 1.00 23.93 166 LYS G C 1
ATOM 11593 O O . LYS G 1 166 ? 15.549 57.158 45.777 1.00 24.60 166 LYS G O 1
ATOM 11599 N N . LEU G 1 167 ? 17.745 56.879 45.492 1.00 22.83 167 LEU G N 1
ATOM 11600 C CA . LEU G 1 167 ? 17.577 55.510 45.052 1.00 23.78 167 LEU G CA 1
ATOM 11601 C C . LEU G 1 167 ? 16.941 54.609 46.104 1.00 24.07 167 LEU G C 1
ATOM 11602 O O . LEU G 1 167 ? 16.044 53.818 45.793 1.00 24.31 167 LEU G O 1
ATOM 11607 N N . LEU G 1 168 ? 17.417 54.710 47.347 1.00 23.89 168 LEU G N 1
ATOM 11608 C CA . LEU G 1 168 ? 16.900 53.862 48.422 1.00 23.57 168 LEU G CA 1
ATOM 11609 C C . LEU G 1 168 ? 15.500 54.275 48.834 1.00 23.80 168 LEU G C 1
ATOM 11610 O O . LEU G 1 168 ? 14.652 53.417 49.067 1.00 22.89 168 LEU G O 1
ATOM 11615 N N . ASP G 1 169 ? 15.253 55.583 48.911 1.00 25.56 169 ASP G N 1
ATOM 11616 C CA . ASP G 1 169 ? 13.933 56.068 49.295 1.00 28.25 169 ASP G CA 1
ATOM 11617 C C . ASP G 1 169 ? 12.940 55.492 48.299 1.00 29.41 169 ASP G C 1
ATOM 11618 O O . ASP G 1 169 ? 11.846 55.045 48.668 1.00 29.38 169 ASP G O 1
ATOM 11623 N N . LYS G 1 170 ? 13.340 55.496 47.032 1.00 30.54 170 LYS G N 1
ATOM 11624 C CA . LYS G 1 170 ? 12.501 54.964 45.974 1.00 32.05 170 LYS G CA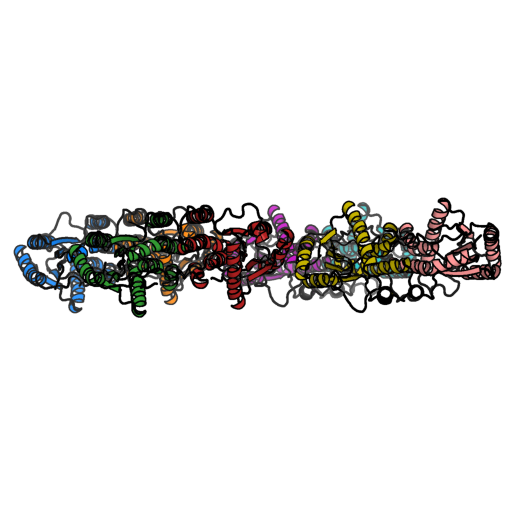 1
ATOM 11625 C C . LYS G 1 170 ? 12.134 53.516 46.276 1.00 31.66 170 LYS G C 1
ATOM 11626 O O . LYS G 1 170 ? 10.963 53.211 46.514 1.00 31.73 170 LYS G O 1
ATOM 11632 N N . GLU G 1 171 ? 13.131 52.631 46.287 1.00 31.64 171 GLU G N 1
ATOM 11633 C CA . GLU G 1 171 ? 12.900 51.209 46.554 1.00 31.38 171 GLU G CA 1
ATOM 11634 C C . GLU G 1 171 ? 12.136 50.972 47.849 1.00 31.77 171 GLU G C 1
ATOM 11635 O O . GLU G 1 171 ? 11.382 50.011 47.975 1.00 29.56 171 GLU G O 1
ATOM 11641 N N . ILE G 1 172 ? 12.346 51.849 48.819 1.00 32.09 172 ILE G N 1
ATOM 11642 C CA . ILE G 1 172 ? 11.674 51.724 50.097 1.00 34.47 172 ILE G CA 1
ATOM 11643 C C . ILE G 1 172 ? 10.218 52.067 49.897 1.00 36.12 172 ILE G C 1
ATOM 11644 O O . ILE G 1 172 ? 9.347 51.212 50.038 1.00 37.09 172 ILE G O 1
ATOM 11649 N N . ARG G 1 173 ? 9.962 53.328 49.559 1.00 37.99 173 ARG G N 1
ATOM 11650 C CA . ARG G 1 173 ? 8.601 53.809 49.333 1.00 38.85 173 ARG G CA 1
ATOM 11651 C C . ARG G 1 173 ? 7.917 53.014 48.214 1.00 38.21 173 ARG G C 1
ATOM 11652 O O . ARG G 1 173 ? 6.732 53.211 47.931 1.00 39.49 173 ARG G O 1
ATOM 11660 N N . LYS G 1 174 ? 8.672 52.101 47.603 1.00 37.21 174 LYS G N 1
ATOM 11661 C CA . LYS G 1 174 ? 8.179 51.250 46.522 1.00 35.59 174 LYS G CA 1
ATOM 11662 C C . LYS G 1 174 ? 7.710 49.921 47.082 1.00 35.14 174 LYS G C 1
ATOM 11663 O O . LYS G 1 174 ? 7.238 49.059 46.342 1.00 34.70 174 LYS G O 1
ATOM 11669 N N . GLY G 1 175 ? 7.887 49.748 48.389 1.00 34.67 175 GLY G N 1
ATOM 11670 C CA . GLY G 1 175 ? 7.462 48.523 49.044 1.00 33.75 175 GLY G CA 1
ATOM 11671 C C . GLY G 1 175 ? 8.540 47.601 49.591 1.00 32.78 175 GLY G C 1
ATOM 11672 O O . GLY G 1 175 ? 8.234 46.498 50.053 1.00 32.32 175 GLY G O 1
ATOM 11673 N N . ASP G 1 176 ? 9.795 48.035 49.549 1.00 31.94 176 ASP G N 1
ATOM 11674 C CA . ASP G 1 176 ? 10.881 47.201 50.045 1.00 31.40 176 ASP G CA 1
ATOM 11675 C C . ASP G 1 176 ? 11.223 47.572 51.478 1.00 31.57 176 ASP G C 1
ATOM 11676 O O . ASP G 1 176 ? 11.652 48.698 51.768 1.00 30.26 176 ASP G O 1
ATOM 11681 N N . GLU G 1 177 ? 11.012 46.620 52.381 1.00 32.17 177 GLU G N 1
ATOM 11682 C CA . GLU G 1 177 ? 11.297 46.856 53.787 1.00 32.68 177 GLU G CA 1
ATOM 11683 C C . GLU G 1 177 ? 12.484 46.047 54.301 1.00 30.93 177 GLU G C 1
ATOM 11684 O O . GLU G 1 177 ? 12.657 45.908 55.514 1.00 31.47 177 GLU G O 1
ATOM 11690 N N . SER G 1 178 ? 13.296 45.517 53.387 1.00 27.99 178 SER G N 1
ATOM 11691 C CA . SER G 1 178 ? 14.475 44.741 53.761 1.00 24.45 178 SER G CA 1
ATOM 11692 C C . SER G 1 178 ? 15.651 45.702 53.796 1.00 22.79 178 SER G C 1
ATOM 11693 O O . SER G 1 178 ? 16.801 45.304 53.968 1.00 22.32 178 SER G O 1
ATOM 11696 N N . ILE G 1 179 ? 15.334 46.979 53.652 1.00 21.39 179 ILE G N 1
ATOM 11697 C CA . ILE G 1 179 ? 16.327 48.033 53.637 1.00 21.60 179 ILE G CA 1
ATOM 11698 C C . ILE G 1 179 ? 16.284 48.895 54.889 1.00 21.50 179 ILE G C 1
ATOM 11699 O O . ILE G 1 179 ? 15.300 49.601 55.132 1.00 20.49 179 ILE G O 1
ATOM 11704 N N . THR G 1 180 ? 17.359 48.868 55.671 1.00 21.03 180 THR G N 1
ATOM 11705 C CA . THR G 1 180 ? 17.419 49.676 56.887 1.00 19.60 180 THR G CA 1
ATOM 11706 C C . THR G 1 180 ? 18.578 50.676 56.886 1.00 19.45 180 THR G C 1
ATOM 11707 O O . THR G 1 180 ? 19.729 50.307 56.679 1.00 17.97 180 THR G O 1
ATOM 11711 N N . ILE G 1 181 ? 18.272 51.945 57.108 1.00 19.53 181 ILE G N 1
ATOM 11712 C CA . ILE G 1 181 ? 19.319 52.942 57.151 1.00 21.57 181 ILE G CA 1
ATOM 11713 C C . ILE G 1 181 ? 19.809 52.993 58.596 1.00 23.58 181 ILE G C 1
ATOM 11714 O O . ILE G 1 181 ? 19.003 52.979 59.526 1.00 24.40 181 ILE G O 1
ATOM 11719 N N . VAL G 1 182 ? 21.124 53.031 58.780 1.00 23.29 182 VAL G N 1
ATOM 11720 C CA . VAL G 1 182 ? 21.716 53.092 60.107 1.00 22.64 182 VAL G CA 1
ATOM 11721 C C . VAL G 1 182 ? 22.634 54.299 60.207 1.00 23.81 182 VAL G C 1
ATOM 11722 O O . VAL G 1 182 ? 23.647 54.368 59.512 1.00 23.16 182 VAL G O 1
ATOM 11726 N N . ASP G 1 183 ? 22.287 55.250 61.068 1.00 24.21 183 ASP G N 1
ATOM 11727 C CA . ASP G 1 183 ? 23.119 56.434 61.233 1.00 25.51 183 ASP G CA 1
ATOM 11728 C C . ASP G 1 183 ? 24.344 56.013 62.003 1.00 25.35 183 ASP G C 1
ATOM 11729 O O . ASP G 1 183 ? 24.229 55.459 63.090 1.00 26.49 183 ASP G O 1
ATOM 11734 N N . VAL G 1 184 ? 25.522 56.257 61.446 1.00 23.43 184 VAL G N 1
ATOM 11735 C CA . VAL G 1 184 ? 26.728 55.862 62.135 1.00 22.29 184 VAL G CA 1
ATOM 11736 C C . VAL G 1 184 ? 27.566 57.083 62.416 1.00 22.74 184 VAL G C 1
ATOM 11737 O O . VAL G 1 184 ? 28.729 56.964 62.787 1.00 23.25 184 VAL G O 1
ATOM 11741 N N . THR G 1 185 ? 26.982 58.263 62.244 1.00 22.50 185 THR G N 1
ATOM 11742 C CA . THR G 1 185 ? 27.724 59.492 62.498 1.00 23.82 185 THR G CA 1
ATOM 11743 C C . THR G 1 185 ? 28.288 59.474 63.923 1.00 24.50 185 THR G C 1
ATOM 11744 O O . THR G 1 185 ? 27.565 59.248 64.877 1.00 23.88 185 THR G O 1
ATOM 11748 N N . ASN G 1 186 ? 29.592 59.688 64.037 1.00 26.10 186 ASN G N 1
ATOM 11749 C CA . ASN G 1 186 ? 30.299 59.704 65.317 1.00 27.26 186 ASN G CA 1
ATOM 11750 C C . ASN G 1 186 ? 30.229 58.434 66.170 1.00 26.83 186 ASN G C 1
ATOM 11751 O O . ASN G 1 186 ? 30.478 58.488 67.372 1.00 28.95 186 ASN G O 1
ATOM 11756 N N . LYS G 1 187 ? 29.907 57.290 65.583 1.00 25.31 187 LYS G N 1
ATOM 11757 C CA . LYS G 1 187 ? 29.864 56.078 66.384 1.00 23.52 187 LYS G CA 1
ATOM 11758 C C . LYS G 1 187 ? 31.117 55.249 66.203 1.00 23.88 187 LYS G C 1
ATOM 11759 O O . LYS G 1 187 ? 31.680 55.162 65.112 1.00 25.44 187 LYS G O 1
ATOM 11765 N N . GLY G 1 188 ? 31.561 54.636 67.289 1.00 22.93 188 GLY G N 1
ATOM 11766 C CA . GLY G 1 188 ? 32.734 53.802 67.219 1.00 19.89 188 GLY G CA 1
ATOM 11767 C C . GLY G 1 188 ? 32.346 52.441 66.688 1.00 20.22 188 GLY G C 1
ATOM 11768 O O . GLY G 1 188 ? 31.159 52.111 66.556 1.00 21.02 188 GLY G O 1
ATOM 11769 N N . ILE G 1 189 ? 33.364 51.642 66.410 1.00 19.30 189 ILE G N 1
ATOM 11770 C CA . ILE G 1 189 ? 33.206 50.305 65.861 1.00 20.85 189 ILE G CA 1
ATOM 11771 C C . ILE G 1 189 ? 32.291 49.368 66.655 1.00 22.37 189 ILE G C 1
ATOM 11772 O O . ILE G 1 189 ? 31.415 48.692 66.091 1.00 22.03 189 ILE G O 1
ATOM 11777 N N . GLN G 1 190 ? 32.497 49.325 67.966 1.00 22.64 190 GLN G N 1
ATOM 11778 C CA . GLN G 1 190 ? 31.708 48.458 68.830 1.00 22.54 190 GLN G CA 1
ATOM 11779 C C . GLN G 1 190 ? 30.251 48.903 68.834 1.00 20.17 190 GLN G C 1
ATOM 11780 O O . GLN G 1 190 ? 29.346 48.080 68.800 1.00 20.90 190 GLN G O 1
ATOM 11786 N N . GLU G 1 191 ? 30.034 50.209 68.866 1.00 18.82 191 GLU G N 1
ATOM 11787 C CA . GLU G 1 191 ? 28.688 50.755 68.866 1.00 19.94 191 GLU G CA 1
ATOM 11788 C C . GLU G 1 191 ? 27.993 50.438 67.536 1.00 20.31 191 GLU G C 1
ATOM 11789 O O . GLU G 1 191 ? 26.869 49.924 67.516 1.00 19.03 191 GLU G O 1
ATOM 11795 N N . VAL G 1 192 ? 28.663 50.739 66.424 1.00 19.99 192 VAL G N 1
ATOM 11796 C CA . VAL G 1 192 ? 28.060 50.461 65.127 1.00 18.44 192 VAL G CA 1
ATOM 11797 C C . VAL G 1 192 ? 27.869 48.965 65.039 1.00 17.27 192 VAL G C 1
ATOM 11798 O O . VAL G 1 192 ? 26.886 48.482 64.491 1.00 18.65 192 VAL G O 1
ATOM 11802 N N . GLU G 1 193 ? 28.791 48.208 65.606 1.00 17.07 193 GLU G N 1
ATOM 11803 C CA . GLU G 1 193 ? 28.640 46.766 65.553 1.00 17.29 193 GLU G CA 1
ATOM 11804 C C . GLU G 1 193 ? 27.398 46.260 66.295 1.00 18.52 193 GLU G C 1
ATOM 11805 O O . GLU G 1 193 ? 26.783 45.267 65.891 1.00 18.58 193 GLU G O 1
ATOM 11811 N N . ALA G 1 194 ? 27.020 46.949 67.369 1.00 18.21 194 ALA G N 1
ATOM 11812 C CA . ALA G 1 194 ? 25.852 46.558 68.161 1.00 18.27 194 ALA G CA 1
ATOM 11813 C C . ALA G 1 194 ? 24.553 46.936 67.451 1.00 18.40 194 ALA G C 1
ATOM 11814 O O . ALA G 1 194 ? 23.555 46.196 67.492 1.00 18.36 194 ALA G O 1
ATOM 11816 N N . LEU G 1 195 ? 24.568 48.102 66.815 1.00 18.89 195 LEU G N 1
ATOM 11817 C CA . LEU G 1 195 ? 23.408 48.585 66.086 1.00 18.81 195 LEU G CA 1
ATOM 11818 C C . LEU G 1 195 ? 23.109 47.626 64.928 1.00 18.46 195 LEU G C 1
ATOM 11819 O O . LEU G 1 195 ? 21.954 47.326 64.655 1.00 20.97 195 LEU G O 1
ATOM 11824 N N . ILE G 1 196 ? 24.156 47.122 64.278 1.00 17.76 196 ILE G N 1
ATOM 11825 C CA . ILE G 1 196 ? 23.997 46.205 63.154 1.00 17.41 196 ILE G CA 1
ATOM 11826 C C . ILE G 1 196 ? 23.470 44.833 63.568 1.00 19.20 196 ILE G C 1
ATOM 11827 O O . ILE G 1 196 ? 22.652 44.227 62.859 1.00 18.02 196 ILE G O 1
ATOM 11832 N N . TRP G 1 197 ? 23.952 44.323 64.704 1.00 18.34 197 TRP G N 1
ATOM 11833 C CA . TRP G 1 197 ? 23.486 43.019 65.176 1.00 17.91 197 TRP G CA 1
ATOM 11834 C C . TRP G 1 197 ? 21.993 43.124 65.514 1.00 17.01 197 TRP G C 1
ATOM 11835 O O . TRP G 1 197 ? 21.246 42.174 65.328 1.00 17.39 197 TRP G O 1
ATOM 11846 N N . GLN G 1 198 ? 21.575 44.280 66.024 1.00 17.72 198 GLN G N 1
ATOM 11847 C CA . GLN G 1 198 ? 20.180 44.507 66.392 1.00 18.46 198 GLN G CA 1
ATOM 11848 C C . GLN G 1 198 ? 19.272 44.333 65.159 1.00 20.02 198 GLN G C 1
ATOM 11849 O O . GLN G 1 198 ? 18.146 43.835 65.267 1.00 19.91 198 GLN G O 1
ATOM 11855 N N . ILE G 1 199 ? 19.765 44.752 63.994 1.00 18.72 199 ILE G N 1
ATOM 11856 C CA . ILE G 1 199 ? 18.990 44.636 62.753 1.00 18.33 199 ILE G CA 1
ATOM 11857 C C . ILE G 1 199 ? 19.195 43.263 62.115 1.00 17.46 199 ILE G C 1
ATOM 11858 O O . ILE G 1 199 ? 18.261 42.645 61.623 1.00 18.39 199 ILE G O 1
ATOM 11863 N N . VAL G 1 200 ? 20.421 42.769 62.160 1.00 17.50 200 VAL G N 1
ATOM 11864 C CA . VAL G 1 200 ? 20.730 41.483 61.559 1.00 16.70 200 VAL G CA 1
ATOM 11865 C C . VAL G 1 200 ? 20.213 40.266 62.286 1.00 17.89 200 VAL G C 1
ATOM 11866 O O . VAL G 1 200 ? 19.653 39.366 61.671 1.00 18.06 200 VAL G O 1
ATOM 11870 N N . GLU G 1 201 ? 20.391 40.217 63.601 1.00 17.36 201 GLU G N 1
ATOM 11871 C CA . GLU G 1 201 ? 19.972 39.023 64.328 1.00 16.46 201 GLU G CA 1
ATOM 11872 C C . GLU G 1 201 ? 18.582 38.475 63.999 1.00 16.83 201 GLU G C 1
ATOM 11873 O O . GLU G 1 201 ? 18.421 37.284 63.740 1.00 16.89 201 GLU G O 1
ATOM 11879 N N . PRO G 1 202 ? 17.559 39.329 64.022 1.00 17.13 202 PRO G N 1
ATOM 11880 C CA . PRO G 1 202 ? 16.214 38.810 63.784 1.00 19.46 202 PRO G CA 1
ATOM 11881 C C . PRO G 1 202 ? 16.035 38.213 62.381 1.00 21.68 202 PRO G C 1
ATOM 11882 O O . PRO G 1 202 ? 15.256 37.268 62.190 1.00 22.45 202 PRO G O 1
ATOM 11886 N N . VAL G 1 203 ? 16.758 38.747 61.397 1.00 22.89 203 VAL G N 1
ATOM 11887 C CA . VAL G 1 203 ? 16.644 38.230 60.032 1.00 22.37 203 VAL G CA 1
ATOM 11888 C C . VAL G 1 203 ? 17.262 36.838 59.931 1.00 22.41 203 VAL G C 1
ATOM 11889 O O . VAL G 1 203 ? 16.806 36.021 59.154 1.00 23.48 203 VAL G O 1
ATOM 11893 N N . LEU G 1 204 ? 18.285 36.553 60.722 1.00 22.31 204 LEU G N 1
ATOM 11894 C CA . LEU G 1 204 ? 18.910 35.240 60.664 1.00 24.61 204 LEU G CA 1
ATOM 11895 C C . LEU G 1 204 ? 18.028 34.142 61.223 1.00 26.65 204 LEU G C 1
ATOM 11896 O O . LEU G 1 204 ? 18.123 32.987 60.817 1.00 28.17 204 LEU G O 1
ATOM 11901 N N . SER G 1 205 ? 17.178 34.492 62.173 1.00 28.94 205 SER G N 1
ATOM 11902 C CA . SER G 1 205 ? 16.303 33.493 62.780 1.00 31.23 205 SER G CA 1
ATOM 11903 C C . SER G 1 205 ? 15.039 33.282 61.941 1.00 32.46 205 SER G C 1
ATOM 11904 O O . SER G 1 205 ? 14.400 32.232 62.025 1.00 34.08 205 SER G O 1
ATOM 11907 N N . THR G 1 206 ? 14.681 34.276 61.134 1.00 31.84 206 THR G N 1
ATOM 11908 C CA . THR G 1 206 ? 13.500 34.164 60.292 1.00 31.77 206 THR G CA 1
ATOM 11909 C C . THR G 1 206 ? 13.748 33.066 59.261 1.00 32.78 206 THR G C 1
ATOM 11910 O O . THR G 1 206 ? 14.876 32.889 58.785 1.00 32.48 206 THR G O 1
ATOM 11914 N N . HIS G 1 207 ? 12.694 32.325 58.926 1.00 33.02 207 HIS G N 1
ATOM 11915 C CA . HIS G 1 207 ? 12.811 31.238 57.969 1.00 33.36 207 HIS G CA 1
ATOM 11916 C C . HIS G 1 207 ? 12.559 31.696 56.535 1.00 33.57 207 HIS G C 1
ATOM 11917 O O . HIS G 1 207 ? 11.619 32.458 56.259 1.00 32.34 207 HIS G O 1
ATOM 11924 N N . ILE G 1 208 ? 13.420 31.240 55.626 1.00 34.16 208 ILE G N 1
ATOM 11925 C CA . ILE G 1 208 ? 13.275 31.565 54.206 1.00 34.46 208 ILE G CA 1
ATOM 11926 C C . ILE G 1 208 ? 13.224 30.244 53.462 1.00 35.13 208 ILE G C 1
ATOM 11927 O O . ILE G 1 208 ? 14.100 29.387 53.637 1.00 34.81 208 ILE G O 1
ATOM 11932 N N . ASP G 1 209 ? 12.198 30.056 52.642 1.00 36.65 209 ASP G N 1
ATOM 11933 C CA . ASP G 1 209 ? 12.114 28.804 51.909 1.00 38.25 209 ASP G CA 1
ATOM 11934 C C . ASP G 1 209 ? 13.273 28.645 50.935 1.00 37.77 209 ASP G C 1
ATOM 11935 O O . ASP G 1 209 ? 13.565 29.536 50.132 1.00 37.90 209 ASP G O 1
ATOM 11940 N N . HIS G 1 210 ? 13.942 27.503 51.050 1.00 36.64 210 HIS G N 1
ATOM 11941 C CA . HIS G 1 210 ? 15.080 27.139 50.217 1.00 36.21 210 HIS G CA 1
ATOM 11942 C C . HIS G 1 210 ? 15.067 27.754 48.817 1.00 36.05 210 HIS G C 1
ATOM 11943 O O . HIS G 1 210 ? 16.057 28.341 48.372 1.00 36.51 210 HIS G O 1
ATOM 11950 N N . ASP G 1 211 ? 13.933 27.604 48.137 1.00 34.99 211 ASP G N 1
ATOM 11951 C CA . ASP G 1 211 ? 13.733 28.089 46.773 1.00 34.93 211 ASP G CA 1
ATOM 11952 C C . ASP G 1 211 ? 13.181 29.511 46.670 1.00 33.84 211 ASP G C 1
ATOM 11953 O O . ASP G 1 211 ? 12.779 29.945 45.593 1.00 34.24 211 ASP G O 1
ATOM 11958 N N . LYS G 1 212 ? 13.149 30.239 47.774 1.00 32.30 212 LYS G N 1
ATOM 11959 C CA . LYS G 1 212 ? 12.619 31.592 47.743 1.00 30.89 212 LYS G CA 1
ATOM 11960 C C . LYS G 1 212 ? 13.739 32.619 47.524 1.00 29.94 212 LYS G C 1
ATOM 11961 O O . LYS G 1 212 ? 14.683 32.690 48.318 1.00 30.48 212 LYS G O 1
ATOM 11967 N N . PHE G 1 213 ? 13.638 33.392 46.438 1.00 26.55 213 PHE G N 1
ATOM 11968 C CA . PHE G 1 213 ? 14.624 34.429 46.114 1.00 24.37 213 PHE G CA 1
ATOM 11969 C C . PHE G 1 213 ? 13.899 35.579 45.462 1.00 23.06 213 PHE G C 1
ATOM 11970 O O . PHE G 1 213 ? 12.862 35.389 44.835 1.00 23.53 213 PHE G O 1
ATOM 11978 N N . SER G 1 214 ? 14.441 36.775 45.627 1.00 20.88 214 SER G N 1
ATOM 11979 C CA . SER G 1 214 ? 13.868 37.960 45.019 1.00 20.49 214 SER G CA 1
ATOM 11980 C C . SER G 1 214 ? 14.998 38.418 44.125 1.00 18.81 214 SER G C 1
ATOM 11981 O O . SER G 1 214 ? 16.135 38.013 44.340 1.00 18.98 214 SER G O 1
ATOM 11984 N N . PHE G 1 215 ? 14.696 39.249 43.136 1.00 17.57 215 PHE G N 1
ATOM 11985 C CA . PHE G 1 215 ? 15.717 39.721 42.193 1.00 15.78 215 PHE G CA 1
ATOM 11986 C C . PHE G 1 215 ? 15.491 41.155 41.806 1.00 15.05 215 PHE G C 1
ATOM 11987 O O . PHE G 1 215 ? 14.372 41.654 41.888 1.00 16.61 215 PHE G O 1
ATOM 11995 N N . PHE G 1 216 ? 16.552 41.812 41.358 1.00 13.33 216 PHE G N 1
ATOM 11996 C CA . PHE G 1 216 ? 16.441 43.186 40.891 1.00 12.62 216 PHE G CA 1
ATOM 11997 C C . PHE G 1 216 ? 15.782 43.189 39.482 1.00 11.64 216 PHE G C 1
ATOM 11998 O O . PHE G 1 216 ? 15.801 42.134 38.834 1.00 9.88 216 PHE G O 1
ATOM 12007 N N . GLY H 1 3 ? 26.377 69.630 6.913 1.00 29.17 3 GLY H N 1
ATOM 12008 C CA . GLY H 1 3 ? 26.103 68.180 7.163 1.00 29.61 3 GLY H CA 1
ATOM 12009 C C . GLY H 1 3 ? 27.212 67.452 7.916 1.00 29.10 3 GLY H C 1
ATOM 12010 O O . GLY H 1 3 ? 28.245 68.042 8.263 1.00 31.99 3 GLY H O 1
ATOM 12011 N N . ARG H 1 4 ? 26.991 66.169 8.184 1.00 26.30 4 ARG H N 1
ATOM 12012 C CA . ARG H 1 4 ? 27.961 65.340 8.881 1.00 23.81 4 ARG H CA 1
ATOM 12013 C C . ARG H 1 4 ? 28.095 64.039 8.091 1.00 22.34 4 ARG H C 1
ATOM 12014 O O . ARG H 1 4 ? 27.298 63.772 7.202 1.00 22.42 4 ARG H O 1
ATOM 12022 N N . GLY H 1 5 ? 29.108 63.242 8.394 1.00 21.31 5 GLY H N 1
ATOM 12023 C CA . GLY H 1 5 ? 29.264 61.980 7.703 1.00 18.79 5 GLY H CA 1
ATOM 12024 C C . GLY H 1 5 ? 28.131 61.045 8.093 1.00 19.00 5 GLY H C 1
ATOM 12025 O O . GLY H 1 5 ? 27.298 61.371 8.944 1.00 19.48 5 GLY H O 1
ATOM 12026 N N . LYS H 1 6 ? 28.108 59.869 7.483 1.00 17.29 6 LYS H N 1
ATOM 12027 C CA . LYS H 1 6 ? 27.068 58.893 7.745 1.00 17.37 6 LYS H CA 1
ATOM 12028 C C . LYS H 1 6 ? 27.644 57.642 8.379 1.00 15.22 6 LYS H C 1
ATOM 12029 O O . LYS H 1 6 ? 28.723 57.179 8.006 1.00 13.83 6 LYS H O 1
ATOM 12035 N N . LEU H 1 7 ? 26.906 57.092 9.332 1.00 14.15 7 LEU H N 1
ATOM 12036 C CA . LEU H 1 7 ? 27.331 55.882 10.010 1.00 13.41 7 LEU H CA 1
ATOM 12037 C C . LEU H 1 7 ? 26.603 54.742 9.329 1.00 11.81 7 LEU H C 1
ATOM 12038 O O . LEU H 1 7 ? 25.386 54.672 9.372 1.00 10.17 7 LEU H O 1
ATOM 12043 N N . ILE H 1 8 ? 27.364 53.851 8.701 1.00 13.36 8 ILE H N 1
ATOM 12044 C CA . ILE H 1 8 ? 26.801 52.717 7.984 1.00 14.62 8 ILE H CA 1
ATOM 12045 C C . ILE H 1 8 ? 27.226 51.413 8.630 1.00 14.73 8 ILE H C 1
ATOM 12046 O O . ILE H 1 8 ? 28.425 51.127 8.758 1.00 15.85 8 ILE H O 1
ATOM 12051 N N . LEU H 1 9 ? 26.238 50.597 8.986 1.00 12.89 9 LEU H N 1
ATOM 12052 C CA . LEU H 1 9 ? 26.504 49.337 9.641 1.00 9.52 9 LEU H CA 1
ATOM 12053 C C . LEU H 1 9 ? 26.121 48.139 8.806 1.00 9.98 9 LEU H C 1
ATOM 12054 O O . LEU H 1 9 ? 25.048 48.098 8.216 1.00 10.07 9 LEU H O 1
ATOM 12059 N N . ILE H 1 10 ? 27.006 47.158 8.769 1.00 10.65 10 ILE H N 1
ATOM 12060 C CA . ILE H 1 10 ? 26.777 45.922 8.043 1.00 12.12 10 ILE H CA 1
ATOM 12061 C C . ILE H 1 10 ? 26.678 44.869 9.135 1.00 11.37 10 ILE H C 1
ATOM 12062 O O . ILE H 1 10 ? 27.576 44.760 9.944 1.00 11.28 10 ILE H O 1
ATOM 12067 N N . GLU H 1 11 ? 25.589 44.112 9.156 1.00 11.39 11 GLU H N 1
ATOM 12068 C CA . GLU H 1 11 ? 25.388 43.076 10.167 1.00 12.02 11 GLU H CA 1
ATOM 12069 C C . GLU H 1 11 ? 25.136 41.738 9.503 1.00 12.87 11 GLU H C 1
ATOM 12070 O O . GLU H 1 11 ? 24.890 41.680 8.297 1.00 14.54 11 GLU H O 1
ATOM 12076 N N . GLY H 1 12 ? 25.200 40.661 10.276 1.00 12.80 12 GLY H N 1
ATOM 12077 C CA . GLY H 1 12 ? 24.941 39.352 9.709 1.00 12.78 12 GLY H CA 1
ATOM 12078 C C . GLY H 1 12 ? 25.545 38.274 10.560 1.00 13.85 12 GLY H C 1
ATOM 12079 O O . GLY H 1 12 ? 26.260 38.580 11.514 1.00 13.79 12 GLY H O 1
ATOM 12080 N N . LEU H 1 13 ? 25.250 37.021 10.232 1.00 13.34 13 LEU H N 1
ATOM 12081 C CA . LEU H 1 13 ? 25.809 35.902 10.967 1.00 15.30 13 LEU H CA 1
ATOM 12082 C C . LEU H 1 13 ? 27.286 35.811 10.623 1.00 16.46 13 LEU H C 1
ATOM 12083 O O . LEU H 1 13 ? 27.823 36.647 9.892 1.00 16.77 13 LEU H O 1
ATOM 12088 N N . ASP H 1 14 ? 27.941 34.795 11.167 1.00 17.55 14 ASP H N 1
ATOM 12089 C CA . ASP H 1 14 ? 29.355 34.592 10.909 1.00 18.64 14 ASP H CA 1
ATOM 12090 C C . ASP H 1 14 ? 29.521 34.059 9.476 1.00 18.89 14 ASP H C 1
ATOM 12091 O O . ASP H 1 14 ? 28.642 33.350 8.958 1.00 17.19 14 ASP H O 1
ATOM 12096 N N . ARG H 1 15 ? 30.633 34.426 8.838 1.00 18.98 15 ARG H N 1
ATOM 12097 C CA . ARG H 1 15 ? 30.916 33.959 7.490 1.00 18.33 15 ARG H CA 1
ATOM 12098 C C . ARG H 1 15 ? 29.826 34.392 6.536 1.00 17.67 15 ARG H C 1
ATOM 12099 O O . ARG H 1 15 ? 29.158 33.568 5.928 1.00 16.34 15 ARG H O 1
ATOM 12107 N N . THR H 1 16 ? 29.627 35.690 6.424 1.00 17.58 16 THR H N 1
ATOM 12108 C CA . THR H 1 16 ? 28.614 36.185 5.522 1.00 17.13 16 THR H CA 1
ATOM 12109 C C . THR H 1 16 ? 29.214 37.329 4.752 1.00 16.09 16 THR H C 1
ATOM 12110 O O . THR H 1 16 ? 28.502 38.210 4.289 1.00 16.45 16 THR H O 1
ATOM 12114 N N . GLY H 1 17 ? 30.545 37.316 4.672 1.00 16.21 17 GLY H N 1
ATOM 12115 C CA . GLY H 1 17 ? 31.292 38.322 3.930 1.00 15.61 17 GLY H CA 1
ATOM 12116 C C . GLY H 1 17 ? 31.250 39.755 4.406 1.00 16.06 17 GLY H C 1
ATOM 12117 O O . GLY H 1 17 ? 31.552 40.678 3.632 1.00 15.01 17 GLY H O 1
ATOM 12118 N N . LYS H 1 18 ? 30.912 39.951 5.681 1.00 15.96 18 LYS H N 1
ATOM 12119 C CA . LYS H 1 18 ? 30.816 41.296 6.239 1.00 14.55 18 LYS H CA 1
ATOM 12120 C C . LYS H 1 18 ? 32.139 42.026 6.226 1.00 14.57 18 LYS H C 1
ATOM 12121 O O . LYS H 1 18 ? 32.206 43.183 5.799 1.00 15.27 18 LYS H O 1
ATOM 12127 N N . THR H 1 19 ? 33.196 41.370 6.698 1.00 13.83 19 THR H N 1
ATOM 12128 C CA . THR H 1 19 ? 34.496 42.037 6.717 1.00 14.85 19 THR H CA 1
ATOM 12129 C C . THR H 1 19 ? 34.881 42.418 5.284 1.00 12.26 19 THR H C 1
ATOM 12130 O O . THR H 1 19 ? 35.305 43.547 5.026 1.00 10.20 19 THR H O 1
ATOM 12134 N N . THR H 1 20 ? 34.717 41.463 4.367 1.00 13.12 20 THR H N 1
ATOM 12135 C CA . THR H 1 20 ? 35.027 41.665 2.949 1.00 13.43 20 THR H CA 1
ATOM 12136 C C . THR H 1 20 ? 34.319 42.898 2.405 1.00 12.73 20 THR H C 1
ATOM 12137 O O . THR H 1 20 ? 34.943 43.847 1.936 1.00 11.66 20 THR H O 1
ATOM 12141 N N . GLN H 1 21 ? 32.994 42.882 2.488 1.00 13.91 21 GLN H N 1
ATOM 12142 C CA . GLN H 1 21 ? 32.192 43.996 1.984 1.00 13.59 21 GLN H CA 1
ATOM 12143 C C . GLN H 1 21 ? 32.500 45.335 2.636 1.00 14.57 21 GLN H C 1
ATOM 12144 O O . GLN H 1 21 ? 32.501 46.396 1.980 1.00 12.37 21 GLN H O 1
ATOM 12150 N N . CYS H 1 22 ? 32.766 45.290 3.940 1.00 14.82 22 CYS H N 1
ATOM 12151 C CA . CYS H 1 22 ? 33.056 46.505 4.678 1.00 13.82 22 CYS H CA 1
ATOM 12152 C C . CYS H 1 22 ? 34.353 47.153 4.192 1.00 13.71 22 CYS H C 1
ATOM 12153 O O . CYS H 1 22 ? 34.441 48.382 4.113 1.00 15.07 22 CYS H O 1
ATOM 12156 N N . ASN H 1 23 ? 35.342 46.327 3.857 1.00 14.52 23 ASN H N 1
ATOM 12157 C CA . ASN H 1 23 ? 36.639 46.807 3.353 1.00 17.01 23 ASN H CA 1
ATOM 12158 C C . ASN H 1 23 ? 36.442 47.410 1.959 1.00 16.15 23 ASN H C 1
ATOM 12159 O O . ASN H 1 23 ? 36.966 48.483 1.628 1.00 17.31 23 ASN H O 1
ATOM 12164 N N . ILE H 1 24 ? 35.679 46.695 1.143 1.00 17.42 24 ILE H N 1
ATOM 12165 C CA . ILE H 1 24 ? 35.373 47.152 -0.206 1.00 15.84 24 ILE H CA 1
ATOM 12166 C C . ILE H 1 24 ? 34.667 48.494 -0.101 1.00 14.96 24 ILE H C 1
ATOM 12167 O O . ILE H 1 24 ? 35.087 49.495 -0.693 1.00 15.90 24 ILE H O 1
ATOM 12172 N N . LEU H 1 25 ? 33.595 48.523 0.677 1.00 14.60 25 LEU H N 1
ATOM 12173 C CA . LEU H 1 25 ? 32.832 49.750 0.829 1.00 15.36 25 LEU H CA 1
ATOM 12174 C C . LEU H 1 25 ? 33.726 50.867 1.328 1.00 15.79 25 LEU H C 1
ATOM 12175 O O . LEU H 1 25 ? 33.669 52.009 0.859 1.00 15.78 25 LEU H O 1
ATOM 12180 N N . TYR H 1 26 ? 34.565 50.516 2.291 1.00 16.59 26 TYR H N 1
ATOM 12181 C CA . TYR H 1 26 ? 35.503 51.455 2.902 1.00 17.31 26 TYR H CA 1
ATOM 12182 C C . TYR H 1 26 ? 36.444 52.101 1.881 1.00 17.00 26 TYR H C 1
ATOM 12183 O O . TYR H 1 26 ? 36.562 53.328 1.807 1.00 17.26 26 TYR H O 1
ATOM 12192 N N . LYS H 1 27 ? 37.123 51.265 1.100 1.00 18.24 27 LYS H N 1
ATOM 12193 C CA . LYS H 1 27 ? 38.065 51.776 0.109 1.00 19.63 27 LYS H CA 1
ATOM 12194 C C . LYS H 1 27 ? 37.358 52.710 -0.865 1.00 19.57 27 LYS H C 1
ATOM 12195 O O . LYS H 1 27 ? 37.876 53.764 -1.225 1.00 20.73 27 LYS H O 1
ATOM 12201 N N . LYS H 1 28 ? 36.155 52.317 -1.263 1.00 20.47 28 LYS H N 1
ATOM 12202 C CA . LYS H 1 28 ? 35.330 53.105 -2.170 1.00 19.56 28 LYS H CA 1
ATOM 12203 C C . LYS H 1 28 ? 35.146 54.509 -1.622 1.00 20.14 28 LYS H C 1
ATOM 12204 O O . LYS H 1 28 ? 35.310 55.493 -2.337 1.00 20.42 28 LYS H O 1
ATOM 12210 N N . LEU H 1 29 ? 34.794 54.595 -0.342 1.00 20.74 29 LEU H N 1
ATOM 12211 C CA . LEU H 1 29 ? 34.489 55.878 0.273 1.00 20.47 29 LEU H CA 1
ATOM 12212 C C . LEU H 1 29 ? 35.646 56.730 0.721 1.00 20.50 29 LEU H C 1
ATOM 12213 O O . LEU H 1 29 ? 35.449 57.872 1.126 1.00 19.47 29 LEU H O 1
ATOM 12218 N N . GLN H 1 30 ? 36.854 56.192 0.660 1.00 21.55 30 GLN H N 1
ATOM 12219 C CA . GLN H 1 30 ? 38.002 56.981 1.078 1.00 24.04 30 GLN H CA 1
ATOM 12220 C C . GLN H 1 30 ? 38.277 58.114 0.081 1.00 25.34 30 GLN H C 1
ATOM 12221 O O . GLN H 1 30 ? 37.869 58.054 -1.080 1.00 25.31 30 GLN H O 1
ATOM 12227 N N . PRO H 1 31 ? 38.957 59.176 0.530 1.00 26.42 31 PRO H N 1
ATOM 12228 C CA . PRO H 1 31 ? 39.735 59.240 1.775 1.00 26.29 31 PRO H CA 1
ATOM 12229 C C . PRO H 1 31 ? 38.882 59.550 3.017 1.00 26.95 31 PRO H C 1
ATOM 12230 O O . PRO H 1 31 ? 39.253 59.207 4.145 1.00 27.22 31 PRO H O 1
ATOM 12234 N N . ASN H 1 32 ? 37.744 60.203 2.789 1.00 26.49 32 ASN H N 1
ATOM 12235 C CA . ASN H 1 32 ? 36.826 60.634 3.850 1.00 26.24 32 ASN H CA 1
ATOM 12236 C C . ASN H 1 32 ? 35.948 59.571 4.546 1.00 24.21 32 ASN H C 1
ATOM 12237 O O . ASN H 1 32 ? 34.761 59.794 4.779 1.00 23.33 32 ASN H O 1
ATOM 12242 N N . CYS H 1 33 ? 36.530 58.438 4.909 1.00 22.64 33 CYS H N 1
ATOM 12243 C CA . CYS H 1 33 ? 35.770 57.378 5.551 1.00 22.06 33 CYS H CA 1
ATOM 12244 C C . CYS H 1 33 ? 36.657 56.588 6.505 1.00 22.93 33 CYS H C 1
ATOM 12245 O O . CYS H 1 33 ? 37.862 56.457 6.280 1.00 23.96 33 CYS H O 1
ATOM 12248 N N . LYS H 1 34 ? 36.046 56.070 7.568 1.00 22.09 34 LYS H N 1
ATOM 12249 C CA . LYS H 1 34 ? 36.735 55.268 8.570 1.00 20.88 34 LYS H CA 1
ATOM 12250 C C . LYS H 1 34 ? 36.096 53.895 8.564 1.00 19.24 34 LYS H C 1
ATOM 12251 O O . LYS H 1 34 ? 34.950 53.723 8.159 1.00 18.77 34 LYS H O 1
ATOM 12257 N N . LEU H 1 35 ? 36.836 52.909 9.028 1.00 17.83 35 LEU H N 1
ATOM 12258 C CA . LEU H 1 35 ? 36.329 51.551 9.081 1.00 16.97 35 LEU H CA 1
ATOM 12259 C C . LEU H 1 35 ? 36.443 51.091 10.542 1.00 18.82 35 LEU H C 1
ATOM 12260 O O . LEU H 1 35 ? 37.503 51.244 11.162 1.00 18.78 35 LEU H O 1
ATOM 12265 N N . LEU H 1 36 ? 35.364 50.528 11.082 1.00 18.31 36 LEU H N 1
ATOM 12266 C CA . LEU H 1 36 ? 35.357 50.058 12.468 1.00 17.92 36 LEU H CA 1
ATOM 12267 C C . LEU H 1 36 ? 34.750 48.672 12.533 1.00 17.12 36 LEU H C 1
ATOM 12268 O O . LEU H 1 36 ? 33.777 48.378 11.843 1.00 16.93 36 LEU H O 1
ATOM 12273 N N . LYS H 1 37 ? 35.335 47.811 13.353 1.00 15.32 37 LYS H N 1
ATOM 12274 C CA . LYS H 1 37 ? 34.833 46.463 13.484 1.00 15.22 37 LYS H CA 1
ATOM 12275 C C . LYS H 1 37 ? 34.663 46.093 14.943 1.00 15.76 37 LYS H C 1
ATOM 12276 O O . LYS H 1 37 ? 35.550 46.381 15.754 1.00 15.22 37 LYS H O 1
ATOM 12282 N N . PHE H 1 38 ? 33.515 45.486 15.277 1.00 15.33 38 PHE H N 1
ATOM 12283 C CA . PHE H 1 38 ? 33.220 45.047 16.651 1.00 12.82 38 PHE H CA 1
ATOM 12284 C C . PHE H 1 38 ? 33.034 43.560 16.619 1.00 12.15 38 PHE H C 1
ATOM 12285 O O . PHE H 1 38 ? 32.420 43.022 15.685 1.00 14.31 38 PHE H O 1
ATOM 12293 N N . PRO H 1 39 ? 33.564 42.863 17.633 1.00 10.93 39 PRO H N 1
ATOM 12294 C CA . PRO H 1 39 ? 34.313 43.491 18.731 1.00 11.28 39 PRO H CA 1
ATOM 12295 C C . PRO H 1 39 ? 35.644 44.095 18.313 1.00 11.92 39 PRO H C 1
ATOM 12296 O O . PRO H 1 39 ? 36.361 43.545 17.468 1.00 11.71 39 PRO H O 1
ATOM 12300 N N . GLU H 1 40 ? 35.960 45.229 18.918 1.00 11.71 40 GLU H N 1
ATOM 12301 C CA . GLU H 1 40 ? 37.225 45.917 18.690 1.00 13.97 40 GLU H CA 1
ATOM 12302 C C . GLU H 1 40 ? 38.209 45.270 19.714 1.00 14.50 40 GLU H C 1
ATOM 12303 O O . GLU H 1 40 ? 38.367 45.730 20.852 1.00 14.74 40 GLU H O 1
ATOM 12309 N N . ARG H 1 41 ? 38.835 44.186 19.272 1.00 12.72 41 ARG H N 1
ATOM 12310 C CA . ARG H 1 41 ? 39.730 43.373 20.064 1.00 11.76 41 ARG H CA 1
ATOM 12311 C C . ARG H 1 41 ? 41.051 43.920 20.560 1.00 13.77 41 ARG H C 1
ATOM 12312 O O . ARG H 1 41 ? 41.742 43.239 21.322 1.00 14.56 41 ARG H O 1
ATOM 12320 N N . SER H 1 42 ? 41.415 45.124 20.153 1.00 13.30 42 SER H N 1
ATOM 12321 C CA . SER H 1 42 ? 42.690 45.670 20.596 1.00 15.91 42 SER H CA 1
ATOM 12322 C C . SER H 1 42 ? 42.675 46.335 21.977 1.00 17.32 42 SER H C 1
ATOM 12323 O O . SER H 1 42 ? 43.735 46.647 22.503 1.00 18.68 42 SER H O 1
ATOM 12326 N N . THR H 1 43 ? 41.505 46.581 22.566 1.00 17.08 43 THR H N 1
ATOM 12327 C CA . THR H 1 43 ? 41.498 47.181 23.906 1.00 15.91 43 THR H CA 1
ATOM 12328 C C . THR H 1 43 ? 41.565 46.051 24.947 1.00 15.74 43 THR H C 1
ATOM 12329 O O . THR H 1 43 ? 41.439 44.871 24.604 1.00 16.36 43 THR H O 1
ATOM 12333 N N . ARG H 1 44 ? 41.770 46.404 26.215 1.00 14.78 44 ARG H N 1
ATOM 12334 C CA . ARG H 1 44 ? 41.855 45.391 27.265 1.00 13.58 44 ARG H CA 1
ATOM 12335 C C . ARG H 1 44 ? 40.553 44.635 27.303 1.00 11.47 44 ARG H C 1
ATOM 12336 O O . ARG H 1 44 ? 40.519 43.404 27.339 1.00 9.11 44 ARG H O 1
ATOM 12344 N N . ILE H 1 45 ? 39.461 45.387 27.297 1.00 10.58 45 ILE H N 1
ATOM 12345 C CA . ILE H 1 45 ? 38.166 44.742 27.290 1.00 11.30 45 ILE H CA 1
ATOM 12346 C C . ILE H 1 45 ? 38.095 43.905 26.007 1.00 12.30 45 ILE H C 1
ATOM 12347 O O . ILE H 1 45 ? 37.613 42.769 26.027 1.00 13.95 45 ILE H O 1
ATOM 12352 N N . GLY H 1 46 ? 38.602 44.456 24.897 1.00 14.34 46 GLY H N 1
ATOM 12353 C CA . GLY H 1 46 ? 38.580 43.738 23.629 1.00 12.66 46 GLY H CA 1
ATOM 12354 C C . GLY H 1 46 ? 39.339 42.435 23.732 1.00 12.23 46 GLY H C 1
ATOM 12355 O O . GLY H 1 46 ? 38.931 41.402 23.199 1.00 12.50 46 GLY H O 1
ATOM 12356 N N . GLY H 1 47 ? 40.456 42.486 24.447 1.00 12.50 47 GLY H N 1
ATOM 12357 C CA . GLY H 1 47 ? 41.270 41.296 24.627 1.00 11.48 47 GLY H CA 1
ATOM 12358 C C . GLY H 1 47 ? 40.582 40.185 25.381 1.00 11.08 47 GLY H C 1
ATOM 12359 O O . GLY H 1 47 ? 40.762 39.013 25.061 1.00 11.53 47 GLY H O 1
ATOM 12360 N N . LEU H 1 48 ? 39.816 40.519 26.416 1.00 12.06 48 LEU H N 1
ATOM 12361 C CA . LEU H 1 48 ? 39.099 39.458 27.133 1.00 10.18 48 LEU H CA 1
ATOM 12362 C C . LEU H 1 48 ? 38.005 38.876 26.226 1.00 9.55 48 LEU H C 1
ATOM 12363 O O . LEU H 1 48 ? 37.726 37.690 26.272 1.00 7.87 48 LEU H O 1
ATOM 12368 N N . ILE H 1 49 ? 37.372 39.723 25.410 1.00 10.99 49 ILE H N 1
ATOM 12369 C CA . ILE H 1 49 ? 36.337 39.239 24.474 1.00 10.44 49 ILE H CA 1
ATOM 12370 C C . ILE H 1 49 ? 37.022 38.269 23.494 1.00 11.05 49 ILE H C 1
ATOM 12371 O O . ILE H 1 49 ? 36.498 37.202 23.188 1.00 11.73 49 ILE H O 1
ATOM 12376 N N . ASN H 1 50 ? 38.221 38.622 23.031 1.00 13.78 50 ASN H N 1
ATOM 12377 C CA . ASN H 1 50 ? 38.940 37.731 22.113 1.00 14.81 50 ASN H CA 1
ATOM 12378 C C . ASN H 1 50 ? 39.246 36.382 22.752 1.00 14.14 50 ASN H C 1
ATOM 12379 O O . ASN H 1 50 ? 39.088 35.329 22.134 1.00 14.06 50 ASN H O 1
ATOM 12384 N N . GLU H 1 51 ? 39.688 36.391 23.999 1.00 15.56 51 GLU H N 1
ATOM 12385 C CA . GLU H 1 51 ? 39.992 35.112 24.635 1.00 15.52 51 GLU H CA 1
ATOM 12386 C C . GLU H 1 51 ? 38.730 34.290 24.790 1.00 14.11 51 GLU H C 1
ATOM 12387 O O . GLU H 1 51 ? 38.741 33.075 24.615 1.00 15.17 51 GLU H O 1
ATOM 12393 N N . TYR H 1 52 ? 37.641 34.962 25.132 1.00 12.81 52 TYR H N 1
ATOM 12394 C CA . TYR H 1 52 ? 36.379 34.274 25.325 1.00 13.38 52 TYR H CA 1
ATOM 12395 C C . TYR H 1 52 ? 35.965 33.559 24.044 1.00 12.83 52 TYR H C 1
ATOM 12396 O O . TYR H 1 52 ? 35.583 32.390 24.068 1.00 13.92 52 TYR H O 1
ATOM 12405 N N . LEU H 1 53 ? 36.046 34.286 22.929 1.00 13.66 53 LEU H N 1
ATOM 12406 C CA . LEU H 1 53 ? 35.675 33.780 21.604 1.00 13.11 53 LEU H CA 1
ATOM 12407 C C . LEU H 1 53 ? 36.584 32.667 21.084 1.00 14.98 53 LEU H C 1
ATOM 12408 O O . LEU H 1 53 ? 36.123 31.741 20.430 1.00 15.06 53 LEU H O 1
ATOM 12413 N N . THR H 1 54 ? 37.872 32.747 21.397 1.00 16.29 54 THR H N 1
ATOM 12414 C CA . THR H 1 54 ? 38.830 31.777 20.894 1.00 17.73 54 THR H CA 1
ATOM 12415 C C . THR H 1 54 ? 39.366 30.680 21.816 1.00 19.69 54 THR H C 1
ATOM 12416 O O . THR H 1 54 ? 39.931 29.702 21.327 1.00 19.51 54 THR H O 1
ATOM 12420 N N . ASP H 1 55 ? 39.202 30.827 23.133 1.00 20.99 55 ASP H N 1
ATOM 12421 C CA . ASP H 1 55 ? 39.711 29.832 24.085 1.00 20.45 55 ASP H CA 1
ATOM 12422 C C . ASP H 1 55 ? 38.607 29.301 24.977 1.00 20.50 55 ASP H C 1
ATOM 12423 O O . ASP H 1 55 ? 38.083 30.045 25.811 1.00 20.05 55 ASP H O 1
ATOM 12428 N N . ASP H 1 56 ? 38.261 28.026 24.830 1.00 21.03 56 ASP H N 1
ATOM 12429 C CA . ASP H 1 56 ? 37.185 27.469 25.647 1.00 24.19 56 ASP H CA 1
ATOM 12430 C C . ASP H 1 56 ? 37.551 27.282 27.128 1.00 25.11 56 ASP H C 1
ATOM 12431 O O . ASP H 1 56 ? 36.707 26.887 27.945 1.00 26.52 56 ASP H O 1
ATOM 12436 N N . SER H 1 57 ? 38.800 27.578 27.474 1.00 24.41 57 SER H N 1
ATOM 12437 C CA . SER H 1 57 ? 39.236 27.472 28.863 1.00 23.91 57 SER H CA 1
ATOM 12438 C C . SER H 1 57 ? 38.853 28.780 29.567 1.00 23.32 57 SER H C 1
ATOM 12439 O O . SER H 1 57 ? 38.761 28.842 30.791 1.00 23.80 57 SER H O 1
ATOM 12442 N N . PHE H 1 58 ? 38.628 29.824 28.778 1.00 22.25 58 PHE H N 1
ATOM 12443 C CA . PHE H 1 58 ? 38.231 31.108 29.324 1.00 21.05 58 PHE H CA 1
ATOM 12444 C C . PHE H 1 58 ? 36.746 31.047 29.639 1.00 22.71 58 PHE H C 1
ATOM 12445 O O . PHE H 1 58 ? 35.899 31.111 28.736 1.00 23.50 58 PHE H O 1
ATOM 12453 N N . GLN H 1 59 ? 36.432 30.911 30.926 1.00 24.10 59 GLN H N 1
ATOM 12454 C CA . GLN H 1 59 ? 35.044 30.834 31.393 1.00 24.43 59 GLN H CA 1
ATOM 12455 C C . GLN H 1 59 ? 34.530 32.195 31.859 1.00 22.22 59 GLN H C 1
ATOM 12456 O O . GLN H 1 59 ? 35.211 32.930 32.584 1.00 22.10 59 GLN H O 1
ATOM 12462 N N . LEU H 1 60 ? 33.323 32.530 31.425 1.00 19.85 60 LEU H N 1
ATOM 12463 C CA . LEU H 1 60 ? 32.702 33.794 31.800 1.00 17.42 60 LEU H CA 1
ATOM 12464 C C . LEU H 1 60 ? 31.215 33.602 31.612 1.00 16.47 60 LEU H C 1
ATOM 12465 O O . LEU H 1 60 ? 30.780 32.980 30.638 1.00 16.85 60 LEU H O 1
ATOM 12470 N N . SER H 1 61 ? 30.437 34.103 32.563 1.00 14.76 61 SER H N 1
ATOM 12471 C CA . SER H 1 61 ? 28.995 33.965 32.505 1.00 13.69 61 SER H CA 1
ATOM 12472 C C . SER H 1 61 ? 28.436 34.747 31.321 1.00 12.88 61 SER H C 1
ATOM 12473 O O . SER H 1 61 ? 28.986 35.766 30.924 1.00 11.97 61 SER H O 1
ATOM 12476 N N . ASP H 1 62 ? 27.329 34.249 30.775 1.00 13.61 62 ASP H N 1
ATOM 12477 C CA . ASP H 1 62 ? 26.659 34.865 29.634 1.00 12.60 62 ASP H CA 1
ATOM 12478 C C . ASP H 1 62 ? 26.418 36.337 29.853 1.00 12.56 62 ASP H C 1
ATOM 12479 O O . ASP H 1 62 ? 26.685 37.160 28.969 1.00 13.49 62 ASP H O 1
ATOM 12484 N N . GLN H 1 63 ? 25.912 36.677 31.035 1.00 10.42 63 GLN H N 1
ATOM 12485 C CA . GLN H 1 63 ? 25.629 38.062 31.371 1.00 9.27 63 GLN H CA 1
ATOM 12486 C C . GLN H 1 63 ? 26.898 38.906 31.361 1.00 9.53 63 GLN H C 1
ATOM 12487 O O . GLN H 1 63 ? 26.912 40.031 30.863 1.00 10.85 63 GLN H O 1
ATOM 12493 N N . ALA H 1 64 ? 27.967 38.356 31.922 1.00 9.46 64 ALA H N 1
ATOM 12494 C CA . ALA H 1 64 ? 29.214 39.085 31.988 1.00 10.74 64 ALA H CA 1
ATOM 12495 C C . ALA H 1 64 ? 29.769 39.383 30.599 1.00 10.77 64 ALA H C 1
ATOM 12496 O O . ALA H 1 64 ? 30.024 40.541 30.283 1.00 12.48 64 ALA H O 1
ATOM 12498 N N . ILE H 1 65 ? 29.961 38.346 29.780 1.00 10.49 65 ILE H N 1
ATOM 12499 C CA . ILE H 1 65 ? 30.505 38.532 28.430 1.00 9.69 65 ILE H CA 1
ATOM 12500 C C . ILE H 1 65 ? 29.610 39.519 27.689 1.00 10.37 65 ILE H C 1
ATOM 12501 O O . ILE H 1 65 ? 30.087 40.478 27.081 1.00 9.77 65 ILE H O 1
ATOM 12506 N N . HIS H 1 66 ? 28.305 39.323 27.791 1.00 9.95 66 HIS H N 1
ATOM 12507 C CA . HIS H 1 66 ? 27.377 40.237 27.153 1.00 8.69 66 HIS H CA 1
ATOM 12508 C C . HIS H 1 66 ? 27.660 41.689 27.493 1.00 10.35 66 HIS H C 1
ATOM 12509 O O . HIS H 1 66 ? 27.606 42.564 26.615 1.00 9.55 66 HIS H O 1
ATOM 12516 N N . LEU H 1 67 ? 27.959 41.960 28.771 1.00 10.61 67 LEU H N 1
ATOM 12517 C CA . LEU H 1 67 ? 28.222 43.328 29.206 1.00 10.30 67 LEU H CA 1
ATOM 12518 C C . LEU H 1 67 ? 29.547 43.852 28.687 1.00 8.34 67 LEU H C 1
ATOM 12519 O O . LEU H 1 67 ? 29.688 45.042 28.433 1.00 7.33 67 LEU H O 1
ATOM 12524 N N . LEU H 1 68 ? 30.510 42.955 28.523 1.00 9.26 68 LEU H N 1
ATOM 12525 C CA . LEU H 1 68 ? 31.827 43.320 28.004 1.00 10.11 68 LEU H CA 1
ATOM 12526 C C . LEU H 1 68 ? 31.699 43.804 26.543 1.00 10.70 68 LEU H C 1
ATOM 12527 O O . LEU H 1 68 ? 32.282 44.822 26.146 1.00 12.03 68 LEU H O 1
ATOM 12532 N N . PHE H 1 69 ? 30.926 43.063 25.753 1.00 9.92 69 PHE H N 1
ATOM 12533 C CA . PHE H 1 69 ? 30.700 43.418 24.356 1.00 9.12 69 PHE H CA 1
ATOM 12534 C C . PHE H 1 69 ? 30.114 44.821 24.271 1.00 9.16 69 PHE H C 1
ATOM 12535 O O . PHE H 1 69 ? 30.523 45.621 23.424 1.00 7.54 69 PHE H O 1
ATOM 12543 N N . SER H 1 70 ? 29.160 45.127 25.157 1.00 8.91 70 SER H N 1
ATOM 12544 C CA . SER H 1 70 ? 28.539 46.447 25.165 1.00 8.55 70 SER H CA 1
ATOM 12545 C C . SER H 1 70 ? 29.543 47.512 25.600 1.00 9.80 70 SER H C 1
ATOM 12546 O O . SER H 1 70 ? 29.653 48.583 24.978 1.00 10.69 70 SER H O 1
ATOM 12549 N N . ALA H 1 71 ? 30.276 47.227 26.679 1.00 10.80 71 ALA H N 1
ATOM 12550 C CA . ALA H 1 71 ? 31.271 48.179 27.176 1.00 9.35 71 ALA H CA 1
ATOM 12551 C C . ALA H 1 71 ? 32.251 48.512 26.036 1.00 8.60 71 ALA H C 1
ATOM 12552 O O . ALA H 1 71 ? 32.651 49.662 25.870 1.00 8.17 71 ALA H O 1
ATOM 12554 N N . ASN H 1 72 ? 32.610 47.487 25.261 1.00 9.96 72 ASN H N 1
ATOM 12555 C CA . ASN H 1 72 ? 33.529 47.613 24.118 1.00 12.14 72 ASN H CA 1
ATOM 12556 C C . ASN H 1 72 ? 33.067 48.686 23.109 1.00 13.38 72 ASN H C 1
ATOM 12557 O O . ASN H 1 72 ? 33.882 49.402 22.547 1.00 13.09 72 ASN H O 1
ATOM 12562 N N . ARG H 1 73 ? 31.762 48.804 22.889 1.00 13.67 73 ARG H N 1
ATOM 12563 C CA . ARG H 1 73 ? 31.272 49.840 21.990 1.00 12.78 73 ARG H CA 1
ATOM 12564 C C . ARG H 1 73 ? 31.390 51.170 22.709 1.00 14.20 73 ARG H C 1
ATOM 12565 O O . ARG H 1 73 ? 31.904 52.156 22.158 1.00 14.54 73 ARG H O 1
ATOM 12573 N N . TRP H 1 74 ? 30.917 51.199 23.952 1.00 13.91 74 TRP H N 1
ATOM 12574 C CA . TRP H 1 74 ? 30.961 52.424 24.748 1.00 13.06 74 TRP H CA 1
ATOM 12575 C C . TRP H 1 74 ? 32.357 53.029 24.845 1.00 14.06 74 TRP H C 1
ATOM 12576 O O . TRP H 1 74 ? 32.485 54.246 24.933 1.00 14.17 74 TRP H O 1
ATOM 12587 N N . GLU H 1 75 ? 33.410 52.212 24.826 1.00 14.82 75 GLU H N 1
ATOM 12588 C CA . GLU H 1 75 ? 34.731 52.820 24.922 1.00 16.54 75 GLU H CA 1
ATOM 12589 C C . GLU H 1 75 ? 35.177 53.489 23.615 1.00 19.45 75 GLU H C 1
ATOM 12590 O O . GLU H 1 75 ? 36.174 54.213 23.585 1.00 17.90 75 GLU H O 1
ATOM 12596 N N . ILE H 1 76 ? 34.402 53.294 22.550 1.00 18.79 76 ILE H N 1
ATOM 12597 C CA . ILE H 1 76 ? 34.755 53.858 21.255 1.00 19.61 76 ILE H CA 1
ATOM 12598 C C . ILE H 1 76 ? 33.742 54.868 20.698 1.00 19.31 76 ILE H C 1
ATOM 12599 O O . ILE H 1 76 ? 34.095 55.725 19.884 1.00 21.02 76 ILE H O 1
ATOM 12604 N N . VAL H 1 77 ? 32.497 54.806 21.151 1.00 17.76 77 VAL H N 1
ATOM 12605 C CA . VAL H 1 77 ? 31.479 55.710 20.628 1.00 16.76 77 VAL H CA 1
ATOM 12606 C C . VAL H 1 77 ? 31.789 57.209 20.588 1.00 18.46 77 VAL H C 1
ATOM 12607 O O . VAL H 1 77 ? 31.230 57.939 19.765 1.00 18.50 77 VAL H O 1
ATOM 12611 N N . ASP H 1 78 ? 32.671 57.693 21.447 1.00 18.25 78 ASP H N 1
ATOM 12612 C CA . ASP H 1 78 ? 32.958 59.114 21.422 1.00 18.28 78 ASP H CA 1
ATOM 12613 C C . ASP H 1 78 ? 33.720 59.466 20.166 1.00 17.73 78 ASP H C 1
ATOM 12614 O O . ASP H 1 78 ? 33.522 60.541 19.586 1.00 17.76 78 ASP H O 1
ATOM 12619 N N . LYS H 1 79 ? 34.601 58.558 19.757 1.00 19.08 79 LYS H N 1
ATOM 12620 C CA . LYS H 1 79 ? 35.418 58.747 18.557 1.00 20.33 79 LYS H CA 1
ATOM 12621 C C . LYS H 1 79 ? 34.492 58.743 17.347 1.00 20.07 79 LYS H C 1
ATOM 12622 O O . LYS H 1 79 ? 34.577 59.619 16.481 1.00 20.97 79 LYS H O 1
ATOM 12628 N N . ILE H 1 80 ? 33.626 57.734 17.285 1.00 19.59 80 ILE H N 1
ATOM 12629 C CA . ILE H 1 80 ? 32.655 57.617 16.204 1.00 18.59 80 ILE H CA 1
ATOM 12630 C C . ILE H 1 80 ? 31.959 58.952 16.008 1.00 19.27 80 ILE H C 1
ATOM 12631 O O . ILE H 1 80 ? 32.087 59.577 14.965 1.00 19.14 80 ILE H O 1
ATOM 12636 N N . LYS H 1 81 ? 31.245 59.407 17.027 1.00 20.82 81 LYS H N 1
ATOM 12637 C CA . LYS H 1 81 ? 30.535 60.676 16.946 1.00 21.82 81 LYS H CA 1
ATOM 12638 C C . LYS H 1 81 ? 31.415 61.828 16.500 1.00 22.65 81 LYS H C 1
ATOM 12639 O O . LYS H 1 81 ? 30.980 62.668 15.706 1.00 23.08 81 LYS H O 1
ATOM 12645 N N . LYS H 1 82 ? 32.645 61.888 17.013 1.00 23.57 82 LYS H N 1
ATOM 12646 C CA . LYS H 1 82 ? 33.557 62.968 16.630 1.00 23.03 82 LYS H CA 1
ATOM 12647 C C . LYS H 1 82 ? 33.912 62.916 15.144 1.00 20.73 82 LYS H C 1
ATOM 12648 O O . LYS H 1 82 ? 33.969 63.947 14.481 1.00 20.72 82 LYS H O 1
ATOM 12654 N N . ASP H 1 83 ? 34.175 61.718 14.637 1.00 19.45 83 ASP H N 1
ATOM 12655 C CA . ASP H 1 83 ? 34.532 61.553 13.231 1.00 20.01 83 ASP H CA 1
ATOM 12656 C C . ASP H 1 83 ? 33.382 62.009 12.333 1.00 19.73 83 ASP H C 1
ATOM 12657 O O . ASP H 1 83 ? 33.570 62.828 11.434 1.00 18.61 83 ASP H O 1
ATOM 12662 N N . LEU H 1 84 ? 32.187 61.504 12.616 1.00 20.27 84 LEU H N 1
ATOM 12663 C CA . LEU H 1 84 ? 30.999 61.877 11.877 1.00 20.30 84 LEU H CA 1
ATOM 12664 C C . LEU H 1 84 ? 30.827 63.398 11.836 1.00 20.63 84 LEU H C 1
ATOM 12665 O O . LEU H 1 84 ? 30.553 63.972 10.784 1.00 19.48 84 LEU H O 1
ATOM 12670 N N . LEU H 1 85 ? 30.994 64.056 12.979 1.00 22.19 85 LEU H N 1
ATOM 12671 C CA . LEU H 1 85 ? 30.840 65.510 13.043 1.00 23.03 85 LEU H CA 1
ATOM 12672 C C . LEU H 1 85 ? 31.920 66.235 12.256 1.00 23.71 85 LEU H C 1
ATOM 12673 O O . LEU H 1 85 ? 31.763 67.404 11.895 1.00 23.60 85 LEU H O 1
ATOM 12678 N N . GLU H 1 86 ? 33.022 65.539 12.006 1.00 24.94 86 GLU H N 1
ATOM 12679 C CA . GLU H 1 86 ? 34.113 66.105 11.237 1.00 26.22 86 GLU H CA 1
ATOM 12680 C C . GLU H 1 86 ? 33.780 65.909 9.761 1.00 26.84 86 GLU H C 1
ATOM 12681 O O . GLU H 1 86 ? 34.501 66.375 8.888 1.00 27.62 86 GLU H O 1
ATOM 12687 N N . GLY H 1 87 ? 32.677 65.211 9.495 1.00 25.84 87 GLY H N 1
ATOM 12688 C CA . GLY H 1 87 ? 32.249 64.979 8.127 1.00 23.35 87 GLY H CA 1
ATOM 12689 C C . GLY H 1 87 ? 32.657 63.642 7.541 1.00 23.07 87 GLY H C 1
ATOM 12690 O O . GLY H 1 87 ? 32.349 63.352 6.387 1.00 22.21 87 GLY H O 1
ATOM 12691 N N . LYS H 1 88 ? 33.332 62.811 8.323 1.00 22.23 88 LYS H N 1
ATOM 12692 C CA . LYS H 1 88 ? 33.769 61.521 7.826 1.00 22.11 88 LYS H CA 1
ATOM 12693 C C . LYS H 1 88 ? 32.693 60.453 7.864 1.00 20.99 88 LYS H C 1
ATOM 12694 O O . LYS H 1 88 ? 31.900 60.377 8.800 1.00 20.64 88 LYS H O 1
ATOM 12700 N N . ASN H 1 89 ? 32.653 59.625 6.832 1.00 19.63 89 ASN H N 1
ATOM 12701 C CA . ASN H 1 89 ? 31.674 58.560 6.819 1.00 19.02 89 ASN H CA 1
ATOM 12702 C C . ASN H 1 89 ? 32.345 57.434 7.566 1.00 17.00 89 ASN H C 1
ATOM 12703 O O . ASN H 1 89 ? 33.575 57.395 7.671 1.00 15.68 89 ASN H O 1
ATOM 12708 N N . ILE H 1 90 ? 31.537 56.514 8.070 1.00 14.87 90 ILE H N 1
ATOM 12709 C CA . ILE H 1 90 ? 32.073 55.398 8.798 1.00 13.03 90 ILE H CA 1
ATOM 12710 C C . ILE H 1 90 ? 31.375 54.122 8.408 1.00 11.43 90 ILE H C 1
ATOM 12711 O O . ILE H 1 90 ? 30.151 54.061 8.376 1.00 12.28 90 ILE H O 1
ATOM 12716 N N . VAL H 1 91 ? 32.165 53.107 8.097 1.00 10.12 91 VAL H N 1
ATOM 12717 C CA . VAL H 1 91 ? 31.636 51.807 7.755 1.00 11.59 91 VAL H CA 1
ATOM 12718 C C . VAL H 1 91 ? 31.948 50.986 9.009 1.00 13.24 91 VAL H C 1
ATOM 12719 O O . VAL H 1 91 ? 33.097 50.910 9.431 1.00 13.41 91 VAL H O 1
ATOM 12723 N N . MET H 1 92 ? 30.929 50.371 9.587 1.00 12.83 92 MET H N 1
ATOM 12724 C CA . MET H 1 92 ? 31.092 49.579 10.784 1.00 13.37 92 MET H CA 1
ATOM 12725 C C . MET H 1 92 ? 30.639 48.147 10.539 1.00 13.10 92 MET H C 1
ATOM 12726 O O . MET H 1 92 ? 29.585 47.917 9.949 1.00 14.75 92 MET H O 1
ATOM 12731 N N . ASP H 1 93 ? 31.438 47.185 10.980 1.00 11.10 93 ASP H N 1
ATOM 12732 C CA . ASP H 1 93 ? 31.107 45.775 10.830 1.00 11.07 93 ASP H CA 1
ATOM 12733 C C . ASP H 1 93 ? 30.632 45.244 12.187 1.00 12.95 93 ASP H C 1
ATOM 12734 O O . ASP H 1 93 ? 31.454 45.053 13.081 1.00 14.67 93 ASP H O 1
ATOM 12739 N N . ARG H 1 94 ? 29.326 45.006 12.342 1.00 11.78 94 ARG H N 1
ATOM 12740 C CA . ARG H 1 94 ? 28.763 44.518 13.626 1.00 10.93 94 ARG H CA 1
ATOM 12741 C C . ARG H 1 94 ? 28.554 45.647 14.639 1.00 9.72 94 ARG H C 1
ATOM 12742 O O . ARG H 1 94 ? 29.351 46.579 14.725 1.00 8.96 94 ARG H O 1
ATOM 12750 N N . TYR H 1 95 ? 27.465 45.578 15.400 1.00 9.89 95 TYR H N 1
ATOM 12751 C CA . TYR H 1 95 ? 27.168 46.623 16.386 1.00 8.89 95 TYR H CA 1
ATOM 12752 C C . TYR H 1 95 ? 26.136 46.125 17.425 1.00 8.86 95 TYR H C 1
ATOM 12753 O O . TYR H 1 95 ? 26.160 44.961 17.822 1.00 7.79 95 TYR H O 1
ATOM 12762 N N . VAL H 1 96 ? 25.219 46.997 17.835 1.00 9.66 96 VAL H N 1
ATOM 12763 C CA . VAL H 1 96 ? 24.221 46.635 18.849 1.00 10.53 96 VAL H CA 1
ATOM 12764 C C . VAL H 1 96 ? 23.332 45.432 18.513 1.00 12.78 96 VAL H C 1
ATOM 12765 O O . VAL H 1 96 ? 22.975 44.650 19.406 1.00 13.52 96 VAL H O 1
ATOM 12769 N N . TYR H 1 97 ? 22.980 45.256 17.234 1.00 13.17 97 TYR H N 1
ATOM 12770 C CA . TYR H 1 97 ? 22.117 44.143 16.849 1.00 10.51 97 TYR H CA 1
ATOM 12771 C C . TYR H 1 97 ? 22.830 42.808 17.023 1.00 11.00 97 TYR H C 1
ATOM 12772 O O . TYR H 1 97 ? 22.216 41.788 17.387 1.00 10.55 97 TYR H O 1
ATOM 12781 N N . SER H 1 98 ? 24.127 42.805 16.738 1.00 11.69 98 SER H N 1
ATOM 12782 C CA . SER H 1 98 ? 24.931 41.598 16.923 1.00 13.35 98 SER H CA 1
ATOM 12783 C C . SER H 1 98 ? 24.971 41.312 18.456 1.00 13.30 98 SER H C 1
ATOM 12784 O O . SER H 1 98 ? 24.835 40.171 18.901 1.00 14.24 98 SER H O 1
ATOM 12787 N N . GLY H 1 99 ? 25.158 42.367 19.248 1.00 12.97 99 GLY H N 1
ATOM 12788 C CA . GLY H 1 99 ? 25.195 42.206 20.697 1.00 14.08 99 GLY H CA 1
ATOM 12789 C C . GLY H 1 99 ? 23.933 41.556 21.252 1.00 12.75 99 GLY H C 1
ATOM 12790 O O . GLY H 1 99 ? 23.992 40.556 21.976 1.00 12.87 99 GLY H O 1
ATOM 12791 N N . VAL H 1 100 ? 22.779 42.120 20.899 1.00 13.27 100 VAL H N 1
ATOM 12792 C CA . VAL H 1 100 ? 21.498 41.599 21.365 1.00 11.46 100 VAL H CA 1
ATOM 12793 C C . VAL H 1 100 ? 21.160 40.200 20.838 1.00 13.12 100 VAL H C 1
ATOM 12794 O O . VAL H 1 100 ? 20.790 39.296 21.600 1.00 14.39 100 VAL H O 1
ATOM 12798 N N . ALA H 1 101 ? 21.310 40.004 19.534 1.00 13.70 101 ALA H N 1
ATOM 12799 C CA . ALA H 1 101 ? 20.969 38.729 18.928 1.00 13.54 101 ALA H CA 1
ATOM 12800 C C . ALA H 1 101 ? 21.811 37.520 19.383 1.00 12.85 101 ALA H C 1
ATOM 12801 O O . ALA H 1 101 ? 21.283 36.445 19.652 1.00 12.25 101 ALA H O 1
ATOM 12803 N N . TYR H 1 102 ? 23.124 37.683 19.465 1.00 12.48 102 TYR H N 1
ATOM 12804 C CA . TYR H 1 102 ? 23.952 36.549 19.859 1.00 12.47 102 TYR H CA 1
ATOM 12805 C C . TYR H 1 102 ? 23.745 36.099 21.308 1.00 13.03 102 TYR H C 1
ATOM 12806 O O . TYR H 1 102 ? 23.761 34.895 21.601 1.00 12.13 102 TYR H O 1
ATOM 12815 N N . SER H 1 103 ? 23.538 37.063 22.212 1.00 12.78 103 SER H N 1
ATOM 12816 C CA . SER H 1 103 ? 23.316 36.736 23.623 1.00 12.80 103 SER H CA 1
ATOM 12817 C C . SER H 1 103 ? 21.901 36.227 23.823 1.00 11.85 103 SER H C 1
ATOM 12818 O O . SER H 1 103 ? 21.693 35.243 24.507 1.00 13.10 103 SER H O 1
ATOM 12821 N N . ALA H 1 104 ? 20.930 36.882 23.196 1.00 12.91 104 ALA H N 1
ATOM 12822 C CA . ALA H 1 104 ? 19.550 36.457 23.338 1.00 12.14 104 ALA H CA 1
ATOM 12823 C C . ALA H 1 104 ? 19.293 35.077 22.736 1.00 13.04 104 ALA H C 1
ATOM 12824 O O . ALA H 1 104 ? 18.397 34.353 23.177 1.00 12.25 104 ALA H O 1
ATOM 12826 N N . ALA H 1 105 ? 20.089 34.685 21.744 1.00 13.31 105 ALA H N 1
ATOM 12827 C CA . ALA H 1 105 ? 19.897 33.385 21.114 1.00 12.36 105 ALA H CA 1
ATOM 12828 C C . ALA H 1 105 ? 20.214 32.247 22.073 1.00 12.80 105 ALA H C 1
ATOM 12829 O O . ALA H 1 105 ? 19.784 31.110 21.872 1.00 11.94 105 ALA H O 1
ATOM 12831 N N . LYS H 1 106 ? 20.988 32.543 23.113 1.00 13.48 106 LYS H N 1
ATOM 12832 C CA . LYS H 1 106 ? 21.376 31.519 24.096 1.00 14.00 106 LYS H CA 1
ATOM 12833 C C . LYS H 1 106 ? 20.190 30.963 24.887 1.00 13.05 106 LYS H C 1
ATOM 12834 O O . LYS H 1 106 ? 20.216 29.829 25.336 1.00 11.30 106 LYS H O 1
ATOM 12840 N N . GLY H 1 107 ? 19.137 31.757 25.031 1.00 14.45 107 GLY H N 1
ATOM 12841 C CA . GLY H 1 107 ? 17.976 31.285 25.764 1.00 15.49 107 GLY H CA 1
ATOM 12842 C C . GLY H 1 107 ? 18.250 31.180 27.256 1.00 17.00 107 GLY H C 1
ATOM 12843 O O . GLY H 1 107 ? 17.676 30.328 27.956 1.00 16.24 107 GLY H O 1
ATOM 12844 N N . THR H 1 108 ? 19.130 32.049 27.745 1.00 16.88 108 THR H N 1
ATOM 12845 C CA . THR H 1 108 ? 19.482 32.057 29.162 1.00 16.37 108 THR H CA 1
ATOM 12846 C C . THR H 1 108 ? 18.451 32.848 29.926 1.00 15.64 108 THR H C 1
ATOM 12847 O O . THR H 1 108 ? 18.057 33.951 29.534 1.00 14.94 108 THR H O 1
ATOM 12851 N N . ASN H 1 109 ? 18.017 32.270 31.031 1.00 17.14 109 ASN H N 1
ATOM 12852 C CA . ASN H 1 109 ? 17.021 32.899 31.884 1.00 17.92 109 ASN H CA 1
ATOM 12853 C C . ASN H 1 109 ? 17.250 34.376 32.118 1.00 16.43 109 ASN H C 1
ATOM 12854 O O . ASN H 1 109 ? 18.338 34.793 32.521 1.00 18.35 109 ASN H O 1
ATOM 12859 N N . GLY H 1 110 ? 16.220 35.167 31.864 1.00 13.58 110 GLY H N 1
ATOM 12860 C CA . GLY H 1 110 ? 16.313 36.594 32.077 1.00 11.60 110 GLY H CA 1
ATOM 12861 C C . GLY H 1 110 ? 17.057 37.391 31.031 1.00 11.89 110 GLY H C 1
ATOM 12862 O O . GLY H 1 110 ? 16.979 38.618 31.013 1.00 11.60 110 GLY H O 1
ATOM 12863 N N . MET H 1 111 ? 17.772 36.713 30.147 1.00 13.47 111 MET H N 1
ATOM 12864 C CA . MET H 1 111 ? 18.531 37.404 29.121 1.00 12.40 111 MET H CA 1
ATOM 12865 C C . MET H 1 111 ? 17.737 37.345 27.833 1.00 14.70 111 MET H C 1
ATOM 12866 O O . MET H 1 111 ? 18.031 36.556 26.929 1.00 13.36 111 MET H O 1
ATOM 12871 N N . ASP H 1 112 ? 16.713 38.182 27.770 1.00 15.38 112 ASP H N 1
ATOM 12872 C CA . ASP H 1 112 ? 15.867 38.219 26.601 1.00 15.43 112 ASP H CA 1
ATOM 12873 C C . ASP H 1 112 ? 16.226 39.412 25.733 1.00 15.42 112 ASP H C 1
ATOM 12874 O O . ASP H 1 112 ? 17.054 40.240 26.121 1.00 14.97 112 ASP H O 1
ATOM 12879 N N . LEU H 1 113 ? 15.602 39.507 24.561 1.00 14.04 113 LEU H N 1
ATOM 12880 C CA . LEU H 1 113 ? 15.904 40.600 23.648 1.00 12.03 113 LEU H CA 1
ATOM 12881 C C . LEU H 1 113 ? 15.956 41.946 24.341 1.00 11.70 113 LEU H C 1
ATOM 12882 O O . LEU H 1 113 ? 16.906 42.716 24.130 1.00 10.29 113 LEU H O 1
ATOM 12887 N N . ASP H 1 114 ? 14.953 42.238 25.173 1.00 11.85 114 ASP H N 1
ATOM 12888 C CA . ASP H 1 114 ? 14.900 43.532 25.877 1.00 12.34 114 ASP H CA 1
ATOM 12889 C C . ASP H 1 114 ? 16.012 43.722 26.922 1.00 11.08 114 ASP H C 1
ATOM 12890 O O . ASP H 1 114 ? 16.608 44.796 26.999 1.00 10.57 114 ASP H O 1
ATOM 12895 N N . TRP H 1 115 ? 16.270 42.689 27.724 1.00 12.12 115 TRP H N 1
ATOM 12896 C CA . TRP H 1 115 ? 17.335 42.778 28.720 1.00 12.14 115 TRP H CA 1
ATOM 12897 C C . TRP H 1 115 ? 18.667 43.028 28.020 1.00 11.09 115 TRP H C 1
ATOM 12898 O O . TRP H 1 115 ? 19.432 43.924 28.405 1.00 9.74 115 TRP H O 1
ATOM 12909 N N . CYS H 1 116 ? 18.932 42.216 26.994 1.00 10.86 116 CYS H N 1
ATOM 12910 C CA . CYS H 1 116 ? 20.171 42.280 26.216 1.00 10.67 116 CYS H CA 1
ATOM 12911 C C . CYS H 1 116 ? 20.438 43.621 25.556 1.00 9.10 116 CYS H C 1
ATOM 12912 O O . CYS H 1 116 ? 21.583 43.981 25.298 1.00 11.26 116 CYS H O 1
ATOM 12915 N N . LEU H 1 117 ? 19.382 44.370 25.290 1.00 9.62 117 LEU H N 1
ATOM 12916 C CA . LEU H 1 117 ? 19.515 45.663 24.640 1.00 8.77 117 LEU H CA 1
ATOM 12917 C C . LEU H 1 117 ? 19.879 46.816 25.568 1.00 10.41 117 LEU H C 1
ATOM 12918 O O . LEU H 1 117 ? 20.581 47.751 25.166 1.00 6.98 117 LEU H O 1
ATOM 12923 N N . GLN H 1 118 ? 19.388 46.748 26.810 1.00 9.78 118 GLN H N 1
ATOM 12924 C CA . GLN H 1 118 ? 19.579 47.835 27.780 1.00 7.97 118 GLN H CA 1
ATOM 12925 C C . GLN H 1 118 ? 20.955 48.462 27.904 1.00 7.57 118 GLN H C 1
ATOM 12926 O O . GLN H 1 118 ? 21.080 49.683 27.918 1.00 7.22 118 GLN H O 1
ATOM 12932 N N . PRO H 1 119 ? 22.003 47.642 28.052 1.00 9.45 119 PRO H N 1
ATOM 12933 C CA . PRO H 1 119 ? 23.382 48.152 28.139 1.00 9.65 119 PRO H CA 1
ATOM 12934 C C . PRO H 1 119 ? 23.797 49.097 26.986 1.00 11.25 119 PRO H C 1
ATOM 12935 O O . PRO H 1 119 ? 24.581 50.040 27.194 1.00 8.71 119 PRO H O 1
ATOM 12939 N N . ASP H 1 120 ? 23.270 48.833 25.781 1.00 11.78 120 ASP H N 1
ATOM 12940 C CA . ASP H 1 120 ? 23.564 49.634 24.576 1.00 10.29 120 ASP H CA 1
ATOM 12941 C C . ASP H 1 120 ? 22.653 50.857 24.431 1.00 11.83 120 ASP H C 1
ATOM 12942 O O . ASP H 1 120 ? 22.904 51.749 23.614 1.00 10.99 120 ASP H O 1
ATOM 12947 N N . VAL H 1 121 ? 21.593 50.912 25.229 1.00 10.84 121 VAL H N 1
ATOM 12948 C CA . VAL H 1 121 ? 20.693 52.048 25.150 1.00 10.54 121 VAL H CA 1
ATOM 12949 C C . VAL H 1 121 ? 21.500 53.304 25.363 1.00 10.90 121 VAL H C 1
ATOM 12950 O O . VAL H 1 121 ? 22.303 53.369 26.272 1.00 12.68 121 VAL H O 1
ATOM 12954 N N . GLY H 1 122 ? 21.282 54.305 24.514 1.00 10.21 122 GLY H N 1
ATOM 12955 C CA . GLY H 1 122 ? 22.017 55.549 24.610 1.00 9.13 122 GLY H CA 1
ATOM 12956 C C . GLY H 1 122 ? 23.090 55.634 23.539 1.00 8.35 122 GLY H C 1
ATOM 12957 O O . GLY H 1 122 ? 23.622 56.702 23.283 1.00 10.25 122 GLY H O 1
ATOM 12958 N N . LEU H 1 123 ? 23.414 54.509 22.905 1.00 10.81 123 LEU H N 1
ATOM 12959 C CA . LEU H 1 123 ? 24.451 54.499 21.846 1.00 11.99 123 LEU H CA 1
ATOM 12960 C C . LEU H 1 123 ? 23.915 55.037 20.508 1.00 12.12 123 LEU H C 1
ATOM 12961 O O . LEU H 1 123 ? 22.759 54.824 20.170 1.00 13.80 123 LEU H O 1
ATOM 12966 N N . LEU H 1 124 ? 24.775 55.734 19.766 1.00 12.79 124 LEU H N 1
ATOM 12967 C CA . LEU H 1 124 ? 24.438 56.282 18.443 1.00 14.71 124 LEU H CA 1
ATOM 12968 C C . LEU H 1 124 ? 23.871 55.167 17.571 1.00 14.23 124 LEU H C 1
ATOM 12969 O O . LEU H 1 124 ? 24.464 54.090 17.480 1.00 13.83 124 LEU H O 1
ATOM 12974 N N . LYS H 1 125 ? 22.741 55.432 16.923 1.00 15.17 125 LYS H N 1
ATOM 12975 C CA . LYS H 1 125 ? 22.132 54.460 16.014 1.00 15.03 125 LYS H CA 1
ATOM 12976 C C . LYS H 1 125 ? 22.786 54.684 14.632 1.00 13.56 125 LYS H C 1
ATOM 12977 O O . LYS H 1 125 ? 23.028 55.828 14.232 1.00 13.47 125 LYS H O 1
ATOM 12983 N N . PRO H 1 126 ? 23.068 53.605 13.886 1.00 13.06 126 PRO H N 1
ATOM 12984 C CA . PRO H 1 126 ? 23.613 53.824 12.533 1.00 14.52 126 PRO H CA 1
ATOM 12985 C C . PRO H 1 126 ? 22.612 54.540 11.614 1.00 15.38 126 PRO H C 1
ATOM 12986 O O . PRO H 1 126 ? 21.398 54.413 11.785 1.00 15.33 126 PRO H O 1
ATOM 12990 N N . ASP H 1 127 ? 23.121 55.299 10.646 1.00 15.62 127 ASP H N 1
ATOM 12991 C CA . ASP H 1 127 ? 22.256 56.001 9.688 1.00 15.14 127 ASP H CA 1
ATOM 12992 C C . ASP H 1 127 ? 21.641 55.007 8.727 1.00 13.50 127 ASP H C 1
ATOM 12993 O O . ASP H 1 127 ? 20.568 55.239 8.177 1.00 14.49 127 ASP H O 1
ATOM 12998 N N . LEU H 1 128 ? 22.331 53.899 8.522 1.00 12.08 128 LEU H N 1
ATOM 12999 C CA . LEU H 1 128 ? 21.830 52.857 7.657 1.00 12.84 128 LEU H CA 1
ATOM 13000 C C . LEU H 1 128 ? 22.379 51.545 8.164 1.00 10.72 128 LEU H C 1
ATOM 13001 O O . LEU H 1 128 ? 23.541 51.467 8.523 1.00 14.15 128 LEU H O 1
ATOM 13006 N N . THR H 1 129 ? 21.542 50.519 8.204 1.00 10.77 129 THR H N 1
ATOM 13007 C CA . THR H 1 129 ? 21.947 49.189 8.649 1.00 10.98 129 THR H CA 1
ATOM 13008 C C . THR H 1 129 ? 21.576 48.158 7.581 1.00 12.61 129 THR H C 1
ATOM 13009 O O . THR H 1 129 ? 20.410 48.050 7.205 1.00 15.02 129 THR H O 1
ATOM 13013 N N . LEU H 1 130 ? 22.561 47.408 7.093 1.00 12.84 130 LEU H N 1
ATOM 13014 C CA . LEU H 1 130 ? 22.310 46.386 6.086 1.00 14.00 130 LEU H CA 1
ATOM 13015 C C . LEU H 1 130 ? 22.607 45.057 6.721 1.00 13.03 130 LEU H C 1
ATOM 13016 O O . LEU H 1 130 ? 23.703 44.822 7.222 1.00 14.66 130 LEU H O 1
ATOM 13021 N N . PHE H 1 131 ? 21.621 44.187 6.716 1.00 11.19 131 PHE H N 1
ATOM 13022 C CA . PHE H 1 131 ? 21.799 42.887 7.288 1.00 12.15 131 PHE H CA 1
ATOM 13023 C C . PHE H 1 131 ? 21.952 41.886 6.164 1.00 13.74 131 PHE H C 1
ATOM 13024 O O . PHE H 1 131 ? 21.000 41.652 5.415 1.00 15.45 131 PHE H O 1
ATOM 13032 N N . LEU H 1 132 ? 23.145 41.300 6.045 1.00 15.27 132 LEU H N 1
ATOM 13033 C CA . LEU H 1 132 ? 23.425 40.310 5.016 1.00 15.23 132 LEU H CA 1
ATOM 13034 C C . LEU H 1 132 ? 22.899 38.978 5.474 1.00 17.25 132 LEU H C 1
ATOM 13035 O O . LEU H 1 132 ? 23.461 38.331 6.349 1.00 18.92 132 LEU H O 1
ATOM 13040 N N . SER H 1 133 ? 21.802 38.570 4.860 1.00 19.90 133 SER H N 1
ATOM 13041 C CA . SER H 1 133 ? 21.144 37.324 5.180 1.00 21.15 133 SER H CA 1
ATOM 13042 C C . SER H 1 133 ? 21.411 36.233 4.147 1.00 25.09 133 SER H C 1
ATOM 13043 O O . SER H 1 133 ? 21.445 36.496 2.933 1.00 24.35 133 SER H O 1
ATOM 13046 N N . THR H 1 134 ? 21.608 35.011 4.627 1.00 27.42 134 THR H N 1
ATOM 13047 C CA . THR H 1 134 ? 21.824 33.874 3.734 1.00 32.14 134 THR H CA 1
ATOM 13048 C C . THR H 1 134 ? 20.899 32.747 4.147 1.00 33.80 134 THR H C 1
ATOM 13049 O O . THR H 1 134 ? 20.426 32.701 5.281 1.00 35.24 134 THR H O 1
ATOM 13053 N N . GLN H 1 135 ? 20.641 31.834 3.227 1.00 36.12 135 GLN H N 1
ATOM 13054 C CA . GLN H 1 135 ? 19.775 30.709 3.528 1.00 38.53 135 GLN H CA 1
ATOM 13055 C C . GLN H 1 135 ? 20.622 29.454 3.696 1.00 39.93 135 GLN H C 1
ATOM 13056 O O . GLN H 1 135 ? 20.131 28.413 4.137 1.00 41.02 135 GLN H O 1
ATOM 13062 N N . ASP H 1 136 ? 21.901 29.552 3.352 1.00 41.47 136 ASP H N 1
ATOM 13063 C CA . ASP H 1 136 ? 22.780 28.400 3.477 1.00 42.78 136 ASP H CA 1
ATOM 13064 C C . ASP H 1 136 ? 23.691 28.496 4.701 1.00 43.63 136 ASP H C 1
ATOM 13065 O O . ASP H 1 136 ? 24.902 28.675 4.565 1.00 44.25 136 ASP H O 1
ATOM 13070 N N . VAL H 1 137 ? 23.117 28.389 5.899 1.00 44.51 137 VAL H N 1
ATOM 13071 C CA . VAL H 1 137 ? 23.931 28.440 7.109 1.00 45.96 137 VAL H CA 1
ATOM 13072 C C . VAL H 1 137 ? 24.703 27.115 7.199 1.00 47.01 137 VAL H C 1
ATOM 13073 O O . VAL H 1 137 ? 25.483 26.887 8.136 1.00 47.78 137 VAL H O 1
ATOM 13077 N N . ASP H 1 138 ? 24.474 26.250 6.207 1.00 47.32 138 ASP H N 1
ATOM 13078 C CA . ASP H 1 138 ? 25.159 24.966 6.097 1.00 47.58 138 ASP H CA 1
ATOM 13079 C C . ASP H 1 138 ? 26.441 25.246 5.300 1.00 47.77 138 ASP H C 1
ATOM 13080 O O . ASP H 1 138 ? 27.484 24.623 5.522 1.00 48.20 138 ASP H O 1
ATOM 13082 N N . ASN H 1 139 ? 26.348 26.201 4.378 1.00 47.97 139 ASN H N 1
ATOM 13083 C CA . ASN H 1 139 ? 27.482 26.611 3.554 1.00 48.51 139 ASN H CA 1
ATOM 13084 C C . ASN H 1 139 ? 28.380 27.520 4.402 1.00 48.98 139 ASN H C 1
ATOM 13085 O O . ASN H 1 139 ? 29.595 27.608 4.173 1.00 49.06 139 ASN H O 1
ATOM 13087 N N . ASN H 1 140 ? 27.770 28.197 5.379 1.00 49.62 140 ASN H N 1
ATOM 13088 C CA . ASN H 1 140 ? 28.502 29.074 6.304 1.00 48.99 140 ASN H CA 1
ATOM 13089 C C . ASN H 1 140 ? 29.477 28.182 7.074 1.00 49.13 140 ASN H C 1
ATOM 13090 O O . ASN H 1 140 ? 30.666 28.488 7.192 1.00 49.12 140 ASN H O 1
ATOM 13095 N N . ALA H 1 141 ? 28.957 27.073 7.595 1.00 49.40 141 ALA H N 1
ATOM 13096 C CA . ALA H 1 141 ? 29.779 26.112 8.315 1.00 49.54 141 ALA H CA 1
ATOM 13097 C C . ALA H 1 141 ? 30.536 25.319 7.253 1.00 49.81 141 ALA H C 1
ATOM 13098 O O . ALA H 1 141 ? 30.156 24.183 6.926 1.00 49.94 141 ALA H O 1
ATOM 13100 N N . GLU H 1 142 ? 31.590 25.932 6.708 1.00 49.11 142 GLU H N 1
ATOM 13101 C CA . GLU H 1 142 ? 32.414 25.309 5.664 1.00 48.64 142 GLU H CA 1
ATOM 13102 C C . GLU H 1 142 ? 33.513 26.250 5.151 1.00 47.55 142 GLU H C 1
ATOM 13103 O O . GLU H 1 142 ? 34.478 25.805 4.525 1.00 46.89 142 GLU H O 1
ATOM 13105 N N . LYS H 1 143 ? 33.357 27.545 5.427 1.00 46.47 143 LYS H N 1
ATOM 13106 C CA . LYS H 1 143 ? 34.306 28.567 4.982 1.00 45.02 143 LYS H CA 1
ATOM 13107 C C . LYS H 1 143 ? 35.700 28.519 5.632 1.00 44.57 143 LYS H C 1
ATOM 13108 O O . LYS H 1 143 ? 36.417 29.530 5.624 1.00 45.07 143 LYS H O 1
ATOM 13110 N N . SER H 1 144 ? 36.085 27.360 6.176 1.00 42.78 144 SER H N 1
ATOM 13111 C CA . SER H 1 144 ? 37.402 27.189 6.809 1.00 41.71 144 SER H CA 1
ATOM 13112 C C . SER H 1 144 ? 37.605 28.106 8.015 1.00 41.25 144 SER H C 1
ATOM 13113 O O . SER H 1 144 ? 37.329 29.313 7.968 1.00 40.66 144 SER H O 1
ATOM 13116 N N . GLY H 1 145 ? 38.112 27.521 9.096 1.00 40.63 145 GLY H N 1
ATOM 13117 C CA . GLY H 1 145 ? 38.326 28.276 10.315 1.00 38.91 145 GLY H CA 1
ATOM 13118 C C . GLY H 1 145 ? 37.057 28.153 11.132 1.00 37.68 145 GLY H C 1
ATOM 13119 O O . GLY H 1 145 ? 37.075 28.287 12.359 1.00 37.93 145 GLY H O 1
ATOM 13120 N N . PHE H 1 146 ? 35.946 27.891 10.443 1.00 36.47 146 PHE H N 1
ATOM 13121 C CA . PHE H 1 146 ? 34.664 27.745 11.115 1.00 34.18 146 PHE H CA 1
ATOM 13122 C C . PHE H 1 146 ? 34.795 26.661 12.176 1.00 34.04 146 PHE H C 1
ATOM 13123 O O . PHE H 1 146 ? 35.206 25.531 11.889 1.00 33.61 146 PHE H O 1
ATOM 13131 N N . GLY H 1 147 ? 34.443 27.025 13.404 1.00 32.61 147 GLY H N 1
ATOM 13132 C CA . GLY H 1 147 ? 34.553 26.106 14.514 1.00 30.97 147 GLY H CA 1
ATOM 13133 C C . GLY H 1 147 ? 35.637 26.629 15.448 1.00 30.53 147 GLY H C 1
ATOM 13134 O O . GLY H 1 147 ? 35.728 26.210 16.600 1.00 30.28 147 GLY H O 1
ATOM 13135 N N . ASP H 1 148 ? 36.460 27.552 14.949 1.00 29.32 148 ASP H N 1
ATOM 13136 C CA . ASP H 1 148 ? 37.524 28.135 15.757 1.00 28.43 148 ASP H CA 1
ATOM 13137 C C . ASP H 1 148 ? 36.969 29.027 16.871 1.00 27.18 148 ASP H C 1
ATOM 13138 O O . ASP H 1 148 ? 37.565 29.122 17.942 1.00 28.21 148 ASP H O 1
ATOM 13143 N N . GLU H 1 149 ? 35.850 29.700 16.617 1.00 24.20 149 GLU H N 1
ATOM 13144 C CA . GLU H 1 149 ? 35.276 30.558 17.637 1.00 21.74 149 GLU H CA 1
ATOM 13145 C C . GLU H 1 149 ? 34.070 29.914 18.301 1.00 21.15 149 GLU H C 1
ATOM 13146 O O . GLU H 1 149 ? 33.391 29.070 17.717 1.00 18.71 149 GLU H O 1
ATOM 13152 N N . ARG H 1 150 ? 33.829 30.325 19.543 1.00 20.84 150 ARG H N 1
ATOM 13153 C CA . ARG H 1 150 ? 32.759 29.794 20.372 1.00 20.16 150 ARG H CA 1
ATOM 13154 C C . ARG H 1 150 ? 31.388 29.659 19.729 1.00 18.60 150 ARG H C 1
ATOM 13155 O O . ARG H 1 150 ? 30.738 28.623 19.846 1.00 19.10 150 ARG H O 1
ATOM 13163 N N . TYR H 1 151 ? 30.939 30.701 19.056 1.00 17.28 151 TYR H N 1
ATOM 13164 C CA . TYR H 1 151 ? 29.609 30.672 18.468 1.00 18.51 151 TYR H CA 1
ATOM 13165 C C . TYR H 1 151 ? 29.518 30.041 17.088 1.00 18.94 151 TYR H C 1
ATOM 13166 O O . TYR H 1 151 ? 28.472 30.124 16.431 1.00 16.95 151 TYR H O 1
ATOM 13175 N N . GLU H 1 152 ? 30.595 29.398 16.659 1.00 18.11 152 GLU H N 1
ATOM 13176 C CA . GLU H 1 152 ? 30.603 28.790 15.351 1.00 18.41 152 GLU H CA 1
ATOM 13177 C C . GLU H 1 152 ? 30.224 27.335 15.303 1.00 18.28 152 GLU H C 1
ATOM 13178 O O . GLU H 1 152 ? 31.076 26.454 15.203 1.00 19.21 152 GLU H O 1
ATOM 13184 N N . THR H 1 153 ? 28.923 27.098 15.399 1.00 19.25 153 THR H N 1
ATOM 13185 C CA . THR H 1 153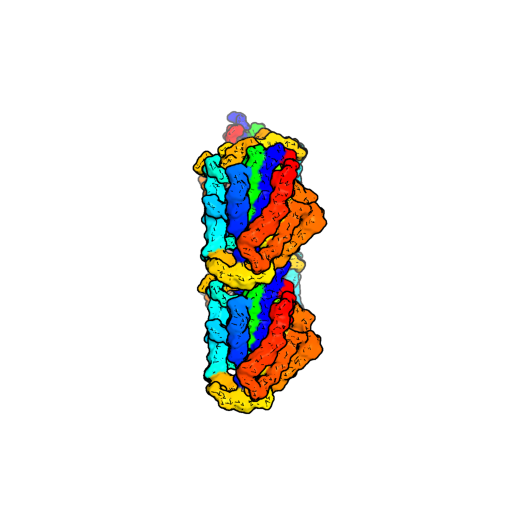 ? 28.351 25.767 15.265 1.00 20.84 153 THR H CA 1
ATOM 13186 C C . THR H 1 153 ? 27.078 25.981 14.449 1.00 21.60 153 THR H C 1
ATOM 13187 O O . THR H 1 153 ? 26.420 27.012 14.562 1.00 22.59 153 THR H O 1
ATOM 13191 N N . VAL H 1 154 ? 26.752 25.007 13.617 1.00 22.11 154 VAL H N 1
ATOM 13192 C CA . VAL H 1 154 ? 25.566 25.066 12.787 1.00 21.33 154 VAL H CA 1
ATOM 13193 C C . VAL H 1 154 ? 24.334 25.324 13.632 1.00 20.84 154 VAL H C 1
ATOM 13194 O O . VAL H 1 154 ? 23.555 26.238 13.358 1.00 20.52 154 VAL H O 1
ATOM 13198 N N . LYS H 1 155 ? 24.156 24.510 14.664 1.00 20.55 155 LYS H N 1
ATOM 13199 C CA . LYS H 1 155 ? 23.003 24.661 15.543 1.00 20.45 155 LYS H CA 1
ATOM 13200 C C . LYS H 1 155 ? 22.912 26.008 16.271 1.00 18.81 155 LYS H C 1
ATOM 13201 O O . LYS H 1 155 ? 21.814 26.514 16.474 1.00 19.45 155 LYS H O 1
ATOM 13207 N N . PHE H 1 156 ? 24.034 26.609 16.661 1.00 17.41 156 PHE H N 1
ATOM 13208 C CA . PHE H 1 156 ? 23.933 27.903 17.340 1.00 16.24 156 PHE H CA 1
ATOM 13209 C C . PHE H 1 156 ? 23.673 29.033 16.348 1.00 16.34 156 PHE H C 1
ATOM 13210 O O . PHE H 1 156 ? 22.922 29.971 16.637 1.00 15.08 156 PHE H O 1
ATOM 13218 N N . GLN H 1 157 ? 24.306 28.964 15.180 1.00 17.67 157 GLN H N 1
ATOM 13219 C CA . GLN H 1 157 ? 24.077 29.999 14.174 1.00 17.41 157 GLN H CA 1
ATOM 13220 C C . GLN H 1 157 ? 22.599 29.953 13.814 1.00 17.30 157 GLN H C 1
ATOM 13221 O O . GLN H 1 157 ? 21.976 30.977 13.614 1.00 16.43 157 GLN H O 1
ATOM 13227 N N . GLU H 1 158 ? 22.029 28.756 13.755 1.00 19.49 158 GLU H N 1
ATOM 13228 C CA . GLU H 1 158 ? 20.605 28.630 13.457 1.00 20.65 158 GLU H CA 1
ATOM 13229 C C . GLU H 1 158 ? 19.788 29.460 14.465 1.00 20.12 158 GLU H C 1
ATOM 13230 O O . GLU H 1 158 ? 18.901 30.213 14.079 1.00 19.34 158 GLU H O 1
ATOM 13236 N N . LYS H 1 159 ? 20.098 29.328 15.755 1.00 19.20 159 LYS H N 1
ATOM 13237 C CA . LYS H 1 159 ? 19.397 30.088 16.798 1.00 18.33 159 LYS H CA 1
ATOM 13238 C C . LYS H 1 159 ? 19.628 31.593 16.632 1.00 16.83 159 LYS H C 1
ATOM 13239 O O . LYS H 1 159 ? 18.707 32.401 16.796 1.00 15.40 159 LYS H O 1
ATOM 13245 N N . VAL H 1 160 ? 20.859 31.988 16.324 1.00 17.03 160 VAL H N 1
ATOM 13246 C CA . VAL H 1 160 ? 21.128 33.412 16.153 1.00 15.96 160 VAL H CA 1
ATOM 13247 C C . VAL H 1 160 ? 20.316 33.939 14.953 1.00 16.76 160 VAL H C 1
ATOM 13248 O O . VAL H 1 160 ? 19.788 35.060 14.968 1.00 15.36 160 VAL H O 1
ATOM 13252 N N . LYS H 1 161 ? 20.203 33.112 13.918 1.00 17.95 161 LYS H N 1
ATOM 13253 C CA . LYS H 1 161 ? 19.454 33.493 12.730 1.00 18.84 161 LYS H CA 1
ATOM 13254 C C . LYS H 1 161 ? 18.048 33.894 13.134 1.00 17.36 161 LYS H C 1
ATOM 13255 O O . LYS H 1 161 ? 17.572 34.975 12.784 1.00 17.51 161 LYS H O 1
ATOM 13261 N N . GLN H 1 162 ? 17.396 33.013 13.883 1.00 17.95 162 GLN H N 1
ATOM 13262 C CA . GLN H 1 162 ? 16.035 33.245 14.369 1.00 19.19 162 GLN H CA 1
ATOM 13263 C C . GLN H 1 162 ? 15.899 34.505 15.227 1.00 18.03 162 GLN H C 1
ATOM 13264 O O . GLN H 1 162 ? 14.911 35.216 15.125 1.00 17.28 162 GLN H O 1
ATOM 13270 N N . THR H 1 163 ? 16.901 34.789 16.058 1.00 16.99 163 THR H N 1
ATOM 13271 C CA . THR H 1 163 ? 16.877 35.960 16.935 1.00 15.32 163 THR H CA 1
ATOM 13272 C C . THR H 1 163 ? 17.062 37.264 16.181 1.00 14.64 163 THR H C 1
ATOM 13273 O O . THR H 1 163 ? 16.428 38.282 16.489 1.00 12.67 163 THR H O 1
ATOM 13277 N N . PHE H 1 164 ? 17.964 37.235 15.210 1.00 14.69 164 PHE H N 1
ATOM 13278 C CA . PHE H 1 164 ? 18.229 38.394 14.368 1.00 13.68 164 PHE H CA 1
ATOM 13279 C C . PHE H 1 164 ? 16.918 38.732 13.621 1.00 14.03 164 PHE H C 1
ATOM 13280 O O . PHE H 1 164 ? 16.553 39.900 13.479 1.00 15.27 164 PHE H O 1
ATOM 13288 N N . MET H 1 165 ? 16.210 37.706 13.154 1.00 15.93 165 MET H N 1
ATOM 13289 C CA . MET H 1 165 ? 14.943 37.909 12.439 1.00 17.81 165 MET H CA 1
ATOM 13290 C C . MET H 1 165 ? 13.951 38.675 13.315 1.00 16.90 165 MET H C 1
ATOM 13291 O O . MET H 1 165 ? 13.414 39.721 12.915 1.00 15.67 165 MET H O 1
ATOM 13296 N N . LYS H 1 166 ? 13.715 38.122 14.508 1.00 15.22 166 LYS H N 1
ATOM 13297 C CA . LYS H 1 166 ? 12.822 38.706 15.508 1.00 14.16 166 LYS H CA 1
ATOM 13298 C C . LYS H 1 166 ? 13.193 40.138 15.789 1.00 12.58 166 LYS H C 1
ATOM 13299 O O . LYS H 1 166 ? 12.363 41.044 15.761 1.00 11.26 166 LYS H O 1
ATOM 13305 N N . LEU H 1 167 ? 14.468 40.330 16.090 1.00 12.38 167 LEU H N 1
ATOM 13306 C CA . LEU H 1 167 ? 14.980 41.647 16.437 1.00 12.33 167 LEU H CA 1
ATOM 13307 C C . LEU H 1 167 ? 14.855 42.711 15.349 1.00 12.59 167 LEU H C 1
ATOM 13308 O O . LEU H 1 167 ? 14.515 43.876 15.621 1.00 11.31 167 LEU H O 1
ATOM 13313 N N . LEU H 1 168 ? 15.162 42.335 14.115 1.00 12.74 168 LEU H N 1
ATOM 13314 C CA . LEU H 1 168 ? 15.076 43.304 13.015 1.00 14.51 168 LEU H CA 1
ATOM 13315 C C . LEU H 1 168 ? 13.607 43.552 12.650 1.00 13.21 168 LEU H C 1
ATOM 13316 O O . LEU H 1 168 ? 13.216 44.678 12.354 1.00 15.32 168 LEU H O 1
ATOM 13321 N N . ASP H 1 169 ? 12.806 42.489 12.687 1.00 13.76 169 ASP H N 1
ATOM 13322 C CA . ASP H 1 169 ? 11.371 42.559 12.419 1.00 14.25 169 ASP H CA 1
ATOM 13323 C C . ASP H 1 169 ? 10.742 43.576 13.395 1.00 15.42 169 ASP H C 1
ATOM 13324 O O . ASP H 1 169 ? 9.972 44.475 13.009 1.00 14.35 169 ASP H O 1
ATOM 13329 N N . LYS H 1 170 ? 11.094 43.431 14.674 1.00 16.22 170 LYS H N 1
ATOM 13330 C CA . LYS H 1 170 ? 10.604 44.312 15.724 1.00 15.40 170 LYS H CA 1
ATOM 13331 C C . LYS H 1 170 ? 10.971 45.747 15.346 1.00 14.80 170 LYS H C 1
ATOM 13332 O O . LYS H 1 170 ? 10.111 46.614 15.194 1.00 16.54 170 LYS H O 1
ATOM 13338 N N . GLU H 1 171 ? 12.251 45.990 15.143 1.00 13.86 171 GLU H N 1
ATOM 13339 C CA . GLU H 1 171 ? 12.724 47.323 14.802 1.00 14.93 171 GLU H CA 1
ATOM 13340 C C . GLU H 1 171 ? 12.117 47.880 13.517 1.00 15.49 171 GLU H C 1
ATOM 13341 O O . GLU H 1 171 ? 11.749 49.054 13.438 1.00 14.45 171 GLU H O 1
ATOM 13347 N N . ILE H 1 172 ? 12.034 47.045 12.492 1.00 15.28 172 ILE H N 1
ATOM 13348 C CA . ILE H 1 172 ? 11.472 47.511 11.246 1.00 15.72 172 ILE H CA 1
ATOM 13349 C C . ILE H 1 172 ? 9.991 47.864 11.382 1.00 15.62 172 ILE H C 1
ATOM 13350 O O . ILE H 1 172 ? 9.564 48.961 10.996 1.00 15.55 172 ILE H O 1
ATOM 13355 N N . ARG H 1 173 ? 9.209 46.938 11.933 1.00 15.18 173 ARG H N 1
ATOM 13356 C CA . ARG H 1 173 ? 7.777 47.171 12.092 1.00 14.45 173 ARG H CA 1
ATOM 13357 C C . ARG H 1 173 ? 7.507 48.346 13.030 1.00 16.94 173 ARG H C 1
ATOM 13358 O O . ARG H 1 173 ? 6.535 49.076 12.856 1.00 18.38 173 ARG H O 1
ATOM 13366 N N . LYS H 1 174 ? 8.378 48.548 14.017 1.00 16.96 174 LYS H N 1
ATOM 13367 C CA . LYS H 1 174 ? 8.206 49.661 14.944 1.00 18.49 174 LYS H CA 1
ATOM 13368 C C . LYS H 1 174 ? 8.330 50.971 14.185 1.00 18.54 174 LYS H C 1
ATOM 13369 O O . LYS H 1 174 ? 7.909 52.023 14.657 1.00 17.68 174 LYS H O 1
ATOM 13375 N N . GLY H 1 175 ? 8.916 50.917 12.995 1.00 19.20 175 GLY H N 1
ATOM 13376 C CA . GLY H 1 175 ? 9.046 52.141 12.226 1.00 17.58 175 GLY H CA 1
ATOM 13377 C C . GLY H 1 175 ? 10.454 52.517 11.824 1.00 18.01 175 GLY H C 1
ATOM 13378 O O . GLY H 1 175 ? 10.683 53.625 11.328 1.00 19.05 175 GLY H O 1
ATOM 13379 N N . ASP H 1 176 ? 11.410 51.624 12.026 1.00 17.17 176 ASP H N 1
ATOM 13380 C CA . ASP H 1 176 ? 12.769 51.963 11.650 1.00 18.27 176 ASP H CA 1
ATOM 13381 C C . ASP H 1 176 ? 12.988 51.655 10.173 1.00 18.16 176 ASP H C 1
ATOM 13382 O O . ASP H 1 176 ? 13.152 50.490 9.798 1.00 16.65 176 ASP H O 1
ATOM 13387 N N . GLU H 1 177 ? 13.007 52.704 9.355 1.00 18.69 177 GLU H N 1
ATOM 13388 C CA . GLU H 1 177 ? 13.202 52.575 7.914 1.00 21.62 177 GLU H CA 1
ATOM 13389 C C . GLU H 1 177 ? 14.661 52.491 7.475 1.00 21.19 177 GLU H C 1
ATOM 13390 O O . GLU H 1 177 ? 14.939 52.236 6.299 1.00 22.53 177 GLU H O 1
ATOM 13396 N N . SER H 1 178 ? 15.584 52.698 8.411 1.00 19.73 178 SER H N 1
ATOM 13397 C CA . SER H 1 178 ? 17.017 52.674 8.115 1.00 18.00 178 SER H CA 1
ATOM 13398 C C . SER H 1 178 ? 17.635 51.281 8.000 1.00 16.97 178 SER H C 1
ATOM 13399 O O . SER H 1 178 ? 18.834 51.148 7.747 1.00 17.69 178 SER H O 1
ATOM 13402 N N . ILE H 1 179 ? 16.817 50.248 8.153 1.00 16.42 179 ILE H N 1
ATOM 13403 C CA . ILE H 1 179 ? 17.283 48.863 8.112 1.00 14.32 179 ILE H CA 1
ATOM 13404 C C . ILE H 1 179 ? 16.887 48.107 6.836 1.00 16.56 179 ILE H C 1
ATOM 13405 O O . ILE H 1 179 ? 15.697 47.988 6.526 1.00 16.04 179 ILE H O 1
ATOM 13410 N N . THR H 1 180 ? 17.868 47.570 6.108 1.00 15.49 180 THR H N 1
ATOM 13411 C CA . THR H 1 180 ? 17.550 46.818 4.893 1.00 14.73 180 THR H CA 1
ATOM 13412 C C . THR H 1 180 ? 18.179 45.448 4.942 1.00 14.91 180 THR H C 1
ATOM 13413 O O . THR H 1 180 ? 19.364 45.319 5.256 1.00 16.12 180 THR H O 1
ATOM 13417 N N . ILE H 1 181 ? 17.375 44.430 4.651 1.00 14.63 181 ILE H N 1
ATOM 13418 C CA . ILE H 1 181 ? 17.831 43.046 4.620 1.00 15.97 181 ILE H CA 1
ATOM 13419 C C . ILE H 1 181 ? 18.336 42.769 3.208 1.00 17.27 181 ILE H C 1
ATOM 13420 O O . ILE H 1 181 ? 17.668 43.121 2.245 1.00 19.99 181 ILE H O 1
ATOM 13425 N N . VAL H 1 182 ? 19.495 42.140 3.075 1.00 17.29 182 VAL H N 1
ATOM 13426 C CA . VAL H 1 182 ? 20.045 41.841 1.764 1.00 15.97 182 VAL H CA 1
ATOM 13427 C C . VAL H 1 182 ? 20.346 40.375 1.639 1.00 17.11 182 VAL H C 1
ATOM 13428 O O . VAL H 1 182 ? 21.231 39.840 2.304 1.00 16.76 182 VAL H O 1
ATOM 13432 N N . ASP H 1 183 ? 19.603 39.709 0.772 1.00 18.88 183 ASP H N 1
ATOM 13433 C CA . ASP H 1 183 ? 19.812 38.298 0.564 1.00 20.35 183 ASP H CA 1
ATOM 13434 C C . ASP H 1 183 ? 21.069 38.077 -0.246 1.00 21.88 183 ASP H C 1
ATOM 13435 O O . ASP H 1 183 ? 21.114 38.407 -1.432 1.00 21.59 183 ASP H O 1
ATOM 13440 N N . VAL H 1 184 ? 22.090 37.517 0.402 1.00 21.78 184 VAL H N 1
ATOM 13441 C CA . VAL H 1 184 ? 23.373 37.252 -0.248 1.00 20.04 184 VAL H CA 1
ATOM 13442 C C . VAL H 1 184 ? 23.568 35.771 -0.495 1.00 21.68 184 VAL H C 1
ATOM 13443 O O . VAL H 1 184 ? 24.667 35.336 -0.829 1.00 21.00 184 VAL H O 1
ATOM 13447 N N . THR H 1 185 ? 22.503 34.992 -0.325 1.00 24.37 185 THR H N 1
ATOM 13448 C CA . THR H 1 185 ? 22.568 33.548 -0.541 1.00 26.22 185 THR H CA 1
ATOM 13449 C C . THR H 1 185 ? 23.113 33.244 -1.931 1.00 27.79 185 THR H C 1
ATOM 13450 O O . THR H 1 185 ? 22.593 33.736 -2.932 1.00 28.72 185 THR H O 1
ATOM 13454 N N . ASN H 1 186 ? 24.174 32.445 -1.962 1.00 28.90 186 ASN H N 1
ATOM 13455 C CA . ASN H 1 186 ? 24.858 32.032 -3.186 1.00 30.48 186 ASN H CA 1
ATOM 13456 C C . ASN H 1 186 ? 25.286 33.159 -4.142 1.00 28.97 186 ASN H C 1
ATOM 13457 O O . ASN H 1 186 ? 25.374 32.943 -5.351 1.00 30.47 186 ASN H O 1
ATOM 13462 N N . LYS H 1 187 ? 25.547 34.351 -3.609 1.00 26.21 187 LYS H N 1
ATOM 13463 C CA . LYS H 1 187 ? 25.994 35.472 -4.425 1.00 23.65 187 LYS H CA 1
ATOM 13464 C C . LYS H 1 187 ? 27.477 35.750 -4.166 1.00 23.29 187 LYS H C 1
ATOM 13465 O O . LYS H 1 187 ? 27.967 35.615 -3.047 1.00 22.94 187 LYS H O 1
ATOM 13471 N N . GLY H 1 188 ? 28.197 36.132 -5.213 1.00 22.20 188 GLY H N 1
ATOM 13472 C CA . GLY H 1 188 ? 29.614 36.410 -5.076 1.00 20.40 188 GLY H CA 1
ATOM 13473 C C . GLY H 1 188 ? 29.911 37.788 -4.541 1.00 19.45 188 GLY H C 1
ATOM 13474 O O . GLY H 1 188 ? 29.022 38.627 -4.422 1.00 20.33 188 GLY H O 1
ATOM 13475 N N . ILE H 1 189 ? 31.179 38.031 -4.237 1.00 19.42 189 ILE H N 1
ATOM 13476 C CA . ILE H 1 189 ? 31.591 39.308 -3.684 1.00 18.90 189 ILE H CA 1
ATOM 13477 C C . ILE H 1 189 ? 31.170 40.502 -4.532 1.00 20.04 189 ILE H C 1
ATOM 13478 O O . ILE H 1 189 ? 30.602 41.479 -4.017 1.00 19.10 189 ILE H O 1
ATOM 13483 N N . GLN H 1 190 ? 31.453 40.446 -5.831 1.00 21.12 190 GLN H N 1
ATOM 13484 C CA . GLN H 1 190 ? 31.093 41.563 -6.700 1.00 21.30 190 GLN H CA 1
ATOM 13485 C C . GLN H 1 190 ? 29.597 41.775 -6.763 1.00 18.25 190 GLN H C 1
ATOM 13486 O O . GLN H 1 190 ? 29.140 42.912 -6.780 1.00 18.99 190 GLN H O 1
ATOM 13492 N N . GLU H 1 191 ? 28.824 40.695 -6.801 1.00 17.70 191 GLU H N 1
ATOM 13493 C CA . GLU H 1 191 ? 27.375 40.877 -6.870 1.00 17.93 191 GLU H CA 1
ATOM 13494 C C . GLU H 1 191 ? 26.910 41.500 -5.569 1.00 15.61 191 GLU H C 1
ATOM 13495 O O . GLU H 1 191 ? 26.258 42.545 -5.564 1.00 16.85 191 GLU H O 1
ATOM 13501 N N . VAL H 1 192 ? 27.265 40.867 -4.453 1.00 15.34 192 VAL H N 1
ATOM 13502 C CA . VAL H 1 192 ? 26.882 41.391 -3.143 1.00 12.96 192 VAL H CA 1
ATOM 13503 C C . VAL H 1 192 ? 27.338 42.832 -3.028 1.00 11.82 192 VAL H C 1
ATOM 13504 O O . VAL H 1 192 ? 26.612 43.681 -2.520 1.00 12.66 192 VAL H O 1
ATOM 13508 N N . GLU H 1 193 ? 28.538 43.123 -3.521 1.00 12.63 193 GLU H N 1
ATOM 13509 C CA . GLU H 1 193 ? 29.042 44.489 -3.477 1.00 12.18 193 GLU H CA 1
ATOM 13510 C C . GLU H 1 193 ? 28.109 45.441 -4.204 1.00 13.68 193 GLU H C 1
ATOM 13511 O O . GLU H 1 193 ? 27.845 46.554 -3.736 1.00 14.77 193 GLU H O 1
ATOM 13517 N N . ALA H 1 194 ? 27.618 45.003 -5.361 1.00 14.28 194 ALA H N 1
ATOM 13518 C CA . ALA H 1 194 ? 26.723 45.827 -6.174 1.00 14.37 194 ALA H CA 1
ATOM 13519 C C . ALA H 1 194 ? 25.389 46.059 -5.436 1.00 13.25 194 ALA H C 1
ATOM 13520 O O . ALA H 1 194 ? 24.827 47.163 -5.415 1.00 12.40 194 ALA H O 1
ATOM 13522 N N . LEU H 1 195 ? 24.887 44.983 -4.852 1.00 14.48 195 LEU H N 1
ATOM 13523 C CA . LEU H 1 195 ? 23.655 45.024 -4.073 1.00 15.28 195 LEU H CA 1
ATOM 13524 C C . LEU H 1 195 ? 23.806 46.025 -2.915 1.00 14.88 195 LEU H C 1
ATOM 13525 O O . LEU H 1 195 ? 22.897 46.820 -2.642 1.00 13.82 195 LEU H O 1
ATOM 13530 N N . ILE H 1 196 ? 24.962 46.009 -2.246 1.00 14.42 196 ILE H N 1
ATOM 13531 C CA . ILE H 1 196 ? 25.184 46.947 -1.146 1.00 13.06 196 ILE H CA 1
ATOM 13532 C C . ILE H 1 196 ? 25.242 48.394 -1.617 1.00 13.83 196 ILE H C 1
ATOM 13533 O O . ILE H 1 196 ? 24.631 49.283 -1.005 1.00 13.10 196 ILE H O 1
ATOM 13538 N N . TRP H 1 197 ? 25.970 48.647 -2.710 1.00 14.70 197 TRP H N 1
ATOM 13539 C CA . TRP H 1 197 ? 26.094 50.019 -3.219 1.00 13.26 197 TRP H CA 1
ATOM 13540 C C . TRP H 1 197 ? 24.732 50.626 -3.598 1.00 13.88 197 TRP H C 1
ATOM 13541 O O . TRP H 1 197 ? 24.485 51.827 -3.421 1.00 14.61 197 TRP H O 1
ATOM 13552 N N . GLN H 1 198 ? 23.855 49.771 -4.113 1.00 16.04 198 GLN H N 1
ATOM 13553 C CA . GLN H 1 198 ? 22.510 50.158 -4.529 1.00 16.95 198 GLN H CA 1
ATOM 13554 C C . GLN H 1 198 ? 21.752 50.827 -3.360 1.00 17.59 198 GLN H C 1
ATOM 13555 O O . GLN H 1 198 ? 21.041 51.826 -3.536 1.00 18.20 198 GLN H O 1
ATOM 13561 N N . ILE H 1 199 ? 21.940 50.278 -2.160 1.00 17.40 199 ILE H N 1
ATOM 13562 C CA . ILE H 1 199 ? 21.288 50.780 -0.946 1.00 15.41 199 ILE H CA 1
ATOM 13563 C C . ILE H 1 199 ? 22.041 51.936 -0.310 1.00 13.53 199 ILE H C 1
ATOM 13564 O O . ILE H 1 199 ? 21.450 52.935 0.077 1.00 13.98 199 ILE H O 1
ATOM 13569 N N . VAL H 1 200 ? 23.355 51.802 -0.234 1.00 14.62 200 VAL H N 1
ATOM 13570 C CA . VAL H 1 200 ? 24.206 52.818 0.376 1.00 13.76 200 VAL H CA 1
ATOM 13571 C C . VAL H 1 200 ? 24.297 54.139 -0.380 1.00 15.43 200 VAL H C 1
ATOM 13572 O O . VAL H 1 200 ? 24.113 55.217 0.192 1.00 15.78 200 VAL H O 1
ATOM 13576 N N . GLU H 1 201 ? 24.595 54.068 -1.672 1.00 15.50 201 GLU H N 1
ATOM 13577 C CA . GLU H 1 201 ? 24.751 55.280 -2.455 1.00 14.46 201 GLU H CA 1
ATOM 13578 C C . GLU H 1 201 ? 23.710 56.375 -2.245 1.00 12.03 201 GLU H C 1
ATOM 13579 O O . GLU H 1 201 ? 24.054 57.524 -2.067 1.00 12.70 201 GLU H O 1
ATOM 13585 N N . PRO H 1 202 ? 22.421 56.039 -2.306 1.00 12.61 202 PRO H N 1
ATOM 13586 C CA . PRO H 1 202 ? 21.424 57.100 -2.091 1.00 12.97 202 PRO H CA 1
ATOM 13587 C C . PRO H 1 202 ? 21.489 57.755 -0.703 1.00 15.04 202 PRO H C 1
ATOM 13588 O O . PRO H 1 202 ? 21.159 58.930 -0.548 1.00 16.08 202 PRO H O 1
ATOM 13592 N N . VAL H 1 203 ? 21.922 56.990 0.299 1.00 15.32 203 VAL H N 1
ATOM 13593 C CA . VAL H 1 203 ? 22.005 57.483 1.662 1.00 14.78 203 VAL H CA 1
ATOM 13594 C C . VAL H 1 203 ? 23.123 58.502 1.812 1.00 15.71 203 VAL H C 1
ATOM 13595 O O . VAL H 1 203 ? 22.962 59.523 2.481 1.00 15.62 203 VAL H O 1
ATOM 13599 N N . LEU H 1 204 ? 24.252 58.243 1.167 1.00 16.66 204 LEU H N 1
ATOM 13600 C CA . LEU H 1 204 ? 25.378 59.156 1.230 1.00 17.99 204 LEU H CA 1
ATOM 13601 C C . LEU H 1 204 ? 25.032 60.551 0.735 1.00 20.80 204 LEU H C 1
ATOM 13602 O O . LEU H 1 204 ? 25.562 61.549 1.231 1.00 20.97 204 LEU H O 1
ATOM 13607 N N . SER H 1 205 ? 24.137 60.629 -0.242 1.00 23.12 205 SER H N 1
ATOM 13608 C CA . SER H 1 205 ? 23.744 61.922 -0.810 1.00 25.58 205 SER H CA 1
ATOM 13609 C C . SER H 1 205 ? 22.735 62.714 0.001 1.00 26.70 205 SER H C 1
ATOM 13610 O O . SER H 1 205 ? 22.705 63.934 -0.082 1.00 27.37 205 SER H O 1
ATOM 13613 N N . THR H 1 206 ? 21.895 62.034 0.773 1.00 29.14 206 THR H N 1
ATOM 13614 C CA . THR H 1 206 ? 20.892 62.722 1.582 1.00 31.06 206 THR H CA 1
ATOM 13615 C C . THR H 1 206 ? 21.540 63.445 2.765 1.00 33.24 206 THR H C 1
ATOM 13616 O O . THR H 1 206 ? 21.888 62.805 3.757 1.00 34.23 206 THR H O 1
ATOM 13620 N N . HIS H 1 207 ? 21.693 64.767 2.662 1.00 34.53 207 HIS H N 1
ATOM 13621 C CA . HIS H 1 207 ? 22.306 65.577 3.723 1.00 36.55 207 HIS H CA 1
ATOM 13622 C C . HIS H 1 207 ? 21.594 65.462 5.084 1.00 37.36 207 HIS H C 1
ATOM 13623 O O . HIS H 1 207 ? 20.352 65.455 5.161 1.00 36.44 207 HIS H O 1
ATOM 13630 N N . ILE H 1 208 ? 22.394 65.372 6.151 1.00 38.22 208 ILE H N 1
ATOM 13631 C CA . ILE H 1 208 ? 21.873 65.260 7.518 1.00 38.46 208 ILE H CA 1
ATOM 13632 C C . ILE H 1 208 ? 22.364 66.402 8.397 1.00 39.86 208 ILE H C 1
ATOM 13633 O O . ILE H 1 208 ? 23.560 66.725 8.406 1.00 39.07 208 ILE H O 1
ATOM 13638 N N . ASP H 1 209 ? 21.438 67.004 9.142 1.00 41.52 209 ASP H N 1
ATOM 13639 C CA . ASP H 1 209 ? 21.804 68.087 10.050 1.00 42.83 209 ASP H CA 1
ATOM 13640 C C . ASP H 1 209 ? 23.054 67.624 10.806 1.00 43.47 209 ASP H C 1
ATOM 13641 O O . ASP H 1 209 ? 23.016 66.636 11.551 1.00 43.24 209 ASP H O 1
ATOM 13646 N N . HIS H 1 210 ? 24.162 68.324 10.584 1.00 43.98 210 HIS H N 1
ATOM 13647 C CA . HIS H 1 210 ? 25.420 68.006 11.242 1.00 44.99 210 HIS H CA 1
ATOM 13648 C C . HIS H 1 210 ? 25.186 67.612 12.709 1.00 45.84 210 HIS H C 1
ATOM 13649 O O . HIS H 1 210 ? 25.924 66.795 13.285 1.00 46.19 210 HIS H O 1
ATOM 13656 N N . ASP H 1 211 ? 24.143 68.187 13.303 1.00 45.02 211 ASP H N 1
ATOM 13657 C CA . ASP H 1 211 ? 23.832 67.927 14.697 1.00 44.03 211 ASP H CA 1
ATOM 13658 C C . ASP H 1 211 ? 22.463 67.295 14.928 1.00 42.64 211 ASP H C 1
ATOM 13659 O O . ASP H 1 211 ? 21.635 67.822 15.681 1.00 42.89 211 ASP H O 1
ATOM 13664 N N . LYS H 1 212 ? 22.224 66.164 14.274 1.00 39.38 212 LYS H N 1
ATOM 13665 C CA . LYS H 1 212 ? 20.970 65.452 14.438 1.00 35.45 212 LYS H CA 1
ATOM 13666 C C . LYS H 1 212 ? 21.314 63.976 14.447 1.00 33.07 212 LYS H C 1
ATOM 13667 O O . LYS H 1 212 ? 21.633 63.395 13.405 1.00 33.40 212 LYS H O 1
ATOM 13673 N N . PHE H 1 213 ? 21.282 63.384 15.638 1.00 29.48 213 PHE H N 1
ATOM 13674 C CA . PHE H 1 213 ? 21.588 61.971 15.796 1.00 26.56 213 PHE H CA 1
ATOM 13675 C C . PHE H 1 213 ? 20.398 61.200 16.316 1.00 24.61 213 PHE H C 1
ATOM 13676 O O . PHE H 1 213 ? 19.390 61.768 16.733 1.00 25.10 213 PHE H O 1
ATOM 13684 N N . SER H 1 214 ? 20.531 59.887 16.274 1.00 22.84 214 SER H N 1
ATOM 13685 C CA . SER H 1 214 ? 19.500 58.987 16.738 1.00 21.09 214 SER H CA 1
ATOM 13686 C C . SER H 1 214 ? 20.229 57.968 17.620 1.00 18.38 214 SER H C 1
ATOM 13687 O O . SER H 1 214 ? 21.369 57.599 17.328 1.00 17.71 214 SER H O 1
ATOM 13690 N N . PHE H 1 215 ? 19.574 57.515 18.690 1.00 18.26 215 PHE H N 1
ATOM 13691 C CA . PHE H 1 215 ? 20.188 56.581 19.646 1.00 15.53 215 PHE H CA 1
ATOM 13692 C C . PHE H 1 215 ? 19.309 55.400 19.946 1.00 14.92 215 PHE H C 1
ATOM 13693 O O . PHE H 1 215 ? 18.095 55.472 19.763 1.00 17.36 215 PHE H O 1
ATOM 13701 N N . PHE H 1 216 ? 19.936 54.319 20.414 1.00 14.30 216 PHE H N 1
ATOM 13702 C CA . PHE H 1 216 ? 19.228 53.101 20.785 1.00 14.85 216 PHE H CA 1
ATOM 13703 C C . PHE H 1 216 ? 18.542 53.314 22.137 1.00 15.74 216 PHE H C 1
ATOM 13704 O O . PHE H 1 216 ? 18.984 54.229 22.862 1.00 15.25 216 PHE H O 1
#

InterPro domains:
  IPR018094 Thymidylate kinase [MF_00165] (6-204)
  IPR018094 Thymidylate kinase [TIGR00041] (2-196)
  IPR018095 Thymidylate kinase, conserved site [PS01331] (91-103)
  IPR027417 P-loop containing nucleoside triphosphate hydrolase [G3DSA:3.40.50.300] (1-216)
  IPR027417 P-loop containing nucleoside triphosphate hydrolase [SSF52540] (2-210)
  IPR039430 Thymidylate kinase-like domain [PF02223] (10-196)

Secondary structure (DSSP, 8-state):
------EEEEEE-SSSSHHHHHHHHHHHH-SSEEEEESS-TTSHHHHHHHHHHH-TTS---HHHHHHHHHHHHHTTHHHHHHHHHTT-EEEEES-HHHHHHHHHTT--TT--HHHHHGGGTTSBPPSEEEEEE-S--S-GGG--SSS--TT--HHHHHHHHHHHHHHHHHHHHTT--SEEEEE-TT--HHHHHHHHHHHHHHHHHS---TT---B-/------EEEEEESSSSSHHHHHHHHHHHH-SSEEEEESS-TTSHHHHHHHHHHH-TT----HHHHHHHHHHHHHTTHHHHHHHHHTT-EEEEES-HHHHHHHHHHT--TT--HHHHHGGGTTSBPPSEEEEEE-S-HHHHTTSTTTTSSTT--HHHHHHHHHHHHHHHHHHHHHT-TTEEEEE-TT--HHHHHHHHHHHHHHHHH---GGG---B-/------EEEEEESSSSSHHHHHHHHHHHH-SSEEEEESS-TTSHHHHHHHHHHH-TTS---HHHHHHHHHHHHHTTHHHHHHHHHTT-EEEEE--HHHHHHHHHTT--TT--HHHHHGGGTTSBPPSEEEEEE-----SS--HHHHHHHHHHHHHHHHHHHHTT---EEEEE-TT--HHHHHHHHHHHHHHHHHS---TT---B-/----EEEEEESSSSSHHHHHHHHHHHH-SSEEEEESS-TTSHHHHHHHHHHH-TT----HHHHHHHHHHHHHTTHHHHHHHHHTT-EEEEES-HHHHHHHHHTT--TT--HHHHHGGGTTSBPPSEEEEEE-S-HHHHTTSTTTTSSTT--HHHHHHHHHHHHHHHHHHHHTT-TTEEEEE-TT--HHHHHHHHHHHHHHHHHS---TT---B-/-B---EEEEEE-SSSSHHHHHHHHHHHH-SSEEEEESS-TTSHHHHHHHHHHH-TTS---HHHHHHHHHHHHHTTHHHHHHHHHTT-EEEEE--HHHHHHHHHTT--TT--HHHHHGGGTTSBPPSEEEEEE-SSTT-GGG---SS--TT--HHHHHHHHHHHHHHHHHHHHTT--SEEEEE-TT--HHHHHHHHHHHHHHHHHS--BTT---B-/--B---EEEEEESSSSSHHHHHHHHHHHH-SSEEEEESS-TTSHHHHHHHHHHH-TT----HHHHHHHHHHHHHTTHHHHHHHHHHT-EEEEES-HHHHHHHHHTT--TT--HHHHHGGGTTSBPPSEEEEEE-S-HHHHTTSTTTTSSTT--HHHHHHHHHHHHHHHHHHHHHT--SEEEEE-TT--HHHHHHHHHHHHHHHHHS--BTT---B-/-B---EEEEEESSSS-HHHHHHHHHHHH-SSEEEEESS-TTSHHHHHHHHHHH-TTS---HHHHHHHHHHHHHTTHHHHHHHHHTT-EEEEES-HHHHHHHHHTT--TT--HHHHHGGGTTSBPPSEEEEEE-SSTT-SSS---SS--TT--HHHHHHHHHHHHHHHHHHHHTT--SEEEEE-TT--HHHHHHHHHHHHHHHHHS--BTT---B-/----EEEEEESSSSSHHHHHHHHHHHH-SSEEEEESS-TTSHHHHHHHHHHH-TT----HHHHHHHHHHHHHTTHHHHHHHHHTT-EEEEES-HHHHHHHHHTT--TT--HHHHHGGGTTSBPPSEEEEEE-S-HHHHTTSSSTTSSTT--HHHHHHHHHHHHHHHHHHHHHT-TTEEEEE-TT--HHHHHHHHHHHHHHHHHS---TT---B-

Sequence (1711 aa):
MMGRGKLILIEGLDRTGKTTQCNILYKKLQPNCKLLKFPERSTRIGGLINEYLTDDSFQLSDQAIHLLFSANRWEIVDKIKKDLLEGKNIVMDRYVYSGVAYSAAKGTNGMDLDWCLQPDVGLLKPDLTLFLSTQDVDNNAEKSGFGDERYETVKFQEKVKQTFMKLLDKEIRKGDESITIVDVTNKGIQEVEALIWQIVEPVLSTHIDHDKFSFFMMGRGKLILIEGLDRTGKTTQCNILYKKLQPNCKLLKFPERSTRIGGLINEYLTDDSFQLSDQAIHLLFSANRWEIVDKIKKDLLEGKNIVMDRYVYSGVAYSAAKGTNGMDLDWCLQPDVGLLKPDLTLFLSTQDVDNNAEKSGFGDERYETVKFQEKVKQTFMKLLDKEIRKGDESITIVDVTNKGIQEVEALIWQIVEPVLSTHIDHDKFSFFMMGRGKLILIEGLDRTGKTTQCNILYKKLQPNCKLLKFPERSTRIGGLINEYLTDDSFQLSDQAIHLLFSANRWEIVDKIKKDLLEGKNIVMDRYVYSGVAYSAAKGTNGMDLDWCLQPDVGLLKPDLTLFLSTQDDERYETVKFQEKVKQTFMKLLDKEIRKGDESITIVDVTNKGIQEVEALIWQIVEPVLSTHIDHDKFSFFGRGKLILIEGLDRTGKTTQCNILYKKLQPNCKLLKFPERSTRIGGLINEYLTDDSFQLSDQAIHLLFSANRWEIVDKIKKDLLEGKNIVMDRYVYSGVAYSAAKGTNGMDLDWCLQPDVGLLKPDLTLFLSTQDVDNNAEKSGFGDERYETVKFQEKVKQTFMKLLDKEIRKGDESITIVDVTNKGIQEVEALIWQIVEPVLSTHIDHDKFSFFMGRGKLILIEGLDRTGKTTQCNILYKKLQPNCKLLKFPERSTRIGGLINEYLTDDSFQLSDQAIHLLFSANRWEIVDKIKKDLLEGKNIVMDRYVYSGVAYSAAKGTNGMDLDWCLQPDVGLLKPDLTLFLSTQDVDNNAEKSGFGDERYETVKFQEKVKQTFMKLLDKEIRKGDESITIVDVTNKGIQEVEALIWQIVEPVLSTHIDHDKFSFFMMGRGKLILIEGLDRTGKTTQCNILYKKLQPNCKLLKFPERSTRIGGLINEYLTDDSFQLSDQAIHLLFSANRWEIVDKIKKDLLEGKNIVMDRYVYSGVAYSAAKGTNGMDLDWCLQPDVGLLKPDLTLFLSTQDVDNNAEKSGFGDERYETVKFQEKVKQTFMKLLDKEIRKGDESITIVDVTNKGIQEVEALIWQIVEPVLSTHIDHDKFSFFMGRGKLILIEGLDRTGKTTQCNILYKKLQPNCKLLKFPERSTRIGGLINEYLTDDSFQLSDQAIHLLFSANRWEIVDKIKKDLLEGKNIVMDRYVYSGVAYSAAKGTNGMDLDWCLQPDVGLLKPDLTLFLSTQDVDNNAEKSGFGDERYETVKFQEKVKQTFMKLLDKEIRKGDESITIVDVTNKGIQEVEALIWQIVEPVLSTHIDHDKFSFFGRGKLILIEGLDRTGKTTQCNILYKKLQPNCKLLKFPERSTRIGGLINEYLTDDSFQLSDQAIHLLFSANRWEIVDKIKKDLLEGKNIVMDRYVYSGVAYSAAKGTNGMDLDWCLQPDVGLLKPDLTLFLSTQDVDNNAEKSGFGDERYETVKFQEKVKQTFMKLLDKEIRKGDESITIVDVTNKGIQEVEALIWQIVEPVLSTHIDHDKFSFF

B-factor: mean 20.52, std 9.27, range [2.0, 60.49]